Protein 9KZL (pdb70)

B-factor: mean 29.3, std 9.73, range [11.82, 94.84]

Nearest PDB structures (foldseek):
  1js8-assembly2_B  TM=9.655E-01  e=1.387E-43  Enteroctopus dofleini
  8tnv-assembly2_B  TM=9.456E-01  e=2.589E-42  Concholepas concholepas
  6r83-assembly1_9a  TM=9.554E-01  e=8.482E-41  Todarodes pacificus
  4yd9-assembly1_J  TM=8.889E-01  e=1.883E-38  Todarodes pacificus
  4yd9-assembly1_C  TM=9.433E-01  e=4.222E-34  Todarodes pacificus

Foldseek 3Di:
DAAAEALVPDDPVQLVQLQQLLVVQLVDPDLLGQLLLLCQFFPPFCPPPDDVPGGRFQDPQDLCNLLRLLLSLLSVQVSSVVSRRPHGHYAHQLQAQDQDDDCSACPCPPNRSLPWHQNVVVRDIADWDAARCSNVADADVPGGDLNVLLLVLLLDQARLQSVLSLVQSLLFRLLRTHFQDDLDSQASNHPSRRSCSSRSSVNSVLSLVLSLVSNVVVVGDQLAHPPPRVQLADFGPPLLPPVNHPPVVSNVQRRNSSSSDCVVSPYYYPASDRNNDHSVVSVVVSLVQLQAKWKWQWFFDWAQAFKKKKWKKKDFLDPDDIDTQDITIDHHHNRDDTHTSLETDTRTRRVVCVVRVHDQLGIDMDIFIAGSNGHGRPDDGAGGWMWIRGRNDPEIETEAEADFLRADDQHHEGEAFHKYAYAYSDCRQPFWKEFDPDPVCLVQVVADQDHHNTRGHPDIGGHGAAKTWIAGRDSVRSVRNGIHIYGYD/DAAAEAPVPADPVQLVQLQQLLVQLQVDPDLLGQLLLLCQFAPPACPDPDDVPGGRFADPQDLCNLLRLLLSLLSNQVSSVVSGRPHGHYAHLLQAQDQDGDCSQCPCPPNRSLPWHQNVVVRDIADWDAASCSNVADADVVGGDLNVLLLVLLLDQARLQSSLSLRQSLLFRLLRTRFQDPQDSQASNHPSRNSCSSRSSVNSNLSLVLSLVSNVVVVGDQLAHPDPRVQQADFGPPLLPVVNHVPVVSNVQRRNSSSSDVVVSPYYYPASDNNNHHSVNSVVVSLVVLQAKWKWFWFFDWALAFKKKKWKWKDFQVTDPIDTQDITIDYHHNRDDTHTSLETDTHTRRVVCVVRVDDQQGIDIDMFIAGSNRHGRPDDGQGTWMWIRHRPDPEIETEAEAEQLRADDQHHEEEAFHKYAYAYSDCRQPFWKEWDPDPVCLVQVVADQDHHNTRGHPDIDGHGAAKTWIAGRDSNSSVRRGIHIYHYD/DAAAEAPVPDDPVLLVQLLQLLVQLQPDPPLLGQLLLLCQFAPVFCDPPPDVPGGGFQDPQDLCNLLRLLLSLLSVQVSSVVSGHPHGHYAHQLQDQDQDDDCSQCPPPPVRSLVWHQNPVVRRIADWDAARCSNVADADVVGGDLLVLLLVLLLDQARLQSSLSLRQSLLFRLLRTHFQDCQDSLASRHPSRNSCSSRSSVNSNLSLVLSLVVNVVVVGDQLAHDDPRPQLADFGPPLLPPVNHPPVVSNVQRRNSSSSDVVVSPYYYPASDRNNDHSVRSVVVSLVVLQAKWKWQWFFDWAQAFKKKKWKWKDFQVHDDIGTQDMTIDHHHNRDDTHTSLETDTRTRRVVCVVRVDDQLGIDMDMFIAGSNRHGRPDDGAGTWMWIRHRNDPEIETEAEADFLRADDQHHEGEQFHKYAYAYSDCRQPFFKEWDPDPVCLVQVVADQDHHNTRGHPDIDGDGAAKTWIAGNDSVRSVRRGIHIYHHD

Structure (mmCIF, N/CA/C/O backbone):
data_9KZL
#
_entry.id   9KZL
#
_cell.length_a   168.573
_cell.length_b   117.675
_cell.length_c   97.588
_cell.angle_alpha   90.000
_cell.angle_beta   96.635
_cell.angle_gamma   90.000
#
_symmetry.space_group_name_H-M   'C 1 2 1'
#
loop_
_entity.id
_entity.type
_entity.pdbx_description
1 polymer 'Hemocyanin type 1'
2 polymer 'Hemocyanin type 1'
3 non-polymer alpha-D-mannopyranose
4 non-polymer ETHANOL
5 non-polymer 'COPPER (II) ION'
6 non-polymer 'HYDROXIDE ION'
7 non-polymer 'OXYGEN ATOM'
8 water water
#
loop_
_atom_site.group_PDB
_atom_site.id
_atom_site.type_symbol
_atom_site.label_atom_id
_atom_site.label_alt_id
_atom_site.label_comp_id
_atom_site.label_asym_id
_atom_site.label_entity_id
_atom_site.label_seq_id
_atom_site.pdbx_PDB_ins_code
_atom_site.Cartn_x
_atom_site.Cartn_y
_atom_site.Cartn_z
_atom_site.occupancy
_atom_site.B_iso_or_equiv
_atom_site.auth_seq_id
_atom_site.auth_comp_id
_atom_site.auth_asym_id
_atom_site.auth_atom_id
_atom_site.pdbx_PDB_model_num
ATOM 1 N N . VAL A 1 1 ? 18.24051 -37.36836 -12.89769 1.000 43.06316 10 VAL A N 1
ATOM 2 C CA . VAL A 1 1 ? 18.95533 -37.14299 -11.65793 1.000 39.27904 10 VAL A CA 1
ATOM 3 C C . VAL A 1 1 ? 19.60794 -38.44156 -11.16224 1.000 35.80241 10 VAL A C 1
ATOM 4 O O . VAL A 1 1 ? 20.49931 -38.39252 -10.31969 1.000 38.73522 10 VAL A O 1
ATOM 8 N N . LEU A 1 2 ? 19.18599 -39.59781 -11.67720 1.000 31.30474 11 LEU A N 1
ATOM 9 C CA . LEU A 1 2 ? 19.71898 -40.88190 -11.21947 1.000 32.21742 11 LEU A CA 1
ATOM 10 C C . LEU A 1 2 ? 20.89717 -41.30155 -12.10138 1.000 31.85838 11 LEU A C 1
ATOM 11 O O . LEU A 1 2 ? 20.71377 -41.69580 -13.25782 1.000 29.90648 11 LEU A O 1
ATOM 16 N N . ILE A 1 3 ? 22.09920 -41.26050 -11.54428 1.000 26.06744 12 ILE A N 1
ATOM 17 C CA . ILE A 1 3 ? 23.32047 -41.53857 -12.29792 1.000 25.53379 12 ILE A CA 1
ATOM 18 C C . ILE A 1 3 ? 23.67866 -43.01742 -12.20166 1.000 23.97620 12 ILE A C 1
ATOM 19 O O . ILE A 1 3 ? 23.83788 -43.56329 -11.09990 1.000 25.03346 12 ILE A O 1
ATOM 24 N N . ARG A 1 4 ? 23.85689 -43.65215 -13.35841 1.000 23.59445 13 ARG A N 1
ATOM 25 C CA . ARG A 1 4 ? 24.27803 -45.04625 -13.43540 1.000 21.19412 13 ARG A CA 1
ATOM 26 C C . ARG A 1 4 ? 25.79811 -45.10439 -13.53180 1.000 24.22160 13 ARG A C 1
ATOM 27 O O . ARG A 1 4 ? 26.39089 -44.54934 -14.46481 1.000 21.44296 13 ARG A O 1
ATOM 35 N N . LYS A 1 5 ? 26.42818 -45.75822 -12.55893 1.000 23.13858 14 LYS A N 1
ATOM 36 C CA . LYS A 1 5 ? 27.87651 -45.79404 -12.45002 1.000 20.70625 14 LYS A CA 1
ATOM 37 C C . LYS A 1 5 ? 28.40043 -47.19859 -12.71539 1.000 21.17234 14 LYS A C 1
ATOM 38 O O . LYS A 1 5 ? 27.72224 -48.18874 -12.43569 1.000 21.16413 14 LYS A O 1
ATOM 44 N N . GLU A 1 6 ? 29.62835 -47.28777 -13.23675 1.000 19.69410 15 GLU A N 1
ATOM 45 C CA . GLU A 1 6 ? 30.24589 -48.59786 -13.41458 1.000 21.29279 15 GLU A CA 1
ATOM 46 C C . GLU A 1 6 ? 30.50333 -49.23472 -12.05009 1.000 23.99745 15 GLU A C 1
ATOM 47 O O . GLU A 1 6 ? 30.91209 -48.55843 -11.09990 1.000 22.72595 15 GLU A O 1
ATOM 53 N N . VAL A 1 7 ? 30.25878 -50.54658 -11.95218 1.000 19.93137 16 VAL A N 1
ATOM 54 C CA . VAL A 1 7 ? 30.22605 -51.18907 -10.63872 1.000 20.87220 16 VAL A CA 1
ATOM 55 C C . VAL A 1 7 ? 31.55446 -51.00209 -9.90631 1.000 26.74400 16 VAL A C 1
ATOM 56 O O . VAL A 1 7 ? 31.57939 -50.81577 -8.68532 1.000 23.08147 16 VAL A O 1
ATOM 60 N N . ASP A 1 8 ? 32.67189 -51.02789 -10.63330 1.000 22.02424 17 ASP A N 1
ATOM 61 C CA . ASP A 1 8 ? 33.96555 -50.88858 -9.97152 1.000 25.83473 17 ASP A CA 1
ATOM 62 C C . ASP A 1 8 ? 34.30622 -49.44849 -9.59897 1.000 28.79518 17 ASP A C 1
ATOM 63 O O . ASP A 1 8 ? 35.29748 -49.22806 -8.90074 1.000 25.45453 17 ASP A O 1
ATOM 68 N N . LEU A 1 9 ? 33.52245 -48.47388 -10.03908 1.000 26.51201 18 LEU A N 1
ATOM 69 C CA . LEU A 1 9 ? 33.71528 -47.08664 -9.65977 1.000 24.50339 18 LEU A CA 1
ATOM 70 C C . LEU A 1 9 ? 32.85860 -46.67406 -8.47107 1.000 28.87086 18 LEU A C 1
ATOM 71 O O . LEU A 1 9 ? 32.99422 -45.54324 -7.99618 1.000 29.10499 18 LEU A O 1
ATOM 76 N N . LEU A 1 10 ? 31.97944 -47.54641 -7.98079 1.000 27.07893 19 LEU A N 1
ATOM 77 C CA . LEU A 1 10 ? 31.17317 -47.19241 -6.82066 1.000 27.07849 19 LEU A CA 1
ATOM 78 C C . LEU A 1 10 ? 32.05915 -47.07301 -5.58880 1.000 29.29312 19 LEU A C 1
ATOM 79 O O . LEU A 1 10 ? 32.95328 -47.89563 -5.36816 1.000 28.59823 19 LEU A O 1
ATOM 84 N N . SER A 1 11 ? 31.81330 -46.03810 -4.78767 1.000 30.05096 20 SER A N 1
ATOM 85 C CA . SER A 1 11 ? 32.44032 -45.96428 -3.47702 1.000 31.85430 20 SER A CA 1
ATOM 86 C C . SER A 1 11 ? 31.88034 -47.05969 -2.57395 1.000 32.35139 20 SER A C 1
ATOM 87 O O . SER A 1 11 ? 30.85675 -47.67367 -2.86741 1.000 27.82415 20 SER A O 1
ATOM 90 N N . LEU A 1 12 ? 32.57549 -47.32328 -1.46691 1.000 31.62897 21 LEU A N 1
ATOM 91 C CA . LEU A 1 12 ? 32.04175 -48.28858 -0.51027 1.000 31.45017 21 LEU A CA 1
ATOM 92 C C . LEU A 1 12 ? 30.68115 -47.83820 0.00458 1.000 30.78363 21 LEU A C 1
ATOM 93 O O . LEU A 1 12 ? 29.74559 -48.64151 0.10579 1.000 31.90584 21 LEU A O 1
ATOM 98 N N . LYS A 1 13 ? 30.54550 -46.54453 0.30474 1.000 31.70462 22 LYS A N 1
ATOM 99 C CA . LYS A 1 13 ? 29.28435 -46.02819 0.82067 1.000 31.10311 22 LYS A CA 1
ATOM 100 C C . LYS A 1 13 ? 28.15459 -46.19565 -0.19236 1.000 33.31191 22 LYS A C 1
ATOM 101 O O . LYS A 1 13 ? 27.02147 -46.52262 0.18327 1.000 29.98563 22 LYS A O 1
ATOM 103 N N . GLU A 1 14 ? 28.43607 -45.95784 -1.48052 1.000 31.53613 23 GLU A N 1
ATOM 104 C CA . GLU A 1 14 ? 27.39963 -46.09996 -2.50413 1.000 29.35428 23 GLU A CA 1
ATOM 105 C C . GLU A 1 14 ? 26.98653 -47.55440 -2.67003 1.000 26.30454 23 GLU A C 1
ATOM 106 O O . GLU A 1 14 ? 25.79192 -47.87182 -2.71661 1.000 30.73508 23 GLU A O 1
ATOM 112 N N . ALA A 1 15 ? 27.96372 -48.45227 -2.79289 1.000 23.80888 24 ALA A N 1
ATOM 113 C CA . ALA A 1 15 ? 27.64245 -49.86399 -2.96692 1.000 24.59397 24 ALA A CA 1
ATOM 114 C C . ALA A 1 15 ? 26.76809 -50.36955 -1.82293 1.000 29.35533 24 ALA A C 1
ATOM 115 O O . ALA A 1 15 ? 25.75189 -51.04200 -2.05498 1.000 26.15468 24 ALA A O 1
ATOM 117 N N . ASN A 1 16 ? 27.12796 -50.02189 -0.57816 1.000 27.17512 25 ASN A N 1
ATOM 118 C CA . ASN A 1 16 ? 26.34417 -50.45672 0.58010 1.000 28.05654 25 ASN A CA 1
ATOM 119 C C . ASN A 1 16 ? 24.93637 -49.87267 0.55291 1.000 26.96913 25 ASN A C 1
ATOM 120 O O . ASN A 1 16 ? 23.96298 -50.56328 0.88380 1.000 28.60761 25 ASN A O 1
ATOM 125 N N . ALA A 1 17 ? 24.80383 -48.59596 0.17238 1.000 29.27622 26 ALA A N 1
ATOM 126 C CA . ALA A 1 17 ? 23.48462 -47.97107 0.15241 1.000 30.58276 26 ALA A CA 1
ATOM 127 C C . ALA A 1 17 ? 22.57183 -48.64331 -0.86364 1.000 30.56661 26 ALA A C 1
ATOM 128 O O . ALA A 1 17 ? 21.40480 -48.92316 -0.56361 1.000 27.05598 26 ALA A O 1
ATOM 130 N N . ILE A 1 18 ? 23.07910 -48.91194 -2.07266 1.000 28.74769 27 ILE A N 1
ATOM 131 C CA . ILE A 1 18 ? 22.23171 -49.56681 -3.06305 1.000 26.78291 27 ILE A CA 1
ATOM 132 C C . ILE A 1 18 ? 21.96705 -51.01612 -2.67061 1.000 26.83888 27 ILE A C 1
ATOM 133 O O . ILE A 1 18 ? 20.87997 -51.54352 -2.92051 1.000 22.72631 27 ILE A O 1
ATOM 138 N N . LYS A 1 19 ? 22.93724 -51.68439 -2.04774 1.000 24.62831 28 LYS A N 1
ATOM 139 C CA . LYS A 1 19 ? 22.67473 -53.02878 -1.54238 1.000 28.29705 28 LYS A CA 1
ATOM 140 C C . LYS A 1 19 ? 21.54660 -53.01961 -0.51281 1.000 27.57205 28 LYS A C 1
ATOM 141 O O . LYS A 1 19 ? 20.70483 -53.92254 -0.49971 1.000 28.16248 28 LYS A O 1
ATOM 147 N N . ASP A 1 20 ? 21.50139 -51.99907 0.35204 1.000 30.93426 29 ASP A N 1
ATOM 148 C CA . ASP A 1 20 ? 20.42331 -51.92818 1.33714 1.000 32.00821 29 ASP A CA 1
ATOM 149 C C . ASP A 1 20 ? 19.07650 -51.71345 0.65906 1.000 29.62678 29 ASP A C 1
ATOM 150 O O . ASP A 1 20 ? 18.06356 -52.27558 1.08830 1.000 29.64029 29 ASP A O 1
ATOM 155 N N . ALA A 1 21 ? 19.04064 -50.89597 -0.39650 1.000 29.04288 30 ALA A N 1
ATOM 156 C CA . ALA A 1 21 ? 17.79197 -50.70929 -1.12768 1.000 29.34266 30 ALA A CA 1
ATOM 157 C C . ALA A 1 21 ? 17.35602 -51.99859 -1.80281 1.000 25.09304 30 ALA A C 1
ATOM 158 O O . ALA A 1 21 ? 16.16306 -52.31594 -1.83459 1.000 27.45113 30 ALA A O 1
ATOM 160 N N . LEU A 1 22 ? 18.30201 -52.75726 -2.35454 1.000 22.38447 31 LEU A N 1
ATOM 161 C CA . LEU A 1 22 ? 17.91874 -54.00544 -3.00074 1.000 27.21661 31 LEU A CA 1
ATOM 162 C C . LEU A 1 22 ? 17.38406 -55.00024 -1.98571 1.000 25.52003 31 LEU A C 1
ATOM 163 O O . LEU A 1 22 ? 16.39427 -55.68898 -2.24779 1.000 24.12152 31 LEU A O 1
ATOM 168 N N . TYR A 1 23 ? 18.02456 -55.08762 -0.82154 1.000 28.60556 32 TYR A N 1
ATOM 169 C CA . TYR A 1 23 ? 17.51247 -55.94961 0.23733 1.000 28.56902 32 TYR A CA 1
ATOM 170 C C . TYR A 1 23 ? 16.06020 -55.60671 0.55708 1.000 24.48957 32 TYR A C 1
ATOM 171 O O . TYR A 1 23 ? 15.18190 -56.47653 0.53559 1.000 27.32196 32 TYR A O 1
ATOM 180 N N . LYS A 1 24 ? 15.78176 -54.33139 0.82684 1.000 29.59875 33 LYS A N 1
ATOM 181 C CA . LYS A 1 24 ? 14.40214 -53.92031 1.07815 1.000 30.66184 33 LYS A CA 1
ATOM 182 C C . LYS A 1 24 ? 13.49705 -54.27210 -0.09578 1.000 32.11244 33 LYS A C 1
ATOM 183 O O . LYS A 1 24 ? 12.38102 -54.76567 0.09792 1.000 32.27664 33 LYS A O 1
ATOM 189 N N . LEU A 1 25 ? 13.96249 -54.03661 -1.32455 1.000 31.07105 34 LEU A N 1
ATOM 190 C CA . LEU A 1 25 ? 13.14983 -54.36078 -2.49445 1.000 28.96448 34 LEU A CA 1
ATOM 191 C C . LEU A 1 25 ? 12.88553 -55.85870 -2.59224 1.000 28.57273 34 LEU A C 1
ATOM 192 O O . LEU A 1 25 ? 11.76262 -56.28520 -2.89187 1.000 27.72762 34 LEU A O 1
ATOM 197 N N . GLN A 1 26 ? 13.90414 -56.67698 -2.34273 1.000 26.14184 35 GLN A N 1
ATOM 198 C CA . GLN A 1 26 ? 13.72668 -58.12252 -2.44931 1.000 27.65162 35 GLN A CA 1
ATOM 199 C C . GLN A 1 26 ? 12.75825 -58.65826 -1.39384 1.000 31.78202 35 GLN A C 1
ATOM 200 O O . GLN A 1 26 ? 12.12328 -59.70054 -1.60083 1.000 29.85769 35 GLN A O 1
ATOM 206 N N . ASN A 1 27 ? 12.64099 -57.97339 -0.25891 1.000 32.89243 36 ASN A N 1
ATOM 207 C CA . ASN A 1 27 ? 11.74183 -58.38003 0.81346 1.000 36.08667 36 ASN A CA 1
ATOM 208 C C . ASN A 1 27 ? 10.35751 -57.77069 0.68690 1.000 38.16252 36 ASN A C 1
ATOM 209 O O . ASN A 1 27 ? 9.51829 -57.97943 1.56912 1.000 37.32785 36 ASN A O 1
ATOM 214 N N . ASP A 1 28 ? 10.11284 -57.04090 -0.39393 1.000 34.35733 37 ASP A N 1
ATOM 215 C CA . ASP A 1 28 ? 8.83194 -56.40501 -0.67415 1.000 33.24300 37 ASP A CA 1
ATOM 216 C C . ASP A 1 28 ? 8.01855 -57.36016 -1.54033 1.000 36.10670 37 ASP A C 1
ATOM 217 O O . ASP A 1 28 ? 8.38613 -57.63843 -2.68716 1.000 33.17452 37 ASP A O 1
ATOM 222 N N . HIS A 1 29 ? 6.93158 -57.88423 -0.98245 1.000 37.64816 38 HIS A N 1
ATOM 223 C CA . HIS A 1 29 ? 6.08885 -58.85841 -1.65853 1.000 36.59282 38 HIS A CA 1
ATOM 224 C C . HIS A 1 29 ? 5.02063 -58.21672 -2.53713 1.000 34.65169 38 HIS A C 1
ATOM 225 O O . HIS A 1 29 ? 4.27314 -58.94038 -3.19892 1.000 38.42963 38 HIS A O 1
ATOM 232 N N . SER A 1 30 ? 4.91952 -56.89141 -2.55919 1.000 36.77526 39 SER A N 1
ATOM 233 C CA . SER A 1 30 ? 3.85170 -56.23288 -3.29717 1.000 36.34448 39 SER A CA 1
ATOM 234 C C . SER A 1 30 ? 4.15924 -56.19869 -4.79595 1.000 35.27129 39 SER A C 1
ATOM 235 O O . SER A 1 30 ? 5.19780 -56.67791 -5.26370 1.000 35.90282 39 SER A O 1
ATOM 238 N N . LYS A 1 31 ? 3.23996 -55.60819 -5.56541 1.000 35.47069 40 LYS A N 1
ATOM 239 C CA . LYS A 1 31 ? 3.44915 -55.43871 -6.99944 1.000 34.59228 40 LYS A CA 1
ATOM 240 C C . LYS A 1 31 ? 4.59203 -54.48267 -7.31692 1.000 35.23181 40 LYS A C 1
ATOM 241 O O . LYS A 1 31 ? 4.98176 -54.38360 -8.48567 1.000 34.96861 40 LYS A O 1
ATOM 247 N N . GLY A 1 32 ? 5.11204 -53.76651 -6.32178 1.000 34.89224 41 GLY A N 1
ATOM 248 C CA . GLY A 1 32 ? 6.27425 -52.91578 -6.46974 1.000 36.82672 41 GLY A CA 1
ATOM 249 C C . GLY A 1 32 ? 7.57295 -53.51925 -5.97267 1.000 33.48925 41 GLY A C 1
ATOM 250 O O . GLY A 1 32 ? 8.58684 -52.80922 -5.92093 1.000 31.45464 41 GLY A O 1
ATOM 251 N N . GLY A 1 33 ? 7.57690 -54.80971 -5.60708 1.000 31.97694 42 GLY A N 1
ATOM 252 C CA . GLY A 1 33 ? 8.76276 -55.46700 -5.10039 1.000 30.25372 42 GLY A CA 1
ATOM 253 C C . GLY A 1 33 ? 9.55323 -56.19856 -6.17876 1.000 29.80065 42 GLY A C 1
ATOM 254 O O . GLY A 1 33 ? 9.14900 -56.30117 -7.33551 1.000 30.95375 42 GLY A O 1
ATOM 255 N N . PHE A 1 34 ? 10.70503 -56.73483 -5.76433 1.000 26.69816 43 PHE A N 1
ATOM 256 C CA . PHE A 1 34 ? 11.63194 -57.33885 -6.71947 1.000 26.81925 43 PHE A CA 1
ATOM 257 C C . PHE A 1 34 ? 11.00383 -58.52729 -7.43902 1.000 28.23945 43 PHE A C 1
ATOM 258 O O . PHE A 1 34 ? 11.07203 -58.63063 -8.66744 1.000 25.66853 43 PHE A O 1
ATOM 266 N N . GLU A 1 35 ? 10.40836 -59.45151 -6.68589 1.000 26.97583 44 GLU A N 1
ATOM 267 C CA . GLU A 1 35 ? 9.90426 -60.67446 -7.29684 1.000 29.01435 44 GLU A CA 1
ATOM 268 C C . GLU A 1 35 ? 8.82355 -60.37492 -8.33566 1.000 30.38992 44 GLU A C 1
ATOM 269 O O . GLU A 1 35 ? 8.77836 -61.00618 -9.39889 1.000 26.12812 44 GLU A O 1
ATOM 275 N N . GLU A 1 36 ? 7.95096 -59.40867 -8.05437 1.000 26.58385 45 GLU A N 1
ATOM 276 C CA . GLU A 1 36 ? 6.87940 -59.11033 -8.99742 1.000 30.19530 45 GLU A CA 1
ATOM 277 C C . GLU A 1 36 ? 7.40346 -58.38218 -10.22932 1.000 29.90778 45 GLU A C 1
ATOM 278 O O . GLU A 1 36 ? 6.92424 -58.62795 -11.34312 1.000 25.57761 45 GLU A O 1
ATOM 284 N N . ILE A 1 37 ? 8.38732 -57.49574 -10.05456 1.000 27.33477 46 ILE A N 1
ATOM 285 C CA . ILE A 1 37 ? 8.88894 -56.74128 -11.19924 1.000 28.35673 46 ILE A CA 1
ATOM 286 C C . ILE A 1 37 ? 9.78794 -57.61066 -12.05969 1.000 22.26525 46 ILE A C 1
ATOM 287 O O . ILE A 1 37 ? 9.73710 -57.54657 -13.29460 1.000 27.45825 46 ILE A O 1
ATOM 292 N N . ALA A 1 38 ? 10.63413 -58.42562 -11.43364 1.000 28.12770 47 ALA A N 1
ATOM 293 C CA . ALA A 1 38 ? 11.37164 -59.42646 -12.19392 1.000 25.30278 47 ALA A CA 1
ATOM 294 C C . ALA A 1 38 ? 10.41565 -60.34583 -12.93078 1.000 24.90435 47 ALA A C 1
ATOM 295 O O . ALA A 1 38 ? 10.71036 -60.79150 -14.04721 1.000 22.76411 47 ALA A O 1
ATOM 297 N N . GLY A 1 39 ? 9.26156 -60.63145 -12.32810 1.000 23.82990 48 GLY A N 1
ATOM 298 C CA . GLY A 1 39 ? 8.26378 -61.45871 -12.97367 1.000 25.36005 48 GLY A CA 1
ATOM 299 C C . GLY A 1 39 ? 7.64388 -60.85677 -14.22359 1.000 26.48022 48 GLY A C 1
ATOM 300 O O . GLY A 1 39 ? 6.95471 -61.58259 -14.94644 1.000 22.06995 48 GLY A O 1
ATOM 301 N N . TYR A 1 40 ? 7.84698 -59.56011 -14.49157 1.000 24.17392 49 TYR A N 1
ATOM 302 C CA . TYR A 1 40 ? 7.44800 -59.03225 -15.79604 1.000 24.79458 49 TYR A CA 1
ATOM 303 C C . TYR A 1 40 ? 8.04355 -59.84704 -16.93363 1.000 25.12436 49 TYR A C 1
ATOM 304 O O . TYR A 1 40 ? 7.41158 -60.00987 -17.98472 1.000 24.40737 49 TYR A O 1
ATOM 313 N N . HIS A 1 41 ? 9.24700 -60.38744 -16.73630 1.000 22.96405 50 HIS A N 1
ATOM 314 C CA . HIS A 1 41 ? 10.08063 -60.77154 -17.87206 1.000 21.55970 50 HIS A CA 1
ATOM 315 C C . HIS A 1 41 ? 9.74764 -62.17507 -18.37739 1.000 22.00200 50 HIS A C 1
ATOM 316 O O . HIS A 1 41 ? 9.46357 -62.36953 -19.56716 1.000 22.07106 50 HIS A O 1
ATOM 323 N N . GLY A 1 42 ? 9.77230 -63.16466 -17.49515 1.000 24.37755 51 GLY A N 1
ATOM 324 C CA . GLY A 1 42 ? 9.46035 -64.52880 -17.87992 1.000 25.24651 51 GLY A CA 1
ATOM 325 C C . GLY A 1 42 ? 8.49875 -65.15660 -16.89465 1.000 28.35110 51 GLY A C 1
ATOM 326 O O . GLY A 1 42 ? 7.36799 -64.68312 -16.75586 1.000 24.02230 51 GLY A O 1
ATOM 327 N N . TYR A 1 43 ? 8.94001 -66.19955 -16.19139 1.000 27.26884 52 TYR A N 1
ATOM 328 C CA . TYR A 1 43 ? 8.12359 -66.76431 -15.12872 1.000 29.72533 52 TYR A CA 1
ATOM 329 C C . TYR A 1 43 ? 7.71715 -65.65910 -14.15762 1.000 30.32957 52 TYR A C 1
ATOM 330 O O . TYR A 1 43 ? 8.56417 -64.84715 -13.75603 1.000 27.56233 52 TYR A O 1
ATOM 339 N N . PRO A 1 44 ? 6.44127 -65.61229 -13.72686 1.000 30.21061 53 PRO A N 1
ATOM 340 C CA . PRO A 1 44 ? 5.37766 -66.61869 -13.93835 1.000 29.66854 53 PRO A CA 1
ATOM 341 C C . PRO A 1 44 ? 4.52598 -66.46887 -15.21399 1.000 33.01922 53 PRO A C 1
ATOM 342 O O . PRO A 1 44 ? 3.47759 -67.09917 -15.29596 1.000 31.99053 53 PRO A O 1
ATOM 346 N N . ASN A 1 45 ? 4.94496 -65.67923 -16.20941 1.000 28.64895 54 ASN A N 1
ATOM 347 C CA . ASN A 1 45 ? 4.21438 -65.44310 -17.45228 1.000 30.87718 54 ASN A CA 1
ATOM 348 C C . ASN A 1 45 ? 3.03292 -64.52155 -17.19343 1.000 33.84212 54 ASN A C 1
ATOM 349 O O . ASN A 1 45 ? 1.93236 -64.99058 -16.88454 1.000 33.24436 54 ASN A O 1
ATOM 354 N N . LYS A 1 46 ? 3.24452 -63.21075 -17.32642 1.000 30.96483 55 LYS A N 1
ATOM 355 C CA . LYS A 1 46 ? 2.27520 -62.21956 -16.87699 1.000 30.29917 55 LYS A CA 1
ATOM 356 C C . LYS A 1 46 ? 1.47233 -61.59650 -18.01128 1.000 31.63703 55 LYS A C 1
ATOM 357 O O . LYS A 1 46 ? 0.91747 -60.50909 -17.83490 1.000 33.93566 55 LYS A O 1
ATOM 363 N N . CYS A 1 47 ? 1.38465 -62.22721 -19.16252 1.000 31.19668 56 CYS A N 1
ATOM 364 C CA . CYS A 1 47 ? 0.69750 -61.36762 -20.11549 1.000 35.95427 56 CYS A CA 1
ATOM 365 C C . CYS A 1 47 ? -0.76586 -61.74625 -20.35669 1.000 49.16895 56 CYS A C 1
ATOM 366 O O . CYS A 1 47 ? -1.52357 -61.96666 -19.39277 1.000 48.04579 56 CYS A O 1
ATOM 369 N N . PRO A 1 48 ? -1.21892 -61.80670 -21.58068 1.000 41.93653 57 PRO A N 1
ATOM 370 C CA . PRO A 1 48 ? -2.57732 -61.33092 -21.89217 1.000 44.85159 57 PRO A CA 1
ATOM 371 C C . PRO A 1 48 ? -3.20864 -60.36071 -20.88032 1.000 47.76968 57 PRO A C 1
ATOM 372 O O . PRO A 1 48 ? -4.06717 -59.55810 -21.26635 1.000 56.43612 57 PRO A O 1
ATOM 376 N N . GLU A 1 49 ? -2.77686 -60.37962 -19.61581 1.000 35.11543 58 GLU A N 1
ATOM 377 C CA . GLU A 1 49 ? -3.49176 -59.80169 -18.47905 1.000 43.84885 58 GLU A CA 1
ATOM 378 C C . GLU A 1 49 ? -4.85243 -60.47230 -18.32772 1.000 48.36888 58 GLU A C 1
ATOM 379 O O . GLU A 1 49 ? -5.79122 -60.16639 -19.07427 1.000 51.76478 58 GLU A O 1
ATOM 385 N N . LYS A 1 50 ? -4.96321 -61.39955 -17.37429 1.000 48.95467 59 LYS A N 1
ATOM 386 C CA . LYS A 1 50 ? -6.18146 -62.19141 -17.22302 1.000 58.04985 59 LYS A CA 1
ATOM 387 C C . LYS A 1 50 ? -6.41088 -63.10678 -18.42695 1.000 59.27983 59 LYS A C 1
ATOM 388 O O . LYS A 1 50 ? -6.36252 -62.65406 -19.57658 1.000 57.25951 59 LYS A O 1
ATOM 390 N N . GLY A 1 51 ? -6.65993 -64.39516 -18.18113 1.000 59.74566 60 GLY A N 1
ATOM 391 C CA . GLY A 1 51 ? -6.98684 -65.29621 -19.27098 1.000 59.04947 60 GLY A CA 1
ATOM 392 C C . GLY A 1 51 ? -6.63723 -66.76087 -19.07708 1.000 59.68603 60 GLY A C 1
ATOM 393 O O . GLY A 1 51 ? -7.27621 -67.63646 -19.67257 1.000 68.82607 60 GLY A O 1
ATOM 394 N N . ASP A 1 52 ? -5.62105 -67.05022 -18.26860 1.000 56.85002 61 ASP A N 1
ATOM 395 C CA . ASP A 1 52 ? -5.12822 -68.40150 -18.01320 1.000 58.86676 61 ASP A CA 1
ATOM 396 C C . ASP A 1 52 ? -4.38834 -69.00985 -19.20473 1.000 51.53256 61 ASP A C 1
ATOM 397 O O . ASP A 1 52 ? -3.96346 -70.16835 -19.12142 1.000 54.48863 61 ASP A O 1
ATOM 399 N N . ASP A 1 53 ? -4.21573 -68.27951 -20.30594 1.000 49.70176 62 ASP A N 1
ATOM 400 C CA . ASP A 1 53 ? -3.39090 -68.75791 -21.41268 1.000 52.87023 62 ASP A CA 1
ATOM 401 C C . ASP A 1 53 ? -2.08342 -67.96989 -21.47053 1.000 48.81855 62 ASP A C 1
ATOM 402 O O . ASP A 1 53 ? -1.79093 -67.31962 -22.48035 1.000 47.69161 62 ASP A O 1
ATOM 407 N N . LYS A 1 54 ? -1.29030 -68.03832 -20.40337 1.000 44.26083 63 LYS A N 1
ATOM 408 C CA . LYS A 1 54 ? -0.23888 -67.06443 -20.13712 1.000 42.80712 63 LYS A CA 1
ATOM 409 C C . LYS A 1 54 ? 1.07654 -67.43339 -20.81466 1.000 38.00864 63 LYS A C 1
ATOM 410 O O . LYS A 1 54 ? 1.36773 -68.60657 -21.06493 1.000 39.38294 63 LYS A O 1
ATOM 416 N N . TYR A 1 55 ? 1.88624 -66.41378 -21.08387 1.000 35.46202 64 TYR A N 1
ATOM 417 C CA . TYR A 1 55 ? 3.19996 -66.60782 -21.68081 1.000 31.16825 64 TYR A CA 1
ATOM 418 C C . TYR A 1 55 ? 4.11070 -65.48116 -21.21675 1.000 31.80867 64 TYR A C 1
ATOM 419 O O . TYR A 1 55 ? 3.62801 -64.42296 -20.79351 1.000 29.51745 64 TYR A O 1
ATOM 428 N N . PRO A 1 56 ? 5.43129 -65.67070 -21.28927 1.000 27.96055 65 PRO A N 1
ATOM 429 C CA . PRO A 1 56 ? 6.34778 -64.61995 -20.82480 1.000 29.15112 65 PRO A CA 1
ATOM 430 C C . PRO A 1 56 ? 6.20587 -63.36560 -21.67454 1.000 25.41907 65 PRO A C 1
ATOM 431 O O . PRO A 1 56 ? 5.98706 -63.43113 -22.88293 1.000 29.67286 65 PRO A O 1
ATOM 435 N N . CYS A 1 57 ? 6.31278 -62.21488 -21.02303 1.000 21.89748 66 CYS A N 1
ATOM 436 C CA . CYS A 1 57 ? 6.04634 -60.93877 -21.67699 1.000 22.62063 66 CYS A CA 1
ATOM 437 C C . CYS A 1 57 ? 7.23372 -60.37306 -22.44057 1.000 26.03586 66 CYS A C 1
ATOM 438 O O . CYS A 1 57 ? 7.03942 -59.56817 -23.35426 1.000 25.74598 66 CYS A O 1
ATOM 441 N N . CYS A 1 58 ? 8.46269 -60.72342 -22.07579 1.000 25.34700 67 CYS A N 1
ATOM 442 C CA . CYS A 1 58 ? 9.58532 -59.98289 -22.63486 1.000 24.96660 67 CYS A CA 1
ATOM 443 C C . CYS A 1 58 ? 9.64918 -60.17657 -24.14863 1.000 23.73241 67 CYS A C 1
ATOM 444 O O . CYS A 1 58 ? 9.39034 -61.26434 -24.67531 1.000 21.56569 67 CYS A O 1
ATOM 447 N N . VAL A 1 59 ? 9.95332 -59.09099 -24.84862 1.000 24.31132 68 VAL A N 1
ATOM 448 C CA . VAL A 1 59 ? 10.09098 -59.09660 -26.30135 1.000 20.86919 68 VAL A CA 1
ATOM 449 C C . VAL A 1 59 ? 11.53976 -59.42948 -26.66022 1.000 21.67401 68 VAL A C 1
ATOM 450 O O . VAL A 1 59 ? 12.46423 -58.71848 -26.24182 1.000 19.88753 68 VAL A O 1
ATOM 454 N N . HIS A 1 60 ? 11.73664 -60.50697 -27.43323 1.000 19.63118 69 HIS A N 1
ATOM 455 C CA . HIS A 1 60 ? 13.04445 -60.86383 -27.98309 1.000 25.18242 69 HIS A CA 1
ATOM 456 C C . HIS A 1 60 ? 12.95209 -61.22197 -29.44896 1.000 25.18351 69 HIS A C 1
ATOM 457 O O . HIS A 1 60 ? 11.93395 -61.72495 -29.91911 1.000 21.51274 69 HIS A O 1
ATOM 464 N N . GLY A 1 61 ? 14.07113 -61.04865 -30.14095 1.000 21.53520 70 GLY A N 1
ATOM 465 C CA . GLY A 1 61 ? 14.07450 -61.36619 -31.54668 1.000 23.62248 70 GLY A CA 1
ATOM 466 C C . GLY A 1 61 ? 13.22202 -60.44969 -32.37185 1.000 21.29343 70 GLY A C 1
ATOM 467 O O . GLY A 1 61 ? 12.88896 -60.78721 -33.51153 1.000 18.98309 70 GLY A O 1
ATOM 468 N N . MET A 1 62 ? 12.87377 -59.29383 -31.82735 1.000 27.17706 71 MET A N 1
ATOM 469 C CA . MET A 1 62 ? 11.97513 -58.33725 -32.44951 1.000 23.65591 71 MET A CA 1
ATOM 470 C C . MET A 1 62 ? 12.54867 -56.94083 -32.26564 1.000 24.41444 71 MET A C 1
ATOM 471 O O . MET A 1 62 ? 13.36942 -56.70971 -31.37356 1.000 22.33734 71 MET A O 1
ATOM 476 N N . PRO A 1 63 ? 12.12520 -55.99465 -33.09593 1.000 21.29548 72 PRO A N 1
ATOM 477 C CA . PRO A 1 63 ? 12.72261 -54.65083 -33.03169 1.000 23.65895 72 PRO A CA 1
ATOM 478 C C . PRO A 1 63 ? 12.46111 -53.89350 -31.73988 1.000 19.79074 72 PRO A C 1
ATOM 479 O O . PRO A 1 63 ? 13.17119 -52.91595 -31.48475 1.000 20.28750 72 PRO A O 1
ATOM 483 N N . ILE A 1 64 ? 11.49375 -54.28233 -30.90888 1.000 19.65488 73 ILE A N 1
ATOM 484 C CA . ILE A 1 64 ? 11.27210 -53.53885 -29.67244 1.000 21.05717 73 ILE A CA 1
ATOM 485 C C . ILE A 1 64 ? 11.95006 -54.19195 -28.47087 1.000 17.08864 73 ILE A C 1
ATOM 486 O O . ILE A 1 64 ? 11.73810 -53.75088 -27.33862 1.000 17.46134 73 ILE A O 1
ATOM 491 N N . PHE A 1 65 ? 12.74745 -55.24201 -28.68619 1.000 18.06225 74 PHE A N 1
ATOM 492 C CA . PHE A 1 65 ? 13.59773 -55.78258 -27.61568 1.000 18.36868 74 PHE A CA 1
ATOM 493 C C . PHE A 1 65 ? 14.32408 -54.70211 -26.82482 1.000 17.18581 74 PHE A C 1
ATOM 494 O O . PHE A 1 65 ? 14.27185 -54.74165 -25.58773 1.000 19.75731 74 PHE A O 1
ATOM 502 N N . PRO A 1 66 ? 15.00889 -53.73372 -27.44784 1.000 18.49507 75 PRO A N 1
ATOM 503 C CA . PRO A 1 66 ? 15.72633 -52.72295 -26.65333 1.000 16.76966 75 PRO A CA 1
ATOM 504 C C . PRO A 1 66 ? 14.79836 -51.88041 -25.80413 1.000 18.77411 75 PRO A C 1
ATOM 505 O O . PRO A 1 66 ? 15.10729 -51.63249 -24.63228 1.000 18.22839 75 PRO A O 1
ATOM 509 N N . HIS A 1 67 ? 13.67562 -51.41827 -26.37581 1.000 19.32456 76 HIS A N 1
ATOM 510 C CA . HIS A 1 67 ? 12.69789 -50.64446 -25.61301 1.000 19.06550 76 HIS A CA 1
ATOM 511 C C . HIS A 1 67 ? 12.17243 -51.43894 -24.43257 1.000 18.28200 76 HIS A C 1
ATOM 512 O O . HIS A 1 67 ? 12.05451 -50.91034 -23.32220 1.000 20.72280 76 HIS A O 1
ATOM 519 N N . TRP A 1 68 ? 11.79748 -52.70172 -24.66274 1.000 19.22304 77 TRP A N 1
ATOM 520 C CA . TRP A 1 68 ? 11.24200 -53.49371 -23.57171 1.000 18.89814 77 TRP A CA 1
ATOM 521 C C . TRP A 1 68 ? 12.24072 -53.57977 -22.41582 1.000 22.97520 77 TRP A C 1
ATOM 522 O O . TRP A 1 68 ? 11.89408 -53.33575 -21.25263 1.000 20.82630 77 TRP A O 1
ATOM 533 N N . HIS A 1 69 ? 13.50458 -53.88594 -22.71988 1.000 18.62674 78 HIS A N 1
ATOM 534 C CA . HIS A 1 69 ? 14.45284 -54.06781 -21.62935 1.000 20.57605 78 HIS A CA 1
ATOM 535 C C . HIS A 1 69 ? 14.91599 -52.73332 -21.06696 1.000 18.89472 78 HIS A C 1
ATOM 536 O O . HIS A 1 69 ? 15.22377 -52.64652 -19.87655 1.000 23.53737 78 HIS A O 1
ATOM 543 N N . ARG A 1 70 ? 14.91330 -51.67250 -21.87603 1.000 19.79653 79 ARG A N 1
ATOM 544 C CA . ARG A 1 70 ? 15.16316 -50.34967 -21.32369 1.000 19.66767 79 ARG A CA 1
ATOM 545 C C . ARG A 1 70 ? 14.12645 -49.99523 -20.26729 1.000 18.60308 79 ARG A C 1
ATOM 546 O O . ARG A 1 70 ? 14.46571 -49.49346 -19.18673 1.000 18.88011 79 ARG A O 1
ATOM 554 N N . LEU A 1 71 ? 12.84618 -50.21279 -20.57753 1.000 22.89114 80 LEU A N 1
ATOM 555 C CA . LEU A 1 71 ? 11.78768 -49.84715 -19.63932 1.000 21.06480 80 LEU A CA 1
ATOM 556 C C . LEU A 1 71 ? 11.80028 -50.75690 -18.41559 1.000 19.80437 80 LEU A C 1
ATOM 557 O O . LEU A 1 71 ? 11.54188 -50.30114 -17.29241 1.000 22.99407 80 LEU A O 1
ATOM 562 N N . HIS A 1 72 ? 12.11710 -52.04097 -18.60408 1.000 19.15342 81 HIS A N 1
ATOM 563 C CA . HIS A 1 72 ? 12.20782 -52.93450 -17.45366 1.000 20.05487 81 HIS A CA 1
ATOM 564 C C . HIS A 1 72 ? 13.27262 -52.45401 -16.47802 1.000 23.20120 81 HIS A C 1
ATOM 565 O O . HIS A 1 72 ? 13.04622 -52.42651 -15.26091 1.000 19.84915 81 HIS A O 1
ATOM 572 N N . THR A 1 73 ? 14.44154 -52.05905 -16.99953 1.000 19.31778 82 THR A N 1
ATOM 573 C CA . THR A 1 73 ? 15.49974 -51.54200 -16.13766 1.000 20.39088 82 THR A CA 1
ATOM 574 C C . THR A 1 73 ? 15.06288 -50.25180 -15.45498 1.000 20.45205 82 THR A C 1
ATOM 575 O O . THR A 1 73 ? 15.33008 -50.04647 -14.26919 1.000 19.41343 82 THR A O 1
ATOM 579 N N . ILE A 1 74 ? 14.36481 -49.38185 -16.18476 1.000 22.60670 83 ILE A N 1
ATOM 580 C CA . ILE A 1 74 ? 13.77126 -48.18409 -15.58259 1.000 23.87211 83 ILE A CA 1
ATOM 581 C C . ILE A 1 74 ? 12.78477 -48.55634 -14.47262 1.000 22.26418 83 ILE A C 1
ATOM 582 O O . ILE A 1 74 ? 12.75525 -47.92203 -13.40973 1.000 26.34305 83 ILE A O 1
ATOM 587 N N . GLN A 1 75 ? 11.96104 -49.57975 -14.70343 1.000 21.61360 84 GLN A N 1
ATOM 588 C CA . GLN A 1 75 ? 11.02128 -50.03711 -13.67963 1.000 26.06150 84 GLN A CA 1
ATOM 589 C C . GLN A 1 75 ? 11.75579 -50.45009 -12.40808 1.000 26.46586 84 GLN A C 1
ATOM 590 O O . GLN A 1 75 ? 11.38639 -50.04666 -11.29898 1.000 24.54465 84 GLN A O 1
ATOM 596 N N . MET A 1 76 ? 12.80015 -51.26910 -12.55765 1.000 24.07988 85 MET A N 1
ATOM 597 C CA . MET A 1 76 ? 13.57265 -51.71818 -11.40675 1.000 22.01432 85 MET A CA 1
ATOM 598 C C . MET A 1 76 ? 14.29808 -50.55398 -10.74694 1.000 25.25182 85 MET A C 1
ATOM 599 O O . MET A 1 76 ? 14.41460 -50.50015 -9.51629 1.000 23.73760 85 MET A O 1
ATOM 604 N N . GLU A 1 77 ? 14.78991 -49.61227 -11.55392 1.000 23.21227 86 GLU A N 1
ATOM 605 C CA . GLU A 1 77 ? 15.52769 -48.47143 -11.02164 1.000 22.72466 86 GLU A CA 1
ATOM 606 C C . GLU A 1 77 ? 14.64402 -47.58001 -10.16052 1.000 25.00550 86 GLU A C 1
ATOM 607 O O . GLU A 1 77 ? 15.06054 -47.13881 -9.08420 1.000 25.09150 86 GLU A O 1
ATOM 613 N N . ARG A 1 78 ? 13.42851 -47.28266 -10.63122 1.000 27.14117 87 ARG A N 1
ATOM 614 C CA . ARG A 1 78 ? 12.49032 -46.49824 -9.83154 1.000 27.73258 87 ARG A CA 1
ATOM 615 C C . ARG A 1 78 ? 12.03178 -47.25627 -8.59143 1.000 26.37557 87 ARG A C 1
ATOM 616 O O . ARG A 1 78 ? 11.80883 -46.64483 -7.54016 1.000 28.09885 87 ARG A O 1
ATOM 624 N N . ALA A 1 79 ? 11.88845 -48.57807 -8.68591 1.000 25.32281 88 ALA A N 1
ATOM 625 C CA . ALA A 1 79 ? 11.54867 -49.35871 -7.50053 1.000 26.14980 88 ALA A CA 1
ATOM 626 C C . ALA A 1 79 ? 12.66125 -49.29812 -6.45964 1.000 30.79855 88 ALA A C 1
ATOM 627 O O . ALA A 1 79 ? 12.38760 -49.19203 -5.25725 1.000 30.16612 88 ALA A O 1
ATOM 629 N N . LEU A 1 80 ? 13.92387 -49.37668 -6.89705 1.000 26.43668 89 LEU A N 1
ATOM 630 C CA . LEU A 1 80 ? 15.03364 -49.22780 -5.95873 1.000 25.93447 89 LEU A CA 1
ATOM 631 C C . LEU A 1 80 ? 15.06116 -47.83185 -5.34979 1.000 29.39656 89 LEU A C 1
ATOM 632 O O . LEU A 1 80 ? 15.38304 -47.66739 -4.16578 1.000 28.74177 89 LEU A O 1
ATOM 637 N N . LYS A 1 81 ? 14.74041 -46.80921 -6.14541 1.000 27.45226 90 LYS A N 1
ATOM 638 C CA . LYS A 1 81 ? 14.62975 -45.46646 -5.59234 1.000 29.05378 90 LYS A CA 1
ATOM 639 C C . LYS A 1 81 ? 13.49775 -45.39098 -4.56641 1.000 31.81244 90 LYS A C 1
ATOM 640 O O . LYS A 1 81 ? 13.63719 -44.75319 -3.51519 1.000 28.70957 90 LYS A O 1
ATOM 646 N N . ASN A 1 82 ? 12.36853 -46.03596 -4.85529 1.000 30.92752 91 ASN A N 1
ATOM 647 C CA . ASN A 1 82 ? 11.27039 -46.08010 -3.89642 1.000 33.60686 91 ASN A CA 1
ATOM 648 C C . ASN A 1 82 ? 11.63533 -46.83955 -2.62837 1.000 33.70210 91 ASN A C 1
ATOM 649 O O . ASN A 1 82 ? 10.90338 -46.73998 -1.63832 1.000 34.11959 91 ASN A O 1
ATOM 654 N N . HIS A 1 83 ? 12.74576 -47.58509 -2.62702 1.000 30.64239 92 HIS A N 1
ATOM 655 C CA . HIS A 1 83 ? 13.22534 -48.27678 -1.43607 1.000 30.45416 92 HIS A CA 1
ATOM 656 C C . HIS A 1 83 ? 14.52262 -47.67617 -0.90254 1.000 33.34861 92 HIS A C 1
ATOM 657 O O . HIS A 1 83 ? 15.30064 -48.37052 -0.23452 1.000 34.06032 92 HIS A O 1
ATOM 664 N N . GLY A 1 84 ? 14.77842 -46.40329 -1.19818 1.000 29.15914 93 GLY A N 1
ATOM 665 C CA . GLY A 1 84 ? 15.85886 -45.66452 -0.58250 1.000 32.89186 93 GLY A CA 1
ATOM 666 C C . GLY A 1 84 ? 17.07281 -45.41176 -1.45193 1.000 35.68119 93 GLY A C 1
ATOM 667 O O . GLY A 1 84 ? 17.93732 -44.63140 -1.04123 1.000 36.58187 93 GLY A O 1
ATOM 668 N N . SER A 1 85 ? 17.19068 -46.03411 -2.62396 1.000 29.41483 94 SER A N 1
ATOM 669 C CA . SER A 1 85 ? 18.38471 -45.81148 -3.42526 1.000 29.02623 94 SER A CA 1
ATOM 670 C C . SER A 1 85 ? 18.47039 -44.35259 -3.85803 1.000 33.74755 94 SER A C 1
ATOM 671 O O . SER A 1 85 ? 17.46070 -43.72441 -4.19085 1.000 31.57384 94 SER A O 1
ATOM 674 N N . GLN A 1 86 ? 19.68972 -43.82059 -3.84711 1.000 32.58446 95 GLN A N 1
ATOM 675 C CA . GLN A 1 86 ? 19.98758 -42.46421 -4.28490 1.000 37.55318 95 GLN A CA 1
ATOM 676 C C . GLN A 1 86 ? 20.72899 -42.42739 -5.61221 1.000 36.06958 95 GLN A C 1
ATOM 677 O O . GLN A 1 86 ? 21.02041 -41.33777 -6.11598 1.000 33.35168 95 GLN A O 1
ATOM 683 N N . ILE A 1 87 ? 21.07455 -43.58139 -6.17306 1.000 33.99767 96 ILE A N 1
ATOM 684 C CA . ILE A 1 87 ? 21.78914 -43.65303 -7.43777 1.000 31.95502 96 ILE A CA 1
ATOM 685 C C . ILE A 1 87 ? 20.95393 -44.46016 -8.43584 1.000 30.49994 96 ILE A C 1
ATOM 686 O O . ILE A 1 87 ? 19.94324 -45.07862 -8.09106 1.000 26.77906 96 ILE A O 1
ATOM 691 N N . GLY A 1 88 ? 21.39524 -44.44184 -9.69197 1.000 25.57528 97 GLY A N 1
ATOM 692 C CA . GLY A 1 88 ? 20.83883 -45.32069 -10.69456 1.000 25.22923 97 GLY A CA 1
ATOM 693 C C . GLY A 1 88 ? 21.32924 -46.74290 -10.52546 1.000 24.12934 97 GLY A C 1
ATOM 694 O O . GLY A 1 88 ? 22.16003 -47.06752 -9.67344 1.000 25.92527 97 GLY A O 1
ATOM 695 N N . ILE A 1 89 ? 20.79508 -47.61855 -11.36467 1.000 23.56322 98 ILE A N 1
ATOM 696 C CA . ILE A 1 89 ? 21.28094 -48.99345 -11.40008 1.000 20.87406 98 ILE A CA 1
ATOM 697 C C . ILE A 1 89 ? 22.68032 -48.99315 -12.00505 1.000 22.58214 98 ILE A C 1
ATOM 698 O O . ILE A 1 89 ? 22.87293 -48.50225 -13.12873 1.000 22.66099 98 ILE A O 1
ATOM 703 N N . PRO A 1 90 ? 23.68175 -49.51507 -11.30348 1.000 21.04671 99 PRO A N 1
ATOM 704 C CA . PRO A 1 90 ? 25.03704 -49.53683 -11.86283 1.000 20.89913 99 PRO A CA 1
ATOM 705 C C . PRO A 1 90 ? 25.14799 -50.53032 -13.01391 1.000 19.91465 99 PRO A C 1
ATOM 706 O O . PRO A 1 90 ? 24.32944 -51.44010 -13.18306 1.000 19.20984 99 PRO A O 1
ATOM 710 N N . TYR A 1 91 ? 26.16108 -50.31730 -13.84682 1.000 18.70679 100 TYR A N 1
ATOM 711 C CA . TYR A 1 91 ? 26.38483 -51.16087 -15.01154 1.000 19.91022 100 TYR A CA 1
ATOM 712 C C . TYR A 1 91 ? 27.78169 -51.76306 -14.92752 1.000 21.35422 100 TYR A C 1
ATOM 713 O O . TYR A 1 91 ? 28.62902 -51.32883 -14.14308 1.000 20.44241 100 TYR A O 1
ATOM 722 N N . TRP A 1 92 ? 28.00491 -52.77204 -15.76122 1.000 18.56268 101 TRP A N 1
ATOM 723 C CA . TRP A 1 92 ? 29.25369 -53.51592 -15.83207 1.000 19.80852 101 TRP A CA 1
ATOM 724 C C . TRP A 1 92 ? 29.79197 -53.39947 -17.25592 1.000 20.40742 101 TRP A C 1
ATOM 725 O O . TRP A 1 92 ? 29.17246 -53.89444 -18.20585 1.000 18.31756 101 TRP A O 1
ATOM 736 N N . ASN A 1 93 ? 30.93456 -52.73263 -17.42359 1.000 20.09872 102 ASN A N 1
ATOM 737 C CA . ASN A 1 93 ? 31.48980 -52.64148 -18.77070 1.000 20.58747 102 ASN A CA 1
ATOM 738 C C . ASN A 1 93 ? 32.17207 -53.96372 -19.07908 1.000 21.95934 102 ASN A C 1
ATOM 739 O O . ASN A 1 93 ? 33.38622 -54.13291 -18.89118 1.000 19.81664 102 ASN A O 1
ATOM 744 N N . TRP A 1 94 ? 31.38318 -54.90868 -19.59168 1.000 16.60560 103 TRP A N 1
ATOM 745 C CA . TRP A 1 94 ? 31.90424 -56.22563 -19.90800 1.000 17.79778 103 TRP A CA 1
ATOM 746 C C . TRP A 1 94 ? 32.63045 -56.26712 -21.24707 1.000 17.03400 103 TRP A C 1
ATOM 747 O O . TRP A 1 94 ? 32.93131 -57.36589 -21.72469 1.000 18.54455 103 TRP A O 1
ATOM 758 N N . THR A 1 95 ? 32.94242 -55.11493 -21.85879 1.000 17.10168 104 THR A N 1
ATOM 759 C CA . THR A 1 95 ? 33.91023 -55.11482 -22.95972 1.000 19.17814 104 THR A CA 1
ATOM 760 C C . THR A 1 95 ? 35.35398 -55.10296 -22.47171 1.000 20.98505 104 THR A C 1
ATOM 761 O O . THR A 1 95 ? 36.26696 -55.36527 -23.26326 1.000 17.77970 104 THR A O 1
ATOM 765 N N . LYS A 1 96 ? 35.59561 -54.80028 -21.20893 1.000 18.70030 105 LYS A N 1
ATOM 766 C CA . LYS A 1 96 ? 36.97939 -54.66598 -20.77386 1.000 22.07904 105 LYS A CA 1
ATOM 767 C C . LYS A 1 96 ? 37.64282 -56.02891 -20.58808 1.000 25.23786 105 LYS A C 1
ATOM 768 O O . LYS A 1 96 ? 36.97911 -57.06144 -20.40533 1.000 20.92667 105 LYS A O 1
ATOM 774 N N . ARG A 1 97 ? 38.97369 -56.02626 -20.70480 1.000 22.66713 106 ARG A N 1
ATOM 775 C CA . ARG A 1 97 ? 39.76783 -57.18011 -20.32009 1.000 26.15578 106 ARG A CA 1
ATOM 776 C C . ARG A 1 97 ? 39.53017 -57.48135 -18.85066 1.000 24.85637 106 ARG A C 1
ATOM 777 O O . ARG A 1 97 ? 39.43239 -56.57545 -18.02176 1.000 24.69097 106 ARG A O 1
ATOM 785 N N . MET A 1 98 ? 39.48915 -58.76188 -18.52224 1.000 23.35203 107 MET A N 1
ATOM 786 C CA . MET A 1 98 ? 38.90636 -59.18319 -17.26448 1.000 24.65843 107 MET A CA 1
ATOM 787 C C . MET A 1 98 ? 39.48409 -60.53570 -16.87840 1.000 21.74670 107 MET A C 1
ATOM 788 O O . MET A 1 98 ? 39.58721 -61.42487 -17.72062 1.000 24.97326 107 MET A O 1
ATOM 793 N N . SER A 1 99 ? 39.84847 -60.69313 -15.60896 1.000 24.74396 108 SER A N 1
ATOM 794 C CA . SER A 1 99 ? 40.25858 -61.99291 -15.09743 1.000 26.43097 108 SER A CA 1
ATOM 795 C C . SER A 1 99 ? 39.33731 -62.51998 -14.00612 1.000 25.82787 108 SER A C 1
ATOM 796 O O . SER A 1 99 ? 39.48900 -63.67532 -13.59235 1.000 22.89742 108 SER A O 1
ATOM 799 N N . SER A 1 100 ? 38.36286 -61.72917 -13.56674 1.000 27.34250 109 SER A N 1
ATOM 800 C CA . SER A 1 100 ? 37.35909 -62.19097 -12.62114 1.000 22.71286 109 SER A CA 1
ATOM 801 C C . SER A 1 100 ? 36.10902 -61.33806 -12.78544 1.000 26.59483 109 SER A C 1
ATOM 802 O O . SER A 1 100 ? 36.15644 -60.25355 -13.36959 1.000 26.06002 109 SER A O 1
ATOM 805 N N . ILE A 1 101 ? 35.00951 -61.83234 -12.22299 1.000 22.31328 110 ILE A N 1
ATOM 806 C CA . ILE A 1 101 ? 33.72992 -61.11167 -12.14272 1.000 26.87470 110 ILE A CA 1
ATOM 807 C C . ILE A 1 101 ? 33.85159 -59.96755 -11.14159 1.000 25.50959 110 ILE A C 1
ATOM 808 O O . ILE A 1 101 ? 34.44056 -60.16155 -10.06423 1.000 26.44729 110 ILE A O 1
ATOM 813 N N . PRO A 1 102 ? 33.28628 -58.78337 -11.40925 1.000 22.47131 111 PRO A N 1
ATOM 814 C CA . PRO A 1 102 ? 33.32283 -57.71126 -10.40569 1.000 22.95921 111 PRO A CA 1
ATOM 815 C C . PRO A 1 102 ? 32.71843 -58.14637 -9.07323 1.000 25.80610 111 PRO A C 1
ATOM 816 O O . PRO A 1 102 ? 31.67813 -58.80722 -9.01868 1.000 20.11829 111 PRO A O 1
ATOM 820 N N . ALA A 1 103 ? 33.36621 -57.71509 -7.99092 1.000 24.97262 112 ALA A N 1
ATOM 821 C CA . ALA A 1 103 ? 32.95793 -58.09563 -6.63960 1.000 23.93060 112 ALA A CA 1
ATOM 822 C C . ALA A 1 103 ? 31.56949 -57.57932 -6.27683 1.000 22.36429 112 ALA A C 1
ATOM 823 O O . ALA A 1 103 ? 30.87070 -58.20607 -5.47561 1.000 24.19917 112 ALA A O 1
ATOM 825 N N . PHE A 1 104 ? 31.16679 -56.43237 -6.82471 1.000 22.44658 113 PHE A N 1
ATOM 826 C CA . PHE A 1 104 ? 29.88436 -55.84642 -6.44606 1.000 25.55790 113 PHE A CA 1
ATOM 827 C C . PHE A 1 104 ? 28.76397 -56.86920 -6.51302 1.000 23.23727 113 PHE A C 1
ATOM 828 O O . PHE A 1 104 ? 27.86568 -56.87290 -5.66016 1.000 25.17109 113 PHE A O 1
ATOM 836 N N . PHE A 1 105 ? 28.78992 -57.75087 -7.51439 1.000 19.15720 114 PHE A N 1
ATOM 837 C CA . PHE A 1 105 ? 27.76597 -58.77845 -7.59426 1.000 23.34112 114 PHE A CA 1
ATOM 838 C C . PHE A 1 105 ? 28.32364 -60.19017 -7.58648 1.000 21.16993 114 PHE A C 1
ATOM 839 O O . PHE A 1 105 ? 27.54823 -61.13405 -7.40769 1.000 23.10181 114 PHE A O 1
ATOM 847 N N . GLY A 1 106 ? 29.63605 -60.36749 -7.75840 1.000 22.55671 115 GLY A N 1
ATOM 848 C CA . GLY A 1 106 ? 30.21587 -61.69520 -7.74782 1.000 21.32311 115 GLY A CA 1
ATOM 849 C C . GLY A 1 106 ? 30.74067 -62.17277 -6.41076 1.000 26.94772 115 GLY A C 1
ATOM 850 O O . GLY A 1 106 ? 31.12211 -63.34011 -6.29522 1.000 31.22900 115 GLY A O 1
ATOM 851 N N . ASP A 1 107 ? 30.78180 -61.30120 -5.40464 1.000 23.54528 116 ASP A N 1
ATOM 852 C CA . ASP A 1 107 ? 31.32623 -61.62024 -4.08432 1.000 28.43913 116 ASP A CA 1
ATOM 853 C C . ASP A 1 107 ? 30.16044 -61.91173 -3.14956 1.000 27.66080 116 ASP A C 1
ATOM 854 O O . ASP A 1 107 ? 29.33623 -61.03219 -2.88955 1.000 28.35256 116 ASP A O 1
ATOM 859 N N . ASP A 1 108 ? 30.07239 -63.14473 -2.66578 1.000 28.60499 117 ASP A N 1
ATOM 860 C CA . ASP A 1 108 ? 28.91707 -63.50777 -1.85659 1.000 31.79191 117 ASP A CA 1
ATOM 861 C C . ASP A 1 108 ? 28.99432 -62.99986 -0.41837 1.000 32.73735 117 ASP A C 1
ATOM 862 O O . ASP A 1 108 ? 27.99489 -63.07705 0.30461 1.000 30.13692 117 ASP A O 1
ATOM 867 N N . SER A 1 109 ? 30.12437 -62.45100 0.01391 1.000 31.59058 118 SER A N 1
ATOM 868 C CA . SER A 1 109 ? 30.29557 -62.22518 1.44167 1.000 35.69201 118 SER A CA 1
ATOM 869 C C . SER A 1 109 ? 29.29264 -61.19162 1.96067 1.000 35.17027 118 SER A C 1
ATOM 870 O O . SER A 1 109 ? 28.78917 -60.33760 1.22012 1.000 33.05435 118 SER A O 1
ATOM 873 N N . ASN A 1 110 ? 28.95316 -61.32667 3.24388 1.000 31.64271 119 ASN A N 1
ATOM 874 C CA . ASN A 1 110 ? 28.02222 -60.42426 3.92482 1.000 32.13141 119 ASN A CA 1
ATOM 875 C C . ASN A 1 110 ? 26.63016 -60.44693 3.29950 1.000 30.64479 119 ASN A C 1
ATOM 876 O O . ASN A 1 110 ? 25.96241 -59.41597 3.21156 1.000 30.38532 119 ASN A O 1
ATOM 881 N N . ASN A 1 111 ? 26.18599 -61.63056 2.87325 1.000 25.99214 120 ASN A N 1
ATOM 882 C CA . ASN A 1 111 ? 24.81470 -61.82358 2.39497 1.000 27.09662 120 ASN A CA 1
ATOM 883 C C . ASN A 1 111 ? 24.48311 -60.86145 1.25201 1.000 29.15119 120 ASN A C 1
ATOM 884 O O . ASN A 1 111 ? 23.37444 -60.33917 1.15362 1.000 26.63742 120 ASN A O 1
ATOM 889 N N . ASN A 1 112 ? 25.45621 -60.62288 0.39027 1.000 26.87702 121 ASN A N 1
ATOM 890 C CA . ASN A 1 112 ? 25.33382 -59.68451 -0.71660 1.000 26.12343 121 ASN A CA 1
ATOM 891 C C . ASN A 1 112 ? 24.02048 -59.86778 -1.48222 1.000 23.19275 121 ASN A C 1
ATOM 892 O O . ASN A 1 112 ? 23.81068 -60.89249 -2.13965 1.000 22.49600 121 ASN A O 1
ATOM 897 N N . PRO A 1 113 ? 23.11452 -58.89445 -1.41501 1.000 22.86181 122 PRO A N 1
ATOM 898 C CA . PRO A 1 113 ? 21.83620 -59.02192 -2.14072 1.000 24.16955 122 PRO A CA 1
ATOM 899 C C . PRO A 1 113 ? 21.99220 -59.17050 -3.64471 1.000 22.59307 122 PRO A C 1
ATOM 900 O O . PRO A 1 113 ? 21.07836 -59.68590 -4.29854 1.000 25.93416 122 PRO A O 1
ATOM 904 N N . PHE A 1 114 ? 23.10800 -58.73013 -4.22094 1.000 27.37948 123 PHE A N 1
ATOM 905 C CA . PHE A 1 114 ? 23.31237 -58.81325 -5.66409 1.000 24.67054 123 PHE A CA 1
ATOM 906 C C . PHE A 1 114 ? 23.90512 -60.13976 -6.10437 1.000 25.81811 123 PHE A C 1
ATOM 907 O O . PHE A 1 114 ? 23.97118 -60.40329 -7.31108 1.000 21.86930 123 PHE A O 1
ATOM 915 N N . TYR A 1 115 ? 24.28922 -60.99140 -5.15130 1.000 22.03850 124 TYR A N 1
ATOM 916 C CA . TYR A 1 115 ? 24.91214 -62.26359 -5.48429 1.000 24.81391 124 TYR A CA 1
ATOM 917 C C . TYR A 1 115 ? 23.89129 -63.28364 -5.97988 1.000 24.32410 124 TYR A C 1
ATOM 918 O O . TYR A 1 115 ? 24.17849 -64.04733 -6.90628 1.000 23.42547 124 TYR A O 1
ATOM 927 N N . LYS A 1 116 ? 22.69399 -63.30920 -5.39689 1.000 24.39949 125 LYS A N 1
ATOM 928 C CA . LYS A 1 116 ? 21.67740 -64.26937 -5.81168 1.000 21.93448 125 LYS A CA 1
ATOM 929 C C . LYS A 1 116 ? 20.34761 -63.84149 -5.21699 1.000 23.49044 125 LYS A C 1
ATOM 930 O O . LYS A 1 116 ? 20.28831 -62.93783 -4.37827 1.000 27.00719 125 LYS A O 1
ATOM 936 N N . TYR A 1 117 ? 19.27402 -64.49682 -5.66911 1.000 23.97935 126 TYR A N 1
ATOM 937 C CA . TYR A 1 117 ? 17.93953 -64.21269 -5.15464 1.000 24.44676 126 TYR A CA 1
ATOM 938 C C . TYR A 1 117 ? 17.15642 -65.50600 -4.98818 1.000 26.10247 126 TYR A C 1
ATOM 939 O O . TYR A 1 117 ? 17.21590 -66.40160 -5.83834 1.000 25.56615 126 TYR A O 1
ATOM 948 N N . HIS A 1 118 ? 16.41784 -65.58829 -3.88633 1.000 28.28851 127 HIS A N 1
ATOM 949 C CA . HIS A 1 118 ? 15.57759 -66.74128 -3.58919 1.000 27.77280 127 HIS A CA 1
ATOM 950 C C . HIS A 1 118 ? 14.19550 -66.48947 -4.18477 1.000 27.91028 127 HIS A C 1
ATOM 951 O O . HIS A 1 118 ? 13.44706 -65.63255 -3.69725 1.000 29.98175 127 HIS A O 1
ATOM 958 N N . ILE A 1 119 ? 13.86682 -67.20874 -5.25687 1.000 26.07131 128 ILE A N 1
ATOM 959 C CA . ILE A 1 119 ? 12.57635 -67.01740 -5.91309 1.000 28.61660 128 ILE A CA 1
ATOM 960 C C . ILE A 1 119 ? 11.50994 -67.68686 -5.04924 1.000 28.66705 128 ILE A C 1
ATOM 961 O O . ILE A 1 119 ? 11.46088 -68.91587 -4.95433 1.000 29.55701 128 ILE A O 1
ATOM 966 N N . ARG A 1 120 ? 10.65737 -66.88597 -4.41272 1.000 33.41097 129 ARG A N 1
ATOM 967 C CA . ARG A 1 120 ? 9.68430 -67.46074 -3.48760 1.000 38.78998 129 ARG A CA 1
ATOM 968 C C . ARG A 1 120 ? 8.69393 -68.37172 -4.20924 1.000 34.09570 129 ARG A C 1
ATOM 969 O O . ARG A 1 120 ? 8.37940 -69.46322 -3.72038 1.000 36.62861 129 ARG A O 1
ATOM 977 N N . ALA A 1 121 ? 8.23048 -67.96716 -5.39903 1.000 38.27505 130 ALA A N 1
ATOM 978 C CA . ALA A 1 121 ? 7.14696 -68.69754 -6.05842 1.000 35.61271 130 ALA A CA 1
ATOM 979 C C . ALA A 1 121 ? 7.54084 -70.12488 -6.41181 1.000 33.10258 130 ALA A C 1
ATOM 980 O O . ALA A 1 121 ? 6.68844 -71.01702 -6.40825 1.000 38.25758 130 ALA A O 1
ATOM 982 N N . VAL A 1 122 ? 8.80592 -70.37110 -6.74273 1.000 34.84351 131 VAL A N 1
ATOM 983 C CA . VAL A 1 122 ? 9.24892 -71.72448 -7.05046 1.000 29.69548 131 VAL A CA 1
ATOM 984 C C . VAL A 1 122 ? 10.17077 -72.28619 -5.98749 1.000 32.21137 131 VAL A C 1
ATOM 985 O O . VAL A 1 122 ? 10.64372 -73.42137 -6.12776 1.000 34.06823 131 VAL A O 1
ATOM 989 N N . ASN A 1 123 ? 10.44896 -71.53281 -4.92954 1.000 36.03438 132 ASN A N 1
ATOM 990 C CA . ASN A 1 123 ? 11.33330 -71.99310 -3.86605 1.000 34.61274 132 ASN A CA 1
ATOM 991 C C . ASN A 1 123 ? 12.68367 -72.45040 -4.43328 1.000 38.83230 132 ASN A C 1
ATOM 992 O O . ASN A 1 123 ? 13.11702 -73.58767 -4.24518 1.000 37.78348 132 ASN A O 1
ATOM 997 N N . GLN A 1 124 ? 13.34328 -71.54125 -5.15166 1.000 35.60149 133 GLN A N 1
ATOM 998 C CA . GLN A 1 124 ? 14.64360 -71.82542 -5.75115 1.000 36.27490 133 GLN A CA 1
ATOM 999 C C . GLN A 1 124 ? 15.52893 -70.59028 -5.67342 1.000 32.17824 133 GLN A C 1
ATOM 1000 O O . GLN A 1 124 ? 15.05390 -69.46381 -5.84427 1.000 28.88858 133 GLN A O 1
ATOM 1006 N N . TYR A 1 125 ? 16.81374 -70.80381 -5.40539 1.000 34.07280 134 TYR A N 1
ATOM 1007 C CA . TYR A 1 125 ? 17.80031 -69.73523 -5.50082 1.000 28.17138 134 TYR A CA 1
ATOM 1008 C C . TYR A 1 125 ? 18.27575 -69.62773 -6.94521 1.000 29.44154 134 TYR A C 1
ATOM 1009 O O . TYR A 1 125 ? 18.41324 -70.63710 -7.64106 1.000 28.90945 134 TYR A O 1
ATOM 1018 N N . THR A 1 126 ? 18.50410 -68.40080 -7.40764 1.000 28.23373 135 THR A N 1
ATOM 1019 C CA . THR A 1 126 ? 19.15906 -68.24685 -8.70159 1.000 24.92633 135 THR A CA 1
ATOM 1020 C C . THR A 1 126 ? 20.58456 -68.79028 -8.62057 1.000 27.73345 135 THR A C 1
ATOM 1021 O O . THR A 1 126 ? 21.23732 -68.72821 -7.57281 1.000 27.09481 135 THR A O 1
ATOM 1025 N N . THR A 1 127 ? 21.04965 -69.37426 -9.72488 1.000 22.85855 136 THR A N 1
ATOM 1026 C CA . THR A 1 127 ? 22.40360 -69.88357 -9.82586 1.000 24.91891 136 THR A CA 1
ATOM 1027 C C . THR A 1 127 ? 23.15051 -69.18933 -10.95735 1.000 26.85756 136 THR A C 1
ATOM 1028 O O . THR A 1 127 ? 22.55336 -68.62664 -11.87749 1.000 21.90904 136 THR A O 1
ATOM 1032 N N . ARG A 1 128 ? 24.47729 -69.23134 -10.86343 1.000 23.56441 137 ARG A N 1
ATOM 1033 C CA . ARG A 1 128 ? 25.36649 -68.84635 -11.94373 1.000 26.53091 137 ARG A CA 1
ATOM 1034 C C . ARG A 1 128 ? 26.35669 -69.97431 -12.17532 1.000 28.91579 137 ARG A C 1
ATOM 1035 O O . ARG A 1 128 ? 26.64382 -70.77623 -11.28291 1.000 29.76775 137 ARG A O 1
ATOM 1043 N N . ASP A 1 129 ? 26.89034 -70.01202 -13.38580 1.000 25.82465 138 ASP A N 1
ATOM 1044 C CA . ASP A 1 129 ? 27.86075 -71.01477 -13.79748 1.000 29.37295 138 ASP A CA 1
ATOM 1045 C C . ASP A 1 129 ? 28.72788 -70.30637 -14.84633 1.000 27.46140 138 ASP A C 1
ATOM 1046 O O . ASP A 1 129 ? 28.55082 -70.46494 -16.05822 1.000 28.49351 138 ASP A O 1
ATOM 1051 N N . VAL A 1 130 ? 29.66799 -69.49434 -14.35733 1.000 30.77334 139 VAL A N 1
ATOM 1052 C CA . VAL A 1 130 ? 30.35782 -68.53457 -15.21303 1.000 29.18940 139 VAL A CA 1
ATOM 1053 C C . VAL A 1 130 ? 31.33174 -69.25995 -16.12663 1.000 28.90423 139 VAL A C 1
ATOM 1054 O O . VAL A 1 130 ? 32.22754 -69.97905 -15.66644 1.000 27.81669 139 VAL A O 1
ATOM 1058 N N . ASP A 1 131 ? 31.17490 -69.04683 -17.42854 1.000 21.92413 140 ASP A N 1
ATOM 1059 C CA . ASP A 1 131 ? 32.05604 -69.63444 -18.42329 1.000 24.24617 140 ASP A CA 1
ATOM 1060 C C . ASP A 1 131 ? 33.37981 -68.88200 -18.40803 1.000 26.73895 140 ASP A C 1
ATOM 1061 O O . ASP A 1 131 ? 33.41136 -67.66992 -18.64874 1.000 23.73977 140 ASP A O 1
ATOM 1066 N N . VAL A 1 132 ? 34.47513 -69.58575 -18.10640 1.000 22.80029 141 VAL A N 1
ATOM 1067 C CA . VAL A 1 132 ? 35.74325 -68.89779 -17.89208 1.000 22.90123 141 VAL A CA 1
ATOM 1068 C C . VAL A 1 132 ? 36.31848 -68.31211 -19.17018 1.000 24.88723 141 VAL A C 1
ATOM 1069 O O . VAL A 1 132 ? 37.29436 -67.55139 -19.11351 1.000 24.47355 141 VAL A O 1
ATOM 1073 N N . GLU A 1 133 ? 35.73752 -68.64855 -20.32008 1.000 26.21491 142 GLU A N 1
ATOM 1074 C CA . GLU A 1 133 ? 36.07966 -67.98410 -21.57224 1.000 24.36949 142 GLU A CA 1
ATOM 1075 C C . GLU A 1 133 ? 35.88989 -66.47009 -21.49284 1.000 24.04997 142 GLU A C 1
ATOM 1076 O O . GLU A 1 133 ? 36.52771 -65.72296 -22.24681 1.000 22.81049 142 GLU A O 1
ATOM 1082 N N . LEU A 1 134 ? 35.02886 -66.00223 -20.59507 1.000 21.50725 143 LEU A N 1
ATOM 1083 C CA . LEU A 1 134 ? 34.92803 -64.57177 -20.33793 1.000 23.95671 143 LEU A CA 1
ATOM 1084 C C . LEU A 1 134 ? 36.29788 -63.96405 -20.02645 1.000 26.09164 143 LEU A C 1
ATOM 1085 O O . LEU A 1 134 ? 36.57855 -62.81058 -20.37676 1.000 22.48379 143 LEU A O 1
ATOM 1090 N N . PHE A 1 135 ? 37.15774 -64.72413 -19.35544 1.000 22.08501 144 PHE A N 1
ATOM 1091 C CA . PHE A 1 135 ? 38.47452 -64.25737 -18.94155 1.000 26.34534 144 PHE A CA 1
ATOM 1092 C C . PHE A 1 135 ? 39.54840 -64.60805 -19.95044 1.000 25.03706 144 PHE A C 1
ATOM 1093 O O . PHE A 1 135 ? 40.72600 -64.37176 -19.69578 1.000 26.32345 144 PHE A O 1
ATOM 1101 N N . ASN A 1 136 ? 39.15629 -65.12188 -21.10634 1.000 24.36531 145 ASN A N 1
ATOM 1102 C CA . ASN A 1 136 ? 40.09831 -65.71052 -22.03104 1.000 27.72604 145 ASN A CA 1
ATOM 1103 C C . ASN A 1 136 ? 39.43623 -65.80711 -23.39369 1.000 27.39425 145 ASN A C 1
ATOM 1104 O O . ASN A 1 136 ? 39.22966 -66.90695 -23.90983 1.000 27.53599 145 ASN A O 1
ATOM 1109 N N . GLN A 1 137 ? 39.06078 -64.66551 -23.96614 1.000 23.69629 146 GLN A N 1
ATOM 1110 C CA . GLN A 1 137 ? 38.12714 -64.67675 -25.08403 1.000 26.18253 146 GLN A CA 1
ATOM 1111 C C . GLN A 1 137 ? 38.84710 -64.93309 -26.40170 1.000 26.39152 146 GLN A C 1
ATOM 1112 O O . GLN A 1 137 ? 40.01666 -64.58900 -26.57257 1.000 26.46999 146 GLN A O 1
ATOM 1118 N N . THR A 1 138 ? 38.13067 -65.54281 -27.34146 1.000 28.21779 147 THR A N 1
ATOM 1119 C CA . THR A 1 138 ? 38.63993 -65.59532 -28.70189 1.000 31.22857 147 THR A CA 1
ATOM 1120 C C . THR A 1 138 ? 38.70861 -64.18397 -29.28799 1.000 30.34183 147 THR A C 1
ATOM 1121 O O . THR A 1 138 ? 38.13631 -63.22889 -28.75560 1.000 26.10882 147 THR A O 1
ATOM 1125 N N . LYS A 1 139 ? 39.43488 -64.05416 -30.39434 1.000 24.65040 148 LYS A N 1
ATOM 1126 C CA . LYS A 1 139 ? 39.67345 -62.75600 -31.00002 1.000 27.77585 148 LYS A CA 1
ATOM 1127 C C . LYS A 1 139 ? 39.24017 -62.76998 -32.45845 1.000 28.68858 148 LYS A C 1
ATOM 1128 O O . LYS A 1 139 ? 39.32076 -63.79239 -33.14539 1.000 30.18522 148 LYS A O 1
ATOM 1134 N N . PHE A 1 140 ? 38.77382 -61.61918 -32.91991 1.000 24.18955 149 PHE A N 1
ATOM 1135 C CA . PHE A 1 140 ? 38.56992 -61.35925 -34.34276 1.000 26.38408 149 PHE A CA 1
ATOM 1136 C C . PHE A 1 140 ? 39.74609 -60.48707 -34.74628 1.000 26.75233 149 PHE A C 1
ATOM 1137 O O . PHE A 1 140 ? 39.74122 -59.27606 -34.50851 1.000 28.11418 149 PHE A O 1
ATOM 1145 N N . GLY A 1 141 ? 40.76909 -61.10631 -35.31272 1.000 31.69853 150 GLY A N 1
ATOM 1146 C CA . GLY A 1 141 ? 42.02013 -60.38942 -35.50297 1.000 31.37348 150 GLY A CA 1
ATOM 1147 C C . GLY A 1 141 ? 42.55121 -59.92904 -34.15922 1.000 27.39250 150 GLY A C 1
ATOM 1148 O O . GLY A 1 141 ? 42.80684 -60.73464 -33.25720 1.000 32.06508 150 GLY A O 1
ATOM 1149 N N . GLU A 1 142 ? 42.69181 -58.61762 -33.98946 1.000 26.97706 151 GLU A N 1
ATOM 1150 C CA . GLU A 1 142 ? 43.21861 -58.06511 -32.74763 1.000 33.29496 151 GLU A CA 1
ATOM 1151 C C . GLU A 1 142 ? 42.16461 -57.89206 -31.65261 1.000 32.12934 151 GLU A C 1
ATOM 1152 O O . GLU A 1 142 ? 42.54492 -57.69994 -30.49148 1.000 27.27457 151 GLU A O 1
ATOM 1158 N N . TYR A 1 143 ? 40.86735 -57.96745 -31.97317 1.000 24.64086 152 TYR A N 1
ATOM 1159 C CA . TYR A 1 143 ? 39.80571 -57.57239 -31.04753 1.000 23.90683 152 TYR A CA 1
ATOM 1160 C C . TYR A 1 143 ? 39.22715 -58.76654 -30.29344 1.000 24.12031 152 TYR A C 1
ATOM 1161 O O . TYR A 1 143 ? 38.79093 -59.74081 -30.91601 1.000 27.63468 152 TYR A O 1
ATOM 1170 N N . ASP A 1 144 ? 39.16718 -58.65685 -28.95669 1.000 20.75606 153 ASP A N 1
ATOM 1171 C CA . ASP A 1 144 ? 38.48703 -59.65274 -28.12509 1.000 19.24912 153 ASP A CA 1
ATOM 1172 C C . ASP A 1 144 ? 36.99384 -59.72603 -28.46097 1.000 20.77507 153 ASP A C 1
ATOM 1173 O O . ASP A 1 144 ? 36.37085 -58.73193 -28.82894 1.000 16.71746 153 ASP A O 1
ATOM 1178 N N . TYR A 1 145 ? 36.42009 -60.91454 -28.23686 1.000 18.56045 154 TYR A N 1
ATOM 1179 C CA . TYR A 1 145 ? 35.06232 -61.24586 -28.66393 1.000 21.68021 154 TYR A CA 1
ATOM 1180 C C . TYR A 1 145 ? 34.05491 -60.16042 -28.29089 1.000 18.40727 154 TYR A C 1
ATOM 1181 O O . TYR A 1 145 ? 33.43539 -59.54945 -29.16549 1.000 18.09633 154 TYR A O 1
ATOM 1190 N N . LEU A 1 146 ? 33.85638 -59.90909 -26.99440 1.000 17.19776 155 LEU A N 1
ATOM 1191 C CA . LEU A 1 146 ? 32.74540 -59.03214 -26.61889 1.000 16.16888 155 LEU A CA 1
ATOM 1192 C C . LEU A 1 146 ? 32.97314 -57.60960 -27.11939 1.000 18.91453 155 LEU A C 1
ATOM 1193 O O . LEU A 1 146 ? 32.03226 -56.93227 -27.56307 1.000 16.80973 155 LEU A O 1
ATOM 1198 N N . TYR A 1 147 ? 34.21393 -57.13667 -27.03338 1.000 17.51463 156 TYR A N 1
ATOM 1199 C CA . TYR A 1 147 ? 34.53013 -55.80354 -27.53048 1.000 17.80517 156 TYR A CA 1
ATOM 1200 C C . TYR A 1 147 ? 34.25734 -55.70363 -29.02614 1.000 16.98784 156 TYR A C 1
ATOM 1201 O O . TYR A 1 147 ? 33.69430 -54.70710 -29.50342 1.000 16.76909 156 TYR A O 1
ATOM 1210 N N . TYR A 1 148 ? 34.63429 -56.73160 -29.78615 1.000 16.40312 157 TYR A N 1
ATOM 1211 C CA . TYR A 1 148 ? 34.38895 -56.68608 -31.22612 1.000 16.58833 157 TYR A CA 1
ATOM 1212 C C . TYR A 1 148 ? 32.89586 -56.69619 -31.53537 1.000 18.66969 157 TYR A C 1
ATOM 1213 O O . TYR A 1 148 ? 32.41764 -55.92153 -32.37829 1.000 18.01169 157 TYR A O 1
ATOM 1222 N N . LEU A 1 149 ? 32.13375 -57.57239 -30.87777 1.000 16.70435 158 LEU A N 1
ATOM 1223 C CA . LEU A 1 149 ? 30.69466 -57.54902 -31.11870 1.000 17.18514 158 LEU A CA 1
ATOM 1224 C C . LEU A 1 149 ? 30.10161 -56.18306 -30.78433 1.000 17.37278 158 LEU A C 1
ATOM 1225 O O . LEU A 1 149 ? 29.13792 -55.75293 -31.42953 1.000 18.01501 158 LEU A O 1
ATOM 1230 N N . THR A 1 150 ? 30.68377 -55.47252 -29.81041 1.000 17.04019 159 THR A N 1
ATOM 1231 C CA . THR A 1 150 ? 30.18980 -54.13926 -29.48522 1.000 16.61112 159 THR A CA 1
ATOM 1232 C C . THR A 1 150 ? 30.53988 -53.13864 -30.58442 1.000 19.95932 159 THR A C 1
ATOM 1233 O O . THR A 1 150 ? 29.70053 -52.31192 -30.96766 1.000 19.92120 159 THR A O 1
ATOM 1237 N N . LEU A 1 151 ? 31.76874 -53.20609 -31.11410 1.000 16.67656 160 LEU A N 1
ATOM 1238 C CA . LEU A 1 151 ? 32.10601 -52.40206 -32.28555 1.000 16.01433 160 LEU A CA 1
ATOM 1239 C C . LEU A 1 151 ? 31.15466 -52.69667 -33.44673 1.000 20.41001 160 LEU A C 1
ATOM 1240 O O . LEU A 1 151 ? 30.71590 -51.77893 -34.14847 1.000 18.58523 160 LEU A O 1
ATOM 1245 N N . GLN A 1 152 ? 30.82063 -53.97365 -33.66577 1.000 18.52167 161 GLN A N 1
ATOM 1246 C CA . GLN A 1 152 ? 29.87135 -54.30238 -34.72430 1.000 19.36578 161 GLN A CA 1
ATOM 1247 C C . GLN A 1 152 ? 28.53186 -53.61717 -34.51324 1.000 18.94559 161 GLN A C 1
ATOM 1248 O O . GLN A 1 152 ? 27.89421 -53.18873 -35.48416 1.000 17.43622 161 GLN A O 1
ATOM 1254 N N . VAL A 1 153 ? 28.06257 -53.54821 -33.26409 1.000 17.59271 162 VAL A N 1
ATOM 1255 C CA . VAL A 1 153 ? 26.81400 -52.83564 -32.97733 1.000 19.53639 162 VAL A CA 1
ATOM 1256 C C . VAL A 1 153 ? 26.93769 -51.38077 -33.40872 1.000 21.00682 162 VAL A C 1
ATOM 1257 O O . VAL A 1 153 ? 26.05114 -50.82143 -34.08044 1.000 17.63285 162 VAL A O 1
ATOM 1261 N N . LEU A 1 154 ? 28.04761 -50.74761 -33.01982 1.000 17.58219 163 LEU A N 1
ATOM 1262 C CA . LEU A 1 154 ? 28.22633 -49.31635 -33.22734 1.000 17.26827 163 LEU A CA 1
ATOM 1263 C C . LEU A 1 154 ? 28.43833 -48.97590 -34.69953 1.000 18.15971 163 LEU A C 1
ATOM 1264 O O . LEU A 1 154 ? 28.13756 -47.84933 -35.10115 1.000 22.19757 163 LEU A O 1
ATOM 1269 N N . GLU A 1 155 ? 28.91640 -49.93076 -35.50667 1.000 17.13279 164 GLU A N 1
ATOM 1270 C CA . GLU A 1 155 ? 29.05530 -49.72777 -36.95037 1.000 20.13120 164 GLU A CA 1
ATOM 1271 C C . GLU A 1 155 ? 27.71512 -49.59123 -37.66048 1.000 21.05156 164 GLU A C 1
ATOM 1272 O O . GLU A 1 155 ? 27.64037 -48.93468 -38.70537 1.000 21.27225 164 GLU A O 1
ATOM 1278 N N . GLU A 1 156 ? 26.67911 -50.27070 -37.17018 1.000 18.85108 165 GLU A N 1
ATOM 1279 C CA . GLU A 1 156 ? 25.37753 -50.22770 -37.83566 1.000 21.05727 165 GLU A CA 1
ATOM 1280 C C . GLU A 1 156 ? 24.86374 -48.79761 -37.86299 1.000 21.53435 165 GLU A C 1
ATOM 1281 O O . GLU A 1 156 ? 25.04830 -48.03312 -36.91518 1.000 19.22881 165 GLU A O 1
ATOM 1287 N N . ASN A 1 157 ? 24.22812 -48.41675 -38.96510 1.000 22.61057 166 ASN A N 1
ATOM 1288 C CA . ASN A 1 157 ? 23.68681 -47.06546 -39.05078 1.000 21.92371 166 ASN A CA 1
ATOM 1289 C C . ASN A 1 157 ? 22.19032 -47.05753 -39.36014 1.000 18.60671 166 ASN A C 1
ATOM 1290 O O . ASN A 1 157 ? 21.64170 -46.00422 -39.71130 1.000 19.41787 166 ASN A O 1
ATOM 1295 N N . SER A 1 158 ? 21.50663 -48.18793 -39.17264 1.000 17.71087 167 SER A N 1
ATOM 1296 C CA . SER A 1 158 ? 20.04709 -48.22436 -39.25659 1.000 21.99298 167 SER A CA 1
ATOM 1297 C C . SER A 1 158 ? 19.49801 -49.11496 -38.14853 1.000 21.44954 167 SER A C 1
ATOM 1298 O O . SER A 1 158 ? 20.12995 -50.10380 -37.75417 1.000 19.43569 167 SER A O 1
ATOM 1301 N N . PHE A 1 159 ? 18.30152 -48.76817 -37.65874 1.000 19.83680 168 PHE A N 1
ATOM 1302 C CA . PHE A 1 159 ? 17.89882 -49.26645 -36.34603 1.000 20.57461 168 PHE A CA 1
ATOM 1303 C C . PHE A 1 159 ? 17.65900 -50.77335 -36.34872 1.000 20.86315 168 PHE A C 1
ATOM 1304 O O . PHE A 1 159 ? 18.14449 -51.48260 -35.45753 1.000 17.67242 168 PHE A O 1
ATOM 1312 N N . CYS A 1 160 ? 16.88081 -51.28954 -37.31409 1.000 19.56471 169 CYS A N 1
ATOM 1313 C CA . CYS A 1 160 ? 16.53866 -52.70911 -37.22467 1.000 20.42429 169 CYS A CA 1
ATOM 1314 C C . CYS A 1 160 ? 17.76172 -53.60384 -37.44750 1.000 23.04219 169 CYS A C 1
ATOM 1315 O O . CYS A 1 160 ? 17.81931 -54.71375 -36.89805 1.000 20.09609 169 CYS A O 1
ATOM 1318 N N . ASP A 1 161 ? 18.76354 -53.13190 -38.20871 1.000 19.66960 170 ASP A N 1
ATOM 1319 C CA . ASP A 1 161 ? 20.01632 -53.87194 -38.34670 1.000 23.13342 170 ASP A CA 1
ATOM 1320 C C . ASP A 1 161 ? 20.87674 -53.74891 -37.09301 1.000 20.56153 170 ASP A C 1
ATOM 1321 O O . ASP A 1 161 ? 21.48874 -54.72876 -36.66008 1.000 19.57752 170 ASP A O 1
ATOM 1326 N N . PHE A 1 162 ? 20.95873 -52.54283 -36.52941 1.000 18.67470 171 PHE A N 1
ATOM 1327 C CA . PHE A 1 162 ? 21.53980 -52.34847 -35.20422 1.000 17.36561 171 PHE A CA 1
ATOM 1328 C C . PHE A 1 162 ? 20.96805 -53.33615 -34.19441 1.000 16.66697 171 PHE A C 1
ATOM 1329 O O . PHE A 1 162 ? 21.70834 -53.93989 -33.40732 1.000 19.16603 171 PHE A O 1
ATOM 1337 N N . GLU A 1 163 ? 19.64201 -53.52170 -34.20785 1.000 17.18435 172 GLU A N 1
ATOM 1338 C CA . GLU A 1 163 ? 18.99527 -54.27154 -33.13767 1.000 16.42853 172 GLU A CA 1
ATOM 1339 C C . GLU A 1 163 ? 19.45189 -55.72388 -33.12387 1.000 15.80161 172 GLU A C 1
ATOM 1340 O O . GLU A 1 163 ? 19.61501 -56.31569 -32.05142 1.000 17.58368 172 GLU A O 1
ATOM 1346 N N . VAL A 1 164 ? 19.64188 -56.32141 -34.30351 1.000 16.22471 173 VAL A N 1
ATOM 1347 C CA . VAL A 1 164 ? 20.10916 -57.70384 -34.37025 1.000 15.82469 173 VAL A CA 1
ATOM 1348 C C . VAL A 1 164 ? 21.47534 -57.82870 -33.70124 1.000 15.35332 173 VAL A C 1
ATOM 1349 O O . VAL A 1 164 ? 21.68455 -58.68861 -32.83730 1.000 14.56998 173 VAL A O 1
ATOM 1353 N N . GLN A 1 165 ? 22.42710 -56.97415 -34.09294 1.000 14.53777 174 GLN A N 1
ATOM 1354 C CA . GLN A 1 165 ? 23.76635 -57.07721 -33.51058 1.000 16.68155 174 GLN A CA 1
ATOM 1355 C C . GLN A 1 165 ? 23.72506 -56.78242 -32.01194 1.000 15.49074 174 GLN A C 1
ATOM 1356 O O . GLN A 1 165 ? 24.40412 -57.44043 -31.21572 1.000 17.53578 174 GLN A O 1
ATOM 1362 N N . TYR A 1 166 ? 22.90920 -55.80466 -31.62162 1.000 16.92776 175 TYR A N 1
ATOM 1363 C CA . TYR A 1 166 ? 22.75674 -55.40593 -30.22582 1.000 16.28306 175 TYR A CA 1
ATOM 1364 C C . TYR A 1 166 ? 22.26612 -56.56676 -29.36499 1.000 15.58157 175 TYR A C 1
ATOM 1365 O O . TYR A 1 166 ? 22.83852 -56.86418 -28.30736 1.000 15.95492 175 TYR A O 1
ATOM 1374 N N . GLU A 1 167 ? 21.21461 -57.25308 -29.81396 1.000 16.77854 176 GLU A N 1
ATOM 1375 C CA . GLU A 1 167 ? 20.66124 -58.33888 -29.01193 1.000 18.18222 176 GLU A CA 1
ATOM 1376 C C . GLU A 1 167 ? 21.59498 -59.55211 -28.97679 1.000 15.88073 176 GLU A C 1
ATOM 1377 O O . GLU A 1 167 ? 21.77004 -60.17408 -27.92135 1.000 17.12630 176 GLU A O 1
ATOM 1383 N N . ILE A 1 168 ? 22.20036 -59.91882 -30.11020 1.000 16.58244 177 ILE A N 1
ATOM 1384 C CA . ILE A 1 168 ? 23.10089 -61.07803 -30.10394 1.000 16.77305 177 ILE A CA 1
ATOM 1385 C C . ILE A 1 168 ? 24.29756 -60.82414 -29.18190 1.000 17.82746 177 ILE A C 1
ATOM 1386 O O . ILE A 1 168 ? 24.76449 -61.72968 -28.48040 1.000 19.03097 177 ILE A O 1
ATOM 1391 N N . LEU A 1 169 ? 24.80992 -59.59251 -29.15788 1.000 18.29831 178 LEU A N 1
ATOM 1392 C CA . LEU A 1 169 ? 25.86408 -59.25039 -28.19345 1.000 14.97870 178 LEU A CA 1
ATOM 1393 C C . LEU A 1 169 ? 25.39402 -59.50183 -26.76772 1.000 17.31672 178 LEU A C 1
ATOM 1394 O O . LEU A 1 169 ? 26.09201 -60.12949 -25.95390 1.000 20.42504 178 LEU A O 1
ATOM 1399 N N . HIS A 1 170 ? 24.20962 -58.99901 -26.44430 1.000 17.15357 179 HIS A N 1
ATOM 1400 C CA . HIS A 1 170 ? 23.66735 -59.14026 -25.10334 1.000 19.58761 179 HIS A CA 1
ATOM 1401 C C . HIS A 1 170 ? 23.39460 -60.59766 -24.76588 1.000 16.70225 179 HIS A C 1
ATOM 1402 O O . HIS A 1 170 ? 23.49391 -60.98032 -23.59594 1.000 15.26371 179 HIS A O 1
ATOM 1409 N N . ASN A 1 171 ? 23.07798 -61.42917 -25.76544 1.000 16.96043 180 ASN A N 1
ATOM 1410 C CA . ASN A 1 171 ? 22.86235 -62.84860 -25.47885 1.000 18.80255 180 ASN A CA 1
ATOM 1411 C C . ASN A 1 171 ? 24.12618 -63.52889 -24.97789 1.000 18.85230 180 ASN A C 1
ATOM 1412 O O . ASN A 1 171 ? 24.05171 -64.49690 -24.20091 1.000 17.12000 180 ASN A O 1
ATOM 1417 N N . ALA A 1 172 ? 25.28911 -63.08672 -25.45427 1.000 17.91401 181 ALA A N 1
ATOM 1418 C CA . ALA A 1 172 ? 26.52595 -63.75689 -25.07637 1.000 17.29303 181 ALA A CA 1
ATOM 1419 C C . ALA A 1 172 ? 26.75280 -63.67987 -23.57239 1.000 17.92028 181 ALA A C 1
ATOM 1420 O O . ALA A 1 172 ? 27.18882 -64.65489 -22.94674 1.000 18.63948 181 ALA A O 1
ATOM 1422 N N . VAL A 1 173 ? 26.46749 -62.52791 -22.97280 1.000 16.79224 182 VAL A N 1
ATOM 1423 C CA . VAL A 1 173 ? 26.68378 -62.36796 -21.53994 1.000 16.63281 182 VAL A CA 1
ATOM 1424 C C . VAL A 1 173 ? 25.68680 -63.19991 -20.73747 1.000 18.34055 182 VAL A C 1
ATOM 1425 O O . VAL A 1 173 ? 26.04137 -63.78092 -19.70543 1.000 20.27379 182 VAL A O 1
ATOM 1429 N N . HIS A 1 174 ? 24.41940 -63.24629 -21.17310 1.000 18.02986 183 HIS A N 1
ATOM 1430 C CA . HIS A 1 174 ? 23.45927 -64.17084 -20.57021 1.000 18.00608 183 HIS A CA 1
ATOM 1431 C C . HIS A 1 174 ? 24.02582 -65.58718 -20.51706 1.000 16.67181 183 HIS A C 1
ATOM 1432 O O . HIS A 1 174 ? 24.06531 -66.21538 -19.45732 1.000 20.50306 183 HIS A O 1
ATOM 1439 N N . ALA A 1 175 ? 24.47401 -66.11141 -21.65696 1.000 18.07311 184 ALA A N 1
ATOM 1440 C CA . ALA A 1 175 ? 24.93994 -67.49505 -21.68470 1.000 18.89731 184 ALA A CA 1
ATOM 1441 C C . ALA A 1 175 ? 26.18189 -67.68226 -20.81571 1.000 22.77159 184 ALA A C 1
ATOM 1442 O O . ALA A 1 175 ? 26.32132 -68.69937 -20.12065 1.000 21.35555 184 ALA A O 1
ATOM 1444 N N . TRP A 1 176 ? 27.09058 -66.70413 -20.83146 1.000 20.48254 185 TRP A N 1
ATOM 1445 C CA . TRP A 1 176 ? 28.35771 -66.86000 -20.11912 1.000 22.36626 185 TRP A CA 1
ATOM 1446 C C . TRP A 1 176 ? 28.19733 -66.72994 -18.60263 1.000 23.54256 185 TRP A C 1
ATOM 1447 O O . TRP A 1 176 ? 28.99739 -67.29365 -17.84914 1.000 20.17490 185 TRP A O 1
ATOM 1458 N N . LEU A 1 177 ? 27.19097 -65.99039 -18.13184 1.000 21.61059 186 LEU A N 1
ATOM 1459 C CA . LEU A 1 177 ? 26.91912 -65.93016 -16.69797 1.000 20.35971 186 LEU A CA 1
ATOM 1460 C C . LEU A 1 177 ? 26.11127 -67.13203 -16.22685 1.000 25.05847 186 LEU A C 1
ATOM 1461 O O . LEU A 1 177 ? 26.40207 -67.70783 -15.16609 1.000 22.66730 186 LEU A O 1
ATOM 1466 N N . GLY A 1 178 ? 25.08749 -67.51175 -16.99325 1.000 23.43884 187 GLY A N 1
ATOM 1467 C CA . GLY A 1 178 ? 24.11976 -68.49550 -16.54674 1.000 22.56820 187 GLY A CA 1
ATOM 1468 C C . GLY A 1 178 ? 24.60690 -69.92631 -16.60115 1.000 23.21814 187 GLY A C 1
ATOM 1469 O O . GLY A 1 178 ? 24.39775 -70.68693 -15.65375 1.000 25.11903 187 GLY A O 1
ATOM 1470 N N . GLY A 1 179 ? 25.25485 -70.31171 -17.69833 1.000 21.70993 188 GLY A N 1
ATOM 1471 C CA . GLY A 1 179 ? 25.69962 -71.68912 -17.78372 1.000 26.78887 188 GLY A CA 1
ATOM 1472 C C . GLY A 1 179 ? 24.51852 -72.64961 -17.82643 1.000 30.18456 188 GLY A C 1
ATOM 1473 O O . GLY A 1 179 ? 23.44436 -72.34539 -18.36882 1.000 29.16195 188 GLY A O 1
ATOM 1474 N N . ALA A 1 180 ? 24.71523 -73.83039 -17.23794 1.000 24.45013 189 ALA A N 1
ATOM 1475 C CA . ALA A 1 180 ? 23.75617 -74.91664 -17.41438 1.000 28.07756 189 ALA A CA 1
ATOM 1476 C C . ALA A 1 180 ? 22.54152 -74.81620 -16.49755 1.000 29.08394 189 ALA A C 1
ATOM 1477 O O . ALA A 1 180 ? 21.61135 -75.62501 -16.63825 1.000 28.86331 189 ALA A O 1
ATOM 1479 N N . GLY A 1 181 ? 22.50084 -73.84534 -15.58807 1.000 25.61065 190 GLY A N 1
ATOM 1480 C CA . GLY A 1 181 ? 21.44553 -73.81627 -14.59556 1.000 26.47607 190 GLY A CA 1
ATOM 1481 C C . GLY A 1 181 ? 20.14214 -73.27625 -15.16415 1.000 26.55923 190 GLY A C 1
ATOM 1482 O O . GLY A 1 181 ? 20.11782 -72.29287 -15.90392 1.000 28.17952 190 GLY A O 1
ATOM 1483 N N . LYS A 1 182 ? 19.04142 -73.93253 -14.79396 1.000 29.60307 191 LYS A N 1
ATOM 1484 C CA . LYS A 1 182 ? 17.72729 -73.48886 -15.25375 1.000 29.02712 191 LYS A CA 1
ATOM 1485 C C . LYS A 1 182 ? 17.32509 -72.17319 -14.60519 1.000 26.83128 191 LYS A C 1
ATOM 1486 O O . LYS A 1 182 ? 16.71204 -71.31404 -15.25383 1.000 24.39572 191 LYS A O 1
ATOM 1492 N N . TYR A 1 183 ? 17.62429 -72.00791 -13.31828 1.000 25.36190 192 TYR A N 1
ATOM 1493 C CA . TYR A 1 183 ? 17.24253 -70.79154 -12.60041 1.000 25.64081 192 TYR A CA 1
ATOM 1494 C C . TYR A 1 183 ? 18.38912 -69.78093 -12.65861 1.000 23.28565 192 TYR A C 1
ATOM 1495 O O . TYR A 1 183 ? 18.90735 -69.30615 -11.64636 1.000 27.27040 192 TYR A O 1
ATOM 1504 N N . SER A 1 184 ? 18.76818 -69.45129 -13.89468 1.000 27.24546 193 SER A N 1
ATOM 1505 C CA . SER A 1 184 ? 19.97158 -68.67346 -14.16157 1.000 20.64587 193 SER A CA 1
ATOM 1506 C C . SER A 1 184 ? 19.70834 -67.67239 -15.28720 1.000 23.61784 193 SER A C 1
ATOM 1507 O O . SER A 1 184 ? 18.62794 -67.64420 -15.89182 1.000 19.34482 193 SER A O 1
ATOM 1510 N N . MET A 1 185 ? 20.72859 -66.84876 -15.55925 1.000 24.09609 194 MET A N 1
ATOM 1511 C CA . MET A 1 185 ? 20.72606 -65.91332 -16.68000 1.000 22.74368 194 MET A CA 1
ATOM 1512 C C . MET A 1 185 ? 20.62074 -66.61401 -18.02671 1.000 20.05368 194 MET A C 1
ATOM 1513 O O . MET A 1 185 ? 20.39368 -65.94704 -19.04679 1.000 20.85321 194 MET A O 1
ATOM 1518 N N . SER A 1 186 ? 20.84325 -67.92628 -18.07683 1.000 18.12703 195 SER A N 1
ATOM 1519 C CA . SER A 1 186 ? 20.76159 -68.62050 -19.35276 1.000 19.43827 195 SER A CA 1
ATOM 1520 C C . SER A 1 186 ? 19.32826 -68.72025 -19.86714 1.000 22.21945 195 SER A C 1
ATOM 1521 O O . SER A 1 186 ? 19.11158 -68.92555 -21.06440 1.000 22.74599 195 SER A O 1
ATOM 1524 N N . THR A 1 187 ? 18.35187 -68.52890 -19.00723 1.000 19.52570 196 THR A N 1
ATOM 1525 C CA . THR A 1 187 ? 16.98505 -68.93108 -19.29276 1.000 23.47952 196 THR A CA 1
ATOM 1526 C C . THR A 1 187 ? 16.07129 -67.70929 -19.36913 1.000 22.84943 196 THR A C 1
ATOM 1527 O O . THR A 1 187 ? 16.09518 -66.84176 -18.48570 1.000 22.10002 196 THR A O 1
ATOM 1531 N N . LEU A 1 188 ? 15.27070 -67.62595 -20.43591 1.000 23.47863 197 LEU A N 1
ATOM 1532 C CA . LEU A 1 188 ? 14.28736 -66.54903 -20.49063 1.000 24.90739 197 LEU A CA 1
ATOM 1533 C C . LEU A 1 188 ? 13.29958 -66.64576 -19.33353 1.000 24.22060 197 LEU A C 1
ATOM 1534 O O . LEU A 1 188 ? 12.84869 -65.62212 -18.80928 1.000 21.30319 197 LEU A O 1
ATOM 1539 N N . GLU A 1 189 ? 12.98532 -67.85996 -18.88578 1.000 25.63368 198 GLU A N 1
ATOM 1540 C CA . GLU A 1 189 ? 11.97326 -67.98754 -17.84403 1.000 25.40500 198 GLU A CA 1
ATOM 1541 C C . GLU A 1 189 ? 12.44874 -67.40655 -16.52033 1.000 25.64893 198 GLU A C 1
ATOM 1542 O O . GLU A 1 189 ? 11.64998 -66.82452 -15.78225 1.000 24.99167 198 GLU A O 1
ATOM 1548 N N . TYR A 1 190 ? 13.73734 -67.55843 -16.17708 1.000 22.96109 199 TYR A N 1
ATOM 1549 C CA . TYR A 1 190 ? 14.17934 -67.17831 -14.83789 1.000 23.20545 199 TYR A CA 1
ATOM 1550 C C . TYR A 1 190 ? 15.31664 -66.15538 -14.77060 1.000 22.59645 199 TYR A C 1
ATOM 1551 O O . TYR A 1 190 ? 15.65005 -65.71217 -13.66625 1.000 19.07147 199 TYR A O 1
ATOM 1560 N N . SER A 1 191 ? 15.90744 -65.74677 -15.89643 1.000 21.12020 200 SER A N 1
ATOM 1561 C CA . SER A 1 191 ? 17.08230 -64.87281 -15.83415 1.000 18.99400 200 SER A CA 1
ATOM 1562 C C . SER A 1 191 ? 16.81404 -63.58820 -15.04937 1.000 21.03274 200 SER A C 1
ATOM 1563 O O . SER A 1 191 ? 17.69822 -63.10557 -14.32391 1.000 20.65248 200 SER A O 1
ATOM 1566 N N . ALA A 1 192 ? 15.61071 -63.01638 -15.17009 1.000 20.92835 201 ALA A N 1
ATOM 1567 C CA . ALA A 1 192 ? 15.32142 -61.73405 -14.52020 1.000 20.04781 201 ALA A CA 1
ATOM 1568 C C . ALA A 1 192 ? 15.35028 -61.79892 -12.99819 1.000 20.24395 201 ALA A C 1
ATOM 1569 O O . ALA A 1 192 ? 15.40347 -60.74624 -12.34663 1.000 20.10723 201 ALA A O 1
ATOM 1571 N N . TYR A 1 193 ? 15.31216 -62.99191 -12.40909 1.000 22.14514 202 TYR A N 1
ATOM 1572 C CA . TYR A 1 193 ? 15.44115 -63.08901 -10.95687 1.000 18.33475 202 TYR A CA 1
ATOM 1573 C C . TYR A 1 193 ? 16.87971 -62.97785 -10.48218 1.000 25.57207 202 TYR A C 1
ATOM 1574 O O . TYR A 1 193 ? 17.10063 -62.72895 -9.28953 1.000 21.93057 202 TYR A O 1
ATOM 1583 N N . ASP A 1 194 ? 17.86084 -63.16495 -11.35938 1.000 19.74710 203 ASP A N 1
ATOM 1584 C CA . ASP A 1 194 ? 19.23880 -62.93935 -10.91648 1.000 19.10868 203 ASP A CA 1
ATOM 1585 C C . ASP A 1 194 ? 19.45965 -61.43946 -10.81467 1.000 20.41271 203 ASP A C 1
ATOM 1586 O O . ASP A 1 194 ? 19.19573 -60.71654 -11.78917 1.000 20.26331 203 ASP A O 1
ATOM 1591 N N . PRO A 1 195 ? 19.89678 -60.92188 -9.66444 1.000 20.33903 204 PRO A N 1
ATOM 1592 C CA . PRO A 1 195 ? 20.15380 -59.47581 -9.55714 1.000 23.01653 204 PRO A CA 1
ATOM 1593 C C . PRO A 1 195 ? 21.13259 -58.94707 -10.59065 1.000 19.79986 204 PRO A C 1
ATOM 1594 O O . PRO A 1 195 ? 21.14016 -57.73485 -10.83809 1.000 20.09644 204 PRO A O 1
ATOM 1598 N N . VAL A 1 196 ? 21.95385 -59.80160 -11.20677 1.000 20.02295 205 VAL A N 1
ATOM 1599 C CA . VAL A 1 196 ? 22.85917 -59.29011 -12.23918 1.000 20.86795 205 VAL A CA 1
ATOM 1600 C C . VAL A 1 196 ? 22.09173 -58.93057 -13.51036 1.000 21.89657 205 VAL A C 1
ATOM 1601 O O . VAL A 1 196 ? 22.59629 -58.19584 -14.36948 1.000 18.76629 205 VAL A O 1
ATOM 1605 N N . PHE A 1 197 ? 20.85953 -59.41045 -13.63300 1.000 20.33739 206 PHE A N 1
ATOM 1606 C CA . PHE A 1 197 ? 20.06285 -59.10333 -14.81018 1.000 19.28874 206 PHE A CA 1
ATOM 1607 C C . PHE A 1 197 ? 19.98106 -57.59671 -15.02002 1.000 18.55765 206 PHE A C 1
ATOM 1608 O O . PHE A 1 197 ? 20.22789 -57.09366 -16.12020 1.000 17.34012 206 PHE A O 1
ATOM 1616 N N . MET A 1 198 ? 19.64688 -56.85451 -13.96553 1.000 19.26761 207 MET A N 1
ATOM 1617 C CA . MET A 1 198 ? 19.43355 -55.42147 -14.14043 1.000 22.47711 207 MET A CA 1
ATOM 1618 C C . MET A 1 198 ? 20.74342 -54.70835 -14.46183 1.000 21.19724 207 MET A C 1
ATOM 1619 O O . MET A 1 198 ? 20.74797 -53.71841 -15.21247 1.000 20.80258 207 MET A O 1
ATOM 1624 N N . ILE A 1 199 ? 21.85673 -55.21243 -13.91852 1.000 20.39271 208 ILE A N 1
ATOM 1625 C CA . ILE A 1 199 ? 23.17876 -54.64962 -14.18246 1.000 17.21764 208 ILE A CA 1
ATOM 1626 C C . ILE A 1 199 ? 23.55971 -54.84625 -15.63937 1.000 16.76506 208 ILE A C 1
ATOM 1627 O O . ILE A 1 199 ? 24.05057 -53.92042 -16.29985 1.000 18.86053 208 ILE A O 1
ATOM 1632 N N . HIS A 1 200 ? 23.31859 -56.05056 -16.16736 1.000 16.11621 209 HIS A N 1
ATOM 1633 C CA . HIS A 1 200 ? 23.60229 -56.33280 -17.56931 1.000 15.57522 209 HIS A CA 1
ATOM 1634 C C . HIS A 1 200 ? 22.76553 -55.44703 -18.48743 1.000 17.65629 209 HIS A C 1
ATOM 1635 O O . HIS A 1 200 ? 23.27204 -54.90276 -19.47564 1.000 16.73349 209 HIS A O 1
ATOM 1642 N N . HIS A 1 201 ? 21.47665 -55.28704 -18.18141 1.000 18.42795 210 HIS A N 1
ATOM 1643 C CA . HIS A 1 201 ? 20.64445 -54.48110 -19.05682 1.000 19.35356 210 HIS A CA 1
ATOM 1644 C C . HIS A 1 201 ? 20.87214 -52.98966 -18.84962 1.000 17.92990 210 HIS A C 1
ATOM 1645 O O . HIS A 1 201 ? 20.61659 -52.21135 -19.76822 1.000 18.27234 210 HIS A O 1
ATOM 1652 N N . SER A 1 202 ? 21.41716 -52.58613 -17.70121 1.000 16.83908 211 SER A N 1
ATOM 1653 C CA . SER A 1 202 ? 21.95535 -51.23620 -17.55701 1.000 20.63888 211 SER A CA 1
ATOM 1654 C C . SER A 1 202 ? 23.22462 -51.04731 -18.39982 1.000 18.55639 211 SER A C 1
ATOM 1655 O O . SER A 1 202 ? 23.44207 -49.97332 -18.97541 1.000 18.81127 211 SER A O 1
ATOM 1658 N N . SER A 1 203 ? 24.06142 -52.08144 -18.49409 1.000 17.93613 212 SER A N 1
ATOM 1659 C CA . SER A 1 203 ? 25.20805 -52.04397 -19.40148 1.000 18.12760 212 SER A CA 1
ATOM 1660 C C . SER A 1 203 ? 24.74843 -51.92858 -20.84784 1.000 18.84347 212 SER A C 1
ATOM 1661 O O . SER A 1 203 ? 25.28024 -51.12683 -21.62920 1.000 18.21026 212 SER A O 1
ATOM 1664 N N . LEU A 1 204 ? 23.77342 -52.75070 -21.22943 1.000 16.93248 213 LEU A N 1
ATOM 1665 C CA . LEU A 1 204 ? 23.34011 -52.75634 -22.61676 1.000 18.39070 213 LEU A CA 1
ATOM 1666 C C . LEU A 1 204 ? 22.69660 -51.42792 -22.98559 1.000 18.22713 213 LEU A C 1
ATOM 1667 O O . LEU A 1 204 ? 22.94000 -50.89261 -24.07480 1.000 20.03001 213 LEU A O 1
ATOM 1672 N N . ASP A 1 205 ? 21.88482 -50.87051 -22.08723 1.000 18.21336 214 ASP A N 1
ATOM 1673 C CA . ASP A 1 205 ? 21.23360 -49.59969 -22.39600 1.000 20.13757 214 ASP A CA 1
ATOM 1674 C C . ASP A 1 205 ? 22.26484 -48.51195 -22.66614 1.000 19.24828 214 ASP A C 1
ATOM 1675 O O . ASP A 1 205 ? 22.03633 -47.62646 -23.50059 1.000 18.55811 214 ASP A O 1
ATOM 1680 N N . ARG A 1 206 ? 23.41159 -48.57078 -21.98261 1.000 19.74006 215 ARG A N 1
ATOM 1681 C CA . ARG A 1 206 ? 24.45579 -47.57618 -22.21263 1.000 17.67117 215 ARG A CA 1
ATOM 1682 C C . ARG A 1 206 ? 24.96651 -47.64660 -23.64931 1.000 17.25406 215 ARG A C 1
ATOM 1683 O O . ARG A 1 206 ? 25.24759 -46.61729 -24.27465 1.000 16.52336 215 ARG A O 1
ATOM 1691 N N . ILE A 1 207 ? 25.10444 -48.85582 -24.18385 1.000 14.54096 216 ILE A N 1
ATOM 1692 C CA . ILE A 1 207 ? 25.52003 -49.01200 -25.56925 1.000 13.96131 216 ILE A CA 1
ATOM 1693 C C . ILE A 1 207 ? 24.45856 -48.45349 -26.52263 1.000 16.67874 216 ILE A C 1
ATOM 1694 O O . ILE A 1 207 ? 24.78671 -47.79165 -27.51840 1.000 17.78107 216 ILE A O 1
ATOM 1699 N N . TRP A 1 208 ? 23.17294 -48.67490 -26.22192 1.000 16.53681 217 TRP A N 1
ATOM 1700 C CA . TRP A 1 208 ? 22.11809 -48.09807 -27.06097 1.000 16.12814 217 TRP A CA 1
ATOM 1701 C C . TRP A 1 208 ? 22.21403 -46.57545 -27.08460 1.000 19.28652 217 TRP A C 1
ATOM 1702 O O . TRP A 1 208 ? 22.18132 -45.95872 -28.15524 1.000 18.69506 217 TRP A O 1
ATOM 1713 N N . ILE A 1 209 ? 22.35444 -45.95280 -25.90867 1.000 18.71817 218 ILE A N 1
ATOM 1714 C CA . ILE A 1 209 ? 22.51930 -44.50035 -25.84278 1.000 17.29464 218 ILE A CA 1
ATOM 1715 C C . ILE A 1 209 ? 23.75695 -44.05921 -26.61872 1.000 19.24840 218 ILE A C 1
ATOM 1716 O O . ILE A 1 209 ? 23.73285 -43.04754 -27.33303 1.000 21.00633 218 ILE A O 1
ATOM 1721 N N . LEU A 1 210 ? 24.86248 -44.79619 -26.49203 1.000 18.91378 219 LEU A N 1
ATOM 1722 C CA . LEU A 1 210 ? 26.05377 -44.44018 -27.26312 1.000 17.91103 219 LEU A CA 1
ATOM 1723 C C . LEU A 1 210 ? 25.77657 -44.51312 -28.76432 1.000 21.97232 219 LEU A C 1
ATOM 1724 O O . LEU A 1 210 ? 26.19145 -43.63114 -29.53328 1.000 20.89056 219 LEU A O 1
ATOM 1729 N N . TRP A 1 211 ? 25.06738 -45.55694 -29.19803 1.000 17.42114 220 TRP A N 1
ATOM 1730 C CA . TRP A 1 211 ? 24.70475 -45.67595 -30.60413 1.000 20.30887 220 TRP A CA 1
ATOM 1731 C C . TRP A 1 211 ? 23.82036 -44.51506 -31.04556 1.000 18.91744 220 TRP A C 1
ATOM 1732 O O . TRP A 1 211 ? 24.01798 -43.94852 -32.12597 1.000 19.33207 220 TRP A O 1
ATOM 1743 N N . GLN A 1 212 ? 22.83361 -44.15364 -30.22310 1.000 19.04883 221 GLN A N 1
ATOM 1744 C CA . GLN A 1 212 ? 21.98626 -43.00716 -30.53409 1.000 20.81220 221 GLN A CA 1
ATOM 1745 C C . GLN A 1 212 ? 22.81663 -41.74082 -30.70840 1.000 24.86975 221 GLN A C 1
ATOM 1746 O O . GLN A 1 212 ? 22.49929 -40.88454 -31.54635 1.000 21.52296 221 GLN A O 1
ATOM 1752 N N . GLN A 1 213 ? 23.88076 -41.59939 -29.91738 1.000 20.58807 222 GLN A N 1
ATOM 1753 C CA . GLN A 1 213 ? 24.75670 -40.44703 -30.07582 1.000 23.01418 222 GLN A CA 1
ATOM 1754 C C . GLN A 1 213 ? 25.49573 -40.50556 -31.40629 1.000 23.10891 222 GLN A C 1
ATOM 1755 O O . GLN A 1 213 ? 25.61509 -39.48661 -32.09857 1.000 23.94999 222 GLN A O 1
ATOM 1761 N N . LEU A 1 214 ? 26.00102 -41.68660 -31.78218 1.000 17.56322 223 LEU A N 1
ATOM 1762 C CA . LEU A 1 214 ? 26.65603 -41.82495 -33.07985 1.000 20.69749 223 LEU A CA 1
ATOM 1763 C C . LEU A 1 214 ? 25.69622 -41.47801 -34.20783 1.000 20.99382 223 LEU A C 1
ATOM 1764 O O . LEU A 1 214 ? 26.04503 -40.72114 -35.12596 1.000 22.32349 223 LEU A O 1
ATOM 1769 N N . GLN A 1 215 ? 24.46585 -42.00486 -34.13764 1.000 21.40086 224 GLN A N 1
ATOM 1770 C CA . GLN A 1 215 ? 23.46766 -41.72523 -35.16701 1.000 22.14072 224 GLN A CA 1
ATOM 1771 C C . GLN A 1 215 ? 23.19385 -40.22944 -35.28687 1.000 24.56581 224 GLN A C 1
ATOM 1772 O O . GLN A 1 215 ? 23.06913 -39.70270 -36.40261 1.000 23.96767 224 GLN A O 1
ATOM 1778 N N . LYS A 1 216 ? 23.07109 -39.53351 -34.15113 1.000 23.98183 225 LYS A N 1
ATOM 1779 C CA . LYS A 1 216 ? 22.91160 -38.07989 -34.18193 1.000 27.82725 225 LYS A CA 1
ATOM 1780 C C . LYS A 1 216 ? 24.03932 -37.42448 -34.96340 1.000 25.73211 225 LYS A C 1
ATOM 1781 O O . LYS A 1 216 ? 23.79895 -36.57771 -35.82933 1.000 28.11635 225 LYS A O 1
ATOM 1787 N N . ARG A 1 217 ? 25.28517 -37.80683 -34.66667 1.000 27.65315 226 ARG A N 1
ATOM 1788 C CA . ARG A 1 217 ? 26.42409 -37.19996 -35.34510 1.000 27.22729 226 ARG A CA 1
ATOM 1789 C C . ARG A 1 217 ? 26.47019 -37.58845 -36.81619 1.000 32.92414 226 ARG A C 1
ATOM 1790 O O . ARG A 1 217 ? 27.00739 -36.83727 -37.64435 1.000 27.74597 226 ARG A O 1
ATOM 1798 N N . ARG A 1 218 ? 25.90595 -38.74611 -37.16069 1.000 26.86623 227 ARG A N 1
ATOM 1799 C CA . ARG A 1 218 ? 25.78232 -39.16904 -38.54829 1.000 26.95819 227 ARG A CA 1
ATOM 1800 C C . ARG A 1 218 ? 24.59080 -38.54415 -39.25678 1.000 28.88732 227 ARG A C 1
ATOM 1801 O O . ARG A 1 218 ? 24.43287 -38.76051 -40.46246 1.000 28.72544 227 ARG A O 1
ATOM 1809 N N . MET A 1 219 ? 23.74466 -37.80494 -38.54615 1.000 28.93973 228 MET A N 1
ATOM 1810 C CA . MET A 1 219 ? 22.48619 -37.31954 -39.10664 1.000 30.77604 228 MET A CA 1
ATOM 1811 C C . MET A 1 219 ? 21.68204 -38.48229 -39.67898 1.000 35.11585 228 MET A C 1
ATOM 1812 O O . MET A 1 219 ? 21.17804 -38.44092 -40.80407 1.000 34.50855 228 MET A O 1
ATOM 1817 N N . LYS A 1 220 ? 21.59095 -39.54464 -38.89129 1.000 32.02010 229 LYS A N 1
ATOM 1818 C CA . LYS A 1 220 ? 20.76180 -40.70385 -39.16237 1.000 31.02972 229 LYS A CA 1
ATOM 1819 C C . LYS A 1 220 ? 19.76920 -40.86367 -38.01804 1.000 31.74765 229 LYS A C 1
ATOM 1820 O O . LYS A 1 220 ? 19.94918 -40.27444 -36.94424 1.000 29.72444 229 LYS A O 1
ATOM 1826 N N . PRO A 1 221 ? 18.69863 -41.63241 -38.21626 1.000 34.09681 230 PRO A N 1
ATOM 1827 C CA . PRO A 1 221 ? 17.64708 -41.69914 -37.19268 1.000 28.84187 230 PRO A CA 1
ATOM 1828 C C . PRO A 1 221 ? 18.13574 -42.33719 -35.89799 1.000 28.15481 230 PRO A C 1
ATOM 1829 O O . PRO A 1 221 ? 18.86494 -43.33361 -35.90072 1.000 30.50963 230 PRO A O 1
ATOM 1833 N N . TYR A 1 222 ? 17.70732 -41.75168 -34.78207 1.000 28.72672 231 TYR A N 1
ATOM 1834 C CA . TYR A 1 222 ? 17.95916 -42.30440 -33.45717 1.000 29.43931 231 TYR A CA 1
ATOM 1835 C C . TYR A 1 222 ? 16.73955 -42.30808 -32.53970 1.000 29.36980 231 TYR A C 1
ATOM 1836 O O . TYR A 1 222 ? 16.81738 -42.90978 -31.46124 1.000 25.09261 231 TYR A O 1
ATOM 1845 N N . TYR A 1 223 ? 15.62330 -41.66182 -32.91429 1.000 26.56391 232 TYR A N 1
ATOM 1846 C CA . TYR A 1 223 ? 14.39374 -41.71583 -32.12560 1.000 25.49573 232 TYR A CA 1
ATOM 1847 C C . TYR A 1 223 ? 13.25364 -42.40210 -32.86298 1.000 29.21502 232 TYR A C 1
ATOM 1848 O O . TYR A 1 223 ? 12.09867 -42.28891 -32.43815 1.000 30.49865 232 TYR A O 1
ATOM 1857 N N . ALA A 1 224 ? 13.54039 -43.10180 -33.95860 1.000 28.61918 233 ALA A N 1
ATOM 1858 C CA . ALA A 1 224 ? 12.49732 -43.80622 -34.68519 1.000 32.94508 233 ALA A CA 1
ATOM 1859 C C . ALA A 1 224 ? 13.08392 -45.07043 -35.29460 1.000 29.76742 233 ALA A C 1
ATOM 1860 O O . ALA A 1 224 ? 14.28514 -45.16258 -35.54527 1.000 24.55494 233 ALA A O 1
ATOM 1862 N N . ALA A 1 225 ? 12.21649 -46.04043 -35.54386 1.000 29.31188 234 ALA A N 1
ATOM 1863 C CA . ALA A 1 225 ? 12.62869 -47.29739 -36.14679 1.000 32.37777 234 ALA A CA 1
ATOM 1864 C C . ALA A 1 225 ? 12.30087 -47.29579 -37.63542 1.000 35.56164 234 ALA A C 1
ATOM 1865 O O . ALA A 1 225 ? 11.35333 -46.64279 -38.07920 1.000 31.07244 234 ALA A O 1
ATOM 1867 N N . ASP A 1 226 ? 13.10888 -48.02917 -38.40606 1.000 32.63392 235 ASP A N 1
ATOM 1868 C CA . ASP A 1 226 ? 12.92552 -48.15847 -39.84627 1.000 30.91898 235 ASP A CA 1
ATOM 1869 C C . ASP A 1 226 ? 12.12090 -49.39482 -40.22837 1.000 38.21336 235 ASP A C 1
ATOM 1870 O O . ASP A 1 226 ? 12.06566 -49.74639 -41.41070 1.000 39.52480 235 ASP A O 1
ATOM 1875 N N . CYS A 1 227 ? 11.50205 -50.05959 -39.25720 1.000 36.06368 236 CYS A N 1
ATOM 1876 C CA . CYS A 1 227 ? 10.75370 -51.27816 -39.51386 1.000 35.45324 236 CYS A CA 1
ATOM 1877 C C . CYS A 1 227 ? 9.89366 -51.55234 -38.29288 1.000 36.82126 236 CYS A C 1
ATOM 1878 O O . CYS A 1 227 ? 10.08254 -50.94999 -37.22886 1.000 31.74272 236 CYS A O 1
ATOM 1881 N N . ALA A 1 228 ? 8.92651 -52.45095 -38.46554 1.000 36.90187 237 ALA A N 1
ATOM 1882 C CA . ALA A 1 228 ? 7.98589 -52.76880 -37.39572 1.000 38.32282 237 ALA A CA 1
ATOM 1883 C C . ALA A 1 228 ? 7.34410 -51.50071 -36.84596 1.000 36.73177 237 ALA A C 1
ATOM 1884 O O . ALA A 1 228 ? 7.02637 -51.41385 -35.65908 1.000 36.06062 237 ALA A O 1
ATOM 1886 N N . GLY A 1 229 ? 7.15081 -50.50968 -37.71957 1.000 35.76004 238 GLY A N 1
ATOM 1887 C CA . GLY A 1 229 ? 6.71849 -49.19777 -37.26136 1.000 41.01374 238 GLY A CA 1
ATOM 1888 C C . GLY A 1 229 ? 5.38666 -49.22457 -36.53726 1.000 39.36147 238 GLY A C 1
ATOM 1889 O O . GLY A 1 229 ? 5.20311 -48.54170 -35.52757 1.000 37.78271 238 GLY A O 1
ATOM 1890 N N . ASP A 1 230 ? 4.43066 -49.98639 -37.05116 1.000 42.26712 239 ASP A N 1
ATOM 1891 C CA . ASP A 1 230 ? 3.16482 -50.17824 -36.35639 1.000 44.57631 239 ASP A CA 1
ATOM 1892 C C . ASP A 1 230 ? 3.38584 -51.32728 -35.39051 1.000 48.80883 239 ASP A C 1
ATOM 1893 O O . ASP A 1 230 ? 3.49091 -52.48423 -35.80833 1.000 58.97314 239 ASP A O 1
ATOM 1898 N N . LEU A 1 231 ? 3.47126 -50.99735 -34.10549 1.000 39.28730 240 LEU A N 1
ATOM 1899 C CA . LEU A 1 231 ? 4.06057 -51.85583 -33.08817 1.000 39.94396 240 LEU A CA 1
ATOM 1900 C C . LEU A 1 231 ? 4.96216 -50.98960 -32.22421 1.000 37.22826 240 LEU A C 1
ATOM 1901 O O . LEU A 1 231 ? 5.01370 -51.16593 -31.00594 1.000 40.15937 240 LEU A O 1
ATOM 1906 N N . MET A 1 232 ? 5.67351 -50.04354 -32.84556 1.000 32.80383 241 MET A N 1
ATOM 1907 C CA . MET A 1 232 ? 6.31139 -48.98831 -32.06593 1.000 31.68856 241 MET A CA 1
ATOM 1908 C C . MET A 1 232 ? 5.28724 -48.10069 -31.37574 1.000 31.44359 241 MET A C 1
ATOM 1909 O O . MET A 1 232 ? 5.65717 -47.35471 -30.46496 1.000 27.29092 241 MET A O 1
ATOM 1914 N N . LYS A 1 233 ? 4.00894 -48.17160 -31.78170 1.000 30.90457 242 LYS A N 1
ATOM 1915 C CA . LYS A 1 233 ? 2.96631 -47.26435 -31.30919 1.000 32.51018 242 LYS A CA 1
ATOM 1916 C C . LYS A 1 233 ? 2.16289 -47.80691 -30.13399 1.000 28.16569 242 LYS A C 1
ATOM 1917 O O . LYS A 1 233 ? 1.40959 -47.04574 -29.51509 1.000 30.13582 242 LYS A O 1
ATOM 1923 N N . PHE A 1 234 ? 2.28153 -49.08560 -29.82590 1.000 30.26326 243 PHE A N 1
ATOM 1924 C CA . PHE A 1 234 ? 1.42990 -49.69318 -28.81630 1.000 28.66527 243 PHE A CA 1
ATOM 1925 C C . PHE A 1 234 ? 2.15861 -49.81897 -27.48134 1.000 35.16329 243 PHE A C 1
ATOM 1926 O O . PHE A 1 234 ? 3.36152 -50.12501 -27.45424 1.000 31.91068 243 PHE A O 1
ATOM 1934 N N . PRO A 1 235 ? 1.46985 -49.56587 -26.36478 1.000 33.48305 244 PRO A N 1
ATOM 1935 C CA . PRO A 1 235 ? 2.12719 -49.69770 -25.05531 1.000 30.99658 244 PRO A CA 1
ATOM 1936 C C . PRO A 1 235 ? 2.59435 -51.12430 -24.81731 1.000 33.08905 244 PRO A C 1
ATOM 1937 O O . PRO A 1 235 ? 1.95081 -52.09229 -25.23761 1.000 29.05486 244 PRO A O 1
ATOM 1941 N N . MET A 1 236 ? 3.73147 -51.24503 -24.13593 1.000 26.53297 245 MET A N 1
ATOM 1942 C CA . MET A 1 236 ? 4.32049 -52.54960 -23.90693 1.000 27.65424 245 MET A CA 1
ATOM 1943 C C . MET A 1 236 ? 3.72352 -53.20565 -22.65727 1.000 26.11575 245 MET A C 1
ATOM 1944 O O . MET A 1 236 ? 3.20479 -52.54155 -21.75703 1.000 24.11638 245 MET A O 1
ATOM 1949 N N . HIS A 1 237 ? 3.81111 -54.54856 -22.61704 1.000 21.61716 246 HIS A N 1
ATOM 1950 C CA . HIS A 1 237 ? 3.24783 -55.42482 -21.60760 1.000 25.04886 246 HIS A CA 1
ATOM 1951 C C . HIS A 1 237 ? 4.34253 -56.07048 -20.76369 1.000 24.63533 246 HIS A C 1
ATOM 1952 O O . HIS A 1 237 ? 5.40045 -56.42687 -21.29376 1.000 25.51879 246 HIS A O 1
ATOM 1959 N N . PRO A 1 238 ? 4.11538 -56.23168 -19.44955 1.000 26.75336 247 PRO A N 1
ATOM 1960 C CA . PRO A 1 238 ? 2.89546 -55.88352 -18.70719 1.000 26.77627 247 PRO A CA 1
ATOM 1961 C C . PRO A 1 238 ? 2.93261 -54.46375 -18.15858 1.000 26.94233 247 PRO A C 1
ATOM 1962 O O . PRO A 1 238 ? 2.15081 -54.12771 -17.26699 1.000 30.23791 247 PRO A O 1
ATOM 1966 N N . PHE A 1 239 ? 3.82411 -53.60339 -18.66460 1.000 25.09936 248 PHE A N 1
ATOM 1967 C CA . PHE A 1 239 ? 3.93686 -52.25065 -18.11830 1.000 26.03912 248 PHE A CA 1
ATOM 1968 C C . PHE A 1 239 ? 2.61556 -51.50054 -18.18644 1.000 28.98621 248 PHE A C 1
ATOM 1969 O O . PHE A 1 239 ? 2.34762 -50.63280 -17.34737 1.000 27.22141 248 PHE A O 1
ATOM 1977 N N . SER A 1 240 ? 1.80388 -51.78315 -19.19578 1.000 26.59108 249 SER A N 1
ATOM 1978 C CA . SER A 1 240 ? 0.55389 -51.05782 -19.35775 1.000 32.94437 249 SER A CA 1
ATOM 1979 C C . SER A 1 240 ? -0.59874 -51.65413 -18.55061 1.000 29.34900 249 SER A C 1
ATOM 1980 O O . SER A 1 240 ? -1.68225 -51.06263 -18.53896 1.000 34.62452 249 SER A O 1
ATOM 1983 N N . TYR A 1 241 ? -0.39489 -52.78785 -17.87359 1.000 28.34808 250 TYR A N 1
ATOM 1984 C CA . TYR A 1 241 ? -1.45643 -53.45876 -17.12101 1.000 34.53143 250 TYR A CA 1
ATOM 1985 C C . TYR A 1 241 ? -1.63945 -52.82168 -15.74595 1.000 36.03217 250 TYR A C 1
ATOM 1986 O O . TYR A 1 241 ? -0.72170 -52.84680 -14.92235 1.000 34.55683 250 TYR A O 1
ATOM 1995 N N . LYS A 1 242 ? -2.84575 -52.31336 -15.47222 1.000 39.11004 251 LYS A N 1
ATOM 1996 C CA . LYS A 1 242 ? -3.11721 -51.69612 -14.17412 1.000 38.63177 251 LYS A CA 1
ATOM 1997 C C . LYS A 1 242 ? -2.95121 -52.69402 -13.03610 1.000 34.03741 251 LYS A C 1
ATOM 1998 O O . LYS A 1 242 ? -2.47277 -52.33624 -11.95638 1.000 37.91489 251 LYS A O 1
ATOM 2004 N N . SER A 1 243 ? -3.34867 -53.94685 -13.25159 1.000 36.34289 252 SER A N 1
ATOM 2005 C CA . SER A 1 243 ? -3.21589 -54.97317 -12.22560 1.000 36.24272 252 SER A CA 1
ATOM 2006 C C . SER A 1 243 ? -1.76599 -55.34107 -11.95056 1.000 41.84851 252 SER A C 1
ATOM 2007 O O . SER A 1 243 ? -1.48373 -56.00628 -10.94690 1.000 41.75741 252 SER A O 1
ATOM 2010 N N . GLU A 1 244 ? -0.84641 -54.93508 -12.82037 1.000 36.74790 253 GLU A N 1
ATOM 2011 C CA . GLU A 1 244 ? 0.52514 -55.39651 -12.75986 1.000 38.40766 253 GLU A CA 1
ATOM 2012 C C . GLU A 1 244 ? 1.53706 -54.29110 -12.51022 1.000 37.53596 253 GLU A C 1
ATOM 2013 O O . GLU A 1 244 ? 2.66174 -54.59603 -12.08969 1.000 37.99487 253 GLU A O 1
ATOM 2019 N N . ASN A 1 245 ? 1.18450 -53.02585 -12.74343 1.000 36.46860 254 ASN A N 1
ATOM 2020 C CA . ASN A 1 245 ? 2.14821 -51.92553 -12.66410 1.000 36.21027 254 ASN A CA 1
ATOM 2021 C C . ASN A 1 245 ? 1.56028 -50.79450 -11.82645 1.000 38.63237 254 ASN A C 1
ATOM 2022 O O . ASN A 1 245 ? 0.70517 -50.04230 -12.30311 1.000 41.81748 254 ASN A O 1
ATOM 2027 N N . GLU A 1 246 ? 2.03536 -50.66421 -10.58564 1.000 35.27681 255 GLU A N 1
ATOM 2028 C CA . GLU A 1 246 ? 1.60867 -49.57871 -9.71375 1.000 41.34564 255 GLU A CA 1
ATOM 2029 C C . GLU A 1 246 ? 2.40323 -48.29786 -9.93724 1.000 42.08873 255 GLU A C 1
ATOM 2030 O O . GLU A 1 246 ? 2.13485 -47.29644 -9.26251 1.000 42.47516 255 GLU A O 1
ATOM 2036 N N . ASP A 1 247 ? 3.35497 -48.30209 -10.87191 1.000 33.58079 256 ASP A N 1
ATOM 2037 C CA . ASP A 1 247 ? 4.12665 -47.11369 -11.23036 1.000 35.60058 256 ASP A CA 1
ATOM 2038 C C . ASP A 1 247 ? 3.40630 -46.44832 -12.39798 1.000 37.37778 256 ASP A C 1
ATOM 2039 O O . ASP A 1 247 ? 3.50368 -46.89095 -13.54588 1.000 33.41045 256 ASP A O 1
ATOM 2044 N N . GLU A 1 248 ? 2.65525 -45.39106 -12.09974 1.000 39.32238 257 GLU A N 1
ATOM 2045 C CA . GLU A 1 248 ? 1.79947 -44.78680 -13.11507 1.000 41.73373 257 GLU A CA 1
ATOM 2046 C C . GLU A 1 248 ? 2.61347 -44.12609 -14.22038 1.000 35.68089 257 GLU A C 1
ATOM 2047 O O . GLU A 1 248 ? 2.18802 -44.12583 -15.38228 1.000 34.56168 257 GLU A O 1
ATOM 2053 N N . PHE A 1 249 ? 3.79385 -43.59051 -13.89444 1.000 37.36136 258 PHE A N 1
ATOM 2054 C CA . PHE A 1 249 ? 4.60297 -42.93108 -14.91562 1.000 35.50045 258 PHE A CA 1
ATOM 2055 C C . PHE A 1 249 ? 5.04958 -43.91753 -15.98951 1.000 31.78198 258 PHE A C 1
ATOM 2056 O O . PHE A 1 249 ? 4.96725 -43.62538 -17.18536 1.000 34.39306 258 PHE A O 1
ATOM 2064 N N . THR A 1 250 ? 5.53481 -45.09218 -15.58143 1.000 33.42893 259 THR A N 1
ATOM 2065 C CA . THR A 1 250 ? 5.94497 -46.09657 -16.56072 1.000 33.71162 259 THR A CA 1
ATOM 2066 C C . THR A 1 250 ? 4.74952 -46.76439 -17.22726 1.000 33.21838 259 THR A C 1
ATOM 2067 O O . THR A 1 250 ? 4.85314 -47.19558 -18.37917 1.000 31.09061 259 THR A O 1
ATOM 2071 N N . ARG A 1 251 ? 3.62478 -46.89126 -16.51607 1.000 29.17561 260 ARG A N 1
ATOM 2072 C CA . ARG A 1 251 ? 2.42578 -47.45009 -17.13898 1.000 30.64340 260 ARG A CA 1
ATOM 2073 C C . ARG A 1 251 ? 1.96076 -46.57881 -18.29898 1.000 29.44924 260 ARG A C 1
ATOM 2074 O O . ARG A 1 251 ? 1.64015 -47.08917 -19.37823 1.000 28.97730 260 ARG A O 1
ATOM 2082 N N . VAL A 1 252 ? 1.94632 -45.25967 -18.09609 1.000 29.32374 261 VAL A N 1
ATOM 2083 C CA . VAL A 1 252 ? 1.50739 -44.31276 -19.11781 1.000 34.25226 261 VAL A CA 1
ATOM 2084 C C . VAL A 1 252 ? 2.55038 -44.13857 -20.21533 1.000 33.69933 261 VAL A C 1
ATOM 2085 O O . VAL A 1 252 ? 2.20347 -43.85845 -21.36732 1.000 31.04657 261 VAL A O 1
ATOM 2089 N N . ASN A 1 253 ? 3.83201 -44.28636 -19.89998 1.000 31.48600 262 ASN A N 1
ATOM 2090 C CA . ASN A 1 253 ? 4.88575 -43.99551 -20.86471 1.000 31.91846 262 ASN A CA 1
ATOM 2091 C C . ASN A 1 253 ? 5.55352 -45.26252 -21.38270 1.000 33.22078 262 ASN A C 1
ATOM 2092 O O . ASN A 1 253 ? 6.77710 -45.32332 -21.52521 1.000 33.88725 262 ASN A O 1
ATOM 2097 N N . SER A 1 254 ? 4.74817 -46.27408 -21.69735 1.000 29.25153 263 SER A N 1
ATOM 2098 C CA . SER A 1 254 ? 5.24861 -47.58514 -22.07813 1.000 30.97112 263 SER A CA 1
ATOM 2099 C C . SER A 1 254 ? 5.22939 -47.80916 -23.58167 1.000 25.88735 263 SER A C 1
ATOM 2100 O O . SER A 1 254 ? 5.51920 -48.92080 -24.03209 1.000 29.23392 263 SER A O 1
ATOM 2103 N N . VAL A 1 255 ? 4.92976 -46.77755 -24.35709 1.000 25.59734 264 VAL A N 1
ATOM 2104 C CA . VAL A 1 255 ? 4.91751 -46.88081 -25.81827 1.000 29.01602 264 VAL A CA 1
ATOM 2105 C C . VAL A 1 255 ? 6.35535 -46.81509 -26.32399 1.000 23.32560 264 VAL A C 1
ATOM 2106 O O . VAL A 1 255 ? 7.09651 -45.90663 -25.92704 1.000 24.63839 264 VAL A O 1
ATOM 2110 N N . PRO A 1 256 ? 6.78050 -47.73927 -27.18534 1.000 24.71132 265 PRO A N 1
ATOM 2111 C CA . PRO A 1 256 ? 8.18295 -47.71653 -27.63601 1.000 25.96793 265 PRO A CA 1
ATOM 2112 C C . PRO A 1 256 ? 8.61138 -46.38202 -28.22057 1.000 26.39730 265 PRO A C 1
ATOM 2113 O O . PRO A 1 256 ? 9.74424 -45.93825 -27.97550 1.000 24.91188 265 PRO A O 1
ATOM 2117 N N . ASN A 1 257 ? 7.72909 -45.70945 -28.96887 1.000 28.62512 266 ASN A N 1
ATOM 2118 C CA . ASN A 1 257 ? 8.11732 -44.43607 -29.56967 1.000 27.39842 266 ASN A CA 1
ATOM 2119 C C . ASN A 1 257 ? 8.47418 -43.40543 -28.50772 1.000 25.44519 266 ASN A C 1
ATOM 2120 O O . ASN A 1 257 ? 9.30141 -42.52365 -28.76203 1.000 29.90123 266 ASN A O 1
ATOM 2125 N N . ILE A 1 258 ? 7.88394 -43.50683 -27.31319 1.000 25.82057 267 ILE A N 1
ATOM 2126 C CA . ILE A 1 258 ? 8.28066 -42.64373 -26.19929 1.000 24.60207 267 ILE A CA 1
ATOM 2127 C C . ILE A 1 258 ? 9.59395 -43.11777 -25.58671 1.000 26.37699 267 ILE A C 1
ATOM 2128 O O . ILE A 1 258 ? 10.46472 -42.30672 -25.26235 1.000 26.05265 267 ILE A O 1
ATOM 2133 N N . VAL A 1 259 ? 9.73263 -44.43416 -25.39627 1.000 26.89513 268 VAL A N 1
ATOM 2134 C CA . VAL A 1 259 ? 10.88498 -45.01310 -24.71092 1.000 22.84472 268 VAL A CA 1
ATOM 2135 C C . VAL A 1 259 ? 12.18226 -44.79595 -25.48878 1.000 21.89600 268 VAL A C 1
ATOM 2136 O O . VAL A 1 259 ? 13.27147 -44.93503 -24.91419 1.000 25.83473 268 VAL A O 1
ATOM 2140 N N . PHE A 1 260 ? 12.09503 -44.46061 -26.78167 1.000 23.30709 269 PHE A N 1
ATOM 2141 C CA . PHE A 1 260 ? 13.28330 -44.11334 -27.56151 1.000 22.32928 269 PHE A CA 1
ATOM 2142 C C . PHE A 1 260 ? 14.11515 -43.05701 -26.84626 1.000 24.72913 269 PHE A C 1
ATOM 2143 O O . PHE A 1 260 ? 15.35112 -43.06108 -26.92612 1.000 23.11043 269 PHE A O 1
ATOM 2151 N N . ASP A 1 261 ? 13.45467 -42.13318 -26.14727 1.000 26.90932 270 ASP A N 1
ATOM 2152 C CA . ASP A 1 261 ? 14.11179 -40.96621 -25.55405 1.000 26.50521 270 ASP A CA 1
ATOM 2153 C C . ASP A 1 261 ? 14.32059 -41.19287 -24.05931 1.000 28.94118 270 ASP A C 1
ATOM 2154 O O . ASP A 1 261 ? 13.40314 -40.99745 -23.26053 1.000 28.60289 270 ASP A O 1
ATOM 2159 N N . HIS A 1 262 ? 15.54957 -41.55338 -23.66616 1.000 24.33396 271 HIS A N 1
ATOM 2160 C CA . HIS A 1 262 ? 15.77178 -41.92637 -22.27253 1.000 25.20974 271 HIS A CA 1
ATOM 2161 C C . HIS A 1 262 ? 15.71516 -40.73139 -21.33092 1.000 28.45096 271 HIS A C 1
ATOM 2162 O O . HIS A 1 262 ? 15.44700 -40.92104 -20.14000 1.000 26.36155 271 HIS A O 1
ATOM 2169 N N . TYR A 1 263 ? 15.94677 -39.51199 -21.83786 1.000 30.89277 272 TYR A N 1
ATOM 2170 C CA . TYR A 1 263 ? 15.91377 -38.32445 -20.98599 1.000 27.97758 272 TYR A CA 1
ATOM 2171 C C . TYR A 1 263 ? 14.55734 -38.14794 -20.31964 1.000 29.41712 272 TYR A C 1
ATOM 2172 O O . TYR A 1 263 ? 14.46684 -37.56564 -19.23556 1.000 29.63340 272 TYR A O 1
ATOM 2181 N N . LYS A 1 264 ? 13.49387 -38.64225 -20.94406 1.000 29.87930 273 LYS A N 1
ATOM 2182 C CA . LYS A 1 264 ? 12.19028 -38.57451 -20.31113 1.000 32.12918 273 LYS A CA 1
ATOM 2183 C C . LYS A 1 264 ? 12.16147 -39.33463 -18.98791 1.000 32.86017 273 LYS A C 1
ATOM 2184 O O . LYS A 1 264 ? 11.26402 -39.10636 -18.17023 1.000 29.32812 273 LYS A O 1
ATOM 2190 N N . PHE A 1 265 ? 13.13187 -40.21269 -18.73919 1.000 26.79931 274 PHE A N 1
ATOM 2191 C CA . PHE A 1 265 ? 13.07721 -41.08877 -17.57787 1.000 23.94787 274 PHE A CA 1
ATOM 2192 C C . PHE A 1 265 ? 14.11225 -40.73969 -16.51768 1.000 26.19710 274 PHE A C 1
ATOM 2193 O O . PHE A 1 265 ? 14.27338 -41.49328 -15.55746 1.000 27.24064 274 PHE A O 1
ATOM 2201 N N . ASN A 1 266 ? 14.80079 -39.60844 -16.66056 1.000 29.17582 275 ASN A N 1
ATOM 2202 C CA . ASN A 1 266 ? 15.57543 -39.01378 -15.57126 1.000 29.16502 275 ASN A CA 1
ATOM 2203 C C . ASN A 1 266 ? 16.70076 -39.93485 -15.08435 1.000 31.18626 275 ASN A C 1
ATOM 2204 O O . ASN A 1 266 ? 16.88590 -40.13608 -13.88413 1.000 32.60790 275 ASN A O 1
ATOM 2209 N N . TYR A 1 267 ? 17.47021 -40.48813 -16.02402 1.000 27.05415 276 TYR A N 1
ATOM 2210 C CA . TYR A 1 267 ? 18.70889 -41.17744 -15.67772 1.000 25.02812 276 TYR A CA 1
ATOM 2211 C C . TYR A 1 267 ? 19.77423 -40.85274 -16.71407 1.000 24.86729 276 TYR A C 1
ATOM 2212 O O . TYR A 1 267 ? 19.47395 -40.43794 -17.83322 1.000 24.62339 276 TYR A O 1
ATOM 2221 N N . ASP A 1 268 ? 21.03010 -41.04024 -16.31971 1.000 24.21423 277 ASP A N 1
ATOM 2222 C CA . ASP A 1 268 ? 22.18116 -40.85739 -17.20121 1.000 28.69338 277 ASP A CA 1
ATOM 2223 C C . ASP A 1 268 ? 23.32040 -41.72279 -16.67932 1.000 25.32984 277 ASP A C 1
ATOM 2224 O O . ASP A 1 268 ? 23.22293 -42.33597 -15.61258 1.000 26.20754 277 ASP A O 1
ATOM 2229 N N . TYR A 1 269 ? 24.41906 -41.74926 -17.42756 1.000 23.88776 278 TYR A N 1
ATOM 2230 C CA . TYR A 1 269 ? 25.55828 -42.58521 -17.09189 1.000 23.18491 278 TYR A CA 1
ATOM 2231 C C . TYR A 1 269 ? 26.74901 -41.72893 -16.68143 1.000 27.20814 278 TYR A C 1
ATOM 2232 O O . TYR A 1 269 ? 26.89569 -40.58723 -17.12373 1.000 23.56006 278 TYR A O 1
ATOM 2241 N N . ASP A 1 270 ? 27.60294 -42.28930 -15.81977 1.000 25.48996 279 ASP A N 1
ATOM 2242 C CA . ASP A 1 270 ? 28.78743 -41.54572 -15.39623 1.000 28.36750 279 ASP A CA 1
ATOM 2243 C C . ASP A 1 270 ? 29.68417 -41.23252 -16.59070 1.000 31.36806 279 ASP A C 1
ATOM 2244 O O . ASP A 1 270 ? 30.16517 -40.10191 -16.72630 1.000 27.33626 279 ASP A O 1
ATOM 2249 N N . ASN A 1 271 ? 29.88664 -42.20054 -17.49018 1.000 26.87330 280 ASN A N 1
ATOM 2250 C CA . ASN A 1 271 ? 30.61306 -41.94869 -18.73121 1.000 24.63252 280 ASN A CA 1
ATOM 2251 C C . ASN A 1 271 ? 30.20127 -42.98164 -19.77307 1.000 27.32036 280 ASN A C 1
ATOM 2252 O O . ASN A 1 271 ? 29.59089 -44.00826 -19.46059 1.000 23.32634 280 ASN A O 1
ATOM 2257 N N . MET A 1 272 ? 30.57603 -42.70672 -21.02210 1.000 23.23308 281 MET A N 1
ATOM 2258 C CA . MET A 1 272 ? 30.15295 -43.50459 -22.16390 1.000 24.80262 281 MET A CA 1
ATOM 2259 C C . MET A 1 272 ? 31.31261 -44.24585 -22.80661 1.000 24.45314 281 MET A C 1
ATOM 2260 O O . MET A 1 272 ? 31.18286 -44.75165 -23.92595 1.000 22.78525 281 MET A O 1
ATOM 2265 N N . ARG A 1 273 ? 32.44160 -44.32360 -22.12224 1.000 20.45512 282 ARG A N 1
ATOM 2266 C CA . ARG A 1 273 ? 33.63714 -44.88719 -22.72277 1.000 22.70031 282 ARG A CA 1
ATOM 2267 C C . ARG A 1 273 ? 33.56821 -46.40929 -22.79744 1.000 20.80073 282 ARG A C 1
ATOM 2268 O O . ARG A 1 273 ? 33.04955 -47.07695 -21.89939 1.000 21.41781 282 ARG A O 1
ATOM 2276 N N . ILE A 1 274 ? 34.12212 -46.94858 -23.87632 1.000 24.32113 283 ILE A N 1
ATOM 2277 C CA . ILE A 1 274 ? 34.28264 -48.38048 -24.08491 1.000 26.51871 283 ILE A CA 1
ATOM 2278 C C . ILE A 1 274 ? 35.76930 -48.64751 -24.19711 1.000 24.26294 283 ILE A C 1
ATOM 2279 O O . ILE A 1 274 ? 36.41934 -48.11940 -25.10169 1.000 22.47038 283 ILE A O 1
ATOM 2284 N N . ARG A 1 275 ? 36.31084 -49.47755 -23.30595 1.000 30.91868 284 ARG A N 1
ATOM 2285 C CA . ARG A 1 275 ? 37.73696 -49.79133 -23.37584 1.000 35.25269 284 ARG A CA 1
ATOM 2286 C C . ARG A 1 275 ? 38.57375 -48.52302 -23.28389 1.000 27.38576 284 ARG A C 1
ATOM 2287 O O . ARG A 1 275 ? 39.54006 -48.33926 -24.02999 1.000 32.69047 284 ARG A O 1
ATOM 2295 N N . GLY A 1 276 ? 38.15184 -47.59868 -22.42648 1.000 30.40153 285 GLY A N 1
ATOM 2296 C CA . GLY A 1 276 ? 38.84377 -46.32982 -22.36034 1.000 28.16401 285 GLY A CA 1
ATOM 2297 C C . GLY A 1 276 ? 38.67177 -45.40150 -23.54153 1.000 29.59306 285 GLY A C 1
ATOM 2298 O O . GLY A 1 276 ? 39.32079 -44.35403 -23.56625 1.000 26.11271 285 GLY A O 1
ATOM 2299 N N . HIS A 1 277 ? 37.79984 -45.71853 -24.50384 1.000 26.65337 286 HIS A N 1
ATOM 2300 C CA . HIS A 1 277 ? 37.63697 -44.91136 -25.71236 1.000 26.71833 286 HIS A CA 1
ATOM 2301 C C . HIS A 1 277 ? 36.37287 -44.06863 -25.65157 1.000 26.71836 286 HIS A C 1
ATOM 2302 O O . HIS A 1 277 ? 35.27388 -44.60422 -25.46820 1.000 24.48221 286 HIS A O 1
ATOM 2309 N N . ASP A 1 278 ? 36.53269 -42.75905 -25.84181 1.000 24.73711 287 ASP A N 1
ATOM 2310 C CA . ASP A 1 278 ? 35.40641 -41.85542 -26.00086 1.000 24.93514 287 ASP A CA 1
ATOM 2311 C C . ASP A 1 278 ? 34.85253 -41.99794 -27.41446 1.000 22.17675 287 ASP A C 1
ATOM 2312 O O . ASP A 1 278 ? 35.35403 -42.77954 -28.23088 1.000 20.15146 287 ASP A O 1
ATOM 2317 N N . ILE A 1 279 ? 33.80315 -41.22669 -27.70785 1.000 21.50889 288 ILE A N 1
ATOM 2318 C CA . ILE A 1 279 ? 33.08190 -41.41773 -28.95993 1.000 26.20735 288 ILE A CA 1
ATOM 2319 C C . ILE A 1 279 ? 33.94536 -41.03061 -30.15620 1.000 25.00996 288 ILE A C 1
ATOM 2320 O O . ILE A 1 279 ? 33.86958 -41.66744 -31.21155 1.000 20.67733 288 ILE A O 1
ATOM 2325 N N . ASN A 1 280 ? 34.80608 -40.01869 -30.01460 1.000 27.01239 289 ASN A N 1
ATOM 2326 C CA . ASN A 1 280 ? 35.68473 -39.65755 -31.12313 1.000 23.91151 289 ASN A CA 1
ATOM 2327 C C . ASN A 1 280 ? 36.65242 -40.78249 -31.45910 1.000 22.61923 289 ASN A C 1
ATOM 2328 O O . ASN A 1 280 ? 36.91255 -41.05603 -32.63987 1.000 21.93658 289 ASN A O 1
ATOM 2333 N N . GLU A 1 281 ? 37.22605 -41.42466 -30.43691 1.000 22.93332 290 GLU A N 1
ATOM 2334 C CA . GLU A 1 281 ? 38.14562 -42.52812 -30.69234 1.000 21.07647 290 GLU A CA 1
ATOM 2335 C C . GLU A 1 281 ? 37.41133 -43.71265 -31.30725 1.000 20.46047 290 GLU A C 1
ATOM 2336 O O . GLU A 1 281 ? 37.93521 -44.36831 -32.21809 1.000 20.82615 290 GLU A O 1
ATOM 2342 N N . LEU A 1 282 ? 36.19398 -43.99295 -30.82717 1.000 18.80675 291 LEU A N 1
ATOM 2343 C CA . LEU A 1 282 ? 35.40357 -45.08224 -31.39687 1.000 21.19217 291 LEU A CA 1
ATOM 2344 C C . LEU A 1 282 ? 35.07509 -44.81904 -32.86367 1.000 20.15322 291 LEU A C 1
ATOM 2345 O O . LEU A 1 282 ? 35.14455 -45.73232 -33.69629 1.000 22.58037 291 LEU A O 1
ATOM 2350 N N . GLU A 1 283 ? 34.71636 -43.57946 -33.20417 1.000 21.60332 292 GLU A N 1
ATOM 2351 C CA . GLU A 1 283 ? 34.50581 -43.24602 -34.61266 1.000 24.14636 292 GLU A CA 1
ATOM 2352 C C . GLU A 1 283 ? 35.74806 -43.53672 -35.44731 1.000 24.58739 292 GLU A C 1
ATOM 2353 O O . GLU A 1 283 ? 35.64480 -44.01512 -36.58407 1.000 22.88798 292 GLU A O 1
ATOM 2359 N N . ALA A 1 284 ? 36.93768 -43.25615 -34.89931 1.000 23.57543 293 ALA A N 1
ATOM 2360 C CA . ALA A 1 284 ? 38.16288 -43.53680 -35.63967 1.000 22.64727 293 ALA A CA 1
ATOM 2361 C C . ALA 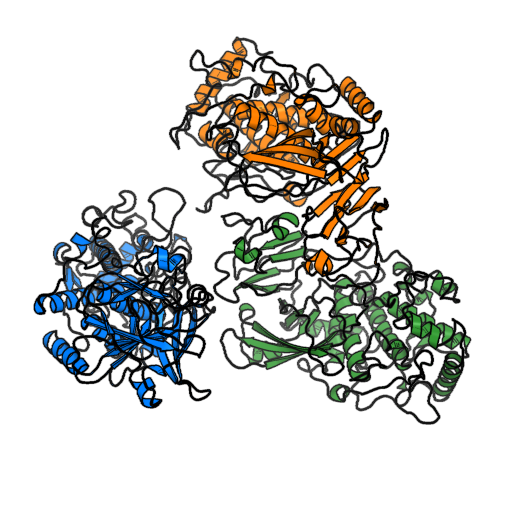A 1 284 ? 38.38682 -45.03471 -35.76534 1.000 24.53021 293 ALA A C 1
ATOM 2362 O O . ALA A 1 284 ? 38.82851 -45.52045 -36.81136 1.000 23.87788 293 ALA A O 1
ATOM 2364 N N . ILE A 1 285 ? 38.08215 -45.78096 -34.70604 1.000 22.65242 294 ILE A N 1
ATOM 2365 C CA . ILE A 1 285 ? 38.21871 -47.23119 -34.75130 1.000 22.55082 294 ILE A CA 1
ATOM 2366 C C . ILE A 1 285 ? 37.24943 -47.82294 -35.77464 1.000 23.26461 294 ILE A C 1
ATOM 2367 O O . ILE A 1 285 ? 37.60748 -48.70916 -36.56061 1.000 24.74243 294 ILE A O 1
ATOM 2372 N N . ILE A 1 286 ? 36.01232 -47.33445 -35.78686 1.000 23.53658 295 ILE A N 1
ATOM 2373 C CA . ILE A 1 286 ? 35.02026 -47.82591 -36.74520 1.000 27.48181 295 ILE A CA 1
ATOM 2374 C C . ILE A 1 286 ? 35.48269 -47.53496 -38.16545 1.000 31.60978 295 ILE A C 1
ATOM 2375 O O . ILE A 1 286 ? 35.38978 -48.38509 -39.05677 1.000 27.74193 295 ILE A O 1
ATOM 2380 N N . ASN A 1 287 ? 36.04912 -46.34836 -38.37878 1.000 30.61076 296 ASN A N 1
ATOM 2381 C CA . ASN A 1 287 ? 36.61091 -46.01497 -39.67916 1.000 32.03139 296 ASN A CA 1
ATOM 2382 C C . ASN A 1 287 ? 37.78942 -46.92435 -40.03695 1.000 29.70665 296 ASN A C 1
ATOM 2383 O O . ASN A 1 287 ? 37.90466 -47.36133 -41.18900 1.000 32.13675 296 ASN A O 1
ATOM 2388 N N . GLU A 1 288 ? 38.66566 -47.23723 -39.07014 1.000 27.70926 297 GLU A N 1
ATOM 2389 C CA . GLU A 1 288 ? 39.76215 -48.17027 -39.34270 1.000 31.39544 297 GLU A CA 1
ATOM 2390 C C . GLU A 1 288 ? 39.22993 -49.51081 -39.83522 1.000 33.62067 297 GLU A C 1
ATOM 2391 O O . GLU A 1 288 ? 39.84128 -50.15498 -40.69627 1.000 31.18532 297 GLU A O 1
ATOM 2397 N N . LEU A 1 289 ? 38.09430 -49.95340 -39.28393 1.000 29.28537 298 LEU A N 1
ATOM 2398 C CA . LEU A 1 289 ? 37.54712 -51.25434 -39.65065 1.000 32.99411 298 LEU A CA 1
ATOM 2399 C C . LEU A 1 289 ? 37.15794 -51.30302 -41.11863 1.000 31.06266 298 LEU A C 1
ATOM 2400 O O . LEU A 1 289 ? 37.13249 -52.38379 -41.71754 1.000 28.66959 298 LEU A O 1
ATOM 2405 N N . ARG A 1 290 ? 36.85998 -50.14754 -41.71110 1.000 31.68335 299 ARG A N 1
ATOM 2406 C CA . ARG A 1 290 ? 36.53747 -50.06825 -43.12835 1.000 35.94492 299 ARG A CA 1
ATOM 2407 C C . ARG A 1 290 ? 37.75928 -50.18686 -44.03484 1.000 39.15637 299 ARG A C 1
ATOM 2408 O O . ARG A 1 290 ? 37.59021 -50.21716 -45.25733 1.000 40.04186 299 ARG A O 1
ATOM 2416 N N . ASN A 1 291 ? 38.97255 -50.26542 -43.48317 1.000 35.69577 300 ASN A N 1
ATOM 2417 C CA . ASN A 1 291 ? 40.18730 -50.24060 -44.29341 1.000 39.67425 300 ASN A CA 1
ATOM 2418 C C . ASN A 1 291 ? 40.58344 -51.60368 -44.84705 1.000 40.60787 300 ASN A C 1
ATOM 2419 O O . ASN A 1 291 ? 41.45987 -51.66117 -45.71601 1.000 39.94231 300 ASN A O 1
ATOM 2424 N N . LYS A 1 292 ? 39.99478 -52.69725 -44.36694 1.000 34.31947 301 LYS A N 1
ATOM 2425 C CA . LYS A 1 292 ? 40.34626 -54.02382 -44.85717 1.000 34.96789 301 LYS A CA 1
ATOM 2426 C C . LYS A 1 292 ? 39.08177 -54.76210 -45.27035 1.000 35.51584 301 LYS A C 1
ATOM 2427 O O . LYS A 1 292 ? 37.98907 -54.44705 -44.80436 1.000 28.93918 301 LYS A O 1
ATOM 2433 N N . ASP A 1 293 ? 39.23836 -55.72708 -46.17353 1.000 33.86487 302 ASP A N 1
ATOM 2434 C CA . ASP A 1 293 ? 38.11571 -56.57553 -46.53668 1.000 33.42421 302 ASP A CA 1
ATOM 2435 C C . ASP A 1 293 ? 37.68017 -57.39089 -45.32811 1.000 31.02957 302 ASP A C 1
ATOM 2436 O O . ASP A 1 293 ? 38.51112 -57.85394 -44.53924 1.000 24.63697 302 ASP A O 1
ATOM 2441 N N . ARG A 1 294 ? 36.36334 -57.54821 -45.17589 1.000 24.82322 303 ARG A N 1
ATOM 2442 C CA . ARG A 1 294 ? 35.80422 -58.44565 -44.17883 1.000 25.89359 303 ARG A CA 1
ATOM 2443 C C . ARG A 1 294 ? 34.84133 -59.41231 -44.84353 1.000 23.80551 303 ARG A C 1
ATOM 2444 O O . ARG A 1 294 ? 34.15666 -59.06105 -45.81140 1.000 25.19614 303 ARG A O 1
ATOM 2452 N N . ILE A 1 295 ? 34.81784 -60.63386 -44.32483 1.000 24.52845 304 ILE A N 1
ATOM 2453 C CA . ILE A 1 295 ? 33.88118 -61.66556 -44.73447 1.000 22.49119 304 ILE A CA 1
ATOM 2454 C C . ILE A 1 295 ? 33.14929 -62.12758 -43.48478 1.000 22.55724 304 ILE A C 1
ATOM 2455 O O . ILE A 1 295 ? 33.77851 -62.38408 -42.44588 1.000 22.58255 304 ILE A O 1
ATOM 2460 N N . PHE A 1 296 ? 31.82170 -62.18761 -43.57604 1.000 22.62681 305 PHE A N 1
ATOM 2461 C CA . PHE A 1 296 ? 30.96649 -62.60003 -42.47777 1.000 20.61052 305 PHE A CA 1
ATOM 2462 C C . PHE A 1 296 ? 30.12922 -63.79720 -42.89266 1.000 18.98115 305 PHE A C 1
ATOM 2463 O O . PHE A 1 296 ? 29.70544 -63.91671 -44.04906 1.000 19.03640 305 PHE A O 1
ATOM 2471 N N . ALA A 1 297 ? 29.86574 -64.66425 -41.92274 1.000 20.76273 306 ALA A N 1
ATOM 2472 C CA . ALA A 1 297 ? 28.74231 -65.58886 -42.01497 1.000 19.09267 306 ALA A CA 1
ATOM 2473 C C . ALA A 1 297 ? 27.48709 -64.82118 -41.60870 1.000 19.66354 306 ALA A C 1
ATOM 2474 O O . ALA A 1 297 ? 27.36725 -64.38461 -40.45873 1.000 20.58599 306 ALA A O 1
ATOM 2476 N N . GLY A 1 298 ? 26.56364 -64.62912 -42.55137 1.000 20.16266 307 GLY A N 1
ATOM 2477 C CA . GLY A 1 298 ? 25.32995 -63.91077 -42.27328 1.000 17.18414 307 GLY A CA 1
ATOM 2478 C C . GLY A 1 298 ? 24.16712 -64.82208 -41.92867 1.000 19.64716 307 GLY A C 1
ATOM 2479 O O . GLY A 1 298 ? 23.54146 -65.38935 -42.82633 1.000 20.41693 307 GLY A O 1
ATOM 2480 N N . PHE A 1 299 ? 23.87184 -64.96194 -40.63581 1.000 20.20268 308 PHE A N 1
ATOM 2481 C CA . PHE A 1 299 ? 22.76642 -65.77863 -40.15962 1.000 18.71988 308 PHE A CA 1
ATOM 2482 C C . PHE A 1 299 ? 21.47060 -64.97270 -40.17214 1.000 19.01543 308 PHE A C 1
ATOM 2483 O O . PHE A 1 299 ? 21.43180 -63.82862 -39.70012 1.000 16.55130 308 PHE A O 1
ATOM 2491 N N . VAL A 1 300 ? 20.41992 -65.56200 -40.73347 1.000 19.32203 309 VAL A N 1
ATOM 2492 C CA . VAL A 1 300 ? 19.08185 -64.98054 -40.73466 1.000 19.28128 309 VAL A CA 1
ATOM 2493 C C . VAL A 1 300 ? 18.25313 -65.86404 -39.80793 1.000 19.49840 309 VAL A C 1
ATOM 2494 O O . VAL A 1 300 ? 17.75965 -66.91930 -40.21638 1.000 22.57681 309 VAL A O 1
ATOM 2498 N N . LEU A 1 301 ? 18.13210 -65.46092 -38.54639 1.000 16.80361 310 LEU A N 1
ATOM 2499 C CA . LEU A 1 301 ? 17.70824 -66.34820 -37.47168 1.000 19.49073 310 LEU A CA 1
ATOM 2500 C C . LEU A 1 301 ? 16.21069 -66.25760 -37.19074 1.000 18.83474 310 LEU A C 1
ATOM 2501 O O . LEU A 1 301 ? 15.59219 -65.20220 -37.35531 1.000 18.27813 310 LEU A O 1
ATOM 2506 N N . SER A 1 302 ? 15.64536 -67.36584 -36.70260 1.000 21.40937 311 SER A N 1
ATOM 2507 C CA . SER A 1 302 ? 14.29624 -67.36282 -36.13400 1.000 21.84085 311 SER A CA 1
ATOM 2508 C C . SER A 1 302 ? 14.30127 -68.23402 -34.87712 1.000 22.71102 311 SER A C 1
ATOM 2509 O O . SER A 1 302 ? 15.29249 -68.88746 -34.56347 1.000 19.87432 311 SER A O 1
ATOM 2512 N N . GLY A 1 303 ? 13.18511 -68.23224 -34.14706 1.000 21.77278 312 GLY A N 1
ATOM 2513 C CA . GLY A 1 303 ? 13.18648 -68.77436 -32.79397 1.000 21.73691 312 GLY A CA 1
ATOM 2514 C C . GLY A 1 303 ? 13.40583 -70.27679 -32.73790 1.000 24.87549 312 GLY A C 1
ATOM 2515 O O . GLY A 1 303 ? 13.03315 -71.02609 -33.64226 1.000 23.28849 312 GLY A O 1
ATOM 2516 N N . ILE A 1 304 ? 14.01305 -70.72756 -31.63230 1.000 21.44335 313 ILE A N 1
ATOM 2517 C CA . ILE A 1 304 ? 14.35962 -72.13446 -31.47064 1.000 21.74830 313 ILE A CA 1
ATOM 2518 C C . ILE A 1 304 ? 13.87712 -72.66472 -30.12202 1.000 22.07337 313 ILE A C 1
ATOM 2519 O O . ILE A 1 304 ? 14.19344 -73.80128 -29.74739 1.000 23.93076 313 ILE A O 1
ATOM 2524 N N . ARG A 1 305 ? 13.15442 -71.83235 -29.36851 1.000 21.88213 314 ARG A N 1
ATOM 2525 C CA . ARG A 1 305 ? 12.40230 -72.22568 -28.17369 1.000 24.11929 314 ARG A CA 1
ATOM 2526 C C . ARG A 1 305 ? 13.28747 -72.69255 -27.01354 1.000 24.58687 314 ARG A C 1
ATOM 2527 O O . ARG A 1 305 ? 12.78268 -73.27434 -26.04581 1.000 22.12901 314 ARG A O 1
ATOM 2535 N N . ILE A 1 306 ? 14.59211 -72.41387 -27.05277 1.000 22.81945 315 ILE A N 1
ATOM 2536 C CA . ILE A 1 306 ? 15.48418 -72.72808 -25.93815 1.000 23.02325 315 ILE A CA 1
ATOM 2537 C C . ILE A 1 306 ? 16.76913 -71.93369 -26.13331 1.000 20.09403 315 ILE A C 1
ATOM 2538 O O . ILE A 1 306 ? 17.15884 -71.63388 -27.26009 1.000 21.79169 315 ILE A O 1
ATOM 2543 N N . THR A 1 307 ? 17.41462 -71.56937 -25.03227 1.000 19.60359 316 THR A N 1
ATOM 2544 C CA . THR A 1 307 ? 18.68672 -70.86521 -25.14362 1.000 19.45064 316 THR A CA 1
ATOM 2545 C C . THR A 1 307 ? 19.75673 -71.84249 -25.60975 1.000 23.60032 316 THR A C 1
ATOM 2546 O O . THR A 1 307 ? 19.82675 -72.97517 -25.12681 1.000 22.44204 316 THR A O 1
ATOM 2550 N N . ALA A 1 308 ? 20.58766 -71.41131 -26.56093 1.000 20.85447 317 ALA A N 1
ATOM 2551 C CA . ALA A 1 308 ? 21.60143 -72.29379 -27.11529 1.000 19.26093 317 ALA A CA 1
ATOM 2552 C C . ALA A 1 308 ? 22.80530 -71.48667 -27.59222 1.000 24.46299 317 ALA A C 1
ATOM 2553 O O . ALA A 1 308 ? 22.72080 -70.28206 -27.85940 1.000 21.22826 317 ALA A O 1
ATOM 2555 N N . THR A 1 309 ? 23.92420 -72.18526 -27.71368 1.000 17.88557 318 THR A N 1
ATOM 2556 C CA . THR A 1 309 ? 25.12660 -71.66026 -28.34252 1.000 20.41261 318 THR A CA 1
ATOM 2557 C C . THR A 1 309 ? 25.26389 -72.26572 -29.73028 1.000 20.93906 318 THR A C 1
ATOM 2558 O O . THR A 1 309 ? 25.10666 -73.47813 -29.89800 1.000 21.90269 318 THR A O 1
ATOM 2562 N N . VAL A 1 310 ? 25.53388 -71.42027 -30.72092 1.000 20.06600 319 VAL A N 1
ATOM 2563 C CA . VAL A 1 310 ? 25.77604 -71.84755 -32.09779 1.000 18.96546 319 VAL A CA 1
ATOM 2564 C C . VAL A 1 310 ? 27.28346 -71.79205 -32.34077 1.000 21.51627 319 VAL A C 1
ATOM 2565 O O . VAL A 1 310 ? 27.88451 -70.71008 -32.31420 1.000 20.61871 319 VAL A O 1
ATOM 2569 N N . LYS A 1 311 ? 27.90426 -72.94587 -32.59036 1.000 19.91716 320 LYS A N 1
ATOM 2570 C CA . LYS A 1 311 ? 29.29924 -73.00438 -33.01370 1.000 22.37417 320 LYS A CA 1
ATOM 2571 C C . LYS A 1 311 ? 29.36294 -73.20840 -34.52321 1.000 22.84639 320 LYS A C 1
ATOM 2572 O O . LYS A 1 311 ? 28.68130 -74.08610 -35.06429 1.000 22.48222 320 LYS A O 1
ATOM 2578 N N . VAL A 1 312 ? 30.18809 -72.40643 -35.19703 1.000 19.97756 321 VAL A N 1
ATOM 2579 C CA . VAL A 1 312 ? 30.23601 -72.35312 -36.65581 1.000 21.77593 321 VAL A CA 1
ATOM 2580 C C . VAL A 1 312 ? 31.59897 -72.83422 -37.12707 1.000 23.38709 321 VAL A C 1
ATOM 2581 O O . VAL A 1 312 ? 32.62838 -72.30450 -36.69390 1.000 22.96203 321 VAL A O 1
ATOM 2585 N N . PHE A 1 313 ? 31.60422 -73.80438 -38.03969 1.000 22.32735 322 PHE A N 1
ATOM 2586 C CA . PHE A 1 313 ? 32.82632 -74.31025 -38.65634 1.000 27.26534 322 PHE A CA 1
ATOM 2587 C C . PHE A 1 313 ? 32.73331 -74.10738 -40.16384 1.000 27.60815 322 PHE A C 1
ATOM 2588 O O . PHE A 1 313 ? 31.65024 -74.22267 -40.73806 1.000 25.11686 322 PHE A O 1
ATOM 2596 N N . ILE A 1 314 ? 33.85687 -73.80512 -40.81358 1.000 22.72376 323 ILE A N 1
ATOM 2597 C CA . ILE A 1 314 ? 33.84413 -73.65677 -42.26533 1.000 23.10710 323 ILE A CA 1
ATOM 2598 C C . ILE A 1 314 ? 34.83362 -74.62358 -42.89910 1.000 24.67077 323 ILE A C 1
ATOM 2599 O O . ILE A 1 314 ? 35.83035 -75.04010 -42.29250 1.000 25.96607 323 ILE A O 1
ATOM 2604 N N . HIS A 1 315 ? 34.54807 -74.96358 -44.14704 1.000 25.27847 324 HIS A N 1
ATOM 2605 C CA . HIS A 1 315 ? 35.44889 -75.73470 -44.98144 1.000 26.13735 324 HIS A CA 1
ATOM 2606 C C . HIS A 1 315 ? 35.15628 -75.37801 -46.42879 1.000 30.52636 324 HIS A C 1
ATOM 2607 O O . HIS A 1 315 ? 34.09232 -74.83290 -46.75866 1.000 24.82180 324 HIS A O 1
ATOM 2614 N N . GLY A 1 316 ? 36.12113 -75.67554 -47.28209 1.000 28.48016 325 GLY A N 1
ATOM 2615 C CA . GLY A 1 316 ? 35.97827 -75.46444 -48.70407 1.000 31.13553 325 GLY A CA 1
ATOM 2616 C C . GLY A 1 316 ? 35.14879 -76.55377 -49.35216 1.000 39.89586 325 GLY A C 1
ATOM 2617 O O . GLY A 1 316 ? 34.47608 -77.34784 -48.69047 1.000 40.96301 325 GLY A O 1
ATOM 2618 N N . THR A 1 317 ? 35.23585 -76.60997 -50.67812 1.000 39.29935 326 THR A N 1
ATOM 2619 C CA . THR A 1 317 ? 34.29956 -77.41830 -51.44392 1.000 44.39090 326 THR A CA 1
ATOM 2620 C C . THR A 1 317 ? 34.65551 -78.90664 -51.48461 1.000 48.61274 326 THR A C 1
ATOM 2621 O O . THR A 1 317 ? 33.75807 -79.74614 -51.63651 1.000 46.24956 326 THR A O 1
ATOM 2625 N N . GLY A 1 318 ? 35.93444 -79.26857 -51.36540 1.000 48.30399 327 GLY A N 1
ATOM 2626 C CA . GLY A 1 318 ? 36.32378 -80.66513 -51.35735 1.000 56.47283 327 GLY A CA 1
ATOM 2627 C C . GLY A 1 318 ? 36.16870 -81.32222 -49.98689 1.000 61.72502 327 GLY A C 1
ATOM 2628 O O . GLY A 1 318 ? 35.68188 -80.73288 -49.02315 1.000 62.70738 327 GLY A O 1
ATOM 2629 N N . ALA A 1 319 ? 36.59003 -82.58650 -49.91409 1.000 66.85852 328 ALA A N 1
ATOM 2630 C CA . ALA A 1 319 ? 36.63769 -83.31651 -48.64293 1.000 67.41516 328 ALA A CA 1
ATOM 2631 C C . ALA A 1 319 ? 38.02927 -83.13207 -48.04102 1.000 66.61595 328 ALA A C 1
ATOM 2632 O O . ALA A 1 319 ? 38.96188 -83.88519 -48.33573 1.000 66.94412 328 ALA A O 1
ATOM 2634 N N . GLU A 1 320 ? 38.17521 -82.10152 -47.19294 1.000 67.49012 329 GLU A N 1
ATOM 2635 C CA . GLU A 1 320 ? 39.46387 -81.77113 -46.58416 1.000 60.24977 329 GLU A CA 1
ATOM 2636 C C . GLU A 1 320 ? 39.34400 -81.07423 -45.22223 1.000 60.55057 329 GLU A C 1
ATOM 2637 O O . GLU A 1 320 ? 38.83947 -81.66739 -44.26055 1.000 61.14279 329 GLU A O 1
ATOM 2643 N N . HIS A 1 321 ? 39.80478 -79.81938 -45.13075 1.000 51.26491 330 HIS A N 1
ATOM 2644 C CA . HIS A 1 321 ? 40.24232 -79.21987 -43.86943 1.000 41.85915 330 HIS A CA 1
ATOM 2645 C C . HIS A 1 321 ? 39.20823 -78.24026 -43.31739 1.000 41.05942 330 HIS A C 1
ATOM 2646 O O . HIS A 1 321 ? 38.90736 -77.21771 -43.94602 1.000 35.55091 330 HIS A O 1
ATOM 2653 N N . GLU A 1 322 ? 38.71059 -78.53067 -42.12109 1.000 35.90268 331 GLU A N 1
ATOM 2654 C CA . GLU A 1 322 ? 37.68498 -77.73212 -41.46832 1.000 34.60979 331 GLU A CA 1
ATOM 2655 C C . GLU A 1 322 ? 38.29078 -76.89128 -40.35446 1.000 37.10230 331 GLU A C 1
ATOM 2656 O O . GLU A 1 322 ? 39.17100 -77.35435 -39.62192 1.000 33.48159 331 GLU A O 1
ATOM 2662 N N . GLU A 1 323 ? 37.80026 -75.66073 -40.21171 1.000 32.46867 332 GLU A N 1
ATOM 2663 C CA . GLU A 1 323 ? 38.29047 -74.74582 -39.18875 1.000 32.88737 332 GLU A CA 1
ATOM 2664 C C . GLU A 1 323 ? 37.12715 -74.13720 -38.41174 1.000 35.15119 332 GLU A C 1
ATOM 2665 O O . GLU A 1 323 ? 36.09271 -73.79135 -38.99262 1.000 25.48613 332 GLU A O 1
ATOM 2671 N N . PHE A 1 324 ? 37.29967 -74.02429 -37.09419 1.000 27.58051 333 PHE A N 1
ATOM 2672 C CA . PHE A 1 324 ? 36.33490 -73.32412 -36.26161 1.000 27.74273 333 PHE A CA 1
ATOM 2673 C C . PHE A 1 324 ? 36.35333 -71.84538 -36.62086 1.000 30.27876 333 PHE A C 1
ATOM 2674 O O . PHE A 1 324 ? 37.42067 -71.23704 -36.75258 1.000 28.65388 333 PHE A O 1
ATOM 2682 N N . ALA A 1 325 ? 35.16569 -71.27035 -36.81387 1.000 23.60497 334 ALA A N 1
ATOM 2683 C CA . ALA A 1 325 ? 35.06052 -69.91476 -37.33358 1.000 27.85467 334 ALA A CA 1
ATOM 2684 C C . ALA A 1 325 ? 34.43930 -68.91205 -36.37216 1.000 28.96350 334 ALA A C 1
ATOM 2685 O O . ALA A 1 325 ? 34.56147 -67.71042 -36.61432 1.000 33.15027 334 ALA A O 1
ATOM 2687 N N . GLY A 1 326 ? 33.80061 -69.35197 -35.30057 1.000 24.89790 335 GLY A N 1
ATOM 2688 C CA . GLY A 1 326 ? 33.24039 -68.44651 -34.31433 1.000 26.83144 335 GLY A CA 1
ATOM 2689 C C . GLY A 1 326 ? 31.97362 -69.03397 -33.72193 1.000 23.14667 335 GLY A C 1
ATOM 2690 O O . GLY A 1 326 ? 31.56033 -70.13802 -34.05136 1.000 21.03459 335 GLY A O 1
ATOM 2691 N N . LYS A 1 327 ? 31.37267 -68.26988 -32.81772 1.000 21.84215 336 LYS A N 1
ATOM 2692 C CA . LYS A 1 327 ? 30.16945 -68.74753 -32.14635 1.000 21.36195 336 LYS A CA 1
ATOM 2693 C C . LYS A 1 327 ? 29.37807 -67.56560 -31.62221 1.000 21.23582 336 LYS A C 1
ATOM 2694 O O . LYS A 1 327 ? 29.89863 -66.45507 -31.48229 1.000 20.07489 336 LYS A O 1
ATOM 2700 N N . PHE A 1 328 ? 28.09853 -67.81820 -31.34606 1.000 18.22279 337 PHE A N 1
ATOM 2701 C CA . PHE A 1 328 ? 27.23156 -66.81673 -30.74899 1.000 19.32590 337 PHE A CA 1
ATOM 2702 C C . PHE A 1 328 ? 26.12643 -67.54364 -30.00762 1.000 19.72296 337 PHE A C 1
ATOM 2703 O O . PHE A 1 328 ? 25.98279 -68.76429 -30.11045 1.000 21.17405 337 PHE A O 1
ATOM 2711 N N . ALA A 1 329 ? 25.33893 -66.77876 -29.26360 1.000 20.16915 338 ALA A N 1
ATOM 2712 C CA . ALA A 1 329 ? 24.27373 -67.33399 -28.44689 1.000 20.29025 338 ALA A CA 1
ATOM 2713 C C . ALA A 1 329 ? 22.91995 -66.80347 -28.90260 1.000 20.89315 338 ALA A C 1
ATOM 2714 O O . ALA A 1 329 ? 22.79922 -65.67129 -29.38150 1.000 18.13367 338 ALA A O 1
ATOM 2716 N N . ILE A 1 330 ? 21.90250 -67.63932 -28.72201 1.000 18.00626 339 ILE A N 1
ATOM 2717 C CA . ILE A 1 330 ? 20.50134 -67.32553 -28.96615 1.000 20.03635 339 ILE A CA 1
ATOM 2718 C C . ILE A 1 330 ? 19.74544 -67.68264 -27.68968 1.000 20.26257 339 ILE A C 1
ATOM 2719 O O . ILE A 1 330 ? 19.85878 -68.81424 -27.20572 1.000 20.49066 339 ILE A O 1
ATOM 2724 N N . LEU A 1 331 ? 19.00821 -66.72673 -27.12959 1.000 19.11922 340 LEU A N 1
ATOM 2725 C CA . LEU A 1 331 ? 18.15460 -67.04020 -25.99439 1.000 20.07613 340 LEU A CA 1
ATOM 2726 C C . LEU A 1 331 ? 16.81548 -67.56666 -26.49216 1.000 22.24177 340 LEU A C 1
ATOM 2727 O O . LEU A 1 331 ? 16.41383 -67.32217 -27.63419 1.000 20.72391 340 LEU A O 1
ATOM 2732 N N . GLY A 1 332 ? 16.10886 -68.27402 -25.61575 1.000 19.81341 341 GLY A N 1
ATOM 2733 C CA . GLY A 1 332 ? 14.82871 -68.82412 -26.03684 1.000 22.25729 341 GLY A CA 1
ATOM 2734 C C . GLY A 1 332 ? 14.08988 -69.47215 -24.88994 1.000 24.25903 341 GLY A C 1
ATOM 2735 O O . GLY A 1 332 ? 14.64220 -69.70395 -23.81240 1.000 24.55748 341 GLY A O 1
ATOM 2736 N N . GLY A 1 333 ? 12.81285 -69.75301 -25.14118 1.000 27.21897 342 GLY A N 1
ATOM 2737 C CA . GLY A 1 333 ? 11.98746 -70.44435 -24.16904 1.000 27.30529 342 GLY A CA 1
ATOM 2738 C C . GLY A 1 333 ? 10.85864 -71.15208 -24.88612 1.000 26.47529 342 GLY A C 1
ATOM 2739 O O . GLY A 1 333 ? 10.47519 -70.77966 -25.99998 1.000 23.98941 342 GLY A O 1
ATOM 2740 N N . GLU A 1 334 ? 10.31855 -72.18005 -24.22949 1.000 27.06028 343 GLU A N 1
ATOM 2741 C CA . GLU A 1 334 ? 9.29867 -72.99763 -24.88132 1.000 31.56460 343 GLU A CA 1
ATOM 2742 C C . GLU A 1 334 ? 8.04577 -72.19155 -25.20241 1.000 27.80942 343 GLU A C 1
ATOM 2743 O O . GLU A 1 334 ? 7.37688 -72.46336 -26.20662 1.000 29.13736 343 GLU A O 1
ATOM 2749 N N . LYS A 1 335 ? 7.72517 -71.18514 -24.38676 1.000 25.40394 344 LYS A N 1
ATOM 2750 C CA . LYS A 1 335 ? 6.55962 -70.33683 -24.60328 1.000 26.78954 344 LYS A CA 1
ATOM 2751 C C . LYS A 1 335 ? 6.90963 -68.97288 -25.19696 1.000 25.46032 344 LYS A C 1
ATOM 2752 O O . LYS A 1 335 ? 6.16069 -68.01308 -25.00671 1.000 26.51041 344 LYS A O 1
ATOM 2758 N N . GLU A 1 336 ? 8.02697 -68.86314 -25.90071 1.000 25.74298 345 GLU A N 1
ATOM 2759 C CA . GLU A 1 336 ? 8.42182 -67.58421 -26.46820 1.000 23.31029 345 GLU A CA 1
ATOM 2760 C C . GLU A 1 336 ? 7.46484 -67.18073 -27.58152 1.000 23.48659 345 GLU A C 1
ATOM 2761 O O . GLU A 1 336 ? 6.97381 -68.02738 -28.33175 1.000 22.98234 345 GLU A O 1
ATOM 2767 N N . MET A 1 337 ? 7.21201 -65.88124 -27.69215 1.000 24.99426 346 MET A N 1
ATOM 2768 C CA . MET A 1 337 ? 6.52245 -65.36747 -28.86591 1.000 24.71640 346 MET A CA 1
ATOM 2769 C C . MET A 1 337 ? 7.31476 -65.73436 -30.11748 1.000 26.65570 346 MET A C 1
ATOM 2770 O O . MET A 1 337 ? 8.55398 -65.77531 -30.08289 1.000 31.27454 346 MET A O 1
ATOM 2775 N N . PRO A 1 338 ? 6.64973 -66.03551 -31.22517 1.000 26.40756 347 PRO A N 1
ATOM 2776 C CA . PRO A 1 338 ? 7.39072 -66.36417 -32.44134 1.000 21.46820 347 PRO A CA 1
ATOM 2777 C C . PRO A 1 338 ? 8.11552 -65.12643 -32.95409 1.000 29.36211 347 PRO A C 1
ATOM 2778 O O . PRO A 1 338 ? 7.56949 -64.01749 -32.96149 1.000 29.93280 347 PRO A O 1
ATOM 2782 N N . TRP A 1 339 ? 9.37428 -65.31122 -33.33927 1.000 20.89424 348 TRP A N 1
ATOM 2783 C CA . TRP A 1 339 ? 10.17228 -64.19149 -33.81366 1.000 21.00211 348 TRP A CA 1
ATOM 2784 C C . TRP A 1 339 ? 11.04434 -64.65227 -34.96598 1.000 19.47239 348 TRP A C 1
ATOM 2785 O O . TRP A 1 339 ? 11.37530 -65.83849 -35.08681 1.000 18.40671 348 TRP A O 1
ATOM 2796 N N . ALA A 1 340 ? 11.40256 -63.69204 -35.81635 1.000 20.51415 349 ALA A N 1
ATOM 2797 C CA . ALA A 1 340 ? 12.25042 -63.94159 -36.97906 1.000 20.20918 349 ALA A CA 1
ATOM 2798 C C . ALA A 1 340 ? 12.89111 -62.61663 -37.36054 1.000 23.02565 349 ALA A C 1
ATOM 2799 O O . ALA A 1 340 ? 12.18464 -61.66319 -37.69466 1.000 18.23194 349 ALA A O 1
ATOM 2801 N N . TYR A 1 341 ? 14.21847 -62.54045 -37.29881 1.000 17.76178 350 TYR A N 1
ATOM 2802 C CA . TYR A 1 341 ? 14.87183 -61.26305 -37.57013 1.000 20.16489 350 TYR A CA 1
ATOM 2803 C C . TYR A 1 341 ? 14.67959 -60.83115 -39.01634 1.000 20.80578 350 TYR A C 1
ATOM 2804 O O . TYR A 1 341 ? 14.48690 -59.64084 -39.29141 1.000 19.93297 350 TYR A O 1
ATOM 2813 N N . GLU A 1 342 ? 14.78031 -61.77426 -39.95166 1.000 17.16185 351 GLU A N 1
ATOM 2814 C CA . GLU A 1 342 ? 14.74529 -61.49826 -41.38387 1.000 16.02992 351 GLU A CA 1
ATOM 2815 C C . GLU A 1 342 ? 15.83121 -60.50922 -41.78969 1.000 22.38707 351 GLU A C 1
ATOM 2816 O O . GLU A 1 342 ? 15.73546 -59.86875 -42.84380 1.000 22.48815 351 GLU A O 1
ATOM 2822 N N . ARG A 1 343 ? 16.87407 -60.40607 -40.96124 1.000 22.39288 352 ARG A N 1
ATOM 2823 C CA . ARG A 1 343 ? 18.02733 -59.55261 -41.20251 1.000 22.38465 352 ARG A CA 1
ATOM 2824 C C . ARG A 1 343 ? 19.27116 -60.30282 -40.75948 1.000 23.30926 352 ARG A C 1
ATOM 2825 O O . ARG A 1 343 ? 19.19602 -61.26313 -39.99039 1.000 19.87016 352 ARG A O 1
ATOM 2833 N N . LEU A 1 344 ? 20.42181 -59.84190 -41.23865 1.000 19.92665 353 LEU A N 1
ATOM 2834 C CA . LEU A 1 344 ? 21.65608 -60.60272 -41.13694 1.000 23.32356 353 LEU A CA 1
ATOM 2835 C C . LEU A 1 344 ? 22.34905 -60.33239 -39.80839 1.000 22.73667 353 LEU A C 1
ATOM 2836 O O . LEU A 1 344 ? 22.66667 -59.17959 -39.48646 1.000 23.87045 353 LEU A O 1
ATOM 2841 N N . LEU A 1 345 ? 22.57573 -61.39668 -39.03823 1.000 20.56899 354 LEU A N 1
ATOM 2842 C CA . LEU A 1 345 ? 23.55827 -61.38137 -37.96398 1.000 19.50168 354 LEU A CA 1
ATOM 2843 C C . LEU A 1 345 ? 24.91076 -61.70961 -38.58822 1.000 23.18630 354 LEU A C 1
ATOM 2844 O O . LEU A 1 345 ? 25.07271 -62.77619 -39.19284 1.000 22.08002 354 LEU A O 1
ATOM 2849 N N . LYS A 1 346 ? 25.86979 -60.78813 -38.47323 1.000 20.27139 355 LYS A N 1
ATOM 2850 C CA . LYS A 1 346 ? 27.13486 -60.89617 -39.18371 1.000 19.88797 355 LYS A CA 1
ATOM 2851 C C . LYS A 1 346 ? 28.20329 -61.41927 -38.23201 1.000 21.75000 355 LYS A C 1
ATOM 2852 O O . LYS A 1 346 ? 28.65188 -60.69946 -37.33491 1.000 23.22003 355 LYS A O 1
ATOM 2858 N N . LEU A 1 347 ? 28.60778 -62.67029 -38.43115 1.000 18.19289 356 LEU A N 1
ATOM 2859 C CA . LEU A 1 347 ? 29.70953 -63.27814 -37.68988 1.000 20.86408 356 LEU A CA 1
ATOM 2860 C C . LEU A 1 347 ? 30.97872 -63.16037 -38.53135 1.000 18.99683 356 LEU A C 1
ATOM 2861 O O . LEU A 1 347 ? 31.08544 -63.77243 -39.60098 1.000 19.32531 356 LEU A O 1
ATOM 2866 N N . ASP A 1 348 ? 31.94773 -62.39404 -38.04348 1.000 19.64451 357 ASP A N 1
ATOM 2867 C CA . ASP A 1 348 ? 33.14328 -62.11666 -38.83355 1.000 20.68530 357 ASP A CA 1
ATOM 2868 C C . ASP A 1 348 ? 34.00458 -63.37668 -38.93728 1.000 21.27796 357 ASP A C 1
ATOM 2869 O O . ASP A 1 348 ? 34.51626 -63.87017 -37.92985 1.000 20.63381 357 ASP A O 1
ATOM 2874 N N . ILE A 1 349 ? 34.16421 -63.90055 -40.15382 1.000 21.09452 358 ILE A N 1
ATOM 2875 C CA . ILE A 1 349 ? 34.93313 -65.12048 -40.36962 1.000 23.02844 358 ILE A CA 1
ATOM 2876 C C . ILE A 1 349 ? 36.17887 -64.85623 -41.21990 1.000 24.70797 358 ILE A C 1
ATOM 2877 O O . ILE A 1 349 ? 36.75883 -65.78507 -41.78393 1.000 23.85677 358 ILE A O 1
ATOM 2882 N N . THR A 1 350 ? 36.60777 -63.59350 -41.29546 1.000 25.13247 359 THR A N 1
ATOM 2883 C CA . THR A 1 350 ? 37.64243 -63.20806 -42.24804 1.000 25.17536 359 THR A CA 1
ATOM 2884 C C . THR A 1 350 ? 38.89976 -64.05264 -42.07489 1.000 29.59468 359 THR A C 1
ATOM 2885 O O . THR A 1 350 ? 39.47578 -64.53627 -43.05537 1.000 25.49606 359 THR A O 1
ATOM 2889 N N . ASP A 1 351 ? 39.33340 -64.25560 -40.82886 1.000 29.17647 360 ASP A N 1
ATOM 2890 C CA . ASP A 1 351 ? 40.63349 -64.88890 -40.61427 1.000 31.94657 360 ASP A CA 1
ATOM 2891 C C . ASP A 1 351 ? 40.59769 -66.37211 -40.95954 1.000 28.60817 360 ASP A C 1
ATOM 2892 O O . ASP A 1 351 ? 41.56895 -66.91041 -41.50507 1.000 27.63562 360 ASP A O 1
ATOM 2897 N N . ALA A 1 352 ? 39.49613 -67.05527 -40.64469 1.000 29.25494 361 ALA A N 1
ATOM 2898 C CA . ALA A 1 352 ? 39.39577 -68.46473 -41.01399 1.000 28.35491 361 ALA A CA 1
ATOM 2899 C C . ALA A 1 352 ? 39.28968 -68.62385 -42.52688 1.000 29.21942 361 ALA A C 1
ATOM 2900 O O . ALA A 1 352 ? 39.90214 -69.52958 -43.10759 1.000 26.69015 361 ALA A O 1
ATOM 2902 N N . VAL A 1 353 ? 38.53271 -67.74519 -43.18813 1.000 26.80750 362 VAL A N 1
ATOM 2903 C CA . VAL A 1 353 ? 38.42654 -67.81282 -44.64281 1.000 26.84658 362 VAL A CA 1
ATOM 2904 C C . VAL A 1 353 ? 39.80101 -67.63216 -45.28051 1.000 31.61770 362 VAL A C 1
ATOM 2905 O O . VAL A 1 353 ? 40.17473 -68.36248 -46.20609 1.000 29.14580 362 VAL A O 1
ATOM 2909 N N . HIS A 1 354 ? 40.57336 -66.65471 -44.79605 1.000 28.51772 363 HIS A N 1
ATOM 2910 C CA . HIS A 1 354 ? 41.90329 -66.41703 -45.36260 1.000 31.67310 363 HIS A CA 1
ATOM 2911 C C . HIS A 1 354 ? 42.84808 -67.56674 -45.05195 1.000 28.74846 363 HIS A C 1
ATOM 2912 O O . HIS A 1 354 ? 43.64185 -67.97066 -45.90610 1.000 34.20144 363 HIS A O 1
ATOM 2919 N N . HIS A 1 355 ? 42.78351 -68.10142 -43.83438 1.000 27.93284 364 HIS A N 1
ATOM 2920 C CA . HIS A 1 355 ? 43.63731 -69.22956 -43.48536 1.000 35.09482 364 HIS A CA 1
ATOM 2921 C C . HIS A 1 355 ? 43.41000 -70.40939 -44.42696 1.000 36.66625 364 HIS A C 1
ATOM 2922 O O . HIS A 1 355 ? 44.36167 -71.09447 -44.81274 1.000 31.36979 364 HIS A O 1
ATOM 2929 N N . LEU A 1 356 ? 42.15790 -70.65755 -44.81568 1.000 29.65546 365 LEU A N 1
ATOM 2930 C CA . LEU A 1 356 ? 41.81438 -71.75920 -45.70739 1.000 32.61157 365 LEU A CA 1
ATOM 2931 C C . LEU A 1 356 ? 41.87833 -71.37782 -47.18173 1.000 29.78615 365 LEU A C 1
ATOM 2932 O O . LEU A 1 356 ? 41.59440 -72.22765 -48.03614 1.000 29.65043 365 LEU A O 1
ATOM 2937 N N . HIS A 1 357 ? 42.22908 -70.12765 -47.49249 1.000 27.56898 366 HIS A N 1
ATOM 2938 C CA . HIS A 1 357 ? 42.36821 -69.64656 -48.87079 1.000 27.87663 366 HIS A CA 1
ATOM 2939 C C . HIS A 1 357 ? 41.12708 -69.94088 -49.69888 1.000 31.54618 366 HIS A C 1
ATOM 2940 O O . HIS A 1 357 ? 41.21505 -70.40174 -50.83579 1.000 27.20617 366 HIS A O 1
ATOM 2947 N N . LEU A 1 358 ? 39.95833 -69.65777 -49.12673 1.000 28.51594 367 LEU A N 1
ATOM 2948 C CA . LEU A 1 358 ? 38.69085 -69.92636 -49.79010 1.000 28.99733 367 LEU A CA 1
ATOM 2949 C C . LEU A 1 358 ? 38.19837 -68.68731 -50.52941 1.000 29.72348 367 LEU A C 1
ATOM 2950 O O . LEU A 1 358 ? 38.23066 -67.57735 -49.98493 1.000 28.08896 367 LEU A O 1
ATOM 2955 N N . LYS A 1 359 ? 37.73337 -68.87761 -51.76263 1.000 27.03265 368 LYS A N 1
ATOM 2956 C CA . LYS A 1 359 ? 36.96723 -67.83627 -52.43069 1.000 28.79055 368 LYS A CA 1
ATOM 2957 C C . LYS A 1 359 ? 35.54326 -67.81263 -51.87651 1.000 26.12538 368 LYS A C 1
ATOM 2958 O O . LYS A 1 359 ? 35.05507 -68.81567 -51.35249 1.000 26.03500 368 LYS A O 1
ATOM 2964 N N . ASP A 1 360 ? 34.88953 -66.64583 -51.97377 1.000 27.20119 369 ASP A N 1
ATOM 2965 C CA . ASP A 1 360 ? 33.53141 -66.47876 -51.44111 1.000 27.65246 369 ASP A CA 1
ATOM 2966 C C . ASP A 1 360 ? 32.61829 -67.65031 -51.77487 1.000 27.85536 369 ASP A C 1
ATOM 2967 O O . ASP A 1 360 ? 31.91669 -68.17690 -50.90457 1.000 27.76672 369 ASP A O 1
ATOM 2972 N N . GLU A 1 361 ? 32.58410 -68.04157 -53.04766 1.000 21.66802 370 GLU A N 1
ATOM 2973 C CA . GLU A 1 361 ? 31.63746 -69.05162 -53.49959 1.000 28.90426 370 GLU A CA 1
ATOM 2974 C C . GLU A 1 361 ? 31.95766 -70.43831 -52.96300 1.000 27.51717 370 GLU A C 1
ATOM 2975 O O . GLU A 1 361 ? 31.10986 -71.32785 -53.07789 1.000 25.22462 370 GLU A O 1
ATOM 2981 N N . GLU A 1 362 ? 33.14617 -70.63817 -52.37798 1.000 23.96802 371 GLU A N 1
ATOM 2982 C CA . GLU A 1 362 ? 33.59027 -71.94907 -51.91274 1.000 25.97104 371 GLU A CA 1
ATOM 2983 C C . GLU A 1 362 ? 33.30463 -72.20675 -50.44242 1.000 27.91420 371 GLU A C 1
ATOM 2984 O O . GLU A 1 362 ? 33.48425 -73.34374 -49.98401 1.000 26.38986 371 GLU A O 1
ATOM 2990 N N . ILE A 1 363 ? 32.87564 -71.19612 -49.69073 1.000 23.85729 372 ILE A N 1
ATOM 2991 C CA . ILE A 1 363 ? 32.76190 -71.34316 -48.24399 1.000 23.84024 372 ILE A CA 1
ATOM 2992 C C . ILE A 1 363 ? 31.55576 -72.21441 -47.90994 1.000 23.29862 372 ILE A C 1
ATOM 2993 O O . ILE A 1 363 ? 30.42149 -71.91239 -48.30011 1.000 21.45714 372 ILE A O 1
ATOM 2998 N N . ARG A 1 364 ? 31.79000 -73.28419 -47.15722 1.000 21.34402 373 ARG A N 1
ATOM 2999 C CA . ARG A 1 364 ? 30.72938 -74.16922 -46.69300 1.000 20.50360 373 ARG A CA 1
ATOM 3000 C C . ARG A 1 364 ? 30.73474 -74.22377 -45.16757 1.000 23.66461 373 ARG A C 1
ATOM 3001 O O . ARG A 1 364 ? 31.77394 -74.02558 -44.52021 1.000 20.67400 373 ARG A O 1
ATOM 3009 N N . PHE A 1 365 ? 29.56075 -74.48973 -44.59739 1.000 22.77214 374 PHE A N 1
ATOM 3010 C CA . PHE A 1 365 ? 29.32131 -74.32431 -43.17351 1.000 25.68341 374 PHE A CA 1
ATOM 3011 C C . PHE A 1 365 ? 28.87287 -75.62315 -42.52199 1.000 27.58755 374 PHE A C 1
ATOM 3012 O O . PHE A 1 365 ? 28.21873 -76.46406 -43.14673 1.000 28.72606 374 PHE A O 1
ATOM 3020 N N . ARG A 1 366 ? 29.23416 -75.76785 -41.24847 1.000 27.21358 375 ARG A N 1
ATOM 3021 C CA . ARG A 1 366 ? 28.68002 -76.79478 -40.37738 1.000 27.70435 375 ARG A CA 1
ATOM 3022 C C . ARG A 1 366 ? 28.49213 -76.18445 -39.00025 1.000 27.63872 375 ARG A C 1
ATOM 3023 O O . ARG A 1 366 ? 29.41410 -75.55752 -38.47589 1.000 28.54046 375 ARG A O 1
ATOM 3031 N N . MET A 1 367 ? 27.31199 -76.36913 -38.41647 1.000 23.53640 376 MET A N 1
ATOM 3032 C CA . MET A 1 367 ? 26.99460 -75.82128 -37.10661 1.000 23.53265 376 MET A CA 1
ATOM 3033 C C . MET A 1 367 ? 26.80756 -76.93333 -36.08746 1.000 26.24626 376 MET A C 1
ATOM 3034 O O . MET A 1 367 ? 26.32694 -78.02418 -36.41414 1.000 26.67325 376 MET A O 1
ATOM 3039 N N . GLU A 1 368 ? 27.19081 -76.63930 -34.84544 1.000 24.23629 377 GLU A N 1
ATOM 3040 C CA . GLU A 1 368 ? 26.82214 -77.42780 -33.66914 1.000 26.47939 377 GLU A CA 1
ATOM 3041 C C . GLU A 1 368 ? 25.98061 -76.51922 -32.78221 1.000 26.59254 377 GLU A C 1
ATOM 3042 O O . GLU A 1 368 ? 26.49092 -75.52263 -32.26155 1.000 26.18197 377 GLU A O 1
ATOM 3048 N N . VAL A 1 369 ? 24.69574 -76.84029 -32.62003 1.000 23.47821 378 VAL A N 1
ATOM 3049 C CA . VAL A 1 369 ? 23.76833 -76.01923 -31.84260 1.000 23.48258 378 VAL A CA 1
ATOM 3050 C C . VAL A 1 369 ? 23.40445 -76.77860 -30.57033 1.000 25.02494 378 VAL A C 1
ATOM 3051 O O . VAL A 1 369 ? 22.76979 -77.83904 -30.63102 1.000 22.03356 378 VAL A O 1
ATOM 3055 N N . THR A 1 370 ? 23.77976 -76.22597 -29.41513 1.000 22.69667 379 THR A N 1
ATOM 3056 C CA . THR A 1 370 ? 23.68156 -76.92617 -28.13847 1.000 21.92424 379 THR A CA 1
ATOM 3057 C C . THR A 1 370 ? 22.98383 -76.03998 -27.11861 1.000 23.79397 379 THR A C 1
ATOM 3058 O O . THR A 1 370 ? 23.44079 -74.92409 -26.84921 1.000 21.70824 379 THR A O 1
ATOM 3062 N N . TYR A 1 371 ? 21.89028 -76.54052 -26.54047 1.000 21.74446 380 TYR A N 1
ATOM 3063 C CA . TYR A 1 371 ? 21.14855 -75.78641 -25.53505 1.000 21.43559 380 TYR A CA 1
ATOM 3064 C C . TYR A 1 371 ? 22.02536 -75.49043 -24.31930 1.000 24.39391 380 TYR A C 1
ATOM 3065 O O . TYR A 1 371 ? 23.04305 -76.14270 -24.07480 1.000 24.33413 380 TYR A O 1
ATOM 3067 N N . TYR A 1 372 ? 21.60279 -74.49267 -23.53920 1.000 23.73725 381 TYR A N 1
ATOM 3068 C CA . TYR A 1 372 ? 22.36667 -74.09004 -22.36433 1.000 24.57167 381 TYR A CA 1
ATOM 3069 C C . TYR A 1 372 ? 22.62162 -75.25697 -21.41733 1.000 29.55639 381 TYR A C 1
ATOM 3070 O O . TYR A 1 372 ? 23.60125 -75.23569 -20.65998 1.000 22.82666 381 TYR A O 1
ATOM 3079 N N . ASN A 1 373 ? 21.74176 -76.26369 -21.41902 1.000 22.28261 382 ASN A N 1
ATOM 3080 C CA . ASN A 1 373 ? 21.84913 -77.40993 -20.51984 1.000 27.84937 382 ASN A CA 1
ATOM 3081 C C . ASN A 1 373 ? 22.53105 -78.61528 -21.15811 1.000 27.89681 382 ASN A C 1
ATOM 3082 O O . ASN A 1 373 ? 22.49026 -79.70964 -20.58633 1.000 31.60165 382 ASN A O 1
ATOM 3087 N N . GLY A 1 374 ? 23.15101 -78.44848 -22.32204 1.000 26.46221 383 GLY A N 1
ATOM 3088 C CA . GLY A 1 374 ? 23.86309 -79.52713 -22.97411 1.000 23.28421 383 GLY A CA 1
ATOM 3089 C C . GLY A 1 374 ? 23.03426 -80.36805 -23.91817 1.000 23.82183 383 GLY A C 1
ATOM 3090 O O . GLY A 1 374 ? 23.59696 -81.20424 -24.62911 1.000 26.87988 383 GLY A O 1
ATOM 3091 N N . VAL A 1 375 ? 21.72572 -80.15910 -23.97686 1.000 27.08485 384 VAL A N 1
ATOM 3092 C CA . VAL A 1 375 ? 20.89410 -80.93966 -24.90152 1.000 22.10733 384 VAL A CA 1
ATOM 3093 C C . VAL A 1 375 ? 21.10421 -80.42907 -26.32423 1.000 26.39413 384 VAL A C 1
ATOM 3094 O O . VAL A 1 375 ? 21.03712 -79.20902 -26.55480 1.000 26.12601 384 VAL A O 1
ATOM 3098 N N . PRO A 1 376 ? 21.35963 -81.30562 -27.29961 1.000 22.89349 385 PRO A N 1
ATOM 3099 C CA . PRO A 1 376 ? 21.41166 -80.86667 -28.70337 1.000 22.54308 385 PRO A CA 1
ATOM 3100 C C . PRO A 1 376 ? 20.08422 -80.28442 -29.15506 1.000 24.69660 385 PRO A C 1
ATOM 3101 O O . PRO A 1 376 ? 19.01412 -80.79034 -28.80801 1.000 22.28947 385 PRO A O 1
ATOM 3105 N N . VAL A 1 377 ? 20.15878 -79.22413 -29.95539 1.000 24.52914 386 VAL A N 1
ATOM 3106 C CA . VAL A 1 377 ? 18.96770 -78.53845 -30.43805 1.000 24.28505 386 VAL A CA 1
ATOM 3107 C C . VAL A 1 377 ? 18.46965 -79.23159 -31.69964 1.000 25.38811 386 VAL A C 1
ATOM 3108 O O . VAL A 1 377 ? 19.22671 -79.41829 -32.65812 1.000 25.22220 386 VAL A O 1
ATOM 3112 N N . SER A 1 378 ? 17.18819 -79.60818 -31.71700 1.000 28.31393 387 SER A N 1
ATOM 3113 C CA . SER A 1 378 ? 16.69141 -80.28543 -32.90836 1.000 26.93207 387 SER A CA 1
ATOM 3114 C C . SER A 1 378 ? 16.21809 -79.31246 -33.98462 1.000 31.07761 387 SER A C 1
ATOM 3115 O O . SER A 1 378 ? 16.31062 -79.63196 -35.17278 1.000 36.02768 387 SER A O 1
ATOM 3118 N N . THR A 1 379 ? 15.74348 -78.12540 -33.61241 1.000 29.54792 388 THR A N 1
ATOM 3119 C CA . THR A 1 379 ? 15.34635 -77.14472 -34.62062 1.000 34.34360 388 THR A CA 1
ATOM 3120 C C . THR A 1 379 ? 16.52155 -76.81094 -35.53398 1.000 35.49942 388 THR A C 1
ATOM 3121 O O . THR A 1 379 ? 17.57955 -76.36691 -35.07248 1.000 34.97959 388 THR A O 1
ATOM 3125 N N . LYS A 1 380 ? 16.32518 -77.00630 -36.83428 1.000 36.40092 389 LYS A N 1
ATOM 3126 C CA . LYS A 1 380 ? 17.38163 -76.78240 -37.81204 1.000 38.59358 389 LYS A CA 1
ATOM 3127 C C . LYS A 1 380 ? 17.55916 -75.29682 -38.09676 1.000 38.15272 389 LYS A C 1
ATOM 3128 O O . LYS A 1 380 ? 16.58185 -74.58335 -38.34585 1.000 36.94075 389 LYS A O 1
ATOM 3134 N N . LEU A 1 381 ? 18.81053 -74.83570 -38.04039 1.000 31.90250 390 LEU A N 1
ATOM 3135 C CA . LEU A 1 381 ? 19.19911 -73.52886 -38.55328 1.000 33.61135 390 LEU A CA 1
ATOM 3136 C C . LEU A 1 381 ? 19.53851 -73.64645 -40.03096 1.000 30.01004 390 LEU A C 1
ATOM 3137 O O . LEU A 1 381 ? 20.27729 -74.55151 -40.42882 1.000 30.54049 390 LEU A O 1
ATOM 3142 N N . ALA A 1 382 ? 19.02849 -72.72152 -40.83331 1.000 28.58428 391 ALA A N 1
ATOM 3143 C CA . ALA A 1 382 ? 19.54534 -72.59078 -42.18530 1.000 31.22195 391 ALA A CA 1
ATOM 3144 C C . ALA A 1 382 ? 21.02234 -72.21097 -42.14125 1.000 30.36629 391 ALA A C 1
ATOM 3145 O O . ALA A 1 382 ? 21.48668 -71.54120 -41.20953 1.000 27.24602 391 ALA A O 1
ATOM 3147 N N . ASP A 1 383 ? 21.76683 -72.65655 -43.15237 1.000 24.42559 392 ASP A N 1
ATOM 3148 C CA . ASP A 1 383 ? 23.14272 -72.20692 -43.28583 1.000 24.04850 392 ASP A CA 1
ATOM 3149 C C . ASP A 1 383 ? 23.16382 -70.68651 -43.42300 1.000 24.72159 392 ASP A C 1
ATOM 3150 O O . ASP A 1 383 ? 22.24262 -70.09114 -44.00225 1.000 20.02405 392 ASP A O 1
ATOM 3155 N N . PRO A 1 384 ? 24.19266 -70.03398 -42.88686 1.000 20.81677 393 PRO A N 1
ATOM 3156 C CA . PRO A 1 384 ? 24.31865 -68.58979 -43.07434 1.000 20.08611 393 PRO A CA 1
ATOM 3157 C C . PRO A 1 384 ? 24.65877 -68.28337 -44.51873 1.000 21.44591 393 PRO A C 1
ATOM 3158 O O . PRO A 1 384 ? 25.23276 -69.10780 -45.23571 1.000 23.53125 393 PRO A O 1
ATOM 3162 N N . LEU A 1 385 ? 24.26468 -67.09200 -44.95198 1.000 18.12024 394 LEU A N 1
ATOM 3163 C CA . LEU A 1 385 ? 24.73159 -66.57613 -46.22388 1.000 19.79201 394 LEU A CA 1
ATOM 3164 C C . LEU A 1 385 ? 26.14937 -66.04304 -46.05805 1.000 21.40966 394 LEU A C 1
ATOM 3165 O O . LEU A 1 385 ? 26.66192 -65.91397 -44.94567 1.000 21.01117 394 LEU A O 1
ATOM 3170 N N . ILE A 1 386 ? 26.79880 -65.73336 -47.17087 1.000 21.98042 395 ILE A N 1
ATOM 3171 C CA . ILE A 1 386 ? 28.16079 -65.21008 -47.14122 1.000 22.22075 395 ILE A CA 1
ATOM 3172 C C . ILE A 1 386 ? 28.08218 -63.72537 -47.46466 1.000 24.64367 395 ILE A C 1
ATOM 3173 O O . ILE A 1 386 ? 27.54741 -63.34125 -48.50936 1.000 24.05837 395 ILE A O 1
ATOM 3178 N N . VAL A 1 387 ? 28.58023 -62.89081 -46.55695 1.000 20.28364 396 VAL A N 1
ATOM 3179 C CA . VAL A 1 387 ? 28.56187 -61.44645 -46.72611 1.000 19.58003 396 VAL A CA 1
ATOM 3180 C C . VAL A 1 387 ? 29.99690 -61.00101 -46.95341 1.000 24.08410 396 VAL A C 1
ATOM 3181 O O . VAL A 1 387 ? 30.84875 -61.17788 -46.07591 1.000 21.06893 396 VAL A O 1
ATOM 3185 N N . HIS A 1 388 ? 30.26824 -60.42355 -48.12021 1.000 21.42311 397 HIS A N 1
ATOM 3186 C CA . HIS A 1 388 ? 31.59640 -59.90367 -48.42907 1.000 25.35898 397 HIS A CA 1
ATOM 3187 C C . HIS A 1 388 ? 31.55139 -58.38423 -48.36843 1.000 25.81159 397 HIS A C 1
ATOM 3188 O O . HIS A 1 388 ? 30.84739 -57.74814 -49.15862 1.000 23.41996 397 HIS A O 1
ATOM 3195 N N . ARG A 1 389 ? 32.30504 -57.80199 -47.44290 1.000 27.00951 398 ARG A N 1
ATOM 3196 C CA . ARG A 1 389 ? 32.37721 -56.34858 -47.35164 1.000 27.25559 398 ARG A CA 1
ATOM 3197 C C . ARG A 1 389 ? 33.75158 -55.90065 -47.83067 1.000 32.95133 398 ARG A C 1
ATOM 3198 O O . ARG A 1 389 ? 34.73208 -55.98347 -47.07125 1.000 29.74800 398 ARG A O 1
ATOM 3206 N N . PRO A 1 390 ? 33.88676 -55.44781 -49.07686 1.000 34.17147 399 PRO A N 1
ATOM 3207 C CA . PRO A 1 390 ? 35.19897 -55.00793 -49.55907 1.000 32.34787 399 PRO A CA 1
ATOM 3208 C C . PRO A 1 390 ? 35.67051 -53.79503 -48.77645 1.000 31.49697 399 PRO A C 1
ATOM 3209 O O . PRO A 1 390 ? 34.87581 -53.05591 -48.18909 1.000 30.75670 399 PRO A O 1
ATOM 3213 N N . ALA A 1 391 ? 36.98821 -53.58916 -48.80469 1.000 34.43360 400 ALA A N 1
ATOM 3214 C CA . ALA A 1 391 ? 37.66059 -52.56931 -48.00864 1.000 38.46259 400 ALA A CA 1
ATOM 3215 C C . ALA A 1 391 ? 36.77582 -51.35898 -47.75274 1.000 41.23081 400 ALA A C 1
ATOM 3216 O O . ALA A 1 391 ? 36.08490 -51.30149 -46.73144 1.000 53.72544 400 ALA A O 1
ATOM 3218 N N . HIS A 1 392 ? 36.74934 -50.39807 -48.66531 1.000 39.15043 401 HIS A N 1
ATOM 3219 C CA . HIS A 1 392 ? 36.06501 -49.14060 -48.39533 1.000 40.70304 401 HIS A CA 1
ATOM 3220 C C . HIS A 1 392 ? 34.67321 -49.10173 -49.00568 1.000 45.26155 401 HIS A C 1
ATOM 3221 O O . HIS A 1 392 ? 34.18364 -48.03121 -49.37868 1.000 47.89886 401 HIS A O 1
ATOM 3228 N N . ALA A 1 393 ? 34.01061 -50.25192 -49.07217 1.000 41.66861 402 ALA A N 1
ATOM 3229 C CA . ALA A 1 393 ? 32.77568 -50.36875 -49.82784 1.000 42.62448 402 ALA A CA 1
ATOM 3230 C C . ALA A 1 393 ? 31.63054 -49.63485 -49.14603 1.000 37.73100 402 ALA A C 1
ATOM 3231 O O . ALA A 1 393 ? 31.55890 -49.53999 -47.92095 1.000 42.13585 402 ALA A O 1
ATOM 3233 N N . SER A 1 394 ? 30.72271 -49.11335 -49.96396 1.000 42.14087 403 SER A N 1
ATOM 3234 C CA . SER A 1 394 ? 29.45584 -48.59579 -49.47072 1.000 47.17976 403 SER A CA 1
ATOM 3235 C C . SER A 1 394 ? 28.37525 -49.66813 -49.37316 1.000 44.69915 403 SER A C 1
ATOM 3236 O O . SER A 1 394 ? 27.43365 -49.50902 -48.58633 1.000 42.84835 403 SER A O 1
ATOM 3239 N N . HIS A 1 395 ? 28.48738 -50.75153 -50.14126 1.000 38.60079 404 HIS A N 1
ATOM 3240 C CA . HIS A 1 395 ? 27.48139 -51.80394 -50.14016 1.000 37.39323 404 HIS A CA 1
ATOM 3241 C C . HIS A 1 395 ? 28.14331 -53.16597 -49.97246 1.000 36.00725 404 HIS A C 1
ATOM 3242 O O . HIS A 1 395 ? 29.26933 -53.38977 -50.42656 1.000 30.16872 404 HIS A O 1
ATOM 3249 N N . ASP A 1 396 ? 27.43088 -54.07411 -49.30981 1.000 26.42936 405 ASP A N 1
ATOM 3250 C CA . ASP A 1 396 ? 27.91534 -55.43160 -49.11861 1.000 30.08499 405 ASP A CA 1
ATOM 3251 C C . ASP A 1 396 ? 27.53540 -56.29287 -50.31333 1.000 26.20244 405 ASP A C 1
ATOM 3252 O O . ASP A 1 396 ? 26.62629 -55.96628 -51.07843 1.000 26.63709 405 ASP A O 1
ATOM 3257 N N . ILE A 1 397 ? 28.26583 -57.39271 -50.48192 1.000 26.38476 406 ILE A N 1
ATOM 3258 C CA . ILE A 1 397 ? 27.92614 -58.41530 -51.46657 1.000 24.15204 406 ILE A CA 1
ATOM 3259 C C . ILE A 1 397 ? 27.43363 -59.63770 -50.71300 1.000 23.90861 406 ILE A C 1
ATOM 3260 O O . ILE A 1 397 ? 28.15573 -60.19889 -49.88386 1.000 25.00487 406 ILE A O 1
ATOM 3265 N N . LEU A 1 398 ? 26.20806 -60.04943 -51.00370 1.000 23.50772 407 LEU A N 1
ATOM 3266 C CA . LEU A 1 398 ? 25.58703 -61.19655 -50.36484 1.000 21.93971 407 LEU A CA 1
ATOM 3267 C C . LEU A 1 398 ? 25.69155 -62.39198 -51.30593 1.000 24.70652 407 LEU A C 1
ATOM 3268 O O . LEU A 1 398 ? 25.11812 -62.37591 -52.40515 1.000 23.22963 407 LEU A O 1
ATOM 3273 N N . VAL A 1 399 ? 26.44329 -63.40773 -50.89011 1.000 22.82995 408 VAL A N 1
ATOM 3274 C CA . VAL A 1 399 ? 26.67976 -64.60538 -51.68938 1.000 23.29030 408 VAL A CA 1
ATOM 3275 C C . VAL A 1 399 ? 25.82961 -65.72725 -51.11425 1.000 23.95451 408 VAL A C 1
ATOM 3276 O O . VAL A 1 399 ? 25.92634 -66.03408 -49.91806 1.000 22.95165 408 VAL A O 1
ATOM 3280 N N . ILE A 1 400 ? 25.01136 -66.33896 -51.96680 1.000 19.86904 409 ILE A N 1
ATOM 3281 C CA . ILE A 1 400 ? 23.91902 -67.21326 -51.53331 1.000 20.86020 409 ILE A CA 1
ATOM 3282 C C . ILE A 1 400 ? 24.07391 -68.59059 -52.16953 1.000 22.15181 409 ILE A C 1
ATOM 3283 O O . ILE A 1 400 ? 23.65990 -68.78993 -53.31813 1.000 21.86752 409 ILE A O 1
ATOM 3288 N N . PRO A 1 401 ? 24.67157 -69.56144 -51.48455 1.000 23.48745 410 PRO A N 1
ATOM 3289 C CA . PRO A 1 401 ? 24.72607 -70.91836 -52.04476 1.000 21.18311 410 PRO A CA 1
ATOM 3290 C C . PRO A 1 401 ? 23.33790 -71.54925 -52.11868 1.000 19.43263 410 PRO A C 1
ATOM 3291 O O . PRO A 1 401 ? 22.54432 -71.46265 -51.18107 1.000 20.70295 410 PRO A O 1
ATOM 3295 N N . VAL A 1 402 ? 23.05583 -72.20627 -53.23653 1.000 19.44179 411 VAL A N 1
ATOM 3296 C CA . VAL A 1 402 ? 21.73709 -72.79584 -53.45149 1.000 22.87957 411 VAL A CA 1
ATOM 3297 C C . VAL A 1 402 ? 21.88953 -74.22239 -53.94256 1.000 20.13441 411 VAL A C 1
ATOM 3298 O O . VAL A 1 402 ? 22.85007 -74.56102 -54.64116 1.000 21.44230 411 VAL A O 1
ATOM 3302 N N . GLY A 1 403 ? 20.91335 -75.05178 -53.60899 1.000 23.34485 412 GLY A N 1
ATOM 3303 C CA . GLY A 1 403 ? 20.90167 -76.40760 -54.12106 1.000 21.96015 412 GLY A CA 1
ATOM 3304 C C . GLY A 1 403 ? 19.68791 -77.15793 -53.62506 1.000 23.12011 412 GLY A C 1
ATOM 3305 O O . GLY A 1 403 ? 19.08200 -76.80351 -52.60913 1.000 21.95950 412 GLY A O 1
ATOM 3306 N N . LYS A 1 404 ? 19.34091 -78.20586 -54.37276 1.000 22.52267 413 LYS A N 1
ATOM 3307 C CA . LYS A 1 404 ? 18.21623 -79.05752 -54.00528 1.000 24.02671 413 LYS A CA 1
ATOM 3308 C C . LYS A 1 404 ? 18.30723 -79.47532 -52.54365 1.000 24.64732 413 LYS A C 1
ATOM 3309 O O . LYS A 1 404 ? 19.34389 -79.96439 -52.08470 1.000 27.18508 413 LYS A O 1
ATOM 3315 N N . GLY A 1 405 ? 17.21066 -79.28289 -51.81343 1.000 29.61709 414 GLY A N 1
ATOM 3316 C CA . GLY A 1 405 ? 17.16367 -79.66103 -50.41599 1.000 28.43791 414 GLY A CA 1
ATOM 3317 C C . GLY A 1 405 ? 18.01413 -78.82318 -49.48695 1.000 26.82399 414 GLY A C 1
ATOM 3318 O O . GLY A 1 405 ? 18.13941 -79.17186 -48.30930 1.000 27.60841 414 GLY A O 1
ATOM 3319 N N . HIS A 1 406 ? 18.59845 -77.72509 -49.96415 1.000 24.93208 415 HIS A N 1
ATOM 3320 C CA . HIS A 1 406 ? 19.45044 -76.87052 -49.13636 1.000 27.67052 415 HIS A CA 1
ATOM 3321 C C . HIS A 1 406 ? 18.63904 -75.66289 -48.66221 1.000 27.28306 415 HIS A C 1
ATOM 3322 O O . HIS A 1 406 ? 18.24327 -74.81313 -49.46943 1.000 22.97428 415 HIS A O 1
ATOM 3329 N N . GLU A 1 407 ? 18.41052 -75.57518 -47.35527 1.000 26.04964 416 GLU A N 1
ATOM 3330 C CA . GLU A 1 407 ? 17.45891 -74.59900 -46.84198 1.000 29.35432 416 GLU A CA 1
ATOM 3331 C C . GLU A 1 407 ? 18.01806 -73.18481 -46.92123 1.000 24.98969 416 GLU A C 1
ATOM 3332 O O . GLU A 1 407 ? 19.16452 -72.93552 -46.53897 1.000 26.20591 416 GLU A O 1
ATOM 3338 N N . LEU A 1 408 ? 17.19257 -72.25701 -47.39241 1.000 20.57434 417 LEU A N 1
ATOM 3339 C CA . LEU A 1 408 ? 17.49670 -70.83496 -47.40716 1.000 21.92989 417 LEU A CA 1
ATOM 3340 C C . LEU A 1 408 ? 16.65055 -70.11683 -46.36323 1.000 22.81373 417 LEU A C 1
ATOM 3341 O O . LEU A 1 408 ? 15.60271 -70.62695 -45.95273 1.000 23.40764 417 LEU A O 1
ATOM 3346 N N . PRO A 1 409 ? 17.06476 -68.93822 -45.90097 1.000 20.34959 418 PRO A N 1
ATOM 3347 C CA . PRO A 1 409 ? 16.12300 -68.07692 -45.16146 1.000 18.02795 418 PRO A CA 1
ATOM 3348 C C . PRO A 1 409 ? 14.91100 -67.81626 -46.03225 1.000 18.78969 418 PRO A C 1
ATOM 3349 O O . PRO A 1 409 ? 15.07312 -67.54197 -47.22782 1.000 20.95201 418 PRO A O 1
ATOM 3353 N N . PRO A 1 410 ? 13.69068 -67.91282 -45.49822 1.000 18.88598 419 PRO A N 1
ATOM 3354 C CA . PRO A 1 410 ? 12.51549 -67.61361 -46.34443 1.000 20.93035 419 PRO A CA 1
ATOM 3355 C C . PRO A 1 410 ? 12.49654 -66.17982 -46.84959 1.000 19.07996 419 PRO A C 1
ATOM 3356 O O . PRO A 1 410 ? 12.00624 -65.92428 -47.94935 1.000 19.46842 419 PRO A O 1
ATOM 3360 N N . LYS A 1 411 ? 13.02347 -65.24125 -46.07421 1.000 16.61248 420 LYS A N 1
ATOM 3361 C CA . LYS A 1 411 ? 13.01622 -63.82604 -46.40267 1.000 17.58960 420 LYS A CA 1
ATOM 3362 C C . LYS A 1 411 ? 14.24219 -63.17298 -45.77042 1.000 19.39874 420 LYS A C 1
ATOM 3363 O O . LYS A 1 411 ? 14.58410 -63.46660 -44.62238 1.000 18.50923 420 LYS A O 1
ATOM 3369 N N . VAL A 1 412 ? 14.89030 -62.28635 -46.51603 1.000 17.22296 421 VAL A N 1
ATOM 3370 C CA . VAL A 1 412 ? 15.98512 -61.49696 -45.96966 1.000 20.84119 421 VAL A CA 1
ATOM 3371 C C . VAL A 1 412 ? 15.80583 -60.05500 -46.43229 1.000 22.71137 421 VAL A C 1
ATOM 3372 O O . VAL A 1 412 ? 15.54443 -59.79854 -47.61592 1.000 21.21153 421 VAL A O 1
ATOM 3376 N N . VAL A 1 413 ? 15.93556 -59.11884 -45.49371 1.000 21.37191 422 VAL A N 1
ATOM 3377 C CA . VAL A 1 413 ? 15.81900 -57.68604 -45.74987 1.000 22.34255 422 VAL A CA 1
ATOM 3378 C C . VAL A 1 413 ? 17.22680 -57.10990 -45.86094 1.000 23.32450 422 VAL A C 1
ATOM 3379 O O . VAL A 1 413 ? 18.07386 -57.36295 -44.99591 1.000 25.22732 422 VAL A O 1
ATOM 3383 N N . VAL A 1 414 ? 17.48737 -56.34388 -46.92518 1.000 24.99854 423 VAL A N 1
ATOM 3384 C CA . VAL A 1 414 ?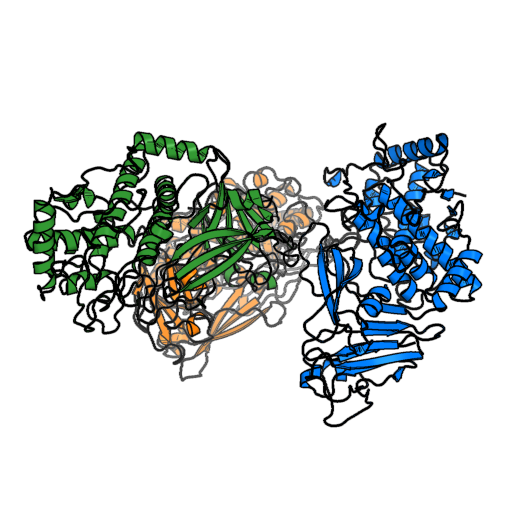 18.81767 -55.79517 -47.18758 1.000 24.23156 423 VAL A CA 1
ATOM 3385 C C . VAL A 1 414 ? 18.69684 -54.33239 -47.60372 1.000 27.68141 423 VAL A C 1
ATOM 3386 O O . VAL A 1 414 ? 17.65813 -53.88227 -48.08432 1.000 24.56730 423 VAL A O 1
ATOM 3390 N N . LYS A 1 415 ? 19.78776 -53.59201 -47.42693 1.000 32.44850 424 LYS A N 1
ATOM 3391 C CA . LYS A 1 415 ? 19.81721 -52.19281 -47.83865 1.000 32.52089 424 LYS A CA 1
ATOM 3392 C C . LYS A 1 415 ? 19.81261 -52.07190 -49.35335 1.000 27.82725 424 LYS A C 1
ATOM 3393 O O . LYS A 1 415 ? 20.37980 -52.90262 -50.07248 1.000 29.95767 424 LYS A O 1
ATOM 3399 N N . SER A 1 416 ? 19.17954 -51.00815 -49.83491 1.000 27.09516 425 SER A N 1
ATOM 3400 C CA . SER A 1 416 ? 19.23212 -50.69561 -51.25324 1.000 32.17703 425 SER A CA 1
ATOM 3401 C C . SER A 1 416 ? 20.68626 -50.58721 -51.71011 1.000 31.38124 425 SER A C 1
ATOM 3402 O O . SER A 1 416 ? 21.53490 -50.03249 -51.00988 1.000 27.96874 425 SER A O 1
ATOM 3405 N N . GLY A 1 417 ? 20.98008 -51.13150 -52.88707 1.000 32.07250 426 GLY A N 1
ATOM 3406 C CA . GLY A 1 417 ? 22.33889 -51.13619 -53.38941 1.000 30.49252 426 GLY A CA 1
ATOM 3407 C C . GLY A 1 417 ? 23.18320 -52.30183 -52.91715 1.000 30.44246 426 GLY A C 1
ATOM 3408 O O . GLY A 1 417 ? 24.32442 -52.45541 -53.38204 1.000 29.66605 426 GLY A O 1
ATOM 3409 N N . THR A 1 418 ? 22.67395 -53.10831 -51.98825 1.000 29.92186 427 THR A N 1
ATOM 3410 C CA . THR A 1 418 ? 23.26775 -54.40779 -51.71862 1.000 26.77821 427 THR A CA 1
ATOM 3411 C C . THR A 1 418 ? 23.37882 -55.19867 -53.01577 1.000 24.35578 427 THR A C 1
ATOM 3412 O O . THR A 1 418 ? 22.47262 -55.18055 -53.85536 1.000 27.70508 427 THR A O 1
ATOM 3416 N N . LYS A 1 419 ? 24.51370 -55.85914 -53.19528 1.000 25.42859 428 LYS A N 1
ATOM 3417 C CA . LYS A 1 419 ? 24.73448 -56.74135 -54.32711 1.000 25.08768 428 LYS A CA 1
ATOM 3418 C C . LYS A 1 419 ? 24.47324 -58.17666 -53.88978 1.000 26.83591 428 LYS A C 1
ATOM 3419 O O . LYS A 1 419 ? 24.72447 -58.54335 -52.74088 1.000 26.35240 428 LYS A O 1
ATOM 3425 N N . ILE A 1 420 ? 23.93775 -58.98494 -54.80177 1.000 20.50499 429 ILE A N 1
ATOM 3426 C CA . ILE A 1 420 ? 23.68204 -60.38487 -54.49787 1.000 22.22484 429 ILE A CA 1
ATOM 3427 C C . ILE A 1 420 ? 24.20217 -61.26070 -55.62796 1.000 21.04256 429 ILE A C 1
ATOM 3428 O O . ILE A 1 420 ? 24.29587 -60.84731 -56.78903 1.000 23.61309 429 ILE A O 1
ATOM 3433 N N . GLU A 1 421 ? 24.51133 -62.50077 -55.26297 1.000 21.60759 430 GLU A N 1
ATOM 3434 C CA . GLU A 1 421 ? 25.11110 -63.47839 -56.16260 1.000 25.51091 430 GLU A CA 1
ATOM 3435 C C . GLU A 1 421 ? 24.69401 -64.85770 -55.69246 1.000 24.07970 430 GLU A C 1
ATOM 3436 O O . GLU A 1 421 ? 24.94672 -65.22327 -54.53670 1.000 22.33689 430 GLU A O 1
ATOM 3442 N N . PHE A 1 422 ? 24.09847 -65.62501 -56.58662 1.000 18.99929 431 PHE A N 1
ATOM 3443 C CA . PHE A 1 422 ? 23.75357 -67.00768 -56.30649 1.000 19.62777 431 PHE A CA 1
ATOM 3444 C C . PHE A 1 422 ? 24.83233 -67.92613 -56.85571 1.000 19.87445 431 PHE A C 1
ATOM 3445 O O . PHE A 1 422 ? 25.36436 -67.69186 -57.94341 1.000 23.75636 431 PHE A O 1
ATOM 3453 N N . THR A 1 423 ? 25.15790 -68.97172 -56.09798 1.000 21.46277 432 THR A N 1
ATOM 3454 C CA . THR A 1 423 ? 26.18476 -69.91658 -56.53031 1.000 20.77807 432 THR A CA 1
ATOM 3455 C C . THR A 1 423 ? 25.73423 -71.31897 -56.14334 1.000 19.32221 432 THR A C 1
ATOM 3456 O O . THR A 1 423 ? 25.13989 -71.50646 -55.07164 1.000 20.85430 432 THR A O 1
ATOM 3460 N N . PRO A 1 424 ? 25.97715 -72.31781 -56.99161 1.000 23.02944 433 PRO A N 1
ATOM 3461 C CA . PRO A 1 424 ? 25.46879 -73.66680 -56.70077 1.000 23.16640 433 PRO A CA 1
ATOM 3462 C C . PRO A 1 424 ? 26.32129 -74.37606 -55.65997 1.000 23.55328 433 PRO A C 1
ATOM 3463 O O . PRO A 1 424 ? 27.55243 -74.40431 -55.76025 1.000 21.04678 433 PRO A O 1
ATOM 3467 N N . ILE A 1 425 ? 25.66380 -74.94854 -54.64884 1.000 22.90763 434 ILE A N 1
ATOM 3468 C CA . ILE A 1 425 ? 26.40157 -75.78627 -53.70623 1.000 26.90669 434 ILE A CA 1
ATOM 3469 C C . ILE A 1 425 ? 26.61300 -77.19134 -54.25468 1.000 26.84496 434 ILE A C 1
ATOM 3470 O O . ILE A 1 425 ? 27.49711 -77.89937 -53.76516 1.000 24.43732 434 ILE A O 1
ATOM 3475 N N . ASP A 1 426 ? 25.79509 -77.62388 -55.22052 1.000 22.46411 435 ASP A N 1
ATOM 3476 C CA . ASP A 1 426 ? 26.03328 -78.84392 -55.98341 1.000 22.50040 435 ASP A CA 1
ATOM 3477 C C . ASP A 1 426 ? 25.43532 -78.65402 -57.37248 1.000 26.19205 435 ASP A C 1
ATOM 3478 O O . ASP A 1 426 ? 24.95347 -77.57069 -57.71594 1.000 27.46195 435 ASP A O 1
ATOM 3483 N N . SER A 1 427 ? 25.48007 -79.71114 -58.18693 1.000 21.42602 436 SER A N 1
ATOM 3484 C CA . SER A 1 427 ? 25.13474 -79.55744 -59.59490 1.000 20.38707 436 SER A CA 1
ATOM 3485 C C . SER A 1 427 ? 23.63056 -79.55900 -59.84839 1.000 21.50596 436 SER A C 1
ATOM 3486 O O . SER A 1 427 ? 23.22615 -79.44260 -61.00596 1.000 23.84657 436 SER A O 1
ATOM 3489 N N . SER A 1 428 ? 22.79668 -79.68242 -58.80960 1.000 18.63819 437 SER A N 1
ATOM 3490 C CA . SER A 1 428 ? 21.34544 -79.62215 -59.01138 1.000 26.65100 437 SER A CA 1
ATOM 3491 C C . SER A 1 428 ? 20.90727 -78.26628 -59.56019 1.000 29.09375 437 SER A C 1
ATOM 3492 O O . SER A 1 428 ? 19.92637 -78.18130 -60.30817 1.000 27.30277 437 SER A O 1
ATOM 3495 N N . VAL A 1 429 ? 21.61137 -77.20056 -59.19918 1.000 23.42408 438 VAL A N 1
ATOM 3496 C CA . VAL A 1 429 ? 21.31058 -75.85567 -59.67235 1.000 23.88434 438 VAL A CA 1
ATOM 3497 C C . VAL A 1 429 ? 22.27574 -75.58316 -60.81756 1.000 29.44521 438 VAL A C 1
ATOM 3498 O O . VAL A 1 429 ? 23.46480 -75.32862 -60.60388 1.000 27.88168 438 VAL A O 1
ATOM 3502 N N . ASP A 1 430 ? 21.77704 -75.68341 -62.04971 1.000 27.42368 439 ASP A N 1
ATOM 3503 C CA . ASP A 1 430 ? 22.65040 -75.56117 -63.21045 1.000 32.28141 439 ASP A CA 1
ATOM 3504 C C . ASP A 1 430 ? 22.06020 -74.62830 -64.25815 1.000 32.33627 439 ASP A C 1
ATOM 3505 O O . ASP A 1 430 ? 22.45849 -74.68088 -65.42734 1.000 32.71930 439 ASP A O 1
ATOM 3510 N N . ARG A 1 431 ? 21.10331 -73.79183 -63.86202 1.000 28.83254 440 ARG A N 1
ATOM 3511 C CA . ARG A 1 431 ? 20.62256 -72.70778 -64.70087 1.000 30.94370 440 ARG A CA 1
ATOM 3512 C C . ARG A 1 431 ? 20.28194 -71.53506 -63.79451 1.000 30.60509 440 ARG A C 1
ATOM 3513 O O . ARG A 1 431 ? 20.13658 -71.68877 -62.58019 1.000 28.39933 440 ARG A O 1
ATOM 3521 N N . ALA A 1 432 ? 20.15385 -70.35986 -64.40124 1.000 27.23108 441 ALA A N 1
ATOM 3522 C CA . ALA A 1 432 ? 19.99133 -69.13458 -63.63302 1.000 26.14693 441 ALA A CA 1
ATOM 3523 C C . ALA A 1 432 ? 18.78899 -69.21631 -62.70014 1.000 24.69063 441 ALA A C 1
ATOM 3524 O O . ALA A 1 432 ? 17.78309 -69.87269 -62.99191 1.000 25.58456 441 ALA A O 1
ATOM 3526 N N . MET A 1 433 ? 18.90998 -68.55032 -61.55670 1.000 25.83279 442 MET A N 1
ATOM 3527 C CA . MET A 1 433 ? 17.74004 -68.23641 -60.74849 1.000 22.30541 442 MET A CA 1
ATOM 3528 C C . MET A 1 433 ? 16.81942 -67.29891 -61.52249 1.000 24.48555 442 MET A C 1
ATOM 3529 O O . MET A 1 433 ? 17.24424 -66.58807 -62.43257 1.000 26.61251 442 MET A O 1
ATOM 3534 N N . VAL A 1 434 ? 15.54486 -67.28665 -61.15052 1.000 22.93904 443 VAL A N 1
ATOM 3535 C CA . VAL A 1 434 ? 14.57089 -66.44612 -61.83995 1.000 25.06049 443 VAL A CA 1
ATOM 3536 C C . VAL A 1 434 ? 13.76798 -65.66903 -60.80613 1.000 23.83945 443 VAL A C 1
ATOM 3537 O O . VAL A 1 434 ? 13.58049 -66.12165 -59.67148 1.000 24.30122 443 VAL A O 1
ATOM 3541 N N . GLU A 1 435 ? 13.30576 -64.48473 -61.19563 1.000 23.18354 444 GLU A N 1
ATOM 3542 C CA . GLU A 1 435 ? 12.47240 -63.65252 -60.33712 1.000 21.28466 444 GLU A CA 1
ATOM 3543 C C . GLU A 1 435 ? 11.04095 -63.69367 -60.86888 1.000 25.27143 444 GLU A C 1
ATOM 3544 O O . GLU A 1 435 ? 10.78454 -63.31271 -62.01565 1.000 23.27261 444 GLU A O 1
ATOM 3550 N N . LEU A 1 436 ? 10.11944 -64.16147 -60.03116 1.000 20.47183 445 LEU A N 1
ATOM 3551 C CA . LEU A 1 436 ? 8.77358 -64.51761 -60.45046 1.000 21.72167 445 LEU A CA 1
ATOM 3552 C C . LEU A 1 436 ? 7.76524 -63.38192 -60.30868 1.000 24.95462 445 LEU A C 1
ATOM 3553 O O . LEU A 1 436 ? 6.67485 -63.46691 -60.88571 1.000 25.34685 445 LEU A 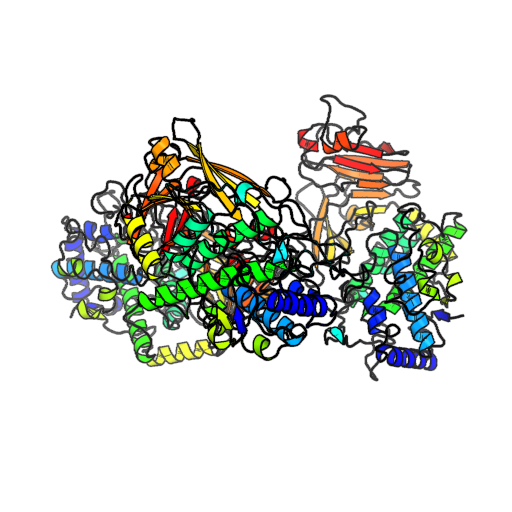O 1
ATOM 3558 N N . GLY A 1 437 ? 8.08429 -62.34325 -59.54432 1.000 24.52210 446 GLY A N 1
ATOM 3559 C CA . GLY A 1 437 ? 7.26453 -61.15549 -59.48201 1.000 21.91032 446 GLY A CA 1
ATOM 3560 C C . GLY A 1 437 ? 6.14642 -61.16285 -58.45521 1.000 23.73338 446 GLY A C 1
ATOM 3561 O O . GLY A 1 437 ? 5.45898 -60.13901 -58.30918 1.000 22.33397 446 GLY A O 1
ATOM 3562 N N . SER A 1 438 ? 5.92579 -62.26300 -57.73776 1.000 22.53012 447 SER A N 1
ATOM 3563 C CA . SER A 1 438 ? 4.89404 -62.20566 -56.71099 1.000 20.29499 447 SER A CA 1
ATOM 3564 C C . SER A 1 438 ? 5.14664 -63.24765 -55.63805 1.000 20.21653 447 SER A C 1
ATOM 3565 O O . SER A 1 438 ? 5.77059 -64.28532 -55.88210 1.000 19.97453 447 SER A O 1
ATOM 3568 N N . PHE A 1 439 ? 4.63930 -62.93905 -54.44269 1.000 22.40977 448 PHE A N 1
ATOM 3569 C CA . PHE A 1 439 ? 4.54703 -63.90180 -53.34946 1.000 19.67498 448 PHE A CA 1
ATOM 3570 C C . PHE A 1 439 ? 3.90330 -65.19336 -53.82463 1.000 21.23351 448 PHE A C 1
ATOM 3571 O O . PHE A 1 439 ? 4.42286 -66.29253 -53.59244 1.000 20.58608 448 PHE A O 1
ATOM 3579 N N . THR A 1 440 ? 2.76241 -65.07253 -54.50703 1.000 18.94673 449 THR A N 1
ATOM 3580 C CA . THR A 1 440 ? 1.98381 -66.24402 -54.90043 1.000 16.95247 449 THR A CA 1
ATOM 3581 C C . THR A 1 440 ? 2.72751 -67.09956 -55.91921 1.000 18.23150 449 THR A C 1
ATOM 3582 O O . THR A 1 440 ? 2.72238 -68.33859 -55.82570 1.000 19.06300 449 THR A O 1
ATOM 3586 N N . ALA A 1 441 ? 3.36294 -66.47119 -56.90406 1.000 16.31241 450 ALA A N 1
ATOM 3587 C CA . ALA A 1 441 ? 4.10773 -67.26855 -57.87415 1.000 19.91682 450 ALA A CA 1
ATOM 3588 C C . ALA A 1 441 ? 5.22341 -68.04672 -57.18610 1.000 20.56251 450 ALA A C 1
ATOM 3589 O O . ALA A 1 441 ? 5.49328 -69.20476 -57.53238 1.000 21.31934 450 ALA A O 1
ATOM 3591 N N . MET A 1 442 ? 5.85675 -67.44148 -56.18082 1.000 20.30650 451 MET A N 1
ATOM 3592 C CA . MET A 1 442 ? 6.89051 -68.15664 -55.43851 1.000 22.56478 451 MET A CA 1
ATOM 3593 C C . MET A 1 442 ? 6.29361 -69.26247 -54.57560 1.000 22.37386 451 MET A C 1
ATOM 3594 O O . MET A 1 442 ? 6.83969 -70.36873 -54.51031 1.000 25.13951 451 MET A O 1
ATOM 3599 N N . ALA A 1 443 ? 5.19275 -68.97841 -53.87885 1.000 19.82823 452 ALA A N 1
ATOM 3600 C CA . ALA A 1 443 ? 4.60684 -69.98267 -52.99736 1.000 19.74051 452 ALA A CA 1
ATOM 3601 C C . ALA A 1 443 ? 4.15918 -71.20556 -53.78309 1.000 24.81923 452 ALA A C 1
ATOM 3602 O O . ALA A 1 443 ? 4.29876 -72.34261 -53.31524 1.000 25.83141 452 ALA A O 1
ATOM 3604 N N . LYS A 1 444 ? 3.60992 -70.99007 -54.97405 1.000 19.49810 453 LYS A N 1
ATOM 3605 C CA . LYS A 1 444 ? 3.11221 -72.06316 -55.81806 1.000 24.28083 453 LYS A CA 1
ATOM 3606 C C . LYS A 1 444 ? 4.15007 -72.56591 -56.80016 1.000 26.43408 453 LYS A C 1
ATOM 3607 O O . LYS A 1 444 ? 3.83209 -73.43964 -57.60959 1.000 24.23435 453 LYS A O 1
ATOM 3613 N N . CYS A 1 445 ? 5.36147 -72.02063 -56.76574 1.000 22.86904 454 CYS A N 1
ATOM 3614 C CA . CYS A 1 445 ? 6.42357 -72.37998 -57.70368 1.000 24.07332 454 CYS A CA 1
ATOM 3615 C C . CYS A 1 445 ? 5.92773 -72.37846 -59.14764 1.000 26.86860 454 CYS A C 1
ATOM 3616 O O . CYS A 1 445 ? 6.02875 -73.36505 -59.88537 1.000 27.67464 454 CYS A O 1
ATOM 3619 N N . ILE A 1 446 ? 5.40450 -71.22112 -59.54747 1.000 26.59889 455 ILE A N 1
ATOM 3620 C CA . ILE A 1 446 ? 4.97647 -70.99759 -60.92423 1.000 24.93380 455 ILE A CA 1
ATOM 3621 C C . ILE A 1 446 ? 6.21514 -70.50839 -61.66185 1.000 25.05624 455 ILE A C 1
ATOM 3622 O O . ILE A 1 446 ? 6.44124 -69.31346 -61.81096 1.000 24.14897 455 ILE A O 1
ATOM 3627 N N . VAL A 1 447 ? 7.04538 -71.43423 -62.11598 1.000 24.60503 456 VAL A N 1
ATOM 3628 C CA . VAL A 1 447 ? 8.29413 -71.07825 -62.77993 1.000 24.84210 456 VAL A CA 1
ATOM 3629 C C . VAL A 1 447 ? 8.16482 -71.43043 -64.25410 1.000 24.28138 456 VAL A C 1
ATOM 3630 O O . VAL A 1 447 ? 7.76697 -72.55448 -64.58109 1.000 24.28273 456 VAL A O 1
ATOM 3634 N N . PRO A 1 448 ? 8.41133 -70.49089 -65.15620 1.000 26.70626 457 PRO A N 1
ATOM 3635 C CA . PRO A 1 448 ? 8.17826 -70.73190 -66.57527 1.000 29.00843 457 PRO A CA 1
ATOM 3636 C C . PRO A 1 448 ? 9.27445 -71.58825 -67.18546 1.000 35.18839 457 PRO A C 1
ATOM 3637 O O . PRO A 1 448 ? 10.38055 -71.70293 -66.62783 1.000 32.44390 457 PRO A O 1
ATOM 3641 N N . PRO A 1 449 ? 9.01128 -72.17752 -68.36006 1.000 35.76723 458 PRO A N 1
ATOM 3642 C CA . PRO A 1 449 ? 9.99894 -73.05863 -69.00242 1.000 36.88391 458 PRO A CA 1
ATOM 3643 C C . PRO A 1 449 ? 11.07598 -72.30370 -69.76450 1.000 42.46814 458 PRO A C 1
ATOM 3644 O O . PRO A 1 449 ? 11.73123 -72.86774 -70.64693 1.000 52.80082 458 PRO A O 1
ATOM 3648 N N . PHE A 1 450 ? 11.25665 -71.02760 -69.44807 1.000 38.83292 459 PHE A N 1
ATOM 3649 C CA . PHE A 1 450 ? 12.26555 -70.19591 -70.08345 1.000 39.33795 459 PHE A CA 1
ATOM 3650 C C . PHE A 1 450 ? 12.93851 -69.34664 -69.02031 1.000 41.29529 459 PHE A C 1
ATOM 3651 O O . PHE A 1 450 ? 12.45908 -69.23530 -67.89036 1.000 38.84378 459 PHE A O 1
ATOM 3659 N N . THR A 1 451 ? 14.05638 -68.73812 -69.40295 1.000 41.23675 460 THR A N 1
ATOM 3660 C CA . THR A 1 451 ? 14.76004 -67.82870 -68.51627 1.000 41.80187 460 THR A CA 1
ATOM 3661 C C . THR A 1 451 ? 14.02133 -66.50147 -68.42964 1.000 39.03120 460 THR A C 1
ATOM 3662 O O . THR A 1 451 ? 13.58789 -65.94646 -69.44207 1.000 37.76474 460 THR A O 1
ATOM 3666 N N . TYR A 1 452 ? 13.90028 -65.98150 -67.21091 1.000 33.71869 461 TYR A N 1
ATOM 3667 C CA . TYR A 1 452 ? 12.95597 -64.90426 -66.92969 1.000 37.59064 461 TYR A CA 1
ATOM 3668 C C . TYR A 1 452 ? 13.46653 -64.10113 -65.74286 1.000 31.75241 461 TYR A C 1
ATOM 3669 O O . TYR A 1 452 ? 13.62736 -64.66126 -64.65439 1.000 34.04983 461 TYR A O 1
ATOM 3678 N N . ASN A 1 453 ? 13.70230 -62.80376 -65.93978 1.000 28.66653 462 ASN A N 1
ATOM 3679 C CA . ASN A 1 453 ? 14.26014 -61.93767 -64.89996 1.000 32.23203 462 ASN A CA 1
ATOM 3680 C C . ASN A 1 453 ? 15.38731 -62.66356 -64.16750 1.000 29.27822 462 ASN A C 1
ATOM 3681 O O . ASN A 1 453 ? 15.35649 -62.85587 -62.95143 1.000 31.58256 462 ASN A O 1
ATOM 3686 N N . ALA A 1 454 ? 16.38235 -63.08675 -64.94235 1.000 29.24197 463 ALA A N 1
ATOM 3687 C CA . ALA A 1 454 ? 17.34454 -64.07850 -64.47328 1.000 30.88221 463 ALA A CA 1
ATOM 3688 C C . ALA A 1 454 ? 18.42582 -63.48340 -63.58326 1.000 25.28030 463 ALA A C 1
ATOM 3689 O O . ALA A 1 454 ? 18.92676 -62.38424 -63.83278 1.000 29.22537 463 ALA A O 1
ATOM 3691 N N . PHE A 1 455 ? 18.80646 -64.24248 -62.55349 1.000 23.79829 464 PHE A N 1
ATOM 3692 C CA . PHE A 1 455 ? 20.05205 -64.03809 -61.81269 1.000 25.57332 464 PHE A CA 1
ATOM 3693 C C . PHE A 1 455 ? 20.98471 -65.16381 -62.23953 1.000 22.13432 464 PHE A C 1
ATOM 3694 O O . PHE A 1 455 ? 20.84239 -66.29798 -61.77354 1.000 22.07911 464 PHE A O 1
ATOM 3702 N N . GLU A 1 456 ? 21.91147 -64.86203 -63.14863 1.000 23.24729 465 GLU A N 1
ATOM 3703 C CA . GLU A 1 456 ? 22.83834 -65.88329 -63.62644 1.000 26.92503 465 GLU A CA 1
ATOM 3704 C C . GLU A 1 456 ? 23.73221 -66.36025 -62.48742 1.000 23.15356 465 GLU A C 1
ATOM 3705 O O . GLU A 1 456 ? 24.13555 -65.57861 -61.62149 1.000 22.53271 465 GLU A O 1
ATOM 3711 N N . LEU A 1 457 ? 24.03776 -67.65345 -62.48668 1.000 21.94891 466 LEU A N 1
ATOM 3712 C CA . LEU A 1 457 ? 24.87888 -68.20091 -61.43248 1.000 23.39822 466 LEU A CA 1
ATOM 3713 C C . LEU A 1 457 ? 26.25317 -67.54496 -61.46386 1.000 24.50828 466 LEU A C 1
ATOM 3714 O O . LEU A 1 457 ? 26.80145 -67.27275 -62.53418 1.000 25.00302 466 LEU A O 1
ATOM 3719 N N . ASN A 1 458 ? 26.79869 -67.27025 -60.27572 1.000 24.64386 467 ASN A N 1
ATOM 3720 C CA . ASN A 1 458 ? 28.13396 -66.69733 -60.09738 1.000 28.54660 467 ASN A CA 1
ATOM 3721 C C . ASN A 1 458 ? 28.28885 -65.32788 -60.75005 1.000 30.33962 467 ASN A C 1
ATOM 3722 O O . ASN A 1 458 ? 29.40483 -64.91867 -61.07535 1.000 27.62673 467 ASN A O 1
ATOM 3727 N N . LYS A 1 459 ? 27.19281 -64.59967 -60.93615 1.000 23.57672 468 LYS A N 1
ATOM 3728 C CA . LYS A 1 459 ? 27.24415 -63.20654 -61.35415 1.000 24.32278 468 LYS A CA 1
ATOM 3729 C C . LYS A 1 459 ? 26.64912 -62.33254 -60.25909 1.000 23.50097 468 LYS A C 1
ATOM 3730 O O . LYS A 1 459 ? 25.68167 -62.72735 -59.59949 1.000 24.18589 468 LYS A O 1
ATOM 3736 N N . VAL A 1 460 ? 27.21609 -61.13821 -60.08633 1.000 22.56210 469 VAL A N 1
ATOM 3737 C CA . VAL A 1 460 ? 26.82629 -60.21269 -59.02691 1.000 24.10789 469 VAL A CA 1
ATOM 3738 C C . VAL A 1 460 ? 25.81378 -59.21878 -59.57674 1.000 25.46939 469 VAL A C 1
ATOM 3739 O O . VAL A 1 460 ? 26.04270 -58.61367 -60.62676 1.000 26.93446 469 VAL A O 1
ATOM 3743 N N . TYR A 1 461 ? 24.70634 -59.03007 -58.85746 1.000 25.10674 470 TYR A N 1
ATOM 3744 C CA . TYR A 1 461 ? 23.65937 -58.08792 -59.24026 1.000 27.01831 470 TYR A CA 1
ATOM 3745 C C . TYR A 1 461 ? 23.37183 -57.14486 -58.08299 1.000 28.02926 470 TYR A C 1
ATOM 3746 O O . TYR A 1 461 ? 23.29109 -57.56957 -56.93049 1.000 28.47277 470 TYR A O 1
ATOM 3755 N N . SER A 1 462 ? 23.20596 -55.87102 -58.39896 1.000 29.12476 471 SER A N 1
ATOM 3756 C CA . SER A 1 462 ? 22.75825 -54.88331 -57.43348 1.000 31.41734 471 SER A CA 1
ATOM 3757 C C . SER A 1 462 ? 21.23186 -54.86454 -57.40858 1.000 31.14645 471 SER A C 1
ATOM 3758 O O . SER A 1 462 ? 20.58836 -54.96056 -58.45266 1.000 32.90257 471 SER A O 1
ATOM 3761 N N . VAL A 1 463 ? 20.65189 -54.77558 -56.21412 1.000 28.04248 472 VAL A N 1
ATOM 3762 C CA . VAL A 1 463 ? 19.20457 -54.64780 -56.04895 1.000 33.42028 472 VAL A CA 1
ATOM 3763 C C . VAL A 1 463 ? 18.91358 -53.28157 -55.44768 1.000 34.18865 472 VAL A C 1
ATOM 3764 O O . VAL A 1 463 ? 19.66777 -52.79747 -54.59976 1.000 36.70177 472 VAL A O 1
ATOM 3768 N N . ASP A 1 464 ? 17.81048 -52.66894 -55.87289 1.000 37.71780 473 ASP A N 1
ATOM 3769 C CA . ASP A 1 464 ? 17.58079 -51.24002 -55.67647 1.000 42.33177 473 ASP A CA 1
ATOM 3770 C C . ASP A 1 464 ? 16.46150 -50.93306 -54.68842 1.000 46.86938 473 ASP A C 1
ATOM 3771 O O . ASP A 1 464 ? 16.65751 -50.13718 -53.76122 1.000 47.77585 473 ASP A O 1
ATOM 3776 N N . HIS A 1 465 ? 15.29568 -51.55714 -54.84556 1.000 34.48462 474 HIS A N 1
ATOM 3777 C CA . HIS A 1 465 ? 14.15645 -51.33508 -53.96235 1.000 41.33441 474 HIS A CA 1
ATOM 3778 C C . HIS A 1 465 ? 13.10878 -52.39453 -54.26723 1.000 38.64307 474 HIS A C 1
ATOM 3779 O O . HIS A 1 465 ? 13.15598 -53.05139 -55.31085 1.000 43.96070 474 HIS A O 1
ATOM 3786 N N . GLY A 1 466 ? 12.17115 -52.55852 -53.35366 1.000 33.84759 475 GLY A N 1
ATOM 3787 C CA . GLY A 1 466 ? 11.05438 -53.44377 -53.61313 1.000 30.99516 475 GLY A CA 1
ATOM 3788 C C . GLY A 1 466 ? 11.31482 -54.85966 -53.15063 1.000 29.61702 475 GLY A C 1
ATOM 3789 O O . GLY A 1 466 ? 12.22713 -55.14730 -52.37316 1.000 26.48597 475 GLY A O 1
ATOM 3790 N N . ASP A 1 467 ? 10.47335 -55.76180 -53.64403 1.000 25.06098 476 ASP A N 1
ATOM 3791 C CA . ASP A 1 467 ? 10.52357 -57.17229 -53.29108 1.000 25.48805 476 ASP A CA 1
ATOM 3792 C C . ASP A 1 467 ? 10.98558 -57.99459 -54.48159 1.000 28.84193 476 ASP A C 1
ATOM 3793 O O . ASP A 1 467 ? 10.53941 -57.77625 -55.61238 1.000 26.66688 476 ASP A O 1
ATOM 3798 N N . TYR A 1 468 ? 11.86968 -58.94686 -54.21472 1.000 21.34420 477 TYR A N 1
ATOM 3799 C CA . TYR A 1 468 ? 12.29736 -59.93409 -55.19562 1.000 24.12539 477 TYR A CA 1
ATOM 3800 C C . TYR A 1 468 ? 11.84016 -61.29600 -54.70957 1.000 20.77879 477 TYR A C 1
ATOM 3801 O O . TYR A 1 468 ? 12.07933 -61.65518 -53.55147 1.000 20.48644 477 TYR A O 1
ATOM 3810 N N . TYR A 1 469 ? 11.16216 -62.03323 -55.57716 1.000 18.70246 478 TYR A N 1
ATOM 3811 C CA . TYR A 1 469 ? 10.66972 -63.37404 -55.26906 1.000 20.79143 478 TYR A CA 1
ATOM 3812 C C . TYR A 1 469 ? 11.46250 -64.32719 -56.15965 1.000 21.27235 478 TYR A C 1
ATOM 3813 O O . TYR A 1 469 ? 11.08533 -64.59307 -57.30120 1.000 22.22383 478 TYR A O 1
ATOM 3822 N N . ILE A 1 470 ? 12.58101 -64.82062 -55.63192 1.000 20.00912 479 ILE A N 1
ATOM 3823 C CA . ILE A 1 470 ? 13.59869 -65.49735 -56.42866 1.000 19.37143 479 ILE A CA 1
ATOM 3824 C C . ILE A 1 470 ? 13.49993 -66.99415 -56.19374 1.000 20.62669 479 ILE A C 1
ATOM 3825 O O . ILE A 1 470 ? 13.39605 -67.44493 -55.04576 1.000 24.51338 479 ILE A O 1
ATOM 3830 N N . THR A 1 471 ? 13.54366 -67.76804 -57.27620 1.000 20.48296 480 THR A N 1
ATOM 3831 C CA . THR A 1 471 ? 13.49709 -69.21811 -57.18544 1.000 20.50947 480 THR A CA 1
ATOM 3832 C C . THR A 1 471 ? 14.48582 -69.82300 -58.17816 1.000 21.36399 480 THR A C 1
ATOM 3833 O O . THR A 1 471 ? 14.99116 -69.15135 -59.08401 1.000 20.33247 480 THR A O 1
ATOM 3837 N N . ALA A 1 472 ? 14.71959 -71.12190 -58.02107 1.000 20.57284 481 ALA A N 1
ATOM 3838 C CA . ALA A 1 472 ? 15.44899 -71.88726 -59.02140 1.000 21.95288 481 ALA A CA 1
ATOM 3839 C C . ALA A 1 472 ? 14.68291 -71.90080 -60.34485 1.000 27.70050 481 ALA A C 1
ATOM 3840 O O . ALA A 1 472 ? 13.47070 -71.64480 -60.40851 1.000 24.55096 481 ALA A O 1
ATOM 3842 N N . GLY A 1 473 ? 15.40389 -72.22652 -61.40902 1.000 23.51843 482 GLY A N 1
ATOM 3843 C CA . GLY A 1 473 ? 14.85618 -72.24171 -62.74817 1.000 28.60356 482 GLY A CA 1
ATOM 3844 C C . GLY A 1 473 ? 13.94855 -73.39884 -63.09355 1.000 26.75056 482 GLY A C 1
ATOM 3845 O O . GLY A 1 473 ? 13.55712 -73.52300 -64.25642 1.000 30.97329 482 GLY A O 1
ATOM 3846 N N . THR A 1 474 ? 13.60237 -74.26288 -62.14216 1.000 23.64234 483 THR A N 1
ATOM 3847 C CA . THR A 1 474 ? 12.61116 -75.29879 -62.41018 1.000 29.15066 483 THR A CA 1
ATOM 3848 C C . THR A 1 474 ? 11.63650 -75.39535 -61.25204 1.000 28.45635 483 THR A C 1
ATOM 3849 O O . THR A 1 474 ? 11.98526 -75.14940 -60.09444 1.000 27.24940 483 THR A O 1
ATOM 3853 N N . HIS A 1 475 ? 10.40646 -75.77025 -61.59180 1.000 26.90287 484 HIS A N 1
ATOM 3854 C CA . HIS A 1 475 ? 9.36251 -75.93256 -60.59397 1.000 27.50203 484 HIS A CA 1
ATOM 3855 C C . HIS A 1 475 ? 9.77619 -76.91105 -59.50230 1.000 27.04900 484 HIS A C 1
ATOM 3856 O O . HIS A 1 475 ? 9.54236 -76.66378 -58.31678 1.000 26.13159 484 HIS A O 1
ATOM 3863 N N . GLU A 1 476 ? 10.36236 -78.04653 -59.88468 1.000 24.99797 485 GLU A N 1
ATOM 3864 C CA . GLU A 1 476 ? 10.68066 -79.06903 -58.89375 1.000 27.83711 485 GLU A CA 1
ATOM 3865 C C . GLU A 1 476 ? 11.73954 -78.57866 -57.90909 1.000 26.42100 485 GLU A C 1
ATOM 3866 O O . GLU A 1 476 ? 11.66073 -78.87499 -56.70994 1.000 24.76914 485 GLU A O 1
ATOM 3872 N N . LEU A 1 477 ? 12.73383 -77.82187 -58.38729 1.000 26.02387 486 LEU A N 1
ATOM 3873 C CA . LEU A 1 477 ? 13.73311 -77.27291 -57.46686 1.000 27.55630 486 LEU A CA 1
ATOM 3874 C C . LEU A 1 477 ? 13.12693 -76.20009 -56.57716 1.000 26.56897 486 LEU A C 1
ATOM 3875 O O . LEU A 1 477 ? 13.42375 -76.13786 -55.38020 1.000 22.91730 486 LEU A O 1
ATOM 3880 N N . CYS A 1 478 ? 12.26813 -75.34571 -57.14281 1.000 28.52719 487 CYS A N 1
ATOM 3881 C CA . CYS A 1 478 ? 11.57119 -74.36732 -56.31393 1.000 27.06010 487 CYS A CA 1
ATOM 3882 C C . CYS A 1 478 ? 10.80487 -75.05442 -55.18445 1.000 27.55932 487 CYS A C 1
ATOM 3883 O O . CYS A 1 478 ? 10.75159 -74.54450 -54.05889 1.000 26.47770 487 CYS A O 1
ATOM 3886 N N . GLU A 1 479 ? 10.22070 -76.22516 -55.45989 1.000 26.57352 488 GLU A N 1
ATOM 3887 C CA . GLU A 1 479 ? 9.55377 -77.01292 -54.42477 1.000 24.82978 488 GLU A CA 1
ATOM 3888 C C . GLU A 1 479 ? 10.53159 -77.71309 -53.48609 1.000 27.93502 488 GLU A C 1
ATOM 3889 O O . GLU A 1 479 ? 10.11147 -78.24666 -52.45464 1.000 25.79833 488 GLU A O 1
ATOM 3895 N N . GLN A 1 480 ? 11.81436 -77.72858 -53.81043 1.000 25.09185 489 GLN A N 1
ATOM 3896 C CA . GLN A 1 480 ? 12.79637 -78.36926 -52.94738 1.000 28.86993 489 GLN A CA 1
ATOM 3897 C C . GLN A 1 480 ? 13.74646 -77.34407 -52.33222 1.000 26.21238 489 GLN A C 1
ATOM 3898 O O . GLN A 1 480 ? 14.97013 -77.49134 -52.41809 1.000 27.11450 489 GLN A O 1
ATOM 3904 N N . ASN A 1 481 ? 13.19377 -76.28422 -51.74418 1.000 26.64391 490 ASN A N 1
ATOM 3905 C CA . ASN A 1 481 ? 13.88106 -75.29644 -50.91905 1.000 27.01335 490 ASN A CA 1
ATOM 3906 C C . ASN A 1 481 ? 14.54153 -74.16542 -51.70338 1.000 28.45526 490 ASN A C 1
ATOM 3907 O O . ASN A 1 481 ? 15.05477 -73.23932 -51.07750 1.000 25.69511 490 ASN A O 1
ATOM 3912 N N . VAL A 1 482 ? 14.59946 -74.20448 -53.02899 1.000 23.97426 491 VAL A N 1
ATOM 3913 C CA . VAL A 1 482 ? 15.44387 -73.24176 -53.75905 1.000 24.93659 491 VAL A CA 1
ATOM 3914 C C . VAL A 1 482 ? 14.55263 -72.06238 -54.13115 1.000 23.39512 491 VAL A C 1
ATOM 3915 O O . VAL A 1 482 ? 14.16730 -71.86165 -55.28738 1.000 22.91441 491 VAL A O 1
ATOM 3919 N N . ARG A 1 483 ? 14.24753 -71.23639 -53.12717 1.000 19.51453 492 ARG A N 1
ATOM 3920 C CA . ARG A 1 483 ? 13.46596 -70.01889 -53.33290 1.000 22.23437 492 ARG A CA 1
ATOM 3921 C C . ARG A 1 483 ? 13.61326 -69.12824 -52.11306 1.000 20.85082 492 ARG A C 1
ATOM 3922 O O . ARG A 1 483 ? 13.79518 -69.62256 -50.99618 1.000 21.61309 492 ARG A O 1
ATOM 3930 N N . LEU A 1 484 ? 13.51191 -67.81606 -52.32935 1.000 20.76721 493 LEU A N 1
ATOM 3931 C CA . LEU A 1 484 ? 13.45209 -66.91958 -51.18391 1.000 19.54003 493 LEU A CA 1
ATOM 3932 C C . LEU A 1 484 ? 13.02636 -65.53154 -51.63044 1.000 19.76144 493 LEU A C 1
ATOM 3933 O O . LEU A 1 484 ? 13.10757 -65.17430 -52.81338 1.000 23.12346 493 LEU A O 1
ATOM 3938 N N . ASN A 1 485 ? 12.57616 -64.75527 -50.65121 1.000 19.07664 494 ASN A N 1
ATOM 3939 C CA . ASN A 1 485 ? 12.16921 -63.36686 -50.83707 1.000 19.36414 494 ASN A CA 1
ATOM 3940 C C . ASN A 1 485 ? 13.30456 -62.45727 -50.37882 1.000 20.76173 494 ASN A C 1
ATOM 3941 O O . ASN A 1 485 ? 13.70227 -62.49937 -49.20693 1.000 18.57579 494 ASN A O 1
ATOM 3946 N N . VAL A 1 486 ? 13.83885 -61.65712 -51.30087 1.000 18.81433 495 VAL A N 1
ATOM 3947 C CA . VAL A 1 486 ? 14.80195 -60.61554 -50.95965 1.000 21.17771 495 VAL A CA 1
ATOM 3948 C C . VAL A 1 486 ? 14.04160 -59.29775 -50.93967 1.000 22.99200 495 VAL A C 1
ATOM 3949 O O . VAL A 1 486 ? 13.53234 -58.85194 -51.97479 1.000 20.09002 495 VAL A O 1
ATOM 3953 N N . HIS A 1 487 ? 13.96511 -58.67631 -49.76762 1.000 20.24193 496 HIS A N 1
ATOM 3954 C CA . HIS A 1 487 ? 13.22587 -57.43621 -49.56298 1.000 24.40594 496 HIS A CA 1
ATOM 3955 C C . HIS A 1 487 ? 14.21757 -56.29603 -49.35553 1.000 26.81860 496 HIS A C 1
ATOM 3956 O O . HIS A 1 487 ? 15.05679 -56.35563 -48.44478 1.000 25.79075 496 HIS A O 1
ATOM 3963 N N . VAL A 1 488 ? 14.10681 -55.25368 -50.18434 1.000 26.03375 497 VAL A N 1
ATOM 3964 C CA . VAL A 1 488 ? 15.13111 -54.21132 -50.26863 1.000 33.71234 497 VAL A CA 1
ATOM 3965 C C . VAL A 1 488 ? 14.64616 -52.91914 -49.61715 1.000 42.06220 497 VAL A C 1
ATOM 3966 O O . VAL A 1 488 ? 13.61841 -52.90791 -48.92937 1.000 46.69372 497 VAL A O 1
ATOM 3970 N N . GLU A 1 489 ? 15.40021 -51.83029 -49.79443 1.000 47.21676 498 GLU A N 1
ATOM 3971 C CA . GLU A 1 489 ? 14.99685 -50.49794 -49.31752 1.000 49.84886 498 GLU A CA 1
ATOM 3972 C C . GLU A 1 489 ? 14.62955 -49.54646 -50.46400 1.000 54.75632 498 GLU A C 1
ATOM 3973 O O . GLU A 1 489 ? 14.81070 -48.32707 -50.36372 1.000 58.67646 498 GLU A O 1
ATOM 3979 N N . VAL B 2 1 ? -33.53788 -88.79446 1.80027 1.000 45.31789 10 VAL B N 1
ATOM 3980 C CA . VAL B 2 1 ? -34.78542 -88.19699 2.22497 1.000 35.02021 10 VAL B CA 1
ATOM 3981 C C . VAL B 2 1 ? -35.26908 -87.21918 1.15580 1.000 34.51107 10 VAL B C 1
ATOM 3982 O O . VAL B 2 1 ? -36.44576 -86.87000 1.13662 1.000 39.08026 10 VAL B O 1
ATOM 3986 N N . LEU B 2 2 ? -34.38756 -86.79360 0.24823 1.000 29.69365 11 LEU B N 1
ATOM 3987 C CA . LEU B 2 2 ? -34.81502 -85.94008 -0.85969 1.000 30.02884 11 LEU B CA 1
ATOM 3988 C C . LEU B 2 2 ? -35.37801 -86.80923 -1.98059 1.000 29.31852 11 LEU B C 1
ATOM 3989 O O . LEU B 2 2 ? -34.67673 -87.66952 -2.52531 1.000 27.24921 11 LEU B O 1
ATOM 3994 N N . ILE B 2 3 ? -36.63617 -86.58121 -2.33791 1.000 25.65072 12 ILE B N 1
ATOM 3995 C CA . ILE B 2 3 ? -37.32108 -87.41244 -3.31775 1.000 24.36460 12 ILE B CA 1
ATOM 3996 C C . ILE B 2 3 ? -37.24465 -86.73430 -4.68168 1.000 23.00968 12 ILE B C 1
ATOM 3997 O O . ILE B 2 3 ? -37.66167 -85.57909 -4.84180 1.000 23.94473 12 ILE B O 1
ATOM 4002 N N . ARG B 2 4 ? -36.73402 -87.45929 -5.67238 1.000 23.11751 13 ARG B N 1
ATOM 4003 C CA . ARG B 2 4 ? -36.72196 -86.97177 -7.04328 1.000 21.47051 13 ARG B CA 1
ATOM 4004 C C . ARG B 2 4 ? -38.00577 -87.40902 -7.74316 1.000 22.69018 13 ARG B C 1
ATOM 4005 O O . ARG B 2 4 ? -38.26863 -88.60814 -7.87496 1.000 23.11874 13 ARG B O 1
ATOM 4013 N N . LYS B 2 5 ? -38.80438 -86.43677 -8.17445 1.000 20.73571 14 LYS B N 1
ATOM 4014 C CA . LYS B 2 5 ? -40.12694 -86.68943 -8.73725 1.000 22.47082 14 LYS B CA 1
ATOM 4015 C C . LYS B 2 5 ? -40.13933 -86.40968 -10.23284 1.000 22.89407 14 LYS B C 1
ATOM 4016 O O . LYS B 2 5 ? -39.40690 -85.54766 -10.72517 1.000 20.91820 14 LYS B O 1
ATOM 4022 N N . GLU B 2 6 ? -41.01834 -87.11165 -10.94982 1.000 24.78071 15 GLU B N 1
ATOM 4023 C CA . GLU B 2 6 ? -41.14546 -86.86143 -12.37492 1.000 23.65704 15 GLU B CA 1
ATOM 4024 C C . GLU B 2 6 ? -41.72907 -85.47403 -12.59871 1.000 26.24073 15 GLU B C 1
ATOM 4025 O O . GLU B 2 6 ? -42.67953 -85.05065 -11.93347 1.000 29.78671 15 GLU B O 1
ATOM 4031 N N . VAL B 2 7 ? -41.13295 -84.75388 -13.54033 1.000 21.56539 16 VAL B N 1
ATOM 4032 C CA . VAL B 2 7 ? -41.31618 -83.31706 -13.60792 1.000 28.89057 16 VAL B CA 1
ATOM 4033 C C . VAL B 2 7 ? -42.77969 -82.92237 -13.86830 1.000 35.64511 16 VAL B C 1
ATOM 4034 O O . VAL B 2 7 ? -43.17542 -81.79234 -13.55190 1.000 32.68357 16 VAL B O 1
ATOM 4038 N N . ASP B 2 8 ? -43.61067 -83.84707 -14.38236 1.000 30.73505 17 ASP B N 1
ATOM 4039 C CA . ASP B 2 8 ? -45.06280 -83.63864 -14.49130 1.000 37.51949 17 ASP B CA 1
ATOM 4040 C C . ASP B 2 8 ? -45.83700 -83.97308 -13.22253 1.000 34.07714 17 ASP B C 1
ATOM 4041 O O . ASP B 2 8 ? -46.89821 -83.38715 -12.98961 1.000 44.79275 17 ASP B O 1
ATOM 4046 N N . LEU B 2 9 ? -45.38696 -84.94028 -12.44331 1.000 33.88221 18 LEU B N 1
ATOM 4047 C CA . LEU B 2 9 ? -46.04812 -85.21487 -11.16517 1.000 41.05868 18 LEU B CA 1
ATOM 4048 C C . LEU B 2 9 ? -45.85676 -84.10921 -10.14208 1.000 41.56042 18 LEU B C 1
ATOM 4049 O O . LEU B 2 9 ? -46.21614 -84.33690 -8.96624 1.000 41.38133 18 LEU B O 1
ATOM 4054 N N . LEU B 2 10 ? -45.30890 -82.94316 -10.48815 1.000 35.14785 19 LEU B N 1
ATOM 4055 C CA . LEU B 2 10 ? -45.01686 -81.92424 -9.48769 1.000 35.13525 19 LEU B CA 1
ATOM 4056 C C . LEU B 2 10 ? -46.26234 -81.08968 -9.23191 1.000 34.65463 19 LEU B C 1
ATOM 4057 O O . LEU B 2 10 ? -46.89580 -80.58991 -10.17548 1.000 27.87434 19 LEU B O 1
ATOM 4062 N N . SER B 2 11 ? -46.60940 -80.94106 -7.95756 1.000 35.18322 20 SER B N 1
ATOM 4063 C CA . SER B 2 11 ? -47.67540 -80.01997 -7.61831 1.000 36.48705 20 SER B CA 1
ATOM 4064 C C . SER B 2 11 ? -47.23906 -78.60513 -7.97753 1.000 36.06724 20 SER B C 1
ATOM 4065 O O . SER B 2 11 ? -46.04485 -78.30277 -8.08572 1.000 30.08454 20 SER B O 1
ATOM 4068 N N . LEU B 2 12 ? -48.22224 -77.73659 -8.20431 1.000 32.75542 21 LEU B N 1
ATOM 4069 C CA . LEU B 2 12 ? -47.89370 -76.34139 -8.46654 1.000 34.45625 21 LEU B CA 1
ATOM 4070 C C . LEU B 2 12 ? -47.04988 -75.76301 -7.33518 1.000 33.89486 21 LEU B C 1
ATOM 4071 O O . LEU B 2 12 ? -46.08038 -75.03496 -7.58124 1.000 31.10130 21 LEU B O 1
ATOM 4076 N N . LYS B 2 13 ? -47.38829 -76.09565 -6.08561 1.000 32.94975 22 LYS B N 1
ATOM 4077 C CA . LYS B 2 13 ? -46.62458 -75.56922 -4.95850 1.000 34.31347 22 LYS B CA 1
ATOM 4078 C C . LYS B 2 13 ? -45.18045 -76.05640 -4.99278 1.000 30.98303 22 LYS B C 1
ATOM 4079 O O . LYS B 2 13 ? -44.25332 -75.27760 -4.73448 1.000 31.76415 22 LYS B O 1
ATOM 4081 N N . GLU B 2 14 ? -44.97142 -77.34777 -5.28248 1.000 31.60750 23 GLU B N 1
ATOM 4082 C CA . GLU B 2 14 ? -43.61528 -77.90150 -5.33395 1.000 32.20312 23 GLU B CA 1
ATOM 4083 C C . GLU B 2 14 ? -42.80959 -77.29655 -6.47971 1.000 25.14569 23 GLU B C 1
ATOM 4084 O O . GLU B 2 14 ? -41.63150 -76.96601 -6.31679 1.000 28.98079 23 GLU B O 1
ATOM 4090 N N . ALA B 2 15 ? -43.42746 -77.15740 -7.65128 1.000 29.97521 24 ALA B N 1
ATOM 4091 C CA . ALA B 2 15 ? -42.73102 -76.56474 -8.78674 1.000 26.78453 24 ALA B CA 1
ATOM 4092 C C . ALA B 2 15 ? -42.33031 -75.12278 -8.49693 1.000 30.37787 24 ALA B C 1
ATOM 4093 O O . ALA B 2 15 ? -41.20852 -74.71192 -8.80608 1.000 25.53959 24 ALA B O 1
ATOM 4095 N N . ASN B 2 16 ? -43.23413 -74.33425 -7.91193 1.000 29.12894 25 ASN B N 1
ATOM 4096 C CA . ASN B 2 16 ? -42.87973 -72.96020 -7.56680 1.000 32.34906 25 ASN B CA 1
ATOM 4097 C C . ASN B 2 16 ? -41.76326 -72.92535 -6.52799 1.000 27.52654 25 ASN B C 1
ATOM 4098 O O . ASN B 2 16 ? -40.86949 -72.07291 -6.59245 1.000 29.80218 25 ASN B O 1
ATOM 4103 N N . ALA B 2 17 ? -41.78772 -73.85666 -5.57073 1.000 28.78712 26 ALA B N 1
ATOM 4104 C CA . ALA B 2 17 ? -40.77065 -73.87524 -4.52343 1.000 26.03648 26 ALA B CA 1
ATOM 4105 C C . ALA B 2 17 ? -39.38601 -74.17362 -5.08740 1.000 30.08097 26 ALA B C 1
ATOM 4106 O O . ALA B 2 17 ? -38.40238 -73.53193 -4.69624 1.000 24.16280 26 ALA B O 1
ATOM 4108 N N . ILE B 2 18 ? -39.27365 -75.14245 -6.00113 1.000 25.56003 27 ILE B N 1
ATOM 4109 C CA . ILE B 2 18 ? -37.93640 -75.43048 -6.52012 1.000 27.94134 27 ILE B CA 1
ATOM 4110 C C . ILE B 2 18 ? -37.47113 -74.32630 -7.46472 1.000 24.11305 27 ILE B C 1
ATOM 4111 O O . ILE B 2 18 ? -36.27346 -74.03787 -7.54645 1.000 23.59959 27 ILE B O 1
ATOM 4116 N N . LYS B 2 19 ? -38.38881 -73.67794 -8.18427 1.000 24.27532 28 LYS B N 1
ATOM 4117 C CA . LYS B 2 19 ? -37.96909 -72.55144 -9.01140 1.000 26.54232 28 LYS B CA 1
ATOM 4118 C C . LYS B 2 19 ? -37.45674 -71.39572 -8.15578 1.000 25.31531 28 LYS B C 1
ATOM 4119 O O . LYS B 2 19 ? -36.48706 -70.72411 -8.53118 1.000 24.87594 28 LYS B O 1
ATOM 4125 N N . ASP B 2 20 ? -38.09956 -71.13383 -7.01187 1.000 25.19026 29 ASP B N 1
ATOM 4126 C CA . ASP B 2 20 ? -37.57985 -70.11148 -6.10388 1.000 27.27427 29 ASP B CA 1
ATOM 4127 C C . ASP B 2 20 ? -36.15860 -70.45553 -5.66572 1.000 26.13292 29 ASP B C 1
ATOM 4128 O O . ASP B 2 20 ? -35.27014 -69.59514 -5.66337 1.000 26.90729 29 ASP B O 1
ATOM 4133 N N . ALA B 2 21 ? -35.92428 -71.71735 -5.28854 1.000 24.27728 30 ALA B N 1
ATOM 4134 C CA . ALA B 2 21 ? -34.58055 -72.11923 -4.87572 1.000 27.41053 30 ALA B CA 1
ATOM 4135 C C . ALA B 2 21 ? -33.57677 -71.97632 -6.01505 1.000 25.29819 30 ALA B C 1
ATOM 4136 O O . ALA B 2 21 ? -32.43321 -71.56095 -5.79257 1.000 23.34826 30 ALA B O 1
ATOM 4138 N N . LEU B 2 22 ? -33.96988 -72.34013 -7.24562 1.000 21.99701 31 LEU B N 1
ATOM 4139 C CA . LEU B 2 22 ? -33.02746 -72.22016 -8.35639 1.000 20.95287 31 LEU B CA 1
ATOM 4140 C C . LEU B 2 22 ? -32.69394 -70.75916 -8.64093 1.000 21.50400 31 LEU B C 1
ATOM 4141 O O . LEU B 2 22 ? -31.54068 -70.42738 -8.92716 1.000 22.04140 31 LEU B O 1
ATOM 4146 N N . TYR B 2 23 ? -33.69098 -69.87500 -8.59064 1.000 22.22990 32 TYR B N 1
ATOM 4147 C CA . TYR B 2 23 ? -33.41738 -68.45141 -8.74782 1.000 21.57374 32 TYR B CA 1
ATOM 4148 C C . TYR B 2 23 ? -32.35477 -67.99315 -7.75099 1.000 22.45716 32 TYR B C 1
ATOM 4149 O O . TYR B 2 23 ? -31.40215 -67.29229 -8.11257 1.000 22.05795 32 TYR B O 1
ATOM 4158 N N . LYS B 2 24 ? -32.50216 -68.39172 -6.48678 1.000 23.03726 33 LYS B N 1
ATOM 4159 C CA . LYS B 2 24 ? -31.53295 -67.99719 -5.46614 1.000 22.39071 33 LYS B CA 1
ATOM 4160 C C . LYS B 2 24 ? -30.15649 -68.59490 -5.75100 1.000 24.45388 33 LYS B C 1
ATOM 4161 O O . LYS B 2 24 ? -29.12273 -67.92109 -5.60688 1.000 22.38369 33 LYS B O 1
ATOM 4167 N N . LEU B 2 25 ? -30.12487 -69.86958 -6.14506 1.000 23.93876 34 LEU B N 1
ATOM 4168 C CA . LEU B 2 25 ? -28.86297 -70.51511 -6.49147 1.000 22.30554 34 LEU B CA 1
ATOM 4169 C C . LEU B 2 25 ? -28.18897 -69.81957 -7.66971 1.000 22.25965 34 LEU B C 1
ATOM 4170 O O . LEU B 2 25 ? -26.96479 -69.61210 -7.66862 1.000 21.80632 34 LEU B O 1
ATOM 4175 N N . GLN B 2 26 ? -28.97153 -69.45887 -8.68732 1.000 20.25885 35 GLN B N 1
ATOM 4176 C CA . GLN B 2 26 ? -28.41051 -68.81274 -9.86902 1.000 23.14012 35 GLN B CA 1
ATOM 4177 C C . GLN B 2 26 ? -27.87214 -67.42298 -9.54937 1.000 23.66008 35 GLN B C 1
ATOM 4178 O O . GLN B 2 26 ? -26.86592 -66.99602 -10.13027 1.000 23.80234 35 GLN B O 1
ATOM 4184 N N . ASN B 2 27 ? -28.54505 -66.68721 -8.65880 1.000 20.67826 36 ASN B N 1
ATOM 4185 C CA . ASN B 2 27 ? -28.09456 -65.34673 -8.29474 1.000 22.33361 36 ASN B CA 1
ATOM 4186 C C . ASN B 2 27 ? -26.91272 -65.36727 -7.33024 1.000 24.41036 36 ASN B C 1
ATOM 4187 O O . ASN B 2 27 ? -26.33517 -64.31304 -7.05305 1.000 29.04280 36 ASN B O 1
ATOM 4192 N N . ASP B 2 28 ? -26.54858 -66.54036 -6.82912 1.000 23.51711 37 ASP B N 1
ATOM 4193 C CA . ASP B 2 28 ? -25.47187 -66.70650 -5.85927 1.000 23.21252 37 ASP B CA 1
ATOM 4194 C C . ASP B 2 28 ? -24.12946 -66.77632 -6.59401 1.000 25.52782 37 ASP B C 1
ATOM 4195 O O . ASP B 2 28 ? -23.91795 -67.67304 -7.41604 1.000 25.08086 37 ASP B O 1
ATOM 4200 N N . HIS B 2 29 ? -23.22460 -65.83232 -6.31359 1.000 26.82774 38 HIS B N 1
ATOM 4201 C CA . HIS B 2 29 ? -21.93990 -65.73744 -7.01450 1.000 26.03850 38 HIS B CA 1
ATOM 4202 C C . HIS B 2 29 ? -20.81261 -66.54324 -6.36183 1.000 27.78106 38 HIS B C 1
ATOM 4203 O O . HIS B 2 29 ? -19.68462 -66.52654 -6.87398 1.000 28.21326 38 HIS B O 1
ATOM 4210 N N . SER B 2 30 ? -21.06958 -67.23148 -5.25457 1.000 27.86572 39 SER B N 1
ATOM 4211 C CA . SER B 2 30 ? -20.01758 -67.91324 -4.50892 1.000 27.51274 39 SER B CA 1
ATOM 4212 C C . SER B 2 30 ? -19.67592 -69.26055 -5.14102 1.000 29.15734 39 SER B C 1
ATOM 4213 O O . SER B 2 30 ? -20.21805 -69.65135 -6.17875 1.000 26.50942 39 SER B O 1
ATOM 4216 N N . LYS B 2 31 ? -18.75231 -69.98463 -4.50033 1.000 29.32826 40 LYS B N 1
ATOM 4217 C CA . LYS B 2 31 ? -18.37833 -71.32109 -4.95808 1.000 29.70485 40 LYS B CA 1
ATOM 4218 C C . LYS B 2 31 ? -19.48818 -72.33692 -4.74740 1.000 27.64376 40 LYS B C 1
ATOM 4219 O O . LYS B 2 31 ? -19.38614 -73.45133 -5.26748 1.000 25.91982 40 LYS B O 1
ATOM 4225 N N . GLY B 2 32 ? -20.52259 -71.99153 -3.98430 1.000 28.54038 41 GLY B N 1
ATOM 4226 C CA . GLY B 2 32 ? -21.70202 -72.81646 -3.83364 1.000 26.83243 41 GLY B CA 1
ATOM 4227 C C . GLY B 2 32 ? -22.87483 -72.38675 -4.68748 1.000 24.75741 41 GLY B C 1
ATOM 4228 O O . GLY B 2 32 ? -23.98672 -72.88776 -4.47888 1.000 25.21044 41 GLY B O 1
ATOM 4229 N N . GLY B 2 33 ? -22.66945 -71.45036 -5.63087 1.000 23.01313 42 GLY B N 1
ATOM 4230 C CA . GLY B 2 33 ? -23.73642 -70.98490 -6.49367 1.000 22.18757 42 GLY B CA 1
ATOM 4231 C C . GLY B 2 33 ? -23.78158 -71.71946 -7.83488 1.000 21.70835 42 GLY B C 1
ATOM 4232 O O . GLY B 2 33 ? -22.90191 -72.50571 -8.17267 1.000 22.16755 42 GLY B O 1
ATOM 4233 N N . PHE B 2 34 ? -24.82273 -71.41357 -8.61752 1.000 24.46156 43 PHE B N 1
ATOM 4234 C CA . PHE B 2 34 ? -25.09792 -72.18112 -9.83688 1.000 20.60804 43 PHE B CA 1
ATOM 4235 C C . PHE B 2 34 ? -23.92747 -72.12843 -10.81843 1.000 20.51659 43 PHE B C 1
ATOM 4236 O O . PHE B 2 34 ? -23.48873 -73.16003 -11.33476 1.000 17.78511 43 PHE B O 1
ATOM 4244 N N . GLU B 2 35 ? -23.42689 -70.92390 -11.11044 1.000 19.78111 44 GLU B N 1
ATOM 4245 C CA . GLU B 2 35 ? -22.40945 -70.77997 -12.14503 1.000 22.07953 44 GLU B CA 1
ATOM 4246 C C . GLU B 2 35 ? -21.13865 -71.53644 -11.78187 1.000 22.17679 44 GLU B C 1
ATOM 4247 O O . GLU B 2 35 ? -20.49954 -72.15613 -12.64518 1.000 19.18723 44 GLU B O 1
ATOM 4253 N N . GLU B 2 36 ? -20.76422 -71.51371 -10.50369 1.000 19.64948 45 GLU B N 1
ATOM 4254 C CA . GLU B 2 36 ? -19.52368 -72.16346 -10.10566 1.000 24.02208 45 GLU B CA 1
ATOM 4255 C C . GLU B 2 36 ? -19.67655 -73.68093 -10.08647 1.000 20.46154 45 GLU B C 1
ATOM 4256 O O . GLU B 2 36 ? -18.74604 -74.40472 -10.46087 1.000 20.22733 45 GLU B O 1
ATOM 4262 N N . ILE B 2 37 ? -20.84243 -74.18030 -9.66921 1.000 19.55517 46 ILE B N 1
ATOM 4263 C CA . ILE B 2 37 ? -21.07495 -75.62489 -9.67430 1.000 21.78516 46 ILE B CA 1
ATOM 4264 C C . ILE B 2 37 ? -21.27382 -76.13676 -11.09803 1.000 20.38022 46 ILE B C 1
ATOM 4265 O O . ILE B 2 37 ? -20.74960 -77.19578 -11.46872 1.000 20.03299 46 ILE B O 1
ATOM 4270 N N . ALA B 2 38 ? -22.02804 -75.40700 -11.92412 1.000 20.91970 47 ALA B N 1
ATOM 4271 C CA . ALA B 2 38 ? -22.08182 -75.77501 -13.33745 1.000 19.17796 47 ALA B CA 1
ATOM 4272 C C . ALA B 2 38 ? -20.68404 -75.77460 -13.94469 1.000 21.71408 47 ALA B C 1
ATOM 4273 O O . ALA B 2 38 ? -20.34125 -76.65919 -14.74356 1.000 22.42491 47 ALA B O 1
ATOM 4275 N N . GLY B 2 39 ? -19.85108 -74.80718 -13.55258 1.000 21.87837 48 GLY B N 1
ATOM 4276 C CA . GLY B 2 39 ? -18.47864 -74.71874 -14.03134 1.000 20.02962 48 GLY B CA 1
ATOM 4277 C C . GLY B 2 39 ? -17.59079 -75.90203 -13.67695 1.000 19.52345 48 GLY B C 1
ATOM 4278 O O . GLY B 2 39 ? -16.48025 -75.99361 -14.21383 1.000 19.05629 48 GLY B O 1
ATOM 4279 N N . TYR B 2 40 ? -18.03359 -76.79156 -12.78641 1.000 19.32997 49 TYR B N 1
ATOM 4280 C CA . TYR B 2 40 ? -17.30563 -78.03901 -12.56762 1.000 18.66561 49 TYR B CA 1
ATOM 4281 C C . TYR B 2 40 ? -17.10585 -78.80827 -13.86365 1.000 21.99515 49 TYR B C 1
ATOM 4282 O O . TYR B 2 40 ? -16.10786 -79.52357 -14.03295 1.000 19.46917 49 TYR B O 1
ATOM 4291 N N . HIS B 2 41 ? -18.05581 -78.68672 -14.78085 1.000 20.43373 50 HIS B N 1
ATOM 4292 C CA . HIS B 2 41 ? -18.24346 -79.66034 -15.84435 1.000 16.78127 50 HIS B CA 1
ATOM 4293 C C . HIS B 2 41 ? -17.37562 -79.34474 -17.05926 1.000 19.83644 50 HIS B C 1
ATOM 4294 O O . HIS B 2 41 ? -16.55915 -80.17263 -17.47914 1.000 20.12908 50 HIS B O 1
ATOM 4301 N N . GLY B 2 42 ? -17.53715 -78.15052 -17.62175 1.000 17.81370 51 GLY B N 1
ATOM 4302 C CA . GLY B 2 42 ? -16.77423 -77.73047 -18.77745 1.000 18.81538 51 GLY B CA 1
ATOM 4303 C C . GLY B 2 42 ? -16.15326 -76.36687 -18.54899 1.000 21.90242 51 GLY B C 1
ATOM 4304 O O . GLY B 2 42 ? -15.31706 -76.21162 -17.64718 1.000 23.89825 51 GLY B O 1
ATOM 4305 N N . TYR B 2 43 ? -16.53384 -75.37880 -19.36078 1.000 20.48541 52 TYR B N 1
ATOM 4306 C CA . TYR B 2 43 ? -16.06353 -74.01848 -19.12871 1.000 21.86819 52 TYR B CA 1
ATOM 4307 C C . TYR B 2 43 ? -16.39254 -73.62449 -17.68767 1.000 24.32048 52 TYR B C 1
ATOM 4308 O O . TYR B 2 43 ? -17.51366 -73.87894 -17.22235 1.000 20.50108 52 TYR B O 1
ATOM 4317 N N . PRO B 2 44 ? -15.46302 -72.97335 -16.94964 1.000 21.96670 53 PRO B N 1
ATOM 4318 C CA . PRO B 2 44 ? -14.19503 -72.36071 -17.37179 1.000 23.22449 53 PRO B CA 1
ATOM 4319 C C . PRO B 2 44 ? -12.96676 -73.27325 -17.27907 1.000 25.81673 53 PRO B C 1
ATOM 4320 O O . PRO B 2 44 ? -11.84179 -72.77882 -17.37851 1.000 24.16213 53 PRO B O 1
ATOM 4324 N N . ASN B 2 45 ? -13.15696 -74.58313 -17.09485 1.000 22.96092 54 ASN B N 1
ATOM 4325 C CA . ASN B 2 45 ? -12.08060 -75.56534 -17.03934 1.000 21.45244 54 ASN B CA 1
ATOM 4326 C C . ASN B 2 45 ? -11.41058 -75.50838 -15.67381 1.000 25.75873 54 ASN B C 1
ATOM 4327 O O . ASN B 2 45 ? -10.47835 -74.72355 -15.46120 1.000 26.52581 54 ASN B O 1
ATOM 4332 N N . LYS B 2 46 ? -11.87514 -76.34216 -14.74247 1.000 23.59057 55 LYS B N 1
ATOM 4333 C CA . LYS B 2 46 ? -11.48063 -76.24184 -13.34377 1.000 24.50574 55 LYS B CA 1
ATOM 4334 C C . LYS B 2 46 ? -10.48104 -77.30715 -12.92978 1.000 25.68984 55 LYS B C 1
ATOM 4335 O O . LYS B 2 46 ? -10.20525 -77.44761 -11.73420 1.000 27.47922 55 LYS B O 1
ATOM 4341 N N . CYS B 2 47 ? -9.92446 -78.04890 -13.88474 1.000 22.94595 56 CYS B N 1
ATOM 4342 C CA . CYS B 2 47 ? -8.95188 -79.06642 -13.56236 1.000 23.86232 56 CYS B CA 1
ATOM 4343 C C . CYS B 2 47 ? -7.61971 -78.73443 -14.22546 1.000 23.81047 56 CYS B C 1
ATOM 4344 O O . CYS B 2 47 ? -7.60582 -78.17141 -15.32354 1.000 23.93738 56 CYS B O 1
ATOM 4347 N N . PRO B 2 48 ? -6.48734 -79.01857 -13.57220 1.000 27.04021 57 PRO B N 1
ATOM 4348 C CA . PRO B 2 48 ? -6.29774 -79.71900 -12.28762 1.000 27.39270 57 PRO B CA 1
ATOM 4349 C C . PRO B 2 48 ? -6.27218 -78.92116 -10.97201 1.000 32.96780 57 PRO B C 1
ATOM 4350 O O . PRO B 2 48 ? -5.79788 -79.48972 -9.99961 1.000 38.62185 57 PRO B O 1
ATOM 4354 N N . GLU B 2 49 ? -6.72780 -77.68073 -10.82362 1.000 31.73734 58 GLU B N 1
ATOM 4355 C CA . GLU B 2 49 ? -6.56782 -76.98766 -9.53410 1.000 40.42714 58 GLU B CA 1
ATOM 4356 C C . GLU B 2 49 ? -5.16474 -76.41037 -9.44556 1.000 40.75960 58 GLU B C 1
ATOM 4357 O O . GLU B 2 49 ? -4.21380 -77.13001 -9.12045 1.000 44.90558 58 GLU B O 1
ATOM 4363 N N . LYS B 2 50 ? -5.01825 -75.12313 -9.75911 1.000 51.23129 59 LYS B N 1
ATOM 4364 C CA . LYS B 2 50 ? -3.69119 -74.51663 -9.86335 1.000 55.49014 59 LYS B CA 1
ATOM 4365 C C . LYS B 2 50 ? -2.91906 -75.08470 -11.05352 1.000 54.84232 59 LYS B C 1
ATOM 4366 O O . LYS B 2 50 ? -2.68201 -76.29522 -11.11851 1.000 53.74186 59 LYS B O 1
ATOM 4368 N N . GLY B 2 51 ? -2.52145 -74.23576 -12.00434 1.000 61.01754 60 GLY B N 1
ATOM 4369 C CA . GLY B 2 51 ? -1.76359 -74.74808 -13.13277 1.000 63.26878 60 GLY B CA 1
ATOM 4370 C C . GLY B 2 51 ? -1.63433 -73.87842 -14.37031 1.000 57.99293 60 GLY B C 1
ATOM 4371 O O . GLY B 2 51 ? -0.61770 -73.95408 -15.07076 1.000 64.01890 60 GLY B O 1
ATOM 4372 N N . ASP B 2 52 ? -2.64668 -73.06306 -14.66354 1.000 49.87293 61 ASP B N 1
ATOM 4373 C CA . ASP B 2 52 ? -2.68745 -72.30162 -15.91000 1.000 49.19199 61 ASP B CA 1
ATOM 4374 C C . ASP B 2 52 ? -3.06606 -73.19680 -17.08862 1.000 47.92796 61 ASP B C 1
ATOM 4375 O O . ASP B 2 52 ? -3.74924 -72.74730 -18.01843 1.000 52.36224 61 ASP B O 1
ATOM 4377 N N . ASP B 2 53 ? -2.65149 -74.46594 -17.05571 1.000 40.26515 62 ASP B N 1
ATOM 4378 C CA . ASP B 2 53 ? -2.91296 -75.39859 -18.15945 1.000 39.87524 62 ASP B CA 1
ATOM 4379 C C . ASP B 2 53 ? -4.21493 -76.16767 -17.90602 1.000 35.57017 62 ASP B C 1
ATOM 4380 O O . ASP B 2 53 ? -4.23148 -77.38171 -17.69012 1.000 32.16541 62 ASP B O 1
ATOM 4385 N N . LYS B 2 54 ? -5.32274 -75.43431 -17.96244 1.000 29.97529 63 LYS B N 1
ATOM 4386 C CA . LYS B 2 54 ? -6.60639 -75.91927 -17.46791 1.000 28.66229 63 LYS B CA 1
ATOM 4387 C C . LYS B 2 54 ? -7.37090 -76.70673 -18.53133 1.000 25.76194 63 LYS B C 1
ATOM 4388 O O . LYS B 2 54 ? -7.27854 -76.42832 -19.72922 1.000 28.81443 63 LYS B O 1
ATOM 4394 N N . TYR B 2 55 ? -8.17026 -77.66542 -18.08167 1.000 26.62422 64 TYR B N 1
ATOM 4395 C CA . TYR B 2 55 ? -9.02076 -78.42098 -18.98487 1.000 23.77182 64 TYR B CA 1
ATOM 4396 C C . TYR B 2 55 ? -10.33129 -78.76771 -18.29420 1.000 23.95228 64 TYR B C 1
ATOM 4397 O O . TYR B 2 55 ? -10.41545 -78.77860 -17.05764 1.000 20.37714 64 TYR B O 1
ATOM 4406 N N . PRO B 2 56 ? -11.37669 -79.04962 -19.06493 1.000 20.29889 65 PRO B N 1
ATOM 4407 C CA . PRO B 2 56 ? -12.68247 -79.33263 -18.44716 1.000 20.37097 65 PRO B CA 1
ATOM 4408 C C . PRO B 2 56 ? -12.63863 -80.63164 -17.65991 1.000 20.86537 65 PRO B C 1
ATOM 4409 O O . PRO B 2 56 ? -12.06396 -81.62613 -18.10342 1.000 21.66961 65 PRO B O 1
ATOM 4413 N N . CYS B 2 57 ? -13.26161 -80.61671 -16.47729 1.000 18.84805 66 CYS B N 1
ATOM 4414 C CA . CYS B 2 57 ? -13.15066 -81.74321 -15.55159 1.000 18.16740 66 CYS B CA 1
ATOM 4415 C C . CYS B 2 57 ? -14.02151 -82.94498 -15.90428 1.000 21.13510 66 CYS B C 1
ATOM 4416 O O . CYS B 2 57 ? -13.71652 -84.05794 -15.45824 1.000 17.55138 66 CYS B O 1
ATOM 4419 N N . CYS B 2 58 ? -15.14811 -82.76053 -16.59716 1.000 18.58186 67 CYS B N 1
ATOM 4420 C CA . CYS B 2 58 ? -16.10380 -83.86046 -16.64180 1.000 18.80097 67 CYS B CA 1
ATOM 4421 C C . CYS B 2 58 ? -15.51060 -85.07703 -17.34596 1.000 15.59837 67 CYS B C 1
ATOM 4422 O O . CYS B 2 58 ? -14.78706 -84.96406 -18.34138 1.000 16.03473 67 CYS B O 1
ATOM 4425 N N . VAL B 2 59 ? -15.83175 -86.24510 -16.81029 1.000 18.49584 68 VAL B N 1
ATOM 4426 C CA . VAL B 2 59 ? -15.37626 -87.52318 -17.34793 1.000 19.45186 68 VAL B CA 1
ATOM 4427 C C . VAL B 2 59 ? -16.39015 -88.01752 -18.37789 1.000 20.01970 68 VAL B C 1
ATOM 4428 O O . VAL B 2 59 ? -17.57182 -88.19315 -18.05426 1.000 20.34103 68 VAL B O 1
ATOM 4432 N N . HIS B 2 60 ? -15.92334 -88.24625 -19.61114 1.000 18.50876 69 HIS B N 1
ATOM 4433 C CA . HIS B 2 60 ? -16.73134 -88.83258 -20.67213 1.000 22.88871 69 HIS B CA 1
ATOM 4434 C C . HIS B 2 60 ? -15.95780 -89.86246 -21.45268 1.000 20.91414 69 HIS B C 1
ATOM 4435 O O . HIS B 2 60 ? -14.72622 -89.79365 -21.54838 1.000 19.78243 69 HIS B O 1
ATOM 4442 N N . GLY B 2 61 ? -16.71556 -90.76506 -22.07735 1.000 18.60653 70 GLY B N 1
ATOM 4443 C CA . GLY B 2 61 ? -16.11492 -91.85068 -22.81258 1.000 19.00794 70 GLY B CA 1
ATOM 4444 C C . GLY B 2 61 ? -15.27732 -92.75613 -21.94472 1.000 18.61599 70 GLY B C 1
ATOM 4445 O O . GLY B 2 61 ? -14.38796 -93.44258 -22.44821 1.000 19.56968 70 GLY B O 1
ATOM 4446 N N . MET B 2 62 ? -15.52535 -92.76322 -20.64351 1.000 22.24526 71 MET B N 1
ATOM 4447 C CA . MET B 2 62 ? -14.77198 -93.57518 -19.70081 1.000 23.79657 71 MET B CA 1
ATOM 4448 C C . MET B 2 62 ? -15.72404 -94.23703 -18.71554 1.000 21.22772 71 MET B C 1
ATOM 4449 O O . MET B 2 62 ? -16.84378 -93.75958 -18.50226 1.000 18.59827 71 MET B O 1
ATOM 4454 N N . PRO B 2 63 ? -15.28260 -95.32032 -18.07148 1.000 21.48473 72 PRO B N 1
ATOM 4455 C CA . PRO B 2 63 ? -16.16729 -96.06331 -17.15393 1.000 21.53903 72 PRO B CA 1
ATOM 4456 C C . PRO B 2 63 ? -16.66150 -95.25232 -15.97185 1.000 21.25213 72 PRO B C 1
ATOM 4457 O O . PRO B 2 63 ? -17.65849 -95.64038 -15.35166 1.000 21.67723 72 PRO B O 1
ATOM 4461 N N . ILE B 2 64 ? -16.00145 -94.13702 -15.64723 1.000 18.38978 73 ILE B N 1
ATOM 4462 C CA . ILE B 2 64 ? -16.39218 -93.29299 -14.52555 1.000 19.65147 73 ILE B CA 1
ATOM 4463 C C . ILE B 2 64 ? -17.38426 -92.20328 -14.91119 1.000 17.63750 73 ILE B C 1
ATOM 4464 O O . ILE B 2 64 ? -17.81886 -91.44161 -14.03611 1.000 16.82036 73 ILE B O 1
ATOM 4469 N N . PHE B 2 65 ? -17.73272 -92.07564 -16.19336 1.000 17.02054 74 PHE B N 1
ATOM 4470 C CA . PHE B 2 65 ? -18.76874 -91.11247 -16.57372 1.000 17.74897 74 PHE B CA 1
ATOM 4471 C C . PHE B 2 65 ? -20.00931 -91.17526 -15.68683 1.000 16.64724 74 PHE B C 1
ATOM 4472 O O . PHE B 2 65 ? -20.50160 -90.11155 -15.27331 1.000 17.36521 74 PHE B O 1
ATOM 4480 N N . PRO B 2 66 ? -20.57917 -92.34826 -15.38551 1.000 17.76414 75 PRO B N 1
ATOM 4481 C CA . PRO B 2 66 ? -21.79790 -92.37132 -14.54356 1.000 15.75791 75 PRO B CA 1
ATOM 4482 C C . PRO B 2 66 ? -21.58197 -91.78086 -13.15196 1.000 18.46856 75 PRO B C 1
ATOM 4483 O O . PRO B 2 66 ? -22.41712 -90.99087 -12.67973 1.000 15.11845 75 PRO B O 1
ATOM 4487 N N . HIS B 2 67 ? -20.47615 -92.15098 -12.48363 1.000 16.05194 76 HIS B N 1
ATOM 4488 C CA . HIS B 2 67 ? -20.19046 -91.64306 -11.14264 1.000 19.58660 76 HIS B CA 1
ATOM 4489 C C . HIS B 2 67 ? -20.01232 -90.13614 -11.15697 1.000 16.00728 76 HIS B C 1
ATOM 4490 O O . HIS B 2 67 ? -20.53003 -89.43104 -10.28403 1.000 17.34358 76 HIS B O 1
ATOM 4497 N N . TRP B 2 68 ? -19.24946 -89.62787 -12.12986 1.000 17.47935 77 TRP B N 1
ATOM 4498 C CA . TRP B 2 68 ? -18.99079 -88.19640 -12.17853 1.000 18.34663 77 TRP B CA 1
ATOM 4499 C C . TRP B 2 68 ? -20.30561 -87.42472 -12.27015 1.000 19.69584 77 TRP B C 1
ATOM 4500 O O . TRP B 2 68 ? -20.54063 -86.46855 -11.51696 1.000 16.34204 77 TRP B O 1
ATOM 4511 N N . HIS B 2 69 ? -21.19785 -87.85202 -13.16993 1.000 17.26147 78 HIS B N 1
ATOM 4512 C CA . HIS B 2 69 ? -22.43897 -87.12094 -13.37149 1.000 16.73063 78 HIS B CA 1
ATOM 4513 C C . HIS B 2 69 ? -23.44631 -87.40075 -12.25786 1.000 18.88700 78 HIS B C 1
ATOM 4514 O O . HIS B 2 69 ? -24.24604 -86.52206 -11.91764 1.000 19.14101 78 HIS B O 1
ATOM 4521 N N . ARG B 2 70 ? -23.40582 -88.58814 -11.64777 1.000 20.90331 79 ARG B N 1
ATOM 4522 C CA . ARG B 2 70 ? -24.20826 -88.80365 -10.44658 1.000 17.98109 79 ARG B CA 1
ATOM 4523 C C . ARG B 2 70 ? -23.81226 -87.82663 -9.34305 1.000 19.67201 79 ARG B C 1
ATOM 4524 O O . ARG B 2 70 ? -24.67588 -87.25000 -8.66523 1.000 19.37007 79 ARG B O 1
ATOM 4532 N N . LEU B 2 71 ? -22.50873 -87.64180 -9.13881 1.000 17.85868 80 LEU B N 1
ATOM 4533 C CA . LEU B 2 71 ? -22.04978 -86.77386 -8.05555 1.000 18.78635 80 LEU B CA 1
ATOM 4534 C C . LEU B 2 71 ? -22.29489 -85.31187 -8.39115 1.000 16.46964 80 LEU B C 1
ATOM 4535 O O . LEU B 2 71 ? -22.64771 -84.52207 -7.50988 1.000 18.37035 80 LEU B O 1
ATOM 4540 N N . HIS B 2 72 ? -22.12974 -84.92577 -9.66270 1.000 16.91239 81 HIS B N 1
ATOM 4541 C CA . HIS B 2 72 ? -22.46659 -83.55515 -10.03829 1.000 16.02608 81 HIS B CA 1
ATOM 4542 C C . HIS B 2 72 ? -23.93107 -83.24679 -9.74365 1.000 21.30918 81 HIS B C 1
ATOM 4543 O O . HIS B 2 72 ? -24.25535 -82.15735 -9.24352 1.000 17.24935 81 HIS B O 1
ATOM 4550 N N . THR B 2 73 ? -24.83726 -84.18863 -10.05640 1.000 17.79981 82 THR B N 1
ATOM 4551 C CA . THR B 2 73 ? -26.25683 -83.95034 -9.79230 1.000 17.99274 82 THR B CA 1
ATOM 4552 C C . THR B 2 73 ? -26.53289 -83.89599 -8.28960 1.000 19.71644 82 THR B C 1
ATOM 4553 O O . THR B 2 73 ? -27.32283 -83.06380 -7.82703 1.000 17.83777 82 THR B O 1
ATOM 4557 N N . ILE B 2 74 ? -25.85449 -84.74166 -7.50981 1.000 18.84846 83 ILE B N 1
ATOM 4558 C CA . ILE B 2 74 ? -25.91841 -84.64016 -6.04887 1.000 19.66178 83 ILE B CA 1
ATOM 4559 C C . ILE B 2 74 ? -25.46231 -83.25765 -5.57753 1.000 21.07728 83 ILE B C 1
ATOM 4560 O O . ILE B 2 74 ? -26.07375 -82.64423 -4.68919 1.000 19.88121 83 ILE B O 1
ATOM 4565 N N . GLN B 2 75 ? -24.35921 -82.76173 -6.14163 1.000 22.10911 84 GLN B N 1
ATOM 4566 C CA . GLN B 2 75 ? -23.83179 -81.45824 -5.74523 1.000 19.62405 84 GLN B CA 1
ATOM 4567 C C . GLN B 2 75 ? -24.83924 -80.34977 -6.02579 1.000 23.22714 84 GLN B C 1
ATOM 4568 O O . GLN B 2 75 ? -25.05140 -79.45905 -5.19197 1.000 19.79623 84 GLN B O 1
ATOM 4574 N N . MET B 2 76 ? -25.44725 -80.37255 -7.21791 1.000 19.87779 85 MET B N 1
ATOM 4575 C CA . MET B 2 76 ? -26.47310 -79.39062 -7.55403 1.000 22.76488 85 MET B CA 1
ATOM 4576 C C . MET B 2 76 ? -27.67584 -79.52718 -6.63507 1.000 21.69766 85 MET B C 1
ATOM 4577 O O . MET B 2 76 ? -28.24975 -78.52473 -6.19368 1.000 20.49295 85 MET B O 1
ATOM 4582 N N . GLU B 2 77 ? -28.07326 -80.76732 -6.34714 1.000 21.86729 86 GLU B N 1
ATOM 4583 C CA . GLU B 2 77 ? -29.22511 -81.02402 -5.48981 1.000 21.88154 86 GLU B CA 1
ATOM 4584 C C . GLU B 2 77 ? -29.00327 -80.49491 -4.07806 1.000 22.36599 86 GLU B C 1
ATOM 4585 O O . GLU B 2 77 ? -29.91744 -79.92859 -3.46384 1.000 21.93920 86 GLU B O 1
ATOM 4591 N N . ARG B 2 78 ? -27.81021 -80.70759 -3.53381 1.000 23.20913 87 ARG B N 1
ATOM 4592 C CA . ARG B 2 78 ? -27.51704 -80.20035 -2.19916 1.000 24.49685 87 ARG B CA 1
ATOM 4593 C C . ARG B 2 78 ? -27.43109 -78.67952 -2.20760 1.000 24.23681 87 ARG B C 1
ATOM 4594 O O . ARG B 2 78 ? -27.85390 -78.02106 -1.24888 1.000 26.08521 87 ARG B O 1
ATOM 4602 N N . ALA B 2 79 ? -26.93651 -78.09752 -3.30398 1.000 23.72727 88 ALA B N 1
ATOM 4603 C CA . ALA B 2 79 ? -26.89276 -76.64277 -3.39445 1.000 24.04429 88 ALA B CA 1
ATOM 4604 C C . ALA B 2 79 ? -28.29993 -76.06082 -3.46797 1.000 24.13499 88 ALA B C 1
ATOM 4605 O O . ALA B 2 79 ? -28.56472 -74.99241 -2.89927 1.000 21.46689 88 ALA B O 1
ATOM 4607 N N . LEU B 2 80 ? -29.22510 -76.75801 -4.14254 1.000 22.12071 89 LEU B N 1
ATOM 4608 C CA . LEU B 2 80 ? -30.61261 -76.29964 -4.15327 1.000 23.24893 89 LEU B CA 1
ATOM 4609 C C . LEU B 2 80 ? -31.23030 -76.40014 -2.76847 1.000 24.14389 89 LEU B C 1
ATOM 4610 O O . LEU B 2 80 ? -31.94913 -75.49046 -2.33567 1.000 25.82664 89 LEU B O 1
ATOM 4615 N N . LYS B 2 81 ? -30.98394 -77.51168 -2.06923 1.000 20.56036 90 LYS B N 1
ATOM 4616 C CA . LYS B 2 81 ? -31.46603 -77.62639 -0.69797 1.000 24.00416 90 LYS B CA 1
ATOM 4617 C C . LYS B 2 81 ? -30.92965 -76.48980 0.16183 1.000 26.61634 90 LYS B C 1
ATOM 4618 O O . LYS B 2 81 ? -31.66371 -75.90281 0.96532 1.000 27.85813 90 LYS B O 1
ATOM 4624 N N . ASN B 2 82 ? -29.65242 -76.15688 -0.00783 1.000 28.44696 91 ASN B N 1
ATOM 4625 C CA . ASN B 2 82 ? -29.05620 -75.06727 0.75148 1.000 27.58354 91 ASN B CA 1
ATOM 4626 C C . ASN B 2 82 ? -29.65031 -73.72057 0.39048 1.000 28.14207 91 ASN B C 1
ATOM 4627 O O . ASN B 2 82 ? -29.44488 -72.74644 1.12557 1.000 28.87355 91 ASN B O 1
ATOM 4632 N N . HIS B 2 83 ? -30.35752 -73.62788 -0.73193 1.000 25.04245 92 HIS B N 1
ATOM 4633 C CA . HIS B 2 83 ? -31.02235 -72.39125 -1.11200 1.000 25.24046 92 HIS B CA 1
ATOM 4634 C C . HIS B 2 83 ? -32.52924 -72.48782 -0.94714 1.000 27.11576 92 HIS B C 1
ATOM 4635 O O . HIS B 2 83 ? -33.26590 -71.65887 -1.48702 1.000 28.32084 92 HIS B O 1
ATOM 4642 N N . GLY B 2 84 ? -32.99852 -73.48433 -0.20835 1.000 27.08011 93 GLY B N 1
ATOM 4643 C CA . GLY B 2 84 ? -34.37996 -73.53950 0.21516 1.000 27.27668 93 GLY B CA 1
ATOM 4644 C C . GLY B 2 84 ? -35.19399 -74.68526 -0.34295 1.000 30.92901 93 GLY B C 1
ATOM 4645 O O . GLY B 2 84 ? -36.33231 -74.87450 0.10320 1.000 28.19858 93 GLY B O 1
ATOM 4646 N N . SER B 2 85 ? -34.67365 -75.46232 -1.28883 1.000 28.22932 94 SER B N 1
ATOM 4647 C CA . SER B 2 85 ? -35.48552 -76.53494 -1.85245 1.000 28.94757 94 SER B CA 1
ATOM 4648 C C . SER B 2 85 ? -35.77865 -77.60064 -0.80774 1.000 28.52725 94 SER B C 1
ATOM 4649 O O . SER B 2 85 ? -34.93364 -77.92693 0.03107 1.000 28.67740 94 SER B O 1
ATOM 4652 N N . GLN B 2 86 ? -36.97662 -78.16812 -0.89450 1.000 31.32049 95 GLN B N 1
ATOM 4653 C CA . GLN B 2 86 ? -37.43196 -79.23213 -0.01363 1.000 38.57426 95 GLN B CA 1
ATOM 4654 C C . GLN B 2 86 ? -37.45824 -80.59261 -0.69437 1.000 35.19623 95 GLN B C 1
ATOM 4655 O O . GLN B 2 86 ? -37.66135 -81.60337 -0.01498 1.000 34.68111 95 GLN B O 1
ATOM 4661 N N . ILE B 2 87 ? -37.27586 -80.63674 -2.01187 1.000 29.29762 96 ILE B N 1
ATOM 4662 C CA . ILE B 2 87 ? -37.38155 -81.86190 -2.78733 1.000 30.01139 96 ILE B CA 1
ATOM 4663 C C . ILE B 2 87 ? -36.04075 -82.12223 -3.47478 1.000 32.16864 96 ILE B C 1
ATOM 4664 O O . ILE B 2 87 ? -35.12716 -81.29741 -3.43990 1.000 31.42181 96 ILE B O 1
ATOM 4669 N N . GLY B 2 88 ? -35.92458 -83.29998 -4.08534 1.000 28.56048 97 GLY B N 1
ATOM 4670 C CA . GLY B 2 88 ? -34.77064 -83.60173 -4.90719 1.000 26.18991 97 GLY B CA 1
ATOM 4671 C C . GLY B 2 88 ? -34.89186 -82.95450 -6.26905 1.000 24.73301 97 GLY B C 1
ATOM 4672 O O . GLY B 2 88 ? -35.89238 -82.31726 -6.60590 1.000 27.43461 97 GLY B O 1
ATOM 4673 N N . ILE B 2 89 ? -33.86046 -83.14258 -7.08498 1.000 21.85300 98 ILE B N 1
ATOM 4674 C CA . ILE B 2 89 ? -33.91120 -82.64395 -8.45711 1.000 20.64073 98 ILE B CA 1
ATOM 4675 C C . ILE B 2 89 ? -34.89446 -83.49482 -9.26219 1.000 20.89280 98 ILE B C 1
ATOM 4676 O O . ILE B 2 89 ? -34.69447 -84.70525 -9.40961 1.000 22.75278 98 ILE B O 1
ATOM 4681 N N . PRO B 2 90 ? -35.96349 -82.91414 -9.79778 1.000 20.48045 99 PRO B N 1
ATOM 4682 C CA . PRO B 2 90 ? -36.92092 -83.70820 -10.57872 1.000 22.59559 99 PRO B CA 1
ATOM 4683 C C . PRO B 2 90 ? -36.28617 -84.25340 -11.84971 1.000 20.05233 99 PRO B C 1
ATOM 4684 O O . PRO B 2 90 ? -35.31212 -83.71021 -12.37417 1.000 20.85286 99 PRO B O 1
ATOM 4688 N N . TYR B 2 91 ? -36.86390 -85.33929 -12.35614 1.000 20.59493 100 TYR B N 1
ATOM 4689 C CA . TYR B 2 91 ? -36.37700 -85.95978 -13.57744 1.000 19.74830 100 TYR B CA 1
ATOM 4690 C C . TYR B 2 91 ? -37.44023 -85.88936 -14.66843 1.000 22.28696 100 TYR B C 1
ATOM 4691 O O . TYR B 2 91 ? -38.62186 -85.62835 -14.42309 1.000 22.76639 100 TYR B O 1
ATOM 4700 N N . TRP B 2 92 ? -37.00851 -86.15085 -15.89128 1.000 16.87980 101 TRP B N 1
ATOM 4701 C CA . TRP B 2 92 ? -37.88374 -86.14517 -17.05743 1.000 21.81773 101 TRP B CA 1
ATOM 4702 C C . TRP B 2 92 ? -37.75229 -87.50184 -17.73171 1.000 20.19685 101 TRP B C 1
ATOM 4703 O O . TRP B 2 92 ? -36.68528 -87.83394 -18.25357 1.000 19.00334 101 TRP B O 1
ATOM 4714 N N . ASN B 2 93 ? -38.81590 -88.30139 -17.71672 1.000 18.42882 102 ASN B N 1
ATOM 4715 C CA . ASN B 2 93 ? -38.72111 -89.61143 -18.36341 1.000 20.33160 102 ASN B CA 1
ATOM 4716 C C . ASN B 2 93 ? -38.88910 -89.43985 -19.86939 1.000 18.09568 102 ASN B C 1
ATOM 4717 O O . ASN B 2 93 ? -39.98959 -89.56227 -20.41950 1.000 17.15624 102 ASN B O 1
ATOM 4722 N N . TRP B 2 94 ? -37.76943 -89.20935 -20.55148 1.000 17.66276 103 TRP B N 1
ATOM 4723 C CA . TRP B 2 94 ? -37.78583 -88.94944 -21.98400 1.000 17.59362 103 TRP B CA 1
ATOM 4724 C C . TRP B 2 94 ? -37.84254 -90.22479 -22.82359 1.000 15.88648 103 TRP B C 1
ATOM 4725 O O . TRP B 2 94 ? -37.63892 -90.14535 -24.03517 1.000 16.13393 103 TRP B O 1
ATOM 4736 N N . THR B 2 95 ? -38.09069 -91.39682 -22.22065 1.000 16.19101 104 THR B N 1
ATOM 4737 C CA . THR B 2 95 ? -38.43208 -92.57075 -23.01482 1.000 18.50464 104 THR B CA 1
ATOM 4738 C C . THR B 2 95 ? -39.89854 -92.57288 -23.42252 1.000 18.33957 104 THR B C 1
ATOM 4739 O O . THR B 2 95 ? -40.27751 -93.34714 -24.30650 1.000 17.97671 104 THR B O 1
ATOM 4743 N N . LYS B 2 96 ? -40.71865 -91.72841 -22.80264 1.000 18.76447 105 LYS B N 1
ATOM 4744 C CA . LYS B 2 96 ? -42.13395 -91.66598 -23.14449 1.000 18.69848 105 LYS B CA 1
ATOM 4745 C C . LYS B 2 96 ? -42.34461 -91.12010 -24.54551 1.000 22.82283 105 LYS B C 1
ATOM 4746 O O . LYS B 2 96 ? -41.55546 -90.32509 -25.06182 1.000 17.77840 105 LYS B O 1
ATOM 4752 N N . ARG B 2 97 ? -43.44547 -91.55278 -25.15337 1.000 22.68953 106 ARG B N 1
ATOM 4753 C CA . ARG B 2 97 ? -43.89872 -90.96011 -26.39918 1.000 26.86574 106 ARG B CA 1
ATOM 4754 C C . ARG B 2 97 ? -44.35410 -89.53147 -26.10950 1.000 26.51138 106 ARG B C 1
ATOM 4755 O O . ARG B 2 97 ? -45.14440 -89.29734 -25.19628 1.000 29.62568 106 ARG B O 1
ATOM 4763 N N . MET B 2 98 ? -43.81686 -88.56888 -26.85051 1.000 20.16936 107 MET B N 1
ATOM 4764 C CA . MET B 2 98 ? -43.98576 -87.15683 -26.54225 1.000 24.95636 107 MET B CA 1
ATOM 4765 C C . MET B 2 98 ? -44.36121 -86.37835 -27.78757 1.000 23.49394 107 MET B C 1
ATOM 4766 O O . MET B 2 98 ? -43.82908 -86.63735 -28.86687 1.000 21.57236 107 MET B O 1
ATOM 4771 N N . SER B 2 99 ? -45.23071 -85.38402 -27.62341 1.000 22.76998 108 SER B N 1
ATOM 4772 C CA . SER B 2 99 ? -45.43517 -84.37047 -28.64642 1.000 24.52819 108 SER B CA 1
ATOM 4773 C C . SER B 2 99 ? -44.96509 -83.00619 -28.17950 1.000 27.28901 108 SER B C 1
ATOM 4774 O O . SER B 2 99 ? -45.06350 -82.03038 -28.93296 1.000 28.11493 108 SER B O 1
ATOM 4777 N N . SER B 2 100 ? -44.43060 -82.92494 -26.96462 1.000 24.47784 109 SER B N 1
ATOM 4778 C CA . SER B 2 100 ? -43.98347 -81.67548 -26.37504 1.000 27.71721 109 SER B CA 1
ATOM 4779 C C . SER B 2 100 ? -42.98852 -82.00985 -25.27908 1.000 24.00766 109 SER B C 1
ATOM 4780 O O . SER B 2 100 ? -42.95707 -83.13243 -24.77147 1.000 27.31856 109 SER B O 1
ATOM 4783 N N . ILE B 2 101 ? -42.19324 -81.02010 -24.90339 1.000 22.99203 110 ILE B N 1
ATOM 4784 C CA . ILE B 2 101 ? -41.31735 -81.20615 -23.75085 1.000 27.93027 110 ILE B CA 1
ATOM 4785 C C . ILE B 2 101 ? -42.03204 -80.64398 -22.52787 1.000 28.36001 110 ILE B C 1
ATOM 4786 O O . ILE B 2 101 ? -43.00329 -79.88375 -22.67382 1.000 23.98890 110 ILE B O 1
ATOM 4791 N N . PRO B 2 102 ? -41.62599 -81.02033 -21.31705 1.000 24.52981 111 PRO B N 1
ATOM 4792 C CA . PRO B 2 102 ? -42.30393 -80.50483 -20.12177 1.000 24.61081 111 PRO B CA 1
ATOM 4793 C C . PRO B 2 102 ? -42.20863 -78.98638 -20.02912 1.000 25.50211 111 PRO B C 1
ATOM 4794 O O . PRO B 2 102 ? -41.12360 -78.40724 -20.12170 1.000 20.58334 111 PRO B O 1
ATOM 4798 N N . ALA B 2 103 ? -43.36552 -78.33775 -19.83446 1.000 22.68583 112 ALA B N 1
ATOM 4799 C CA . ALA B 2 103 ? -43.38225 -76.88500 -19.66732 1.000 24.79474 112 ALA B CA 1
ATOM 4800 C C . ALA B 2 103 ? -42.59940 -76.43422 -18.43059 1.000 20.69101 112 ALA B C 1
ATOM 4801 O O . ALA B 2 103 ? -42.14600 -75.28501 -18.36790 1.000 22.47706 112 ALA B O 1
ATOM 4803 N N . PHE B 2 104 ? -42.44594 -77.30455 -17.43444 1.000 21.55177 113 PHE B N 1
ATOM 4804 C CA . PHE B 2 104 ? -41.66159 -76.95823 -16.24961 1.000 25.52873 113 PHE B CA 1
ATOM 4805 C C . PHE B 2 104 ? -40.33917 -76.28236 -16.60705 1.000 28.17315 113 PHE B C 1
ATOM 4806 O O . PHE B 2 104 ? -39.96350 -75.26451 -16.00690 1.000 26.06208 113 PHE B O 1
ATOM 4814 N N . PHE B 2 105 ? -39.60590 -76.83498 -17.57747 1.000 20.81168 114 PHE B N 1
ATOM 4815 C CA . PHE B 2 105 ? -38.41375 -76.16158 -18.06495 1.000 22.42054 114 PHE B CA 1
ATOM 4816 C C . PHE B 2 105 ? -38.55668 -75.65586 -19.48806 1.000 21.97913 114 PHE B C 1
ATOM 4817 O O . PHE B 2 105 ? -37.70905 -74.87669 -19.93206 1.000 24.53686 114 PHE B O 1
ATOM 4825 N N . GLY B 2 106 ? -39.60949 -76.04457 -20.20166 1.000 19.70344 115 GLY B N 1
ATOM 4826 C CA . GLY B 2 106 ? -39.73239 -75.66419 -21.59533 1.000 22.67171 115 GLY B CA 1
ATOM 4827 C C . GLY B 2 106 ? -40.37019 -74.30955 -21.84175 1.000 25.48574 115 GLY B C 1
ATOM 4828 O O . GLY B 2 106 ? -40.11938 -73.68662 -22.87279 1.000 26.72683 115 GLY B O 1
ATOM 4829 N N . ASP B 2 107 ? -41.17140 -73.82224 -20.90092 1.000 25.28232 116 ASP B N 1
ATOM 4830 C CA . ASP B 2 107 ? -41.91602 -72.58339 -21.09272 1.000 31.27009 116 ASP B CA 1
ATOM 4831 C C . ASP B 2 107 ? -41.16042 -71.41199 -20.47885 1.000 24.45522 116 ASP B C 1
ATOM 4832 O O . ASP B 2 107 ? -40.72587 -71.48232 -19.32451 1.000 26.19873 116 ASP B O 1
ATOM 4837 N N . ASP B 2 108 ? -41.01364 -70.33818 -21.24964 1.000 23.76838 117 ASP B N 1
ATOM 4838 C CA . ASP B 2 108 ? -40.22568 -69.19078 -20.82771 1.000 24.83475 117 ASP B CA 1
ATOM 4839 C C . ASP B 2 108 ? -41.01722 -68.13927 -20.04835 1.000 27.21813 117 ASP B C 1
ATOM 4840 O O . ASP B 2 108 ? -40.48633 -67.04997 -19.79479 1.000 31.54707 117 ASP B O 1
ATOM 4845 N N . SER B 2 109 ? -42.23540 -68.43492 -19.61941 1.000 24.30407 118 SER B N 1
ATOM 4846 C CA . SER B 2 109 ? -43.01172 -67.37294 -19.00208 1.000 26.65074 118 SER B CA 1
ATOM 4847 C C . SER B 2 109 ? -42.56181 -67.12777 -17.55613 1.000 30.79771 118 SER B C 1
ATOM 4848 O O . SER B 2 109 ? -41.90242 -67.96194 -16.91902 1.000 26.36955 118 SER B O 1
ATOM 4851 N N . ASN B 2 110 ? -42.90080 -65.93550 -17.05922 1.000 24.68936 119 ASN B N 1
ATOM 4852 C CA . ASN B 2 110 ? -42.64720 -65.53517 -15.67008 1.000 26.48531 119 ASN B CA 1
ATOM 4853 C C . ASN B 2 110 ? -41.17277 -65.69756 -15.29724 1.000 27.05700 119 ASN B C 1
ATOM 4854 O O . ASN B 2 110 ? -40.83902 -66.09414 -14.18055 1.000 26.48165 119 ASN B O 1
ATOM 4859 N N . ASN B 2 111 ? -40.28693 -65.38154 -16.23958 1.000 25.97420 120 ASN B N 1
ATOM 4860 C CA . ASN B 2 111 ? -38.83695 -65.44751 -16.01131 1.000 28.29727 120 ASN B CA 1
ATOM 4861 C C . ASN B 2 111 ? -38.41608 -66.81073 -15.46264 1.000 26.45338 120 ASN B C 1
ATOM 4862 O O . ASN B 2 111 ? -37.55235 -66.91434 -14.58535 1.000 26.22461 120 ASN B O 1
ATOM 4867 N N . ASN B 2 112 ? -39.02927 -67.87083 -15.98778 1.000 22.28496 121 ASN B N 1
ATOM 4868 C CA . ASN B 2 112 ? -38.76688 -69.23049 -15.53063 1.000 23.09918 121 ASN B CA 1
ATOM 4869 C C . ASN B 2 112 ? -37.26729 -69.48077 -15.37970 1.000 21.32116 121 ASN B C 1
ATOM 4870 O O . ASN B 2 112 ? -36.53790 -69.47077 -16.37637 1.000 22.27699 121 ASN B O 1
ATOM 4875 N N . PRO B 2 113 ? -36.77496 -69.69897 -14.15517 1.000 22.47877 122 PRO B N 1
ATOM 4876 C CA . PRO B 2 113 ? -35.33586 -69.95350 -13.97780 1.000 22.60853 122 PRO B CA 1
ATOM 4877 C C . PRO B 2 113 ? -34.84658 -71.23248 -14.64914 1.000 21.21462 122 PRO B C 1
ATOM 4878 O O . PRO B 2 113 ? -33.65196 -71.34428 -14.96038 1.000 19.70921 122 PRO B O 1
ATOM 4882 N N . PHE B 2 114 ? -35.72152 -72.21267 -14.85387 1.000 19.79452 123 PHE B N 1
ATOM 4883 C CA . PHE B 2 114 ? -35.32525 -73.45593 -15.50883 1.000 20.38555 123 PHE B CA 1
ATOM 4884 C C . PHE B 2 114 ? -35.31261 -73.35846 -17.02980 1.000 22.54340 123 PHE B C 1
ATOM 4885 O O . PHE B 2 114 ? -34.91497 -74.32727 -17.69647 1.000 21.04694 123 PHE B O 1
ATOM 4893 N N . TYR B 2 115 ? -35.72353 -72.22247 -17.59646 1.000 20.74847 124 TYR B N 1
ATOM 4894 C CA . TYR B 2 115 ? -35.76714 -72.10218 -19.04720 1.000 22.94171 124 TYR B CA 1
ATOM 4895 C C . TYR B 2 115 ? -34.40744 -71.74502 -19.63966 1.000 21.26095 124 TYR B C 1
ATOM 4896 O O . TYR B 2 115 ? -34.07154 -72.19133 -20.74285 1.000 20.49321 124 TYR B O 1
ATOM 4905 N N . LYS B 2 116 ? -33.63192 -70.91417 -18.95081 1.000 20.74253 125 LYS B N 1
ATOM 4906 C CA . LYS B 2 116 ? -32.30336 -70.53906 -19.42955 1.000 23.54743 125 LYS B CA 1
ATOM 4907 C C . LYS B 2 116 ? -31.51472 -69.96181 -18.26505 1.000 20.18475 125 LYS B C 1
ATOM 4908 O O . LYS B 2 116 ? -32.05327 -69.72639 -17.18265 1.000 21.02293 125 LYS B O 1
ATOM 4914 N N . TYR B 2 117 ? -30.22933 -69.71476 -18.51312 1.000 21.05494 126 TYR B N 1
ATOM 4915 C CA . TYR B 2 117 ? -29.34569 -69.07818 -17.54792 1.000 19.83474 126 TYR B CA 1
ATOM 4916 C C . TYR B 2 117 ? -28.42074 -68.10425 -18.27003 1.000 22.73644 126 TYR B C 1
ATOM 4917 O O . TYR B 2 117 ? -27.92262 -68.39227 -19.36690 1.000 19.76738 126 TYR B O 1
ATOM 4926 N N . HIS B 2 118 ? -28.20252 -66.94225 -17.65527 1.000 21.89173 127 HIS B N 1
ATOM 4927 C CA . HIS B 2 118 ? -27.23953 -65.96155 -18.15945 1.000 22.31649 127 HIS B CA 1
ATOM 4928 C C . HIS B 2 118 ? -25.86891 -66.26716 -17.55915 1.000 22.78440 127 HIS B C 1
ATOM 4929 O O . HIS B 2 118 ? -25.64781 -66.05633 -16.36053 1.000 23.61243 127 HIS B O 1
ATOM 4936 N N . ILE B 2 119 ? -24.94759 -66.75634 -18.38821 1.000 22.06294 128 ILE B N 1
ATOM 4937 C CA . ILE B 2 119 ? -23.59694 -67.09595 -17.93826 1.000 20.82968 128 ILE B CA 1
ATOM 4938 C C . ILE B 2 119 ? -22.81297 -65.79839 -17.76306 1.000 22.33682 128 ILE B C 1
ATOM 4939 O O . ILE B 2 119 ? -22.43053 -65.15777 -18.74615 1.000 24.26619 128 ILE B O 1
ATOM 4944 N N . ARG B 2 120 ? -22.56156 -65.41485 -16.51025 1.000 21.17990 129 ARG B N 1
ATOM 4945 C CA . ARG B 2 120 ? -21.92645 -64.12157 -16.25529 1.000 24.21722 129 ARG B CA 1
ATOM 4946 C C . ARG B 2 120 ? -20.52755 -64.04337 -16.85170 1.000 25.32031 129 ARG B C 1
ATOM 4947 O O . ARG B 2 120 ? -20.13296 -62.99720 -17.37586 1.000 22.05765 129 ARG B O 1
ATOM 4955 N N . ALA B 2 121 ? -19.76382 -65.13850 -16.80025 1.000 24.12890 130 ALA B N 1
ATOM 4956 C CA . ALA B 2 121 ? -18.35548 -65.04995 -17.18272 1.000 27.14715 130 ALA B CA 1
ATOM 4957 C C . ALA B 2 121 ? -18.18115 -64.72986 -18.66396 1.000 30.30336 130 ALA B C 1
ATOM 4958 O O . ALA B 2 121 ? -17.20199 -64.07887 -19.04212 1.000 28.09979 130 ALA B O 1
ATOM 4960 N N . VAL B 2 122 ? -19.09840 -65.17617 -19.52129 1.000 23.51358 131 VAL B N 1
ATOM 4961 C CA . VAL B 2 122 ? -19.00524 -64.89796 -20.95182 1.000 27.42613 131 VAL B CA 1
ATOM 4962 C C . VAL B 2 122 ? -20.11020 -63.97260 -21.43979 1.000 24.38566 131 VAL B C 1
ATOM 4963 O O . VAL B 2 122 ? -20.12766 -63.61602 -22.62865 1.000 29.07466 131 VAL B O 1
ATOM 4967 N N . ASN B 2 123 ? -21.01980 -63.55330 -20.56232 1.000 25.95953 132 ASN B N 1
ATOM 4968 C CA . ASN B 2 123 ? -22.12540 -62.66974 -20.93436 1.000 26.86916 132 ASN B CA 1
ATOM 4969 C C . ASN B 2 123 ? -22.96527 -63.27451 -22.06121 1.000 28.42176 132 ASN B C 1
ATOM 4970 O O . ASN B 2 123 ? -23.21431 -62.64394 -23.08607 1.000 26.30487 132 ASN B O 1
ATOM 4975 N N . GLN B 2 124 ? -23.41036 -64.51281 -21.86040 1.000 25.28516 133 GLN B N 1
ATOM 4976 C CA . GLN B 2 124 ? -24.23560 -65.19823 -22.84372 1.000 26.27726 133 GLN B CA 1
ATOM 4977 C C . GLN B 2 124 ? -25.36490 -65.91867 -22.13737 1.000 23.09834 133 GLN B C 1
ATOM 4978 O O . GLN B 2 124 ? -25.14772 -66.55881 -21.10604 1.000 20.93980 133 GLN B O 1
ATOM 4984 N N . TYR B 2 125 ? -26.56701 -65.81175 -22.69279 1.000 20.54685 134 TYR B N 1
ATOM 4985 C CA . TYR B 2 125 ? -27.65749 -66.67689 -22.27250 1.000 23.54334 134 TYR B CA 1
ATOM 4986 C C . TYR B 2 125 ? -27.47218 -68.05317 -22.89293 1.000 20.15989 134 TYR B C 1
ATOM 4987 O O . TYR B 2 125 ? -27.00240 -68.17384 -24.02547 1.000 20.65049 134 TYR B O 1
ATOM 4996 N N . THR B 2 126 ? -27.84899 -69.09269 -22.15490 1.000 20.51419 135 THR B N 1
ATOM 4997 C CA . THR B 2 126 ? -27.93348 -70.40498 -22.77463 1.000 21.11356 135 THR B CA 1
ATOM 4998 C C . THR B 2 126 ? -29.08559 -70.42717 -23.77065 1.000 24.75878 135 THR B C 1
ATOM 4999 O O . THR B 2 126 ? -30.06720 -69.68685 -23.64463 1.000 19.98927 135 THR B O 1
ATOM 5003 N N . THR B 2 127 ? -28.95415 -71.28755 -24.77280 1.000 21.12612 136 THR B N 1
ATOM 5004 C CA . THR B 2 127 ? -29.94565 -71.42968 -25.82042 1.000 21.98944 136 THR B CA 1
ATOM 5005 C C . THR B 2 127 ? -30.33031 -72.89590 -25.94241 1.000 25.25693 136 THR B C 1
ATOM 5006 O O . THR B 2 127 ? -29.58383 -73.79699 -25.52890 1.000 20.67867 136 THR B O 1
ATOM 5010 N N . ARG B 2 128 ? -31.51719 -73.11438 -26.50351 1.000 19.05010 137 ARG B N 1
ATOM 5011 C CA . ARG B 2 128 ? -31.97888 -74.42658 -26.91886 1.000 22.77743 137 ARG B CA 1
ATOM 5012 C C . ARG B 2 128 ? -32.45267 -74.35999 -28.35916 1.000 27.66682 137 ARG B C 1
ATOM 5013 O O . ARG B 2 128 ? -32.81510 -73.29872 -28.87975 1.000 28.62683 137 ARG B O 1
ATOM 5021 N N . ASP B 2 129 ? -32.46366 -75.52136 -28.99320 1.000 20.90188 138 ASP B N 1
ATOM 5022 C CA . ASP B 2 129 ? -32.84020 -75.62365 -30.39798 1.000 25.99631 138 ASP B CA 1
ATOM 5023 C C . ASP B 2 129 ? -33.34716 -77.06285 -30.50971 1.000 24.00353 138 ASP B C 1
ATOM 5024 O O . ASP B 2 129 ? -32.62944 -77.97090 -30.93214 1.000 24.01737 138 ASP B O 1
ATOM 5029 N N . VAL B 2 130 ? -34.58738 -77.27356 -30.06347 1.000 22.25685 139 VAL B N 1
ATOM 5030 C CA . VAL B 2 130 ? -35.07509 -78.62985 -29.81610 1.000 24.80626 139 VAL B CA 1
ATOM 5031 C C . VAL B 2 130 ? -35.37803 -79.30934 -31.14379 1.000 26.66426 139 VAL B C 1
ATOM 5032 O O . VAL B 2 130 ? -36.18043 -78.81544 -31.94810 1.000 26.25023 139 VAL B O 1
ATOM 5036 N N . ASP B 2 131 ? -34.73545 -80.44976 -31.37211 1.000 19.17554 140 ASP B N 1
ATOM 5037 C CA . ASP B 2 131 ? -34.92824 -81.23352 -32.58310 1.000 24.51575 140 ASP B CA 1
ATOM 5038 C C . ASP B 2 131 ? -36.29296 -81.91908 -32.53200 1.000 24.63226 140 ASP B C 1
ATOM 5039 O O . ASP B 2 131 ? -36.55861 -82.71457 -31.62369 1.000 20.89312 140 ASP B O 1
ATOM 5044 N N . VAL B 2 132 ? -37.17096 -81.61306 -33.49611 1.000 21.17122 141 VAL B N 1
ATOM 5045 C CA . VAL B 2 132 ? -38.52249 -82.16639 -33.43982 1.000 21.76311 141 VAL B CA 1
ATOM 5046 C C . VAL B 2 132 ? -38.55382 -83.66629 -33.67720 1.000 21.56475 141 VAL B C 1
ATOM 5047 O O . VAL B 2 132 ? -39.60274 -84.29448 -33.48012 1.000 20.38205 141 VAL B O 1
ATOM 5051 N N . GLU B 2 133 ? -37.43891 -84.26650 -34.09651 1.000 19.70268 142 GLU B N 1
ATOM 5052 C CA . GLU B 2 133 ? -37.39224 -85.72434 -34.14517 1.000 23.26539 142 GLU B CA 1
ATOM 5053 C C . GLU B 2 133 ? -37.64819 -86.34707 -32.77482 1.000 23.32632 142 GLU B C 1
ATOM 5054 O O . GLU B 2 133 ? -38.02073 -87.52413 -32.69428 1.000 21.12786 142 GLU B O 1
ATOM 5060 N N . LEU B 2 134 ? -37.43929 -85.58121 -31.69930 1.000 21.66587 143 LEU B N 1
ATOM 5061 C CA . LEU B 2 134 ? -37.73717 -86.05590 -30.35185 1.000 21.26215 143 LEU B CA 1
ATOM 5062 C C . LEU B 2 134 ? -39.19617 -86.44669 -30.22411 1.000 24.73355 143 LEU B C 1
ATOM 5063 O O . LEU B 2 134 ? -39.54283 -87.34093 -29.43632 1.000 23.02189 143 LEU B O 1
ATOM 5068 N N . PHE B 2 135 ? -40.05999 -85.79371 -31.00008 1.000 22.42994 144 PHE B N 1
ATOM 5069 C CA . PHE B 2 135 ? -41.49048 -86.03768 -30.99477 1.000 23.28883 144 PHE B CA 1
ATOM 5070 C C . PHE B 2 135 ? -41.92852 -87.05046 -32.03818 1.000 24.52065 144 PHE B C 1
ATOM 5071 O O . PHE B 2 135 ? -43.11093 -87.40899 -32.06766 1.000 26.53554 144 PHE B O 1
ATOM 5079 N N . ASN B 2 136 ? -41.02209 -87.49622 -32.91067 1.000 20.29123 145 ASN B N 1
ATOM 5080 C CA . ASN B 2 136 ? -41.37836 -88.38761 -34.01935 1.000 24.60157 145 ASN B CA 1
ATOM 5081 C C . ASN B 2 136 ? -40.14379 -89.23723 -34.32844 1.000 21.13343 145 ASN B C 1
ATOM 5082 O O . ASN B 2 136 ? -39.45138 -89.04817 -35.32509 1.000 20.83949 145 ASN B O 1
ATOM 5087 N N . GLN B 2 137 ? -39.85701 -90.17993 -33.43477 1.000 18.05777 146 GLN B N 1
ATOM 5088 C CA . GLN B 2 137 ? -38.58429 -90.89023 -33.45624 1.000 20.75833 146 GLN B CA 1
ATOM 5089 C C . GLN B 2 137 ? -38.63728 -92.05878 -34.44033 1.000 20.64943 146 GLN B C 1
ATOM 5090 O O . GLN B 2 137 ? -39.70513 -92.60406 -34.73751 1.000 20.12547 146 GLN B O 1
ATOM 5096 N N . THR B 2 138 ? -37.47194 -92.43318 -34.95952 1.000 21.32020 147 THR B N 1
ATOM 5097 C CA . THR B 2 138 ? -37.39373 -93.67451 -35.71310 1.000 23.02647 147 THR B CA 1
ATOM 5098 C C . THR B 2 138 ? -37.59369 -94.86043 -34.76834 1.000 21.12617 147 THR B C 1
ATOM 5099 O O . THR B 2 138 ? -37.58298 -94.72655 -33.54204 1.000 18.17636 147 THR B O 1
ATOM 5103 N N . LYS B 2 139 ? -37.78532 -96.03422 -35.34604 1.000 20.28170 148 LYS B N 1
ATOM 5104 C CA . LYS B 2 139 ? -38.05312 -97.22777 -34.56223 1.000 22.45079 148 LYS B CA 1
ATOM 5105 C C . LYS B 2 139 ? -37.04196 -98.30769 -34.90024 1.000 23.33686 148 LYS B C 1
ATOM 5106 O O . LYS B 2 139 ? -36.53339 -98.37703 -36.02185 1.000 25.21891 148 LYS B O 1
ATOM 5112 N N . PHE B 2 140 ? -36.77548 -99.15498 -33.91823 1.000 17.06830 149 PHE B N 1
ATOM 5113 C CA . PHE B 2 140 ? -36.07139 -100.41500 -34.11751 1.000 19.70426 149 PHE B CA 1
ATOM 5114 C C . PHE B 2 140 ? -37.13226 -101.50890 -34.03988 1.000 21.33078 149 PHE B C 1
ATOM 5115 O O . PHE B 2 140 ? -37.53189 -101.92157 -32.94732 1.000 20.61352 149 PHE B O 1
ATOM 5123 N N . GLY B 2 141 ? -37.57559 -101.98880 -35.18685 1.000 24.10720 150 GLY B N 1
ATOM 5124 C CA . GLY B 2 141 ? -38.75433 -102.83837 -35.17923 1.000 23.09669 150 GLY B CA 1
ATOM 5125 C C . GLY B 2 141 ? -39.90733 -102.02813 -34.63045 1.000 21.85438 150 GLY B C 1
ATOM 5126 O O . GLY B 2 141 ? -40.19258 -100.92332 -35.10100 1.000 22.89021 150 GLY B O 1
ATOM 5127 N N . GLU B 2 142 ? -40.54332 -102.53016 -33.57720 1.000 20.71976 151 GLU B N 1
ATOM 5128 C CA . GLU B 2 142 ? -41.69448 -101.85985 -32.98807 1.000 22.62281 151 GLU B CA 1
ATOM 5129 C C . GLU B 2 142 ? -41.32213 -100.81107 -31.93879 1.000 23.46366 151 GLU B C 1
ATOM 5130 O O . GLU B 2 142 ? -42.21464 -100.13047 -31.43026 1.000 21.30979 151 GLU B O 1
ATOM 5136 N N . TYR B 2 143 ? -40.04046 -100.63943 -31.61995 1.000 18.91165 152 TYR B N 1
ATOM 5137 C CA . TYR B 2 143 ? -39.63418 -99.85115 -30.45918 1.000 17.57161 152 TYR B CA 1
ATOM 5138 C C . TYR B 2 143 ? -39.12074 -98.48467 -30.89186 1.000 18.66224 152 TYR B C 1
ATOM 5139 O O . TYR B 2 143 ? -38.20782 -98.40162 -31.71849 1.000 19.01187 152 TYR B O 1
ATOM 5148 N N . ASP B 2 144 ? -39.67905 -97.42359 -30.30001 1.000 17.63982 153 ASP B N 1
ATOM 5149 C CA . ASP B 2 144 ? -39.16962 -96.06923 -30.51109 1.000 17.02883 153 ASP B CA 1
ATOM 5150 C C . ASP B 2 144 ? -37.71424 -95.93119 -30.04454 1.000 16.03573 153 ASP B C 1
ATOM 5151 O O . ASP B 2 144 ? -37.27073 -96.58156 -29.09457 1.000 17.42416 153 ASP B O 1
ATOM 5156 N N . TYR B 2 145 ? -36.99119 -95.02280 -30.70184 1.000 15.50125 154 TYR B N 1
ATOM 5157 C CA . TYR B 2 145 ? -35.54814 -94.83494 -30.53555 1.000 17.05349 154 TYR B CA 1
ATOM 5158 C C . TYR B 2 145 ? -35.08226 -94.75972 -29.08171 1.000 16.69924 154 TYR B C 1
ATOM 5159 O O . TYR B 2 145 ? -34.32482 -95.62106 -28.62881 1.000 16.77801 154 TYR B O 1
ATOM 5168 N N . LEU B 2 146 ? -35.48747 -93.72066 -28.34748 1.000 13.78459 155 LEU B N 1
ATOM 5169 C CA . LEU B 2 146 ? -34.93109 -93.52968 -27.00839 1.000 17.28148 155 LEU B CA 1
ATOM 5170 C C . LEU B 2 146 ? -35.30437 -94.68528 -26.09254 1.000 15.13948 155 LEU B C 1
ATOM 5171 O O . LEU B 2 146 ? -34.47629 -95.17422 -25.31953 1.000 13.14607 155 LEU B O 1
ATOM 5176 N N . TYR B 2 147 ? -36.55848 -95.14093 -26.17344 1.000 15.75159 156 TYR B N 1
ATOM 5177 C CA . TYR B 2 147 ? -36.98551 -96.29729 -25.40080 1.000 13.92542 156 TYR B CA 1
ATOM 5178 C C . TYR B 2 147 ? -36.11240 -97.51920 -25.70281 1.000 14.72715 156 TYR B C 1
ATOM 5179 O O . TYR B 2 147 ? -35.66184 -98.21520 -24.78596 1.000 15.83374 156 TYR B O 1
ATOM 5188 N N . TYR B 2 148 ? -35.86658 -97.80376 -26.98866 1.000 16.56780 157 TYR B N 1
ATOM 5189 C CA . TYR B 2 148 ? -35.07092 -98.98499 -27.34066 1.000 15.03120 157 TYR B CA 1
ATOM 5190 C C . TYR B 2 148 ? -33.62472 -98.86434 -26.84121 1.000 15.47853 157 TYR B C 1
ATOM 5191 O O . TYR B 2 148 ? -33.05346 -99.83395 -26.32799 1.000 14.44830 157 TYR B O 1
ATOM 5200 N N . LEU B 2 149 ? -33.01208 -97.68981 -26.98842 1.000 14.79668 158 LEU B N 1
ATOM 5201 C CA . LEU B 2 149 ? -31.66030 -97.52761 -26.46252 1.000 16.88013 158 LEU B CA 1
ATOM 5202 C C . LEU B 2 149 ? -31.63438 -97.74464 -24.95424 1.000 16.29755 158 LEU B C 1
ATOM 5203 O O . LEU B 2 149 ? -30.61853 -98.19504 -24.40811 1.000 16.55352 158 LEU B O 1
ATOM 5208 N N . THR B 2 150 ? -32.74965 -97.44950 -24.26989 1.000 15.11631 159 THR B N 1
ATOM 5209 C CA . THR B 2 150 ? -32.83034 -97.71600 -22.83619 1.000 14.66114 159 THR B CA 1
ATOM 5210 C C . THR B 2 150 ? -32.95201 -99.21140 -22.57086 1.000 15.60258 159 THR B C 1
ATOM 5211 O O . THR B 2 150 ? -32.28218 -99.74394 -21.68060 1.000 15.85444 159 THR B O 1
ATOM 5215 N N . LEU B 2 151 ? -33.77757 -99.91439 -23.34929 1.000 14.91555 160 LEU B N 1
ATOM 5216 C CA . LEU B 2 151 ? -33.80381 -101.37294 -23.24010 1.000 15.32584 160 LEU B CA 1
ATOM 5217 C C . LEU B 2 151 ? -32.41161 -101.97039 -23.43750 1.000 15.47482 160 LEU B C 1
ATOM 5218 O O . LEU B 2 151 ? -32.00991 -102.88965 -22.71087 1.000 16.52189 160 LEU B O 1
ATOM 5223 N N . GLN B 2 152 ? -31.66732 -101.46613 -24.42006 1.000 16.86153 161 GLN B N 1
ATOM 5224 C CA . GLN B 2 152 ? -30.30268 -101.93936 -24.64371 1.000 18.13982 161 GLN B CA 1
ATOM 5225 C C . GLN B 2 152 ? -29.41103 -101.71273 -23.42383 1.000 18.93712 161 GLN B C 1
ATOM 5226 O O . GLN B 2 152 ? -28.56986 -102.56317 -23.09164 1.000 18.69535 161 GLN B O 1
ATOM 5232 N N . VAL B 2 153 ? -29.53713 -100.55392 -22.77389 1.000 16.55192 162 VAL B N 1
ATOM 5233 C CA . VAL B 2 153 ? -28.81668 -100.34123 -21.51789 1.000 14.69693 162 VAL B CA 1
ATOM 5234 C C . VAL B 2 153 ? -29.17223 -101.43499 -20.51869 1.000 19.16890 162 VAL B C 1
ATOM 5235 O O . VAL B 2 153 ? -28.29300 -102.05517 -19.90435 1.000 15.83445 162 VAL B O 1
ATOM 5239 N N . LEU B 2 154 ? -30.47423 -101.69979 -20.35171 1.000 16.12913 163 LEU B N 1
ATOM 5240 C CA . LEU B 2 154 ? -30.92011 -102.59469 -19.28554 1.000 19.67935 163 LEU B CA 1
ATOM 5241 C C . LEU B 2 154 ? -30.55533 -104.04603 -19.57356 1.000 21.28030 163 LEU B C 1
ATOM 5242 O O . LEU B 2 154 ? -30.42082 -104.83891 -18.62945 1.000 19.59221 163 LEU B O 1
ATOM 5247 N N . GLU B 2 155 ? -30.34927 -104.38115 -20.85632 1.000 18.09492 164 GLU B N 1
ATOM 5248 C CA . GLU B 2 155 ? -29.93445 -105.71578 -21.28429 1.000 21.98008 164 GLU B CA 1
ATOM 5249 C C . GLU B 2 155 ? -28.51950 -106.06233 -20.84980 1.000 23.51661 164 GLU B C 1
ATOM 5250 O O . GLU B 2 155 ? -28.21741 -107.24172 -20.65081 1.000 19.75809 164 GLU B O 1
ATOM 5256 N N . GLU B 2 156 ? -27.62618 -105.07538 -20.79133 1.000 22.14639 165 GLU B N 1
ATOM 5257 C CA . GLU B 2 156 ? -26.23995 -105.33703 -20.42916 1.000 19.85862 165 GLU B CA 1
ATOM 5258 C C . GLU B 2 156 ? -26.17719 -105.87042 -19.01033 1.000 20.34446 165 GLU B C 1
ATOM 5259 O O . GLU B 2 156 ? -26.91597 -105.42277 -18.13421 1.000 19.70222 165 GLU B O 1
ATOM 5265 N N . ASN B 2 157 ? -25.28389 -106.82592 -18.77577 1.000 22.84292 166 ASN B N 1
ATOM 5266 C CA . ASN B 2 157 ? -25.13780 -107.39104 -17.44054 1.000 23.00621 166 ASN B CA 1
ATOM 5267 C C . ASN B 2 157 ? -23.70432 -107.28625 -16.90900 1.000 20.93932 166 ASN B C 1
ATOM 5268 O O . ASN B 2 157 ? -23.35677 -107.98589 -15.95513 1.000 21.59328 166 ASN B O 1
ATOM 5273 N N . SER B 2 158 ? -22.86011 -106.43890 -17.50568 1.000 20.74322 167 SER B N 1
ATOM 5274 C CA . SER B 2 158 ? -21.54945 -106.12508 -16.94531 1.000 22.07517 167 SER B CA 1
ATOM 5275 C C . SER B 2 158 ? -21.33199 -104.62097 -17.04447 1.000 22.00830 167 SER B C 1
ATOM 5276 O O . SER B 2 158 ? -21.81167 -103.97597 -17.98198 1.000 21.77211 167 SER B O 1
ATOM 5279 N N . PHE B 2 159 ? -20.61446 -104.06067 -16.06533 1.000 20.41599 168 PHE B N 1
ATOM 5280 C CA . PHE B 2 159 ? -20.68477 -102.61589 -15.87032 1.000 18.86296 168 PHE B CA 1
ATOM 5281 C C . PHE B 2 159 ? -20.06680 -101.84848 -17.03298 1.000 19.51048 168 PHE B C 1
ATOM 5282 O O . PHE B 2 159 ? -20.65900 -100.88435 -17.52786 1.000 18.30126 168 PHE B O 1
ATOM 5290 N N . CYS B 2 160 ? -18.84196 -102.19842 -17.43562 1.000 19.05435 169 CYS B N 1
ATOM 5291 C CA . CYS B 2 160 ? -18.18742 -101.35933 -18.43310 1.000 20.74953 169 CYS B CA 1
ATOM 5292 C C . CYS B 2 160 ? -18.90988 -101.42597 -19.78134 1.000 18.82036 169 CYS B C 1
ATOM 5293 O O . CYS B 2 160 ? -18.93036 -100.43106 -20.51092 1.000 22.11528 169 CYS B O 1
ATOM 5296 N N . ASP B 2 161 ? -19.56480 -102.54923 -20.10996 1.000 20.00255 170 ASP B N 1
ATOM 5297 C CA . ASP B 2 161 ? -20.37789 -102.58538 -21.33016 1.000 20.26663 170 ASP B CA 1
ATOM 5298 C C . ASP B 2 161 ? -21.67590 -101.80480 -21.15324 1.000 20.22581 170 ASP B C 1
ATOM 5299 O O . ASP B 2 161 ? -22.09957 -101.07153 -22.05601 1.000 19.07614 170 ASP B O 1
ATOM 5304 N N . PHE B 2 162 ? -22.32871 -101.97157 -20.00558 1.000 16.52044 171 PHE B N 1
ATOM 5305 C CA . PHE B 2 162 ? -23.46075 -101.11978 -19.63775 1.000 18.74125 171 PHE B CA 1
ATOM 5306 C C . PHE B 2 162 ? -23.13495 -99.64434 -19.84707 1.000 18.21558 171 PHE B C 1
ATOM 5307 O O . PHE B 2 162 ? -23.94322 -98.88441 -20.39765 1.000 18.25927 171 PHE B O 1
ATOM 5315 N N . GLU B 2 163 ? -21.94147 -99.22165 -19.40627 1.000 17.57675 172 GLU B N 1
ATOM 5316 C CA . GLU B 2 163 ? -21.59168 -97.80031 -19.41291 1.000 16.91730 172 GLU B CA 1
ATOM 5317 C C . GLU B 2 163 ? -21.58977 -97.22392 -20.82093 1.000 13.78314 172 GLU B C 1
ATOM 5318 O O . GLU B 2 163 ? -21.99074 -96.07581 -21.02098 1.000 17.37941 172 GLU B O 1
ATOM 5324 N N . VAL B 2 164 ? -21.12645 -97.99382 -21.81119 1.000 15.79086 173 VAL B N 1
ATOM 5325 C CA . VAL B 2 164 ? -21.11656 -97.49516 -23.19056 1.000 15.66088 173 VAL B CA 1
ATOM 5326 C C . VAL B 2 164 ? -22.54153 -97.20238 -23.66621 1.000 18.36440 173 VAL B C 1
ATOM 5327 O O . VAL B 2 164 ? -22.83437 -96.11681 -24.18390 1.000 14.29363 173 VAL B O 1
ATOM 5331 N N . GLN B 2 165 ? -23.44161 -98.18170 -23.53434 1.000 15.56421 174 GLN B N 1
ATOM 5332 C CA . GLN B 2 165 ? -24.81916 -97.97008 -23.98287 1.000 14.33714 174 GLN B CA 1
ATOM 5333 C C . GLN B 2 165 ? -25.48732 -96.84876 -23.18990 1.000 15.36921 174 GLN B C 1
ATOM 5334 O O . GLN B 2 165 ? -26.25390 -96.04512 -23.74573 1.000 15.79478 174 GLN B O 1
ATOM 5340 N N . TYR B 2 166 ? -25.21885 -96.80056 -21.88649 1.000 15.85931 175 TYR B N 1
ATOM 5341 C CA . TYR B 2 166 ? -25.76769 -95.78085 -20.99319 1.000 15.64647 175 TYR B CA 1
ATOM 5342 C C . TYR B 2 166 ? -25.38369 -94.37311 -21.43329 1.000 15.19849 175 TYR B C 1
ATOM 5343 O O . TYR B 2 166 ? -26.22925 -93.47011 -21.50830 1.000 16.26871 175 TYR B O 1
ATOM 5352 N N . GLU B 2 167 ? -24.10940 -94.16831 -21.74332 1.000 13.29054 176 GLU B N 1
ATOM 5353 C CA . GLU B 2 167 ? -23.64633 -92.83408 -22.10071 1.000 13.43208 176 GLU B CA 1
ATOM 5354 C C . GLU B 2 167 ? -24.14083 -92.42195 -23.48687 1.000 14.33180 176 GLU B C 1
ATOM 5355 O O . GLU B 2 167 ? -24.54659 -91.27217 -23.69234 1.000 14.04807 176 GLU B O 1
ATOM 5361 N N . ILE B 2 168 ? -24.13678 -93.34861 -24.44925 1.000 14.43271 177 ILE B N 1
ATOM 5362 C CA . ILE B 2 168 ? -24.58186 -93.00530 -25.79798 1.000 15.16366 177 ILE B CA 1
ATOM 5363 C C . ILE B 2 168 ? -26.07221 -92.67160 -25.80149 1.000 16.68684 177 ILE B C 1
ATOM 5364 O O . ILE B 2 168 ? -26.52659 -91.78274 -26.53897 1.000 17.57395 177 ILE B O 1
ATOM 5369 N N . LEU B 2 169 ? -26.86018 -93.38782 -24.99394 1.000 14.95841 178 LEU B N 1
ATOM 5370 C CA . LEU B 2 169 ? -28.26351 -93.02156 -24.80631 1.000 15.61192 178 LEU B CA 1
ATOM 5371 C C . LEU B 2 169 ? -28.38276 -91.57879 -24.32950 1.000 15.81604 178 LEU B C 1
ATOM 5372 O O . LEU B 2 169 ? -29.12025 -90.77177 -24.91194 1.000 15.86783 178 LEU B O 1
ATOM 5377 N N . HIS B 2 170 ? -27.60771 -91.22867 -23.29761 1.000 15.80257 179 HIS B N 1
ATOM 5378 C CA . HIS B 2 170 ? -27.64746 -89.89753 -22.70613 1.000 17.98036 179 HIS B CA 1
ATOM 5379 C C . HIS B 2 170 ? -27.18890 -88.81270 -23.68229 1.000 19.15412 179 HIS B C 1
ATOM 5380 O O . HIS B 2 170 ? -27.68901 -87.68253 -23.61649 1.000 19.91252 179 HIS B O 1
ATOM 5387 N N . ASN B 2 171 ? -26.26856 -89.13384 -24.60237 1.000 15.01123 180 ASN B N 1
ATOM 5388 C CA . ASN B 2 171 ? -25.84233 -88.15213 -25.59888 1.000 18.05928 180 ASN B CA 1
ATOM 5389 C C . ASN B 2 171 ? -26.98608 -87.70907 -26.50356 1.000 17.43276 180 ASN B C 1
ATOM 5390 O O . ASN B 2 171 ? -26.99232 -86.56398 -26.97440 1.000 16.54763 180 ASN B O 1
ATOM 5395 N N . ALA B 2 172 ? -27.91887 -88.61038 -26.82407 1.000 17.40890 181 ALA B N 1
ATOM 5396 C CA . ALA B 2 172 ? -28.96914 -88.25081 -27.77570 1.000 18.65184 181 ALA B CA 1
ATOM 5397 C C . ALA B 2 172 ? -29.77923 -87.05584 -27.27685 1.000 17.24538 181 ALA B C 1
ATOM 5398 O O . ALA B 2 172 ? -30.13493 -86.15940 -28.05514 1.000 18.83864 181 ALA B O 1
ATOM 5400 N N . VAL B 2 173 ? -30.10260 -87.04249 -25.98700 1.000 16.14135 182 VAL B N 1
ATOM 5401 C CA . VAL B 2 173 ? -30.90994 -85.96234 -25.42290 1.000 17.27427 182 VAL B CA 1
ATOM 5402 C C . VAL B 2 173 ? -30.12752 -84.65518 -25.40087 1.000 19.30347 182 VAL B C 1
ATOM 5403 O O . VAL B 2 173 ? -30.68257 -83.58079 -25.65960 1.000 20.84325 182 VAL B O 1
ATOM 5407 N N . HIS B 2 174 ? -28.82960 -84.72076 -25.08480 1.000 17.68307 183 HIS B N 1
ATOM 5408 C CA . HIS B 2 174 ? -27.97582 -83.54683 -25.21880 1.000 15.37904 183 HIS B CA 1
ATOM 5409 C C . HIS B 2 174 ? -28.10977 -82.94600 -26.61568 1.000 17.59556 183 HIS B C 1
ATOM 5410 O O . HIS B 2 174 ? -28.41404 -81.75851 -26.77598 1.000 16.79240 183 HIS B O 1
ATOM 5417 N N . ALA B 2 175 ? -27.89445 -83.76632 -27.64564 1.000 17.56038 184 ALA B N 1
ATOM 5418 C CA . ALA B 2 175 ? -27.90921 -83.25384 -29.01460 1.000 16.86558 184 ALA B CA 1
ATOM 5419 C C . ALA B 2 175 ? -29.29444 -82.76795 -29.41833 1.000 20.01185 184 ALA B C 1
ATOM 5420 O O . ALA B 2 175 ? -29.42143 -81.74999 -30.10941 1.000 18.39176 184 ALA B O 1
ATOM 5422 N N . TRP B 2 176 ? -30.34648 -83.46989 -28.99383 1.000 18.88636 185 TRP B N 1
ATOM 5423 C CA . TRP B 2 176 ? -31.68727 -83.08640 -29.42272 1.000 18.95651 185 TRP B CA 1
ATOM 5424 C C . TRP B 2 176 ? -32.21989 -81.85986 -28.69792 1.000 21.30111 185 TRP B C 1
ATOM 5425 O O . TRP B 2 176 ? -33.16254 -81.22957 -29.19475 1.000 20.48128 185 TRP B O 1
ATOM 5436 N N . LEU B 2 177 ? -31.65673 -81.51220 -27.53910 1.000 19.18668 186 LEU B N 1
ATOM 5437 C CA . LEU B 2 177 ? -32.08225 -80.30557 -26.83678 1.000 21.07169 186 LEU B CA 1
ATOM 5438 C C . LEU B 2 177 ? -31.29492 -79.08181 -27.27078 1.000 23.95356 186 LEU B C 1
ATOM 5439 O O . LEU B 2 177 ? -31.86975 -77.99279 -27.42411 1.000 20.35108 186 LEU B O 1
ATOM 5444 N N . GLY B 2 178 ? -29.98037 -79.24120 -27.45546 1.000 21.54062 187 GLY B N 1
ATOM 5445 C CA . GLY B 2 178 ? -29.10717 -78.10778 -27.66737 1.000 17.82813 187 GLY B CA 1
ATOM 5446 C C . GLY B 2 178 ? -29.08811 -77.60693 -29.09694 1.000 23.79307 187 GLY B C 1
ATOM 5447 O O . GLY B 2 178 ? -29.01974 -76.39518 -29.33081 1.000 24.51172 187 GLY B O 1
ATOM 5448 N N . GLY B 2 179 ? -29.12813 -78.52624 -30.05874 1.000 19.14216 188 GLY B N 1
ATOM 5449 C CA . GLY B 2 179 ? -29.06873 -78.12397 -31.45540 1.000 20.28645 188 GLY B CA 1
ATOM 5450 C C . GLY B 2 179 ? -27.76299 -77.43679 -31.80275 1.000 27.76326 188 GLY B C 1
ATOM 5451 O O . GLY B 2 179 ? -26.67484 -77.79566 -31.31140 1.000 22.62628 188 GLY B O 1
ATOM 5452 N N . ALA B 2 180 ? -27.87056 -76.40723 -32.64985 1.000 21.64708 189 ALA B N 1
ATOM 5453 C CA . ALA B 2 180 ? -26.69692 -75.76433 -33.23223 1.000 25.23031 189 ALA B CA 1
ATOM 5454 C C . ALA B 2 180 ? -26.02887 -74.74118 -32.31576 1.000 23.30946 189 ALA B C 1
ATOM 5455 O O . ALA B 2 180 ? -24.95746 -74.24200 -32.66068 1.000 26.76154 189 ALA B O 1
ATOM 5457 N N . GLY B 2 181 ? -26.60559 -74.42661 -31.16022 1.000 26.59722 190 GLY B N 1
ATOM 5458 C CA . GLY B 2 181 ? -26.05180 -73.37263 -30.31670 1.000 24.33274 190 GLY B CA 1
ATOM 5459 C C . GLY B 2 181 ? -24.80558 -73.81801 -29.56028 1.000 22.15568 190 GLY B C 1
ATOM 5460 O O . GLY B 2 181 ? -24.73725 -74.92238 -29.02231 1.000 21.84868 190 GLY B O 1
ATOM 5461 N N . LYS B 2 182 ? -23.81373 -72.92330 -29.50581 1.000 20.13755 191 LYS B N 1
ATOM 5462 C CA . LYS B 2 182 ? -22.60917 -73.21869 -28.73648 1.000 23.40976 191 LYS B CA 1
ATOM 5463 C C . LYS B 2 182 ? -22.88012 -73.20313 -27.23741 1.000 22.51685 191 LYS B C 1
ATOM 5464 O O . LYS B 2 182 ? -22.31566 -74.00933 -26.49270 1.000 21.02897 191 LYS B O 1
ATOM 5470 N N . TYR B 2 183 ? -23.70416 -72.26768 -26.77136 1.000 21.98093 192 TYR B N 1
ATOM 5471 C CA . TYR B 2 183 ? -24.03324 -72.15292 -25.35038 1.000 20.57249 192 TYR B CA 1
ATOM 5472 C C . TYR B 2 183 ? -25.29112 -72.95803 -25.04514 1.000 19.56405 192 TYR B C 1
ATOM 5473 O O . TYR B 2 183 ? -26.32132 -72.43748 -24.62692 1.000 20.12868 192 TYR B O 1
ATOM 5482 N N . SER B 2 184 ? -25.19445 -74.26106 -25.29621 1.000 21.41028 193 SER B N 1
ATOM 5483 C CA . SER B 2 184 ? -26.35962 -75.12543 -25.21941 1.000 16.60186 193 SER B CA 1
ATOM 5484 C C . SER B 2 184 ? -25.95191 -76.49573 -24.71413 1.000 18.59734 193 SER B C 1
ATOM 5485 O O . SER B 2 184 ? -24.76473 -76.81444 -24.56980 1.000 16.43771 193 SER B O 1
ATOM 5488 N N . MET B 2 185 ? -26.97131 -77.32654 -24.50560 1.000 17.68296 194 MET B N 1
ATOM 5489 C CA . MET B 2 185 ? -26.78781 -78.72956 -24.15253 1.000 19.08576 194 MET B CA 1
ATOM 5490 C C . MET B 2 185 ? -25.94849 -79.50140 -25.16844 1.000 16.50756 194 MET B C 1
ATOM 5491 O O . MET B 2 185 ? -25.52199 -80.61602 -24.86619 1.000 17.52834 194 MET B O 1
ATOM 5496 N N . SER B 2 186 ? -25.70932 -78.95952 -26.36462 1.000 15.24379 195 SER B N 1
ATOM 5497 C CA . SER B 2 186 ? -24.92323 -79.70443 -27.34353 1.000 18.17762 195 SER B CA 1
ATOM 5498 C C . SER B 2 186 ? -23.43110 -79.73124 -27.02576 1.000 22.49920 195 SER B C 1
ATOM 5499 O O . SER B 2 186 ? -22.74684 -80.66855 -27.44227 1.000 22.58008 195 SER B O 1
ATOM 5502 N N . THR B 2 187 ? -22.90509 -78.75602 -26.30050 1.000 18.82549 196 THR B N 1
ATOM 5503 C CA . THR B 2 187 ? -21.46484 -78.62532 -26.14675 1.000 23.22941 196 THR B CA 1
ATOM 5504 C C . THR B 2 187 ? -21.02489 -79.10186 -24.76121 1.000 22.68571 196 THR B C 1
ATOM 5505 O O . THR B 2 187 ? -21.67332 -78.79900 -23.75458 1.000 19.76182 196 THR B O 1
ATOM 5509 N N . LEU B 2 188 ? -19.92977 -79.86519 -24.70273 1.000 18.07929 197 LEU B N 1
ATOM 5510 C CA . LEU B 2 188 ? -19.38714 -80.17320 -23.38461 1.000 21.44860 197 LEU B CA 1
ATOM 5511 C C . LEU B 2 188 ? -18.96706 -78.89897 -22.66169 1.000 20.64978 197 LEU B C 1
ATOM 5512 O O . LEU B 2 188 ? -19.05789 -78.82843 -21.43124 1.000 18.42140 197 LEU B O 1
ATOM 5517 N N . GLU B 2 189 ? -18.55210 -77.86474 -23.39876 1.000 19.44319 198 GLU B N 1
ATOM 5518 C CA . GLU B 2 189 ? -18.02848 -76.67304 -22.72788 1.000 20.41445 198 GLU B CA 1
ATOM 5519 C C . GLU B 2 189 ? -19.11256 -75.93774 -21.93461 1.000 21.53991 198 GLU B C 1
ATOM 5520 O O . GLU B 2 189 ? -18.84914 -75.42728 -20.83961 1.000 19.13346 198 GLU B O 1
ATOM 5526 N N . TYR B 2 190 ? -20.34286 -75.87295 -22.45370 1.000 18.04415 199 TYR B N 1
ATOM 5527 C CA . TYR B 2 190 ? -21.36090 -75.01926 -21.84646 1.000 16.69885 199 TYR B CA 1
ATOM 5528 C C . TYR B 2 190 ? -22.66028 -75.71700 -21.45595 1.000 18.48607 199 TYR B C 1
ATOM 5529 O O . TYR B 2 190 ? -23.50303 -75.07114 -20.82253 1.000 19.26474 199 TYR B O 1
ATOM 5538 N N . SER B 2 191 ? -22.85107 -77.00031 -21.79414 1.000 17.44811 200 SER B N 1
ATOM 5539 C CA . SER B 2 191 ? -24.12395 -77.66222 -21.51631 1.000 15.57394 200 SER B CA 1
ATOM 5540 C C . SER B 2 191 ? -24.52112 -77.53964 -20.04781 1.000 17.57625 200 SER B C 1
ATOM 5541 O O . SER B 2 191 ? -25.70151 -77.40339 -19.73790 1.000 18.38316 200 SER B O 1
ATOM 5544 N N . ALA B 2 192 ? -23.55265 -77.60521 -19.12429 1.000 19.47756 201 ALA B N 1
ATOM 5545 C CA . ALA B 2 192 ? -23.90903 -77.60479 -17.70319 1.000 18.55818 201 ALA B CA 1
ATOM 5546 C C . ALA B 2 192 ? -24.59114 -76.31165 -17.26209 1.000 17.75973 201 ALA B C 1
ATOM 5547 O O . ALA B 2 192 ? -25.19176 -76.27728 -16.17964 1.000 18.71597 201 ALA B O 1
ATOM 5549 N N . TYR B 2 193 ? -24.48015 -75.23661 -18.03961 1.000 16.53400 202 TYR B N 1
ATOM 5550 C CA . TYR B 2 193 ? -25.15057 -73.99605 -17.65928 1.000 17.47730 202 TYR B CA 1
ATOM 5551 C C . TYR B 2 193 ? -26.64647 -74.00484 -17.95362 1.000 19.08687 202 TYR B C 1
ATOM 5552 O O . TYR B 2 193 ? -27.37712 -73.18362 -17.38769 1.000 17.83687 202 TYR B O 1
ATOM 5561 N N . ASP B 2 194 ? -27.12112 -74.88953 -18.82118 1.000 17.38597 203 ASP B N 1
ATOM 5562 C CA . ASP B 2 194 ? -28.56397 -74.96625 -19.05137 1.000 16.39071 203 ASP B CA 1
ATOM 5563 C C . ASP B 2 194 ? -29.20578 -75.63566 -17.84734 1.000 14.62683 203 ASP B C 1
ATOM 5564 O O . ASP B 2 194 ? -28.80231 -76.75160 -17.48335 1.000 17.97231 203 ASP B O 1
ATOM 5569 N N . PRO B 2 195 ? -30.18013 -75.00433 -17.18657 1.000 16.19899 204 PRO B N 1
ATOM 5570 C CA . PRO B 2 195 ? -30.81276 -75.65181 -16.02267 1.000 17.38373 204 PRO B CA 1
ATOM 5571 C C . PRO B 2 195 ? -31.41508 -77.02134 -16.32033 1.000 16.55583 204 PRO B C 1
ATOM 5572 O O . PRO B 2 195 ? -31.64498 -77.79160 -15.37526 1.000 17.19954 204 PRO B O 1
ATOM 5576 N N . VAL B 2 196 ? -31.66501 -77.36180 -17.58796 1.000 15.71759 205 VAL B N 1
ATOM 5577 C CA . VAL B 2 196 ? -32.18532 -78.69846 -17.89657 1.000 15.59965 205 VAL B CA 1
ATOM 5578 C C . VAL B 2 196 ? -31.10851 -79.77357 -17.73702 1.000 16.07302 205 VAL B C 1
ATOM 5579 O O . VAL B 2 196 ? -31.43022 -80.96572 -17.61648 1.000 16.01534 205 VAL B O 1
ATOM 5583 N N . PHE B 2 197 ? -29.83017 -79.37762 -17.72937 1.000 15.01081 206 PHE B N 1
ATOM 5584 C CA . PHE B 2 197 ? -28.74515 -80.34034 -17.55492 1.000 14.56988 206 PHE B CA 1
ATOM 5585 C C . PHE B 2 197 ? -28.95999 -81.19258 -16.30602 1.000 15.56257 206 PHE B C 1
ATOM 5586 O O . PHE B 2 197 ? -28.86992 -82.42603 -16.35280 1.000 15.43806 206 PHE B O 1
ATOM 5594 N N . MET B 2 198 ? -29.25420 -80.55522 -15.16657 1.000 16.70482 207 MET B N 1
ATOM 5595 C CA . MET B 2 198 ? -29.42851 -81.33066 -13.94159 1.000 16.75452 207 MET B CA 1
ATOM 5596 C C . MET B 2 198 ? -30.63586 -82.26859 -14.04383 1.0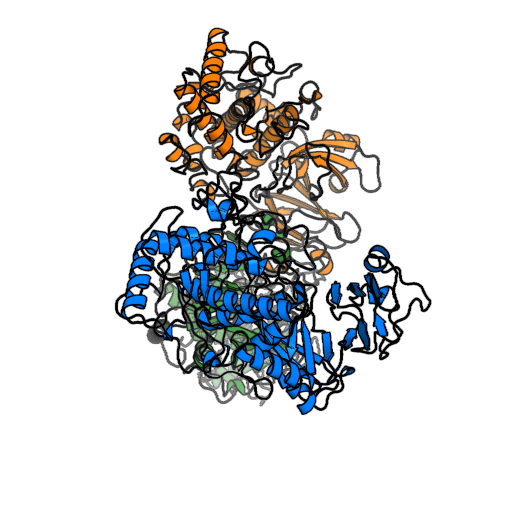00 18.24220 207 MET B C 1
ATOM 5597 O O . MET B 2 198 ? -30.60445 -83.39209 -13.52668 1.000 17.92599 207 MET B O 1
ATOM 5602 N N . ILE B 2 199 ? -31.71209 -81.82291 -14.69477 1.000 17.70196 208 ILE B N 1
ATOM 5603 C CA . ILE B 2 199 ? -32.89777 -82.67009 -14.84213 1.000 17.17875 208 ILE B CA 1
ATOM 5604 C C . ILE B 2 199 ? -32.57294 -83.89295 -15.69329 1.000 15.95938 208 ILE B C 1
ATOM 5605 O O . ILE B 2 199 ? -32.93979 -85.02367 -15.35538 1.000 16.97922 208 ILE B O 1
ATOM 5610 N N . HIS B 2 200 ? -31.90466 -83.67516 -16.82893 1.000 14.16712 209 HIS B N 1
ATOM 5611 C CA . HIS B 2 200 ? -31.47975 -84.78760 -17.67750 1.000 16.76371 209 HIS B CA 1
ATOM 5612 C C . HIS B 2 200 ? -30.62189 -85.78972 -16.89754 1.000 17.15092 209 HIS B C 1
ATOM 5613 O O . HIS B 2 200 ? -30.82357 -87.00364 -17.00391 1.000 17.09278 209 HIS B O 1
ATOM 5620 N N . HIS B 2 201 ? -29.66574 -85.30852 -16.09164 1.000 17.32235 210 HIS B N 1
ATOM 5621 C CA . HIS B 2 201 ? -28.82727 -86.25821 -15.36647 1.000 17.76164 210 HIS B CA 1
ATOM 5622 C C . HIS B 2 201 ? -29.52507 -86.87103 -14.16568 1.000 18.13299 210 HIS B C 1
ATOM 5623 O O . HIS B 2 201 ? -29.17834 -87.98826 -13.77125 1.000 16.36699 210 HIS B O 1
ATOM 5630 N N . SER B 2 202 ? -30.52060 -86.19067 -13.60635 1.000 18.05482 211 SER B N 1
ATOM 5631 C CA . SER B 2 202 ? -31.43670 -86.85782 -12.68970 1.000 18.03105 211 SER B CA 1
ATOM 5632 C C . SER B 2 202 ? -32.18646 -87.99645 -13.38627 1.000 19.10668 211 SER B C 1
ATOM 5633 O O . SER B 2 202 ? -32.33827 -89.08927 -12.81963 1.000 16.75485 211 SER B O 1
ATOM 5636 N N . SER B 2 203 ? -32.66899 -87.75754 -14.61199 1.000 16.08836 212 SER B N 1
ATOM 5637 C CA . SER B 2 203 ? -33.31501 -88.82439 -15.38949 1.000 15.46948 212 SER B CA 1
ATOM 5638 C C . SER B 2 203 ? -32.36837 -89.99060 -15.62821 1.000 17.49863 212 SER B C 1
ATOM 5639 O O . SER B 2 203 ? -32.73971 -91.15832 -15.46479 1.000 17.46066 212 SER B O 1
ATOM 5642 N N . LEU B 2 204 ? -31.14487 -89.68868 -16.06913 1.000 16.72900 213 LEU B N 1
ATOM 5643 C CA . LEU B 2 204 ? -30.18885 -90.74023 -16.39801 1.000 18.71582 213 LEU B CA 1
ATOM 5644 C C . LEU B 2 204 ? -29.78855 -91.54587 -15.16338 1.000 18.90108 213 LEU B C 1
ATOM 5645 O O . LEU B 2 204 ? -29.66115 -92.77815 -15.22257 1.000 15.40115 213 LEU B O 1
ATOM 5650 N N . ASP B 2 205 ? -29.57933 -90.86724 -14.03622 1.000 16.37066 214 ASP B N 1
ATOM 5651 C CA . ASP B 2 205 ? -29.21278 -91.58088 -12.81440 1.000 16.83420 214 ASP B CA 1
ATOM 5652 C C . ASP B 2 205 ? -30.28691 -92.58391 -12.40407 1.000 17.53047 214 ASP B C 1
ATOM 5653 O O . ASP B 2 205 ? -29.96964 -93.65655 -11.87046 1.000 17.77834 214 ASP B O 1
ATOM 5658 N N . ARG B 2 206 ? -31.55654 -92.26297 -12.65259 1.000 16.89164 215 ARG B N 1
ATOM 5659 C CA . ARG B 2 206 ? -32.63641 -93.19501 -12.33077 1.000 17.11263 215 ARG B CA 1
ATOM 5660 C C . ARG B 2 206 ? -32.48724 -94.49266 -13.10968 1.000 17.74986 215 ARG B C 1
ATOM 5661 O O . ARG B 2 206 ? -32.74040 -95.58178 -12.58105 1.000 17.15399 215 ARG B O 1
ATOM 5669 N N . ILE B 2 207 ? -32.06413 -94.39403 -14.36863 1.000 17.74419 216 ILE B N 1
ATOM 5670 C CA . ILE B 2 207 ? -31.82750 -95.58286 -15.17474 1.000 14.19586 216 ILE B CA 1
ATOM 5671 C C . ILE B 2 207 ? -30.65650 -96.39896 -14.61442 1.000 14.71448 216 ILE B C 1
ATOM 5672 O O . ILE B 2 207 ? -30.68900 -97.63478 -14.59750 1.000 16.72195 216 ILE B O 1
ATOM 5677 N N . TRP B 2 208 ? -29.60244 -95.73381 -14.14206 1.000 18.85563 217 TRP B N 1
ATOM 5678 C CA . TRP B 2 208 ? -28.52368 -96.48132 -13.50257 1.000 14.17748 217 TRP B CA 1
ATOM 5679 C C . TRP B 2 208 ? -29.03780 -97.24150 -12.28593 1.000 16.35854 217 TRP B C 1
ATOM 5680 O O . TRP B 2 208 ? -28.76058 -98.43671 -12.11686 1.000 18.22502 217 TRP B O 1
ATOM 5691 N N . ILE B 2 209 ? -29.78290 -96.56160 -11.41567 1.000 16.84068 218 ILE B N 1
ATOM 5692 C CA . ILE B 2 209 ? -30.30497 -97.23273 -10.22489 1.000 18.73138 218 ILE B CA 1
ATOM 5693 C C . ILE B 2 209 ? -31.16704 -98.42882 -10.61634 1.000 19.60735 218 ILE B C 1
ATOM 5694 O O . ILE B 2 209 ? -31.07139 -99.50613 -10.01621 1.000 18.73001 218 ILE B O 1
ATOM 5699 N N . LEU B 2 210 ? -32.02243 -98.26230 -11.62944 1.000 17.48828 219 LEU B N 1
ATOM 5700 C CA . LEU B 2 210 ? -32.84103 -99.38087 -12.09671 1.000 17.35571 219 LEU B CA 1
ATOM 5701 C C . LEU B 2 210 ? -31.96870 -100.53817 -12.57655 1.000 19.87472 219 LEU B C 1
ATOM 5702 O O . LEU B 2 210 ? -32.22223 -101.70765 -12.25519 1.000 18.69759 219 LEU B O 1
ATOM 5707 N N . TRP B 2 211 ? -30.94055 -100.22936 -13.37098 1.000 16.95872 220 TRP B N 1
ATOM 5708 C CA . TRP B 2 211 ? -29.98299 -101.25347 -13.78338 1.000 18.36790 220 TRP B CA 1
ATOM 5709 C C . TRP B 2 211 ? -29.32314 -101.91843 -12.57278 1.000 18.48726 220 TRP B C 1
ATOM 5710 O O . TRP B 2 211 ? -29.15139 -103.14183 -12.54060 1.000 16.72849 220 TRP B O 1
ATOM 5721 N N . GLN B 2 212 ? -28.94020 -101.12865 -11.56933 1.000 18.23347 221 GLN B N 1
ATOM 5722 C CA . GLN B 2 212 ? -28.38269 -101.72475 -10.35718 1.000 20.54649 221 GLN B CA 1
ATOM 5723 C C . GLN B 2 212 ? -29.37196 -102.70256 -9.72222 1.000 21.36936 221 GLN B C 1
ATOM 5724 O O . GLN B 2 212 ? -28.98094 -103.79239 -9.28041 1.000 21.82218 221 GLN B O 1
ATOM 5730 N N . GLN B 2 213 ? -30.66672 -102.34871 -9.71064 1.000 19.89589 222 GLN B N 1
ATOM 5731 C CA . GLN B 2 213 ? -31.68578 -103.25343 -9.18156 1.000 21.80273 222 GLN B CA 1
ATOM 5732 C C . GLN B 2 213 ? -31.75391 -104.53439 -10.00434 1.000 25.38604 222 GLN B C 1
ATOM 5733 O O . GLN B 2 213 ? -31.82361 -105.63729 -9.44333 1.000 21.52052 222 GLN B O 1
ATOM 5739 N N . LEU B 2 214 ? -31.72350 -104.40964 -11.34001 1.000 20.49835 223 LEU B N 1
ATOM 5740 C CA . LEU B 2 214 ? -31.71150 -105.59360 -12.19436 1.000 20.97680 223 LEU B CA 1
ATOM 5741 C C . LEU B 2 214 ? -30.49893 -106.46159 -11.91170 1.000 22.48114 223 LEU B C 1
ATOM 5742 O O . LEU B 2 214 ? -30.60987 -107.69009 -11.80730 1.000 23.74423 223 LEU B O 1
ATOM 5747 N N . GLN B 2 215 ? -29.31799 -105.84110 -11.82880 1.000 20.54174 224 GLN B N 1
ATOM 5748 C CA . GLN B 2 215 ? -28.10495 -106.60718 -11.56650 1.000 20.94421 224 GLN B CA 1
ATOM 5749 C C . GLN B 2 215 ? -28.21136 -107.37038 -10.25167 1.000 21.48287 224 GLN B C 1
ATOM 5750 O O . GLN B 2 215 ? -27.78848 -108.53329 -10.15411 1.000 21.60613 224 GLN B O 1
ATOM 5756 N N . LYS B 2 216 ? -28.75737 -106.72196 -9.22301 1.000 23.36605 225 LYS B N 1
ATOM 5757 C CA . LYS B 2 216 ? -28.92281 -107.38849 -7.93738 1.000 25.21597 225 LYS B CA 1
ATOM 5758 C C . LYS B 2 216 ? -29.81771 -108.61498 -8.07748 1.000 26.54334 225 LYS B C 1
ATOM 5759 O O . LYS B 2 216 ? -29.49434 -109.69878 -7.57797 1.000 27.72421 225 LYS B O 1
ATOM 5765 N N . ARG B 2 217 ? -30.94916 -108.46304 -8.76512 1.000 24.24869 226 ARG B N 1
ATOM 5766 C CA . ARG B 2 217 ? -31.82046 -109.60879 -9.00633 1.000 25.69489 226 ARG B CA 1
ATOM 5767 C C . ARG B 2 217 ? -31.11313 -110.68820 -9.81512 1.000 27.32080 226 ARG B C 1
ATOM 5768 O O . ARG B 2 217 ? -31.40940 -111.87681 -9.65480 1.000 29.98012 226 ARG B O 1
ATOM 5776 N N . ARG B 2 218 ? -30.16746 -110.30220 -10.67171 1.000 23.66452 227 ARG B N 1
ATOM 5777 C CA . ARG B 2 218 ? -29.40931 -111.24594 -11.48451 1.000 25.28375 227 ARG B CA 1
ATOM 5778 C C . ARG B 2 218 ? -28.26343 -111.89274 -10.72692 1.000 27.06959 227 ARG B C 1
ATOM 5779 O O . ARG B 2 218 ? -27.57950 -112.75101 -11.29421 1.000 26.62237 227 ARG B O 1
ATOM 5787 N N . MET B 2 219 ? -28.02330 -111.48354 -9.48496 1.000 26.47613 228 MET B N 1
ATOM 5788 C CA . MET B 2 219 ? -26.85202 -111.92797 -8.72798 1.000 29.62172 228 MET B CA 1
ATOM 5789 C C . MET B 2 219 ? -25.56036 -111.59081 -9.46955 1.000 30.49979 228 MET B C 1
ATOM 5790 O O . MET B 2 219 ? -24.62702 -112.39527 -9.55275 1.000 26.32395 228 MET B O 1
ATOM 5795 N N . LYS B 2 220 ? -25.52097 -110.38909 -10.03062 1.000 29.33260 229 LYS B N 1
ATOM 5796 C CA . LYS B 2 220 ? -24.38721 -109.82775 -10.73964 1.000 24.59249 229 LYS B CA 1
ATOM 5797 C C . LYS B 2 220 ? -23.92149 -108.59572 -9.98075 1.000 25.63313 229 LYS B C 1
ATOM 5798 O O . LYS B 2 220 ? -24.65338 -108.07143 -9.13345 1.000 26.69854 229 LYS B O 1
ATOM 5804 N N . PRO B 2 221 ? -22.72071 -108.09764 -10.26061 1.000 25.80946 230 PRO B N 1
ATOM 5805 C CA . PRO B 2 221 ? -22.21637 -106.95082 -9.49680 1.000 29.71972 230 PRO B CA 1
ATOM 5806 C C . PRO B 2 221 ? -23.02367 -105.69812 -9.78664 1.000 24.36449 230 PRO B C 1
ATOM 5807 O O . PRO B 2 221 ? -23.34461 -105.40200 -10.93782 1.000 26.04521 230 PRO B O 1
ATOM 5811 N N . TYR B 2 222 ? -23.32230 -104.93529 -8.73386 1.000 23.01534 231 TYR B N 1
ATOM 5812 C CA . TYR B 2 222 ? -23.92176 -103.62175 -8.92469 1.000 24.29769 231 TYR B CA 1
ATOM 5813 C C . TYR B 2 222 ? -23.25209 -102.50117 -8.14268 1.000 25.51035 231 TYR B C 1
ATOM 5814 O O . TYR B 2 222 ? -23.59096 -101.33813 -8.38146 1.000 22.17135 231 TYR B O 1
ATOM 5823 N N . TYR B 2 223 ? -22.32806 -102.80013 -7.21490 1.000 24.58352 232 TYR B N 1
ATOM 5824 C CA . TYR B 2 223 ? -21.56255 -101.76744 -6.51861 1.000 25.80956 232 TYR B CA 1
ATOM 5825 C C . TYR B 2 223 ? -20.07595 -101.82141 -6.85775 1.000 26.78823 232 TYR B C 1
ATOM 5826 O O . TYR B 2 223 ? -19.24382 -101.34844 -6.07347 1.000 24.43594 232 TYR B O 1
ATOM 5835 N N . ALA B 2 224 ? -19.71762 -102.38312 -8.00422 1.000 25.84477 233 ALA B N 1
ATOM 5836 C CA . ALA B 2 224 ? -18.31445 -102.48143 -8.37200 1.000 25.79829 233 ALA B CA 1
ATOM 5837 C C . ALA B 2 224 ? -18.22771 -102.56994 -9.88218 1.000 27.05718 233 ALA B C 1
ATOM 5838 O O . ALA B 2 224 ? -19.17329 -102.99691 -10.55337 1.000 25.22211 233 ALA B O 1
ATOM 5840 N N . ALA B 2 225 ? -17.08020 -102.16789 -10.40897 1.000 24.54109 234 ALA B N 1
ATOM 5841 C CA . ALA B 2 225 ? -16.83773 -102.19467 -11.84171 1.000 26.42020 234 ALA B CA 1
ATOM 5842 C C . ALA B 2 225 ? -15.91414 -103.35428 -12.21206 1.000 31.25483 234 ALA B C 1
ATOM 5843 O O . ALA B 2 225 ? -15.16710 -103.88072 -11.38466 1.000 26.13258 234 ALA B O 1
ATOM 5845 N N . ASP B 2 226 ? -15.99579 -103.76153 -13.48011 1.000 29.87951 235 ASP B N 1
ATOM 5846 C CA . ASP B 2 226 ? -15.21596 -104.86506 -14.01912 1.000 28.93103 235 ASP B CA 1
ATOM 5847 C C . ASP B 2 226 ? -14.05862 -104.39040 -14.88778 1.000 33.18088 235 ASP B C 1
ATOM 5848 O O . ASP B 2 226 ? -13.48717 -105.18591 -15.63795 1.000 33.47658 235 ASP B O 1
ATOM 5853 N N . CYS B 2 227 ? -13.70759 -103.11457 -14.80870 1.000 30.30249 236 CYS B N 1
ATOM 5854 C CA . CYS B 2 227 ? -12.58999 -102.56569 -15.55935 1.000 30.86753 236 CYS B CA 1
ATOM 5855 C C . CYS B 2 227 ? -12.31426 -101.19531 -14.96741 1.000 34.36345 236 CYS B C 1
ATOM 5856 O O . CYS B 2 227 ? -13.10411 -100.67576 -14.17496 1.000 29.83309 236 CYS B O 1
ATOM 5859 N N . ALA B 2 228 ? -11.18333 -100.61675 -15.35741 1.000 29.37328 237 ALA B N 1
ATOM 5860 C CA . ALA B 2 228 ? -10.77238 -99.31463 -14.83467 1.000 35.16795 237 ALA B CA 1
ATOM 5861 C C . ALA B 2 228 ? -10.67052 -99.35885 -13.31369 1.000 33.82631 237 ALA B C 1
ATOM 5862 O O . ALA B 2 228 ? -10.98272 -98.38532 -12.62159 1.000 32.55093 237 ALA B O 1
ATOM 5864 N N . GLY B 2 229 ? -10.20633 -100.50203 -12.79635 1.000 35.58095 238 GLY B N 1
ATOM 5865 C CA . GLY B 2 229 ? -10.21920 -100.72944 -11.35776 1.000 36.21552 238 GLY B CA 1
ATOM 5866 C C . GLY B 2 229 ? -9.48903 -99.66617 -10.56100 1.000 35.41227 238 GLY B C 1
ATOM 5867 O O . GLY B 2 229 ? -9.97495 -99.21572 -9.52154 1.000 38.69905 238 GLY B O 1
ATOM 5868 N N . ASP B 2 230 ? -8.30150 -99.26459 -11.01571 1.000 38.34117 239 ASP B N 1
ATOM 5869 C CA . ASP B 2 230 ? -7.53084 -98.29694 -10.24038 1.000 40.00143 239 ASP B CA 1
ATOM 5870 C C . ASP B 2 230 ? -8.21644 -96.93434 -10.23068 1.000 38.60697 239 ASP B C 1
ATOM 5871 O O . ASP B 2 230 ? -8.24479 -96.25200 -9.19969 1.000 35.65019 239 ASP B O 1
ATOM 5876 N N . LEU B 2 231 ? -8.79253 -96.53555 -11.36856 1.000 33.14753 240 LEU B N 1
ATOM 5877 C CA . LEU B 2 231 ? -9.49157 -95.26094 -11.48629 1.000 34.63302 240 LEU B CA 1
ATOM 5878 C C . LEU B 2 231 ? -10.71811 -95.18308 -10.57752 1.000 35.80966 240 LEU B C 1
ATOM 5879 O O . LEU B 2 231 ? -11.13362 -94.07968 -10.20545 1.000 34.59329 240 LEU B O 1
ATOM 5884 N N . MET B 2 232 ? -11.29456 -96.32856 -10.20646 1.000 27.42774 241 MET B N 1
ATOM 5885 C CA . MET B 2 232 ? -12.44391 -96.35558 -9.30549 1.000 27.84985 241 MET B CA 1
ATOM 5886 C C . MET B 2 232 ? -12.07922 -95.95947 -7.88060 1.000 29.43448 241 MET B C 1
ATOM 5887 O O . MET B 2 232 ? -12.98142 -95.66447 -7.08661 1.000 24.39382 241 MET B O 1
ATOM 5892 N N . LYS B 2 233 ? -10.78464 -95.96556 -7.53159 1.000 25.21637 242 LYS B N 1
ATOM 5893 C CA . LYS B 2 233 ? -10.35060 -95.68107 -6.16815 1.000 26.65664 242 LYS B CA 1
ATOM 5894 C C . LYS B 2 233 ? -10.00659 -94.21403 -5.94593 1.000 27.50142 242 LYS B C 1
ATOM 5895 O O . LYS B 2 233 ? -9.76534 -93.81546 -4.80501 1.000 28.09699 242 LYS B O 1
ATOM 5901 N N . PHE B 2 234 ? -9.95478 -93.41408 -6.99300 1.000 27.52439 243 PHE B N 1
ATOM 5902 C CA . PHE B 2 234 ? -9.42780 -92.08230 -6.74281 1.000 27.21451 243 PHE B CA 1
ATOM 5903 C C . PHE B 2 234 ? -10.54036 -91.04851 -6.67769 1.000 30.13105 243 PHE B C 1
ATOM 5904 O O . PHE B 2 234 ? -11.53172 -91.16017 -7.40680 1.000 27.78511 243 PHE B O 1
ATOM 5912 N N . PRO B 2 235 ? -10.37026 -90.05448 -5.80521 1.000 29.16177 244 PRO B N 1
ATOM 5913 C CA . PRO B 2 235 ? -11.35321 -88.97095 -5.71747 1.000 24.74520 244 PRO B CA 1
ATOM 5914 C C . PRO B 2 235 ? -11.50593 -88.25161 -7.05276 1.000 25.90272 244 PRO B C 1
ATOM 5915 O O . PRO B 2 235 ? -10.53085 -87.95967 -7.74903 1.000 19.47841 244 PRO B O 1
ATOM 5919 N N . MET B 2 236 ? -12.75069 -87.96575 -7.40845 1.000 22.33677 245 MET B N 1
ATOM 5920 C CA . MET B 2 236 ? -13.02763 -87.31034 -8.67570 1.000 23.79120 245 MET B CA 1
ATOM 5921 C C . MET B 2 236 ? -12.85146 -85.79858 -8.55901 1.000 22.90639 245 MET B C 1
ATOM 5922 O O . MET B 2 236 ? -12.95275 -85.20719 -7.47829 1.000 23.11694 245 MET B O 1
ATOM 5927 N N . HIS B 2 237 ? -12.62319 -85.16829 -9.71157 1.000 21.50164 246 HIS B N 1
ATOM 5928 C CA . HIS B 2 237 ? -12.26849 -83.76645 -9.82719 1.000 21.79694 246 HIS B CA 1
ATOM 5929 C C . HIS B 2 237 ? -13.38453 -82.98325 -10.50889 1.000 22.16680 246 HIS B C 1
ATOM 5930 O O . HIS B 2 237 ? -13.99551 -83.49393 -11.45491 1.000 21.76332 246 HIS B O 1
ATOM 5937 N N . PRO B 2 238 ? -13.66849 -81.73469 -10.07805 1.000 21.71091 247 PRO B N 1
ATOM 5938 C CA . PRO B 2 238 ? -12.99178 -80.94691 -9.03737 1.000 22.10224 247 PRO B CA 1
ATOM 5939 C C . PRO B 2 238 ? -13.60693 -81.15770 -7.66169 1.000 21.97267 247 PRO B C 1
ATOM 5940 O O . PRO B 2 238 ? -13.34956 -80.38219 -6.74029 1.000 21.42504 247 PRO B O 1
ATOM 5944 N N . PHE B 2 239 ? -14.40963 -82.21191 -7.49419 1.000 20.86383 248 PHE B N 1
ATOM 5945 C CA . PHE B 2 239 ? -15.11598 -82.42662 -6.23018 1.000 21.29191 248 PHE B CA 1
ATOM 5946 C C . PHE B 2 239 ? -14.15403 -82.53634 -5.05157 1.000 25.00702 248 PHE B C 1
ATOM 5947 O O . PHE B 2 239 ? -14.48220 -82.11692 -3.93425 1.000 22.20968 248 PHE B O 1
ATOM 5955 N N . SER B 2 240 ? -12.98245 -83.13950 -5.26682 1.000 24.43452 249 SER B N 1
ATOM 5956 C CA . SER B 2 240 ? -12.02407 -83.34887 -4.18374 1.000 24.70011 249 SER B CA 1
ATOM 5957 C C . SER B 2 240 ? -11.17880 -82.12076 -3.87859 1.000 25.71820 249 SER B C 1
ATOM 5958 O O . SER B 2 240 ? -10.39872 -82.15482 -2.91450 1.000 27.70091 249 SER B O 1
ATOM 5961 N N . TYR B 2 241 ? -11.30470 -81.04989 -4.66407 1.000 21.95978 250 TYR B N 1
ATOM 5962 C CA . TYR B 2 241 ? -10.47895 -79.85957 -4.48303 1.000 29.89309 250 TYR B CA 1
ATOM 5963 C C . TYR B 2 241 ? -11.03341 -78.98613 -3.36224 1.000 29.47175 250 TYR B C 1
ATOM 5964 O O . TYR B 2 241 ? -12.22048 -78.64887 -3.35459 1.000 26.11617 250 TYR B O 1
ATOM 5973 N N . LYS B 2 242 ? -10.17388 -78.59217 -2.42525 1.000 31.93172 251 LYS B N 1
ATOM 5974 C CA . LYS B 2 242 ? -10.65912 -77.73474 -1.34889 1.000 32.48219 251 LYS B CA 1
ATOM 5975 C C . LYS B 2 242 ? -10.97285 -76.32739 -1.84096 1.000 34.86413 251 LYS B C 1
ATOM 5976 O O . LYS B 2 242 ? -11.86091 -75.66985 -1.29126 1.000 37.04231 251 LYS B O 1
ATOM 5982 N N . SER B 2 243 ? -10.28199 -75.85296 -2.87712 1.000 34.24282 252 SER B N 1
ATOM 5983 C CA . SER B 2 243 ? -10.51838 -74.50302 -3.37798 1.000 32.42349 252 SER B CA 1
ATOM 5984 C C . SER B 2 243 ? -11.75680 -74.40384 -4.25557 1.000 35.80031 252 SER B C 1
ATOM 5985 O O . SER B 2 243 ? -12.12414 -73.29802 -4.66508 1.000 34.09377 252 SER B O 1
ATOM 5988 N N . GLU B 2 244 ? -12.39979 -75.52131 -4.54976 1.000 33.84201 253 GLU B N 1
ATOM 5989 C CA . GLU B 2 244 ? -13.47712 -75.57119 -5.51984 1.000 32.21678 253 GLU B CA 1
ATOM 5990 C C . GLU B 2 244 ? -14.78238 -76.10167 -4.94954 1.000 32.98190 253 GLU B C 1
ATOM 5991 O O . GLU B 2 244 ? -15.85679 -75.78918 -5.48004 1.000 35.28312 253 GLU B O 1
ATOM 5997 N N . ASN B 2 245 ? -14.72552 -76.90679 -3.89943 1.000 29.53593 254 ASN B N 1
ATOM 5998 C CA . ASN B 2 245 ? -15.90800 -77.56469 -3.36237 1.000 31.70585 254 ASN B CA 1
ATOM 5999 C C . ASN B 2 245 ? -16.03336 -77.20459 -1.88846 1.000 32.43138 254 ASN B C 1
ATOM 6000 O O . ASN B 2 245 ? -15.30157 -77.74245 -1.05408 1.000 27.68552 254 ASN B O 1
ATOM 6005 N N . GLU B 2 246 ? -16.96589 -76.31417 -1.56301 1.000 33.92945 255 GLU B N 1
ATOM 6006 C CA . GLU B 2 246 ? -17.18197 -75.98782 -0.15798 1.000 39.04386 255 GLU B CA 1
ATOM 6007 C C . GLU B 2 246 ? -18.05898 -77.00966 0.55748 1.000 35.04025 255 GLU B C 1
ATOM 6008 O O . GLU B 2 246 ? -18.28214 -76.87266 1.76305 1.000 33.95379 255 GLU B O 1
ATOM 6014 N N . ASP B 2 247 ? -18.53177 -78.03716 -0.14763 1.000 32.24973 256 ASP B N 1
ATOM 6015 C CA . ASP B 2 247 ? -19.39159 -79.07832 0.41552 1.000 31.61063 256 ASP B CA 1
ATOM 6016 C C . ASP B 2 247 ? -18.49043 -80.20700 0.91016 1.000 30.93997 256 ASP B C 1
ATOM 6017 O O . ASP B 2 247 ? -17.98311 -81.00772 0.11768 1.000 25.86817 256 ASP B O 1
ATOM 6022 N N . GLU B 2 248 ? -18.27658 -80.28141 2.22732 1.000 30.89195 257 GLU B N 1
ATOM 6023 C CA . GLU B 2 248 ? -17.32705 -81.26926 2.73818 1.000 28.77948 257 GLU B CA 1
ATOM 6024 C C . GLU B 2 248 ? -17.81465 -82.69658 2.51868 1.000 26.57649 257 GLU B C 1
ATOM 6025 O O . GLU B 2 248 ? -17.00847 -83.59979 2.27232 1.000 29.11733 257 GLU B O 1
ATOM 6031 N N . PHE B 2 249 ? -19.11854 -82.93206 2.62854 1.000 26.51569 258 PHE B N 1
ATOM 6032 C CA . PHE B 2 249 ? -19.61180 -84.29317 2.46007 1.000 28.53626 258 PHE B CA 1
ATOM 6033 C C . PHE B 2 249 ? -19.31141 -84.82659 1.06484 1.000 27.49257 258 PHE B C 1
ATOM 6034 O O . PHE B 2 249 ? -18.90399 -85.98377 0.91450 1.000 27.16679 258 PHE B O 1
ATOM 6042 N N . THR B 2 250 ? -19.51336 -84.00894 0.02756 1.000 25.68536 259 THR B N 1
ATOM 6043 C CA . THR B 2 250 ? -19.24124 -84.51726 -1.31418 1.000 28.55024 259 THR B CA 1
ATOM 6044 C C . THR B 2 250 ? -17.75424 -84.50770 -1.63302 1.000 27.65897 259 THR B C 1
ATOM 6045 O O . THR B 2 250 ? -17.30474 -85.32707 -2.44130 1.000 25.01321 259 THR B O 1
ATOM 6049 N N . ARG B 2 251 ? -16.98488 -83.58474 -1.03891 1.000 23.45904 260 ARG B N 1
ATOM 6050 C CA . ARG B 2 251 ? -15.54237 -83.58226 -1.26493 1.000 25.46908 260 ARG B CA 1
ATOM 6051 C C . ARG B 2 251 ? -14.91164 -84.85851 -0.73503 1.000 25.45679 260 ARG B C 1
ATOM 6052 O O . ARG B 2 251 ? -13.99844 -85.41381 -1.35273 1.000 26.11464 260 ARG B O 1
ATOM 6060 N N . VAL B 2 252 ? -15.39214 -85.33490 0.41243 1.000 29.67408 261 VAL B N 1
ATOM 6061 C CA . VAL B 2 252 ? -14.82853 -86.51677 1.05156 1.000 30.99536 261 VAL B CA 1
ATOM 6062 C C . VAL B 2 252 ? -15.39767 -87.79803 0.45355 1.000 29.81254 261 VAL B C 1
ATOM 6063 O O . VAL B 2 252 ? -14.73360 -88.83695 0.45802 1.000 30.84157 261 VAL B O 1
ATOM 6067 N N . ASN B 2 253 ? -16.62080 -87.76223 -0.06548 1.000 29.60850 262 ASN B N 1
ATOM 6068 C CA . ASN B 2 253 ? -17.19465 -88.96629 -0.65463 1.000 26.57292 262 ASN B CA 1
ATOM 6069 C C . ASN B 2 253 ? -17.22571 -88.86186 -2.16874 1.000 29.48555 262 ASN B C 1
ATOM 6070 O O . ASN B 2 253 ? -18.27360 -89.07863 -2.79036 1.000 26.10525 262 ASN B O 1
ATOM 6075 N N . SER B 2 254 ? -16.08853 -88.51863 -2.76857 1.000 22.38476 263 SER B N 1
ATOM 6076 C CA . SER B 2 254 ? -16.01007 -88.33289 -4.20778 1.000 24.95728 263 SER B CA 1
ATOM 6077 C C . SER B 2 254 ? -15.30836 -89.48812 -4.89857 1.000 23.05542 263 SER B C 1
ATOM 6078 O O . SER B 2 254 ? -15.04755 -89.40658 -6.09994 1.000 25.16762 263 SER B O 1
ATOM 6081 N N . VAL B 2 255 ? -14.99954 -90.55583 -4.17165 1.000 25.52788 264 VAL B N 1
ATOM 6082 C CA . VAL B 2 255 ? -14.38894 -91.73857 -4.78279 1.000 23.14919 264 VAL B CA 1
ATOM 6083 C C . VAL B 2 255 ? -15.47410 -92.52890 -5.51094 1.000 21.08207 264 VAL B C 1
ATOM 6084 O O . VAL B 2 255 ? -16.51843 -92.81150 -4.91540 1.000 21.71455 264 VAL B O 1
ATOM 6088 N N . PRO B 2 256 ? -15.26983 -92.89995 -6.77976 1.000 21.24618 265 PRO B N 1
ATOM 6089 C CA . PRO B 2 256 ? -16.31152 -93.66772 -7.49242 1.000 22.41744 265 PRO B CA 1
ATOM 6090 C C . PRO B 2 256 ? -16.79546 -94.88868 -6.73301 1.000 21.37282 265 PRO B C 1
ATOM 6091 O O . PRO B 2 256 ? -17.99785 -95.17596 -6.73298 1.000 21.56535 265 PRO B O 1
ATOM 6095 N N . ASN B 2 257 ? -15.89522 -95.61855 -6.06553 1.000 23.31963 266 ASN B N 1
ATOM 6096 C CA . ASN B 2 257 ? -16.33387 -96.82280 -5.36763 1.000 25.20729 266 ASN B CA 1
ATOM 6097 C C . ASN B 2 257 ? -17.35103 -96.50181 -4.28483 1.000 25.00943 266 ASN B C 1
ATOM 6098 O O . ASN B 2 257 ? -18.20291 -97.33701 -3.96653 1.000 23.52619 266 ASN B O 1
ATOM 6103 N N . ILE B 2 258 ? -17.29686 -95.29582 -3.72828 1.000 22.46950 267 ILE B N 1
ATOM 6104 C CA . ILE B 2 258 ? -18.32357 -94.87425 -2.78902 1.000 21.83065 267 ILE B CA 1
ATOM 6105 C C . ILE B 2 258 ? -19.57888 -94.44404 -3.53429 1.000 23.58771 267 ILE B C 1
ATOM 6106 O O . ILE B 2 258 ? -20.69496 -94.73419 -3.10529 1.000 21.73896 267 ILE B O 1
ATOM 6111 N N . VAL B 2 259 ? -19.40753 -93.74660 -4.65986 1.000 23.10799 268 VAL B N 1
ATOM 6112 C CA . VAL B 2 259 ? -20.53353 -93.17446 -5.38595 1.000 21.26290 268 VAL B CA 1
ATOM 6113 C C . VAL B 2 259 ? -21.43395 -94.24304 -6.02718 1.000 19.75316 268 VAL B C 1
ATOM 6114 O O . VAL B 2 259 ? -22.59515 -93.95717 -6.32238 1.000 21.68817 268 VAL B O 1
ATOM 6118 N N . PHE B 2 260 ? -20.94139 -95.47423 -6.22226 1.000 20.62164 269 PHE B N 1
ATOM 6119 C CA . PHE B 2 260 ? -21.79314 -96.57660 -6.67402 1.000 21.60402 269 PHE B CA 1
ATOM 6120 C C . PHE B 2 260 ? -23.09270 -96.67345 -5.88222 1.000 24.41745 269 PHE B C 1
ATOM 6121 O O . PHE B 2 260 ? -24.12562 -97.08612 -6.42463 1.000 23.59705 269 PHE B O 1
ATOM 6129 N N . ASP B 2 261 ? -23.06504 -96.34916 -4.59170 1.000 27.54532 270 ASP B N 1
ATOM 6130 C CA . ASP B 2 261 ? -24.21233 -96.59908 -3.71387 1.000 23.87192 270 ASP B CA 1
ATOM 6131 C C . ASP B 2 261 ? -24.92981 -95.27283 -3.48383 1.000 26.19628 270 ASP B C 1
ATOM 6132 O O . ASP B 2 261 ? -24.51324 -94.46942 -2.64411 1.000 27.38136 270 ASP B O 1
ATOM 6137 N N . HIS B 2 262 ? -26.02697 -95.04916 -4.21693 1.000 25.41685 271 HIS B N 1
ATOM 6138 C CA . HIS B 2 262 ? -26.68722 -93.74973 -4.13557 1.000 25.14137 271 HIS B CA 1
ATOM 6139 C C . HIS B 2 262 ? -27.31176 -93.51213 -2.76281 1.000 26.09463 271 HIS B C 1
ATOM 6140 O O . HIS B 2 262 ? -27.47929 -92.35878 -2.35578 1.000 22.39595 271 HIS B O 1
ATOM 6147 N N . TYR B 2 263 ? -27.65730 -94.57892 -2.04025 1.000 26.80323 272 TYR B N 1
ATOM 6148 C CA . TYR B 2 263 ? -28.27687 -94.41984 -0.72650 1.000 30.70127 272 TYR B CA 1
ATOM 6149 C C . TYR B 2 263 ? -27.40776 -93.59543 0.21485 1.000 30.47890 272 TYR B C 1
ATOM 6150 O O . TYR B 2 263 ? -27.92213 -92.93513 1.12297 1.000 34.12653 272 TYR B O 1
ATOM 6159 N N . LYS B 2 264 ? -26.09962 -93.60097 0.00718 1.000 26.23743 273 LYS B N 1
ATOM 6160 C CA . LYS B 2 264 ? -25.21992 -92.82619 0.86818 1.000 29.51661 273 LYS B CA 1
ATOM 6161 C C . LYS B 2 264 ? -25.47171 -91.33336 0.75593 1.000 31.28931 273 LYS B C 1
ATOM 6162 O O . LYS B 2 264 ? -25.07831 -90.58595 1.65078 1.000 27.56826 273 LYS B O 1
ATOM 6168 N N . PHE B 2 265 ? -26.12055 -90.87475 -0.31311 1.000 26.00549 274 PHE B N 1
ATOM 6169 C CA . PHE B 2 265 ? -26.27988 -89.44769 -0.53494 1.000 23.27313 274 PHE B CA 1
ATOM 6170 C C . PHE B 2 265 ? -27.70819 -88.97518 -0.29989 1.000 26.01842 274 PHE B C 1
ATOM 6171 O O . PHE B 2 265 ? -28.05425 -87.85168 -0.68363 1.000 31.15207 274 PHE B O 1
ATOM 6179 N N . ASN B 2 266 ? -28.54473 -89.80185 0.33015 1.000 23.91128 275 ASN B N 1
ATOM 6180 C CA . ASN B 2 266 ? -29.81110 -89.34092 0.89886 1.000 30.23131 275 ASN B CA 1
ATOM 6181 C C . ASN B 2 266 ? -30.78820 -88.84078 -0.17306 1.000 30.58580 275 ASN B C 1
ATOM 6182 O O . ASN B 2 266 ? -31.42691 -87.79134 -0.03313 1.000 26.64604 275 ASN B O 1
ATOM 6187 N N . TYR B 2 267 ? -30.92230 -89.60765 -1.25163 1.000 27.97125 276 TYR B N 1
ATOM 6188 C CA . TYR B 2 267 ? -31.94680 -89.30476 -2.23741 1.000 26.03434 276 TYR B CA 1
ATOM 6189 C C . TYR B 2 267 ? -32.53454 -90.59050 -2.78976 1.000 25.17578 276 TYR B C 1
ATOM 6190 O O . TYR B 2 267 ? -31.90539 -91.64834 -2.76080 1.000 23.40033 276 TYR B O 1
ATOM 6199 N N . ASP B 2 268 ? -33.76698 -90.47210 -3.29130 1.000 25.21745 277 ASP B N 1
ATOM 6200 C CA . ASP B 2 268 ? -34.47561 -91.57486 -3.92853 1.000 28.13421 277 ASP B CA 1
ATOM 6201 C C . ASP B 2 268 ? -35.45152 -91.00311 -4.95116 1.000 25.45962 277 ASP B C 1
ATOM 6202 O O . ASP B 2 268 ? -35.68525 -89.79441 -5.01057 1.000 24.77273 277 ASP B O 1
ATOM 6207 N N . TYR B 2 269 ? -36.05843 -91.89554 -5.72799 1.000 20.17201 278 TYR B N 1
ATOM 6208 C CA . TYR B 2 269 ? -36.99690 -91.50928 -6.77208 1.000 23.18549 278 TYR B CA 1
ATOM 6209 C C . TYR B 2 269 ? -38.41053 -91.91705 -6.37606 1.000 23.23098 278 TYR B C 1
ATOM 6210 O O . TYR B 2 269 ? -38.60525 -92.91139 -5.67382 1.000 25.58314 278 TYR B O 1
ATOM 6219 N N . ASP B 2 270 ? -39.39752 -91.13560 -6.82384 1.000 23.83645 279 ASP B N 1
ATOM 6220 C CA . ASP B 2 270 ? -40.78623 -91.46507 -6.50310 1.000 27.36000 279 ASP B CA 1
ATOM 6221 C C . ASP B 2 270 ? -41.17976 -92.82477 -7.07378 1.000 29.24132 279 ASP B C 1
ATOM 6222 O O . ASP B 2 270 ? -41.85742 -93.60971 -6.40363 1.000 26.67823 279 ASP B O 1
ATOM 6227 N N . ASN B 2 271 ? -40.74815 -93.13386 -8.29460 1.000 23.17465 280 ASN B N 1
ATOM 6228 C CA . ASN B 2 271 ? -40.98849 -94.45658 -8.86306 1.000 25.63484 280 ASN B CA 1
ATOM 6229 C C . ASN B 2 271 ? -39.92709 -94.74454 -9.91880 1.000 22.07205 280 ASN B C 1
ATOM 6230 O O . ASN B 2 271 ? -39.22864 -93.84236 -10.38348 1.000 20.83559 280 ASN B O 1
ATOM 6235 N N . MET B 2 272 ? -39.80342 -96.02089 -10.28231 1.000 22.41871 281 MET B N 1
ATOM 6236 C CA . MET B 2 272 ? -38.77410 -96.45555 -11.21877 1.000 21.84036 281 MET B CA 1
ATOM 6237 C C . MET B 2 272 ? -39.31590 -96.84780 -12.59637 1.000 22.85882 281 MET B C 1
ATOM 6238 O O . MET B 2 272 ? -38.57803 -97.44716 -13.38819 1.000 22.32151 281 MET B O 1
ATOM 6243 N N . ARG B 2 273 ? -40.56200 -96.50218 -12.92298 1.000 19.43688 282 ARG B N 1
ATOM 6244 C CA . ARG B 2 273 ? -41.16092 -96.97826 -14.16752 1.000 22.85304 282 ARG B CA 1
ATOM 6245 C C . ARG B 2 273 ? -40.56220 -96.27887 -15.38838 1.000 21.59824 282 ARG B C 1
ATOM 6246 O O . ARG B 2 273 ? -40.38329 -95.05791 -15.40471 1.000 20.56009 282 ARG B O 1
ATOM 6254 N N . ILE B 2 274 ? -40.26373 -97.06616 -16.42079 1.000 21.67713 283 ILE B N 1
ATOM 6255 C CA . ILE B 2 274 ? -39.79631 -96.56360 -17.70825 1.000 20.86132 283 ILE B CA 1
ATOM 6256 C C . ILE B 2 274 ? -40.98289 -96.57727 -18.66260 1.000 22.26249 283 ILE B C 1
ATOM 6257 O O . ILE B 2 274 ? -41.49178 -97.65127 -18.99930 1.000 20.70066 283 ILE B O 1
ATOM 6262 N N . ARG B 2 275 ? -41.38887 -95.39582 -19.13370 1.000 20.36247 284 ARG B N 1
ATOM 6263 C CA . ARG B 2 275 ? -42.62830 -95.20246 -19.88695 1.000 22.55095 284 ARG B CA 1
ATOM 6264 C C . ARG B 2 275 ? -43.69660 -96.22220 -19.50129 1.000 24.61087 284 ARG B C 1
ATOM 6265 O O . ARG B 2 275 ? -44.20654 -96.94463 -20.35925 1.000 21.83330 284 ARG B O 1
ATOM 6273 N N . GLY B 2 276 ? -44.04465 -96.28840 -18.21508 1.000 23.42470 285 GLY B N 1
ATOM 6274 C CA . GLY B 2 276 ? -45.12483 -97.13816 -17.75621 1.000 23.63420 285 GLY B CA 1
ATOM 6275 C C . GLY B 2 276 ? -44.72404 -98.53641 -17.32841 1.000 24.25849 285 GLY B C 1
ATOM 6276 O O . GLY B 2 276 ? -45.52801 -99.21581 -16.68856 1.000 22.60683 285 GLY B O 1
ATOM 6277 N N . HIS B 2 277 ? -43.50679 -98.98424 -17.63639 1.000 21.18608 286 HIS B N 1
ATOM 6278 C CA . HIS B 2 277 ? -43.09649 -100.36779 -17.40587 1.000 22.75479 286 HIS B CA 1
ATOM 6279 C C . HIS B 2 277 ? -42.34713 -100.48681 -16.08112 1.000 23.63721 286 HIS B C 1
ATOM 6280 O O . HIS B 2 277 ? -41.30578 -99.84490 -15.90330 1.000 22.21112 286 HIS B O 1
ATOM 6287 N N . ASP B 2 278 ? -42.84994 -101.33582 -15.17517 1.000 23.76165 287 ASP B N 1
ATOM 6288 C CA . ASP B 2 278 ? -42.11996 -101.65695 -13.95387 1.000 25.44072 287 ASP B CA 1
ATOM 6289 C C . ASP B 2 278 ? -41.05089 -102.70522 -14.25396 1.000 22.37545 287 ASP B C 1
ATOM 6290 O O . ASP B 2 278 ? -40.90915 -103.18926 -15.38073 1.000 20.80930 287 ASP B O 1
ATOM 6295 N N . ILE B 2 279 ? -40.26792 -103.04977 -13.23245 1.000 23.27298 288 ILE B N 1
ATOM 6296 C CA . ILE B 2 279 ? -39.09749 -103.87557 -13.47483 1.000 22.54822 288 ILE B CA 1
ATOM 6297 C C . ILE B 2 279 ? -39.50091 -105.27514 -13.93231 1.000 24.83630 288 ILE B C 1
ATOM 6298 O O . ILE B 2 279 ? -38.79181 -105.90009 -14.72968 1.000 22.35710 288 ILE B O 1
ATOM 6303 N N . ASN B 2 280 ? -40.64906 -105.78423 -13.47048 1.000 22.26022 289 ASN B N 1
ATOM 6304 C CA . ASN B 2 280 ? -41.09003 -107.10089 -13.92573 1.000 24.69843 289 ASN B CA 1
ATOM 6305 C C . ASN B 2 280 ? -41.44455 -107.08169 -15.40920 1.000 23.07492 289 ASN B C 1
ATOM 6306 O O . ASN B 2 280 ? -41.11988 -108.01817 -16.14864 1.000 22.79260 289 ASN B O 1
ATOM 6311 N N . GLU B 2 281 ? -42.12872 -106.03724 -15.86400 1.000 23.16545 290 GLU B N 1
ATOM 6312 C CA . GLU B 2 281 ? -42.45294 -105.96680 -17.28268 1.000 23.30897 290 GLU B CA 1
ATOM 6313 C C . GLU B 2 281 ? -41.19156 -105.77910 -18.11808 1.000 21.35443 290 GLU B C 1
ATOM 6314 O O . GLU B 2 281 ? -41.05886 -106.36866 -19.19931 1.000 23.49631 290 GLU B O 1
ATOM 6320 N N . LEU B 2 282 ? -40.24109 -104.97512 -17.62236 1.000 23.36595 291 LEU B N 1
ATOM 6321 C CA . LEU B 2 282 ? -38.98199 -104.78447 -18.33899 1.000 20.56494 291 LEU B CA 1
ATOM 6322 C C . LEU B 2 282 ? -38.20670 -106.08694 -18.46957 1.000 19.90949 291 LEU B C 1
ATOM 6323 O O . LEU B 2 282 ? -37.61341 -106.35963 -19.52024 1.000 21.44569 291 LEU B O 1
ATOM 6328 N N . GLU B 2 283 ? -38.16375 -106.89203 -17.40602 1.000 19.07541 292 GLU B N 1
ATOM 6329 C CA . GLU B 2 283 ? -37.53759 -108.20353 -17.53153 1.000 22.66182 292 GLU B CA 1
ATOM 6330 C C . GLU B 2 283 ? -38.22121 -109.03513 -18.60928 1.000 21.95728 292 GLU B C 1
ATOM 6331 O O . GLU B 2 283 ? -37.55058 -109.70594 -19.40311 1.000 24.10079 292 GLU B O 1
ATOM 6337 N N . ALA B 2 284 ? -39.55781 -108.98928 -18.66823 1.000 21.20112 293 ALA B N 1
ATOM 6338 C CA . ALA B 2 284 ? -40.26315 -109.72492 -19.70863 1.000 23.99244 293 ALA B CA 1
ATOM 6339 C C . ALA B 2 284 ? -39.92090 -109.17876 -21.09156 1.000 25.98337 293 ALA B C 1
ATOM 6340 O O . ALA B 2 284 ? -39.69776 -109.94548 -22.03632 1.000 21.31290 293 ALA B O 1
ATOM 6342 N N . ILE B 2 285 ? -39.87119 -107.85499 -21.23344 1.000 21.98343 294 ILE B N 1
ATOM 6343 C CA . ILE B 2 285 ? -39.56278 -107.28955 -22.54278 1.000 24.63801 294 ILE B CA 1
ATOM 6344 C C . ILE B 2 285 ? -38.15456 -107.68016 -22.97723 1.000 23.94179 294 ILE B C 1
ATOM 6345 O O . ILE B 2 285 ? -37.93590 -108.06400 -24.13210 1.000 25.62590 294 ILE B O 1
ATOM 6350 N N . ILE B 2 286 ? -37.18366 -107.62390 -22.05551 1.000 21.86062 295 ILE B N 1
ATOM 6351 C CA . ILE B 2 286 ? -35.81702 -108.00861 -22.40203 1.000 24.66074 295 ILE B CA 1
ATOM 6352 C C . ILE B 2 286 ? -35.77116 -109.46342 -22.84833 1.000 30.43970 295 ILE B C 1
ATOM 6353 O O . ILE B 2 286 ? -35.03263 -109.81873 -23.77610 1.000 26.87037 295 ILE B O 1
ATOM 6358 N N . ASN B 2 287 ? -36.54613 -110.33466 -22.18705 1.000 27.28447 296 ASN B N 1
ATOM 6359 C CA . ASN B 2 287 ? -36.59157 -111.73649 -22.60759 1.000 31.97341 296 ASN B CA 1
ATOM 6360 C C . ASN B 2 287 ? -37.13691 -111.86391 -24.02292 1.000 27.72122 296 ASN B C 1
ATOM 6361 O O . ASN B 2 287 ? -36.65122 -112.67602 -24.81995 1.000 32.89604 296 ASN B O 1
ATOM 6366 N N . GLU B 2 288 ? -38.14586 -111.06376 -24.34928 1.000 31.02744 297 GLU B N 1
ATOM 6367 C CA . GLU B 2 288 ? -38.72065 -111.09051 -25.68497 1.000 33.58499 297 GLU B CA 1
ATOM 6368 C C . GLU B 2 288 ? -37.72309 -110.66482 -26.75639 1.000 33.66547 297 GLU B C 1
ATOM 6369 O O . GLU B 2 288 ? -37.80897 -111.12982 -27.89970 1.000 31.32357 297 GLU B O 1
ATOM 6375 N N . LEU B 2 289 ? -36.80025 -109.75783 -26.42355 1.000 29.71103 298 LEU B N 1
ATOM 6376 C CA . LEU B 2 289 ? -35.77785 -109.36380 -27.38855 1.000 29.77264 298 LEU B CA 1
ATOM 6377 C C . LEU B 2 289 ? -34.88639 -110.53350 -27.77952 1.000 27.28000 298 LEU B C 1
ATOM 6378 O O . LEU B 2 289 ? -34.31014 -110.52116 -28.86991 1.000 28.25983 298 LEU B O 1
ATOM 6383 N N . ARG B 2 290 ? -34.79629 -111.56492 -26.93939 1.000 28.28914 299 ARG B N 1
ATOM 6384 C CA . ARG B 2 290 ? -34.01146 -112.74534 -27.27292 1.000 29.26335 299 ARG B CA 1
ATOM 6385 C C . ARG B 2 290 ? -34.69561 -113.67173 -28.26803 1.000 35.29979 299 ARG B C 1
ATOM 6386 O O . ARG B 2 290 ? -34.03626 -114.58029 -28.77583 1.000 33.19833 299 ARG B O 1
ATOM 6394 N N . ASN B 2 291 ? -35.99186 -113.48427 -28.54945 1.000 31.96212 300 ASN B N 1
ATOM 6395 C CA . ASN B 2 291 ? -36.70906 -114.37051 -29.46940 1.000 31.86134 300 ASN B CA 1
ATOM 6396 C C . ASN B 2 291 ? -36.38274 -114.10789 -30.92771 1.000 35.54957 300 ASN B C 1
ATOM 6397 O O . ASN B 2 291 ? -36.85947 -114.84709 -31.79705 1.000 36.92513 300 ASN B O 1
ATOM 6402 N N . LYS B 2 292 ? -35.63119 -113.05679 -31.21424 1.000 31.07801 301 LYS B N 1
ATOM 6403 C CA . LYS B 2 292 ? -35.37028 -112.61047 -32.56951 1.000 35.82294 301 LYS B CA 1
ATOM 6404 C C . LYS B 2 292 ? -33.86737 -112.54415 -32.77942 1.000 31.84577 301 LYS B C 1
ATOM 6405 O O . LYS B 2 292 ? -33.12833 -112.16322 -31.86790 1.000 26.85466 301 LYS B O 1
ATOM 6411 N N . ASP B 2 293 ? -33.41968 -112.94940 -33.96477 1.000 28.61546 302 ASP B N 1
ATOM 6412 C CA . ASP B 2 293 ? -32.06385 -112.63228 -34.38431 1.000 31.61542 302 ASP B CA 1
ATOM 6413 C C . ASP B 2 293 ? -31.92270 -111.11614 -34.48974 1.000 29.74388 302 ASP B C 1
ATOM 6414 O O . ASP B 2 293 ? -32.82406 -110.42296 -34.96914 1.000 25.57542 302 ASP B O 1
ATOM 6419 N N . ARG B 2 294 ? -30.79841 -110.59247 -34.02460 1.000 24.57190 303 ARG B N 1
ATOM 6420 C CA . ARG B 2 294 ? -30.52800 -109.16852 -34.16351 1.000 26.03917 303 ARG B CA 1
ATOM 6421 C C . ARG B 2 294 ? -29.13898 -108.97652 -34.73930 1.000 24.41451 303 ARG B C 1
ATOM 6422 O O . ARG B 2 294 ? -28.21334 -109.73034 -34.41903 1.000 23.59552 303 ARG B O 1
ATOM 6430 N N . ILE B 2 295 ? -29.00043 -107.95521 -35.57886 1.000 22.20293 304 ILE B N 1
ATOM 6431 C CA . ILE B 2 295 ? -27.71535 -107.56078 -36.13893 1.000 20.65365 304 ILE B CA 1
ATOM 6432 C C . ILE B 2 295 ? -27.44688 -106.11937 -35.73608 1.000 19.86903 304 ILE B C 1
ATOM 6433 O O . ILE B 2 295 ? -28.32235 -105.25615 -35.88342 1.000 18.64453 304 ILE B O 1
ATOM 6438 N N . PHE B 2 296 ? -26.23360 -105.85184 -35.25288 1.000 17.79141 305 PHE B N 1
ATOM 6439 C CA . PHE B 2 296 ? -25.85933 -104.50297 -34.85849 1.000 17.57526 305 PHE B CA 1
ATOM 6440 C C . PHE B 2 296 ? -24.62931 -104.04749 -35.62619 1.000 18.22857 305 PHE B C 1
ATOM 6441 O O . PHE B 2 296 ? -23.74896 -104.84817 -35.95251 1.000 18.59700 305 PHE B O 1
ATOM 6449 N N . ALA B 2 297 ? -24.55572 -102.74621 -35.87390 1.000 16.96261 306 ALA B N 1
ATOM 6450 C CA . ALA B 2 297 ? -23.28320 -102.12293 -36.20875 1.000 20.04452 306 ALA B CA 1
ATOM 6451 C C . ALA B 2 297 ? -22.55771 -101.83169 -34.89776 1.000 19.79527 306 ALA B C 1
ATOM 6452 O O . ALA B 2 297 ? -23.02074 -101.01490 -34.09423 1.000 19.08148 306 ALA B O 1
ATOM 6454 N N . GLY B 2 298 ? -21.43009 -102.51160 -34.67071 1.000 18.75089 307 GLY B N 1
ATOM 6455 C CA . GLY B 2 298 ? -20.65098 -102.33046 -33.45982 1.000 19.84271 307 GLY B CA 1
ATOM 6456 C C . GLY B 2 298 ? -19.55003 -101.29795 -33.58726 1.000 20.19912 307 GLY B C 1
ATOM 6457 O O . GLY B 2 298 ? -18.49995 -101.57267 -34.17255 1.000 17.76127 307 GLY B O 1
ATOM 6458 N N . PHE B 2 299 ? -19.78264 -100.10482 -33.04554 1.000 17.36452 308 PHE B N 1
ATOM 6459 C CA . PHE B 2 299 ? -18.80581 -99.03247 -33.09644 1.000 17.87834 308 PHE B CA 1
ATOM 6460 C C . PHE B 2 299 ? -17.88523 -99.11658 -31.88959 1.000 19.60891 308 PHE B C 1
ATOM 6461 O O . PHE B 2 299 ? -18.34646 -99.26888 -30.75167 1.000 18.96566 308 PHE B O 1
ATOM 6469 N N . VAL B 2 300 ? -16.58560 -99.02801 -32.14908 1.000 19.70412 309 VAL B N 1
ATOM 6470 C CA . VAL B 2 300 ? -15.59977 -98.95225 -31.08412 1.000 19.18827 309 VAL B CA 1
ATOM 6471 C C . VAL B 2 300 ? -15.00386 -97.55355 -31.12498 1.000 19.34561 309 VAL B C 1
ATOM 6472 O O . VAL B 2 300 ? -14.06507 -97.28069 -31.88155 1.000 17.12004 309 VAL B O 1
ATOM 6476 N N . LEU B 2 301 ? -15.55895 -96.65884 -30.31785 1.000 19.93446 310 LEU B N 1
ATOM 6477 C CA . LEU B 2 301 ? -15.41201 -95.21933 -30.48536 1.000 19.37463 310 LEU B CA 1
ATOM 6478 C C . LEU B 2 301 ? -14.24478 -94.65990 -29.66810 1.000 17.09620 310 LEU B C 1
ATOM 6479 O O . LEU B 2 301 ? -13.86661 -95.20085 -28.63333 1.000 16.21693 310 LEU B O 1
ATOM 6484 N N . SER B 2 302 ? -13.71192 -93.52741 -30.13187 1.000 16.71222 311 SER B N 1
ATOM 6485 C CA . SER B 2 302 ? -12.76281 -92.72596 -29.36444 1.000 18.06782 311 SER B CA 1
ATOM 6486 C C . SER B 2 302 ? -13.01400 -91.24791 -29.68582 1.000 20.32604 311 SER B C 1
ATOM 6487 O O . SER B 2 302 ? -13.79545 -90.90990 -30.58092 1.000 18.13365 311 SER B O 1
ATOM 6490 N N . GLY B 2 303 ? -12.33585 -90.36732 -28.95349 1.000 19.54041 312 GLY B N 1
ATOM 6491 C CA . GLY B 2 303 ? -12.73554 -88.96347 -28.92854 1.000 21.77489 312 GLY B CA 1
ATOM 6492 C C . GLY B 2 303 ? -12.58978 -88.26897 -30.27646 1.000 21.30489 312 GLY B C 1
ATOM 6493 O O . GLY B 2 303 ? -11.66980 -88.54564 -31.04866 1.000 21.30668 312 GLY B O 1
ATOM 6494 N N . ILE B 2 304 ? -13.50726 -87.33691 -30.54932 1.000 22.99717 313 ILE B N 1
ATOM 6495 C CA . ILE B 2 304 ? -13.52225 -86.56085 -31.78773 1.000 17.88632 313 ILE B CA 1
ATOM 6496 C C . ILE B 2 304 ? -13.47573 -85.05430 -31.53958 1.000 21.64687 313 ILE B C 1
ATOM 6497 O O . ILE B 2 304 ? -13.55700 -84.28073 -32.50101 1.000 18.35033 313 ILE B O 1
ATOM 6502 N N . ARG B 2 305 ? -13.37183 -84.61871 -30.27762 1.000 17.55594 314 ARG B N 1
ATOM 6503 C CA . ARG B 2 305 ? -13.13950 -83.22910 -29.85830 1.000 22.70214 314 ARG B CA 1
ATOM 6504 C C . ARG B 2 305 ? -14.26803 -82.26850 -30.24751 1.000 19.85820 314 ARG B C 1
ATOM 6505 O O . ARG B 2 305 ? -14.09295 -81.03748 -30.20207 1.000 18.36934 314 ARG B O 1
ATOM 6513 N N . ILE B 2 306 ? -15.45109 -82.78830 -30.56656 1.000 18.14730 315 ILE B N 1
ATOM 6514 C CA . ILE B 2 306 ? -16.61050 -81.93704 -30.80910 1.000 17.19206 315 ILE B CA 1
ATOM 6515 C C . ILE B 2 306 ? -17.83526 -82.82691 -30.72492 1.000 16.35582 315 ILE B C 1
ATOM 6516 O O . ILE B 2 306 ? -17.75485 -84.03404 -30.96056 1.000 18.98376 315 ILE B O 1
ATOM 6521 N N . THR B 2 307 ? -18.96279 -82.24044 -30.34749 1.000 16.89220 316 THR B N 1
ATOM 6522 C CA . THR B 2 307 ? -20.20187 -83.00372 -30.35341 1.000 16.33973 316 THR B CA 1
ATOM 6523 C C . THR B 2 307 ? -20.65217 -83.20555 -31.79099 1.000 17.59999 316 THR B C 1
ATOM 6524 O O . THR B 2 307 ? -20.59527 -82.27892 -32.59898 1.000 15.97567 316 THR B O 1
ATOM 6528 N N . ALA B 2 308 ? -21.09961 -84.42129 -32.11351 1.000 17.51331 317 ALA B N 1
ATOM 6529 C CA . ALA B 2 308 ? -21.49212 -84.73997 -33.47782 1.000 17.64059 317 ALA B CA 1
ATOM 6530 C C . ALA B 2 308 ? -22.59232 -85.80041 -33.48781 1.000 19.62850 317 ALA B C 1
ATOM 6531 O O . ALA B 2 308 ? -22.71966 -86.59766 -32.55578 1.000 16.43064 317 ALA B O 1
ATOM 6533 N N . THR B 2 309 ? -23.38509 -85.80820 -34.55880 1.000 16.91481 318 THR B N 1
ATOM 6534 C CA . THR B 2 309 ? -24.29783 -86.91287 -34.82986 1.000 18.47966 318 THR B CA 1
ATOM 6535 C C . THR B 2 309 ? -23.69535 -87.79275 -35.92546 1.000 19.89776 318 THR B C 1
ATOM 6536 O O . THR B 2 309 ? -23.17557 -87.28594 -36.92501 1.000 20.12298 318 THR B O 1
ATOM 6540 N N . VAL B 2 310 ? -23.70777 -89.10096 -35.70271 1.000 17.85179 319 VAL B N 1
ATOM 6541 C CA . VAL B 2 310 ? -23.22736 -90.08499 -36.66917 1.000 18.29637 319 VAL B CA 1
ATOM 6542 C C . VAL B 2 310 ? -24.44044 -90.73050 -37.33791 1.000 21.10750 319 VAL B C 1
ATOM 6543 O O . VAL B 2 310 ? -25.24519 -91.39006 -36.66789 1.000 15.92417 319 VAL B O 1
ATOM 6547 N N . LYS B 2 311 ? -24.57323 -90.55526 -38.65104 1.000 18.38082 320 LYS B N 1
ATOM 6548 C CA . LYS B 2 311 ? -25.57209 -91.28256 -39.42235 1.000 20.99925 320 LYS B CA 1
ATOM 6549 C C . LYS B 2 311 ? -24.90955 -92.44907 -40.14415 1.000 21.26269 320 LYS B C 1
ATOM 6550 O O . LYS B 2 311 ? -23.83106 -92.30297 -40.72692 1.000 21.07774 320 LYS B O 1
ATOM 6556 N N . VAL B 2 312 ? -25.56633 -93.60367 -40.10810 1.000 21.13605 321 VAL B N 1
ATOM 6557 C CA . VAL B 2 312 ? -25.00266 -94.85544 -40.59796 1.000 21.46673 321 VAL B CA 1
ATOM 6558 C C . VAL B 2 312 ? -25.85696 -95.34349 -41.75608 1.000 20.92226 321 VAL B C 1
ATOM 6559 O O . VAL B 2 312 ? -27.07895 -95.47070 -41.61984 1.000 19.24603 321 VAL B O 1
ATOM 6563 N N . PHE B 2 313 ? -25.21559 -95.62109 -42.88491 1.000 19.69954 322 PHE B N 1
ATOM 6564 C CA . PHE B 2 313 ? -25.87440 -96.16094 -44.06782 1.000 21.28746 322 PHE B CA 1
ATOM 6565 C C . PHE B 2 313 ? -25.21201 -97.48380 -44.42325 1.000 22.53481 322 PHE B C 1
ATOM 6566 O O . PHE B 2 313 ? -23.99645 -97.62171 -44.28555 1.000 19.22641 322 PHE B O 1
ATOM 6574 N N . ILE B 2 314 ? -25.99857 -98.45696 -44.88317 1.000 18.37520 323 ILE B N 1
ATOM 6575 C CA . ILE B 2 314 ? -25.43523 -99.74354 -45.28164 1.000 17.88116 323 ILE B CA 1
ATOM 6576 C C . ILE B 2 314 ? -25.79922 -100.04281 -46.73156 1.000 22.64815 323 ILE B C 1
ATOM 6577 O O . ILE B 2 314 ? -26.77624 -99.52454 -47.28539 1.000 22.76348 323 ILE B O 1
ATOM 6582 N N . HIS B 2 315 ? -24.99941 -100.92190 -47.32891 1.000 22.48602 324 HIS B N 1
ATOM 6583 C CA . HIS B 2 315 ? -25.23789 -101.44698 -48.66345 1.000 24.25549 324 HIS B CA 1
ATOM 6584 C C . HIS B 2 315 ? -24.48600 -102.76598 -48.77814 1.000 26.54058 324 HIS B C 1
ATOM 6585 O O . HIS B 2 315 ? -23.55905 -103.05116 -48.00547 1.000 23.50447 324 HIS B O 1
ATOM 6592 N N . GLY B 2 316 ? -24.90866 -103.57069 -49.74230 1.000 25.65382 325 GLY B N 1
ATOM 6593 C CA . GLY B 2 316 ? -24.23852 -104.81250 -50.04762 1.000 28.49455 325 GLY B CA 1
ATOM 6594 C C . GLY B 2 316 ? -22.93777 -104.58542 -50.79449 1.000 35.58646 325 GLY B C 1
ATOM 6595 O O . GLY B 2 316 ? -22.52105 -103.46407 -51.09025 1.000 36.81201 325 GLY B O 1
ATOM 6596 N N . THR B 2 317 ? -22.28245 -105.69820 -51.11033 1.000 37.31025 326 THR B N 1
ATOM 6597 C CA . THR B 2 317 ? -20.89454 -105.64979 -51.55015 1.000 42.93043 326 THR B CA 1
ATOM 6598 C C . THR B 2 317 ? -20.76184 -105.34952 -53.04160 1.000 47.81413 326 THR B C 1
ATOM 6599 O O . THR B 2 317 ? -19.98262 -104.47901 -53.43808 1.000 52.30069 326 THR B O 1
ATOM 6603 N N . GLY B 2 318 ? -21.49801 -106.05491 -53.88409 1.000 52.53227 327 GLY B N 1
ATOM 6604 C CA . GLY B 2 318 ? -21.48530 -105.71148 -55.28793 1.000 54.59223 327 GLY B CA 1
ATOM 6605 C C . GLY B 2 318 ? -22.52566 -104.64352 -55.50706 1.000 58.78707 327 GLY B C 1
ATOM 6606 O O . GLY B 2 318 ? -22.41807 -103.80101 -56.40464 1.000 61.39695 327 GLY B O 1
ATOM 6607 N N . ALA B 2 319 ? -23.53815 -104.67720 -54.64202 1.000 61.42114 328 ALA B N 1
ATOM 6608 C CA . ALA B 2 319 ? -24.67795 -103.77703 -54.70180 1.000 55.27874 328 ALA B CA 1
ATOM 6609 C C . ALA B 2 319 ? -24.26538 -102.32893 -54.47248 1.000 56.85851 328 ALA B C 1
ATOM 6610 O O . ALA B 2 319 ? -23.07759 -102.01832 -54.32109 1.000 60.54137 328 ALA B O 1
ATOM 6612 N N . ASP B 2 320 ? -25.25216 -101.43810 -54.47652 1.000 59.82021 329 ASP B N 1
ATOM 6613 C CA . ASP B 2 320 ? -25.08014 -100.04537 -54.08316 1.000 60.72699 329 ASP B CA 1
ATOM 6614 C C . ASP B 2 320 ? -26.46198 -99.43590 -53.89093 1.000 58.11205 329 ASP B C 1
ATOM 6615 O O . ASP B 2 320 ? -26.62633 -98.21033 -53.89326 1.000 67.57824 329 ASP B O 1
ATOM 6620 N N . HIS B 2 321 ? -27.46886 -100.29344 -53.75194 1.000 49.87381 330 HIS B N 1
ATOM 6621 C CA . HIS B 2 321 ? -28.72439 -99.88233 -53.14031 1.000 41.66416 330 HIS B CA 1
ATOM 6622 C C . HIS B 2 321 ? -28.44704 -99.65872 -51.65521 1.000 38.89699 330 HIS B C 1
ATOM 6623 O O . HIS B 2 321 ? -28.25545 -100.60676 -50.88682 1.000 30.04484 330 HIS B O 1
ATOM 6630 N N . GLU B 2 322 ? -28.38895 -98.39617 -51.26009 1.000 33.88905 331 GLU B N 1
ATOM 6631 C CA . GLU B 2 322 ? -28.01378 -97.99502 -49.91520 1.000 31.37957 331 GLU B CA 1
ATOM 6632 C C . GLU B 2 322 ? -29.26178 -97.66794 -49.10724 1.000 34.56715 331 GLU B C 1
ATOM 6633 O O . GLU B 2 322 ? -30.24892 -97.14779 -49.63520 1.000 30.71269 331 GLU B O 1
ATOM 6639 N N . GLU B 2 323 ? -29.21545 -97.98716 -47.82175 1.000 25.96980 332 GLU B N 1
ATOM 6640 C CA . GLU B 2 323 ? -30.29689 -97.67194 -46.90588 1.000 26.47166 332 GLU B CA 1
ATOM 6641 C C . GLU B 2 323 ? -29.73905 -96.99367 -45.66571 1.000 27.73146 332 GLU B C 1
ATOM 6642 O O . GLU B 2 323 ? -28.71773 -97.42690 -45.12001 1.000 22.57118 332 GLU B O 1
ATOM 6648 N N . PHE B 2 324 ? -30.40460 -95.92702 -45.22674 1.000 26.01249 333 PHE B N 1
ATOM 6649 C CA . PHE B 2 324 ? -30.11057 -95.38531 -43.90901 1.000 24.16572 333 PHE B CA 1
ATOM 6650 C C . PHE B 2 324 ? -30.37727 -96.45726 -42.86423 1.000 26.95122 333 PHE B C 1
ATOM 6651 O O . PHE B 2 324 ? -31.44546 -97.07096 -42.85280 1.000 22.04869 333 PHE B O 1
ATOM 6659 N N . ALA B 2 325 ? -29.40064 -96.68880 -41.98587 1.000 19.77766 334 ALA B N 1
ATOM 6660 C CA . ALA B 2 325 ? -29.47920 -97.77923 -41.02118 1.000 21.39071 334 ALA B CA 1
ATOM 6661 C C . ALA B 2 325 ? -29.65248 -97.33372 -39.57485 1.000 24.42134 334 ALA B C 1
ATOM 6662 O O . ALA B 2 325 ? -30.08714 -98.14568 -38.75471 1.000 27.56455 334 ALA B O 1
ATOM 6664 N N . GLY B 2 326 ? -29.32060 -96.09989 -39.23530 1.000 22.95604 335 GLY B N 1
ATOM 6665 C CA . GLY B 2 326 ? -29.48137 -95.63460 -37.86743 1.000 20.11435 335 GLY B CA 1
ATOM 6666 C C . GLY B 2 326 ? -28.51620 -94.51006 -37.55780 1.000 19.63729 335 GLY B C 1
ATOM 6667 O O . GLY B 2 326 ? -27.66101 -94.14079 -38.36148 1.000 18.12323 335 GLY B O 1
ATOM 6668 N N . LYS B 2 327 ? -28.66326 -93.95681 -36.35861 1.000 17.80338 336 LYS B N 1
ATOM 6669 C CA . LYS B 2 327 ? -27.79737 -92.84594 -35.98468 1.000 19.48293 336 LYS B CA 1
ATOM 6670 C C . LYS B 2 327 ? -27.68342 -92.76472 -34.47145 1.000 18.46548 336 LYS B C 1
ATOM 6671 O O . LYS B 2 327 ? -28.49032 -93.34048 -33.73511 1.000 17.79012 336 LYS B O 1
ATOM 6677 N N . PHE B 2 328 ? -26.65137 -92.05077 -34.02382 1.000 16.27825 337 PHE B N 1
ATOM 6678 C CA . PHE B 2 328 ? -26.40548 -91.81563 -32.60595 1.000 16.62968 337 PHE B CA 1
ATOM 6679 C C . PHE B 2 328 ? -25.53578 -90.57085 -32.47787 1.000 17.81456 337 PHE B C 1
ATOM 6680 O O . PHE B 2 328 ? -25.00763 -90.05112 -33.46778 1.000 19.30962 337 PHE B O 1
ATOM 6688 N N . ALA B 2 329 ? -25.36682 -90.11893 -31.23955 1.000 19.94430 338 ALA B N 1
ATOM 6689 C CA . ALA B 2 329 ? -24.65962 -88.88782 -30.92311 1.000 17.89579 338 ALA B CA 1
ATOM 6690 C C . ALA B 2 329 ? -23.42085 -89.16818 -30.07830 1.000 17.60349 338 ALA B C 1
ATOM 6691 O O . ALA B 2 329 ? -23.41670 -90.06970 -29.23318 1.000 16.83864 338 ALA B O 1
ATOM 6693 N N . ILE B 2 330 ? -22.37446 -88.38872 -30.32506 1.000 17.13715 339 ILE B N 1
ATOM 6694 C CA . ILE B 2 330 ? -21.13771 -88.39761 -29.54004 1.000 16.99788 339 ILE B CA 1
ATOM 6695 C C . ILE B 2 330 ? -20.89740 -86.96995 -29.06731 1.000 18.04644 339 ILE B C 1
ATOM 6696 O O . ILE B 2 330 ? -20.89069 -86.04620 -29.88723 1.000 18.56513 339 ILE B O 1
ATOM 6701 N N . LEU B 2 331 ? -20.72202 -86.77773 -27.75905 1.000 16.26192 340 LEU B N 1
ATOM 6702 C CA . LEU B 2 331 ? -20.40642 -85.44265 -27.26513 1.000 21.23656 340 LEU B CA 1
ATOM 6703 C C . LEU B 2 331 ? -18.89537 -85.24735 -27.29316 1.000 20.53827 340 LEU B C 1
ATOM 6704 O O . LEU B 2 331 ? -18.12401 -86.20605 -27.30455 1.000 16.95071 340 LEU B O 1
ATOM 6709 N N . GLY B 2 332 ? -18.47688 -83.98735 -27.32893 1.000 21.48490 341 GLY B N 1
ATOM 6710 C CA . GLY B 2 332 ? -17.05110 -83.71434 -27.39618 1.000 18.80869 341 GLY B CA 1
ATOM 6711 C C . GLY B 2 332 ? -16.75487 -82.26049 -27.11567 1.000 19.75414 341 GLY B C 1
ATOM 6712 O O . GLY B 2 332 ? -17.65017 -81.41100 -27.06519 1.000 20.17777 341 GLY B O 1
ATOM 6713 N N . GLY B 2 333 ? -15.46701 -81.99597 -26.92219 1.000 21.49687 342 GLY B N 1
ATOM 6714 C CA . GLY B 2 333 ? -14.99280 -80.64395 -26.72027 1.000 22.27154 342 GLY B CA 1
ATOM 6715 C C . GLY B 2 333 ? -13.54456 -80.53269 -27.12365 1.000 22.14011 342 GLY B C 1
ATOM 6716 O O . GLY B 2 333 ? -12.79391 -81.51420 -27.08084 1.000 20.53399 342 GLY B O 1
ATOM 6717 N N . GLU B 2 334 ? -13.15328 -79.32080 -27.52933 1.000 20.86895 343 GLU B N 1
ATOM 6718 C CA . GLU B 2 334 ? -11.77807 -79.06210 -27.95980 1.000 26.97061 343 GLU B CA 1
ATOM 6719 C C . GLU B 2 334 ? -10.75407 -79.56113 -26.93965 1.000 22.69747 343 GLU B C 1
ATOM 6720 O O . GLU B 2 334 ? -9.73328 -80.15715 -27.30533 1.000 23.12233 343 GLU B O 1
ATOM 6726 N N . LYS B 2 335 ? -10.99809 -79.32178 -25.65313 1.000 19.34466 344 LYS B N 1
ATOM 6727 C CA . LYS B 2 335 ? -10.02483 -79.66542 -24.62247 1.000 24.88022 344 LYS B CA 1
ATOM 6728 C C . LYS B 2 335 ? -10.41490 -80.90098 -23.82823 1.000 20.47084 344 LYS B C 1
ATOM 6729 O O . LYS B 2 335 ? -9.98308 -81.05383 -22.68312 1.000 21.50376 344 LYS B O 1
ATOM 6735 N N . GLU B 2 336 ? -11.20788 -81.78989 -24.42630 1.000 21.34958 345 GLU B N 1
ATOM 6736 C CA . GLU B 2 336 ? -11.63566 -83.00774 -23.75535 1.000 21.06810 345 GLU B CA 1
ATOM 6737 C C . GLU B 2 336 ? -10.44326 -83.88761 -23.40436 1.000 19.66001 345 GLU B C 1
ATOM 6738 O O . GLU B 2 336 ? -9.46997 -83.97683 -24.15529 1.000 21.11245 345 GLU B O 1
ATOM 6744 N N . MET B 2 337 ? -10.54697 -84.57076 -22.27642 1.000 19.77086 346 MET B N 1
ATOM 6745 C CA . MET B 2 337 ? -9.58640 -85.61118 -21.95574 1.000 21.47936 346 MET B CA 1
ATOM 6746 C C . MET B 2 337 ? -9.61361 -86.70149 -23.02634 1.000 22.21226 346 MET B C 1
ATOM 6747 O O . MET B 2 337 ? -10.67831 -87.01266 -23.57542 1.000 21.46634 346 MET B O 1
ATOM 6752 N N . PRO B 2 338 ? -8.46785 -87.28505 -23.36717 1.000 20.39484 347 PRO B N 1
ATOM 6753 C CA . PRO B 2 338 ? -8.47524 -88.39334 -24.32582 1.000 18.05727 347 PRO B CA 1
ATOM 6754 C C . PRO B 2 338 ? -9.29436 -89.54644 -23.76268 1.000 23.86292 347 PRO B C 1
ATOM 6755 O O . PRO B 2 338 ? -9.20091 -89.87205 -22.57323 1.000 25.91720 347 PRO B O 1
ATOM 6759 N N . TRP B 2 339 ? -10.15879 -90.11496 -24.60177 1.000 20.45725 348 TRP B N 1
ATOM 6760 C CA . TRP B 2 339 ? -10.97204 -91.25428 -24.19889 1.000 17.16149 348 TRP B CA 1
ATOM 6761 C C . TRP B 2 339 ? -11.10258 -92.22088 -25.36535 1.000 18.97977 348 TRP B C 1
ATOM 6762 O O . TRP B 2 339 ? -11.02815 -91.83160 -26.53592 1.000 18.28868 348 TRP B O 1
ATOM 6773 N N . ALA B 2 340 ? -11.30172 -93.49363 -25.02469 1.000 17.88931 349 ALA B N 1
ATOM 6774 C CA . ALA B 2 340 ? -11.53692 -94.53844 -26.01563 1.000 17.69753 349 ALA B CA 1
ATOM 6775 C C . ALA B 2 340 ? -12.27294 -95.67538 -25.32545 1.000 17.73623 349 ALA B C 1
ATOM 6776 O O . ALA B 2 340 ? -11.75896 -96.24116 -24.35793 1.000 19.18939 349 ALA B O 1
ATOM 6778 N N . TYR B 2 341 ? -13.48628 -95.98478 -25.78917 1.000 19.80244 350 TYR B N 1
ATOM 6779 C CA . TYR B 2 341 ? -14.28966 -97.00327 -25.12220 1.000 19.00866 350 TYR B CA 1
ATOM 6780 C C . TYR B 2 341 ? -13.62335 -98.36928 -25.16761 1.000 17.34731 350 TYR B C 1
ATOM 6781 O O . TYR B 2 341 ? -13.69848 -99.13323 -24.20173 1.000 18.08833 350 TYR B O 1
ATOM 6790 N N . GLU B 2 342 ? -13.04033 -98.72371 -26.30551 1.000 17.62208 351 GLU B N 1
ATOM 6791 C CA . GLU B 2 342 ? -12.49110 -100.06146 -26.53177 1.000 18.32806 351 GLU B CA 1
ATOM 6792 C C . GLU B 2 342 ? -13.54179 -101.14901 -26.28099 1.000 21.93777 351 GLU B C 1
ATOM 67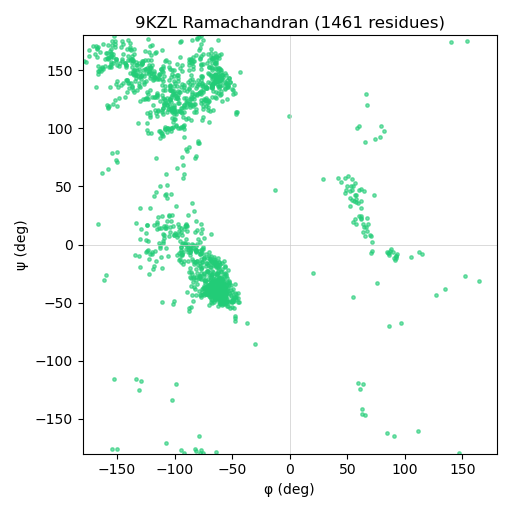93 O O . GLU B 2 342 ? -13.21649 -102.32921 -26.07970 1.000 21.21794 351 GLU B O 1
ATOM 6799 N N . ARG B 2 343 ? -14.81495 -100.76438 -26.30839 1.000 19.29713 352 ARG B N 1
ATOM 6800 C CA . ARG B 2 343 ? -15.92852 -101.69633 -26.18957 1.000 21.04950 352 ARG B CA 1
ATOM 6801 C C . ARG B 2 343 ? -16.98870 -101.29409 -27.20010 1.000 22.51114 352 ARG B C 1
ATOM 6802 O O . ARG B 2 343 ? -17.01709 -100.15661 -27.67609 1.000 19.54548 352 ARG B O 1
ATOM 6810 N N . LEU B 2 344 ? -17.86295 -102.24265 -27.52219 1.000 22.30353 353 LEU B N 1
ATOM 6811 C CA . LEU B 2 344 ? -18.78962 -102.06549 -28.62953 1.000 20.94230 353 LEU B CA 1
ATOM 6812 C C . LEU B 2 344 ? -20.01899 -101.27971 -28.21478 1.000 21.10846 353 LEU B C 1
ATOM 6813 O O . LEU B 2 344 ? -20.72121 -101.64665 -27.26448 1.000 21.27586 353 LEU B O 1
ATOM 6818 N N . LEU B 2 345 ? -20.28030 -100.20403 -28.94293 1.000 17.54604 354 LEU B N 1
ATOM 6819 C CA . LEU B 2 345 ? -21.58791 -99.56996 -28.94256 1.000 20.22397 354 LEU B CA 1
ATOM 6820 C C . LEU B 2 345 ? -22.40559 -100.27368 -30.01974 1.000 19.99098 354 LEU B C 1
ATOM 6821 O O . LEU B 2 345 ? -21.98124 -100.33709 -31.17880 1.000 18.09787 354 LEU B O 1
ATOM 6826 N N . LYS B 2 346 ? -23.53015 -100.86453 -29.62814 1.000 19.10727 355 LYS B N 1
ATOM 6827 C CA . LYS B 2 346 ? -24.30121 -101.72724 -30.52326 1.000 17.41757 355 LYS B CA 1
ATOM 6828 C C . LYS B 2 346 ? -25.49034 -100.93516 -31.05317 1.000 19.71967 355 LYS B C 1
ATOM 6829 O O . LYS B 2 346 ? -26.45281 -100.68691 -30.32476 1.000 22.33383 355 LYS B O 1
ATOM 6835 N N . LEU B 2 347 ? -25.40955 -100.52884 -32.32337 1.000 17.88307 356 LEU B N 1
ATOM 6836 C CA . LEU B 2 347 ? -26.52144 -99.89299 -33.02740 1.000 16.38888 356 LEU B CA 1
ATOM 6837 C C . LEU B 2 347 ? -27.27632 -100.97240 -33.80555 1.000 17.34753 356 LEU B C 1
ATOM 6838 O O . LEU B 2 347 ? -26.73873 -101.56109 -34.74393 1.000 16.03755 356 LEU B O 1
ATOM 6843 N N . ASP B 2 348 ? -28.52277 -101.22112 -33.42353 1.000 15.50596 357 ASP B N 1
ATOM 6844 C CA . ASP B 2 348 ? -29.33139 -102.27333 -34.03891 1.000 17.65852 357 ASP B CA 1
ATOM 6845 C C . ASP B 2 348 ? -29.67473 -101.86392 -35.46778 1.000 20.21546 357 ASP B C 1
ATOM 6846 O O . ASP B 2 348 ? -30.38760 -100.88107 -35.68169 1.000 19.97566 357 ASP B O 1
ATOM 6851 N N . ILE B 2 349 ? -29.16751 -102.60587 -36.44840 1.000 17.78088 358 ILE B N 1
ATOM 6852 C CA . ILE B 2 349 ? -29.44279 -102.35130 -37.86224 1.000 20.25833 358 ILE B CA 1
ATOM 6853 C C . ILE B 2 349 ? -30.22720 -103.51185 -38.49427 1.000 19.53284 358 ILE B C 1
ATOM 6854 O O . ILE B 2 349 ? -30.26921 -103.64955 -39.72058 1.000 17.87813 358 ILE B O 1
ATOM 6859 N N . THR B 2 350 ? -30.84896 -104.34649 -37.65839 1.000 18.28918 359 THR B N 1
ATOM 6860 C CA . THR B 2 350 ? -31.58580 -105.52088 -38.12863 1.000 21.66503 359 THR B CA 1
ATOM 6861 C C . THR B 2 350 ? -32.55890 -105.17252 -39.25105 1.000 22.89258 359 THR B C 1
ATOM 6862 O O . THR B 2 350 ? -32.61767 -105.86203 -40.27795 1.000 21.90147 359 THR B O 1
ATOM 6866 N N . ASP B 2 351 ? -33.33905 -104.10601 -39.06625 1.000 21.09988 360 ASP B N 1
ATOM 6867 C CA . ASP B 2 351 ? -34.40061 -103.79452 -40.02732 1.000 26.58308 360 ASP B CA 1
ATOM 6868 C C . ASP B 2 351 ? -33.83258 -103.56228 -41.42191 1.000 26.32131 360 ASP B C 1
ATOM 6869 O O . ASP B 2 351 ? -34.33235 -104.11122 -42.41298 1.000 26.07845 360 ASP B O 1
ATOM 6874 N N . ALA B 2 352 ? -32.79190 -102.73062 -41.51149 1.000 26.06870 361 ALA B N 1
ATOM 6875 C CA . ALA B 2 352 ? -32.17944 -102.39347 -42.79149 1.000 26.17815 361 ALA B CA 1
ATOM 6876 C C . ALA B 2 352 ? -31.46954 -103.59424 -43.40930 1.000 25.27317 361 ALA B C 1
ATOM 6877 O O . ALA B 2 352 ? -31.51364 -103.78974 -44.63005 1.000 24.47846 361 ALA B O 1
ATOM 6879 N N . VAL B 2 353 ? -30.80625 -104.40557 -42.58454 1.000 21.59553 362 VAL B N 1
ATOM 6880 C CA . VAL B 2 353 ? -30.09060 -105.57531 -43.09308 1.000 22.93941 362 VAL B CA 1
ATOM 6881 C C . VAL B 2 353 ? -31.06788 -106.55994 -43.72678 1.000 26.30547 362 VAL B C 1
ATOM 6882 O O . VAL B 2 353 ? -30.80248 -107.11100 -44.80388 1.000 23.52420 362 VAL B O 1
ATOM 6886 N N . HIS B 2 354 ? -32.22024 -106.78550 -43.07643 1.000 24.90982 363 HIS B N 1
ATOM 6887 C CA . HIS B 2 354 ? -33.23557 -107.67864 -43.63420 1.000 26.58617 363 HIS B CA 1
ATOM 6888 C C . HIS B 2 354 ? -33.84463 -107.08891 -44.90248 1.000 28.55787 363 HIS B C 1
ATOM 6889 O O . HIS B 2 354 ? -34.05828 -107.80476 -45.88545 1.000 28.13654 363 HIS B O 1
ATOM 6896 N N . HIS B 2 355 ? -34.11465 -105.78070 -44.90107 1.000 28.98577 364 HIS B N 1
ATOM 6897 C CA . HIS B 2 355 ? -34.67629 -105.13651 -46.08291 1.000 29.83770 364 HIS B CA 1
ATOM 6898 C C . HIS B 2 355 ? -33.77106 -105.29073 -47.29904 1.000 31.67132 364 HIS B C 1
ATOM 6899 O O . HIS B 2 355 ? -34.26182 -105.39691 -48.42544 1.000 26.77023 364 HIS B O 1
ATOM 6906 N N . LEU B 2 356 ? -32.45646 -105.30471 -47.10322 1.000 25.22627 365 LEU B N 1
ATOM 6907 C CA . LEU B 2 356 ? -31.53439 -105.45840 -48.21934 1.000 25.88205 36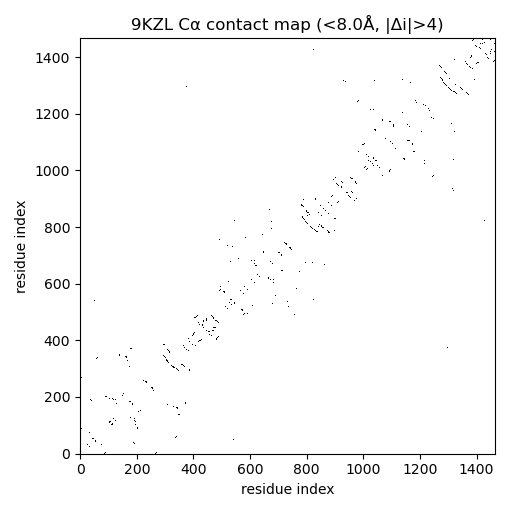5 LEU B CA 1
ATOM 6908 C C . LEU B 2 356 ? -31.12378 -106.90796 -48.44544 1.000 26.07817 365 LEU B C 1
ATOM 6909 O O . LEU B 2 356 ? -30.36601 -107.17990 -49.38218 1.000 27.61092 365 LEU B O 1
ATOM 6914 N N . HIS B 2 357 ? -31.58967 -107.83457 -47.60053 1.000 23.99729 366 HIS B N 1
ATOM 6915 C CA . HIS B 2 357 ? -31.29969 -109.26522 -47.74537 1.000 27.72188 366 HIS B CA 1
ATOM 6916 C C . HIS B 2 357 ? -29.79455 -109.54016 -47.75558 1.000 31.74724 366 HIS B C 1
ATOM 6917 O O . HIS B 2 357 ? -29.29017 -110.35485 -48.53411 1.000 28.00264 366 HIS B O 1
ATOM 6924 N N . LEU B 2 358 ? -29.06701 -108.87488 -46.86366 1.000 28.07508 367 LEU B N 1
ATOM 6925 C CA . LEU B 2 358 ? -27.62125 -109.01455 -46.81069 1.000 23.85846 367 LEU B CA 1
ATOM 6926 C C . LEU B 2 358 ? -27.22278 -110.11541 -45.83816 1.000 26.25694 367 LEU B C 1
ATOM 6927 O O . LEU B 2 358 ? -27.77877 -110.22237 -44.74179 1.000 24.30968 367 LEU B O 1
ATOM 6932 N N . LYS B 2 359 ? -26.24814 -110.93057 -46.23952 1.000 24.44809 368 LYS B N 1
ATOM 6933 C CA . LYS B 2 359 ? -25.60753 -111.80283 -45.26555 1.000 26.46856 368 LYS B CA 1
ATOM 6934 C C . LYS B 2 359 ? -24.61945 -110.98957 -44.43293 1.000 24.41540 368 LYS B C 1
ATOM 6935 O O . LYS B 2 359 ? -24.21589 -109.88648 -44.81851 1.000 23.18364 368 LYS B O 1
ATOM 6941 N N . ASP B 2 360 ? -24.26004 -111.53756 -43.26393 1.000 23.22215 369 ASP B N 1
ATOM 6942 C CA . ASP B 2 360 ? -23.37148 -110.84309 -42.32610 1.000 29.11800 369 ASP B CA 1
ATOM 6943 C C . ASP B 2 360 ? -22.11558 -110.31687 -43.01469 1.000 27.52969 369 ASP B C 1
ATOM 6944 O O . ASP B 2 360 ? -21.70424 -109.17055 -42.79914 1.000 27.72380 369 ASP B O 1
ATOM 6949 N N . GLU B 2 361 ? -21.46928 -111.16346 -43.81774 1.000 21.14215 370 GLU B N 1
ATOM 6950 C CA . GLU B 2 361 ? -20.16210 -110.84802 -44.37083 1.000 24.48964 370 GLU B CA 1
ATOM 6951 C C . GLU B 2 361 ? -20.23141 -109.81749 -45.48471 1.000 25.69169 370 GLU B C 1
ATOM 6952 O O . GLU B 2 361 ? -19.18498 -109.31298 -45.89334 1.000 23.16781 370 GLU B O 1
ATOM 6958 N N . GLU B 2 362 ? -21.42648 -109.49995 -45.98536 1.000 22.03904 371 GLU B N 1
ATOM 6959 C CA . GLU B 2 362 ? -21.59182 -108.57498 -47.10084 1.000 24.68500 371 GLU B CA 1
ATOM 6960 C C . GLU B 2 362 ? -21.90547 -107.14786 -46.67150 1.000 23.76572 371 GLU B C 1
ATOM 6961 O O . GLU B 2 362 ? -21.96396 -106.26290 -47.52916 1.000 23.19991 371 GLU B O 1
ATOM 6967 N N . ILE B 2 363 ? -22.13736 -106.89974 -45.38567 1.000 20.15740 372 ILE B N 1
ATOM 6968 C CA . ILE B 2 363 ? -22.59577 -105.57747 -44.97379 1.000 21.40984 372 ILE B CA 1
ATOM 6969 C C . ILE B 2 363 ? -21.43323 -104.59893 -45.07420 1.000 19.32845 372 ILE B C 1
ATOM 6970 O O . ILE B 2 363 ? -20.37086 -104.81678 -44.47864 1.000 18.90411 372 ILE B O 1
ATOM 6975 N N . ARG B 2 364 ? -21.63892 -103.50621 -45.80358 1.000 16.33749 373 ARG B N 1
ATOM 6976 C CA . ARG B 2 364 ? -20.67201 -102.42325 -45.92430 1.000 21.20989 373 ARG B CA 1
ATOM 6977 C C . ARG B 2 364 ? -21.30230 -101.12220 -45.43659 1.000 23.17772 373 ARG B C 1
ATOM 6978 O O . ARG B 2 364 ? -22.51935 -100.93916 -45.51649 1.000 21.84048 373 ARG B O 1
ATOM 6986 N N . PHE B 2 365 ? -20.46486 -100.20792 -44.93765 1.000 21.45239 374 PHE B N 1
ATOM 6987 C CA . PHE B 2 365 ? -20.94342 -99.03097 -44.22843 1.000 22.36675 374 PHE B CA 1
ATOM 6988 C C . PHE B 2 365 ? -20.50039 -97.73801 -44.90349 1.000 26.01423 374 PHE B C 1
ATOM 6989 O O . PHE B 2 365 ? -19.41289 -97.65667 -45.48472 1.000 25.10987 374 PHE B O 1
ATOM 6997 N N . ARG B 2 366 ? -21.35311 -96.71897 -44.80025 1.000 22.65532 375 ARG B N 1
ATOM 6998 C CA . ARG B 2 366 ? -20.96739 -95.33590 -45.04784 1.000 23.73414 375 ARG B CA 1
ATOM 6999 C C . ARG B 2 366 ? -21.46920 -94.49729 -43.88103 1.000 22.66681 375 ARG B C 1
ATOM 7000 O O . ARG B 2 366 ? -22.59719 -94.69123 -43.42038 1.000 23.73664 375 ARG B O 1
ATOM 7008 N N . MET B 2 367 ? -20.63781 -93.58642 -43.38813 1.000 20.96540 376 MET B N 1
ATOM 7009 C CA . MET B 2 367 ? -21.02450 -92.70402 -42.29070 1.000 22.61172 376 MET B CA 1
ATOM 7010 C C . MET B 2 367 ? -21.00699 -91.24504 -42.72673 1.000 24.49458 376 MET B C 1
ATOM 7011 O O . MET B 2 367 ? -20.14282 -90.82560 -43.50310 1.000 26.24138 376 MET B O 1
ATOM 7016 N N . GLU B 2 368 ? -21.97603 -90.48579 -42.21973 1.000 21.52127 377 GLU B N 1
ATOM 7017 C CA . GLU B 2 368 ? -21.98023 -89.02739 -42.25042 1.000 23.46711 377 GLU B CA 1
ATOM 7018 C C . GLU B 2 368 ? -21.87696 -88.54623 -40.80564 1.000 26.90769 377 GLU B C 1
ATOM 7019 O O . GLU B 2 368 ? -22.77361 -88.81706 -39.99571 1.000 23.46603 377 GLU B O 1
ATOM 7025 N N . VAL B 2 369 ? -20.77757 -87.86169 -40.48113 1.000 18.93380 378 VAL B N 1
ATOM 7026 C CA . VAL B 2 369 ? -20.49061 -87.39497 -39.12766 1.000 20.92063 378 VAL B CA 1
ATOM 7027 C C . VAL B 2 369 ? -20.50356 -85.87524 -39.16255 1.000 22.11182 378 VAL B C 1
ATOM 7028 O O . VAL B 2 369 ? -19.60212 -85.24940 -39.73061 1.000 22.32124 378 VAL B O 1
ATOM 7032 N N . THR B 2 370 ? -21.50887 -85.27940 -38.54220 1.000 20.50771 379 THR B N 1
ATOM 7033 C CA . THR B 2 370 ? -21.74254 -83.84775 -38.62143 1.000 22.00379 379 THR B CA 1
ATOM 7034 C C . THR B 2 370 ? -21.74655 -83.26293 -37.21831 1.000 20.58348 379 THR B C 1
ATOM 7035 O O . THR B 2 370 ? -22.50228 -83.71864 -36.35415 1.000 20.16402 379 THR B O 1
ATOM 7039 N N . TYR B 2 371 ? -20.90998 -82.25154 -36.99961 1.000 20.71848 380 TYR B N 1
ATOM 7040 C CA . TYR B 2 371 ? -20.82673 -81.60833 -35.69802 1.000 18.14538 380 TYR B CA 1
ATOM 7041 C C . TYR B 2 371 ? -22.12659 -80.87386 -35.38330 1.000 21.56236 380 TYR B C 1
ATOM 7042 O O . TYR B 2 371 ? -22.92818 -80.56074 -36.27023 1.000 21.25883 380 TYR B O 1
ATOM 7044 N N . TYR B 2 372 ? -22.32797 -80.58755 -34.09115 1.000 21.38214 381 TYR B N 1
ATOM 7045 C CA . TYR B 2 372 ? -23.58421 -79.96682 -33.66659 1.000 22.48230 381 TYR B CA 1
ATOM 7046 C C . TYR B 2 372 ? -23.86249 -78.66993 -34.42362 1.000 23.57837 381 TYR B C 1
ATOM 7047 O O . TYR B 2 372 ? -25.02728 -78.26954 -34.56778 1.000 19.47466 381 TYR B O 1
ATOM 7056 N N . ASN B 2 373 ? -22.82243 -78.00406 -34.91934 1.000 23.11742 382 ASN B N 1
ATOM 7057 C CA . ASN B 2 373 ? -22.99524 -76.73015 -35.60310 1.000 26.68594 382 ASN B CA 1
ATOM 7058 C C . ASN B 2 373 ? -23.05510 -76.87501 -37.12102 1.000 27.64515 382 ASN B C 1
ATOM 7059 O O . ASN B 2 373 ? -22.92659 -75.87531 -37.83159 1.000 26.82091 382 ASN B O 1
ATOM 7064 N N . GLY B 2 374 ? -23.24876 -78.08685 -37.63423 1.000 21.24329 383 GLY B N 1
ATOM 7065 C CA . GLY B 2 374 ? -23.39062 -78.29403 -39.05765 1.000 21.87970 383 GLY B CA 1
ATOM 7066 C C . GLY B 2 374 ? -22.10409 -78.61464 -39.77638 1.000 25.22691 383 GLY B C 1
ATOM 7067 O O . GLY B 2 374 ? -22.14609 -79.03095 -40.93575 1.000 26.79391 383 GLY B O 1
ATOM 7068 N N . VAL B 2 375 ? -20.97510 -78.47734 -39.10597 1.000 23.10988 384 VAL B N 1
ATOM 7069 C CA . VAL B 2 375 ? -19.65852 -78.63394 -39.72160 1.000 27.43837 384 VAL B CA 1
ATOM 7070 C C . VAL B 2 375 ? -19.32106 -80.12518 -39.80665 1.000 24.67908 384 VAL B C 1
ATOM 7071 O O . VAL B 2 375 ? -19.51605 -80.84545 -38.82414 1.000 22.67013 384 VAL B O 1
ATOM 7075 N N . PRO B 2 376 ? -18.81173 -80.61713 -40.93395 1.000 23.15241 385 PRO B N 1
ATOM 7076 C CA . PRO B 2 376 ? -18.35789 -82.01572 -40.98057 1.000 22.22479 385 PRO B CA 1
ATOM 7077 C C . PRO B 2 376 ? -17.23106 -82.26077 -39.98138 1.000 24.14373 385 PRO B C 1
ATOM 7078 O O . PRO B 2 376 ? -16.39289 -81.38675 -39.73032 1.000 21.75163 385 PRO B O 1
ATOM 7082 N N . VAL B 2 377 ? -17.22582 -83.45273 -39.38297 1.000 21.18675 386 VAL B N 1
ATOM 7083 C CA . VAL B 2 377 ? -16.15609 -83.80883 -38.45285 1.000 21.54315 386 VAL B CA 1
ATOM 7084 C C . VAL B 2 377 ? -14.96335 -84.32311 -39.24625 1.000 25.50263 386 VAL B C 1
ATOM 7085 O O . VAL B 2 377 ? -15.10070 -85.22302 -40.08343 1.000 24.92772 386 VAL B O 1
ATOM 7089 N N . SER B 2 378 ? -13.78382 -83.74722 -38.99116 1.000 26.54795 387 SER B N 1
ATOM 7090 C CA . SER B 2 378 ? -12.60894 -84.15553 -39.75600 1.000 31.01016 387 SER B CA 1
ATOM 7091 C C . SER B 2 378 ? -11.98031 -85.43337 -39.21044 1.000 30.99293 387 SER B C 1
ATOM 7092 O O . SER B 2 378 ? -11.41305 -86.21107 -39.98139 1.000 37.48906 387 SER B O 1
ATOM 7095 N N . THR B 2 379 ? -12.07435 -85.67510 -37.90723 1.000 27.33524 388 THR B N 1
ATOM 7096 C CA . THR B 2 379 ? -11.56558 -86.92010 -37.33414 1.000 33.89357 388 THR B CA 1
ATOM 7097 C C . THR B 2 379 ? -12.34692 -88.11338 -37.86650 1.000 30.77788 388 THR B C 1
ATOM 7098 O O . THR B 2 379 ? -13.57309 -88.15464 -37.76342 1.000 28.98478 388 THR B O 1
ATOM 7102 N N . LYS B 2 380 ? -11.63759 -89.10512 -38.39825 1.000 29.48151 389 LYS B N 1
ATOM 7103 C CA . LYS B 2 380 ? -12.29270 -90.25772 -38.99963 1.000 35.39478 389 LYS B CA 1
ATOM 7104 C C . LYS B 2 380 ? -12.64155 -91.30997 -37.95219 1.000 32.34264 389 LYS B C 1
ATOM 7105 O O . LYS B 2 380 ? -11.85395 -91.60071 -37.04916 1.000 30.42115 389 LYS B O 1
ATOM 7111 N N . LEU B 2 381 ? -13.84728 -91.85810 -38.06754 1.000 27.41804 390 LEU B N 1
ATOM 7112 C CA . LEU B 2 381 ? -14.24246 -93.04133 -37.31894 1.000 31.66523 390 LEU B CA 1
ATOM 7113 C C . LEU B 2 381 ? -13.85622 -94.28563 -38.10701 1.000 30.07822 390 LEU B C 1
ATOM 7114 O O . LEU B 2 381 ? -14.02326 -94.33185 -39.32925 1.000 36.39128 390 LEU B O 1
ATOM 7119 N N . ALA B 2 382 ? -13.37008 -95.30086 -37.40752 1.000 29.74446 391 ALA B N 1
ATOM 7120 C CA . ALA B 2 382 ? -13.28940 -96.61658 -38.02451 1.000 32.37474 391 ALA B CA 1
ATOM 7121 C C . ALA B 2 382 ? -14.69009 -97.11435 -38.38573 1.000 28.04901 391 ALA B C 1
ATOM 7122 O O . ALA B 2 382 ? -15.67444 -96.80521 -37.71200 1.000 26.27350 391 ALA B O 1
ATOM 7124 N N . ASP B 2 383 ? -14.78564 -97.86565 -39.47897 1.000 27.42811 392 ASP B N 1
ATOM 7125 C CA . ASP B 2 383 ? -16.04628 -98.53544 -39.77682 1.000 27.71234 392 ASP B CA 1
ATOM 7126 C C . ASP B 2 383 ? -16.44575 -99.40111 -38.58351 1.000 19.79877 392 ASP B C 1
ATOM 7127 O O . ASP B 2 383 ? -15.57916 -99.94805 -37.88892 1.000 21.83055 392 ASP B O 1
ATOM 7132 N N . PRO B 2 384 ? -17.73458 -99.53643 -38.30230 1.000 25.70938 393 PRO B N 1
ATOM 7133 C CA . PRO B 2 384 ? -18.15643 -100.44121 -37.23349 1.000 20.67187 393 PRO B CA 1
ATOM 7134 C C . PRO B 2 384 ? -17.88224 -101.88179 -37.61767 1.000 21.43505 393 PRO B C 1
ATOM 7135 O O . PRO B 2 384 ? -17.70583 -102.22168 -38.78623 1.000 25.94661 393 PRO B O 1
ATOM 7139 N N . LEU B 2 385 ? -17.81857 -102.73180 -36.60410 1.000 19.66689 394 LEU B N 1
ATOM 7140 C CA . LEU B 2 385 ? -17.82535 -104.16328 -36.82275 1.000 19.18921 394 LEU B CA 1
ATOM 7141 C C . LEU B 2 385 ? -19.28295 -104.61843 -36.93594 1.000 18.18447 394 LEU B C 1
ATOM 7142 O O . LEU B 2 385 ? -20.21347 -103.83543 -36.75737 1.000 20.09959 394 LEU B O 1
ATOM 7147 N N . ILE B 2 386 ? -19.50028 -105.89345 -37.22141 1.000 18.49975 395 ILE B N 1
ATOM 7148 C CA . ILE B 2 386 ? -20.85063 -106.44068 -37.33457 1.000 17.86289 395 ILE B CA 1
ATOM 7149 C C . ILE B 2 386 ? -21.07054 -107.40788 -36.17987 1.000 22.98792 395 ILE B C 1
ATOM 7150 O O . ILE B 2 386 ? -20.30539 -108.36467 -36.01294 1.000 24.68076 395 ILE B O 1
ATOM 7155 N N . VAL B 2 387 ? -22.10832 -107.17099 -35.38249 1.000 19.95524 396 VAL B N 1
ATOM 7156 C CA . VAL B 2 387 ? -22.42330 -108.03548 -34.24834 1.000 21.35683 396 VAL B CA 1
ATOM 7157 C C . VAL B 2 387 ? -23.70078 -108.79055 -34.59020 1.000 23.96109 396 VAL B C 1
ATOM 7158 O O . VAL B 2 387 ? -24.77892 -108.19148 -34.68034 1.000 24.10696 396 VAL B O 1
ATOM 7162 N N . HIS B 2 388 ? -23.58912 -110.10211 -34.78017 1.000 23.87221 397 HIS B N 1
ATOM 7163 C CA . HIS B 2 388 ? -24.75224 -110.94971 -35.00852 1.000 25.37271 397 HIS B CA 1
ATOM 7164 C C . HIS B 2 388 ? -25.09830 -111.66317 -33.71047 1.000 26.29116 397 HIS B C 1
ATOM 7165 O O . HIS B 2 388 ? -24.27897 -112.41203 -33.16336 1.000 25.64797 397 HIS B O 1
ATOM 7172 N N . ARG B 2 389 ? -26.31111 -111.42778 -33.22187 1.000 25.95447 398 ARG B N 1
ATOM 7173 C CA . ARG B 2 389 ? -26.79634 -112.07441 -32.00872 1.000 26.21015 398 ARG B CA 1
ATOM 7174 C C . ARG B 2 389 ? -27.94372 -112.99511 -32.40456 1.000 30.82565 398 ARG B C 1
ATOM 7175 O O . ARG B 2 389 ? -29.07224 -112.52236 -32.61493 1.000 26.31194 398 ARG B O 1
ATOM 7183 N N . PRO B 2 390 ? -27.70422 -114.29677 -32.57950 1.000 31.34098 399 PRO B N 1
ATOM 7184 C CA . PRO B 2 390 ? -28.81226 -115.20000 -32.90880 1.000 31.97264 399 PRO B CA 1
ATOM 7185 C C . PRO B 2 390 ? -29.81478 -115.24111 -31.76862 1.000 30.01436 399 PRO B C 1
ATOM 7186 O O . PRO B 2 390 ? -29.47082 -115.03066 -30.60100 1.000 28.39461 399 PRO B O 1
ATOM 7190 N N . ALA B 2 391 ? -31.07102 -115.49819 -32.12509 1.000 32.65269 400 ALA B N 1
ATOM 7191 C CA . ALA B 2 391 ? -32.11982 -115.66261 -31.12694 1.000 34.12057 400 ALA B CA 1
ATOM 7192 C C . ALA B 2 391 ? -31.68553 -116.65725 -30.06235 1.000 31.55635 400 ALA B C 1
ATOM 7193 O O . ALA B 2 391 ? -31.15714 -117.72510 -30.37360 1.000 36.26569 400 ALA B O 1
ATOM 7195 N N . HIS B 2 392 ? -31.89646 -116.29604 -28.80124 1.000 33.51885 401 HIS B N 1
ATOM 7196 C CA . HIS B 2 392 ? -31.60420 -117.15368 -27.65806 1.000 41.30944 401 HIS B CA 1
ATOM 7197 C C . HIS B 2 392 ? -30.12337 -117.46934 -27.51882 1.000 44.58411 401 HIS B C 1
ATOM 7198 O O . HIS B 2 392 ? -29.75624 -118.33431 -26.72003 1.000 47.21626 401 HIS B O 1
ATOM 7205 N N . ALA B 2 393 ? -29.25809 -116.79866 -28.27174 1.000 43.44533 402 ALA B N 1
ATOM 7206 C CA . ALA B 2 393 ? -27.83480 -117.08417 -28.18081 1.000 40.65030 402 ALA B CA 1
ATOM 7207 C C . ALA B 2 393 ? -27.28089 -116.63812 -26.83739 1.000 39.51596 402 ALA B C 1
ATOM 7208 O O . ALA B 2 393 ? -27.71451 -115.63349 -26.26713 1.000 42.42633 402 ALA B O 1
ATOM 7210 N N . SER B 2 394 ? -26.30798 -117.39901 -26.33198 1.000 44.64827 403 SER B N 1
ATOM 7211 C CA . SER B 2 394 ? -25.56238 -116.97491 -25.15921 1.000 39.05980 403 SER B CA 1
ATOM 7212 C C . SER B 2 394 ? -24.37235 -116.09593 -25.51811 1.000 41.54292 403 SER B C 1
ATOM 7213 O O . SER B 2 394 ? -23.88087 -115.35904 -24.65696 1.000 42.48307 403 SER B O 1
ATOM 7216 N N . HIS B 2 395 ? -23.90751 -116.14651 -26.76453 1.000 37.96758 404 HIS B N 1
ATOM 7217 C CA . HIS B 2 395 ? -22.74050 -115.38667 -27.18405 1.000 33.70080 404 HIS B CA 1
ATOM 7218 C C . HIS B 2 395 ? -22.99999 -114.72752 -28.52832 1.000 29.88930 404 HIS B C 1
ATOM 7219 O O . HIS B 2 395 ? -23.70840 -115.26897 -29.38651 1.000 30.14107 404 HIS B O 1
ATOM 7226 N N . ASP B 2 396 ? -22.41905 -113.54509 -28.69670 1.000 28.17052 405 ASP B N 1
ATOM 7227 C CA . ASP B 2 396 ? -22.51571 -112.84670 -29.96278 1.000 27.81196 405 ASP B CA 1
ATOM 7228 C C . ASP B 2 396 ? -21.43571 -113.34760 -30.91887 1.000 25.30188 405 ASP B C 1
ATOM 7229 O O . ASP B 2 396 ? -20.41547 -113.90502 -30.51317 1.000 26.69279 405 ASP B O 1
ATOM 7234 N N . ILE B 2 397 ? -21.67999 -113.14660 -32.20495 1.000 22.53236 406 ILE B N 1
ATOM 7235 C CA . ILE B 2 397 ? -20.68163 -113.35408 -33.23941 1.000 25.72581 406 ILE B CA 1
ATOM 7236 C C . ILE B 2 397 ? -20.24084 -111.98463 -33.72694 1.000 25.43453 406 ILE B C 1
ATOM 7237 O O . ILE B 2 397 ? -21.07707 -111.15097 -34.10425 1.000 23.36464 406 ILE B O 1
ATOM 7242 N N . LEU B 2 398 ? -18.93531 -111.75187 -33.70262 1.000 23.39867 407 LEU B N 1
ATOM 7243 C CA . LEU B 2 398 ? -18.33821 -110.50221 -34.15520 1.000 24.85926 407 LEU B CA 1
ATOM 7244 C C . LEU B 2 398 ? -17.74602 -110.75174 -35.53909 1.000 23.51777 407 LEU B C 1
ATOM 7245 O O . LEU B 2 398 ? -16.81695 -111.54960 -35.69249 1.000 25.75557 407 LEU B O 1
ATOM 7250 N N . VAL B 2 399 ? -18.30463 -110.10518 -36.55084 1.000 20.24661 408 VAL B N 1
ATOM 7251 C CA . VAL B 2 399 ? -17.83530 -110.25069 -37.92384 1.000 21.20312 408 VAL B CA 1
ATOM 7252 C C . VAL B 2 399 ? -17.03814 -109.00485 -38.27554 1.000 24.10530 408 VAL B C 1
ATOM 7253 O O . VAL B 2 399 ? -17.54622 -107.88154 -38.15945 1.000 21.91900 408 VAL B O 1
ATOM 7257 N N . ILE B 2 400 ? -15.79431 -109.20577 -38.69390 1.000 20.55674 409 ILE B N 1
ATOM 7258 C CA . ILE B 2 400 ? -14.80357 -108.14628 -38.81141 1.000 19.09503 409 ILE B CA 1
ATOM 7259 C C . ILE B 2 400 ? -14.34150 -108.06372 -40.26241 1.000 21.33743 409 ILE B C 1
ATOM 7260 O O . ILE B 2 400 ? -13.43745 -108.79180 -40.68270 1.000 19.40169 409 ILE B O 1
ATOM 7265 N N . PRO B 2 401 ? -14.92762 -107.17009 -41.05680 1.000 20.21626 410 PRO B N 1
ATOM 7266 C CA . PRO B 2 401 ? -14.42937 -106.95574 -42.42341 1.000 19.17098 410 PRO B CA 1
ATOM 7267 C C . PRO B 2 401 ? -13.05517 -106.30863 -42.40789 1.000 23.19044 410 PRO B C 1
ATOM 7268 O O . PRO B 2 401 ? -12.79749 -105.36201 -41.65561 1.000 21.84723 410 PRO B O 1
ATOM 7272 N N . VAL B 2 402 ? -12.16720 -106.82375 -43.24967 1.000 21.61701 411 VAL B N 1
ATOM 7273 C CA . VAL B 2 402 ? -10.77593 -106.39084 -43.26169 1.000 22.92030 411 VAL B CA 1
ATOM 7274 C C . VAL B 2 402 ? -10.36047 -106.10211 -44.69493 1.000 25.51869 411 VAL B C 1
ATOM 7275 O O . VAL B 2 402 ? -10.77454 -106.79410 -45.63154 1.000 22.30514 411 VAL B O 1
ATOM 7279 N N . GLY B 2 403 ? -9.50981 -105.08983 -44.85888 1.000 25.25385 412 GLY B N 1
ATOM 7280 C CA . GLY B 2 403 ? -8.99787 -104.74171 -46.17540 1.000 27.24269 412 GLY B CA 1
ATOM 7281 C C . GLY B 2 403 ? -7.80581 -103.79567 -46.14318 1.000 32.88249 412 GLY B C 1
ATOM 7282 O O . GLY B 2 403 ? -7.68108 -102.97012 -45.23094 1.000 27.56888 412 GLY B O 1
ATOM 7283 N N . LYS B 2 404 ? -6.91471 -103.91252 -47.12807 1.000 29.90447 413 LYS B N 1
ATOM 7284 C CA . LYS B 2 404 ? -5.81352 -102.96582 -47.26340 1.000 32.14752 413 LYS B CA 1
ATOM 7285 C C . LYS B 2 404 ? -6.32830 -101.53751 -47.14197 1.000 32.91021 413 LYS B C 1
ATOM 7286 O O . LYS B 2 404 ? -7.31775 -101.16389 -47.77822 1.000 31.77510 413 LYS B O 1
ATOM 7292 N N . GLY B 2 405 ? -5.67275 -100.75219 -46.28768 1.000 35.17407 414 GLY B N 1
ATOM 7293 C CA . GLY B 2 405 ? -6.08117 -99.37609 -46.07411 1.000 35.00984 414 GLY B CA 1
ATOM 7294 C C . GLY B 2 405 ? -7.41894 -99.18010 -45.39384 1.000 34.48757 414 GLY B C 1
ATOM 7295 O O . GLY B 2 405 ? -7.92844 -98.05585 -45.36956 1.000 39.86736 414 GLY B O 1
ATOM 7296 N N . HIS B 2 406 ? -8.00989 -100.22840 -44.83593 1.000 34.36892 415 HIS B N 1
ATOM 7297 C CA . HIS B 2 406 ? -9.30823 -100.14541 -44.17442 1.000 30.33159 415 HIS B CA 1
ATOM 7298 C C . HIS B 2 406 ? -9.08161 -100.19298 -42.66274 1.000 29.86119 415 HIS B C 1
ATOM 7299 O O . HIS B 2 406 ? -8.62765 -101.20976 -42.13633 1.000 28.37258 415 HIS B O 1
ATOM 7306 N N . GLU B 2 407 ? -9.43154 -99.11195 -41.96808 1.000 27.08448 416 GLU B N 1
ATOM 7307 C CA . GLU B 2 407 ? -9.05216 -98.95335 -40.56912 1.000 30.68714 416 GLU B CA 1
ATOM 7308 C C . GLU B 2 407 ? -9.90995 -99.83122 -39.66063 1.000 29.60684 416 GLU B C 1
ATOM 7309 O O . GLU B 2 407 ? -11.13921 -99.87162 -39.79744 1.000 30.33589 416 GLU B O 1
ATOM 7315 N N . LEU B 2 408 ? -9.24742 -100.55630 -38.72909 1.000 23.19398 417 LEU B N 1
ATOM 7316 C CA . LEU B 2 408 ? -9.88516 -101.31632 -37.65808 1.000 25.18859 417 LEU B CA 1
ATOM 7317 C C . LEU B 2 408 ? -9.72152 -100.59143 -36.32263 1.000 25.70458 417 LEU B C 1
ATOM 7318 O O . LEU B 2 408 ? -8.75985 -99.84379 -36.13406 1.000 22.16620 417 LEU B O 1
ATOM 7323 N N . PRO B 2 409 ? -10.62801 -100.78903 -35.37162 1.000 23.52284 418 PRO B N 1
ATOM 7324 C CA . PRO B 2 409 ? -10.35144 -100.34322 -34.00788 1.000 21.50700 418 PRO B CA 1
ATOM 7325 C C . PRO B 2 409 ? -9.03394 -100.93705 -33.55745 1.000 21.01227 418 PRO B C 1
ATOM 7326 O O . PRO B 2 409 ? -8.78195 -102.12920 -33.79148 1.000 20.17056 418 PRO B O 1
ATOM 7330 N N . PRO B 2 410 ? -8.16526 -100.15183 -32.92517 1.000 20.21165 419 PRO B N 1
ATOM 7331 C CA . PRO B 2 410 ? -6.89073 -100.73047 -32.47069 1.000 20.46809 419 PRO B CA 1
ATOM 7332 C C . PRO B 2 410 ? -7.08983 -101.82801 -31.44853 1.000 22.49692 419 PRO B C 1
ATOM 7333 O O . PRO B 2 410 ? -6.30650 -102.78614 -31.42781 1.000 21.14129 419 PRO B O 1
ATOM 7337 N N . LYS B 2 411 ? -8.13302 -101.73341 -30.61867 1.000 20.26990 420 LYS B N 1
ATOM 7338 C CA . LYS B 2 411 ? -8.37267 -102.69133 -29.54625 1.000 21.42745 420 LYS B CA 1
ATOM 7339 C C . LYS B 2 411 ? -9.86834 -102.79966 -29.29470 1.000 22.67814 420 LYS B C 1
ATOM 7340 O O . LYS B 2 411 ? -10.58274 -101.79217 -29.32819 1.000 20.18332 420 LYS B O 1
ATOM 7346 N N . VAL B 2 412 ? -10.34030 -104.01705 -29.04434 1.000 20.91151 421 VAL B N 1
ATOM 7347 C CA . VAL B 2 412 ? -11.73273 -104.22873 -28.65249 1.000 23.74994 421 VAL B CA 1
ATOM 7348 C C . VAL B 2 412 ? -11.75907 -105.29081 -27.56519 1.000 25.53359 421 VAL B C 1
ATOM 7349 O O . VAL B 2 412 ? -11.05490 -106.30376 -27.65848 1.000 25.68310 421 VAL B O 1
ATOM 7353 N N . VAL B 2 413 ? -12.53179 -105.03029 -26.51448 1.000 21.03646 422 VAL B N 1
ATOM 7354 C CA . VAL B 2 413 ? -12.71365 -105.93748 -25.38903 1.000 22.11490 422 VAL B CA 1
ATOM 7355 C C . VAL B 2 413 ? -14.04061 -106.66420 -25.56997 1.000 28.47038 422 VAL B C 1
ATOM 7356 O O . VAL B 2 413 ? -15.06890 -106.02468 -25.81567 1.000 26.92671 422 VAL B O 1
ATOM 7360 N N . VAL B 2 414 ? -14.02288 -107.99941 -25.46356 1.000 28.15355 423 VAL B N 1
ATOM 7361 C CA . VAL B 2 414 ? -15.21269 -108.81979 -25.66105 1.000 26.46726 423 VAL B CA 1
ATOM 7362 C C . VAL B 2 414 ? -15.31757 -109.83746 -24.53326 1.000 30.16043 423 VAL B C 1
ATOM 7363 O O . VAL B 2 414 ? -14.33055 -110.18698 -23.88213 1.000 25.76848 423 VAL B O 1
ATOM 7367 N N . LYS B 2 415 ? -16.54253 -110.31034 -24.31252 1.000 29.66466 424 LYS B N 1
ATOM 7368 C CA . LYS B 2 415 ? -16.80004 -111.36565 -23.33845 1.000 34.15839 424 LYS B CA 1
ATOM 7369 C C . LYS B 2 415 ? -16.18236 -112.68496 -23.77593 1.000 29.35101 424 LYS B C 1
ATOM 7370 O O . LYS B 2 415 ? -16.21103 -113.04145 -24.95575 1.000 28.72617 424 LYS B O 1
ATOM 7376 N N . SER B 2 416 ? -15.66691 -113.43547 -22.80581 1.000 31.89144 425 SER B N 1
ATOM 7377 C CA . SER B 2 416 ? -15.23896 -114.80036 -23.06546 1.000 30.15542 425 SER B CA 1
ATOM 7378 C C . SER B 2 416 ? -16.35717 -115.57786 -23.75114 1.000 29.63799 425 SER B C 1
ATOM 7379 O O . SER B 2 416 ? -17.52900 -115.43555 -23.40395 1.000 30.74085 425 SER B O 1
ATOM 7382 N N . GLY B 2 417 ? -15.99332 -116.40139 -24.73356 1.000 27.58860 426 GLY B N 1
ATOM 7383 C CA . GLY B 2 417 ? -16.97045 -117.15490 -25.48672 1.000 27.43243 426 GLY B CA 1
ATOM 7384 C C . GLY B 2 417 ? -17.56139 -116.40852 -26.66034 1.000 27.60758 426 GLY B C 1
ATOM 7385 O O . GLY B 2 417 ? -18.28726 -117.01319 -27.45946 1.000 23.82400 426 GLY B O 1
ATOM 7386 N N . THR B 2 418 ? -17.27889 -115.11318 -26.77874 1.000 25.88932 427 THR B N 1
ATOM 7387 C CA . THR B 2 418 ? -17.59241 -114.38119 -27.99529 1.000 24.97973 427 THR B CA 1
ATOM 7388 C C . THR B 2 418 ? -16.93804 -115.07408 -29.17972 1.000 27.81971 427 THR B C 1
ATOM 7389 O O . THR B 2 418 ? -15.79106 -115.53274 -29.09660 1.000 24.49130 427 THR B O 1
ATOM 7393 N N . LYS B 2 419 ? -17.68525 -115.17265 -30.27621 1.000 25.73542 428 LYS B N 1
ATOM 7394 C CA . LYS B 2 419 ? -17.18131 -115.74460 -31.51337 1.000 28.51726 428 LYS B CA 1
ATOM 7395 C C . LYS B 2 419 ? -16.71190 -114.62843 -32.44074 1.000 29.66255 428 LYS B C 1
ATOM 7396 O O . LYS B 2 419 ? -17.26899 -113.52516 -32.43499 1.000 28.07827 428 LYS B O 1
ATOM 7402 N N . ILE B 2 420 ? -15.66573 -114.90026 -33.22121 1.000 21.69197 429 ILE B N 1
ATOM 7403 C CA . ILE B 2 420 ? -15.18186 -113.89265 -34.15292 1.000 24.84939 429 ILE B CA 1
ATOM 7404 C C . ILE B 2 420 ? -14.90768 -114.52626 -35.50781 1.000 22.42763 429 ILE B C 1
ATOM 7405 O O . ILE B 2 420 ? -14.54324 -115.70081 -35.61741 1.000 24.82762 429 ILE B O 1
ATOM 7410 N N . GLU B 2 421 ? -15.07316 -113.71610 -36.54252 1.000 20.06974 430 GLU B N 1
ATOM 7411 C CA . GLU B 2 421 ? -14.94611 -114.14024 -37.92464 1.000 20.59859 430 GLU B CA 1
ATOM 7412 C C . GLU B 2 421 ? -14.41511 -112.95471 -38.71171 1.000 24.22282 430 GLU B C 1
ATOM 7413 O O . GLU B 2 421 ? -14.99632 -111.86488 -38.65185 1.000 24.68155 430 GLU B O 1
ATOM 7419 N N . PHE B 2 422 ? -13.31525 -113.15481 -39.42885 1.000 17.64551 431 PHE B N 1
ATOM 7420 C CA . PHE B 2 422 ? -12.78325 -112.13555 -40.32145 1.000 19.45076 431 PHE B CA 1
ATOM 7421 C C . PHE B 2 422 ? -13.25085 -112.40381 -41.74124 1.000 22.33299 431 PHE B C 1
ATOM 7422 O O . PHE B 2 422 ? -13.36679 -113.56158 -42.15629 1.000 24.88681 431 PHE B O 1
ATOM 7430 N N . THR B 2 423 ? -13.52626 -111.33409 -42.48534 1.000 19.85671 432 THR B N 1
ATOM 7431 C CA . THR B 2 423 ? -14.00006 -111.50283 -43.85461 1.000 18.98559 432 THR B CA 1
ATOM 7432 C C . THR B 2 423 ? -13.44584 -110.38661 -44.72883 1.000 19.53761 432 THR B C 1
ATOM 7433 O O . THR B 2 423 ? -13.39707 -109.22723 -44.29374 1.000 19.38684 432 THR B O 1
ATOM 7437 N N . PRO B 2 424 ? -13.01609 -110.70436 -45.95449 1.000 22.30945 433 PRO B N 1
ATOM 7438 C CA . PRO B 2 424 ? -12.32514 -109.71246 -46.79304 1.000 21.87339 433 PRO B CA 1
ATOM 7439 C C . PRO B 2 424 ? -13.27857 -108.70823 -47.42658 1.000 22.74237 433 PRO B C 1
ATOM 7440 O O . PRO B 2 424 ? -14.28981 -109.07708 -48.03163 1.000 21.21963 433 PRO B O 1
ATOM 7444 N N . ILE B 2 425 ? -12.91383 -107.43197 -47.31874 1.000 19.89070 434 ILE B N 1
ATOM 7445 C CA . ILE B 2 425 ? -13.63101 -106.36277 -48.00641 1.000 23.79079 434 ILE B CA 1
ATOM 7446 C C . ILE B 2 425 ? -13.24478 -106.30278 -49.48064 1.000 22.40111 434 ILE B C 1
ATOM 7447 O O . ILE B 2 425 ? -14.03149 -105.84611 -50.31680 1.000 26.14708 434 ILE B O 1
ATOM 7452 N N . ASP B 2 426 ? -12.02587 -106.71014 -49.81159 1.000 21.82959 435 ASP B N 1
ATOM 7453 C CA . ASP B 2 426 ? -11.55013 -106.78688 -51.18437 1.000 25.42133 435 ASP B CA 1
ATOM 7454 C C . ASP B 2 426 ? -10.47426 -107.86326 -51.22501 1.000 24.71273 435 ASP B C 1
ATOM 7455 O O . ASP B 2 426 ? -10.17218 -108.49337 -50.20657 1.000 27.98297 435 ASP B O 1
ATOM 7460 N N . SER B 2 427 ? -9.91052 -108.09916 -52.41329 1.000 22.49995 436 SER B N 1
ATOM 7461 C CA . SER B 2 427 ? -9.00019 -109.22914 -52.58194 1.000 24.03782 436 SER B CA 1
ATOM 7462 C C . SER B 2 427 ? -7.62711 -108.99211 -51.96594 1.000 27.67939 436 SER B C 1
ATOM 7463 O O . SER B 2 427 ? -6.79690 -109.90229 -52.02164 1.000 22.85347 436 SER B O 1
ATOM 7466 N N . SER B 2 428 ? -7.36087 -107.81392 -51.39339 1.000 24.71338 437 SER B N 1
ATOM 7467 C CA . SER B 2 428 ? -6.06733 -107.59698 -50.74506 1.000 30.19204 437 SER B CA 1
ATOM 7468 C C . SER B 2 428 ? -5.85121 -108.57485 -49.60064 1.000 30.22800 437 SER B C 1
ATOM 7469 O O . SER B 2 428 ? -4.71757 -108.98614 -49.33600 1.000 30.98737 437 SER B O 1
ATOM 7472 N N . VAL B 2 429 ? -6.91229 -108.95133 -48.90493 1.000 26.27523 438 VAL B N 1
ATOM 7473 C CA . VAL B 2 429 ? -6.83582 -109.97362 -47.87292 1.000 28.44365 438 VAL B CA 1
ATOM 7474 C C . VAL B 2 429 ? -7.27749 -111.27309 -48.53195 1.000 31.96217 438 VAL B C 1
ATOM 7475 O O . VAL B 2 429 ? -8.47290 -111.51318 -48.73559 1.000 29.42191 438 VAL B O 1
ATOM 7479 N N . ASP B 2 430 ? -6.30718 -112.10055 -48.90818 1.000 29.99246 439 ASP B N 1
ATOM 7480 C CA . ASP B 2 430 ? -6.61356 -113.38342 -49.52550 1.000 38.61772 439 ASP B CA 1
ATOM 7481 C C . ASP B 2 430 ? -5.84847 -114.50328 -48.83390 1.000 37.56400 439 ASP B C 1
ATOM 7482 O O . ASP B 2 430 ? -5.48777 -115.50317 -49.46139 1.000 40.76601 439 ASP B O 1
ATOM 7487 N N . ARG B 2 431 ? -5.60462 -114.34728 -47.53646 1.000 31.39588 440 ARG B N 1
ATOM 7488 C CA . ARG B 2 431 ? -5.04758 -115.43087 -46.73952 1.000 32.88033 440 ARG B CA 1
ATOM 7489 C C . ARG B 2 431 ? -5.45318 -115.21449 -45.29012 1.000 28.08078 440 ARG B C 1
ATOM 7490 O O . ARG B 2 431 ? -5.85950 -114.11605 -44.90011 1.000 26.67834 440 ARG B O 1
ATOM 7498 N N . ALA B 2 432 ? -5.36315 -116.29101 -44.50436 1.000 28.00367 441 ALA B N 1
ATOM 7499 C CA . ALA B 2 432 ? -5.82115 -116.25101 -43.12189 1.000 26.94709 441 ALA B CA 1
ATOM 7500 C C . ALA B 2 432 ? -5.18205 -115.08680 -42.37519 1.000 24.33036 441 ALA B C 1
ATOM 7501 O O . ALA B 2 432 ? -4.03545 -114.71850 -42.63918 1.000 24.12902 441 ALA B O 1
ATOM 7503 N N . MET B 2 433 ? -5.95996 -114.46870 -41.48506 1.000 24.67540 442 MET B N 1
ATOM 7504 C CA . MET B 2 433 ? -5.39524 -113.59129 -40.47856 1.000 21.47920 442 MET B CA 1
ATOM 7505 C C . MET B 2 433 ? -4.50093 -114.42970 -39.56993 1.000 23.27330 442 MET B C 1
ATOM 7506 O O . MET B 2 433 ? -4.68045 -115.64069 -39.43306 1.000 23.66168 442 MET B O 1
ATOM 7511 N N . VAL B 2 434 ? -3.53315 -113.78704 -38.93850 1.000 24.06002 443 VAL B N 1
ATOM 7512 C CA . VAL B 2 434 ? -2.60656 -114.51719 -38.08111 1.000 22.18879 443 VAL B CA 1
ATOM 7513 C C . VAL B 2 434 ? -2.55944 -113.85905 -36.70837 1.000 26.39909 443 VAL B C 1
ATOM 7514 O O . VAL B 2 434 ? -2.75442 -112.64577 -36.57662 1.000 25.57697 443 VAL B O 1
ATOM 7518 N N . GLU B 2 435 ? -2.30331 -114.66726 -35.67518 1.000 24.07691 444 GLU B N 1
ATOM 7519 C CA . GLU B 2 435 ? -2.17941 -114.16738 -34.30984 1.000 22.52998 444 GLU B CA 1
ATOM 7520 C C . GLU B 2 435 ? -0.71503 -114.25121 -33.87826 1.000 25.25869 444 GLU B C 1
ATOM 7521 O O . GLU B 2 435 ? -0.13674 -115.34066 -33.85624 1.000 25.37559 444 GLU B O 1
ATOM 7527 N N . LEU B 2 436 ? -0.12343 -113.10474 -33.53332 1.000 22.40931 445 LEU B N 1
ATOM 7528 C CA . LEU B 2 436 ? 1.33200 -112.98777 -33.40309 1.000 25.25415 445 LEU B CA 1
ATOM 7529 C C . LEU B 2 436 ? 1.86423 -113.18146 -31.98298 1.000 25.15568 445 LEU B C 1
ATOM 7530 O O . LEU B 2 436 ? 3.08204 -113.34198 -31.81334 1.000 23.71466 445 LEU B O 1
ATOM 7535 N N . GLY B 2 437 ? 1.01633 -113.13406 -30.95879 1.000 25.77548 446 GLY B N 1
ATOM 7536 C CA . GLY B 2 437 ? 1.44240 -113.47281 -29.60925 1.000 21.27520 446 GLY B CA 1
ATOM 7537 C C . GLY B 2 437 ? 1.89834 -112.31832 -28.74205 1.000 23.77552 446 GLY B C 1
ATOM 7538 O O . GLY B 2 437 ? 2.13809 -112.52507 -27.54944 1.000 22.24716 446 GLY B O 1
ATOM 7539 N N . SER B 2 438 ? 2.03775 -111.11273 -29.28146 1.000 21.78889 447 SER B N 1
ATOM 7540 C CA . SER B 2 438 ? 2.44796 -110.01902 -28.41517 1.000 21.63091 447 SER B CA 1
ATOM 7541 C C . SER B 2 438 ? 2.09824 -108.67695 -29.03437 1.000 22.27542 447 SER B C 1
ATOM 7542 O O . SER B 2 438 ? 2.01149 -108.52816 -30.25529 1.000 21.16695 447 SER B O 1
ATOM 7545 N N . PHE B 2 439 ? 1.91968 -107.69954 -28.15107 1.000 22.20996 448 PHE B N 1
ATOM 7546 C CA . PHE B 2 439 ? 1.78760 -106.30362 -28.54035 1.000 22.05922 448 PHE B CA 1
ATOM 7547 C C . PHE B 2 439 ? 2.91620 -105.88437 -29.48401 1.000 22.36300 448 PHE B C 1
ATOM 7548 O O . PHE B 2 439 ? 2.67759 -105.28268 -30.53753 1.000 22.04994 448 PHE B O 1
ATOM 7556 N N . THR B 2 440 ? 4.15975 -106.21967 -29.12863 1.000 21.69183 449 THR B N 1
ATOM 7557 C CA . THR B 2 440 ? 5.31103 -105.74775 -29.89646 1.000 20.38725 449 THR B CA 1
ATOM 7558 C C . THR B 2 440 ? 5.32684 -106.33646 -31.29723 1.000 19.21915 449 THR B C 1
ATOM 7559 O O . THR B 2 440 ? 5.64208 -105.63744 -32.26941 1.000 20.71135 449 THR B O 1
ATOM 7563 N N . ALA B 2 441 ? 5.02292 -107.62623 -31.42047 1.000 19.20046 450 ALA B N 1
ATOM 7564 C CA . ALA B 2 441 ? 4.96415 -108.22349 -32.75070 1.000 20.54269 450 ALA B CA 1
ATOM 7565 C C . ALA B 2 441 ? 3.89560 -107.53878 -33.59999 1.000 24.53244 450 ALA B C 1
ATOM 7566 O O . ALA B 2 441 ? 4.08892 -107.31491 -34.80241 1.000 21.95516 450 ALA B O 1
ATOM 7568 N N . MET B 2 442 ? 2.77447 -107.15726 -32.98213 1.000 21.28647 451 MET B N 1
ATOM 7569 C CA . MET B 2 442 ? 1.74244 -106.44867 -33.74033 1.000 25.29575 451 MET B CA 1
ATOM 7570 C C . MET B 2 442 ? 2.16322 -105.02131 -34.08007 1.000 22.93776 451 MET B C 1
ATOM 7571 O O . MET B 2 442 ? 1.91324 -104.54338 -35.19562 1.000 24.19841 451 MET B O 1
ATOM 7576 N N . ALA B 2 443 ? 2.78185 -104.31586 -33.12714 1.000 21.96139 452 ALA B N 1
ATOM 7577 C CA . ALA B 2 443 ? 3.21698 -102.94448 -33.38500 1.000 22.94729 452 ALA B CA 1
ATOM 7578 C C . ALA B 2 443 ? 4.30491 -102.88875 -34.45156 1.000 22.53913 452 ALA B C 1
ATOM 7579 O O . ALA B 2 443 ? 4.35869 -101.94117 -35.24305 1.000 25.10627 452 ALA B O 1
ATOM 7581 N N . LYS B 2 444 ? 5.19243 -103.87563 -34.48586 1.000 22.89596 453 LYS B N 1
ATOM 7582 C CA . LYS B 2 444 ? 6.23142 -103.87647 -35.50668 1.000 25.15875 453 LYS B CA 1
ATOM 7583 C C . LYS B 2 444 ? 5.83782 -104.68082 -36.73557 1.000 27.93651 453 LYS B C 1
ATOM 7584 O O . LYS B 2 444 ? 6.62492 -104.76987 -37.68207 1.000 24.99655 453 LYS B O 1
ATOM 7590 N N . CYS B 2 445 ? 4.64626 -105.26117 -36.74389 1.000 24.07740 454 CYS B N 1
ATOM 7591 C CA . CYS B 2 445 ? 4.18572 -106.06899 -37.86661 1.000 25.11282 454 CYS B CA 1
ATOM 7592 C C . CYS B 2 445 ? 5.17756 -107.18738 -38.18283 1.000 27.64687 454 CYS B C 1
ATOM 7593 O O . CYS B 2 445 ? 5.58933 -107.39218 -39.32660 1.000 26.06856 454 CYS B O 1
ATOM 7596 N N . ILE B 2 446 ? 5.55203 -107.92936 -37.14357 1.000 25.46518 455 ILE B N 1
ATOM 7597 C CA . ILE B 2 446 ? 6.41851 -109.09048 -37.30613 1.000 24.40626 455 ILE B CA 1
ATOM 7598 C C . ILE B 2 446 ? 5.54845 -110.26110 -37.74698 1.000 26.99282 455 ILE B C 1
ATOM 7599 O O . ILE B 2 446 ? 5.21602 -111.14111 -36.94344 1.000 23.74348 455 ILE B O 1
ATOM 7604 N N . VAL B 2 447 ? 5.14481 -110.28917 -39.00756 1.000 27.63582 456 VAL B N 1
ATOM 7605 C CA . VAL B 2 447 ? 4.23608 -111.32449 -39.49621 1.000 28.41699 456 VAL B CA 1
ATOM 7606 C C . VAL B 2 447 ? 5.05594 -112.35180 -40.26958 1.000 29.48414 456 VAL B C 1
ATOM 7607 O O . VAL B 2 447 ? 5.86483 -111.96531 -41.12422 1.000 28.94214 456 VAL B O 1
ATOM 7611 N N . PRO B 2 448 ? 4.92621 -113.63360 -39.96173 1.000 31.10597 457 PRO B N 1
ATOM 7612 C CA . PRO B 2 448 ? 5.79030 -114.64131 -40.56811 1.000 36.09401 457 PRO B CA 1
ATOM 7613 C C . PRO B 2 448 ? 5.28848 -115.03155 -41.94868 1.000 37.98014 457 PRO B C 1
ATOM 7614 O O . PRO B 2 448 ? 4.12700 -114.77239 -42.29097 1.000 32.19485 457 PRO B O 1
ATOM 7618 N N . PRO B 2 449 ? 6.13795 -115.66387 -42.77226 1.000 39.05705 458 PRO B N 1
ATOM 7619 C CA . PRO B 2 449 ? 5.71850 -116.03610 -44.13065 1.000 35.57150 458 PRO B CA 1
ATOM 7620 C C . PRO B 2 449 ? 4.95115 -117.34986 -44.18998 1.000 37.96106 458 PRO B C 1
ATOM 7621 O O . PRO B 2 449 ? 4.97285 -118.03826 -45.21262 1.000 49.42786 458 PRO B O 1
ATOM 7625 N N . PHE B 2 450 ? 4.25476 -117.70324 -43.11528 1.000 36.33692 459 PHE B N 1
ATOM 7626 C CA . PHE B 2 450 ? 3.47386 -118.93053 -43.07891 1.000 37.38017 459 PHE B CA 1
ATOM 7627 C C . PHE B 2 450 ? 2.22663 -118.70782 -42.23579 1.000 39.27858 459 PHE B C 1
ATOM 7628 O O . PHE B 2 450 ? 2.16090 -117.78841 -41.41815 1.000 36.27631 459 PHE B O 1
ATOM 7636 N N . THR B 2 451 ? 1.23767 -119.57048 -42.45332 1.000 38.18142 460 THR B N 1
ATOM 7637 C CA . THR B 2 451 ? 0.02242 -119.57230 -41.64969 1.000 39.40176 460 THR B CA 1
ATOM 7638 C C . THR B 2 451 ? 0.35305 -119.88762 -40.19806 1.000 35.62267 460 THR B C 1
ATOM 7639 O O . THR B 2 451 ? 1.02575 -120.87757 -39.90415 1.000 33.29990 460 THR B O 1
ATOM 7643 N N . TYR B 2 452 ? -0.15727 -119.07028 -39.28242 1.000 35.19919 461 TYR B N 1
ATOM 7644 C CA . TYR B 2 452 ? 0.30670 -119.11813 -37.89912 1.000 30.75924 461 TYR B CA 1
ATOM 7645 C C . TYR B 2 452 ? -0.82255 -118.70063 -36.97232 1.000 29.32451 461 TYR B C 1
ATOM 7646 O O . TYR B 2 452 ? -1.30517 -117.56826 -37.06587 1.000 28.55137 461 TYR B O 1
ATOM 7655 N N . ASN B 2 453 ? -1.23268 -119.59584 -36.08037 1.000 24.62102 462 ASN B N 1
ATOM 7656 C CA . ASN B 2 453 ? -2.30105 -119.29900 -35.13647 1.000 28.90167 462 ASN B CA 1
ATOM 7657 C C . ASN B 2 453 ? -3.44062 -118.60664 -35.87553 1.000 31.92958 462 ASN B C 1
ATOM 7658 O O . ASN B 2 453 ? -3.87381 -117.50789 -35.52991 1.000 26.87468 462 ASN B O 1
ATOM 7663 N N . ALA B 2 454 ? -3.89483 -119.25750 -36.93797 1.000 27.05745 463 ALA B N 1
ATOM 7664 C CA . ALA B 2 454 ? -4.61640 -118.57746 -37.99654 1.000 28.20366 463 ALA B CA 1
ATOM 7665 C C . ALA B 2 454 ? -6.10390 -118.46726 -37.69250 1.000 25.25653 463 ALA B C 1
ATOM 7666 O O . ALA B 2 454 ? -6.70419 -119.33638 -37.05580 1.000 27.63474 463 ALA B O 1
ATOM 7668 N N . PHE B 2 455 ? -6.68637 -117.36574 -38.13820 1.000 26.51714 464 PHE B N 1
ATOM 7669 C CA . PHE B 2 455 ? -8.13362 -117.21933 -38.26417 1.000 23.66848 464 PHE B CA 1
ATOM 7670 C C . PHE B 2 455 ? -8.41066 -117.24612 -39.75741 1.000 21.30845 464 PHE B C 1
ATOM 7671 O O . PHE B 2 455 ? -8.21704 -116.23675 -40.43840 1.000 22.31565 464 PHE B O 1
ATOM 7679 N N . GLU B 2 456 ? -8.83210 -118.40406 -40.27105 1.000 23.08961 465 GLU B N 1
ATOM 7680 C CA . GLU B 2 456 ? -9.17809 -118.50684 -41.68405 1.000 24.08499 465 GLU B CA 1
ATOM 7681 C C . GLU B 2 456 ? -10.31354 -117.54352 -42.01016 1.000 23.76223 465 GLU B C 1
ATOM 7682 O O . GLU B 2 456 ? -11.21131 -117.33851 -41.19978 1.000 22.09450 465 GLU B O 1
ATOM 7688 N N . LEU B 2 457 ? -10.26849 -116.95055 -43.20332 1.000 21.99143 466 LEU B N 1
ATOM 7689 C CA . LEU B 2 457 ? -11.33294 -116.04556 -43.61829 1.000 26.70279 466 LEU B CA 1
ATOM 7690 C C . LEU B 2 457 ? -12.66691 -116.77779 -43.67854 1.000 25.62674 466 LEU B C 1
ATOM 7691 O O . LEU B 2 457 ? -12.74320 -117.93579 -44.10450 1.000 24.07888 466 LEU B O 1
ATOM 7696 N N . ASN B 2 458 ? -13.71946 -116.08700 -43.24134 1.000 22.21699 467 ASN B N 1
ATOM 7697 C CA . ASN B 2 458 ? -15.09953 -116.58200 -43.27598 1.000 22.80715 467 ASN B CA 1
ATOM 7698 C C . ASN B 2 458 ? -15.29982 -117.83503 -42.43124 1.000 29.52265 467 ASN B C 1
ATOM 7699 O O . ASN B 2 458 ? -16.22636 -118.60876 -42.66983 1.000 26.07781 467 ASN B O 1
ATOM 7704 N N . LYS B 2 459 ? -14.45683 -118.04552 -41.42753 1.000 22.93025 468 LYS B N 1
ATOM 7705 C CA . LYS B 2 459 ? -14.66911 -119.10079 -40.45007 1.000 26.65100 468 LYS B CA 1
ATOM 7706 C C . LYS B 2 459 ? -14.80908 -118.47830 -39.07016 1.000 22.87061 468 LYS B C 1
ATOM 7707 O O . LYS B 2 459 ? -14.18609 -117.45581 -38.77172 1.000 24.16958 468 LYS B O 1
ATOM 7713 N N . VAL B 2 460 ? -15.63798 -119.10134 -38.23648 1.000 24.29524 469 VAL B N 1
ATOM 7714 C CA . VAL B 2 460 ? -16.02652 -118.55615 -36.94236 1.000 22.88908 469 VAL B CA 1
ATOM 7715 C C . VAL B 2 460 ? -15.23907 -119.27440 -35.86287 1.000 27.72995 469 VAL B C 1
ATOM 7716 O O . VAL B 2 460 ? -15.16998 -120.50739 -35.86135 1.000 26.19991 469 VAL B O 1
ATOM 7720 N N . TYR B 2 461 ? -14.65507 -118.50724 -34.94107 1.000 25.86537 470 TYR B N 1
ATOM 7721 C CA . TYR B 2 461 ? -13.81113 -119.02893 -33.87777 1.000 26.09178 470 TYR B CA 1
ATOM 7722 C C . TYR B 2 461 ? -14.26839 -118.48753 -32.53531 1.000 30.44337 470 TYR B C 1
ATOM 7723 O O . TYR B 2 461 ? -14.66072 -117.32363 -32.43206 1.000 30.24338 470 TYR B O 1
ATOM 7732 N N . SER B 2 462 ? -14.20149 -119.32841 -31.50709 1.000 27.45985 471 SER B N 1
ATOM 7733 C CA . SER B 2 462 ? -14.46488 -118.89879 -30.14335 1.000 31.03678 471 SER B CA 1
ATOM 7734 C C . SER B 2 462 ? -13.17046 -118.38467 -29.53400 1.000 29.87516 471 SER B C 1
ATOM 7735 O O . SER B 2 462 ? -12.12309 -119.01209 -29.69076 1.000 32.70061 471 SER B O 1
ATOM 7738 N N . VAL B 2 463 ? -13.23494 -117.23678 -28.86465 1.000 26.71525 472 VAL B N 1
ATOM 7739 C CA . VAL B 2 463 ? -12.09726 -116.69875 -28.12535 1.000 31.59567 472 VAL B CA 1
ATOM 7740 C C . VAL B 2 463 ? -12.43046 -116.81016 -26.64892 1.000 35.11410 472 VAL B C 1
ATOM 7741 O O . VAL B 2 463 ? -13.53155 -116.43911 -26.22521 1.000 35.46869 472 VAL B O 1
ATOM 7745 N N . ASP B 2 464 ? -11.48105 -117.32231 -25.87300 1.000 37.47507 473 ASP B N 1
ATOM 7746 C CA . ASP B 2 464 ? -11.72489 -117.79620 -24.51820 1.000 45.41424 473 ASP B CA 1
ATOM 7747 C C . ASP B 2 464 ? -11.27420 -116.80078 -23.45585 1.000 46.72132 473 ASP B C 1
ATOM 7748 O O . ASP B 2 464 ? -12.04829 -116.46661 -22.54927 1.000 44.95655 473 ASP B O 1
ATOM 7753 N N . HIS B 2 465 ? -10.03634 -116.32033 -23.54468 1.000 39.04292 474 HIS B N 1
ATOM 7754 C CA . HIS B 2 465 ? -9.50868 -115.43900 -22.51120 1.000 45.70757 474 HIS B CA 1
ATOM 7755 C C . HIS B 2 465 ? -8.13598 -114.95044 -22.94657 1.000 43.49789 474 HIS B C 1
ATOM 7756 O O . HIS B 2 465 ? -7.50346 -115.53532 -23.82992 1.000 48.33014 474 HIS B O 1
ATOM 7763 N N . GLY B 2 466 ? -7.68288 -113.87749 -22.31264 1.000 37.56160 475 GLY B N 1
ATOM 7764 C CA . GLY B 2 466 ? -6.38822 -113.32096 -22.63828 1.000 33.44700 475 GLY B CA 1
ATOM 7765 C C . GLY B 2 466 ? -6.44952 -112.37301 -23.82472 1.000 33.48676 475 GLY B C 1
ATOM 7766 O O . GLY B 2 466 ? -7.51026 -111.87214 -24.22880 1.000 29.91188 475 GLY B O 1
ATOM 7767 N N . ASP B 2 467 ? -5.27626 -112.13299 -24.39449 1.000 27.87156 476 ASP B N 1
ATOM 7768 C CA . ASP B 2 467 ? -5.10069 -111.17750 -25.47700 1.000 28.80659 476 ASP B CA 1
ATOM 7769 C C . ASP B 2 467 ? -4.79276 -111.90380 -26.77105 1.000 29.33041 476 ASP B C 1
ATOM 7770 O O . ASP B 2 467 ? -4.05112 -112.88957 -26.77843 1.000 28.79828 476 ASP B O 1
ATOM 7775 N N . TYR B 2 468 ? -5.37298 -111.40429 -27.85795 1.000 24.06325 477 TYR B N 1
ATOM 7776 C CA . TYR B 2 468 ? -5.05083 -111.83475 -29.20747 1.000 24.57132 477 TYR B CA 1
ATOM 7777 C C . TYR B 2 468 ? -4.54981 -110.61895 -29.95894 1.000 25.69104 477 TYR B C 1
ATOM 7778 O O . TYR B 2 468 ? -5.23697 -109.58865 -30.01045 1.000 26.05650 477 TYR B O 1
ATOM 7787 N N . TYR B 2 469 ? -3.37430 -110.74372 -30.55707 1.000 20.11066 478 TYR B N 1
ATOM 7788 C CA . TYR B 2 469 ? -2.79330 -109.67610 -31.36003 1.000 24.74226 478 TYR B CA 1
ATOM 7789 C C . TYR B 2 469 ? -2.84861 -110.16042 -32.80586 1.000 24.99039 478 TYR B C 1
ATOM 7790 O O . TYR B 2 469 ? -1.95128 -110.86240 -33.27541 1.000 22.35875 478 TYR B O 1
ATOM 7799 N N . ILE B 2 470 ? -3.92309 -109.78450 -33.50566 1.000 21.57929 479 ILE B N 1
ATOM 7800 C CA . ILE B 2 470 ? -4.29261 -110.38602 -34.78741 1.000 22.80885 479 ILE B CA 1
ATOM 7801 C C . ILE B 2 470 ? -3.93983 -109.42995 -35.91634 1.000 24.11147 479 ILE B C 1
ATOM 7802 O O . ILE B 2 470 ? -4.26312 -108.23650 -35.85078 1.000 25.65961 479 ILE B O 1
ATOM 7807 N N . THR B 2 471 ? -3.28602 -109.94298 -36.95997 1.000 20.62207 480 THR B N 1
ATOM 7808 C CA . THR B 2 471 ? -2.92856 -109.10951 -38.10071 1.000 22.40943 480 THR B CA 1
ATOM 7809 C C . THR B 2 471 ? -3.23709 -109.83508 -39.40455 1.000 23.56291 480 THR B C 1
ATOM 7810 O O . THR B 2 471 ? -3.50320 -111.03767 -39.43635 1.000 22.08826 480 THR B O 1
ATOM 7814 N N . ALA B 2 472 ? -3.17828 -109.08023 -40.49436 1.000 25.99536 481 ALA B N 1
ATOM 7815 C CA . ALA B 2 472 ? -3.16227 -109.68115 -41.81704 1.000 24.49880 481 ALA B CA 1
ATOM 7816 C C . ALA B 2 472 ? -1.95697 -110.60203 -41.98466 1.000 32.74179 481 ALA B C 1
ATOM 7817 O O . ALA B 2 472 ? -0.98176 -110.56702 -41.21560 1.000 26.22976 481 ALA B O 1
ATOM 7819 N N . GLY B 2 473 ? -2.02966 -111.43603 -43.01622 1.000 28.95243 482 GLY B N 1
ATOM 7820 C CA . GLY B 2 473 ? -1.00898 -112.43042 -43.25506 1.000 29.69346 482 GLY B CA 1
ATOM 7821 C C . GLY B 2 473 ? 0.25658 -111.94492 -43.92492 1.000 28.91628 482 GLY B C 1
ATOM 7822 O O . GLY B 2 473 ? 1.12151 -112.76588 -44.23702 1.000 34.10757 482 GLY B O 1
ATOM 7823 N N . THR B 2 474 ? 0.39683 -110.64645 -44.16756 1.000 31.06623 483 THR B N 1
ATOM 7824 C CA . THR B 2 474 ? 1.62670 -110.09125 -44.70717 1.000 31.53693 483 THR B CA 1
ATOM 7825 C C . THR B 2 474 ? 2.01376 -108.84740 -43.92099 1.000 35.41181 483 THR B C 1
ATOM 7826 O O . THR B 2 474 ? 1.15301 -108.08923 -43.45848 1.000 31.70345 483 THR B O 1
ATOM 7830 N N . HIS B 2 475 ? 3.32866 -108.65373 -43.77873 1.000 32.62054 484 HIS B N 1
ATOM 7831 C CA . HIS B 2 475 ? 3.85531 -107.44195 -43.15848 1.000 33.98947 484 HIS B CA 1
ATOM 7832 C C . HIS B 2 475 ? 3.23280 -106.19145 -43.76194 1.000 33.25860 484 HIS B C 1
ATOM 7833 O O . HIS B 2 475 ? 2.79141 -105.28757 -43.04390 1.000 31.80165 484 HIS B O 1
ATOM 7840 N N . GLU B 2 476 ? 3.21344 -106.11414 -45.09354 1.000 34.83705 485 GLU B N 1
ATOM 7841 C CA . GLU B 2 476 ? 2.75599 -104.90031 -45.75892 1.000 36.40226 485 GLU B CA 1
ATOM 7842 C C . GLU B 2 476 ? 1.30369 -104.59127 -45.39827 1.000 34.26070 485 GLU B C 1
ATOM 7843 O O . GLU B 2 476 ? 0.95126 -103.44038 -45.11331 1.000 32.39317 485 GLU B O 1
ATOM 7849 N N . LEU B 2 477 ? 0.45254 -105.61339 -45.36890 1.000 34.22303 486 LEU B N 1
ATOM 7850 C CA . LEU B 2 477 ? -0.94098 -105.39776 -44.98079 1.000 33.06972 486 LEU B CA 1
ATOM 7851 C C . LEU B 2 477 ? -1.05606 -104.98368 -43.52099 1.000 30.82921 486 LEU B C 1
ATOM 7852 O O . LEU B 2 477 ? -1.83161 -104.08023 -43.18510 1.000 29.60365 486 LEU B O 1
ATOM 7857 N N . CYS B 2 478 ? -0.28639 -105.63601 -42.63986 1.000 31.47200 487 CYS B N 1
ATOM 7858 C CA . CYS B 2 478 ? -0.27519 -105.25358 -41.23038 1.000 28.19199 487 CYS B CA 1
ATOM 7859 C C . CYS B 2 478 ? 0.12358 -103.79076 -41.05627 1.000 27.28649 487 CYS B C 1
ATOM 7860 O O . CYS B 2 478 ? -0.40156 -103.09457 -40.18263 1.000 29.37037 487 CYS B O 1
ATOM 7863 N N . GLU B 2 479 ? 1.06348 -103.30889 -41.86910 1.000 31.11047 488 GLU B N 1
ATOM 7864 C CA . GLU B 2 479 ? 1.42798 -101.89652 -41.83354 1.000 30.45852 488 GLU B CA 1
ATOM 7865 C C . GLU B 2 479 ? 0.39438 -101.01604 -42.53112 1.000 35.28469 488 GLU B C 1
ATOM 7866 O O . GLU B 2 479 ? 0.41604 -99.79442 -42.35165 1.000 38.43650 488 GLU B O 1
ATOM 7872 N N . GLN B 2 480 ? -0.50135 -101.60435 -43.32155 1.000 31.01703 489 GLN B N 1
ATOM 7873 C CA . GLN B 2 480 ? -1.57698 -100.87227 -43.99528 1.000 35.20098 489 GLN B CA 1
ATOM 7874 C C . GLN B 2 480 ? -2.92113 -101.07101 -43.30127 1.000 36.39655 489 GLN B C 1
ATOM 7875 O O . GLN B 2 480 ? -3.92896 -101.31622 -43.97236 1.000 30.41693 489 GLN B O 1
ATOM 7881 N N . ASN B 2 481 ? -2.95089 -101.01446 -41.96135 1.000 34.27174 490 ASN B N 1
ATOM 7882 C CA . ASN B 2 481 ? -4.12800 -100.92412 -41.09187 1.000 33.94262 490 ASN B CA 1
ATOM 7883 C C . ASN B 2 481 ? -4.70802 -102.27049 -40.64582 1.000 30.85922 490 ASN B C 1
ATOM 7884 O O . ASN B 2 481 ? -5.56835 -102.28453 -39.76763 1.000 31.28760 490 ASN B O 1
ATOM 7889 N N . VAL B 2 482 ? -4.29818 -103.39366 -41.22509 1.000 32.31737 491 VAL B N 1
ATOM 7890 C CA . VAL B 2 482 ? -5.01789 -104.66681 -41.00571 1.000 26.92205 491 VAL B CA 1
ATOM 7891 C C . VAL B 2 482 ? -4.39072 -105.32586 -39.77903 1.000 26.29087 491 VAL B C 1
ATOM 7892 O O . VAL B 2 482 ? -3.59346 -106.26083 -39.86670 1.000 24.34693 491 VAL B O 1
ATOM 7896 N N . ARG B 2 483 ? -4.79888 -104.85654 -38.59966 1.000 19.66131 492 ARG B N 1
ATOM 7897 C CA . ARG B 2 483 ? -4.36733 -105.44876 -37.33478 1.000 22.68482 492 ARG B CA 1
ATOM 7898 C C . ARG B 2 483 ? -5.25972 -104.93319 -36.21641 1.000 19.95659 492 ARG B C 1
ATOM 7899 O O . ARG B 2 483 ? -5.72753 -103.79345 -36.26681 1.000 22.21284 492 ARG B O 1
ATOM 7907 N N . LEU B 2 484 ? -5.45984 -105.76399 -35.18860 1.000 22.17271 493 LEU B N 1
ATOM 7908 C CA . LEU B 2 484 ? -6.13811 -105.28948 -33.98894 1.000 21.87043 493 LEU B CA 1
ATOM 7909 C C . LEU B 2 484 ? -5.89693 -106.24724 -32.82794 1.000 24.76744 493 LEU B C 1
ATOM 7910 O O . LEU B 2 484 ? -5.67820 -107.44821 -33.02329 1.000 23.53954 493 LEU B O 1
ATOM 7915 N N . ASN B 2 485 ? -5.95610 -105.68762 -31.61782 1.000 19.62124 494 ASN B N 1
ATOM 7916 C CA . ASN B 2 485 ? -5.90462 -106.44051 -30.36911 1.000 21.89756 494 ASN B CA 1
ATOM 7917 C C . ASN B 2 485 ? -7.32557 -106.77531 -29.92003 1.000 26.02791 494 ASN B C 1
ATOM 7918 O O . ASN B 2 485 ? -8.13771 -105.86975 -29.68702 1.000 23.49260 494 ASN B O 1
ATOM 7923 N N . VAL B 2 486 ? -7.63468 -108.06574 -29.83072 1.000 22.22066 495 VAL B N 1
ATOM 7924 C CA . VAL B 2 486 ? -8.88520 -108.53928 -29.24822 1.000 23.68159 495 VAL B CA 1
ATOM 7925 C C . VAL B 2 486 ? -8.58085 -108.94832 -27.81882 1.000 24.50661 495 VAL B C 1
ATOM 7926 O O . VAL B 2 486 ? -7.85805 -109.92416 -27.58244 1.000 28.73459 495 VAL B O 1
ATOM 7930 N N . HIS B 2 487 ? -9.11811 -108.20269 -26.86274 1.000 21.87802 496 HIS B N 1
ATOM 7931 C CA . HIS B 2 487 ? -8.90032 -108.46292 -25.44400 1.000 24.82350 496 HIS B CA 1
ATOM 7932 C C . HIS B 2 487 ? -10.14407 -109.13672 -24.88105 1.000 28.77958 496 HIS B C 1
ATOM 7933 O O . HIS B 2 487 ? -11.24858 -108.59176 -24.97745 1.000 28.54915 496 HIS B O 1
ATOM 7940 N N . VAL B 2 488 ? -9.97344 -110.31950 -24.30821 1.000 31.53103 497 VAL B N 1
ATOM 7941 C CA . VAL B 2 488 ? -11.09956 -111.16296 -23.92494 1.000 31.20536 497 VAL B CA 1
ATOM 7942 C C . VAL B 2 488 ? -11.40034 -110.94465 -22.44882 1.000 40.74894 497 VAL B C 1
ATOM 7943 O O . VAL B 2 488 ? -10.53759 -111.15213 -21.58643 1.000 44.83186 497 VAL B O 1
ATOM 7947 N N . GLU B 2 489 ? -12.62897 -110.52009 -22.17135 1.000 43.50660 498 GLU B N 1
ATOM 7948 C CA . GLU B 2 489 ? -13.08347 -110.12060 -20.84343 1.000 46.79922 498 GLU B CA 1
ATOM 7949 C C . GLU B 2 489 ? -13.25591 -111.32602 -19.92524 1.000 48.47989 498 GLU B C 1
ATOM 7950 O O . GLU B 2 489 ? -12.66656 -111.38233 -18.84800 1.000 60.64054 498 GLU B O 1
ATOM 7956 N N . VAL C 2 1 ? 17.46666 -141.64382 -12.98404 1.000 46.50082 10 VAL C N 1
ATOM 7957 C CA . VAL C 2 1 ? 18.52400 -142.62607 -12.87534 1.000 41.72889 10 VAL C CA 1
ATOM 7958 C C . VAL C 2 1 ? 19.61195 -142.35626 -13.90938 1.000 41.29525 10 VAL C C 1
ATOM 7959 O O . VAL C 2 1 ? 20.70886 -142.89214 -13.80085 1.000 43.82396 10 VAL C O 1
ATOM 7963 N N . LEU C 2 2 ? 19.32402 -141.54065 -14.91834 1.000 34.06942 11 LEU C N 1
ATOM 7964 C CA . LEU C 2 2 ? 20.32957 -141.19575 -15.92074 1.000 36.59774 11 LEU C CA 1
ATOM 7965 C C . LEU C 2 2 ? 21.13846 -139.99421 -15.43714 1.000 36.00696 11 LEU C C 1
ATOM 7966 O O . LEU C 2 2 ? 20.58609 -138.90832 -15.23663 1.000 33.11196 11 LEU C O 1
ATOM 7971 N N . ILE C 2 3 ? 22.44508 -140.18281 -15.24966 1.000 34.52660 12 ILE C N 1
ATOM 7972 C CA . ILE C 2 3 ? 23.30526 -139.13983 -14.69719 1.000 29.75507 12 ILE C CA 1
ATOM 7973 C C . ILE C 2 3 ? 24.02243 -138.42041 -15.83029 1.000 29.74056 12 ILE C C 1
ATOM 7974 O O . ILE C 2 3 ? 24.68165 -139.05060 -16.66846 1.000 24.68846 12 ILE C O 1
ATOM 7979 N N . ARG C 2 4 ? 23.88673 -137.09886 -15.85366 1.000 27.63749 13 ARG C N 1
ATOM 7980 C CA . ARG C 2 4 ? 24.58102 -136.25176 -16.80935 1.000 25.32837 13 ARG C CA 1
ATOM 7981 C C . ARG C 2 4 ? 25.90130 -135.79112 -16.19709 1.000 26.60080 13 ARG C C 1
ATOM 7982 O O . ARG C 2 4 ? 25.91138 -135.14919 -15.14077 1.000 25.17449 13 ARG C O 1
ATOM 7990 N N . LYS C 2 5 ? 27.00857 -136.13421 -16.84959 1.000 26.06991 14 LYS C N 1
ATOM 7991 C CA . LYS C 2 5 ? 28.34530 -135.87247 -16.33755 1.000 25.92127 14 LYS C CA 1
ATOM 7992 C C . LYS C 2 5 ? 29.06705 -134.85105 -17.21248 1.000 25.32923 14 LYS C C 1
ATOM 7993 O O . LYS C 2 5 ? 28.88291 -134.81305 -18.43102 1.000 24.70848 14 LYS C O 1
ATOM 7999 N N . GLU C 2 6 ? 29.90415 -134.02384 -16.58984 1.000 22.60534 15 GLU C N 1
ATOM 8000 C CA . GLU C 2 6 ? 30.71950 -133.09480 -17.36853 1.000 24.29989 15 GLU C CA 1
ATOM 8001 C C . GLU C 2 6 ? 31.65785 -133.88497 -18.27552 1.000 25.74647 15 GLU C C 1
ATOM 8002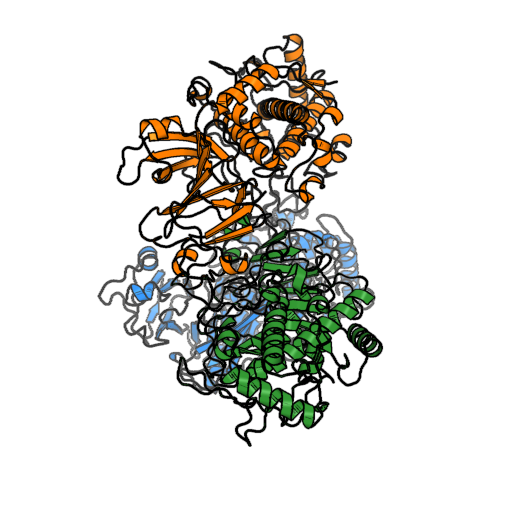 O O . GLU C 2 6 ? 32.16827 -134.93832 -17.88732 1.000 26.48528 15 GLU C O 1
ATOM 8008 N N . VAL C 2 7 ? 31.87528 -133.38569 -19.49812 1.000 23.14905 16 VAL C N 1
ATOM 8009 C CA . VAL C 2 7 ? 32.59309 -134.18919 -20.48772 1.000 26.37722 16 VAL C CA 1
ATOM 8010 C C . VAL C 2 7 ? 33.95329 -134.63537 -19.95891 1.000 30.38756 16 VAL C C 1
ATOM 8011 O O . VAL C 2 7 ? 34.41500 -135.73984 -20.27631 1.000 29.11451 16 VAL C O 1
ATOM 8015 N N . ASP C 2 8 ? 34.60772 -133.80563 -19.13644 1.000 27.09255 17 ASP C N 1
ATOM 8016 C CA . ASP C 2 8 ? 35.92168 -134.13747 -18.58807 1.000 29.06458 17 ASP C CA 1
ATOM 8017 C C . ASP C 2 8 ? 35.87981 -135.15378 -17.45324 1.000 32.92552 17 ASP C C 1
ATOM 8018 O O . ASP C 2 8 ? 36.93409 -135.68617 -17.08081 1.000 28.61226 17 ASP C O 1
ATOM 8023 N N . LEU C 2 9 ? 34.71579 -135.41406 -16.87444 1.000 23.90778 18 LEU C N 1
ATOM 8024 C CA . LEU C 2 9 ? 34.58305 -136.39084 -15.80622 1.000 27.89502 18 LEU C CA 1
ATOM 8025 C C . LEU C 2 9 ? 34.16976 -137.76474 -16.31720 1.000 29.14983 18 LEU C C 1
ATOM 8026 O O . LEU C 2 9 ? 34.06392 -138.70732 -15.52554 1.000 30.19428 18 LEU C O 1
ATOM 8031 N N . LEU C 2 10 ? 33.94527 -137.90345 -17.61857 1.000 26.67038 19 LEU C N 1
ATOM 8032 C CA . LEU C 2 10 ? 33.63154 -139.20481 -18.19584 1.000 29.22263 19 LEU C CA 1
ATOM 8033 C C . LEU C 2 10 ? 34.82579 -140.15543 -18.11707 1.000 28.90692 19 LEU C C 1
ATOM 8034 O O . LEU C 2 10 ? 35.95789 -139.78496 -18.44941 1.000 27.91548 19 LEU C O 1
ATOM 8039 N N . SER C 2 11 ? 34.55950 -141.39251 -17.70291 1.000 24.78704 20 SER C N 1
ATOM 8040 C CA . SER C 2 11 ? 35.52951 -142.46131 -17.87720 1.000 31.62468 20 SER C CA 1
ATOM 8041 C C . SER C 2 11 ? 35.69298 -142.79290 -19.36358 1.000 33.55630 20 SER C C 1
ATOM 8042 O O . SER C 2 11 ? 34.85402 -142.44159 -20.20463 1.000 27.53278 20 SER C O 1
ATOM 8045 N N . LEU C 2 12 ? 36.80604 -143.45678 -19.69749 1.000 29.21941 21 LEU C N 1
ATOM 8046 C CA . LEU C 2 12 ? 36.99851 -143.86475 -21.08703 1.000 30.44012 21 LEU C CA 1
ATOM 8047 C C . LEU C 2 12 ? 35.87957 -144.80865 -21.52272 1.000 32.67960 21 LEU C C 1
ATOM 8048 O O . LEU C 2 12 ? 35.39932 -144.73744 -22.66239 1.000 31.58421 21 LEU C O 1
ATOM 8053 N N . LYS C 2 13 ? 35.41662 -145.66725 -20.60958 1.000 30.06545 22 LYS C N 1
ATOM 8054 C CA . LYS C 2 13 ? 34.34029 -146.59450 -20.93810 1.000 32.22132 22 LYS C CA 1
ATOM 8055 C C . LYS C 2 13 ? 33.02321 -145.86124 -21.18370 1.000 29.50135 22 LYS C C 1
ATOM 8056 O O . LYS C 2 13 ? 32.25830 -146.23861 -22.07571 1.000 30.64784 22 LYS C O 1
ATOM 8058 N N . GLU C 2 14 ? 32.71588 -144.84756 -20.37371 1.000 29.22343 23 GLU C N 1
ATOM 8059 C CA . GLU C 2 14 ? 31.49941 -144.07490 -20.60747 1.000 29.34409 23 GLU C CA 1
ATOM 8060 C C . GLU C 2 14 ? 31.57985 -143.34319 -21.93888 1.000 29.24310 23 GLU C C 1
ATOM 8061 O O . GLU C 2 14 ? 30.61216 -143.32884 -22.71413 1.000 31.90360 23 GLU C O 1
ATOM 8067 N N . ALA C 2 15 ? 32.74190 -142.76662 -22.23819 1.000 27.62736 24 ALA C N 1
ATOM 8068 C CA . ALA C 2 15 ? 32.91038 -142.03505 -23.48539 1.000 30.93519 24 ALA C CA 1
ATOM 8069 C C . ALA C 2 15 ? 32.78123 -142.96097 -24.68961 1.000 32.03586 24 ALA C C 1
ATOM 8070 O O . ALA C 2 15 ? 32.07660 -142.64083 -25.65224 1.000 26.71394 24 ALA C O 1
ATOM 8072 N N . ASN C 2 16 ? 33.47092 -144.10849 -24.66125 1.000 24.50941 25 ASN C N 1
ATOM 8073 C CA . ASN C 2 16 ? 33.30833 -145.10419 -25.72076 1.000 29.81593 25 ASN C CA 1
ATOM 8074 C C . ASN C 2 16 ? 31.84721 -145.49265 -25.88890 1.000 26.52423 25 ASN C C 1
ATOM 8075 O O . ASN C 2 16 ? 31.32810 -145.54321 -27.00866 1.000 29.45251 25 ASN C O 1
ATOM 8080 N N . ALA C 2 17 ? 31.17663 -145.80243 -24.78237 1.000 27.37103 26 ALA C N 1
ATOM 8081 C CA . ALA C 2 17 ? 29.83402 -146.35615 -24.87782 1.000 27.98801 26 ALA C CA 1
ATOM 8082 C C . ALA C 2 17 ? 28.85433 -145.33896 -25.45635 1.000 33.04735 26 ALA C C 1
ATOM 8083 O O . ALA C 2 17 ? 28.00925 -145.68983 -26.29098 1.000 31.14461 26 ALA C O 1
ATOM 8085 N N . ILE C 2 18 ? 28.96221 -144.06955 -25.04998 1.000 27.43664 27 ILE C N 1
ATOM 8086 C CA . ILE C 2 18 ? 28.02348 -143.08404 -25.57230 1.000 30.95714 27 ILE C CA 1
ATOM 8087 C C . ILE C 2 18 ? 28.35015 -142.75404 -27.02252 1.000 31.68459 27 ILE C C 1
ATOM 8088 O O . ILE C 2 18 ? 27.44536 -142.48300 -27.81704 1.000 30.02326 27 ILE C O 1
ATOM 8093 N N . LYS C 2 19 ? 29.63059 -142.76586 -27.40366 1.000 26.43662 28 LYS C N 1
ATOM 8094 C CA . LYS C 2 19 ? 29.94864 -142.57749 -28.81318 1.000 27.66720 28 LYS C CA 1
ATOM 8095 C C . LYS C 2 19 ? 29.37497 -143.71300 -29.65536 1.000 33.20680 28 LYS C C 1
ATOM 8096 O O . LYS C 2 19 ? 28.87921 -143.48339 -30.76824 1.000 33.40273 28 LYS C O 1
ATOM 8102 N N . ASP C 2 20 ? 29.41222 -144.94378 -29.13477 1.000 32.90231 29 ASP C N 1
ATOM 8103 C CA . ASP C 2 20 ? 28.78986 -146.05497 -29.84683 1.000 31.82740 29 ASP C CA 1
ATOM 8104 C C . ASP C 2 20 ? 27.28810 -145.84991 -29.95680 1.000 34.27491 29 ASP C C 1
ATOM 8105 O O . ASP C 2 20 ? 26.69701 -146.10071 -31.01330 1.000 36.18013 29 ASP C O 1
ATOM 8110 N N . ALA C 2 21 ? 26.64656 -145.41701 -28.86563 1.000 33.52939 30 ALA C N 1
ATOM 8111 C CA . ALA C 2 21 ? 25.20503 -145.18530 -28.90352 1.000 31.22991 30 ALA C CA 1
ATOM 8112 C C . ALA C 2 21 ? 24.84516 -144.07779 -29.88704 1.000 32.02633 30 ALA C C 1
ATOM 8113 O O . ALA C 2 21 ? 23.83138 -144.17239 -30.58979 1.000 34.61057 30 ALA C O 1
ATOM 8115 N N . LEU C 2 22 ? 25.66207 -143.02310 -29.96422 1.000 28.99373 31 LEU C N 1
ATOM 8116 C CA . LEU C 2 22 ? 25.36863 -141.95236 -30.91447 1.000 29.08186 31 LEU C CA 1
ATOM 8117 C C . LEU C 2 22 ? 25.59236 -142.41475 -32.35155 1.000 35.88403 31 LEU C C 1
ATOM 8118 O O . LEU C 2 22 ? 24.84244 -142.02804 -33.25544 1.000 30.85662 31 LEU C O 1
ATOM 8123 N N . TYR C 2 23 ? 26.61916 -143.23867 -32.58413 1.000 31.38255 32 TYR C N 1
ATOM 8124 C CA . TYR C 2 23 ? 26.82547 -143.80643 -33.91291 1.000 32.18047 32 TYR C CA 1
ATOM 8125 C C . TYR C 2 23 ? 25.60051 -144.59736 -34.36077 1.000 30.44913 32 TYR C C 1
ATOM 8126 O O . TYR C 2 23 ? 25.10269 -144.42088 -35.47959 1.000 37.69440 32 TYR C O 1
ATOM 8135 N N . LYS C 2 24 ? 25.10551 -145.47954 -33.49533 1.000 33.42493 33 LYS C N 1
ATOM 8136 C CA . LYS C 2 24 ? 23.89442 -146.23171 -33.80319 1.000 35.73846 33 LYS C CA 1
ATOM 8137 C C . LYS C 2 24 ? 22.72320 -145.29495 -34.06727 1.000 38.27637 33 LYS C C 1
ATOM 8138 O O . LYS C 2 24 ? 21.98818 -145.45349 -35.05416 1.000 35.85371 33 LYS C O 1
ATOM 8144 N N . LEU C 2 25 ? 22.52591 -144.31618 -33.17949 1.000 34.13960 34 LEU C N 1
ATOM 8145 C CA . LEU C 2 25 ? 21.42558 -143.37307 -33.34611 1.000 35.77761 34 LEU C CA 1
ATOM 8146 C C . LEU C 2 25 ? 21.54443 -142.62739 -34.66878 1.000 33.03604 34 LEU C C 1
ATOM 8147 O O . LEU C 2 25 ? 20.53963 -142.42449 -35.36444 1.000 36.48871 34 LEU C O 1
ATOM 8152 N N . GLN C 2 26 ? 22.77115 -142.24553 -35.05125 1.000 31.81569 35 GLN C N 1
ATOM 8153 C CA . GLN C 2 26 ? 22.97026 -141.49341 -36.28711 1.000 32.83298 35 GLN C CA 1
ATOM 8154 C C . GLN C 2 26 ? 22.72292 -142.34294 -37.53362 1.000 43.11670 35 GLN C C 1
ATOM 8155 O O . GLN C 2 26 ? 22.39665 -141.79379 -38.59317 1.000 36.72796 35 GLN C O 1
ATOM 8161 N N . ASN C 2 27 ? 22.90217 -143.66458 -37.44605 1.000 39.92972 36 ASN C N 1
ATOM 8162 C CA . ASN C 2 27 ? 22.58127 -144.57025 -38.54645 1.000 44.25970 36 ASN C CA 1
ATOM 8163 C C . ASN C 2 27 ? 21.11794 -144.98667 -38.55852 1.000 41.16692 36 ASN C C 1
ATOM 8164 O O . ASN C 2 27 ? 20.69685 -145.70965 -39.46486 1.000 45.76932 36 ASN C O 1
ATOM 8169 N N . ASP C 2 28 ? 20.34293 -144.56002 -37.57320 1.000 39.35909 37 ASP C N 1
ATOM 8170 C CA . ASP C 2 28 ? 18.94361 -144.93720 -37.45513 1.000 41.81538 37 ASP C CA 1
ATOM 8171 C C . ASP C 2 28 ? 18.10011 -143.96446 -38.27659 1.000 43.95377 37 ASP C C 1
ATOM 8172 O O . ASP C 2 28 ? 18.11207 -142.75404 -38.02190 1.000 40.80279 37 ASP C O 1
ATOM 8177 N N . HIS C 2 29 ? 17.37685 -144.49332 -39.26478 1.000 43.97730 38 HIS C N 1
ATOM 8178 C CA . HIS C 2 29 ? 16.56585 -143.67363 -40.15532 1.000 44.63219 38 HIS C CA 1
ATOM 8179 C C . HIS C 2 29 ? 15.12833 -143.49611 -39.67778 1.000 42.73868 38 HIS C C 1
ATOM 8180 O O . HIS C 2 29 ? 14.42763 -142.62024 -40.19356 1.000 44.50180 38 HIS C O 1
ATOM 8187 N N . SER C 2 30 ? 14.67092 -144.29542 -38.71615 1.000 41.79848 39 SER C N 1
ATOM 8188 C CA . SER C 2 30 ? 13.30976 -144.17599 -38.21246 1.000 40.36535 39 SER C CA 1
ATOM 8189 C C . SER C 2 30 ? 13.09227 -142.81046 -37.57553 1.000 45.83943 39 SER C C 1
ATOM 8190 O O . SER C 2 30 ? 14.02868 -142.01050 -37.46903 1.000 43.21522 39 SER C O 1
ATOM 8193 N N . LYS C 2 31 ? 11.86511 -142.53354 -37.14183 1.000 43.09896 40 LYS C N 1
ATOM 8194 C CA . LYS C 2 31 ? 11.60512 -141.28938 -36.43383 1.000 44.81235 40 LYS C CA 1
ATOM 8195 C C . LYS C 2 31 ? 12.07410 -141.33817 -34.98532 1.000 43.20085 40 LYS C C 1
ATOM 8196 O O . LYS C 2 31 ? 11.88549 -140.36052 -34.25489 1.000 45.19762 40 LYS C O 1
ATOM 8202 N N . GLY C 2 32 ? 12.68009 -142.44353 -34.55491 1.000 41.20829 41 GLY C N 1
ATOM 8203 C CA . GLY C 2 32 ? 13.40200 -142.48932 -33.30301 1.000 42.97962 41 GLY C CA 1
ATOM 8204 C C . GLY C 2 32 ? 14.88784 -142.24979 -33.43696 1.000 38.30109 41 GLY C C 1
ATOM 8205 O O . GLY C 2 32 ? 15.60688 -142.32145 -32.43532 1.000 38.36375 41 GLY C O 1
ATOM 8206 N N . GLY C 2 33 ? 15.37402 -141.97097 -34.65020 1.000 37.39227 42 GLY C N 1
ATOM 8207 C CA . GLY C 2 33 ? 16.78973 -141.79209 -34.88751 1.000 39.41636 42 GLY C CA 1
ATOM 8208 C C . GLY C 2 33 ? 17.22440 -140.33661 -34.82849 1.000 36.07956 42 GLY C C 1
ATOM 8209 O O . GLY C 2 33 ? 16.44064 -139.42469 -34.55830 1.000 33.17296 42 GLY C O 1
ATOM 8210 N N . PHE C 2 34 ? 18.51291 -140.12622 -35.11483 1.000 36.21184 43 PHE C N 1
ATOM 8211 C CA . PHE C 2 34 ? 19.11763 -138.81944 -34.87315 1.000 33.66882 43 PHE C CA 1
ATOM 8212 C C . PHE C 2 34 ? 18.59152 -137.76899 -35.84411 1.000 35.27033 43 PHE C C 1
ATOM 8213 O O . PHE C 2 34 ? 18.17096 -136.68143 -35.43088 1.000 30.40478 43 PHE C O 1
ATOM 8221 N N . GLU C 2 35 ? 18.63808 -138.06322 -37.14281 1.000 34.49017 44 GLU C N 1
ATOM 8222 C CA . GLU C 2 35 ? 18.19418 -137.09066 -38.13373 1.000 33.75160 44 GLU C CA 1
ATOM 8223 C C . GLU C 2 35 ? 16.77483 -136.61339 -37.85402 1.000 32.79684 44 GLU C C 1
ATOM 8224 O O . GLU C 2 35 ? 16.48018 -135.41542 -37.96738 1.000 30.75990 44 GLU C O 1
ATOM 8230 N N . GLU C 2 36 ? 15.88551 -137.53148 -37.46574 1.000 29.39716 45 GLU C N 1
ATOM 8231 C CA . GLU C 2 36 ? 14.49423 -137.15203 -37.25123 1.000 37.00692 45 GLU C CA 1
ATOM 8232 C C . GLU C 2 36 ? 14.31516 -136.39138 -35.94423 1.000 36.33623 45 GLU C C 1
ATOM 8233 O O . GLU C 2 36 ? 13.50197 -135.46115 -35.87279 1.000 34.45380 45 GLU C O 1
ATOM 8239 N N . ILE C 2 37 ? 15.04224 -136.77854 -34.89085 1.000 35.01652 46 ILE C N 1
ATOM 8240 C CA . ILE C 2 37 ? 14.90082 -136.07096 -33.62278 1.000 34.11992 46 ILE C CA 1
ATOM 8241 C C . ILE C 2 37 ? 15.55815 -134.70052 -33.70533 1.000 30.74955 46 ILE C C 1
ATOM 8242 O O . ILE C 2 37 ? 15.00452 -133.70259 -33.22314 1.000 32.81420 46 ILE C O 1
ATOM 8247 N N . ALA C 2 38 ? 16.74750 -134.62254 -34.30924 1.000 30.26685 47 ALA C N 1
ATOM 8248 C CA . ALA C 2 38 ? 17.34270 -133.31324 -34.53452 1.000 32.20715 47 ALA C CA 1
ATOM 8249 C C . ALA C 2 38 ? 16.39886 -132.43602 -35.34118 1.000 31.49817 47 ALA C C 1
ATOM 8250 O O . ALA C 2 38 ? 16.33167 -131.22155 -35.11593 1.000 29.98571 47 ALA C O 1
ATOM 8252 N N . GLY C 2 39 ? 15.64400 -133.04172 -36.26074 1.000 29.86952 48 GLY C N 1
ATOM 8253 C CA . GLY C 2 39 ? 14.71619 -132.31636 -37.11257 1.000 31.70223 48 GLY C CA 1
ATOM 8254 C C . GLY C 2 39 ? 13.51881 -131.72799 -36.39419 1.000 29.91791 48 GLY C C 1
ATOM 8255 O O . GLY C 2 39 ? 12.80313 -130.91679 -36.99490 1.000 33.14967 48 GLY C O 1
ATOM 8256 N N . TYR C 2 40 ? 13.26647 -132.12571 -35.14365 1.000 30.24476 49 TYR C N 1
ATOM 8257 C CA . TYR C 2 40 ? 12.24440 -131.43940 -34.35716 1.000 29.75150 49 TYR C CA 1
ATOM 8258 C C . TYR C 2 40 ? 12.47180 -129.93625 -34.32851 1.000 33.06506 49 TYR C C 1
ATOM 8259 O O . TYR C 2 40 ? 11.51296 -129.15653 -34.23292 1.000 29.01067 49 TYR C O 1
ATOM 8268 N N . HIS C 2 41 ? 13.73660 -129.51842 -34.38352 1.000 31.97515 50 HIS C N 1
ATOM 8269 C CA . HIS C 2 41 ? 14.15749 -128.19181 -33.94374 1.000 27.29927 50 HIS C CA 1
ATOM 8270 C C . HIS C 2 41 ? 14.04234 -127.14386 -35.04934 1.000 26.89424 50 HIS C C 1
ATOM 8271 O O . HIS C 2 41 ? 13.40301 -126.10215 -34.86182 1.000 28.97728 50 HIS C O 1
ATOM 8278 N N . GLY C 2 42 ? 14.67091 -127.39853 -36.19547 1.000 25.85213 51 GLY C N 1
ATOM 8279 C CA . GLY C 2 42 ? 14.60735 -126.49684 -37.32853 1.000 24.68233 51 GLY C CA 1
ATOM 8280 C C . GLY C 2 42 ? 14.26050 -127.24416 -38.60198 1.000 27.35497 51 GLY C C 1
ATOM 8281 O O . GLY C 2 42 ? 13.23560 -127.93089 -38.66071 1.000 31.68310 51 GLY C O 1
ATOM 8282 N N . TYR C 2 43 ? 15.08985 -127.11084 -39.62416 1.000 30.95643 52 TYR C N 1
ATOM 8283 C CA . TYR C 2 43 ? 14.93237 -127.94155 -40.80729 1.000 31.93946 52 TYR C CA 1
ATOM 8284 C C . TYR C 2 43 ? 14.77460 -129.40337 -40.39080 1.000 33.60734 52 TYR C C 1
ATOM 8285 O O . TYR C 2 43 ? 15.52091 -129.88863 -39.52151 1.000 30.53051 52 TYR C O 1
ATOM 8294 N N . PRO C 2 44 ? 13.84745 -130.14833 -41.00888 1.000 32.24066 53 PRO C N 1
ATOM 8295 C CA . PRO C 2 44 ? 13.04471 -129.78887 -42.19176 1.000 34.21880 53 PRO C CA 1
ATOM 8296 C C . PRO C 2 44 ? 11.73292 -129.06420 -41.87772 1.000 36.65133 53 PRO C C 1
ATOM 8297 O O . PRO C 2 44 ? 10.80293 -129.13315 -42.67735 1.000 39.18022 53 PRO C O 1
ATOM 8301 N N . ASN C 2 45 ? 11.61176 -128.37320 -40.74217 1.000 33.83775 54 ASN C N 1
ATOM 8302 C CA . ASN C 2 45 ? 10.39073 -127.65064 -40.39502 1.000 32.60434 54 ASN C CA 1
ATOM 8303 C C . ASN C 2 45 ? 9.24086 -128.61998 -40.18864 1.000 35.81549 54 ASN C C 1
ATOM 8304 O O . ASN C 2 45 ? 8.49404 -128.91226 -41.12762 1.000 35.47051 54 ASN C O 1
ATOM 8309 N N . LYS C 2 46 ? 9.07428 -129.11982 -38.96868 1.000 31.10931 55 LYS C N 1
ATOM 8310 C CA . LYS C 2 46 ? 8.17537 -130.24027 -38.73703 1.000 36.71344 55 LYS C CA 1
ATOM 8311 C C . LYS C 2 46 ? 6.83052 -129.82492 -38.15930 1.000 38.14565 55 LYS C C 1
ATOM 8312 O O . LYS C 2 46 ? 6.09408 -130.67615 -37.64918 1.000 39.04982 55 LYS C O 1
ATOM 8318 N N . CYS C 2 47 ? 6.47888 -128.56222 -38.21319 1.000 36.43984 56 CYS C N 1
ATOM 8319 C CA . CYS C 2 47 ? 5.32559 -128.36320 -37.35957 1.000 40.39087 56 CYS C CA 1
ATOM 8320 C C . CYS C 2 47 ? 4.01261 -128.36439 -38.14043 1.000 56.27547 56 CYS C C 1
ATOM 8321 O O . CYS C 2 47 ? 3.70230 -129.35103 -38.83358 1.000 52.03844 56 CYS C O 1
ATOM 8324 N N . PRO C 2 48 ? 3.25044 -127.29259 -38.10541 1.000 47.68991 57 PRO C N 1
ATOM 8325 C CA . PRO C 2 48 ? 1.78150 -127.42178 -38.08284 1.000 49.15123 57 PRO C CA 1
ATOM 8326 C C . PRO C 2 48 ? 1.24099 -128.81088 -38.41415 1.000 56.28446 57 PRO C C 1
ATOM 8327 O O . PRO C 2 48 ? 0.28406 -128.90726 -39.19149 1.000 64.29207 57 PRO C O 1
ATOM 8331 N N . GLU C 2 49 ? 1.80330 -129.86921 -37.80398 1.000 43.58917 58 GLU C N 1
ATOM 8332 C CA . GLU C 2 49 ? 1.61012 -131.27379 -38.18161 1.000 48.78204 58 GLU C CA 1
ATOM 8333 C C . GLU C 2 49 ? 0.66934 -131.46348 -39.36988 1.000 59.19354 58 GLU C C 1
ATOM 8334 O O . GLU C 2 49 ? -0.53816 -131.23102 -39.24834 1.000 57.79672 58 GLU C O 1
ATOM 8340 N N . LYS C 2 50 ? 1.20543 -131.88546 -40.51886 1.000 57.80258 59 LYS C N 1
ATOM 8341 C CA . LYS C 2 50 ? 0.40131 -132.00457 -41.73462 1.000 65.75799 59 LYS C CA 1
ATOM 8342 C C . LYS C 2 50 ? -0.21818 -130.66248 -42.10881 1.000 63.33540 59 LYS C C 1
ATOM 8343 O O . LYS C 2 50 ? -1.22915 -130.25952 -41.52675 1.000 61.17130 59 LYS C O 1
ATOM 8345 N N . GLY C 2 51 ? 0.37403 -129.96061 -43.07404 1.000 66.27448 60 GLY C N 1
ATOM 8346 C CA . GLY C 2 51 ? -0.12237 -128.64429 -43.43177 1.000 62.81731 60 GLY C CA 1
ATOM 8347 C C . GLY C 2 51 ? 0.30367 -128.11916 -44.78935 1.000 59.03635 60 GLY C C 1
ATOM 8348 O O . GLY C 2 51 ? -0.43558 -127.36368 -45.42868 1.000 66.11671 60 GLY C O 1
ATOM 8349 N N . ASP C 2 52 ? 1.49068 -128.51432 -45.24442 1.000 54.27031 61 ASP C N 1
ATOM 8350 C CA . ASP C 2 52 ? 2.19927 -127.98708 -46.40425 1.000 54.88261 61 ASP C CA 1
ATOM 8351 C C . ASP C 2 52 ? 2.71335 -126.57554 -46.13911 1.000 51.27359 61 ASP C C 1
ATOM 8352 O O . ASP C 2 52 ? 3.47655 -126.06277 -46.95158 1.000 53.82625 61 ASP C O 1
ATOM 8354 N N . ASP C 2 53 ? 2.36192 -125.94039 -45.02321 1.000 49.73919 62 ASP C N 1
ATOM 8355 C CA . ASP C 2 53 ? 2.87571 -124.61337 -44.69193 1.000 44.98893 62 ASP C CA 1
ATOM 8356 C C . ASP C 2 53 ? 3.71932 -124.70643 -43.42185 1.000 46.48320 62 ASP C C 1
ATOM 8357 O O . ASP C 2 53 ? 3.31637 -124.27680 -42.33491 1.000 40.97203 62 ASP C O 1
ATOM 8362 N N . LYS C 2 54 ? 4.91281 -125.26453 -43.57423 1.000 42.97509 63 LYS C N 1
ATOM 8363 C CA . LYS C 2 54 ? 5.68305 -125.74765 -42.43949 1.000 36.72228 63 LYS C CA 1
ATOM 8364 C C . LYS C 2 54 ? 6.65152 -124.69334 -41.91922 1.000 30.75103 63 LYS C C 1
ATOM 8365 O O . LYS C 2 54 ? 7.16646 -123.86119 -42.67040 1.000 32.04135 63 LYS C O 1
ATOM 8371 N N . TYR C 2 55 ? 6.91488 -124.74374 -40.62046 1.000 32.75848 64 TYR C N 1
ATOM 8372 C CA . TYR C 2 55 ? 7.87774 -123.82609 -40.03429 1.000 34.38368 64 TYR C CA 1
ATOM 8373 C C . TYR C 2 55 ? 8.67846 -124.53243 -38.94536 1.000 28.19826 64 TYR C C 1
ATOM 8374 O O . TYR C 2 55 ? 8.20574 -125.50483 -38.35195 1.000 26.62617 64 TYR C O 1
ATOM 8383 N N . PRO C 2 56 ? 9.88525 -124.04243 -38.65061 1.000 31.49441 65 PRO C N 1
ATOM 8384 C CA . PRO C 2 56 ? 10.69252 -124.67174 -37.59266 1.000 28.78916 65 PRO C CA 1
ATOM 8385 C C . PRO C 2 56 ? 9.97211 -124.62763 -36.25051 1.000 31.85309 65 PRO C C 1
ATOM 8386 O O . PRO C 2 56 ? 9.39818 -123.60686 -35.86124 1.000 32.48352 65 PRO C O 1
ATOM 8390 N N . CYS C 2 57 ? 10.01184 -125.75586 -35.53727 1.000 25.29466 66 CYS C N 1
ATOM 8391 C CA . CYS C 2 57 ? 9.20588 -125.91787 -34.33239 1.000 27.71815 66 CYS C CA 1
ATOM 8392 C C . CYS C 2 57 ? 9.80190 -125.25626 -33.09624 1.000 26.41422 66 CYS C C 1
ATOM 8393 O O . CYS C 2 57 ? 9.06532 -124.98922 -32.14141 1.000 24.40901 66 CYS C O 1
ATOM 8396 N N . CYS C 2 58 ? 11.11756 -125.05704 -33.04090 1.000 29.60195 67 CYS C N 1
ATOM 8397 C CA . CYS C 2 58 ? 11.72411 -124.71969 -31.75789 1.000 28.04533 67 CYS C CA 1
ATOM 8398 C C . CYS C 2 58 ? 11.23386 -123.35763 -31.28289 1.000 24.44268 67 CYS C C 1
ATOM 8399 O O . CYS C 2 58 ? 11.06199 -122.42405 -32.07522 1.000 23.25077 67 CYS C O 1
ATOM 8402 N N . VAL C 2 59 ? 10.97979 -123.26231 -29.98232 1.000 24.34593 68 VAL C N 1
ATOM 8403 C CA . VAL C 2 59 ? 10.50321 -122.02822 -29.36539 1.000 25.99722 68 VAL C CA 1
ATOM 8404 C C . VAL C 2 59 ? 11.70550 -121.19444 -28.93744 1.000 27.12177 68 VAL C C 1
ATOM 8405 O O . VAL C 2 59 ? 12.55524 -121.66541 -28.16666 1.000 23.47410 68 VAL C O 1
ATOM 8409 N N . HIS C 2 60 ? 11.76939 -119.95331 -29.43163 1.000 25.35416 69 HIS C N 1
ATOM 8410 C CA . HIS C 2 60 ? 12.82367 -119.00651 -29.08634 1.000 25.95214 69 HIS C CA 1
ATOM 8411 C C . HIS C 2 60 ? 12.25434 -117.63273 -28.83009 1.000 25.87256 69 HIS C C 1
ATOM 8412 O O . HIS C 2 60 ? 11.24519 -117.24521 -29.42567 1.000 25.44891 69 HIS C O 1
ATOM 8419 N N . GLY C 2 61 ? 12.97402 -116.88020 -27.99492 1.000 22.21852 70 GLY C N 1
ATOM 8420 C CA . GLY C 2 61 ? 12.54446 -115.55041 -27.63716 1.000 22.68587 70 GLY C CA 1
ATOM 8421 C C . GLY C 2 61 ? 11.21393 -115.53584 -26.92892 1.000 22.93080 70 GLY C C 1
ATOM 8422 O O . GLY C 2 61 ? 10.51856 -114.52523 -26.95386 1.000 21.01451 70 GLY C O 1
ATOM 8423 N N . MET C 2 62 ? 10.83322 -116.64511 -26.31678 1.000 25.93950 71 MET C N 1
ATOM 8424 C CA . MET C 2 62 ? 9.56182 -116.76891 -25.62719 1.000 29.55374 71 MET C CA 1
ATOM 8425 C C . MET C 2 62 ? 9.77926 -117.48637 -24.30375 1.000 24.95942 71 MET C C 1
ATOM 8426 O O . MET C 2 62 ? 10.78646 -118.17875 -24.11830 1.000 23.83113 71 MET C O 1
ATOM 8431 N N . PRO C 2 63 ? 8.82224 -117.37162 -23.38073 1.000 24.91229 72 PRO C N 1
ATOM 8432 C CA . PRO C 2 63 ? 9.01490 -117.94484 -22.04069 1.000 21.57989 72 PRO C CA 1
ATOM 8433 C C . PRO C 2 63 ? 9.08873 -119.46850 -21.99256 1.000 26.86777 72 PRO C C 1
ATOM 8434 O O . PRO C 2 63 ? 9.55559 -119.99047 -20.97592 1.000 27.67659 72 PRO C O 1
ATOM 8438 N N . ILE C 2 64 ? 8.64330 -120.20871 -23.01299 1.000 25.21745 73 ILE C N 1
ATOM 8439 C CA . ILE C 2 64 ? 8.78932 -121.66518 -22.97623 1.000 25.98401 73 ILE C CA 1
ATOM 8440 C C . ILE C 2 64 ? 10.02585 -122.14309 -23.74537 1.000 22.18658 73 ILE C C 1
ATOM 8441 O O . ILE C 2 64 ? 10.19733 -123.34778 -23.95242 1.000 23.87478 73 ILE C O 1
ATOM 8446 N N . PHE C 2 65 ? 10.88456 -121.23105 -24.18590 1.000 21.10891 74 PHE C N 1
ATOM 8447 C CA . PHE C 2 65 ? 12.18797 -121.66347 -24.67890 1.000 24.83012 74 PHE C CA 1
ATOM 8448 C C . PHE C 2 65 ? 12.87141 -122.65672 -23.74388 1.000 20.67169 74 PHE C C 1
ATOM 8449 O O . PHE C 2 65 ? 13.41246 -123.65805 -24.24180 1.000 22.17782 74 PHE C O 1
ATOM 8457 N N . PRO C 2 66 ? 12.89895 -122.45781 -22.42420 1.000 22.26939 75 PRO C N 1
ATOM 8458 C CA . PRO C 2 66 ? 13.63036 -123.42428 -21.58419 1.000 25.26638 75 PRO C CA 1
ATOM 8459 C C . PRO C 2 66 ? 12.97280 -124.79016 -21.55888 1.000 26.32160 75 PRO C C 1
ATOM 8460 O O . PRO C 2 66 ? 13.67839 -125.81272 -21.61475 1.000 23.34615 75 PRO C O 1
ATOM 8464 N N . HIS C 2 67 ? 11.63471 -124.82678 -21.48403 1.000 23.28068 76 HIS C N 1
ATOM 8465 C CA . HIS C 2 67 ? 10.88977 -126.08533 -21.54081 1.000 25.63888 76 HIS C CA 1
ATOM 8466 C C . HIS C 2 67 ? 11.14229 -126.83062 -22.84338 1.000 23.60974 76 HIS C C 1
ATOM 8467 O O . HIS C 2 67 ? 11.44034 -128.03269 -22.83655 1.000 25.94704 76 HIS C O 1
ATOM 8474 N N . TRP C 2 68 ? 11.00058 -126.13837 -23.97897 1.000 25.24182 77 TRP C N 1
ATOM 8475 C CA . TRP C 2 68 ? 11.13712 -126.81144 -25.26670 1.000 26.85135 77 TRP C CA 1
ATOM 8476 C C . TRP C 2 68 ? 12.51138 -127.46170 -25.39574 1.000 25.16222 77 TRP C C 1
ATOM 8477 O O . TRP C 2 68 ? 12.62783 -128.61866 -25.82548 1.000 23.38550 77 TRP C O 1
ATOM 8488 N N . HIS C 2 69 ? 13.56116 -126.75120 -25.00213 1.000 23.26128 78 HIS C N 1
ATOM 8489 C CA . HIS C 2 69 ? 14.88313 -127.32733 -25.18036 1.000 23.60070 78 HIS C CA 1
ATOM 8490 C C . HIS C 2 69 ? 15.19511 -128.35817 -24.09945 1.000 24.25788 78 HIS C C 1
ATOM 8491 O O . HIS C 2 69 ? 15.93230 -129.31574 -24.36623 1.000 23.19058 78 HIS C O 1
ATOM 8498 N N . ARG C 2 70 ? 14.59541 -128.23145 -22.90933 1.000 22.71667 79 ARG C N 1
ATOM 8499 C CA . ARG C 2 70 ? 14.72927 -129.28881 -21.90847 1.000 27.42840 79 ARG C CA 1
ATOM 8500 C C . ARG C 2 70 ? 14.11988 -130.59469 -22.40580 1.000 26.85687 79 ARG C C 1
ATOM 8501 O O . ARG C 2 70 ? 14.72065 -131.66587 -22.27079 1.000 22.86182 79 ARG C O 1
ATOM 8509 N N . LEU C 2 71 ? 12.91792 -130.53066 -22.98449 1.000 28.31481 80 LEU C N 1
ATOM 8510 C CA . LEU C 2 71 ? 12.28240 -131.75727 -23.45890 1.000 23.46924 80 LEU C CA 1
ATOM 8511 C C . LEU C 2 71 ? 12.99281 -132.31340 -24.68851 1.000 24.21076 80 LEU C C 1
ATOM 8512 O O . LEU C 2 71 ? 13.07562 -133.53455 -24.84514 1.000 25.69277 80 LEU C O 1
ATOM 8517 N N . HIS C 2 72 ? 13.51938 -131.44833 -25.56198 1.000 20.41042 81 HIS C N 1
ATOM 8518 C CA . HIS C 2 72 ? 14.29942 -131.93803 -26.69801 1.000 26.05552 81 HIS C CA 1
ATOM 8519 C C . HIS C 2 72 ? 15.52669 -132.72081 -26.23740 1.000 30.23343 81 HIS C C 1
ATOM 8520 O O . HIS C 2 72 ? 15.84588 -133.78001 -26.79078 1.000 28.47331 81 HIS C O 1
ATOM 8527 N N . THR C 2 73 ? 16.25177 -132.20447 -25.24667 1.000 24.35505 82 THR C N 1
ATOM 8528 C CA . THR C 2 73 ? 17.41994 -132.94681 -24.78328 1.000 25.78691 82 THR C CA 1
ATOM 8529 C C . THR C 2 73 ? 17.00460 -134.23843 -24.08393 1.000 23.91274 82 THR C C 1
ATOM 8530 O O . THR C 2 73 ? 17.64758 -135.27659 -24.25777 1.000 26.80976 82 THR C O 1
ATOM 8534 N N . ILE C 2 74 ? 15.91724 -134.20072 -23.31101 1.000 27.84708 83 ILE C N 1
ATOM 8535 C CA . ILE C 2 74 ? 15.33184 -135.43203 -22.77556 1.000 29.75099 83 ILE C CA 1
ATOM 8536 C C . ILE C 2 74 ? 15.03027 -136.41621 -23.89750 1.000 30.05429 83 ILE C C 1
ATOM 8537 O O . ILE C 2 74 ? 15.26507 -137.62448 -23.76801 1.000 31.60609 83 ILE C O 1
ATOM 8542 N N . GLN C 2 75 ? 14.48606 -135.91560 -25.00826 1.000 29.81413 84 GLN C N 1
ATOM 8543 C CA . GLN C 2 75 ? 14.12819 -136.77643 -26.13180 1.000 30.97307 84 GLN C CA 1
ATOM 8544 C C . GLN C 2 75 ? 15.36846 -137.41421 -26.74966 1.000 32.99431 84 GLN C C 1
ATOM 8545 O O . GLN C 2 75 ? 15.37856 -138.61436 -27.04735 1.000 30.34743 84 GLN C O 1
ATOM 8551 N N . MET C 2 76 ? 16.42447 -136.61708 -26.96379 1.000 29.16518 85 MET C N 1
ATOM 8552 C CA . MET C 2 76 ? 17.68432 -137.16963 -27.45214 1.000 31.68057 85 MET C CA 1
ATOM 8553 C C . MET C 2 76 ? 18.26265 -138.16441 -26.45194 1.000 31.12660 85 MET C C 1
ATOM 8554 O O . MET C 2 76 ? 18.73059 -139.24255 -26.83580 1.000 30.89306 85 MET C O 1
ATOM 8559 N N . GLU C 2 77 ? 18.21181 -137.82597 -25.16126 1.000 30.60799 86 GLU C N 1
ATOM 8560 C CA . GLU C 2 77 ? 18.75385 -138.69247 -24.11513 1.000 30.60256 86 GLU C CA 1
ATOM 8561 C C . GLU C 2 77 ? 18.09965 -140.07044 -24.13919 1.000 35.43228 86 GLU C C 1
ATOM 8562 O O . GLU C 2 77 ? 18.78304 -141.10263 -24.13746 1.000 29.45890 86 GLU C O 1
ATOM 8568 N N . ARG C 2 78 ? 16.76584 -140.10159 -24.13721 1.000 33.75463 87 ARG C N 1
ATOM 8569 C CA . ARG C 2 78 ? 16.04632 -141.37196 -24.17952 1.000 36.52064 87 ARG C CA 1
ATOM 8570 C C . ARG C 2 78 ? 16.34185 -142.13525 -25.46611 1.000 33.75797 87 ARG C C 1
ATOM 8571 O O . ARG C 2 78 ? 16.46076 -143.36593 -25.45453 1.000 37.22002 87 ARG C O 1
ATOM 8579 N N . ALA C 2 79 ? 16.47133 -141.42524 -26.58539 1.000 32.20983 88 ALA C N 1
ATOM 8580 C CA . ALA C 2 79 ? 16.85689 -142.08648 -27.82819 1.000 35.85114 88 ALA C CA 1
ATOM 8581 C C . ALA C 2 79 ? 18.25237 -142.69112 -27.72030 1.000 38.06779 88 ALA C C 1
ATOM 8582 O O . ALA C 2 79 ? 18.50399 -143.78796 -28.23425 1.000 33.16814 88 ALA C O 1
ATOM 8584 N N . LEU C 2 80 ? 19.17839 -141.98165 -27.06641 1.000 33.47987 89 LEU C N 1
ATOM 8585 C CA . LEU C 2 80 ? 20.51632 -142.52957 -26.85333 1.000 33.52940 89 LEU C CA 1
ATOM 8586 C C . LEU C 2 80 ? 20.46821 -143.74977 -25.94700 1.000 34.89262 89 LEU C C 1
ATOM 8587 O O . LEU C 2 80 ? 21.15346 -144.75118 -26.19813 1.000 35.59420 89 LEU C O 1
ATOM 8592 N N . LYS C 2 81 ? 19.67084 -143.68135 -24.88289 1.000 32.85102 90 LYS C N 1
ATOM 8593 C CA . LYS C 2 81 ? 19.47494 -144.84693 -24.03383 1.000 34.18044 90 LYS C CA 1
ATOM 8594 C C . LYS C 2 81 ? 18.97060 -146.03201 -24.85252 1.000 40.05582 90 LYS C C 1
ATOM 8595 O O . LYS C 2 81 ? 19.53280 -147.13186 -24.78852 1.000 44.06296 90 LYS C O 1
ATOM 8601 N N . ASN C 2 82 ? 17.92560 -145.81436 -25.65567 1.000 39.70649 91 ASN C N 1
ATOM 8602 C CA . ASN C 2 82 ? 17.37341 -146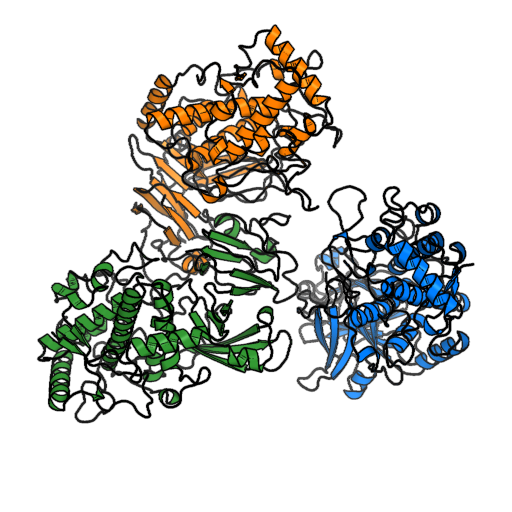.88432 -26.47914 1.000 40.69136 91 ASN C CA 1
ATOM 8603 C C . ASN C 2 82 ? 18.38447 -147.42125 -27.48140 1.000 42.28584 91 ASN C C 1
ATOM 8604 O O . ASN C 2 82 ? 18.15789 -148.49018 -28.05538 1.000 43.57980 91 ASN C O 1
ATOM 8609 N N . HIS C 2 83 ? 19.48472 -146.70385 -27.71855 1.000 38.46995 92 HIS C N 1
ATOM 8610 C CA . HIS C 2 83 ? 20.52712 -147.16409 -28.62586 1.000 35.57765 92 HIS C CA 1
ATOM 8611 C C . HIS C 2 83 ? 21.77191 -147.63283 -27.87870 1.000 35.44106 92 HIS C C 1
ATOM 8612 O O . HIS C 2 83 ? 22.85558 -147.69040 -28.46481 1.000 35.23314 92 HIS C O 1
ATOM 8619 N N . GLY C 2 84 ? 21.63583 -147.95783 -26.59432 1.000 34.66841 93 GLY C N 1
ATOM 8620 C CA . GLY C 2 84 ? 22.68428 -148.62130 -25.84403 1.000 37.77386 93 GLY C CA 1
ATOM 8621 C C . GLY C 2 84 ? 23.33506 -147.80217 -24.75329 1.000 40.11765 93 GLY C C 1
ATOM 8622 O O . GLY C 2 84 ? 24.14734 -148.35266 -24.00213 1.000 44.18309 93 GLY C O 1
ATOM 8623 N N . SER C 2 85 ? 23.02284 -146.51455 -24.63089 1.000 39.21427 94 SER C N 1
ATOM 8624 C CA . SER C 2 85 ? 23.66354 -145.68748 -23.61590 1.000 35.74619 94 SER C CA 1
ATOM 8625 C C . SER C 2 85 ? 23.07166 -145.97889 -22.24525 1.000 38.93785 94 SER C C 1
ATOM 8626 O O . SER C 2 85 ? 21.85801 -146.15583 -22.09853 1.000 39.00972 94 SER C O 1
ATOM 8629 N N . GLN C 2 86 ? 23.93895 -146.03370 -21.23959 1.000 33.59621 95 GLN C N 1
ATOM 8630 C CA . GLN C 2 86 ? 23.52779 -146.27162 -19.86308 1.000 37.25732 95 GLN C CA 1
ATOM 8631 C C . GLN C 2 86 ? 23.69282 -145.04564 -18.97546 1.000 38.02717 95 GLN C C 1
ATOM 8632 O O . GLN C 2 86 ? 23.42404 -145.12955 -17.77163 1.000 39.06654 95 GLN C O 1
ATOM 8638 N N . ILE C 2 87 ? 24.11496 -143.91085 -19.53579 1.000 37.88793 96 ILE C N 1
ATOM 8639 C CA . ILE C 2 87 ? 24.22025 -142.65482 -18.79694 1.000 37.34713 96 ILE C CA 1
ATOM 8640 C C . ILE C 2 87 ? 23.39344 -141.57311 -19.48591 1.000 32.64857 96 ILE C C 1
ATOM 8641 O O . ILE C 2 87 ? 22.82372 -141.80159 -20.55933 1.000 31.81989 96 ILE C O 1
ATOM 8646 N N . GLY C 2 88 ? 23.33552 -140.38244 -18.88086 1.000 30.56036 97 GLY C N 1
ATOM 8647 C CA . GLY C 2 88 ? 22.66968 -139.24990 -19.49339 1.000 29.56319 97 GLY C CA 1
ATOM 8648 C C . GLY C 2 88 ? 23.54104 -138.55512 -20.52192 1.000 30.10969 97 GLY C C 1
ATOM 8649 O O . GLY C 2 88 ? 24.70294 -138.90323 -20.74996 1.000 32.72499 97 GLY C O 1
ATOM 8650 N N . ILE C 2 89 ? 22.96572 -137.53482 -21.14997 1.000 26.07728 98 ILE C N 1
ATOM 8651 C CA . ILE C 2 89 ? 23.72936 -136.72985 -22.09907 1.000 25.48752 98 ILE C CA 1
ATOM 8652 C C . ILE C 2 89 ? 24.73259 -135.90397 -21.30131 1.000 24.62524 98 ILE C C 1
ATOM 8653 O O . ILE C 2 89 ? 24.33117 -135.16752 -20.38646 1.000 25.08363 98 ILE C O 1
ATOM 8658 N N . PRO C 2 90 ? 26.03385 -136.00982 -21.57809 1.000 24.26518 99 PRO C N 1
ATOM 8659 C CA . PRO C 2 90 ? 27.00919 -135.23935 -20.80216 1.000 24.46486 99 PRO C CA 1
ATOM 8660 C C . PRO C 2 90 ? 26.91030 -133.76561 -21.16395 1.000 25.58608 99 PRO C C 1
ATOM 8661 O O . PRO C 2 90 ? 26.31652 -133.38540 -22.17421 1.000 23.32758 99 PRO C O 1
ATOM 8665 N N . TYR C 2 91 ? 27.49037 -132.92525 -20.31548 1.000 21.91681 100 TYR C N 1
ATOM 8666 C CA . TYR C 2 91 ? 27.45913 -131.48994 -20.55040 1.000 22.94718 100 TYR C CA 1
ATOM 8667 C C . TYR C 2 91 ? 28.88028 -130.94032 -20.54097 1.000 25.57900 100 TYR C C 1
ATOM 8668 O O . TYR C 2 91 ? 29.84296 -131.60395 -20.13002 1.000 24.79951 100 TYR C O 1
ATOM 8677 N N . TRP C 2 92 ? 29.00834 -129.71170 -21.02388 1.000 24.64229 101 TRP C N 1
ATOM 8678 C CA . TRP C 2 92 ? 30.29341 -129.03228 -21.13696 1.000 25.88949 101 TRP C CA 1
ATOM 8679 C C . TRP C 2 92 ? 30.17873 -127.75864 -20.31303 1.000 25.59295 101 TRP C C 1
ATOM 8680 O O . TRP C 2 92 ? 29.40674 -126.86731 -20.66757 1.000 24.31034 101 TRP C O 1
ATOM 8691 N N . ASN C 2 93 ? 30.90278 -127.67524 -19.19033 1.000 23.05076 102 ASN C N 1
ATOM 8692 C CA . ASN C 2 93 ? 30.73392 -126.49026 -18.34614 1.000 25.29097 102 ASN C CA 1
ATOM 8693 C C . ASN C 2 93 ? 31.55026 -125.36378 -18.95631 1.000 22.72420 102 ASN C C 1
ATOM 8694 O O . ASN C 2 93 ? 32.70886 -125.13250 -18.59398 1.000 25.48921 102 ASN C O 1
ATOM 8699 N N . TRP C 2 94 ? 30.92234 -124.63785 -19.88526 1.000 21.64946 103 TRP C N 1
ATOM 8700 C CA . TRP C 2 94 ? 31.61403 -123.55102 -20.55711 1.000 18.91222 103 TRP C CA 1
ATOM 8701 C C . TRP C 2 94 ? 31.73936 -122.30454 -19.69743 1.000 20.71054 103 TRP C C 1
ATOM 8702 O O . TRP C 2 94 ? 32.10735 -121.26714 -20.25307 1.000 21.57729 103 TRP C O 1
ATOM 8713 N N . THR C 2 95 ? 31.49008 -122.32455 -18.38965 1.000 21.59475 104 THR C N 1
ATOM 8714 C CA . THR C 2 95 ? 31.93379 -121.22462 -17.54487 1.000 23.34823 104 THR C CA 1
ATOM 8715 C C . THR C 2 95 ? 33.36408 -121.40640 -17.04675 1.000 26.47618 104 THR C C 1
ATOM 8716 O O . THR C 2 95 ? 33.89749 -120.48986 -16.41809 1.000 21.37621 104 THR C O 1
ATOM 8720 N N . LYS C 2 96 ? 33.98525 -122.55840 -17.30745 1.000 26.59464 105 LYS C N 1
ATOM 8721 C CA . LYS C 2 96 ? 35.36540 -122.80388 -16.89816 1.000 25.44589 105 LYS C CA 1
ATOM 8722 C C . LYS C 2 96 ? 36.33269 -121.89262 -17.64397 1.000 26.73611 105 LYS C C 1
ATOM 8723 O O . LYS C 2 96 ? 36.04480 -121.38641 -18.73211 1.000 24.53759 105 LYS C O 1
ATOM 8729 N N . ARG C 2 97 ? 37.52187 -121.72724 -17.06503 1.000 24.97163 106 ARG C N 1
ATOM 8730 C CA . ARG C 2 97 ? 38.63584 -121.13968 -17.79764 1.000 26.98692 106 ARG C CA 1
ATOM 8731 C C . ARG C 2 97 ? 39.12553 -122.14198 -18.83468 1.000 30.61677 106 ARG C C 1
ATOM 8732 O O . ARG C 2 97 ? 39.52235 -123.26448 -18.49162 1.000 26.81343 106 ARG C O 1
ATOM 8740 N N . MET C 2 98 ? 39.09951 -121.74318 -20.10119 1.000 29.60780 107 MET C N 1
ATOM 8741 C CA . MET C 2 98 ? 39.26712 -122.68142 -21.19711 1.000 32.65646 107 MET C CA 1
ATOM 8742 C C . MET C 2 98 ? 40.35322 -122.20592 -22.14593 1.000 30.11114 107 MET C C 1
ATOM 8743 O O . MET C 2 98 ? 40.49796 -121.00754 -22.40364 1.000 29.27551 107 MET C O 1
ATOM 8748 N N . SER C 2 99 ? 41.08199 -123.16808 -22.70498 1.000 26.88441 108 SER C N 1
ATOM 8749 C CA . SER C 2 99 ? 42.00026 -122.88946 -23.79129 1.000 28.98273 108 SER C CA 1
ATOM 8750 C C . SER C 2 99 ? 41.70872 -123.68076 -25.05289 1.000 28.57733 108 SER C C 1
ATOM 8751 O O . SER C 2 99 ? 42.31443 -123.38878 -26.09295 1.000 28.13635 108 SER C O 1
ATOM 8754 N N . SER C 2 100 ? 40.78939 -124.64396 -25.00929 1.000 26.27698 109 SER C N 1
ATOM 8755 C CA . SER C 2 100 ? 40.48743 -125.44341 -26.19017 1.000 28.38726 109 SER C CA 1
ATOM 8756 C C . SER C 2 100 ? 39.10874 -126.07295 -26.04966 1.000 29.83780 109 SER C C 1
ATOM 8757 O O . SER C 2 100 ? 38.53361 -126.13312 -24.96151 1.000 28.17619 109 SER C O 1
ATOM 8760 N N . ILE C 2 101 ? 38.59727 -126.55603 -27.17423 1.000 23.90293 110 ILE C N 1
ATOM 8761 C CA . ILE C 2 101 ? 37.37878 -127.36930 -27.16720 1.000 26.28848 110 ILE C CA 1
ATOM 8762 C C . ILE C 2 101 ? 37.69569 -128.73612 -26.57218 1.000 24.45715 110 ILE C C 1
ATOM 8763 O O . ILE C 2 101 ? 38.70055 -129.34384 -26.95430 1.000 24.51099 110 ILE C O 1
ATOM 8768 N N . PRO C 2 102 ? 36.87583 -129.26933 -25.66671 1.000 26.89889 111 PRO C N 1
ATOM 8769 C CA . PRO C 2 102 ? 37.11041 -130.63162 -25.17026 1.000 27.19841 111 PRO C CA 1
ATOM 8770 C C . PRO C 2 102 ? 37.25638 -131.63712 -26.30631 1.000 30.66236 111 PRO C C 1
ATOM 8771 O O . PRO C 2 102 ? 36.50165 -131.61460 -27.28569 1.000 24.98436 111 PRO C O 1
ATOM 8775 N N . ALA C 2 103 ? 38.20642 -132.56372 -26.13910 1.000 25.07759 112 ALA C N 1
ATOM 8776 C CA . ALA C 2 103 ? 38.42007 -133.60501 -27.14414 1.000 27.51726 112 ALA C CA 1
ATOM 8777 C C . ALA C 2 103 ? 37.17301 -134.45286 -27.36886 1.000 25.46348 112 ALA C C 1
ATOM 8778 O O . ALA C 2 103 ? 36.93596 -134.92087 -28.49153 1.000 22.84742 112 ALA C O 1
ATOM 8780 N N . PHE C 2 104 ? 36.36769 -134.66347 -26.32536 1.000 23.46981 113 PHE C N 1
ATOM 8781 C CA . PHE C 2 104 ? 35.19599 -135.52512 -26.45731 1.000 28.09629 113 PHE C CA 1
ATOM 8782 C C . PHE C 2 104 ? 34.38172 -135.21686 -27.71786 1.000 30.01034 113 PHE C C 1
ATOM 8783 O O . PHE C 2 104 ? 33.92643 -136.13735 -28.41051 1.000 26.10992 113 PHE C O 1
ATOM 8791 N N . PHE C 2 105 ? 34.17170 -133.93289 -28.03198 1.000 24.39798 114 PHE C N 1
ATOM 8792 C CA . PHE C 2 105 ? 33.47701 -133.58372 -29.26868 1.000 25.69094 114 PHE C CA 1
ATOM 8793 C C . PHE C 2 105 ? 34.32682 -132.74172 -30.20952 1.000 25.62260 114 PHE C C 1
ATOM 8794 O O . PHE C 2 105 ? 33.94270 -132.55993 -31.37138 1.000 26.89144 114 PHE C O 1
ATOM 8802 N N . GLY C 2 106 ? 35.49350 -132.27780 -29.77323 1.000 24.61846 115 GLY C N 1
ATOM 8803 C CA . GLY C 2 106 ? 36.36783 -131.54372 -30.66097 1.000 26.56288 115 GLY C CA 1
ATOM 8804 C C . GLY C 2 106 ? 37.34373 -132.37551 -31.46971 1.000 26.62541 115 GLY C C 1
ATOM 8805 O O . GLY C 2 106 ? 37.93241 -131.85789 -32.42372 1.000 33.55627 115 GLY C O 1
ATOM 8806 N N . ASP C 2 107 ? 37.54567 -133.64266 -31.11838 1.000 31.73255 116 ASP C N 1
ATOM 8807 C CA . ASP C 2 107 ? 38.49962 -134.50114 -31.82162 1.000 29.81290 116 ASP C CA 1
ATOM 8808 C C . ASP C 2 107 ? 37.79398 -135.21626 -32.97178 1.000 27.70360 116 ASP C C 1
ATOM 8809 O O . ASP C 2 107 ? 36.77423 -135.88199 -32.76314 1.000 29.00806 116 ASP C O 1
ATOM 8814 N N . ASP C 2 108 ? 38.34174 -135.08809 -34.17889 1.000 30.08172 117 ASP C N 1
ATOM 8815 C CA . ASP C 2 108 ? 37.73985 -135.69815 -35.36253 1.000 36.73838 117 ASP C CA 1
ATOM 8816 C C . ASP C 2 108 ? 38.24612 -137.10947 -35.65184 1.000 38.99376 117 ASP C C 1
ATOM 8817 O O . ASP C 2 108 ? 37.79212 -137.72349 -36.62457 1.000 36.67613 117 ASP C O 1
ATOM 8822 N N . SER C 2 109 ? 39.15183 -137.64463 -34.83790 1.000 35.47562 118 SER C N 1
ATOM 8823 C CA . SER C 2 109 ? 39.72184 -138.95428 -35.11737 1.000 33.77373 118 SER C CA 1
ATOM 8824 C C . SER C 2 109 ? 38.69993 -140.06159 -34.86428 1.000 33.03574 118 SER C C 1
ATOM 8825 O O . SER C 2 109 ? 37.73613 -139.90395 -34.10462 1.000 35.32235 118 SER C O 1
ATOM 8828 N N . ASN C 2 110 ? 38.91888 -141.20032 -35.52278 1.000 32.40414 119 ASN C N 1
ATOM 8829 C CA . ASN C 2 110 ? 38.04711 -142.37158 -35.38816 1.000 31.20047 119 ASN C CA 1
ATOM 8830 C C . ASN C 2 110 ? 36.62524 -142.10035 -35.85240 1.000 31.96283 119 ASN C C 1
ATOM 8831 O O . ASN C 2 110 ? 35.67537 -142.69260 -35.32596 1.000 32.37182 119 ASN C O 1
ATOM 8836 N N . ASN C 2 111 ? 36.45984 -141.21914 -36.83753 1.000 32.82488 120 ASN C N 1
ATOM 8837 C CA . ASN C 2 111 ? 35.12242 -140.82440 -37.28662 1.000 34.30300 120 ASN C CA 1
ATOM 8838 C C . ASN C 2 111 ? 34.22972 -140.47782 -36.09714 1.000 32.05893 120 ASN C C 1
ATOM 8839 O O . ASN C 2 111 ? 33.07231 -140.89438 -36.02139 1.000 30.42780 120 ASN C O 1
ATOM 8844 N N . ASN C 2 112 ? 34.78747 -139.71671 -35.14219 1.000 30.17671 121 ASN C N 1
ATOM 8845 C CA . ASN C 2 112 ? 34.11896 -139.38801 -33.88665 1.000 29.63790 121 ASN C CA 1
ATOM 8846 C C . ASN C 2 112 ? 32.68447 -138.93270 -34.14870 1.000 25.56658 121 ASN C C 1
ATOM 8847 O O . ASN C 2 112 ? 32.46510 -137.87896 -34.75690 1.000 27.06257 121 ASN C O 1
ATOM 8852 N N . PRO C 2 113 ? 31.68752 -139.69744 -33.70668 1.000 25.88534 122 PRO C N 1
ATOM 8853 C CA . PRO C 2 113 ? 30.29563 -139.33671 -34.01581 1.000 28.68097 122 PRO C CA 1
ATOM 8854 C C . PRO C 2 113 ? 29.86794 -138.00001 -33.43144 1.000 31.91720 122 PRO C C 1
ATOM 8855 O O . PRO C 2 113 ? 28.87674 -137.42998 -33.90713 1.000 26.51623 122 PRO C O 1
ATOM 8859 N N . PHE C 2 114 ? 30.56567 -137.48946 -32.40896 1.000 26.26795 123 PHE C N 1
ATOM 8860 C CA . PHE C 2 114 ? 30.23420 -136.19923 -31.81035 1.000 25.33540 123 PHE C CA 1
ATOM 8861 C C . PHE C 2 114 ? 30.92115 -135.03213 -32.49853 1.000 25.40704 123 PHE C C 1
ATOM 8862 O O . PHE C 2 114 ? 30.64960 -133.87990 -32.14475 1.000 24.34557 123 PHE C O 1
ATOM 8870 N N . TYR C 2 115 ? 31.81899 -135.29498 -33.44984 1.000 20.37243 124 TYR C N 1
ATOM 8871 C CA . TYR C 2 115 ? 32.52786 -134.20340 -34.09547 1.000 22.65970 124 TYR C CA 1
ATOM 8872 C C . TYR C 2 115 ? 31.69030 -133.53095 -35.18227 1.000 25.29008 124 TYR C C 1
ATOM 8873 O O . TYR C 2 115 ? 31.80980 -132.31376 -35.38180 1.000 24.16564 124 TYR C O 1
ATOM 8882 N N . LYS C 2 116 ? 30.85393 -134.29288 -35.88499 1.000 26.53356 125 LYS C N 1
ATOM 8883 C CA . LYS C 2 116 ? 30.02524 -133.75095 -36.96284 1.000 26.72998 125 LYS C CA 1
ATOM 8884 C C . LYS C 2 116 ? 28.98569 -134.79121 -37.34859 1.000 31.41706 125 LYS C C 1
ATOM 8885 O O . LYS C 2 116 ? 29.03664 -135.94441 -36.90874 1.000 31.24250 125 LYS C O 1
ATOM 8891 N N . TYR C 2 117 ? 28.03247 -134.36541 -38.18692 1.000 29.47329 126 TYR C N 1
ATOM 8892 C CA . TYR C 2 117 ? 27.00571 -135.26051 -38.69351 1.000 29.28709 126 TYR C CA 1
ATOM 8893 C C . TYR C 2 117 ? 26.71373 -134.93257 -40.15116 1.000 31.02322 126 TYR C C 1
ATOM 8894 O O . TYR C 2 117 ? 26.72081 -133.76507 -40.55239 1.000 26.47772 126 TYR C O 1
ATOM 8903 N N . HIS C 2 118 ? 26.49133 -135.97630 -40.94342 1.000 33.26686 127 HIS C N 1
ATOM 8904 C CA . HIS C 2 118 ? 26.15436 -135.82971 -42.35303 1.000 33.21164 127 HIS C CA 1
ATOM 8905 C C . HIS C 2 118 ? 24.63541 -135.78340 -42.45331 1.000 31.34048 127 HIS C C 1
ATOM 8906 O O . HIS C 2 118 ? 23.95279 -136.77189 -42.15590 1.000 34.68166 127 HIS C O 1
ATOM 8913 N N . ILE C 2 119 ? 24.09596 -134.63877 -42.85935 1.000 29.92475 128 ILE C N 1
ATOM 8914 C CA . ILE C 2 119 ? 22.66492 -134.43558 -42.63974 1.000 33.11051 128 ILE C CA 1
ATOM 8915 C C . ILE C 2 119 ? 21.83015 -135.32773 -43.55848 1.000 36.20511 128 ILE C C 1
ATOM 8916 O O . ILE C 2 119 ? 20.84793 -135.92422 -43.11541 1.000 40.14653 128 ILE C O 1
ATOM 8921 N N . ARG C 2 120 ? 22.20235 -135.45368 -44.83045 1.000 29.07940 129 ARG C N 1
ATOM 8922 C CA . ARG C 2 120 ? 21.57469 -136.46084 -45.69484 1.000 40.60014 129 ARG C CA 1
ATOM 8923 C C . ARG C 2 120 ? 20.44639 -135.84810 -46.51801 1.000 39.48253 129 ARG C C 1
ATOM 8924 O O . ARG C 2 120 ? 20.56494 -135.74482 -47.74443 1.000 41.28376 129 ARG C O 1
ATOM 8932 N N . ALA C 2 121 ? 19.35476 -135.44200 -45.84689 1.000 36.49157 130 ALA C N 1
ATOM 8933 C CA . ALA C 2 121 ? 18.27396 -134.73065 -46.52572 1.000 38.20349 130 ALA C CA 1
ATOM 8934 C C . ALA C 2 121 ? 18.81961 -133.64533 -47.44565 1.000 40.43465 130 ALA C C 1
ATOM 8935 O O . ALA C 2 121 ? 18.36284 -133.49764 -48.58313 1.000 42.13067 130 ALA C O 1
ATOM 8937 N N . VAL C 2 122 ? 19.82498 -132.90065 -46.99280 1.000 37.83020 131 VAL C N 1
ATOM 8938 C CA . VAL C 2 122 ? 20.44100 -131.86977 -47.81951 1.000 36.69804 131 VAL C CA 1
ATOM 8939 C C . VAL C 2 122 ? 21.84844 -132.25074 -48.25273 1.000 35.97766 131 VAL C C 1
ATOM 8940 O O . VAL C 2 122 ? 22.55801 -131.41846 -48.82637 1.000 37.84927 131 VAL C O 1
ATOM 8944 N N . ASN C 2 123 ? 22.27518 -133.48577 -47.98780 1.000 40.34754 132 ASN C N 1
ATOM 8945 C CA . ASN C 2 123 ? 23.60751 -133.97245 -48.35590 1.000 39.65237 132 ASN C CA 1
ATOM 8946 C C . ASN C 2 123 ? 24.70366 -133.00666 -47.89641 1.000 40.61311 132 ASN C C 1
ATOM 8947 O O . ASN C 2 123 ? 25.50304 -132.49587 -48.68515 1.000 38.33113 132 ASN C O 1
ATOM 8952 N N . GLN C 2 124 ? 24.75012 -132.77438 -46.58663 1.000 36.27868 133 GLN C N 1
ATOM 8953 C CA . GLN C 2 124 ? 25.70422 -131.81093 -46.06297 1.000 37.88016 133 GLN C CA 1
ATOM 8954 C C . GLN C 2 124 ? 26.18053 -132.24081 -44.67635 1.000 35.42670 133 GLN C C 1
ATOM 8955 O O . GLN C 2 124 ? 25.38377 -132.71876 -43.85806 1.000 31.17464 133 GLN C O 1
ATOM 8961 N N . TYR C 2 125 ? 27.49295 -132.11373 -44.44859 1.000 31.09342 134 TYR C N 1
ATOM 8962 C CA . TYR C 2 125 ? 28.07728 -132.29158 -43.12107 1.000 33.73469 134 TYR C CA 1
ATOM 8963 C C . TYR C 2 125 ? 27.94301 -131.00778 -42.31544 1.000 26.79033 134 TYR C C 1
ATOM 8964 O O . TYR C 2 125 ? 28.14432 -129.90974 -42.84053 1.000 27.07461 134 TYR C O 1
ATOM 8973 N N . THR C 2 126 ? 27.62988 -131.14325 -41.03033 1.000 28.88534 135 THR C N 1
ATOM 8974 C CA . THR C 2 126 ? 27.69782 -129.97492 -40.15656 1.000 32.34195 135 THR C CA 1
ATOM 8975 C C . THR C 2 126 ? 29.12137 -129.42731 -40.11123 1.000 32.16946 135 THR C C 1
ATOM 8976 O O . THR C 2 126 ? 30.09957 -130.16117 -40.29931 1.000 32.23295 135 THR C O 1
ATOM 8980 N N . THR C 2 127 ? 29.23594 -128.11741 -39.87048 1.000 27.11705 136 THR C N 1
ATOM 8981 C CA . THR C 2 127 ? 30.52824 -127.45411 -39.74214 1.000 31.30060 136 THR C CA 1
ATOM 8982 C C . THR C 2 127 ? 30.60705 -126.68510 -38.42733 1.000 30.94230 136 THR C C 1
ATOM 8983 O O . THR C 2 127 ? 29.58929 -126.33133 -37.81864 1.000 28.65093 136 THR C O 1
ATOM 8987 N N . ARG C 2 128 ? 31.84412 -126.42982 -38.00458 1.000 28.90765 137 ARG C N 1
ATOM 8988 C CA . ARG C 2 128 ? 32.15088 -125.53130 -36.90109 1.000 29.07963 137 ARG C CA 1
ATOM 8989 C C . ARG C 2 128 ? 33.20553 -124.53537 -37.35290 1.000 32.64609 137 ARG C C 1
ATOM 8990 O O . ARG C 2 128 ? 33.99646 -124.80872 -38.26040 1.000 36.39953 137 ARG C O 1
ATOM 8998 N N . ASP C 2 129 ? 33.21010 -123.37082 -36.70999 1.000 25.56693 138 ASP C N 1
ATOM 8999 C CA . ASP C 2 129 ? 34.12233 -122.29224 -37.03479 1.000 31.86652 138 ASP C CA 1
ATOM 9000 C C . ASP C 2 129 ? 34.34210 -121.54940 -35.71521 1.000 33.69638 138 ASP C C 1
ATOM 9001 O O . ASP C 2 129 ? 33.85344 -120.43740 -35.50221 1.000 29.05159 138 ASP C O 1
ATOM 9006 N N . VAL C 2 130 ? 35.07910 -122.20651 -34.81140 1.000 29.07377 139 VAL C N 1
ATOM 9007 C CA . VAL C 2 130 ? 35.12731 -121.77894 -33.41686 1.000 26.90254 139 VAL C CA 1
ATOM 9008 C C . VAL C 2 130 ? 35.76071 -120.40277 -33.31395 1.000 29.98643 139 VAL C C 1
ATOM 9009 O O . VAL C 2 130 ? 36.87373 -120.17014 -33.80071 1.000 32.78479 139 VAL C O 1
ATOM 9013 N N . ASP C 2 131 ? 35.04936 -119.48241 -32.66662 1.000 27.25902 140 ASP C N 1
ATOM 9014 C CA . ASP C 2 131 ? 35.57882 -118.16353 -32.33773 1.000 26.17539 140 ASP C CA 1
ATOM 9015 C C . ASP C 2 131 ? 36.54770 -118.27228 -31.15517 1.000 28.14925 140 ASP C C 1
ATOM 9016 O O . ASP C 2 131 ? 36.13845 -118.63000 -30.04458 1.000 28.12742 140 ASP C O 1
ATOM 9021 N N . VAL C 2 132 ? 37.82745 -117.95139 -31.37853 1.000 27.05249 141 VAL C N 1
ATOM 9022 C CA . VAL C 2 132 ? 38.81353 -118.12273 -30.31393 1.000 29.57054 141 VAL C CA 1
ATOM 9023 C C . VAL C 2 132 ? 38.63424 -117.13181 -29.18129 1.000 27.65817 141 VAL C C 1
ATOM 9024 O O . VAL C 2 132 ? 39.31486 -117.24289 -28.15613 1.000 27.03592 141 VAL C O 1
ATOM 9028 N N . GLU C 2 133 ? 37.73399 -116.16350 -29.33311 1.000 27.86549 142 GLU C N 1
ATOM 9029 C CA . GLU C 2 133 ? 37.37373 -115.33586 -28.19055 1.000 25.86507 142 GLU C CA 1
ATOM 9030 C C . GLU C 2 133 ? 36.85471 -116.19228 -27.04350 1.000 25.35826 142 GLU C C 1
ATOM 9031 O O . GLU C 2 133 ? 36.94314 -115.80017 -25.87640 1.000 24.00872 142 GLU C O 1
ATOM 9037 N N . LEU C 2 134 ? 36.31394 -117.36762 -27.35371 1.000 23.95528 143 LEU C N 1
ATOM 9038 C CA . LEU C 2 134 ? 35.90695 -118.29782 -26.30539 1.000 25.03870 143 LEU C CA 1
ATOM 9039 C C . LEU C 2 134 ? 37.04124 -118.55955 -25.31529 1.000 27.69538 143 LEU C C 1
ATOM 9040 O O . LEU C 2 134 ? 36.79432 -118.78028 -24.12202 1.000 26.02067 143 LEU C O 1
ATOM 9045 N N . PHE C 2 135 ? 38.28902 -118.53963 -25.78188 1.000 23.92994 144 PHE C N 1
ATOM 9046 C CA . PHE C 2 135 ? 39.43055 -118.82045 -24.92206 1.000 28.55249 144 PHE C CA 1
ATOM 9047 C C . PHE C 2 135 ? 40.10692 -117.55556 -24.42784 1.000 28.02217 144 PHE C C 1
ATOM 9048 O O . PHE C 2 135 ? 41.18068 -117.62961 -23.82430 1.000 27.91567 144 PHE C O 1
ATOM 9056 N N . ASN C 2 136 ? 39.49885 -116.39709 -24.66800 1.000 25.47546 145 ASN C N 1
ATOM 9057 C CA . ASN C 2 136 ? 40.07591 -115.12609 -24.26552 1.000 28.52045 145 ASN C CA 1
ATOM 9058 C C . ASN C 2 136 ? 38.94669 -114.11197 -24.17565 1.000 29.45240 145 ASN C C 1
ATOM 9059 O O . ASN C 2 136 ? 38.88478 -113.15874 -24.95986 1.000 27.86393 145 ASN C O 1
ATOM 9064 N N . GLN C 2 137 ? 38.02868 -114.34243 -23.24198 1.000 29.50296 146 GLN C N 1
ATOM 9065 C CA . GLN C 2 137 ? 36.76549 -113.62482 -23.21821 1.000 27.40486 146 GLN C CA 1
ATOM 9066 C C . GLN C 2 137 ? 36.94295 -112.21417 -22.66378 1.000 27.10920 146 GLN C C 1
ATOM 9067 O O . GLN C 2 137 ? 37.82672 -111.94938 -21.84622 1.000 31.27319 146 GLN C O 1
ATOM 9073 N N . THR C 2 138 ? 36.08786 -111.30171 -23.11828 1.000 33.14474 147 THR C N 1
ATOM 9074 C CA . THR C 2 138 ? 36.01052 -110.00464 -22.46319 1.000 33.52305 147 THR C CA 1
ATOM 9075 C C . THR C 2 138 ? 35.58303 -110.18628 -21.00825 1.000 30.66471 147 THR C C 1
ATOM 9076 O O . THR C 2 138 ? 35.08522 -111.24003 -20.60539 1.000 28.07930 147 THR C O 1
ATOM 9080 N N . LYS C 2 139 ? 35.80578 -109.15463 -20.20299 1.000 29.33454 148 LYS C N 1
ATOM 9081 C CA . LYS C 2 139 ? 35.46907 -109.21937 -18.79091 1.000 28.71679 148 LYS C CA 1
ATOM 9082 C C . LYS C 2 139 ? 34.46346 -108.13207 -18.43215 1.000 33.86735 148 LYS C C 1
ATOM 9083 O O . LYS C 2 139 ? 34.37416 -107.09378 -19.09573 1.000 35.13662 148 LYS C O 1
ATOM 9089 N N . PHE C 2 140 ? 33.66597 -108.41257 -17.41143 1.000 29.53505 149 PHE C N 1
ATOM 9090 C CA . PHE C 2 140 ? 32.86244 -107.40815 -16.72416 1.000 31.24780 149 PHE C CA 1
ATOM 9091 C C . PHE C 2 140 ? 33.56662 -107.20432 -15.38653 1.000 30.30565 149 PHE C C 1
ATOM 9092 O O . PHE C 2 140 ? 33.36556 -107.97551 -14.44476 1.000 30.81711 149 PHE C O 1
ATOM 9100 N N . GLY C 2 141 ? 34.40415 -106.18476 -15.30653 1.000 31.54813 150 GLY C N 1
ATOM 9101 C CA . GLY C 2 141 ? 35.25104 -106.07127 -14.12920 1.000 33.63437 150 GLY C CA 1
ATOM 9102 C C . GLY C 2 141 ? 36.19281 -107.26077 -14.06011 1.000 31.09849 150 GLY C C 1
ATOM 9103 O O . GLY C 2 141 ? 36.99053 -107.50513 -14.97345 1.000 35.38099 150 GLY C O 1
ATOM 9104 N N . GLU C 2 142 ? 36.10292 -108.02915 -12.97950 1.000 32.78941 151 GLU C N 1
ATOM 9105 C CA . GLU C 2 142 ? 36.94241 -109.21078 -12.80708 1.000 34.10052 151 GLU C CA 1
ATOM 9106 C C . GLU C 2 142 ? 36.36204 -110.47108 -13.44848 1.000 35.33901 151 GLU C C 1
ATOM 9107 O O . GLU C 2 142 ? 37.06498 -111.48635 -13.52190 1.000 34.09863 151 GLU C O 1
ATOM 9113 N N . TYR C 2 143 ? 35.11738 -110.43650 -13.91867 1.000 30.07149 152 TYR C N 1
ATOM 9114 C CA . TYR C 2 143 ? 34.39198 -111.64323 -14.31141 1.000 27.22282 152 TYR C CA 1
ATOM 9115 C C . TYR C 2 143 ? 34.46265 -111.87920 -15.81686 1.000 26.99483 152 TYR C C 1
ATOM 9116 O O . TYR C 2 143 ? 34.08351 -111.00583 -16.60544 1.000 24.01473 152 TYR C O 1
ATOM 9125 N N . ASP C 2 144 ? 34.91211 -113.07518 -16.20576 1.000 24.76258 153 ASP C N 1
ATOM 9126 C CA . ASP C 2 144 ? 34.87843 -113.48227 -17.60309 1.000 21.67734 153 ASP C CA 1
ATOM 9127 C C . ASP C 2 144 ? 33.43316 -113.51094 -18.12577 1.000 20.00204 153 ASP C C 1
ATOM 9128 O O . ASP C 2 144 ? 32.48754 -113.81247 -17.39414 1.000 20.07578 153 ASP C O 1
ATOM 9133 N N . TYR C 2 145 ? 33.28748 -113.24685 -19.42602 1.000 20.46301 154 TYR C N 1
ATOM 9134 C CA . TYR C 2 145 ? 31.97212 -113.05808 -20.05097 1.000 19.80425 154 TYR C CA 1
ATOM 9135 C C . TYR C 2 145 ? 30.96421 -114.14191 -19.66461 1.000 18.83857 154 TYR C C 1
ATOM 9136 O O . TYR C 2 145 ? 29.91065 -113.84480 -19.08849 1.000 19.74313 154 TYR C O 1
ATOM 9145 N N . LEU C 2 146 ? 31.24595 -115.40892 -19.99341 1.000 17.42450 155 LEU C N 1
ATOM 9146 C CA . LEU C 2 146 ? 30.20777 -116.43379 -19.83222 1.000 18.53842 155 LEU C CA 1
ATOM 9147 C C . LEU C 2 146 ? 29.89693 -116.68825 -18.36354 1.000 18.51969 155 LEU C C 1
ATOM 9148 O O . LEU C 2 146 ? 28.73549 -116.91004 -17.99110 1.000 17.68857 155 LEU C O 1
ATOM 9153 N N . TYR C 2 147 ? 30.92296 -116.66913 -17.51427 1.000 18.88958 156 TYR C N 1
ATOM 9154 C CA . TYR C 2 147 ? 30.70439 -116.79156 -16.07537 1.000 18.41943 156 TYR C CA 1
ATOM 9155 C C . TYR C 2 147 ? 29.81153 -115.66791 -15.56411 1.000 18.20411 156 TYR C C 1
ATOM 9156 O O . TYR C 2 147 ? 28.88304 -115.90051 -14.77800 1.000 19.44290 156 TYR C O 1
ATOM 9165 N N . TYR C 2 148 ? 30.08049 -114.43037 -15.99201 1.000 19.63060 157 TYR C N 1
ATOM 9166 C CA . TYR C 2 148 ? 29.27299 -113.31481 -15.50042 1.000 18.77423 157 TYR C CA 1
ATOM 9167 C C . TYR C 2 148 ? 27.83384 -113.41387 -15.99108 1.000 21.58759 157 TYR C C 1
ATOM 9168 O O . TYR C 2 148 ? 26.89145 -113.20907 -15.21498 1.000 20.20002 157 TYR C O 1
ATOM 9177 N N . LEU C 2 149 ? 27.62930 -113.73867 -17.27215 1.000 19.93040 158 LEU C N 1
ATOM 9178 C CA . LEU C 2 149 ? 26.25069 -113.84905 -17.74463 1.000 19.15164 158 LEU C CA 1
ATOM 9179 C C . LEU C 2 149 ? 25.50502 -114.95765 -17.01637 1.000 20.26524 158 LEU C C 1
ATOM 9180 O O . LEU C 2 149 ? 24.27533 -114.88447 -16.85081 1.000 20.01117 158 LEU C O 1
ATOM 9185 N N . THR C 2 150 ? 26.22672 -115.98979 -16.57059 1.000 20.06477 159 THR C N 1
ATOM 9186 C CA . THR C 2 150 ? 25.59041 -117.04438 -15.78736 1.000 18.97768 159 THR C CA 1
ATOM 9187 C C . THR C 2 150 ? 25.17872 -116.52456 -14.41247 1.000 18.15043 159 THR C C 1
ATOM 9188 O O . THR C 2 150 ? 24.07766 -116.81997 -13.93200 1.000 19.45373 159 THR C O 1
ATOM 9192 N N . LEU C 2 151 ? 26.04833 -115.74490 -13.76858 1.000 18.04086 160 LEU C N 1
ATOM 9193 C CA . LEU C 2 151 ? 25.68199 -115.11828 -12.49873 1.000 20.73959 160 LEU C CA 1
ATOM 9194 C C . LEU C 2 151 ? 24.46792 -114.21083 -12.67280 1.000 23.98897 160 LEU C C 1
ATOM 9195 O O . LEU C 2 151 ? 23.57388 -114.17605 -11.81670 1.000 25.07420 160 LEU C O 1
ATOM 9200 N N . GLN C 2 152 ? 24.41301 -113.47253 -13.78683 1.000 22.93956 161 GLN C N 1
ATOM 9201 C CA . GLN C 2 152 ? 23.24043 -112.64682 -14.07222 1.000 22.55397 161 GLN C CA 1
ATOM 9202 C C . GLN C 2 152 ? 21.97528 -113.49222 -14.16475 1.000 23.83852 161 GLN C C 1
ATOM 9203 O O . GLN C 2 152 ? 20.90717 -113.07823 -13.70106 1.000 24.02840 161 GLN C O 1
ATOM 9209 N N . VAL C 2 153 ? 22.06847 -114.66603 -14.79199 1.000 21.56414 162 VAL C N 1
ATOM 9210 C CA . VAL C 2 153 ? 20.94915 -115.60329 -14.80318 1.000 20.50789 162 VAL C CA 1
ATOM 9211 C C . VAL C 2 153 ? 20.53096 -115.95242 -13.37630 1.000 25.07952 162 VAL C C 1
ATOM 9212 O O . VAL C 2 153 ? 19.34540 -115.89974 -13.02628 1.000 21.50940 162 VAL C O 1
ATOM 9216 N N . LEU C 2 154 ? 21.49844 -116.33481 -12.53364 1.000 23.03354 163 LEU C N 1
ATOM 9217 C CA . LEU C 2 154 ? 21.15550 -116.85207 -11.21172 1.000 21.97955 163 LEU C CA 1
ATOM 9218 C C . LEU C 2 154 ? 20.65259 -115.75846 -10.28125 1.000 22.97860 163 LEU C C 1
ATOM 9219 O O . LEU C 2 154 ? 19.92639 -116.05656 -9.32679 1.000 24.58384 163 LEU C O 1
ATOM 9224 N N . GLU C 2 155 ? 21.00960 -114.50490 -10.56536 1.000 22.68766 164 GLU C N 1
ATOM 9225 C CA . GLU C 2 155 ? 20.55601 -113.35018 -9.79778 1.000 28.45488 164 GLU C CA 1
ATOM 9226 C C . GLU C 2 155 ? 19.05813 -113.08939 -9.97059 1.000 28.68651 164 GLU C C 1
ATOM 9227 O O . GLU C 2 155 ? 18.41502 -112.56157 -9.05768 1.000 30.71659 164 GLU C O 1
ATOM 9233 N N . GLU C 2 156 ? 18.48884 -113.43831 -11.12539 1.000 24.85370 165 GLU C N 1
ATOM 9234 C CA . GLU C 2 156 ? 17.07106 -113.20288 -11.37597 1.000 25.76772 165 GLU C CA 1
ATOM 9235 C C . GLU C 2 156 ? 16.22023 -114.02946 -10.41917 1.000 28.35515 165 GLU C C 1
ATOM 9236 O O . GLU C 2 156 ? 16.58057 -115.14692 -10.04175 1.000 27.28154 165 GLU C O 1
ATOM 9242 N N . ASN C 2 157 ? 15.07140 -113.47775 -10.02021 1.000 24.52776 166 ASN C N 1
ATOM 9243 C CA . ASN C 2 157 ? 14.19735 -114.19591 -9.09787 1.000 27.51311 166 ASN C CA 1
ATOM 9244 C C . ASN C 2 157 ? 12.74970 -114.26901 -9.56717 1.000 26.77238 166 ASN C C 1
ATOM 9245 O O . ASN C 2 157 ? 11.87754 -114.64034 -8.77464 1.000 28.23350 166 ASN C O 1
ATOM 9250 N N . SER C 2 158 ? 12.47132 -113.94925 -10.82850 1.000 27.92471 167 SER C N 1
ATOM 9251 C CA . SER C 2 158 ? 11.17987 -114.23460 -11.43419 1.000 32.36605 167 SER C CA 1
ATOM 9252 C C . SER C 2 158 ? 11.41181 -114.85986 -12.79977 1.000 28.62912 167 SER C C 1
ATOM 9253 O O . SER C 2 158 ? 12.38820 -114.54379 -13.49326 1.000 26.91670 167 SER C O 1
ATOM 9256 N N . PHE C 2 159 ? 10.50816 -115.76349 -13.17794 1.000 27.87948 168 PHE C N 1
ATOM 9257 C CA . PHE C 2 159 ? 10.83130 -116.69798 -14.25049 1.000 24.83593 168 PHE C CA 1
ATOM 9258 C C . PHE C 2 159 ? 11.01988 -115.99334 -15.58536 1.000 25.97339 168 PHE C C 1
ATOM 9259 O O . PHE C 2 159 ? 11.99222 -116.25813 -16.29865 1.000 23.04362 168 PHE C O 1
ATOM 9267 N N . CYS C 2 160 ? 10.08030 -115.12561 -15.97383 1.000 27.42296 169 CYS C N 1
ATOM 9268 C CA . CYS C 2 160 ? 10.16195 -114.58984 -17.33181 1.000 29.47639 169 CYS C CA 1
ATOM 9269 C C . CYS C 2 160 ? 11.36010 -113.65217 -17.49139 1.000 26.55281 169 CYS C C 1
ATOM 9270 O O . CYS C 2 160 ? 11.94722 -113.57807 -18.57632 1.000 24.42650 169 CYS C O 1
ATOM 9273 N N . ASP C 2 161 ? 11.76062 -112.96196 -16.42157 1.000 24.16627 170 ASP C N 1
ATOM 9274 C CA . ASP C 2 161 ? 12.99307 -112.17313 -16.45904 1.000 26.21991 170 ASP C CA 1
ATOM 9275 C C . ASP C 2 161 ? 14.23032 -113.07041 -16.45844 1.000 24.62139 170 ASP C C 1
ATOM 9276 O O . ASP C 2 161 ? 15.22945 -112.76221 -17.12193 1.000 22.22650 170 ASP C O 1
ATOM 9281 N N . PHE C 2 162 ? 14.19622 -114.15749 -15.67968 1.000 23.46519 171 PHE C N 1
ATOM 9282 C CA . PHE C 2 162 ? 15.24646 -115.17446 -15.75456 1.000 20.60791 171 PHE C CA 1
ATOM 9283 C C . PHE C 2 162 ? 15.38018 -115.70711 -17.17415 1.000 23.36167 171 PHE C C 1
ATOM 9284 O O . PHE C 2 162 ? 16.49845 -115.86824 -17.68515 1.000 22.34361 171 PHE C O 1
ATOM 9292 N N . GLU C 2 163 ? 14.24561 -115.94536 -17.84450 1.000 20.31188 172 GLU C N 1
ATOM 9293 C CA . GLU C 2 163 ? 14.29073 -116.62262 -19.13553 1.000 20.04784 172 GLU C CA 1
ATOM 9294 C C . GLU C 2 163 ? 15.07825 -115.81140 -20.14643 1.000 19.47458 172 GLU C C 1
ATOM 9295 O O . GLU C 2 163 ? 15.83886 -116.37400 -20.94244 1.000 20.92149 172 GLU C O 1
ATOM 9301 N N . VAL C 2 164 ? 14.92162 -114.48321 -20.12390 1.000 19.98281 173 VAL C N 1
ATOM 9302 C CA . VAL C 2 164 ? 15.64659 -113.63250 -21.06286 1.000 20.29677 173 VAL C CA 1
ATOM 9303 C C . VAL C 2 164 ? 17.15660 -113.79710 -20.88245 1.000 21.19548 173 VAL C C 1
ATOM 9304 O O . VAL C 2 164 ? 17.89873 -114.01627 -21.84966 1.000 18.69404 173 VAL C O 1
ATOM 9308 N N . GLN C 2 165 ? 17.63630 -113.68603 -19.64288 1.000 18.51966 174 GLN C N 1
ATOM 9309 C CA . GLN C 2 165 ? 19.07935 -113.76569 -19.40756 1.000 19.58157 174 GLN C CA 1
ATOM 9310 C C . GLN C 2 165 ? 19.61368 -115.15533 -19.73898 1.000 17.31486 174 GLN C C 1
ATOM 9311 O O . GLN C 2 165 ? 20.71547 -115.29930 -20.28123 1.000 19.95495 174 GLN C O 1
ATOM 9317 N N . TYR C 2 166 ? 18.84901 -116.17841 -19.37604 1.000 18.58127 175 TYR C N 1
ATOM 9318 C CA . TYR C 2 166 ? 19.18810 -117.57673 -19.62243 1.000 18.23068 175 TYR C CA 1
ATOM 9319 C C . TYR C 2 166 ? 19.34587 -117.85748 -21.10992 1.000 19.64608 175 TYR C C 1
ATOM 9320 O O . TYR C 2 166 ? 20.32350 -118.48277 -21.53542 1.000 17.52938 175 TYR C O 1
ATOM 9329 N N . GLU C 2 167 ? 18.38928 -117.38915 -21.92324 1.000 18.80743 176 GLU C N 1
ATOM 9330 C CA . GLU C 2 167 ? 18.44899 -117.64072 -23.35946 1.000 18.35118 176 GLU C CA 1
ATOM 9331 C C . GLU C 2 167 ? 19.59093 -116.86622 -24.01814 1.000 18.73407 176 GLU C C 1
ATOM 9332 O O . GLU C 2 167 ? 20.32514 -117.41744 -24.85225 1.000 17.30337 176 GLU C O 1
ATOM 9338 N N . ILE C 2 168 ? 19.78227 -115.59840 -23.63834 1.000 16.97056 177 ILE C N 1
ATOM 9339 C CA . ILE C 2 168 ? 20.85273 -114.80099 -24.23744 1.000 16.70654 177 ILE C CA 1
ATOM 9340 C C . ILE C 2 168 ? 22.21803 -115.38326 -23.88544 1.000 18.76474 177 ILE C C 1
ATOM 9341 O O . ILE C 2 168 ? 23.13713 -115.40115 -24.72052 1.000 19.27628 177 ILE C O 1
ATOM 9346 N N . LEU C 2 169 ? 22.37784 -115.87820 -22.65294 1.000 18.39598 178 LEU C N 1
ATOM 9347 C CA . LEU C 2 169 ? 23.61879 -116.58037 -22.30682 1.000 19.75064 178 LEU C CA 1
ATOM 9348 C C . LEU C 2 169 ? 23.86904 -117.74564 -23.26559 1.000 17.77427 178 LEU C C 1
ATOM 9349 O O . LEU C 2 169 ? 24.95323 -117.87334 -23.84836 1.000 18.31247 178 LEU C O 1
ATOM 9354 N N . HIS C 2 170 ? 22.86621 -118.60212 -23.45523 1.000 19.85306 179 HIS C N 1
ATOM 9355 C CA . HIS C 2 170 ? 23.06179 -119.77149 -24.30375 1.000 21.65853 179 HIS C CA 1
ATOM 9356 C C . HIS C 2 170 ? 23.28591 -119.39808 -25.76575 1.000 20.59036 179 HIS C C 1
ATOM 9357 O O . HIS C 2 170 ? 23.91453 -120.17624 -26.49382 1.000 19.28468 179 HIS C O 1
ATOM 9364 N N . ASN C 2 171 ? 22.81617 -118.21897 -26.20308 1.000 18.13154 180 ASN C N 1
ATOM 9365 C CA . ASN C 2 171 ? 23.04664 -117.79565 -27.58426 1.000 21.11362 180 ASN C CA 1
ATOM 9366 C C . ASN C 2 171 ? 24.53107 -117.61917 -27.85390 1.000 22.52483 180 ASN C C 1
ATOM 9367 O O . ASN C 2 171 ? 24.99948 -117.86391 -28.97700 1.000 19.66213 180 ASN C O 1
ATOM 9372 N N . ALA C 2 172 ? 25.26803 -117.12356 -26.85268 1.000 19.58184 181 ALA C N 1
ATOM 9373 C CA . ALA C 2 172 ? 26.68151 -116.83405 -27.04993 1.000 23.09394 181 ALA C CA 1
ATOM 9374 C C . ALA C 2 172 ? 27.43456 -118.06244 -27.53325 1.000 21.75987 181 ALA C C 1
ATOM 9375 O O . ALA C 2 172 ? 28.27914 -117.96849 -28.43158 1.000 21.92790 181 ALA C O 1
ATOM 9377 N N . VAL C 2 173 ? 27.13970 -119.22502 -26.95035 1.000 23.22804 182 VAL C N 1
ATOM 9378 C CA . VAL C 2 173 ? 27.89474 -120.42597 -27.28911 1.000 19.90053 182 VAL C CA 1
ATOM 9379 C C . VAL C 2 173 ? 27.50510 -120.93828 -28.66930 1.000 24.19785 182 VAL C C 1
ATOM 9380 O O . VAL C 2 173 ? 28.35767 -121.42302 -29.42067 1.000 21.74658 182 VAL C O 1
ATOM 9384 N N . HIS C 2 174 ? 26.21496 -120.86257 -29.02171 1.000 18.97473 183 HIS C N 1
ATOM 9385 C CA . HIS C 2 174 ? 25.80931 -121.13503 -30.39797 1.000 21.47235 183 HIS C CA 1
ATOM 9386 C C . HIS C 2 174 ? 26.68989 -120.37085 -31.38349 1.000 20.84898 183 HIS C C 1
ATOM 9387 O O . HIS C 2 174 ? 27.29664 -120.95810 -32.28370 1.000 23.33077 183 HIS C O 1
ATOM 9394 N N . ALA C 2 175 ? 26.77507 -119.04818 -31.21937 1.000 20.42772 184 ALA C N 1
ATOM 9395 C CA . ALA C 2 175 ? 27.48949 -118.23155 -32.19266 1.000 22.89801 184 ALA C CA 1
ATOM 9396 C C . ALA C 2 175 ? 28.99243 -118.49758 -32.15052 1.000 25.88009 184 ALA C C 1
ATOM 9397 O O . ALA C 2 175 ? 29.65990 -118.47389 -33.19335 1.000 22.39703 184 ALA C O 1
ATOM 9399 N N . TRP C 2 176 ? 29.55169 -118.73607 -30.95636 1.000 24.17445 185 TRP C N 1
ATOM 9400 C CA . TRP C 2 176 ? 30.99344 -118.94049 -30.86359 1.000 22.29943 185 TRP C CA 1
ATOM 9401 C C . TRP C 2 176 ? 31.41788 -120.31008 -31.37405 1.000 22.42431 185 TRP C C 1
ATOM 9402 O O . TRP C 2 176 ? 32.57559 -120.47503 -31.76564 1.000 25.39451 185 TRP C O 1
ATOM 9413 N N . LEU C 2 177 ? 30.52064 -121.29851 -31.36884 1.000 21.56829 186 LEU C N 1
ATOM 9414 C CA . LEU C 2 177 ? 30.86325 -122.59380 -31.94988 1.000 25.39138 186 LEU C CA 1
ATOM 9415 C C . LEU C 2 177 ? 30.61973 -122.61944 -33.45476 1.000 27.43615 186 LEU C C 1
ATOM 9416 O O . LEU C 2 177 ? 31.45978 -123.11949 -34.21333 1.000 25.61349 186 LEU C O 1
ATOM 9421 N N . GLY C 2 178 ? 29.49478 -122.06887 -33.90586 1.000 24.97668 187 GLY C N 1
ATOM 9422 C CA . GLY C 2 178 ? 29.10374 -122.18757 -35.30032 1.000 21.90880 187 GLY C CA 1
ATOM 9423 C C . GLY C 2 178 ? 29.91263 -121.33465 -36.24912 1.000 24.11440 187 GLY C C 1
ATOM 9424 O O . GLY C 2 178 ? 30.27338 -121.77832 -37.34424 1.000 29.23299 187 GLY C O 1
ATOM 9425 N N . GLY C 2 179 ? 30.20155 -120.10550 -35.84990 1.000 21.24756 188 GLY C N 1
ATOM 9426 C CA . GLY C 2 179 ? 30.86959 -119.21658 -36.77535 1.000 28.34437 188 GLY C CA 1
ATOM 9427 C C . GLY C 2 179 ? 30.02477 -118.93650 -38.01141 1.000 32.36074 188 GLY C C 1
ATOM 9428 O O . GLY C 2 179 ? 28.78659 -118.86090 -37.96609 1.000 31.28148 188 GLY C O 1
ATOM 9429 N N . ALA C 2 180 ? 30.71134 -118.78331 -39.14547 1.000 29.02488 189 ALA C N 1
ATOM 9430 C CA . ALA C 2 180 ? 30.08118 -118.29504 -40.36893 1.000 33.45027 189 ALA C CA 1
ATOM 9431 C C . ALA C 2 180 ? 29.38588 -119.38170 -41.18149 1.000 29.46632 189 ALA C C 1
ATOM 9432 O O . ALA C 2 180 ? 28.79693 -119.06520 -42.21898 1.000 31.15328 189 ALA C O 1
ATOM 9434 N N . GLY C 2 181 ? 29.40738 -120.63740 -40.73846 1.000 30.59184 190 GLY C N 1
ATOM 9435 C CA . GLY C 2 181 ? 28.82087 -121.71507 -41.52658 1.000 29.32682 190 GLY C CA 1
ATOM 9436 C C . GLY C 2 181 ? 27.30336 -121.78247 -41.39602 1.000 31.85700 190 GLY C C 1
ATOM 9437 O O . GLY C 2 181 ? 26.74087 -121.65257 -40.30994 1.000 29.19903 190 GLY C O 1
ATOM 9438 N N . LYS C 2 182 ? 26.63712 -122.01146 -42.53203 1.000 25.85044 191 LYS C N 1
ATOM 9439 C CA . LYS C 2 182 ? 25.19103 -122.17260 -42.50555 1.000 31.58543 191 LYS C CA 1
ATOM 9440 C C . LYS C 2 182 ? 24.77300 -123.48535 -41.85989 1.000 30.96199 191 LYS C C 1
ATOM 9441 O O . LYS C 2 182 ? 23.71070 -123.55504 -41.23109 1.000 31.58158 191 LYS C O 1
ATOM 9447 N N . TYR C 2 183 ? 25.54877 -124.54867 -42.03751 1.000 27.79784 192 TYR C N 1
ATOM 9448 C CA . TYR C 2 183 ? 25.17301 -125.85060 -41.48701 1.000 26.11349 192 TYR C CA 1
ATOM 9449 C C . TYR C 2 183 ? 25.90825 -126.05541 -40.15885 1.000 31.72058 192 TYR C C 1
ATOM 9450 O O . TYR C 2 183 ? 26.77740 -126.92480 -39.99969 1.000 29.28402 192 TYR C O 1
ATOM 9459 N N . SER C 2 184 ? 25.54470 -125.21158 -39.19093 1.000 28.12421 193 SER C N 1
ATOM 9460 C CA . SER C 2 184 ? 26.30099 -125.11556 -37.94955 1.000 27.57493 193 SER C CA 1
ATOM 9461 C C . SER C 2 184 ? 25.39730 -124.67129 -36.80481 1.000 27.94005 193 SER C C 1
ATOM 9462 O O . SER C 2 184 ? 24.21878 -124.34169 -36.98886 1.000 24.76861 193 SER C O 1
ATOM 9465 N N . MET C 2 185 ? 25.98792 -124.65101 -35.60625 1.000 24.53416 194 MET C N 1
ATOM 9466 C CA . MET C 2 185 ? 25.33023 -124.14056 -34.41233 1.000 25.66955 194 MET C CA 1
ATOM 9467 C C . MET C 2 185 ? 24.89924 -122.68760 -34.54355 1.000 23.05548 194 MET C C 1
ATOM 9468 O O . MET C 2 185 ? 24.10627 -122.22487 -33.71558 1.000 23.30981 194 MET C O 1
ATOM 9473 N N . SER C 2 186 ? 25.41466 -121.95035 -35.52928 1.000 22.87671 195 SER C N 1
ATOM 9474 C CA . SER C 2 186 ? 25.06869 -120.53664 -35.63740 1.000 24.06800 195 SER C CA 1
ATOM 9475 C C . SER C 2 186 ? 23.63919 -120.33610 -36.09409 1.000 30.55339 195 SER C C 1
ATOM 9476 O O . SER C 2 186 ? 23.09138 -119.24086 -35.93559 1.000 28.67346 195 SER C O 1
ATOM 9479 N N . THR C 2 187 ? 23.02408 -121.37579 -36.63609 1.000 25.00179 196 THR C N 1
ATOM 9480 C CA . THR C 2 187 ? 21.81907 -121.25823 -37.43718 1.000 27.65415 196 THR C CA 1
ATOM 9481 C C . THR C 2 187 ? 20.67172 -122.00158 -36.76442 1.000 23.98164 196 THR C C 1
ATOM 9482 O O . THR C 2 187 ? 20.80302 -123.18169 -36.43097 1.000 26.19332 196 THR C O 1
ATOM 9486 N N . LEU C 2 188 ? 19.53778 -121.31947 -36.55676 1.000 27.41329 197 LEU C N 1
ATOM 9487 C CA . LEU C 2 188 ? 18.37479 -122.03981 -36.03838 1.000 25.22741 197 LEU C CA 1
ATOM 9488 C C . LEU C 2 188 ? 17.98464 -123.19100 -36.96197 1.000 23.78939 197 LEU C C 1
ATOM 9489 O O . LEU C 2 188 ? 17.51944 -124.24148 -36.50048 1.000 20.77296 197 LEU C O 1
ATOM 9494 N N . GLU C 2 189 ? 18.20752 -123.03087 -38.26043 1.000 28.02391 198 GLU C N 1
ATOM 9495 C CA . GLU C 2 189 ? 17.73916 -124.03246 -39.20921 1.000 26.94380 198 GLU C CA 1
ATOM 9496 C C . GLU C 2 189 ? 18.50188 -125.35199 -39.07615 1.000 26.67713 198 GLU C C 1
ATOM 9497 O O . GLU C 2 189 ? 17.89922 -126.42401 -39.18644 1.000 26.46452 198 GLU C O 1
ATOM 9503 N N . TYR C 2 190 ? 19.82125 -125.30844 -38.82518 1.000 24.89196 199 TYR C N 1
ATOM 9504 C CA . TYR C 2 190 ? 20.63488 -126.52079 -38.86911 1.000 26.98568 199 TYR C CA 1
ATOM 9505 C C . TYR C 2 190 ? 21.42369 -126.81393 -37.58743 1.000 29.12904 199 TYR C C 1
ATOM 9506 O O . TYR C 2 190 ? 22.01906 -127.89325 -37.48645 1.000 26.41340 199 TYR C O 1
ATOM 9515 N N . SER C 2 191 ? 21.40580 -125.92399 -36.58899 1.000 26.52289 200 SER C N 1
ATOM 9516 C CA . SER C 2 191 ? 22.25508 -126.10835 -35.40896 1.000 24.97796 200 SER C CA 1
ATOM 9517 C C . SER C 2 191 ? 22.01928 -127.45711 -34.73468 1.000 25.88628 200 SER C C 1
ATOM 9518 O O . SER C 2 191 ? 22.95632 -128.06031 -34.19943 1.000 28.34681 200 SER C O 1
ATOM 9521 N N . ALA C 2 192 ? 20.78272 -127.95485 -34.74494 1.000 23.60830 201 ALA C N 1
ATOM 9522 C CA . ALA C 2 192 ? 20.49742 -129.16991 -33.98897 1.000 23.73211 201 ALA C CA 1
ATOM 9523 C C . ALA C 2 192 ? 21.08309 -130.42680 -34.62551 1.000 22.57132 201 ALA C C 1
ATOM 9524 O O . ALA C 2 192 ? 21.01749 -131.49615 -34.00873 1.000 24.01624 201 ALA C O 1
ATOM 9526 N N . TYR C 2 193 ? 21.63092 -130.33704 -35.83508 1.000 23.61691 202 TYR C N 1
ATOM 9527 C CA . TYR C 2 193 ? 22.30889 -131.48660 -36.42403 1.000 26.39830 202 TYR C CA 1
ATOM 9528 C C . TYR C 2 193 ? 23.74449 -131.63514 -35.93241 1.000 28.26920 202 TYR C C 1
ATOM 9529 O O . TYR C 2 193 ? 24.34812 -132.69435 -36.13857 1.000 25.25644 202 TYR C O 1
ATOM 9538 N N . ASP C 2 194 ? 24.30583 -130.60169 -35.32092 1.000 23.42881 203 ASP C N 1
ATOM 9539 C CA . ASP C 2 194 ? 25.63770 -130.73434 -34.73768 1.000 25.87254 203 ASP C CA 1
ATOM 9540 C C . ASP C 2 194 ? 25.50119 -131.48505 -33.42261 1.000 24.92047 203 ASP C C 1
ATOM 9541 O O . ASP C 2 194 ? 24.71971 -131.06326 -32.55883 1.000 23.15709 203 ASP C O 1
ATOM 9546 N N . PRO C 2 195 ? 26.17251 -132.63131 -33.25677 1.000 27.13797 204 PRO C N 1
ATOM 9547 C CA . PRO C 2 195 ? 26.05786 -133.38561 -32.00376 1.000 24.39752 204 PRO C CA 1
ATOM 9548 C C . PRO C 2 195 ? 26.35553 -132.55061 -30.77047 1.000 21.47578 204 PRO C C 1
ATOM 9549 O O . PRO C 2 195 ? 25.89233 -132.89822 -29.67921 1.000 23.56095 204 PRO C O 1
ATOM 9553 N N . VAL C 2 196 ? 27.09111 -131.44725 -30.92288 1.000 22.12532 205 VAL C N 1
ATOM 9554 C CA . VAL C 2 196 ? 27.38343 -130.61481 -29.75056 1.000 21.00089 205 VAL C CA 1
ATOM 9555 C C . VAL C 2 196 ? 26.13298 -129.90514 -29.24922 1.000 25.74444 205 VAL C C 1
ATOM 9556 O O . VAL C 2 196 ? 26.09365 -129.45425 -28.09758 1.000 23.09234 205 VAL C O 1
ATOM 9560 N N . PHE C 2 197 ? 25.10245 -129.79737 -30.09469 1.000 23.20143 206 PHE C N 1
ATOM 9561 C CA . PHE C 2 197 ? 23.85475 -129.15080 -29.69680 1.000 23.66489 206 PHE C CA 1
ATOM 9562 C C . PHE C 2 197 ? 23.29330 -129.75793 -28.41615 1.000 23.11258 206 PHE C C 1
ATOM 9563 O O . PHE C 2 197 ? 23.00965 -129.04502 -27.44251 1.000 22.14046 206 PHE C O 1
ATOM 9571 N N . MET C 2 198 ? 23.13275 -131.08245 -28.38892 1.000 20.69840 207 MET C N 1
ATOM 9572 C CA . MET C 2 198 ? 22.61042 -131.72491 -27.18377 1.000 20.28631 207 MET C CA 1
ATOM 9573 C C . MET C 2 198 ? 23.50698 -131.50208 -25.96453 1.000 21.24977 207 MET C C 1
ATOM 9574 O O . MET C 2 198 ? 23.00966 -131.43265 -24.83371 1.000 20.69901 207 MET C O 1
ATOM 9579 N N . ILE C 2 199 ? 24.82707 -131.42896 -26.16487 1.000 23.37486 208 ILE C N 1
ATOM 9580 C CA . ILE C 2 199 ? 25.74367 -131.22274 -25.04305 1.000 20.53813 208 ILE C CA 1
ATOM 9581 C C . ILE C 2 199 ? 25.56475 -129.82254 -24.46519 1.000 21.44428 208 ILE C C 1
ATOM 9582 O O . ILE C 2 199 ? 25.51252 -129.63852 -23.24369 1.000 24.22625 208 ILE C O 1
ATOM 9587 N N . HIS C 2 200 ? 25.45949 -128.81662 -25.33990 1.000 20.86355 209 HIS C N 1
ATOM 9588 C CA . HIS C 2 200 ? 25.24785 -127.44213 -24.89382 1.000 20.76610 209 HIS C CA 1
ATOM 9589 C C . HIS C 2 200 ? 23.91722 -127.28876 -24.16202 1.000 22.32912 209 HIS C C 1
ATOM 9590 O O . HIS C 2 200 ? 23.83844 -126.60381 -23.13408 1.000 21.08209 209 HIS C O 1
ATOM 9597 N N . HIS C 2 201 ? 22.85045 -127.91711 -24.66864 1.000 19.84272 210 HIS C N 1
ATOM 9598 C CA . HIS C 2 201 ? 21.57823 -127.77466 -23.97605 1.000 22.23100 210 HIS C CA 1
ATOM 9599 C C . HIS C 2 201 ? 21.51158 -128.64297 -22.72697 1.000 24.38402 210 HIS C C 1
ATOM 9600 O O . HIS C 2 201 ? 20.76836 -128.31076 -21.79049 1.000 22.26958 210 HIS C O 1
ATOM 9607 N N . SER C 2 202 ? 22.34886 -129.68117 -22.65038 1.000 21.52182 211 SER C N 1
ATOM 9608 C CA . SER C 2 202 ? 22.59703 -130.34045 -21.37567 1.000 21.83610 211 SER C CA 1
ATOM 9609 C C . SER C 2 202 ? 23.26872 -129.39011 -20.38028 1.000 22.74467 211 SER C C 1
ATOM 9610 O O . SER C 2 202 ? 22.90813 -129.35727 -19.19919 1.000 20.06391 211 SER C O 1
ATOM 9613 N N . SER C 2 203 ? 24.24936 -128.60973 -20.83687 1.000 20.90698 212 SER C N 1
ATOM 9614 C CA . SER C 2 203 ? 24.85948 -127.60887 -19.96382 1.000 21.25284 212 SER C CA 1
ATOM 9615 C C . SER C 2 203 ? 23.82896 -126.58867 -19.49216 1.000 23.58859 212 SER C C 1
ATOM 9616 O O . SER C 2 203 ? 23.76831 -126.24394 -18.30739 1.000 22.63748 212 SER C O 1
ATOM 9619 N N . LEU C 2 204 ? 23.02753 -126.07449 -20.42646 1.000 23.44335 213 LEU C N 1
ATOM 9620 C CA . LEU C 2 204 ? 22.04770 -125.03690 -20.11253 1.000 22.73229 213 LEU C CA 1
ATOM 9621 C C . LEU C 2 204 ? 21.01289 -125.53677 -19.11266 1.000 20.08130 213 LEU C C 1
ATOM 9622 O O . LEU C 2 204 ? 20.68147 -124.84127 -18.14432 1.000 20.38732 213 LEU C O 1
ATOM 9627 N N . ASP C 2 205 ? 20.49809 -126.74687 -19.32522 1.000 19.23262 214 ASP C N 1
ATOM 9628 C CA . ASP C 2 205 ? 19.47124 -127.27147 -18.42946 1.000 22.45104 214 ASP C CA 1
ATOM 9629 C C . ASP C 2 205 ? 19.98733 -127.38763 -17.00183 1.000 25.70851 214 ASP C C 1
ATOM 9630 O O . ASP C 2 205 ? 19.22392 -127.19624 -16.04693 1.000 22.97254 214 ASP C O 1
ATOM 9635 N N . ARG C 2 206 ? 21.28615 -127.67035 -16.83311 1.000 23.37940 215 ARG C N 1
ATOM 9636 C CA . ARG C 2 206 ? 21.86703 -127.71483 -15.49346 1.000 22.06506 215 ARG C CA 1
ATOM 9637 C C . ARG C 2 206 ? 21.75191 -126.36132 -14.81551 1.000 22.07045 215 ARG C C 1
ATOM 9638 O O . ARG C 2 206 ? 21.49280 -126.27880 -13.61169 1.000 21.88808 215 ARG C O 1
ATOM 9646 N N . ILE C 2 207 ? 21.94309 -125.28536 -15.57775 1.000 20.86721 216 ILE C N 1
ATOM 9647 C CA . ILE C 2 207 ? 21.82077 -123.95111 -15.00888 1.000 18.86703 216 ILE C CA 1
ATOM 9648 C C . ILE C 2 207 ? 20.37690 -123.66728 -14.60391 1.000 21.02849 216 ILE C C 1
ATOM 9649 O O . ILE C 2 207 ? 20.12137 -123.10072 -13.53332 1.000 22.07685 216 ILE C O 1
ATOM 9654 N N . TRP C 2 208 ? 19.40594 -124.08469 -15.42509 1.000 21.08252 217 TRP C N 1
ATOM 9655 C CA . TRP C 2 208 ? 18.00527 -123.94121 -15.02145 1.000 19.61301 217 TRP C CA 1
ATOM 9656 C C . TRP C 2 208 ? 17.72679 -124.68895 -13.71654 1.000 25.36800 217 TRP C C 1
ATOM 9657 O O . TRP C 2 208 ? 17.11107 -124.14236 -12.79223 1.000 25.67820 217 TRP C O 1
ATOM 9668 N N . ILE C 2 209 ? 18.19200 -125.93779 -13.61100 1.000 25.19187 218 ILE C N 1
ATOM 9669 C CA . ILE C 2 209 ? 17.97045 -126.70416 -12.38610 1.000 24.42306 218 ILE C CA 1
ATOM 9670 C C . ILE C 2 209 ? 18.62297 -126.01855 -11.19031 1.000 28.37408 218 ILE C C 1
ATOM 9671 O O . ILE C 2 209 ? 18.03348 -125.93684 -10.10329 1.000 29.76952 218 ILE C O 1
ATOM 9676 N N . LEU C 2 210 ? 19.84334 -125.50591 -11.36477 1.000 25.82521 219 LEU C N 1
ATOM 9677 C CA . LEU C 2 210 ? 20.47072 -124.74539 -10.29173 1.000 27.63366 219 LEU C CA 1
ATOM 9678 C C . LEU C 2 210 ? 19.62673 -123.53284 -9.90146 1.000 28.34015 219 LEU C C 1
ATOM 9679 O O . LEU C 2 210 ? 19.46475 -123.23263 -8.71314 1.000 28.60724 219 LEU C O 1
ATOM 9684 N N . TRP C 2 211 ? 19.10126 -122.80684 -10.88932 1.000 25.45313 220 TRP C N 1
ATOM 9685 C CA . TRP C 2 211 ? 18.25197 -121.65707 -10.58387 1.000 24.00470 220 TRP C CA 1
ATOM 9686 C C . TRP C 2 211 ? 16.99947 -122.08574 -9.82170 1.000 29.05080 220 TRP C C 1
ATOM 9687 O O . TRP C 2 211 ? 16.55437 -121.39003 -8.90134 1.000 28.85678 220 TRP C O 1
ATOM 9698 N N . GLN C 2 212 ? 16.41009 -123.22492 -10.19752 1.000 26.52262 221 GLN C N 1
ATOM 9699 C CA . GLN C 2 212 ? 15.22975 -123.71837 -9.48597 1.000 28.37752 221 GLN C CA 1
ATOM 9700 C C . GLN C 2 212 ? 15.54677 -124.00799 -8.02397 1.000 32.03773 221 GLN C C 1
ATOM 9701 O O . GLN C 2 212 ? 14.71508 -123.75861 -7.14282 1.000 29.60918 221 GLN C O 1
ATOM 9707 N N . GLN C 2 213 ? 16.74547 -124.54107 -7.74844 1.000 27.32483 222 GLN C N 1
ATOM 9708 C CA . GLN C 2 213 ? 17.17558 -124.75734 -6.36672 1.000 30.28702 222 GLN C CA 1
ATOM 9709 C C . GLN C 2 213 ? 17.34526 -123.43231 -5.63495 1.000 31.70539 222 GLN C C 1
ATOM 9710 O O . GLN C 2 213 ? 16.91174 -123.28877 -4.48644 1.000 31.62969 222 GLN C O 1
ATOM 9716 N N . LEU C 2 214 ? 17.96732 -122.44325 -6.28370 1.000 30.26416 223 LEU C N 1
ATOM 9717 C CA . LEU C 2 214 ? 18.04495 -121.11456 -5.68212 1.000 31.18683 223 LEU C CA 1
ATOM 9718 C C . LEU C 2 214 ? 16.65017 -120.57051 -5.39143 1.000 34.00890 223 LEU C C 1
ATOM 9719 O O . LEU C 2 214 ? 16.39083 -120.03949 -4.30475 1.000 37.29415 223 LEU C O 1
ATOM 9724 N N . GLN C 2 215 ? 15.73948 -120.68357 -6.36148 1.000 28.14635 224 GLN C N 1
ATOM 9725 C CA . GLN C 2 215 ? 14.38692 -120.16956 -6.17158 1.000 33.48176 224 GLN C CA 1
ATOM 9726 C C . GLN C 2 215 ? 13.70439 -120.83264 -4.98055 1.000 36.87306 224 GLN C C 1
ATOM 9727 O O . GLN C 2 215 ? 13.03057 -120.16297 -4.18951 1.000 36.60776 224 GLN C O 1
ATOM 9733 N N . LYS C 2 216 ? 13.86475 -122.14862 -4.83526 1.000 36.04215 225 LYS C N 1
ATOM 9734 C CA . LYS C 2 216 ? 13.27617 -122.83868 -3.69264 1.000 39.78581 225 LYS C CA 1
ATOM 9735 C C . LYS C 2 216 ? 13.80741 -122.27632 -2.37552 1.000 38.41303 225 LYS C C 1
ATOM 9736 O O . LYS C 2 216 ? 13.03233 -121.96200 -1.46602 1.000 43.27423 225 LYS C O 1
ATOM 9742 N N . ARG C 2 217 ? 15.12965 -122.12795 -2.25813 1.000 37.17444 226 ARG C N 1
ATOM 9743 C CA . ARG C 2 217 ? 15.69450 -121.53681 -1.04753 1.000 37.42476 226 ARG C CA 1
ATOM 9744 C C . ARG C 2 217 ? 15.19214 -120.11787 -0.82888 1.000 39.33354 226 ARG C C 1
ATOM 9745 O O . ARG C 2 217 ? 15.02750 -119.68621 0.31929 1.000 38.25359 226 ARG C O 1
ATOM 9753 N N . ARG C 2 218 ? 14.95027 -119.37616 -1.90841 1.000 39.38918 227 ARG C N 1
ATOM 9754 C CA . ARG C 2 218 ? 14.39865 -118.03130 -1.80386 1.000 41.88445 227 ARG C CA 1
ATOM 9755 C C . ARG C 2 218 ? 12.90074 -118.02311 -1.52909 1.000 41.09877 227 ARG C C 1
ATOM 9756 O O . ARG C 2 218 ? 12.32515 -116.94548 -1.32931 1.000 39.65269 227 ARG C O 1
ATOM 9764 N N . MET C 2 219 ? 12.25641 -119.18675 -1.51890 1.000 40.13778 228 MET C N 1
ATOM 9765 C CA . MET C 2 219 ? 10.81050 -119.26421 -1.35902 1.000 40.39260 228 MET C CA 1
ATOM 9766 C C . MET C 2 219 ? 10.08489 -118.49802 -2.46034 1.000 44.86872 228 MET C C 1
ATOM 9767 O O . MET C 2 219 ? 9.04417 -117.88661 -2.21933 1.000 41.60186 228 MET C O 1
ATOM 9772 N N . LYS C 2 220 ? 10.63556 -118.52195 -3.66711 1.000 43.30303 229 LYS C N 1
ATOM 9773 C CA . LYS C 2 220 ? 10.02979 -117.96995 -4.86517 1.000 39.34157 229 LYS C CA 1
ATOM 9774 C C . LYS C 2 220 ? 9.63253 -119.09696 -5.80748 1.000 42.84324 229 LYS C C 1
ATOM 9775 O O . LYS C 2 220 ? 10.03214 -120.25134 -5.62233 1.000 40.56715 229 LYS C O 1
ATOM 9781 N N . PRO C 2 221 ? 8.84254 -118.79664 -6.83846 1.000 42.04226 230 PRO C N 1
ATOM 9782 C CA . PRO C 2 221 ? 8.31512 -119.86600 -7.69742 1.000 39.36051 230 PRO C CA 1
ATOM 9783 C C . PRO C 2 221 ? 9.40669 -120.55165 -8.50866 1.000 37.43172 230 PRO C C 1
ATOM 9784 O O . PRO C 2 221 ? 10.29151 -119.90639 -9.07775 1.000 38.22517 230 PRO C O 1
ATOM 9788 N N . TYR C 2 222 ? 9.32675 -121.88055 -8.56053 1.000 34.79738 231 TYR C N 1
ATOM 9789 C CA . TYR C 2 222 ? 10.26337 -122.68959 -9.32796 1.000 36.02802 231 TYR C CA 1
ATOM 9790 C C . TYR C 2 222 ? 9.58770 -123.69296 -10.24316 1.000 34.58864 231 TYR C C 1
ATOM 9791 O O . TYR C 2 222 ? 10.23370 -124.16294 -11.18547 1.000 31.72545 231 TYR C O 1
ATOM 9793 N N . TYR C 2 223 ? 8.31782 -124.02968 -10.01379 1.000 38.24195 232 TYR C N 1
ATOM 9794 C CA . TYR C 2 223 ? 7.56926 -124.93547 -10.87584 1.000 36.81591 232 TYR C CA 1
ATOM 9795 C C . TYR C 2 223 ? 6.45433 -124.22668 -11.62850 1.000 39.37446 232 TYR C C 1
ATOM 9796 O O . TYR C 2 223 ? 5.56887 -124.88917 -12.17926 1.000 38.71066 232 TYR C O 1
ATOM 9805 N N . ALA C 2 224 ? 6.47001 -122.89853 -11.66542 1.000 38.42703 233 ALA C N 1
ATOM 9806 C CA . ALA C 2 224 ? 5.41538 -122.15886 -12.33944 1.000 39.85065 233 ALA C CA 1
ATOM 9807 C C . ALA C 2 224 ? 5.99632 -120.87665 -12.91125 1.000 37.57350 233 ALA C C 1
ATOM 9808 O O . ALA C 2 224 ? 6.98622 -120.34539 -12.40212 1.000 37.08241 233 ALA C O 1
ATOM 9810 N N . ALA C 2 225 ? 5.36356 -120.38256 -13.96845 1.000 31.87783 234 ALA C N 1
ATOM 9811 C CA . ALA C 2 225 ? 5.77472 -119.16193 -14.64329 1.000 36.99785 234 ALA C CA 1
ATOM 9812 C C . ALA C 2 225 ? 4.79461 -118.03684 -14.33431 1.000 45.30424 234 ALA C C 1
ATOM 9813 O O . ALA C 2 225 ? 3.64026 -118.27469 -13.96709 1.000 45.97614 234 ALA C O 1
ATOM 9815 N N . ASP C 2 226 ? 5.25981 -116.80208 -14.50818 1.000 47.33761 235 ASP C N 1
ATOM 9816 C CA . ASP C 2 226 ? 4.49290 -115.62744 -14.11682 1.000 47.71511 235 ASP C CA 1
ATOM 9817 C C . ASP C 2 226 ? 4.21680 -114.68635 -15.28695 1.000 46.05571 235 ASP C C 1
ATOM 9818 O O . ASP C 2 226 ? 4.12112 -113.47621 -15.09435 1.000 50.85561 235 ASP C O 1
ATOM 9820 N N . CYS C 2 227 ? 4.08305 -115.20134 -16.50891 1.000 44.82804 236 CYS C N 1
ATOM 9821 C CA . CYS C 2 227 ? 3.74751 -114.26551 -17.57539 1.000 45.33615 236 CYS C CA 1
ATOM 9822 C C . CYS C 2 227 ? 3.13234 -114.91121 -18.80800 1.000 52.54060 236 CYS C C 1
ATOM 9823 O O . CYS C 2 227 ? 2.38583 -114.24680 -19.53712 1.000 63.15479 236 CYS C O 1
ATOM 9826 N N . ALA C 2 228 ? 3.41651 -116.17834 -19.07518 1.000 44.54826 237 ALA C N 1
ATOM 9827 C CA . ALA C 2 228 ? 2.82418 -116.81706 -20.24834 1.000 50.19357 237 ALA C CA 1
ATOM 9828 C C . ALA C 2 228 ? 1.89910 -117.95503 -19.84513 1.000 48.38429 237 ALA C C 1
ATOM 9829 O O . ALA C 2 228 ? 1.90966 -119.02537 -20.45343 1.000 48.29635 237 ALA C O 1
ATOM 9831 N N . GLY C 2 229 ? 1.05451 -117.70041 -18.83817 1.000 46.71757 238 GLY C N 1
ATOM 9832 C CA . GLY C 2 229 ? 0.34058 -118.77738 -18.16560 1.000 47.51677 238 GLY C CA 1
ATOM 9833 C C . GLY C 2 229 ? -0.37852 -119.72404 -19.10644 1.000 49.33289 238 GLY C C 1
ATOM 9834 O O . GLY C 2 229 ? -0.27164 -120.94666 -18.98093 1.000 54.56485 238 GLY C O 1
ATOM 9835 N N . ASP C 2 230 ? -1.15186 -119.18056 -20.03944 1.000 52.05802 239 ASP C N 1
ATOM 9836 C CA . ASP C 2 230 ? -1.89402 -119.99818 -20.99491 1.000 52.28551 239 ASP C CA 1
ATOM 9837 C C . ASP C 2 230 ? -1.04886 -120.11278 -22.25434 1.000 53.26740 239 ASP C C 1
ATOM 9838 O O . ASP C 2 230 ? -0.84289 -119.12210 -22.96307 1.000 64.73836 239 ASP C O 1
ATOM 9843 N N . LEU C 2 231 ? -0.59515 -121.32870 -22.54428 1.000 47.93757 240 LEU C N 1
ATOM 9844 C CA . LEU C 2 231 ? 0.57156 -121.57823 -23.38474 1.000 48.16515 240 LEU C CA 1
ATOM 9845 C C . LEU C 2 231 ? 1.49906 -122.48664 -22.59098 1.000 43.72489 240 LEU C C 1
ATOM 9846 O O . LEU C 2 231 ? 2.04394 -123.45655 -23.12430 1.000 42.48735 240 LEU C O 1
ATOM 9851 N N . MET C 2 232 ? 1.66976 -122.17772 -21.30411 1.000 37.98034 241 MET C N 1
ATOM 9852 C CA . MET C 2 232 ? 2.27462 -123.13216 -20.38714 1.000 38.97259 241 MET C CA 1
ATOM 9853 C C . MET C 2 232 ? 1.42666 -124.38544 -20.23046 1.000 41.60317 241 MET C C 1
ATOM 9854 O O . MET C 2 232 ? 1.92875 -125.39647 -19.72743 1.000 36.13365 241 MET C O 1
ATOM 9859 N N . LYS C 2 233 ? 0.16185 -124.34930 -20.65669 1.000 42.15813 242 LYS C N 1
ATOM 9860 C CA . LYS C 2 233 ? -0.73798 -125.48775 -20.52348 1.000 39.69010 242 LYS C CA 1
ATOM 9861 C C . LYS C 2 233 ? -0.85944 -126.32088 -21.79297 1.000 41.41431 242 LYS C C 1
ATOM 9862 O O . LYS C 2 233 ? -1.46067 -127.39780 -21.74761 1.000 42.90790 242 LYS C O 1
ATOM 9868 N N . PHE C 2 234 ? -0.32177 -125.86012 -22.91845 1.000 40.50329 243 PHE C N 1
ATOM 9869 C CA . PHE C 2 234 ? -0.57886 -126.65192 -24.10580 1.000 41.23532 243 PHE C CA 1
ATOM 9870 C C . PHE C 2 234 ? 0.63889 -127.47076 -24.50984 1.000 43.69314 243 PHE C C 1
ATOM 9871 O O . PHE C 2 234 ? 1.76895 -126.97422 -24.47026 1.000 38.01890 243 PHE C O 1
ATOM 9879 N N . PRO C 2 235 ? 0.43137 -128.73050 -24.88318 1.000 46.97295 244 PRO C N 1
ATOM 9880 C CA . PRO C 2 235 ? 1.55593 -129.58304 -25.28557 1.000 40.68345 244 PRO C CA 1
ATOM 9881 C C . PRO C 2 235 ? 2.39852 -128.92327 -26.36741 1.000 42.12307 244 PRO C C 1
ATOM 9882 O O . PRO C 2 235 ? 1.88298 -128.23015 -27.24976 1.000 32.08303 244 PRO C O 1
ATOM 9886 N N . MET C 2 236 ? 3.71398 -129.13330 -26.27899 1.000 33.46219 245 MET C N 1
ATOM 9887 C CA . MET C 2 236 ? 4.64890 -128.54373 -27.21777 1.000 29.95016 245 MET C CA 1
ATOM 9888 C C . MET C 2 236 ? 4.77527 -129.40704 -28.46843 1.000 30.10811 245 MET C C 1
ATOM 9889 O O . MET C 2 236 ? 4.52988 -130.61478 -28.44584 1.000 35.52755 245 MET C O 1
ATOM 9894 N N . HIS C 2 237 ? 5.19190 -128.77270 -29.56572 1.000 30.03328 246 HIS C N 1
ATOM 9895 C CA . HIS C 2 237 ? 5.33060 -129.36573 -30.88418 1.000 36.61198 246 HIS C CA 1
ATOM 9896 C C . HIS C 2 237 ? 6.80314 -129.51995 -31.26449 1.000 32.93730 246 HIS C C 1
ATOM 9897 O O . HIS C 2 237 ? 7.61440 -128.64191 -30.95234 1.000 29.47654 246 HIS C O 1
ATOM 9904 N N . PRO C 2 238 ? 7.16944 -130.58990 -31.99225 1.000 35.46808 247 PRO C N 1
ATOM 9905 C CA . PRO C 2 238 ? 6.29771 -131.65891 -32.51818 1.000 32.97881 247 PRO C CA 1
ATOM 9906 C C . PRO C 2 238 ? 6.17681 -132.80837 -31.52710 1.000 36.81612 247 PRO C C 1
ATOM 9907 O O . PRO C 2 238 ? 5.73877 -133.89840 -31.87888 1.000 36.80812 247 PRO C O 1
ATOM 9911 N N . PHE C 2 239 ? 6.56381 -132.57517 -30.26815 1.000 31.85513 248 PHE C N 1
ATOM 9912 C CA . PHE C 2 239 ? 6.54947 -133.63811 -29.26775 1.000 32.59730 248 PHE C CA 1
ATOM 9913 C C . PHE C 2 239 ? 5.18114 -134.29269 -29.16209 1.000 40.34031 248 PHE C C 1
ATOM 9914 O O . PHE C 2 239 ? 5.07617 -135.49474 -28.88583 1.000 35.51495 248 PHE C O 1
ATOM 9922 N N . SER C 2 240 ? 4.12052 -133.50888 -29.34177 1.000 37.39490 249 SER C N 1
ATOM 9923 C CA . SER C 2 240 ? 2.76331 -134.01529 -29.19419 1.000 39.75870 249 SER C CA 1
ATOM 9924 C C . SER C 2 240 ? 2.27087 -134.76491 -30.42156 1.000 38.45919 249 SER C C 1
ATOM 9925 O O . SER C 2 240 ? 1.25749 -135.46223 -30.32652 1.000 49.43054 249 SER C O 1
ATOM 9928 N N . TYR C 2 241 ? 2.95935 -134.64938 -31.55525 1.000 38.02388 250 TYR C N 1
ATOM 9929 C CA . TYR C 2 241 ? 2.49369 -135.22805 -32.80859 1.000 38.39864 250 TYR C CA 1
ATOM 9930 C C . TYR C 2 241 ? 2.74469 -136.73068 -32.81665 1.000 46.58109 250 TYR C C 1
ATOM 9931 O O . TYR C 2 241 ? 3.88481 -137.18171 -32.64607 1.000 44.66115 250 TYR C O 1
ATOM 9940 N N . LYS C 2 242 ? 1.68418 -137.50892 -33.03192 1.000 44.79873 251 LYS C N 1
ATOM 9941 C CA . LYS C 2 242 ? 1.85067 -138.95203 -33.13492 1.000 45.16793 251 LYS C CA 1
ATOM 9942 C C . LYS C 2 242 ? 2.62847 -139.34392 -34.38043 1.000 40.46574 251 LYS C C 1
ATOM 9943 O O . LYS C 2 242 ? 3.24851 -140.41143 -34.39812 1.000 44.98078 251 LYS C O 1
ATOM 9949 N N . SER C 2 243 ? 2.65441 -138.48467 -35.39711 1.000 43.96714 252 SER C N 1
ATOM 9950 C CA . SER C 2 243 ? 3.41215 -138.76658 -36.60798 1.000 42.15523 252 SER C CA 1
ATOM 9951 C C . SER C 2 243 ? 4.91109 -138.52348 -36.44838 1.000 47.22234 252 SER C C 1
ATOM 9952 O O . SER C 2 243 ? 5.69619 -138.98808 -37.28653 1.000 44.19262 252 SER C O 1
ATOM 9955 N N . GLU C 2 244 ? 5.33286 -137.79790 -35.41072 1.000 42.97095 253 GLU C N 1
ATOM 9956 C CA . GLU C 2 244 ? 6.73602 -137.43432 -35.27276 1.000 45.76310 253 GLU C CA 1
ATOM 9957 C C . GLU C 2 244 ? 7.40281 -137.96670 -34.01409 1.000 40.40313 253 GLU C C 1
ATOM 9958 O O . GLU C 2 244 ? 8.63601 -138.06124 -33.99179 1.000 43.31403 253 GLU C O 1
ATOM 9964 N N . ASN C 2 245 ? 6.64185 -138.31919 -32.97698 1.000 40.13859 254 ASN C N 1
ATOM 9965 C CA . ASN C 2 245 ? 7.20157 -138.75156 -31.69926 1.000 43.24867 254 ASN C CA 1
ATOM 9966 C C . ASN C 2 245 ? 6.70803 -140.15398 -31.36098 1.000 45.77415 254 ASN C C 1
ATOM 9967 O O . ASN C 2 245 ? 5.53713 -140.33901 -31.00713 1.000 44.29217 254 ASN C O 1
ATOM 9972 N N . GLU C 2 246 ? 7.61617 -141.12717 -31.43325 1.000 43.16350 255 GLU C N 1
ATOM 9973 C CA . GLU C 2 246 ? 7.33816 -142.51098 -31.08398 1.000 42.49101 255 GLU C CA 1
ATOM 9974 C C . GLU C 2 246 ? 7.56557 -142.79607 -29.61097 1.000 47.13662 255 GLU C C 1
ATOM 9975 O O . GLU C 2 246 ? 7.33758 -143.92741 -29.17346 1.000 46.69934 255 GLU C O 1
ATOM 9981 N N . ASP C 2 247 ? 8.01924 -141.80424 -28.84472 1.000 45.67875 256 ASP C N 1
ATOM 9982 C CA . ASP C 2 247 ? 8.22386 -141.94026 -27.40443 1.000 45.14092 256 ASP C CA 1
ATOM 9983 C C . ASP C 2 247 ? 6.93506 -141.49221 -26.73317 1.000 44.05098 256 ASP C C 1
ATOM 9984 O O . ASP C 2 247 ? 6.68801 -140.29360 -26.58005 1.000 43.52174 256 ASP C O 1
ATOM 9989 N N . GLU C 2 248 ? 6.09936 -142.45593 -26.33912 1.000 46.02572 257 GLU C N 1
ATOM 9990 C CA . GLU C 2 248 ? 4.79601 -142.10163 -25.78915 1.000 45.86909 257 GLU C CA 1
ATOM 9991 C C . GLU C 2 248 ? 4.92655 -141.28097 -24.51462 1.000 45.26573 257 GLU C C 1
ATOM 9992 O O . GLU C 2 248 ? 4.07990 -140.41994 -24.23945 1.000 40.77220 257 GLU C O 1
ATOM 9998 N N . PHE C 2 249 ? 5.97119 -141.53223 -23.72249 1.000 43.93371 258 PHE C N 1
ATOM 9999 C CA . PHE C 2 249 ? 6.13042 -140.80033 -22.47127 1.000 40.17069 258 PHE C CA 1
ATOM 10000 C C . PHE C 2 249 ? 6.36496 -139.31411 -22.72480 1.000 37.19401 258 PHE C C 1
ATOM 10001 O O . PHE C 2 249 ? 5.76890 -138.46193 -22.05442 1.000 40.44205 258 PHE C O 1
ATOM 10009 N N . THR C 2 250 ? 7.23240 -138.98129 -23.68602 1.000 38.71269 259 THR C N 1
ATOM 10010 C CA . THR C 2 250 ? 7.47898 -137.57327 -23.98569 1.000 41.66258 259 THR C CA 1
ATOM 10011 C C . THR C 2 250 ? 6.31358 -136.95508 -24.74570 1.000 41.31862 259 THR C C 1
ATOM 10012 O O . THR C 2 250 ? 6.00709 -135.76932 -24.56042 1.000 40.05922 259 THR C O 1
ATOM 10016 N N . ARG C 2 251 ? 5.67082 -137.73243 -25.62379 1.000 39.97665 260 ARG C N 1
ATOM 10017 C CA . ARG C 2 251 ? 4.48260 -137.23684 -26.31687 1.000 43.07649 260 ARG C CA 1
ATOM 10018 C C . ARG C 2 251 ? 3.42486 -136.78488 -25.32010 1.000 37.23422 260 ARG C C 1
ATOM 10019 O O . ARG C 2 251 ? 2.80828 -135.72720 -25.49084 1.000 40.01490 260 ARG C O 1
ATOM 10027 N N . VAL C 2 252 ? 3.23693 -137.55294 -24.24868 1.000 36.72726 261 VAL C N 1
ATOM 10028 C CA . VAL C 2 252 ? 2.15332 -137.29018 -23.31095 1.000 39.90304 261 VAL C CA 1
ATOM 10029 C C . VAL C 2 252 ? 2.53296 -136.24318 -22.27358 1.000 41.02051 261 VAL C C 1
ATOM 10030 O O . VAL C 2 252 ? 1.65948 -135.54475 -21.74935 1.000 38.84102 261 VAL C O 1
ATOM 10034 N N . ASN C 2 253 ? 3.81214 -136.12745 -21.92986 1.000 39.54522 262 ASN C N 1
ATOM 10035 C CA . ASN C 2 253 ? 4.25592 -135.19635 -20.90040 1.000 36.94570 262 ASN C CA 1
ATOM 10036 C C . ASN C 2 253 ? 4.97159 -133.99699 -21.51146 1.000 40.40022 262 ASN C C 1
ATOM 10037 O O . ASN C 2 253 ? 5.99385 -133.53110 -20.99645 1.000 39.25057 262 ASN C O 1
ATOM 10042 N N . SER C 2 254 ? 4.44900 -133.49873 -22.62592 1.000 34.83487 263 SER C N 1
ATOM 10043 C CA . SER C 2 254 ? 5.05732 -132.39739 -23.35298 1.000 32.41636 263 SER C CA 1
ATOM 10044 C C . SER C 2 254 ? 4.47206 -131.04150 -22.96866 1.000 35.24109 263 SER C C 1
ATOM 10045 O O . SER C 2 254 ? 4.70052 -130.05726 -23.67504 1.000 39.16370 263 SER C O 1
ATOM 10048 N N . VAL C 2 255 ? 3.73951 -130.96944 -21.86474 1.000 36.75261 264 VAL C N 1
ATOM 10049 C CA . VAL C 2 255 ? 3.11190 -129.72685 -21.41746 1.000 36.25015 264 VAL C CA 1
ATOM 10050 C C . VAL C 2 255 ? 4.12487 -128.96391 -20.58051 1.000 33.90103 264 VAL C C 1
ATOM 10051 O O . VAL C 2 255 ? 4.66268 -129.52258 -19.61057 1.000 33.57457 264 VAL C O 1
ATOM 10055 N N . PRO C 2 256 ? 4.41870 -127.70233 -20.90462 1.000 35.50799 265 PRO C N 1
ATOM 10056 C CA . PRO C 2 256 ? 5.41224 -126.95509 -20.12002 1.000 34.64662 265 PRO C CA 1
ATOM 10057 C C . PRO C 2 256 ? 5.20240 -127.05815 -18.62188 1.000 35.29561 265 PRO C C 1
ATOM 10058 O O . PRO C 2 256 ? 6.17751 -127.22816 -17.87688 1.000 29.97905 265 PRO C O 1
ATOM 10062 N N . ASN C 2 257 ? 3.95402 -126.97439 -18.15042 1.000 30.87037 266 ASN C N 1
ATOM 10063 C CA . ASN C 2 257 ? 3.72915 -127.03811 -16.70934 1.000 34.13613 266 ASN C CA 1
ATOM 10064 C C . ASN C 2 257 ? 4.16850 -128.38154 -16.13598 1.000 34.62208 266 ASN C C 1
ATOM 10065 O O . ASN C 2 257 ? 4.51198 -128.46815 -14.95110 1.000 35.90406 266 ASN C O 1
ATOM 10070 N N . ILE C 2 258 ? 4.17822 -129.43675 -16.95177 1.000 30.08418 267 ILE C N 1
ATOM 10071 C CA . ILE C 2 258 ? 4.75599 -130.68997 -16.48475 1.000 32.14908 267 ILE C CA 1
ATOM 10072 C C . ILE C 2 258 ? 6.27891 -130.62530 -16.54649 1.000 35.65158 267 ILE C C 1
ATOM 10073 O O . ILE C 2 258 ? 6.97303 -131.02639 -15.60218 1.000 33.15669 267 ILE C O 1
ATOM 10078 N N . VAL C 2 259 ? 6.81093 -130.09360 -17.64875 1.000 35.02852 268 VAL C N 1
ATOM 10079 C CA . VAL C 2 259 ? 8.24416 -130.11361 -17.91044 1.000 34.31564 268 VAL C CA 1
ATOM 10080 C C . VAL C 2 259 ? 9.02993 -129.31133 -16.87984 1.000 31.33942 268 VAL C C 1
ATOM 10081 O O . VAL C 2 259 ? 10.24394 -129.50807 -16.74294 1.000 33.46448 268 VAL C O 1
ATOM 10085 N N . PHE C 2 260 ? 8.36458 -128.42116 -16.13290 1.000 32.87616 269 PHE C N 1
ATOM 10086 C CA . PHE C 2 260 ? 9.02970 -127.69580 -15.04844 1.000 33.08048 269 PHE C CA 1
ATOM 10087 C C . PHE C 2 260 ? 9.78951 -128.63456 -14.11759 1.000 33.52459 269 PHE C C 1
ATOM 10088 O O . PHE C 2 260 ? 10.88964 -128.30923 -13.65558 1.000 34.78439 269 PHE C O 1
ATOM 10096 N N . ASP C 2 261 ? 9.20336 -129.78803 -13.79715 1.000 35.37202 270 ASP C N 1
ATOM 10097 C CA . ASP C 2 261 ? 9.76990 -130.69138 -12.79648 1.000 34.07850 270 ASP C CA 1
ATOM 10098 C C . ASP C 2 261 ? 10.62680 -131.73060 -13.50432 1.000 38.23536 270 ASP C C 1
ATOM 10099 O O . ASP C 2 261 ? 10.10878 -132.71099 -14.03834 1.000 36.28187 270 ASP C O 1
ATOM 10104 N N . HIS C 2 262 ? 11.95303 -131.54456 -13.47413 1.000 33.57644 271 HIS C N 1
ATOM 10105 C CA . HIS C 2 262 ? 12.82120 -132.43299 -14.24193 1.000 30.53419 271 HIS C CA 1
ATOM 10106 C C . HIS C 2 262 ? 12.82253 -133.84507 -13.67509 1.000 34.68148 271 HIS C C 1
ATOM 10107 O O . HIS C 2 262 ? 13.05954 -134.80348 -14.42000 1.000 34.33044 271 HIS C O 1
ATOM 10114 N N . TYR C 2 263 ? 12.54376 -133.99352 -12.37362 1.000 34.70643 272 TYR C N 1
ATOM 10115 C CA . TYR C 2 263 ? 12.58153 -135.30496 -11.72728 1.000 38.92597 272 TYR C CA 1
ATOM 10116 C C . TYR C 2 263 ? 11.61499 -136.30629 -12.35598 1.000 41.40962 272 TYR C C 1
ATOM 10117 O O . TYR C 2 263 ? 11.81931 -137.51778 -12.22268 1.000 36.82763 272 TYR C O 1
ATOM 10126 N N . LYS C 2 264 ? 10.56406 -135.84129 -13.02706 1.000 37.09252 273 LYS C N 1
ATOM 10127 C CA . LYS C 2 264 ? 9.65608 -136.78458 -13.65730 1.000 37.94299 273 LYS C CA 1
ATOM 10128 C C . LYS C 2 264 ? 10.27753 -137.46633 -14.86972 1.000 40.00679 273 LYS C C 1
ATOM 10129 O O . LYS C 2 264 ? 9.71831 -138.45026 -15.36091 1.000 39.31723 273 LYS C O 1
ATOM 10135 N N . PHE C 2 265 ? 11.41949 -136.98423 -15.35939 1.000 37.51975 274 PHE C N 1
ATOM 10136 C CA . PHE C 2 265 ? 12.02077 -137.52941 -16.56939 1.000 34.10142 274 PHE C CA 1
ATOM 10137 C C . PHE C 2 265 ? 13.29226 -138.30932 -16.27920 1.000 34.86880 274 PHE C C 1
ATOM 10138 O O . PHE C 2 265 ? 13.98152 -138.73045 -17.21453 1.000 34.25693 274 PHE C O 1
ATOM 10146 N N . ASN C 2 266 ? 13.62640 -138.49325 -15.00322 1.000 32.99638 275 ASN C N 1
ATOM 10147 C CA . ASN C 2 266 ? 14.54145 -139.54890 -14.59296 1.000 40.17038 275 ASN C CA 1
ATOM 10148 C C . ASN C 2 266 ? 15.99087 -139.24187 -14.98105 1.000 34.73292 275 ASN C C 1
ATOM 10149 O O . ASN C 2 266 ? 16.72207 -140.11802 -15.44212 1.000 36.92424 275 ASN C O 1
ATOM 10154 N N . TYR C 2 267 ? 16.42001 -137.99613 -14.79051 1.000 32.46002 276 TYR C N 1
ATOM 10155 C CA . TYR C 2 267 ? 17.82852 -137.65928 -14.96311 1.000 31.24964 276 TYR C CA 1
ATOM 10156 C C . TYR C 2 267 ? 18.26275 -136.70911 -13.85591 1.000 31.33320 276 TYR C C 1
ATOM 10157 O O . TYR C 2 267 ? 17.43986 -136.05538 -13.20880 1.000 33.85102 276 TYR C O 1
ATOM 10166 N N . ASP C 2 268 ? 19.57536 -136.66669 -13.62670 1.000 32.54976 277 ASP C N 1
ATOM 10167 C CA . ASP C 2 268 ? 20.18887 -135.72490 -12.69802 1.000 30.26560 277 ASP C CA 1
ATOM 10168 C C . ASP C 2 268 ? 21.61299 -135.44897 -13.16052 1.000 27.85980 277 ASP C C 1
ATOM 10169 O O . ASP C 2 268 ? 22.13493 -136.11578 -14.05440 1.000 30.22970 277 ASP C O 1
ATOM 10174 N N . TYR C 2 269 ? 22.23928 -134.44991 -12.54703 1.000 29.17287 278 TYR C N 1
ATOM 10175 C CA . TYR C 2 269 ? 23.60122 -134.07122 -12.89156 1.000 29.78318 278 TYR C CA 1
ATOM 10176 C C . TYR C 2 269 ? 24.58423 -134.56911 -11.83926 1.000 27.55445 278 TYR C C 1
ATOM 10177 O O . TYR C 2 269 ? 24.23603 -134.71106 -10.66685 1.000 26.70242 278 TYR C O 1
ATOM 10186 N N . ASP C 2 270 ? 25.82663 -134.83384 -12.26724 1.000 30.36556 279 ASP C N 1
ATOM 10187 C CA . ASP C 2 270 ? 26.82109 -135.30503 -11.30666 1.000 28.21685 279 ASP C CA 1
ATOM 10188 C C . ASP C 2 270 ? 27.03882 -134.27810 -10.20965 1.000 30.86295 279 ASP C C 1
ATOM 10189 O O . ASP C 2 270 ? 27.16313 -134.64134 -9.03798 1.000 31.05121 279 ASP C O 1
ATOM 10194 N N . ASN C 2 271 ? 27.06086 -132.99135 -10.55983 1.000 29.79463 280 ASN C N 1
ATOM 10195 C CA . ASN C 2 271 ? 27.15651 -131.93645 -9.55565 1.000 29.51451 280 ASN C CA 1
ATOM 10196 C C . ASN C 2 271 ? 26.65971 -130.63435 -10.16356 1.000 30.32952 280 ASN C C 1
ATOM 10197 O O . ASN C 2 271 ? 26.51372 -130.51304 -11.38462 1.000 30.08293 280 ASN C O 1
ATOM 10202 N N . MET C 2 272 ? 26.39412 -129.66061 -9.29043 1.000 29.62991 281 MET C N 1
ATOM 10203 C CA . MET C 2 272 ? 25.80088 -128.38992 -9.69229 1.000 31.46402 281 MET C CA 1
ATOM 10204 C C . MET C 2 272 ? 26.78934 -127.23204 -9.61231 1.000 31.85248 281 MET C C 1
ATOM 10205 O O . MET C 2 272 ? 26.37465 -126.07072 -9.63924 1.000 30.12253 281 MET C O 1
ATOM 10210 N N . ARG C 2 273 ? 28.08446 -127.51720 -9.51953 1.000 29.46211 282 ARG C N 1
ATOM 10211 C CA . ARG C 2 273 ? 29.05935 -126.47519 -9.22664 1.000 30.84587 282 ARG C CA 1
ATOM 10212 C C . ARG C 2 273 ? 29.35954 -125.60911 -10.44848 1.000 26.38464 282 ARG C C 1
ATOM 10213 O O . ARG C 2 273 ? 29.44359 -126.09901 -11.57946 1.000 26.59019 282 ARG C O 1
ATOM 10221 N N . ILE C 2 274 ? 29.52169 -124.31249 -10.20299 1.000 26.88551 283 ILE C N 1
ATOM 10222 C CA . ILE C 2 274 ? 29.97142 -123.34202 -11.19638 1.000 27.09484 283 ILE C CA 1
ATOM 10223 C C . ILE C 2 274 ? 31.30265 -122.78068 -10.70774 1.000 30.09577 283 ILE C C 1
ATOM 10224 O O . ILE C 2 274 ? 31.35121 -122.12349 -9.66222 1.000 27.95430 283 ILE C O 1
ATOM 10229 N N . ARG C 2 275 ? 32.37431 -123.03472 -11.45879 1.000 29.60706 284 ARG C N 1
ATOM 10230 C CA . ARG C 2 275 ? 33.73741 -122.67814 -11.05100 1.000 29.24086 284 ARG C CA 1
ATOM 10231 C C . ARG C 2 275 ? 34.02078 -123.12887 -9.62086 1.000 35.26631 284 ARG C C 1
ATOM 10232 O O . ARG C 2 275 ? 34.55693 -122.38240 -8.79545 1.000 29.75122 284 ARG C O 1
ATOM 10240 N N . GLY C 2 276 ? 33.65120 -124.37622 -9.33380 1.000 33.41810 285 GLY C N 1
ATOM 10241 C CA . GLY C 2 276 ? 33.86526 -124.95859 -8.02838 1.000 32.47161 285 GLY C CA 1
ATOM 10242 C C . GLY C 2 276 ? 32.98487 -124.42667 -6.92554 1.000 36.31034 285 GLY C C 1
ATOM 10243 O O . GLY C 2 276 ? 33.03683 -124.95309 -5.81267 1.000 34.42029 285 GLY C O 1
ATOM 10244 N N . HIS C 2 277 ? 32.17023 -123.41423 -7.18537 1.000 33.60605 286 HIS C N 1
ATOM 10245 C CA . HIS C 2 277 ? 31.33259 -122.83350 -6.14880 1.000 31.86729 286 HIS C CA 1
ATOM 10246 C C . HIS C 2 277 ? 30.04313 -123.63310 -6.01104 1.000 38.84418 286 HIS C C 1
ATOM 10247 O O . HIS C 2 277 ? 29.32434 -123.84229 -6.99761 1.000 35.95488 286 HIS C O 1
ATOM 10254 N N . ASP C 2 278 ? 29.75550 -124.08205 -4.78609 1.000 35.55391 287 ASP C N 1
ATOM 10255 C CA . ASP C 2 278 ? 28.45926 -124.67483 -4.50690 1.000 37.48941 287 ASP C CA 1
ATOM 10256 C C . ASP C 2 278 ? 27.40797 -123.58094 -4.36994 1.000 39.04741 287 ASP C C 1
ATOM 10257 O O . ASP C 2 278 ? 27.67646 -122.38618 -4.52932 1.000 36.47129 287 ASP C O 1
ATOM 10262 N N . ILE C 2 279 ? 26.19000 -123.99995 -4.04125 1.000 36.18666 288 ILE C N 1
ATOM 10263 C CA . ILE C 2 279 ? 25.08478 -123.06075 -4.01993 1.000 37.88218 288 ILE C CA 1
ATOM 10264 C C . ILE C 2 279 ? 25.27962 -122.00978 -2.93065 1.000 38.82668 288 ILE C C 1
ATOM 10265 O O . ILE C 2 279 ? 24.91362 -120.84482 -3.11148 1.000 37.72465 288 ILE C O 1
ATOM 10270 N N . ASN C 2 280 ? 25.89482 -122.37602 -1.80615 1.000 40.17121 289 ASN C N 1
ATOM 10271 C CA . ASN C 2 280 ? 26.14077 -121.38730 -0.75994 1.000 40.10561 289 ASN C CA 1
ATOM 10272 C C . ASN C 2 280 ? 27.15373 -120.34063 -1.20658 1.000 40.98408 289 ASN C C 1
ATOM 10273 O O . ASN C 2 280 ? 26.97993 -119.14257 -0.94504 1.000 35.65855 289 ASN C O 1
ATOM 10278 N N . GLU C 2 281 ? 28.21904 -120.76950 -1.87905 1.000 35.34327 290 GLU C N 1
ATOM 10279 C CA . GLU C 2 281 ? 29.21210 -119.81569 -2.35378 1.000 36.92641 290 GLU C CA 1
ATOM 10280 C C . GLU C 2 281 ? 28.64228 -118.92320 -3.45693 1.000 34.38822 290 GLU C C 1
ATOM 10281 O O . GLU C 2 281 ? 28.92534 -117.72061 -3.49086 1.000 32.95158 290 GLU C O 1
ATOM 10287 N N . LEU C 2 282 ? 27.82921 -119.48870 -4.35956 1.000 33.94904 291 LEU C N 1
ATOM 10288 C CA . LEU C 2 282 ? 27.17981 -118.67634 -5.39036 1.000 32.92031 291 LEU C CA 1
ATOM 10289 C C . LEU C 2 282 ? 26.27547 -117.62210 -4.77338 1.000 32.96474 291 LEU C C 1
ATOM 10290 O O . LEU C 2 282 ? 26.24867 -116.47273 -5.23164 1.000 33.17777 291 LEU C O 1
ATOM 10295 N N . GLU C 2 283 ? 25.52557 -117.99227 -3.72983 1.000 36.41543 292 GLU C N 1
ATOM 10296 C CA . GLU C 2 283 ? 24.63004 -117.02821 -3.09647 1.000 36.72580 292 GLU C CA 1
ATOM 10297 C C . GLU C 2 283 ? 25.41149 -115.84530 -2.54526 1.000 34.53162 292 GLU C C 1
ATOM 10298 O O . GLU C 2 283 ? 24.96953 -114.69324 -2.64823 1.000 35.95904 292 GLU C O 1
ATOM 10304 N N . ALA C 2 284 ? 26.59407 -116.10745 -1.98369 1.000 34.48260 293 ALA C N 1
ATOM 10305 C CA . ALA C 2 284 ? 27.43769 -115.03095 -1.47762 1.000 31.53602 293 ALA C CA 1
ATOM 10306 C C . ALA C 2 284 ? 28.00785 -114.19084 -2.61592 1.000 37.83499 293 ALA C C 1
ATOM 10307 O O . ALA C 2 284 ? 28.10654 -112.95992 -2.50447 1.000 30.11562 293 ALA C O 1
ATOM 10309 N N . ILE C 2 285 ? 28.42183 -114.84086 -3.70765 1.000 36.17737 294 ILE C N 1
ATOM 10310 C CA . ILE C 2 285 ? 28.91534 -114.10099 -4.86695 1.000 32.18200 294 ILE C CA 1
ATOM 10311 C C . ILE C 2 285 ? 27.80903 -113.21147 -5.43206 1.000 32.96459 294 ILE C C 1
ATOM 10312 O O . ILE C 2 285 ? 28.03855 -112.04516 -5.76788 1.000 35.91530 294 ILE C O 1
ATOM 10317 N N . ILE C 2 286 ? 26.59279 -113.74345 -5.53334 1.000 32.15596 295 ILE C N 1
ATOM 10318 C CA . ILE C 2 286 ? 25.46225 -112.92779 -5.97371 1.000 37.66303 295 ILE C CA 1
ATOM 10319 C C . ILE C 2 286 ? 25.28190 -111.73899 -5.03726 1.000 44.60535 295 ILE C C 1
ATOM 10320 O O . ILE C 2 286 ? 25.25360 -110.57757 -5.46737 1.000 41.31021 295 ILE C O 1
ATOM 10325 N N . ASN C 2 287 ? 25.20308 -112.01462 -3.73177 1.000 41.62834 296 ASN C N 1
ATOM 10326 C CA . ASN C 2 287 ? 25.09055 -110.94499 -2.74636 1.000 42.67103 296 ASN C CA 1
ATOM 10327 C C . ASN C 2 287 ? 26.19126 -109.90598 -2.90885 1.000 39.24146 296 ASN C C 1
ATOM 10328 O O . ASN C 2 287 ? 25.93936 -108.70162 -2.79406 1.000 43.84624 296 ASN C O 1
ATOM 10333 N N . GLU C 2 288 ? 27.42516 -110.34584 -3.15385 1.000 36.05302 297 GLU C N 1
ATOM 10334 C CA . GLU C 2 288 ? 28.50094 -109.38977 -3.38544 1.000 36.55765 297 GLU C CA 1
ATOM 10335 C C . GLU C 2 288 ? 28.19372 -108.48576 -4.58091 1.000 45.34454 297 GLU C C 1
ATOM 10336 O O . GLU C 2 288 ? 28.46609 -107.27861 -4.54796 1.000 43.02090 297 GLU C O 1
ATOM 10342 N N . LEU C 2 289 ? 27.61823 -109.05016 -5.64687 1.000 39.58189 298 LEU C N 1
ATOM 10343 C CA . LEU C 2 289 ? 27.29714 -108.23825 -6.81616 1.000 40.87792 298 LEU C CA 1
ATOM 10344 C C . LEU C 2 289 ? 26.28063 -107.15283 -6.48214 1.000 43.69254 298 LEU C C 1
ATOM 10345 O O . LEU C 2 289 ? 26.33441 -106.05454 -7.04980 1.000 44.04690 298 LEU C O 1
ATOM 10350 N N . ARG C 2 290 ? 25.35853 -107.43356 -5.56499 1.000 46.04521 299 ARG C N 1
ATOM 10351 C CA . ARG C 2 290 ? 24.38475 -106.44991 -5.10615 1.000 44.49825 299 ARG C CA 1
ATOM 10352 C C . ARG C 2 290 ? 24.95694 -105.44253 -4.12797 1.000 47.45325 299 ARG C C 1
ATOM 10353 O O . ARG C 2 290 ? 24.17815 -104.82533 -3.40855 1.000 54.48966 299 ARG C O 1
ATOM 10361 N N . ASN C 2 291 ? 26.27358 -105.28306 -4.04147 1.000 45.27201 300 ASN C N 1
ATOM 10362 C CA . ASN C 2 291 ? 26.86929 -104.30570 -3.14374 1.000 46.38166 300 ASN C CA 1
ATOM 10363 C C . ASN C 2 291 ? 27.56169 -103.17499 -3.88897 1.000 49.46293 300 ASN C C 1
ATOM 10364 O O . ASN C 2 291 ? 28.09111 -102.25805 -3.24324 1.000 49.76438 300 ASN C O 1
ATOM 10369 N N . LYS C 2 292 ? 27.60924 -103.23526 -5.22214 1.000 46.75514 301 LYS C N 1
ATOM 10370 C CA . LYS C 2 292 ? 28.04016 -102.12455 -6.06030 1.000 46.38779 301 LYS C CA 1
ATOM 10371 C C . LYS C 2 292 ? 26.83618 -101.59678 -6.82820 1.000 40.13891 301 LYS C C 1
ATOM 10372 O O . LYS C 2 292 ? 25.89396 -102.33970 -7.11488 1.000 39.85528 301 LYS C O 1
ATOM 10378 N N . ASP C 2 293 ? 26.85380 -100.29586 -7.11280 1.000 38.51502 302 ASP C N 1
ATOM 10379 C CA . ASP C 2 293 ? 25.96835 -99.76480 -8.13160 1.000 37.37013 302 ASP C CA 1
ATOM 10380 C C . ASP C 2 293 ? 26.31852 -100.41219 -9.45476 1.000 34.18380 302 ASP C C 1
ATOM 10381 O O . ASP C 2 293 ? 27.49293 -100.63636 -9.76257 1.000 28.81054 302 ASP C O 1
ATOM 10386 N N . ARG C 2 294 ? 25.29312 -100.72805 -10.22682 1.000 28.47242 303 ARG C N 1
ATOM 10387 C CA . ARG C 2 294 ? 25.47537 -101.25501 -11.56373 1.000 27.60662 303 ARG C CA 1
ATOM 10388 C C . ARG C 2 294 ? 24.62960 -100.45035 -12.52972 1.000 25.77396 303 ARG C C 1
ATOM 10389 O O . ARG C 2 294 ? 23.52436 -100.00393 -12.19478 1.000 25.05445 303 ARG C O 1
ATOM 10397 N N . ILE C 2 295 ? 25.15986 -100.27063 -13.72816 1.000 23.26805 304 ILE C N 1
ATOM 10398 C CA . ILE C 2 295 ? 24.43449 -99.64838 -14.82145 1.000 22.91105 304 ILE C CA 1
ATOM 10399 C C . ILE C 2 295 ? 24.43118 -100.62836 -15.98066 1.000 24.69289 304 ILE C C 1
ATOM 10400 O O . ILE C 2 295 ? 25.48966 -101.14845 -16.36256 1.000 22.95908 304 ILE C O 1
ATOM 10405 N N . PHE C 2 296 ? 23.24547 -100.88372 -16.53139 1.000 22.49624 305 PHE C N 1
ATOM 10406 C CA . PHE C 2 296 ? 23.08863 -101.81029 -17.63701 1.000 19.83582 305 PHE C CA 1
ATOM 10407 C C . PHE C 2 296 ? 22.54049 -101.08756 -18.85854 1.000 22.28759 305 PHE C C 1
ATOM 10408 O O . PHE C 2 296 ? 21.75197 -100.13740 -18.75175 1.000 25.59040 305 PHE C O 1
ATOM 10416 N N . ALA C 2 297 ? 22.94485 -101.55919 -20.02276 1.000 22.00603 306 ALA C N 1
ATOM 10417 C CA . ALA C 2 297 ? 22.19620 -101.26634 -21.23211 1.000 22.05389 306 ALA C CA 1
ATOM 10418 C C . ALA C 2 297 ? 21.03856 -102.25518 -21.27699 1.000 22.85573 306 ALA C C 1
ATOM 10419 O O . ALA C 2 297 ? 21.26022 -103.47242 -21.29426 1.000 21.36725 306 ALA C O 1
ATOM 10421 N N . GLY C 2 298 ? 19.81244 -101.74343 -21.21387 1.000 21.59677 307 GLY C N 1
ATOM 10422 C CA . GLY C 2 298 ? 18.64663 -102.60603 -21.17614 1.000 21.22138 307 GLY C CA 1
ATOM 10423 C C . GLY C 2 298 ? 18.00119 -102.75584 -22.53773 1.000 22.15964 307 GLY C C 1
ATOM 10424 O O . GLY C 2 298 ? 17.29691 -101.84745 -22.99309 1.000 20.44526 307 GLY C O 1
ATOM 10425 N N . PHE C 2 299 ? 18.23293 -103.89029 -23.19636 1.000 18.42400 308 PHE C N 1
ATOM 10426 C CA . PHE C 2 299 ? 17.68499 -104.13758 -24.52611 1.000 22.53835 308 PHE C CA 1
ATOM 10427 C C . PHE C 2 299 ? 16.34504 -104.84288 -24.40949 1.000 19.85204 308 PHE C C 1
ATOM 10428 O O . PHE C 2 299 ? 16.20676 -105.81256 -23.65632 1.000 20.59106 308 PHE C O 1
ATOM 10436 N N . VAL C 2 300 ? 15.36345 -104.35725 -25.15316 1.000 19.99663 309 VAL C N 1
ATOM 10437 C CA . VAL C 2 300 ? 14.05975 -104.99416 -25.25388 1.000 20.76894 309 VAL C CA 1
ATOM 10438 C C . VAL C 2 300 ? 13.95028 -105.49834 -26.69104 1.000 22.73484 309 VAL C C 1
ATOM 10439 O O . VAL C 2 300 ? 13.62901 -104.73794 -27.61245 1.000 21.35091 309 VAL C O 1
ATOM 10443 N N . LEU C 2 301 ? 14.24426 -106.77843 -26.88398 1.000 21.13449 310 LEU C N 1
ATOM 10444 C CA . LEU C 2 301 ? 14.55306 -107.35188 -28.18381 1.000 22.96457 310 LEU C CA 1
ATOM 10445 C C . LEU C 2 301 ? 13.33362 -108.02920 -28.80543 1.000 23.01978 310 LEU C C 1
ATOM 10446 O O . LEU C 2 301 ? 12.41800 -108.49188 -28.10841 1.000 20.98890 310 LEU C O 1
ATOM 10451 N N . SER C 2 302 ? 13.35471 -108.11153 -30.13973 1.000 21.02672 311 SER C N 1
ATOM 10452 C CA . SER C 2 302 ? 12.37225 -108.89146 -30.88989 1.000 21.82605 311 SER C CA 1
ATOM 10453 C C . SER C 2 302 ? 13.05271 -109.47420 -32.13089 1.000 21.82603 311 SER C C 1
ATOM 10454 O O . SER C 2 302 ? 14.17846 -109.11140 -32.46942 1.000 22.86359 311 SER C O 1
ATOM 10457 N N . GLY C 2 303 ? 12.35201 -110.37966 -32.81445 1.000 23.90397 312 GLY C N 1
ATOM 10458 C CA . GLY C 2 303 ? 13.00446 -111.21002 -33.81796 1.000 26.10416 312 GLY C CA 1
ATOM 10459 C C . GLY C 2 303 ? 13.65983 -110.40725 -34.92948 1.000 28.09654 312 GLY C C 1
ATOM 10460 O O . GLY C 2 303 ? 13.18710 -109.34430 -35.33298 1.000 25.51164 312 GLY C O 1
ATOM 10461 N N . ILE C 2 304 ? 14.77947 -110.93129 -35.43258 1.000 22.36011 313 ILE C N 1
ATOM 10462 C CA . ILE C 2 304 ? 15.49011 -110.33626 -36.55972 1.000 21.91535 313 ILE C CA 1
ATOM 10463 C C . ILE C 2 304 ? 15.69757 -111.30824 -37.71398 1.000 22.36814 313 ILE C C 1
ATOM 10464 O O . ILE C 2 304 ? 16.36932 -110.95074 -38.68693 1.000 28.37726 313 ILE C O 1
ATOM 10469 N N . ARG C 2 305 ? 15.16967 -112.52989 -37.62809 1.000 22.69061 314 ARG C N 1
ATOM 10470 C CA . ARG C 2 305 ? 15.14938 -113.50979 -38.72066 1.000 27.00292 314 ARG C CA 1
ATOM 10471 C C . ARG C 2 305 ? 16.53225 -113.98797 -39.14826 1.000 25.81135 314 ARG C C 1
ATOM 10472 O O . ARG C 2 305 ? 16.66142 -114.59071 -40.21266 1.000 24.00881 314 ARG C O 1
ATOM 10480 N N . ILE C 2 306 ? 17.57484 -113.74725 -38.35096 1.000 24.96995 315 ILE C N 1
ATOM 10481 C CA . ILE C 2 306 ? 18.89231 -114.30805 -38.62988 1.000 23.48382 315 ILE C CA 1
ATOM 10482 C C . ILE C 2 306 ? 19.71316 -114.22765 -37.35290 1.000 22.73332 315 ILE C C 1
ATOM 10483 O O . ILE C 2 306 ? 19.49652 -113.35083 -36.51138 1.000 22.54995 315 ILE C O 1
ATOM 10488 N N . THR C 2 307 ? 20.65169 -115.15403 -37.20310 1.000 24.40248 316 THR C N 1
ATOM 10489 C CA . THR C 2 307 ? 21.55524 -115.10669 -36.05790 1.000 20.22606 316 THR C CA 1
ATOM 10490 C C . THR C 2 307 ? 22.54269 -113.96753 -36.23103 1.000 23.09168 316 THR C C 1
ATOM 10491 O O . THR C 2 307 ? 23.12411 -113.78874 -37.30792 1.000 24.07822 316 THR C O 1
ATOM 10495 N N . ALA C 2 308 ? 22.74466 -113.19060 -35.16929 1.000 20.69766 317 ALA C N 1
ATOM 10496 C CA . ALA C 2 308 ? 23.66818 -112.07423 -35.26053 1.000 20.15874 317 ALA C CA 1
ATOM 10497 C C . ALA C 2 308 ? 24.29136 -111.79745 -33.90054 1.000 21.97861 317 ALA C C 1
ATOM 10498 O O . ALA C 2 308 ? 23.74280 -112.14763 -32.84801 1.000 20.45139 317 ALA C O 1
ATOM 10500 N N . THR C 2 309 ? 25.44131 -111.14563 -33.94452 1.000 21.15442 318 THR C N 1
ATOM 10501 C CA . THR C 2 309 ? 26.06414 -110.57470 -32.76534 1.000 21.00924 318 THR C CA 1
ATOM 10502 C C . THR C 2 309 ? 25.86352 -109.06754 -32.75279 1.000 21.93530 318 THR C C 1
ATOM 10503 O O . THR C 2 309 ? 26.00696 -108.39749 -33.78221 1.000 22.02037 318 THR C O 1
ATOM 10507 N N . VAL C 2 310 ? 25.51414 -108.54429 -31.58134 1.000 21.59656 319 VAL C N 1
ATOM 10508 C CA . VAL C 2 310 ? 25.32252 -107.11611 -31.36328 1.000 22.71364 319 VAL C CA 1
ATOM 10509 C C . VAL C 2 310 ? 26.50113 -106.59622 -30.55598 1.000 24.88568 319 VAL C C 1
ATOM 10510 O O . VAL C 2 310 ? 26.73205 -107.04536 -29.42294 1.000 24.02327 319 VAL C O 1
ATOM 10514 N N . LYS C 2 311 ? 27.23138 -105.64038 -31.12677 1.000 22.97680 320 LYS C N 1
ATOM 10515 C CA . LYS C 2 311 ? 28.27031 -104.91232 -30.41302 1.000 23.33889 320 LYS C CA 1
ATOM 10516 C C . LYS C 2 311 ? 27.72188 -103.54992 -30.01777 1.000 27.38372 320 LYS C C 1
ATOM 10517 O O . LYS C 2 311 ? 27.12879 -102.84518 -30.84870 1.000 26.20353 320 LYS C O 1
ATOM 10523 N N . VAL C 2 312 ? 27.87946 -103.20829 -28.74083 1.000 23.15154 321 VAL C N 1
ATOM 10524 C CA . VAL C 2 312 ? 27.31253 -102.00260 -28.14833 1.000 24.34695 321 VAL C CA 1
ATOM 10525 C C . VAL C 2 312 ? 28.44557 -101.04589 -27.81775 1.000 26.39638 321 VAL C C 1
ATOM 10526 O O . VAL C 2 312 ? 29.40395 -101.42993 -27.13895 1.000 25.82301 321 VAL C O 1
ATOM 10530 N N . PHE C 2 313 ? 28.32401 -99.79983 -28.27090 1.000 23.72940 322 PHE C N 1
ATOM 10531 C CA . PHE C 2 313 ? 29.26259 -98.73758 -27.93462 1.000 28.39330 322 PHE C CA 1
ATOM 10532 C C . PHE C 2 313 ? 28.50454 -97.60133 -27.26140 1.000 25.53197 322 PHE C C 1
ATOM 10533 O O . PHE C 2 313 ? 27.32722 -97.36942 -27.54864 1.000 26.48394 322 PHE C O 1
ATOM 10541 N N . ILE C 2 314 ? 29.17811 -96.88083 -26.36697 1.000 26.93802 323 ILE C N 1
ATOM 10542 C CA . ILE C 2 314 ? 28.55771 -95.74828 -25.69308 1.000 24.10891 323 ILE C CA 1
ATOM 10543 C C . ILE C 2 314 ? 29.43898 -94.51178 -25.81524 1.000 30.60084 323 ILE C C 1
ATOM 10544 O O . ILE C 2 314 ? 30.65815 -94.59334 -25.99068 1.000 30.22273 323 ILE C O 1
ATOM 10549 N N . HIS C 2 315 ? 28.79206 -93.35307 -25.69640 1.000 24.75442 324 HIS C N 1
ATOM 10550 C CA . HIS C 2 315 ? 29.45674 -92.05680 -25.65630 1.000 28.31080 324 HIS C CA 1
ATOM 10551 C C . HIS C 2 315 ? 28.50478 -91.08392 -24.97978 1.000 30.86492 324 HIS C C 1
ATOM 10552 O O . HIS C 2 315 ? 27.29678 -91.32792 -24.90707 1.000 29.15258 324 HIS C O 1
ATOM 10559 N N . GLY C 2 316 ? 29.05992 -89.98266 -24.48347 1.000 30.87332 325 GLY C N 1
ATOM 10560 C CA . GLY C 2 316 ? 28.25235 -88.94042 -23.88898 1.000 30.92379 325 GLY C CA 1
ATOM 10561 C C . GLY C 2 316 ? 27.58931 -88.05773 -24.92887 1.000 38.20988 325 GLY C C 1
ATOM 10562 O O . GLY C 2 316 ? 27.90530 -88.09505 -26.11411 1.000 40.12046 325 GLY C O 1
ATOM 10563 N N . THR C 2 317 ? 26.63292 -87.25729 -24.46776 1.000 39.21344 326 THR C N 1
ATOM 10564 C CA . THR C 2 317 ? 25.87296 -86.40661 -25.37736 1.000 47.45876 326 THR C CA 1
ATOM 10565 C C . THR C 2 317 ? 26.79413 -85.38267 -26.02299 1.000 50.42225 326 THR C C 1
ATOM 10566 O O . THR C 2 317 ? 27.57929 -84.72195 -25.33885 1.000 52.40300 326 THR C O 1
ATOM 10570 N N . GLY C 2 318 ? 26.71462 -85.25660 -27.34366 1.000 48.52822 327 GLY C N 1
ATOM 10571 C CA . GLY C 2 318 ? 27.65160 -84.40904 -28.05659 1.000 55.47310 327 GLY C CA 1
ATOM 10572 C C . GLY C 2 318 ? 29.11287 -84.73880 -27.79281 1.000 63.24345 327 GLY C C 1
ATOM 10573 O O . GLY C 2 318 ? 29.91765 -84.79905 -28.73049 1.000 60.04660 327 GLY C O 1
ATOM 10574 N N . ALA C 2 319 ? 29.46272 -84.95394 -26.51702 1.000 60.12705 328 ALA C N 1
ATOM 10575 C CA . ALA C 2 319 ? 30.82175 -85.27829 -26.08798 1.000 65.98838 328 ALA C CA 1
ATOM 10576 C C . ALA C 2 319 ? 31.47762 -86.30437 -27.00439 1.000 66.84982 328 ALA C C 1
ATOM 10577 O O . ALA C 2 319 ? 30.80309 -87.16300 -27.58684 1.000 64.14778 328 ALA C O 1
ATOM 10579 N N . ASP C 2 320 ? 32.79580 -86.21206 -27.14220 1.000 66.36082 329 ASP C N 1
ATOM 10580 C CA . ASP C 2 320 ? 33.54974 -87.11394 -27.99229 1.000 66.30747 329 ASP C CA 1
ATOM 10581 C C . ASP C 2 320 ? 34.02666 -88.30523 -27.16252 1.000 63.18483 329 ASP C C 1
ATOM 10582 O O . ASP C 2 320 ? 33.75830 -88.40384 -25.96248 1.000 65.11235 329 ASP C O 1
ATOM 10587 N N . HIS C 2 321 ? 34.74639 -89.22213 -27.80622 1.000 59.16676 330 HIS C N 1
ATOM 10588 C CA . HIS C 2 321 ? 35.24821 -90.41452 -27.13300 1.000 50.74999 330 HIS C CA 1
ATOM 10589 C C . HIS C 2 321 ? 34.14656 -91.45867 -27.00193 1.000 48.31034 330 HIS C C 1
ATOM 10590 O O . HIS C 2 321 ? 33.25137 -91.35610 -26.15486 1.000 38.77303 330 HIS C O 1
ATOM 10597 N N . GLU C 2 322 ? 34.20384 -92.45638 -27.86124 1.000 41.91914 331 GLU C N 1
ATOM 10598 C CA . GLU C 2 322 ? 33.31037 -93.59361 -27.81600 1.000 40.09669 331 GLU C CA 1
ATOM 10599 C C . GLU C 2 322 ? 34.05200 -94.77284 -27.20852 1.000 41.68216 331 GLU C C 1
ATOM 10600 O O . GLU C 2 322 ? 35.27579 -94.88697 -27.33534 1.000 38.42721 331 GLU C O 1
ATOM 10606 N N . GLU C 2 323 ? 33.30752 -95.64988 -26.54026 1.000 36.30698 332 GLU C N 1
ATOM 10607 C CA . GLU C 2 323 ? 33.90283 -96.80960 -25.89106 1.000 34.32457 332 GLU C CA 1
ATOM 10608 C C . GLU C 2 323 ? 33.07259 -98.05191 -26.17043 1.000 33.73234 332 GLU C C 1
ATOM 10609 O O . GLU C 2 323 ? 31.84611 -98.03081 -26.01306 1.000 28.55144 332 GLU C O 1
ATOM 10615 N N . PHE C 2 324 ? 33.73817 -99.12762 -26.58414 1.000 26.49015 333 PHE C N 1
ATOM 10616 C CA . PHE C 2 324 ? 33.07278 -100.41889 -26.66594 1.000 29.65687 333 PHE C CA 1
ATOM 10617 C C . PHE C 2 324 ? 32.55031 -100.80541 -25.28722 1.000 30.98468 333 PHE C C 1
ATOM 10618 O O . PHE C 2 324 ? 33.27200 -100.71609 -24.29066 1.000 28.97628 333 PHE C O 1
ATOM 10626 N N . ALA C 2 325 ? 31.28960 -101.23253 -25.22717 1.000 24.20068 334 ALA C N 1
ATOM 10627 C CA . ALA C 2 325 ? 30.61750 -101.44721 -23.95262 1.000 26.48496 334 ALA C CA 1
ATOM 10628 C C . ALA C 2 325 ? 30.14055 -102.87296 -23.72877 1.000 28.55826 334 ALA C C 1
ATOM 10629 O O . ALA C 2 325 ? 29.66494 -103.17599 -22.63176 1.000 35.47238 334 ALA C O 1
ATOM 10631 N N . GLY C 2 326 ? 30.24500 -103.74973 -24.71844 1.000 26.92853 335 GLY C N 1
ATOM 10632 C CA . GLY C 2 326 ? 29.87246 -105.13669 -24.52726 1.000 25.33570 335 GLY C CA 1
ATOM 10633 C C . GLY C 2 326 ? 29.15337 -105.68149 -25.74029 1.000 24.17483 335 GLY C C 1
ATOM 10634 O O . GLY C 2 326 ? 28.85689 -104.92730 -26.67147 1.000 23.65123 335 GLY C O 1
ATOM 10635 N N . LYS C 2 327 ? 28.86246 -106.98001 -25.74806 1.000 23.20702 336 LYS C N 1
ATOM 10636 C CA . LYS C 2 327 ? 28.16060 -107.57097 -26.87667 1.000 21.68945 336 LYS C CA 1
ATOM 10637 C C . LYS C 2 327 ? 27.39372 -108.80706 -26.42856 1.000 22.69482 336 LYS C C 1
ATOM 10638 O O . LYS C 2 327 ? 27.61762 -109.34961 -25.34101 1.000 20.29071 336 LYS C O 1
ATOM 10644 N N . PHE C 2 328 ? 26.46059 -109.23499 -27.27836 1.000 18.24139 337 PHE C N 1
ATOM 10645 C CA . PHE C 2 328 ? 25.67557 -110.43361 -27.03108 1.000 19.18256 337 PHE C CA 1
ATOM 10646 C C . PHE C 2 328 ? 25.18820 -110.96114 -28.37266 1.000 18.29125 337 PHE C C 1
ATOM 10647 O O . PHE C 2 328 ? 25.29793 -110.28889 -29.40011 1.000 24.04410 337 PHE C O 1
ATOM 10655 N N . ALA C 2 329 ? 24.66278 -112.17842 -28.35113 1.000 20.05230 338 ALA C N 1
ATOM 10656 C CA . ALA C 2 329 ? 24.17232 -112.85598 -29.54157 1.000 23.40347 338 ALA C CA 1
ATOM 10657 C C . ALA C 2 329 ? 22.65523 -113.02607 -29.50095 1.000 23.06920 338 ALA C C 1
ATOM 10658 O O . ALA C 2 329 ? 22.05214 -113.21347 -28.43933 1.000 20.22559 338 ALA C O 1
ATOM 10660 N N . ILE C 2 330 ? 22.05606 -112.96906 -30.68773 1.000 18.84568 339 ILE C N 1
ATOM 10661 C CA . ILE C 2 330 ? 20.63969 -113.24425 -30.92520 1.000 18.20238 339 ILE C CA 1
ATOM 10662 C C . ILE C 2 330 ? 20.55958 -114.34086 -31.98185 1.000 18.13553 339 ILE C C 1
ATOM 10663 O O . ILE C 2 330 ? 21.16890 -114.21018 -33.04587 1.000 20.51687 339 ILE C O 1
ATOM 10668 N N . LEU C 2 331 ? 19.84513 -115.42256 -31.69323 1.000 18.19808 340 LEU C N 1
ATOM 10669 C CA . LEU C 2 331 ? 19.68963 -116.45070 -32.71406 1.000 20.23766 340 LEU C CA 1
ATOM 10670 C C . LEU C 2 331 ? 18.48563 -116.11545 -33.59956 1.000 24.20881 340 LEU C C 1
ATOM 10671 O O . LEU C 2 331 ? 17.60567 -115.34441 -33.22164 1.000 21.87679 340 LEU C O 1
ATOM 10676 N N . GLY C 2 332 ? 18.45638 -116.68770 -34.79681 1.000 23.15744 341 GLY C N 1
ATOM 10677 C CA . GLY C 2 332 ? 17.37447 -116.32804 -35.69654 1.000 24.83773 341 GLY C CA 1
ATOM 10678 C C . GLY C 2 332 ? 17.34057 -117.20816 -36.92361 1.000 30.06933 341 GLY C C 1
ATOM 10679 O O . GLY C 2 332 ? 18.25851 -117.99609 -37.17863 1.000 22.96788 341 GLY C O 1
ATOM 10680 N N . GLY C 2 333 ? 16.25217 -117.04789 -37.68227 1.000 29.47328 342 GLY C N 1
ATOM 10681 C CA . GLY C 2 333 ? 16.04974 -117.79014 -38.91393 1.000 30.31045 342 GLY C CA 1
ATOM 10682 C C . GLY C 2 333 ? 14.92728 -117.18103 -39.72420 1.000 29.67005 342 GLY C C 1
ATOM 10683 O O . GLY C 2 333 ? 14.01604 -116.55016 -39.17546 1.000 27.37111 342 GLY C O 1
ATOM 10684 N N . GLU C 2 334 ? 14.98886 -117.37992 -41.04779 1.000 30.08226 343 GLU C N 1
ATOM 10685 C CA . GLU C 2 334 ? 14.03342 -116.71119 -41.93680 1.000 32.67341 343 GLU C CA 1
ATOM 10686 C C . GLU C 2 334 ? 12.58833 -117.05929 -41.58520 1.000 29.97639 343 GLU C C 1
ATOM 10687 O O . GLU C 2 334 ? 11.69870 -116.20182 -41.66529 1.000 33.71087 343 GLU C O 1
ATOM 10693 N N . LYS C 2 335 ? 12.33384 -118.30403 -41.18181 1.000 23.33068 344 LYS C N 1
ATOM 10694 C CA . LYS C 2 335 ? 10.99221 -118.78382 -40.87693 1.000 28.28773 344 LYS C CA 1
ATOM 10695 C C . LYS C 2 335 ? 10.72368 -118.92339 -39.38443 1.000 24.40098 344 LYS C C 1
ATOM 10696 O O . LYS C 2 335 ? 9.85982 -119.71723 -38.98824 1.000 24.70056 344 LYS C O 1
ATOM 10702 N N . GLU C 2 336 ? 11.44744 -118.18206 -38.55160 1.000 27.83512 345 GLU C N 1
ATOM 10703 C CA . GLU C 2 336 ? 11.22899 -118.24907 -37.11519 1.000 27.27488 345 GLU C CA 1
ATOM 10704 C C . GLU C 2 336 ? 9.83699 -117.73766 -36.76875 1.000 26.69744 345 GLU C C 1
ATOM 10705 O O . GLU C 2 336 ? 9.30192 -116.83944 -37.42076 1.000 27.76800 345 GLU C O 1
ATOM 10711 N N . MET C 2 337 ? 9.25259 -118.32257 -35.73121 1.000 27.48148 346 MET C N 1
ATOM 10712 C CA . MET C 2 337 ? 8.03181 -117.76763 -35.18538 1.000 30.94506 346 MET C CA 1
ATOM 10713 C C . MET C 2 337 ? 8.30223 -116.34311 -34.70731 1.000 30.21234 346 MET C C 1
ATOM 10714 O O . MET C 2 337 ? 9.38530 -116.04371 -34.18698 1.000 28.95986 346 MET C O 1
ATOM 10719 N N . PRO C 2 338 ? 7.34052 -115.44050 -34.86246 1.000 26.30141 347 PRO C N 1
ATOM 10720 C CA . PRO C 2 338 ? 7.53006 -114.09303 -34.32294 1.000 23.44080 347 PRO C CA 1
ATOM 10721 C C . PRO C 2 338 ? 7.69451 -114.16089 -32.80961 1.000 28.87228 347 PRO C C 1
ATOM 10722 O O . PRO C 2 338 ? 7.00624 -114.91880 -32.11988 1.000 30.01019 347 PRO C O 1
ATOM 10726 N N . TRP C 2 339 ? 8.65776 -113.40169 -32.29835 1.000 23.06237 348 TRP C N 1
ATOM 10727 C CA . TRP C 2 339 ? 8.90774 -113.36579 -30.86780 1.000 21.17687 348 TRP C CA 1
ATOM 10728 C C . TRP C 2 339 ? 9.27357 -111.94822 -30.48295 1.000 17.27141 348 TRP C C 1
ATOM 10729 O O . TRP C 2 339 ? 9.76555 -111.17589 -31.30233 1.000 19.94289 348 TRP C O 1
ATOM 10740 N N . ALA C 2 340 ? 9.01761 -111.61900 -29.22352 1.000 20.17707 349 ALA C N 1
ATOM 10741 C CA . ALA C 2 340 ? 9.38837 -110.32902 -28.64676 1.000 22.31048 349 ALA C CA 1
ATOM 10742 C C . ALA C 2 340 ? 9.42059 -110.52170 -27.14326 1.000 22.99445 349 ALA C C 1
ATOM 10743 O O . ALA C 2 340 ? 8.40680 -110.91327 -26.55579 1.000 20.17881 349 ALA C O 1
ATOM 10745 N N . TYR C 2 341 ? 10.58690 -110.29100 -26.53148 1.000 19.47420 350 TYR C N 1
ATOM 10746 C CA . TYR C 2 341 ? 10.73080 -110.51060 -25.09564 1.000 20.61291 350 TYR C CA 1
ATOM 10747 C C . TYR C 2 341 ? 9.83965 -109.57754 -24.28447 1.000 21.49193 350 TYR C C 1
ATOM 10748 O O . TYR C 2 341 ? 9.24137 -109.99271 -23.28103 1.000 22.06104 350 TYR C O 1
ATOM 10757 N N . GLU C 2 342 ? 9.79009 -108.30013 -24.66490 1.000 19.14773 351 GLU C N 1
ATOM 10758 C CA . GLU C 2 342 ? 9.08873 -107.26449 -23.90328 1.000 21.81457 351 GLU C CA 1
ATOM 10759 C C . GLU C 2 342 ? 9.60721 -107.14368 -22.46879 1.000 24.58526 351 GLU C C 1
ATOM 10760 O O . GLU C 2 342 ? 8.95005 -106.54644 -21.61181 1.000 24.67905 351 GLU C O 1
ATOM 10766 N N . ARG C 2 343 ? 10.79456 -107.68540 -22.20924 1.000 22.29867 352 ARG C N 1
ATOM 10767 C CA . ARG C 2 343 ? 11.47240 -107.56729 -20.92667 1.000 24.62043 352 ARG C CA 1
ATOM 10768 C C . ARG C 2 343 ? 12.92725 -107.23442 -21.20132 1.000 24.72388 352 ARG C C 1
ATOM 10769 O O . ARG C 2 343 ? 13.41730 -107.38221 -22.32215 1.000 22.07176 352 ARG C O 1
ATOM 10777 N N . LEU C 2 344 ? 13.61745 -106.77495 -20.17137 1.000 24.26027 353 LEU C N 1
ATOM 10778 C CA . LEU C 2 344 ? 14.94176 -106.20653 -20.34685 1.000 20.09053 353 LEU C CA 1
ATOM 10779 C C . LEU C 2 344 ? 16.01282 -107.29088 -20.33594 1.000 25.94348 353 LEU C C 1
ATOM 10780 O O . LEU C 2 344 ? 16.09839 -108.09087 -19.39736 1.000 23.99849 353 LEU C O 1
ATOM 10785 N N . LEU C 2 345 ? 16.82402 -107.31483 -21.38469 1.000 21.97415 354 LEU C N 1
ATOM 10786 C CA . LEU C 2 345 ? 18.11851 -107.98584 -21.34537 1.000 20.99912 354 LEU C CA 1
ATOM 10787 C C . LEU C 2 345 ? 19.12464 -106.98304 -20.78830 1.000 21.23485 354 LEU C C 1
ATOM 10788 O O . LEU C 2 345 ? 19.29779 -105.90127 -21.35896 1.000 22.13475 354 LEU C O 1
ATOM 10793 N N . LYS C 2 346 ? 19.77035 -107.32197 -19.67078 1.000 21.87736 355 LYS C N 1
ATOM 10794 C CA . LYS C 2 346 ? 20.65003 -106.38518 -18.96815 1.000 22.98826 355 LYS C CA 1
ATOM 10795 C C . LYS C 2 346 ? 22.11605 -106.65324 -19.31048 1.000 25.00290 355 LYS C C 1
ATOM 10796 O O . LYS C 2 346 ? 22.69982 -107.63833 -18.84967 1.000 26.81878 355 LYS C O 1
ATOM 10802 N N . LEU C 2 347 ? 22.71464 -105.75332 -20.09109 1.000 22.70344 356 LEU C N 1
ATOM 10803 C CA . LEU C 2 347 ? 24.12862 -105.81102 -20.44831 1.000 24.07435 356 LEU C CA 1
ATOM 10804 C C . LEU C 2 347 ? 24.87308 -104.82906 -19.55216 1.000 22.46869 356 LEU C C 1
ATOM 10805 O O . LEU C 2 347 ? 24.67512 -103.61605 -19.65917 1.000 23.57238 356 LEU C O 1
ATOM 10810 N N . ASP C 2 348 ? 25.71164 -105.35405 -18.65221 1.000 22.62050 357 ASP C N 1
ATOM 10811 C CA . ASP C 2 348 ? 26.39856 -104.53033 -17.65306 1.000 21.22978 357 ASP C CA 1
ATOM 10812 C C . ASP C 2 348 ? 27.39348 -103.61078 -18.34536 1.000 26.80612 357 ASP C C 1
ATOM 10813 O O . ASP C 2 348 ? 28.36015 -104.07332 -18.95749 1.000 25.87943 357 ASP C O 1
ATOM 10818 N N . ILE C 2 349 ? 27.16738 -102.30579 -18.24886 1.000 23.67911 358 ILE C N 1
ATOM 10819 C CA . ILE C 2 349 ? 28.05327 -101.33341 -18.86944 1.000 24.27101 358 ILE C CA 1
ATOM 10820 C C . ILE C 2 349 ? 28.69609 -100.42549 -17.81664 1.000 23.05469 358 ILE C C 1
ATOM 10821 O O . ILE C 2 349 ? 29.23786 -99.37937 -18.14302 1.000 25.38515 358 ILE C O 1
ATOM 10826 N N . THR C 2 350 ? 28.64319 -100.84733 -16.55018 1.000 22.04035 359 THR C N 1
ATOM 10827 C CA . THR C 2 350 ? 29.06732 -100.00744 -15.42868 1.000 28.20474 359 THR C CA 1
ATOM 10828 C C . THR C 2 350 ? 30.45631 -99.40718 -15.64100 1.000 27.99397 359 THR C C 1
ATOM 10829 O O . THR C 2 350 ? 30.65616 -98.20206 -15.45591 1.000 29.16261 359 THR C O 1
ATOM 10833 N N . ASP C 2 351 ? 31.43117 -100.22648 -16.03626 1.000 28.00346 360 ASP C N 1
ATOM 10834 C CA . ASP C 2 351 ? 32.80907 -99.73114 -16.05556 1.000 35.16844 360 ASP C CA 1
ATOM 10835 C C . ASP C 2 351 ? 33.04985 -98.75811 -17.20934 1.000 32.28420 360 ASP C C 1
ATOM 10836 O O . ASP C 2 351 ? 33.78269 -97.77356 -17.05257 1.000 28.44255 360 ASP C O 1
ATOM 10841 N N . ALA C 2 352 ? 32.44544 -99.00506 -18.37271 1.000 29.88541 361 ALA C N 1
ATOM 10842 C CA . ALA C 2 352 ? 32.59334 -98.05543 -19.47237 1.000 25.38776 361 ALA C CA 1
ATOM 10843 C C . ALA C 2 352 ? 31.92498 -96.72432 -19.14712 1.000 26.60151 361 ALA C C 1
ATOM 10844 O O . ALA C 2 352 ? 32.44284 -95.65701 -19.50457 1.000 27.12999 361 ALA C O 1
ATOM 10846 N N . VAL C 2 353 ? 30.76493 -96.76685 -18.48398 1.000 28.64182 362 VAL C N 1
ATOM 10847 C CA . VAL C 2 353 ? 30.08408 -95.53454 -18.09360 1.000 27.47815 362 VAL C CA 1
ATOM 10848 C C . VAL C 2 353 ? 30.97305 -94.71903 -17.16108 1.000 29.41115 362 VAL C C 1
ATOM 10849 O O . VAL C 2 353 ? 31.10098 -93.49573 -17.30723 1.000 27.44718 362 VAL C O 1
ATOM 10853 N N . HIS C 2 354 ? 31.58722 -95.38346 -16.17890 1.000 30.52234 363 HIS C N 1
ATOM 10854 C CA . HIS C 2 354 ? 32.45364 -94.68398 -15.23491 1.000 34.41388 363 HIS C CA 1
ATOM 10855 C C . HIS C 2 354 ? 33.72578 -94.18610 -15.91596 1.000 33.70387 363 HIS C C 1
ATOM 10856 O O . HIS C 2 354 ? 34.19855 -93.08528 -15.61764 1.000 33.74365 363 HIS C O 1
ATOM 10863 N N . HIS C 2 355 ? 34.26722 -94.95760 -16.86274 1.000 32.08633 364 HIS C N 1
ATOM 10864 C CA . HIS C 2 355 ? 35.44541 -94.50183 -17.59123 1.000 34.76124 364 HIS C CA 1
ATOM 10865 C C . HIS C 2 355 ? 35.17912 -93.18524 -18.30495 1.000 37.72883 364 HIS C C 1
ATOM 10866 O O . HIS C 2 355 ? 36.05459 -92.31449 -18.35791 1.000 32.83899 364 HIS C O 1
ATOM 10873 N N . LEU C 2 356 ? 33.98128 -93.02043 -18.87020 1.000 29.01283 365 LEU C N 1
ATOM 10874 C CA . LEU C 2 356 ? 33.64544 -91.79756 -19.58506 1.000 29.07435 365 LEU C CA 1
ATOM 10875 C C . LEU C 2 356 ? 33.06142 -90.72872 -18.67683 1.000 24.82642 365 LEU C C 1
ATOM 10876 O O . LEU C 2 356 ? 32.78483 -89.62197 -19.14617 1.000 28.57126 365 LEU C O 1
ATOM 10881 N N . HIS C 2 357 ? 32.84247 -91.03242 -17.40259 1.000 24.48106 366 HIS C N 1
ATOM 10882 C CA . HIS C 2 357 ? 32.33391 -90.04507 -16.45591 1.000 29.19796 366 HIS C CA 1
ATOM 10883 C C . HIS C 2 357 ? 30.96748 -89.50794 -16.89499 1.000 30.38901 366 HIS C C 1
ATOM 10884 O O . HIS C 2 357 ? 30.72012 -88.30120 -16.89435 1.000 32.37075 366 HIS C O 1
ATOM 10891 N N . LEU C 2 358 ? 30.06806 -90.41874 -17.26441 1.000 28.99223 367 LEU C N 1
ATOM 10892 C CA . LEU C 2 358 ? 28.75000 -90.04523 -17.75976 1.000 29.33649 367 LEU C CA 1
ATOM 10893 C C . LEU C 2 358 ? 27.69836 -90.17663 -16.66323 1.000 32.41832 367 LEU C C 1
ATOM 10894 O O . LEU C 2 358 ? 27.72037 -91.12524 -15.87716 1.000 29.11386 367 LEU C O 1
ATOM 10899 N N . LYS C 2 359 ? 26.78631 -89.20671 -16.60453 1.000 31.19640 368 LYS C N 1
ATOM 10900 C CA . LYS C 2 359 ? 25.55715 -89.36553 -15.84067 1.000 33.04064 368 LYS C CA 1
ATOM 10901 C C . LYS C 2 359 ? 24.58739 -90.28009 -16.59878 1.000 25.89175 368 LYS C C 1
ATOM 10902 O O . LYS C 2 359 ? 24.66900 -90.43189 -17.81905 1.000 26.57088 368 LYS C O 1
ATOM 10908 N N . ASP C 2 360 ? 23.68290 -90.91894 -15.85221 1.000 25.98829 369 ASP C N 1
ATOM 10909 C CA . ASP C 2 360 ? 22.71953 -91.82591 -16.48052 1.000 30.89965 369 ASP C CA 1
ATOM 10910 C C . ASP C 2 360 ? 22.06375 -91.18426 -17.69407 1.000 29.11735 369 ASP C C 1
ATOM 10911 O O . ASP C 2 360 ? 22.01254 -91.78145 -18.77550 1.000 26.39077 369 ASP C O 1
ATOM 10916 N N . GLU C 2 361 ? 21.57543 -89.95260 -17.53451 1.000 25.31826 370 GLU C N 1
ATOM 10917 C CA . GLU C 2 361 ? 20.80471 -89.30067 -18.58410 1.000 26.18339 370 GLU C CA 1
ATOM 10918 C C . GLU C 2 361 ? 21.63578 -88.96317 -19.81652 1.000 30.27207 370 GLU C C 1
ATOM 10919 O O . GLU C 2 361 ? 21.05114 -88.68747 -20.86724 1.000 26.96008 370 GLU C O 1
ATOM 10925 N N . GLU C 2 362 ? 22.97054 -88.99060 -19.72729 1.000 23.90914 371 GLU C N 1
ATOM 10926 C CA . GLU C 2 362 ? 23.81989 -88.62159 -20.85365 1.000 25.46728 371 GLU C CA 1
ATOM 10927 C C . GLU C 2 362 ? 24.26343 -89.80503 -21.71043 1.000 28.68316 371 GLU C C 1
ATOM 10928 O O . GLU C 2 362 ? 24.89860 -89.58720 -22.74710 1.000 29.24856 371 GLU C O 1
ATOM 10934 N N . ILE C 2 363 ? 23.96964 -91.04234 -21.31384 1.000 26.85562 372 ILE C N 1
ATOM 10935 C CA . ILE C 2 363 ? 24.49182 -92.19153 -22.04739 1.000 24.91646 372 ILE C CA 1
ATOM 10936 C C . ILE C 2 363 ? 23.79701 -92.29003 -23.39654 1.000 24.17212 372 ILE C C 1
ATOM 10937 O O . ILE C 2 363 ? 22.56649 -92.38762 -23.46856 1.000 23.79212 372 ILE C O 1
ATOM 10942 N N . ARG C 2 364 ? 24.58425 -92.30377 -24.46924 1.000 22.15614 373 ARG C N 1
ATOM 10943 C CA . ARG C 2 364 ? 24.09183 -92.55571 -25.81492 1.000 23.14854 373 ARG C CA 1
ATOM 10944 C C . ARG C 2 364 ? 24.78175 -93.79691 -26.36717 1.000 25.86504 373 ARG C C 1
ATOM 10945 O O . ARG C 2 364 ? 25.89557 -94.14147 -25.95359 1.000 26.61621 373 ARG C O 1
ATOM 10953 N N . PHE C 2 365 ? 24.11061 -94.46662 -27.30081 1.000 20.60693 374 PHE C N 1
ATOM 10954 C CA . PHE C 2 365 ? 24.51882 -95.77596 -27.79096 1.000 24.73694 374 PHE C CA 1
ATOM 10955 C C . PHE C 2 365 ? 24.71170 -95.77793 -29.29954 1.000 29.47267 374 PHE C C 1
ATOM 10956 O O . PHE C 2 365 ? 24.06052 -95.02451 -30.02805 1.000 26.12384 374 PHE C O 1
ATOM 10964 N N . ARG C 2 366 ? 25.59819 -96.66116 -29.75788 1.000 25.75664 375 ARG C N 1
ATOM 10965 C CA . ARG C 2 366 ? 25.71080 -97.04188 -31.16083 1.000 24.71415 375 ARG C CA 1
ATOM 10966 C C . ARG C 2 366 ? 25.88329 -98.55221 -31.19841 1.000 26.85639 375 ARG C C 1
ATOM 10967 O O . ARG C 2 366 ? 26.62545 -99.10202 -30.38360 1.000 28.23855 375 ARG C O 1
ATOM 10975 N N . MET C 2 367 ? 25.16997 -99.23139 -32.09553 1.000 25.75605 376 MET C N 1
ATOM 10976 C CA . MET C 2 367 ? 25.27811 -100.68167 -32.21788 1.000 25.85600 376 MET C CA 1
ATOM 10977 C C . MET C 2 367 ? 25.76895 -101.07855 -33.60138 1.000 32.57698 376 MET C C 1
ATOM 10978 O O . MET C 2 367 ? 25.37782 -100.47623 -34.60495 1.000 35.92159 376 MET C O 1
ATOM 10983 N N . GLU C 2 368 ? 26.62474 -102.10538 -33.63984 1.000 32.78066 377 GLU C N 1
ATOM 10984 C CA . GLU C 2 368 ? 27.01826 -102.79784 -34.86484 1.000 29.08850 377 GLU C CA 1
ATOM 10985 C C . GLU C 2 368 ? 26.41857 -104.19851 -34.80043 1.000 28.81622 377 GLU C C 1
ATOM 10986 O O . GLU C 2 368 ? 26.78595 -104.99707 -33.93105 1.000 27.09895 377 GLU C O 1
ATOM 10992 N N . VAL C 2 369 ? 25.48582 -104.49456 -35.69995 1.000 25.27533 378 VAL C N 1
ATOM 10993 C CA . VAL C 2 369 ? 24.76112 -105.76068 -35.68447 1.000 24.61824 378 VAL C CA 1
ATOM 10994 C C . VAL C 2 369 ? 25.13443 -106.52249 -36.94517 1.000 25.18254 378 VAL C C 1
ATOM 10995 O O . VAL C 2 369 ? 24.78966 -106.10919 -38.05998 1.000 25.89525 378 VAL C O 1
ATOM 10999 N N . THR C 2 370 ? 25.80550 -107.65571 -36.76955 1.000 22.64925 379 THR C N 1
ATOM 11000 C CA . THR C 2 370 ? 26.37448 -108.41278 -37.87129 1.000 24.38970 379 THR C CA 1
ATOM 11001 C C . THR C 2 370 ? 25.86471 -109.84191 -37.81597 1.000 25.54235 379 THR C C 1
ATOM 11002 O O . THR C 2 370 ? 25.99255 -110.51613 -36.78450 1.000 21.16336 379 THR C O 1
ATOM 11006 N N . TYR C 2 371 ? 25.27610 -110.29852 -38.91888 1.000 21.30556 380 TYR C N 1
ATOM 11007 C CA . TYR C 2 371 ? 24.80797 -111.67093 -38.97719 1.000 22.33661 380 TYR C CA 1
ATOM 11008 C C . TYR C 2 371 ? 25.98933 -112.63762 -38.87814 1.000 23.43413 380 TYR C C 1
ATOM 11009 O O . TYR C 2 371 ? 27.14994 -112.26850 -39.07639 1.000 25.67620 380 TYR C O 1
ATOM 11011 N N . TYR C 2 372 ? 25.67406 -113.89431 -38.55607 1.000 25.17824 381 TYR C N 1
ATOM 11012 C CA . TYR C 2 372 ? 26.71223 -114.90245 -38.36236 1.000 27.32962 381 TYR C CA 1
ATOM 11013 C C . TYR C 2 372 ? 27.64617 -115.00842 -39.56701 1.000 29.97678 381 TYR C C 1
ATOM 11014 O O . TYR C 2 372 ? 28.82334 -115.36213 -39.41316 1.000 27.39836 381 TYR C O 1
ATOM 11023 N N . ASN C 2 373 ? 27.14991 -114.70787 -40.76843 1.000 30.47993 382 ASN C N 1
ATOM 11024 C CA . ASN C 2 373 ? 27.92327 -114.88683 -41.98731 1.000 30.25056 382 ASN C CA 1
ATOM 11025 C C . ASN C 2 373 ? 28.59500 -113.60235 -42.44107 1.000 34.16132 382 ASN C C 1
ATOM 11026 O O . ASN C 2 373 ? 29.01040 -113.50468 -43.60157 1.000 35.13624 382 ASN C O 1
ATOM 11031 N N . GLY C 2 374 ? 28.71547 -112.62098 -41.55216 1.000 26.66936 383 GLY C N 1
ATOM 11032 C CA . GLY C 2 374 ? 29.38579 -111.37998 -41.86977 1.000 29.16218 383 GLY C CA 1
ATOM 11033 C C . GLY C 2 374 ? 28.51623 -110.31873 -42.51074 1.000 27.84896 383 GLY C C 1
ATOM 11034 O O . GLY C 2 374 ? 28.99140 -109.19584 -42.70323 1.000 31.76026 383 GLY C O 1
ATOM 11035 N N . VAL C 2 375 ? 27.26469 -110.63043 -42.82577 1.000 30.46530 384 VAL C N 1
ATOM 11036 C CA . VAL C 2 375 ? 26.35612 -109.67173 -43.46625 1.000 33.42789 384 VAL C CA 1
ATOM 11037 C C . VAL C 2 375 ? 25.78668 -108.73622 -42.39976 1.000 29.24215 384 VAL C C 1
ATOM 11038 O O . VAL C 2 375 ? 25.22811 -109.22167 -41.40599 1.000 28.02507 384 VAL C O 1
ATOM 11042 N N . PRO C 2 376 ? 25.85514 -107.41248 -42.57715 1.000 26.68303 385 PRO C N 1
ATOM 11043 C CA . PRO C 2 376 ? 25.16168 -106.51575 -41.64030 1.000 28.49688 385 PRO C CA 1
ATOM 11044 C C . PRO C 2 376 ? 23.66082 -106.79653 -41.60137 1.000 24.96066 385 PRO C C 1
ATOM 11045 O O . PRO C 2 376 ? 23.04021 -107.11780 -42.61879 1.000 25.38966 385 PRO C O 1
ATOM 11049 N N . VAL C 2 377 ? 23.08253 -106.69709 -40.40757 1.000 23.75764 386 VAL C N 1
ATOM 11050 C CA . VAL C 2 377 ? 21.65119 -106.93161 -40.22779 1.000 24.67307 386 VAL C CA 1
ATOM 11051 C C . VAL C 2 377 ? 20.89142 -105.66664 -40.60183 1.000 25.52610 386 VAL C C 1
ATOM 11052 O O . VAL C 2 377 ? 21.19492 -104.58316 -40.09943 1.000 28.83458 386 VAL C O 1
ATOM 11056 N N . SER C 2 378 ? 19.87649 -105.79881 -41.45727 1.000 25.77492 387 SER C N 1
ATOM 11057 C CA . SER C 2 378 ? 19.17007 -104.58737 -41.86473 1.000 27.35619 387 SER C CA 1
ATOM 11058 C C . SER C 2 378 ? 18.05756 -104.19662 -40.89088 1.000 28.06600 387 SER C C 1
ATOM 11059 O O . SER C 2 378 ? 17.82860 -103.00477 -40.67254 1.000 34.76433 387 SER C O 1
ATOM 11062 N N . THR C 2 379 ? 17.36164 -105.16922 -40.29912 1.000 33.46177 388 THR C N 1
ATOM 11063 C CA . THR C 2 379 ? 16.35843 -104.88147 -39.27160 1.000 35.68201 388 THR C CA 1
ATOM 11064 C C . THR C 2 379 ? 16.96467 -104.05991 -38.13997 1.000 34.96229 388 THR C C 1
ATOM 11065 O O . THR C 2 379 ? 17.95403 -104.46683 -37.52900 1.000 31.21064 388 THR C O 1
ATOM 11069 N N . LYS C 2 380 ? 16.35596 -102.91180 -37.84501 1.000 35.63463 389 LYS C N 1
ATOM 11070 C CA . LYS C 2 380 ? 16.88618 -102.02082 -36.81863 1.000 37.85757 389 LYS C CA 1
ATOM 11071 C C . LYS C 2 380 ? 16.49406 -102.48630 -35.42026 1.000 34.88356 389 LYS C C 1
ATOM 11072 O O . LYS C 2 380 ? 15.35088 -102.88625 -35.17953 1.000 32.41921 389 LYS C O 1
ATOM 11078 N N . LEU C 2 381 ? 17.46079 -102.44823 -34.49977 1.000 31.80238 390 LEU C N 1
ATOM 11079 C CA . LEU C 2 381 ? 17.18659 -102.59372 -33.07559 1.000 30.69143 390 LEU C CA 1
ATOM 11080 C C . LEU C 2 381 ? 16.96546 -101.22143 -32.46164 1.000 31.03047 390 LEU C C 1
ATOM 11081 O O . LEU C 2 381 ? 17.72143 -100.28293 -32.73446 1.000 34.81752 390 LEU C O 1
ATOM 11086 N N . ALA C 2 382 ? 15.93828 -101.10633 -31.62556 1.000 33.30208 391 ALA C N 1
ATOM 11087 C CA . ALA C 2 382 ? 15.79087 -99.89155 -30.83598 1.000 33.20911 391 ALA C CA 1
ATOM 11088 C C . ALA C 2 382 ? 17.01844 -99.69399 -29.95415 1.000 30.52167 391 ALA C C 1
ATOM 11089 O O . ALA C 2 382 ? 17.68502 -100.65432 -29.55224 1.000 32.40886 391 ALA C O 1
ATOM 11091 N N . ASP C 2 383 ? 17.33124 -98.43324 -29.66089 1.000 29.28174 392 ASP C N 1
ATOM 11092 C CA . ASP C 2 383 ? 18.36774 -98.17819 -28.68044 1.000 28.63132 392 ASP C CA 1
ATOM 11093 C C . ASP C 2 383 ? 17.96586 -98.82865 -27.35718 1.000 25.92119 392 ASP C C 1
ATOM 11094 O O . ASP C 2 383 ? 16.77316 -98.92157 -27.03239 1.000 22.33950 392 ASP C O 1
ATOM 11099 N N . PRO C 2 384 ? 18.93158 -99.32228 -26.59027 1.000 24.77778 393 PRO C N 1
ATOM 11100 C CA . PRO C 2 384 ? 18.60296 -99.86780 -25.27262 1.000 24.61506 393 PRO C CA 1
ATOM 11101 C C . PRO C 2 384 ? 18.20178 -98.75650 -24.31680 1.000 23.17286 393 PRO C C 1
ATOM 11102 O O . PRO C 2 384 ? 18.62685 -97.60568 -24.45116 1.000 25.01089 393 PRO C O 1
ATOM 11106 N N . LEU C 2 385 ? 17.38458 -99.11600 -23.33415 1.000 19.37320 394 LEU C N 1
ATOM 11107 C CA . LEU C 2 385 ? 17.14895 -98.22730 -22.20874 1.000 23.56130 394 LEU C CA 1
ATOM 11108 C C . LEU C 2 385 ? 18.34234 -98.27949 -21.24051 1.000 23.67771 394 LEU C C 1
ATOM 11109 O O . LEU C 2 385 ? 19.25658 -99.09528 -21.38288 1.000 24.07832 394 LEU C O 1
ATOM 11114 N N . ILE C 2 386 ? 18.33500 -97.39433 -20.24663 1.000 23.06853 395 ILE C N 1
ATOM 11115 C CA . ILE C 2 386 ? 19.40279 -97.31252 -19.24892 1.000 19.52718 395 ILE C CA 1
ATOM 11116 C C . ILE C 2 386 ? 18.83326 -97.80835 -17.92722 1.000 23.37869 395 ILE C C 1
ATOM 11117 O O . ILE C 2 386 ? 17.87723 -97.22907 -17.39685 1.000 26.10939 395 ILE C O 1
ATOM 11122 N N . VAL C 2 387 ? 19.39296 -98.89317 -17.40878 1.000 19.91929 396 VAL C N 1
ATOM 11123 C CA . VAL C 2 387 ? 18.94801 -99.48219 -16.15444 1.000 20.66157 396 VAL C CA 1
ATOM 11124 C C . VAL C 2 387 ? 19.99717 -99.17433 -15.09981 1.000 27.16117 396 VAL C C 1
ATOM 11125 O O . VAL C 2 387 ? 21.13664 -99.64937 -15.19539 1.000 24.95368 396 VAL C O 1
ATOM 11129 N N . HIS C 2 388 ? 19.62190 -98.36349 -14.10950 1.000 24.74639 397 HIS C N 1
ATOM 11130 C CA . HIS C 2 388 ? 20.47693 -98.07989 -12.96337 1.000 27.42263 397 HIS C CA 1
ATOM 11131 C C . HIS C 2 388 ? 19.99666 -98.92040 -11.78713 1.000 26.78053 397 HIS C C 1
ATOM 11132 O O . HIS C 2 388 ? 18.85608 -98.77467 -11.33634 1.000 24.56109 397 HIS C O 1
ATOM 11139 N N . ARG C 2 389 ? 20.85893 -99.81546 -11.31134 1.000 25.28043 398 ARG C N 1
ATOM 11140 C CA . ARG C 2 389 ? 20.56449 -100.62410 -10.13724 1.000 24.69707 398 ARG C CA 1
ATOM 11141 C C . ARG C 2 389 ? 21.42858 -100.13685 -8.97385 1.000 31.59945 398 ARG C C 1
ATOM 11142 O O . ARG C 2 389 ? 22.62806 -100.45516 -8.92038 1.000 27.00670 398 ARG C O 1
ATOM 11150 N N . PRO C 2 390 ? 20.88800 -99.35170 -8.04096 1.000 30.20042 399 PRO C N 1
ATOM 11151 C CA . PRO C 2 390 ? 21.70481 -98.86877 -6.91908 1.000 33.18171 399 PRO C CA 1
ATOM 11152 C C . PRO C 2 390 ? 22.16831 -100.01590 -6.03921 1.000 31.95354 399 PRO C C 1
ATOM 11153 O O . PRO C 2 390 ? 21.58239 -101.10057 -6.02520 1.000 24.98288 399 PRO C O 1
ATOM 11157 N N . ALA C 2 391 ? 23.21199 -99.72838 -5.25449 1.000 34.88390 400 ALA C N 1
ATOM 11158 C CA . ALA C 2 391 ? 23.96573 -100.72367 -4.50006 1.000 39.69418 400 ALA C CA 1
ATOM 11159 C C . ALA C 2 391 ? 23.09606 -101.83811 -3.93661 1.000 39.11442 400 ALA C C 1
ATOM 11160 O O . ALA C 2 391 ? 23.20869 -102.98395 -4.37465 1.000 51.48731 400 ALA C O 1
ATOM 11162 N N . HIS C 2 392 ? 22.22395 -101.54212 -2.98991 1.000 32.48255 401 HIS C N 1
ATOM 11163 C CA . HIS C 2 392 ? 21.49295 -102.59566 -2.29668 1.000 38.32973 401 HIS C CA 1
ATOM 11164 C C . HIS C 2 392 ? 19.99959 -102.45704 -2.54006 1.000 39.05411 401 HIS C C 1
ATOM 11165 O O . HIS C 2 392 ? 19.18374 -102.65658 -1.64246 1.000 39.97241 401 HIS C O 1
ATOM 11172 N N . ALA C 2 393 ? 19.63293 -102.14984 -3.77939 1.000 36.15322 402 ALA C N 1
ATOM 11173 C CA . ALA C 2 393 ? 18.29846 -101.66968 -4.10081 1.000 35.08578 402 ALA C CA 1
ATOM 11174 C C . ALA C 2 393 ? 17.32765 -102.81631 -4.34043 1.000 36.78649 402 ALA C C 1
ATOM 11175 O O . ALA C 2 393 ? 17.67872 -103.84061 -4.93350 1.000 39.12529 402 ALA C O 1
ATOM 11177 N N . SER C 2 394 ? 16.09354 -102.62767 -3.87431 1.000 34.28346 403 SER C N 1
ATOM 11178 C CA . SER C 2 394 ? 14.99893 -103.52451 -4.21552 1.000 40.28470 403 SER C CA 1
ATOM 11179 C C . SER C 2 394 ? 14.36339 -103.19311 -5.56595 1.000 37.81677 403 SER C C 1
ATOM 11180 O O . SER C 2 394 ? 13.65513 -104.03789 -6.12559 1.000 41.35694 403 SER C O 1
ATOM 11183 N N . HIS C 2 395 ? 14.60092 -101.99566 -6.10369 1.000 35.16077 404 HIS C N 1
ATOM 11184 C CA . HIS C 2 395 ? 13.98245 -101.56542 -7.35264 1.000 33.27322 404 HIS C CA 1
ATOM 11185 C C . HIS C 2 395 ? 15.01575 -100.92863 -8.27315 1.000 31.19829 404 HIS C C 1
ATOM 11186 O O . HIS C 2 395 ? 15.89316 -100.18557 -7.81960 1.000 32.64518 404 HIS C O 1
ATOM 11193 N N . ASP C 2 396 ? 14.90600 -101.21936 -9.56901 1.000 27.13634 405 ASP C N 1
ATOM 11194 C CA . ASP C 2 396 ? 15.77260 -100.57914 -10.54290 1.000 26.91842 405 ASP C CA 1
ATOM 11195 C C . ASP C 2 396 ? 15.20227 -99.22085 -10.94196 1.000 23.58124 405 ASP C C 1
ATOM 11196 O O . ASP C 2 396 ? 14.01856 -98.92521 -10.73900 1.000 25.45445 405 ASP C O 1
ATOM 11201 N N . ILE C 2 397 ? 16.06613 -98.38361 -11.50294 1.000 22.93361 406 ILE C N 1
ATOM 11202 C CA . ILE C 2 397 ? 15.65059 -97.14388 -12.14545 1.000 24.96917 406 ILE C CA 1
ATOM 11203 C C . ILE C 2 397 ? 15.83787 -97.31810 -13.64505 1.000 24.30274 406 ILE C C 1
ATOM 11204 O O . ILE C 2 397 ? 16.93658 -97.65027 -14.10999 1.000 25.00286 406 ILE C O 1
ATOM 11209 N N . LEU C 2 398 ? 14.76360 -97.09136 -14.39489 1.000 21.06932 407 LEU C N 1
ATOM 11210 C CA . LEU C 2 398 ? 14.75674 -97.19183 -15.84925 1.000 20.06258 407 LEU C CA 1
ATOM 11211 C C . LEU C 2 398 ? 14.80525 -95.77725 -16.42562 1.000 26.63955 407 LEU C C 1
ATOM 11212 O O . LEU C 2 398 ? 13.82534 -95.03058 -16.33486 1.000 28.60065 407 LEU C O 1
ATOM 11217 N N . VAL C 2 399 ? 15.93957 -95.40151 -17.00592 1.000 22.43077 408 VAL C N 1
ATOM 11218 C CA . VAL C 2 399 ? 16.11143 -94.09734 -17.64407 1.000 24.45561 408 VAL C CA 1
ATOM 11219 C C . VAL C 2 399 ? 15.88740 -94.28630 -19.13903 1.000 26.33163 408 VAL C C 1
ATOM 11220 O O . VAL C 2 399 ? 16.51956 -95.15354 -19.75582 1.000 24.97663 408 VAL C O 1
ATOM 11224 N N . ILE C 2 400 ? 14.98907 -93.49260 -19.71645 1.000 25.16223 409 ILE C N 1
ATOM 11225 C CA . ILE C 2 400 ? 14.47294 -93.70140 -21.06593 1.000 21.32617 409 ILE C CA 1
ATOM 11226 C C . ILE C 2 400 ? 14.71748 -92.44068 -21.88973 1.000 22.58236 409 ILE C C 1
ATOM 11227 O O . ILE C 2 400 ? 13.95049 -91.47828 -21.81602 1.000 21.39814 409 ILE C O 1
ATOM 11232 N N . PRO C 2 401 ? 15.77657 -92.40941 -22.69973 1.000 22.29715 410 PRO C N 1
ATOM 11233 C CA . PRO C 2 401 ? 15.98404 -91.26025 -23.59706 1.000 25.13206 410 PRO C CA 1
ATOM 11234 C C . PRO C 2 401 ? 14.94415 -91.22125 -24.70901 1.000 24.68890 410 PRO C C 1
ATOM 11235 O O . PRO C 2 401 ? 14.59019 -92.24692 -25.29107 1.000 22.77669 410 PRO C O 1
ATOM 11239 N N . VAL C 2 402 ? 14.46107 -90.01804 -25.01061 1.000 22.01127 411 VAL C N 1
ATOM 11240 C CA . VAL C 2 402 ? 13.37498 -89.83745 -25.95973 1.000 25.16417 411 VAL C CA 1
ATOM 11241 C C . VAL C 2 402 ? 13.71196 -88.67275 -26.87494 1.000 24.88146 411 VAL C C 1
ATOM 11242 O O . VAL C 2 402 ? 14.36110 -87.70416 -26.46935 1.000 25.59633 411 VAL C O 1
ATOM 11246 N N . GLY C 2 403 ? 13.26125 -88.77480 -28.11379 1.000 23.75827 412 GLY C N 1
ATOM 11247 C CA . GLY C 2 403 ? 13.43965 -87.69717 -29.06205 1.000 29.62144 412 GLY C CA 1
ATOM 11248 C C . GLY C 2 403 ? 12.77237 -88.04472 -30.36767 1.000 29.21119 412 GLY C C 1
ATOM 11249 O O . GLY C 2 403 ? 12.54421 -89.21948 -30.67476 1.000 29.24654 412 GLY C O 1
ATOM 11250 N N . LYS C 2 404 ? 12.44673 -87.00108 -31.12723 1.000 28.95408 413 LYS C N 1
ATOM 11251 C CA . LYS C 2 404 ? 11.79077 -87.17623 -32.41790 1.000 29.90814 413 LYS C CA 1
ATOM 11252 C C . LYS C 2 404 ? 12.53322 -88.20655 -33.26100 1.000 34.33586 413 LYS C C 1
ATOM 11253 O O . LYS C 2 404 ? 13.76387 -88.17855 -33.35504 1.000 32.73346 413 LYS C O 1
ATOM 11259 N N . GLY C 2 405 ? 11.78158 -89.13523 -33.85503 1.000 35.33183 414 GLY C N 1
ATOM 11260 C CA . GLY C 2 405 ? 12.37816 -90.15134 -34.70693 1.000 33.98442 414 GLY C CA 1
ATOM 11261 C C . GLY C 2 405 ? 13.31283 -91.13167 -34.01212 1.000 35.58404 414 GLY C C 1
ATOM 11262 O O . GLY C 2 405 ? 13.96335 -91.93942 -34.67927 1.000 36.95169 414 GLY C O 1
ATOM 11263 N N . HIS C 2 406 ? 13.38724 -91.08357 -32.68276 1.000 30.60361 415 HIS C N 1
ATOM 11264 C CA . HIS C 2 406 ? 14.16887 -92.03969 -31.90132 1.000 30.48482 415 HIS C CA 1
ATOM 11265 C C . HIS C 2 406 ? 13.26071 -93.18711 -31.45141 1.000 29.81334 415 HIS C C 1
ATOM 11266 O O . HIS C 2 406 ? 12.30737 -92.97165 -30.69523 1.000 25.24205 415 HIS C O 1
ATOM 11273 N N . GLU C 2 407 ? 13.56336 -94.40252 -31.90155 1.000 28.49725 416 GLU C N 1
ATOM 11274 C CA . GLU C 2 407 ? 12.67851 -95.53435 -31.65157 1.000 31.69244 416 GLU C CA 1
ATOM 11275 C C . GLU C 2 407 ? 12.79869 -96.03356 -30.21373 1.000 28.64405 416 GLU C C 1
ATOM 11276 O O . GLU C 2 407 ? 13.89799 -96.13756 -29.65780 1.000 25.13974 416 GLU C O 1
ATOM 11282 N N . LEU C 2 408 ? 11.65587 -96.31539 -29.61352 1.000 24.80733 417 LEU C N 1
ATOM 11283 C CA . LEU C 2 408 ? 11.47841 -96.90293 -28.29949 1.000 24.95229 417 LEU C CA 1
ATOM 11284 C C . LEU C 2 408 ? 10.94477 -98.31999 -28.43313 1.000 24.64869 417 LEU C C 1
ATOM 11285 O O . LEU C 2 408 ? 10.26856 -98.63959 -29.41448 1.000 23.73200 417 LEU C O 1
ATOM 11290 N N . PRO C 2 409 ? 11.20270 -99.18571 -27.46012 1.000 22.37887 418 PRO C N 1
ATOM 11291 C CA . PRO C 2 409 ? 10.46707 -100.45828 -27.39169 1.000 21.43018 418 PRO C CA 1
ATOM 11292 C C . PRO C 2 409 ? 8.97572 -100.17651 -27.33940 1.000 22.30786 418 PRO C C 1
ATOM 11293 O O . PRO C 2 409 ? 8.54827 -99.27517 -26.60572 1.000 22.41890 418 PRO C O 1
ATOM 11297 N N . PRO C 2 410 ? 8.15367 -100.87328 -28.12897 1.000 22.35040 419 PRO C N 1
ATOM 11298 C CA . PRO C 2 410 ? 6.70281 -100.60421 -28.05796 1.000 25.47776 419 PRO C CA 1
ATOM 11299 C C . PRO C 2 410 ? 6.11182 -100.91291 -26.69580 1.000 24.83347 419 PRO C C 1
ATOM 11300 O O . PRO C 2 410 ? 5.15867 -100.24244 -26.27191 1.000 21.94911 419 PRO C O 1
ATOM 11304 N N . LYS C 2 411 ? 6.65800 -101.90922 -25.99881 1.000 20.40359 420 LYS C N 1
ATOM 11305 C CA . LYS C 2 411 ? 6.13931 -102.37227 -24.72329 1.000 20.78896 420 LYS C CA 1
ATOM 11306 C C . LYS C 2 411 ? 7.31083 -102.88341 -23.89276 1.000 21.14367 420 LYS C C 1
ATOM 11307 O O . LYS C 2 411 ? 8.17829 -103.59869 -24.40600 1.000 22.41261 420 LYS C O 1
ATOM 11313 N N . VAL C 2 412 ? 7.34365 -102.50945 -22.61951 1.000 20.98031 421 VAL C N 1
ATOM 11314 C CA . VAL C 2 412 ? 8.30804 -103.06679 -21.67473 1.000 18.43300 421 VAL C CA 1
ATOM 11315 C C . VAL C 2 412 ? 7.54650 -103.45769 -20.41623 1.000 22.83069 421 VAL C C 1
ATOM 11316 O O . VAL C 2 412 ? 6.70579 -102.69303 -19.92718 1.000 21.79442 421 VAL C O 1
ATOM 11320 N N . VAL C 2 413 ? 7.80197 -104.66515 -19.92847 1.000 22.01603 422 VAL C N 1
ATOM 11321 C CA . VAL C 2 413 ? 7.19819 -105.18250 -18.71134 1.000 23.09230 422 VAL C CA 1
ATOM 11322 C C . VAL C 2 413 ? 8.19700 -104.99391 -17.57580 1.000 28.65051 422 VAL C C 1
ATOM 11323 O O . VAL C 2 413 ? 9.36651 -105.38668 -17.69793 1.000 24.60042 422 VAL C O 1
ATOM 11327 N N . VAL C 2 414 ? 7.75707 -104.37356 -16.47740 1.000 27.40494 423 VAL C N 1
ATOM 11328 C CA . VAL C 2 414 ? 8.65094 -104.11911 -15.35219 1.000 28.08946 423 VAL C CA 1
ATOM 11329 C C . VAL C 2 414 ? 7.98759 -104.57257 -14.06136 1.000 33.13955 423 VAL C C 1
ATOM 11330 O O . VAL C 2 414 ? 6.76118 -104.66602 -13.94839 1.000 28.23992 423 VAL C O 1
ATOM 11334 N N . LYS C 2 415 ? 8.83940 -104.85272 -13.08326 1.000 33.07747 424 LYS C N 1
ATOM 11335 C CA . LYS C 2 415 ? 8.40487 -105.19820 -11.73947 1.000 34.44004 424 LYS C CA 1
ATOM 11336 C C . LYS C 2 415 ? 7.73078 -104.00366 -11.06892 1.000 27.88146 424 LYS C C 1
ATOM 11337 O O . LYS C 2 415 ? 8.13998 -102.85451 -11.25229 1.000 30.56315 424 LYS C O 1
ATOM 11343 N N . SER C 2 416 ? 6.69329 -104.28162 -10.28530 1.000 26.53225 425 SER C N 1
ATOM 11344 C CA . SER C 2 416 ? 6.05743 -103.24881 -9.47672 1.000 31.88530 425 SER C CA 1
ATOM 11345 C C . SER C 2 416 ? 7.08916 -102.53997 -8.60095 1.000 30.53861 425 SER C C 1
ATOM 11346 O O . SER C 2 416 ? 7.98233 -103.17409 -8.03768 1.000 33.13242 425 SER C O 1
ATOM 11349 N N . GLY C 2 417 ? 6.97273 -101.21342 -8.50257 1.000 29.74295 426 GLY C N 1
ATOM 11350 C CA . GLY C 2 417 ? 7.93358 -100.40533 -7.78228 1.000 33.85045 426 GLY C CA 1
ATOM 11351 C C . GLY C 2 417 ? 9.15971 -99.99635 -8.57978 1.000 32.91745 426 GLY C C 1
ATOM 11352 O O . GLY C 2 417 ? 9.97577 -99.21052 -8.07510 1.000 29.30337 426 GLY C O 1
ATOM 11353 N N . THR C 2 418 ? 9.32436 -100.51099 -9.79838 1.000 27.81798 427 THR C N 1
ATOM 11354 C CA . THR C 2 418 ? 10.34205 -99.98820 -10.69338 1.000 25.42012 427 THR C CA 1
ATOM 11355 C C . THR C 2 418 ? 10.14934 -98.48619 -10.85573 1.000 25.15659 427 THR C C 1
ATOM 11356 O O . THR C 2 418 ? 9.02365 -97.98754 -10.89246 1.000 27.93710 427 THR C O 1
ATOM 11360 N N . LYS C 2 419 ? 11.25019 -97.76108 -10.92250 1.000 25.70886 428 LYS C N 1
ATOM 11361 C CA . LYS C 2 419 ? 11.20424 -96.32780 -11.14947 1.000 26.61529 428 LYS C CA 1
ATOM 11362 C C . LYS C 2 419 ? 11.54965 -96.03501 -12.60415 1.000 25.07174 428 LYS C C 1
ATOM 11363 O O . LYS C 2 419 ? 12.31287 -96.77009 -13.23501 1.000 29.01886 428 LYS C O 1
ATOM 11369 N N . ILE C 2 420 ? 10.93846 -94.98839 -13.15624 1.000 24.10184 429 ILE C N 1
ATOM 11370 C CA . ILE C 2 420 ? 11.18117 -94.61942 -14.54522 1.000 23.49023 429 ILE C CA 1
ATOM 11371 C C . ILE C 2 420 ? 11.39838 -93.12302 -14.63446 1.000 21.36977 429 ILE C C 1
ATOM 11372 O O . ILE C 2 420 ? 10.81083 -92.33962 -13.88515 1.000 23.86726 429 ILE C O 1
ATOM 11377 N N . GLU C 2 421 ? 12.25306 -92.73690 -15.57222 1.000 22.00025 430 GLU C N 1
ATOM 11378 C CA . GLU C 2 421 ? 12.62644 -91.35364 -15.80493 1.000 25.72927 430 GLU C CA 1
ATOM 11379 C C . GLU C 2 421 ? 12.78347 -91.16645 -17.30575 1.000 23.83557 430 GLU C C 1
ATOM 11380 O O . GLU C 2 421 ? 13.50289 -91.93293 -17.95151 1.000 26.52317 430 GLU C O 1
ATOM 11386 N N . PHE C 2 422 ? 12.10622 -90.17335 -17.86305 1.000 21.82615 431 PHE C N 1
ATOM 11387 C CA . PHE C 2 422 ? 12.26427 -89.84121 -19.27232 1.000 22.65383 431 PHE C CA 1
ATOM 11388 C C . PHE C 2 422 ? 13.22614 -88.67429 -19.42172 1.000 21.19256 431 PHE C C 1
ATOM 11389 O O . PHE C 2 422 ? 13.14807 -87.69669 -18.67365 1.000 24.82172 431 PHE C O 1
ATOM 11397 N N . THR C 2 423 ? 14.13480 -88.77035 -20.39180 1.000 21.45302 432 THR C N 1
ATOM 11398 C CA . THR C 2 423 ? 15.10944 -87.70300 -20.54296 1.000 21.75438 432 THR C CA 1
ATOM 11399 C C . THR C 2 423 ? 15.30425 -87.38738 -22.02079 1.000 21.61504 432 THR C C 1
ATOM 11400 O O . THR C 2 423 ? 15.35263 -88.30405 -22.85119 1.000 22.74660 432 THR C O 1
ATOM 11404 N N . PRO C 2 424 ? 15.40407 -86.10894 -22.38493 1.000 23.16054 433 PRO C N 1
ATOM 11405 C CA . PRO C 2 424 ? 15.40440 -85.74761 -23.81067 1.000 22.28981 433 PRO C CA 1
ATOM 11406 C C . PRO C 2 424 ? 16.75440 -85.98870 -24.47537 1.000 27.22857 433 PRO C C 1
ATOM 11407 O O . PRO C 2 424 ? 17.80253 -85.57345 -23.96992 1.000 24.81316 433 PRO C O 1
ATOM 11411 N N . ILE C 2 425 ? 16.71325 -86.67506 -25.62347 1.000 24.04295 434 ILE C N 1
ATOM 11412 C CA . ILE C 2 425 ? 17.90868 -86.86617 -26.44009 1.000 24.94949 434 ILE C CA 1
ATOM 11413 C C . ILE C 2 425 ? 18.27879 -85.57420 -27.15411 1.000 30.47987 434 ILE C C 1
ATOM 11414 O O . ILE C 2 425 ? 19.45940 -85.32313 -27.43006 1.000 27.01134 434 ILE C O 1
ATOM 11419 N N . ASP C 2 426 ? 17.28594 -84.75485 -27.48855 1.000 22.72914 435 ASP C N 1
ATOM 11420 C CA . ASP C 2 426 ? 17.50602 -83.44708 -28.09984 1.000 28.36379 435 ASP C CA 1
ATOM 11421 C C . ASP C 2 426 ? 16.31443 -82.55897 -27.76439 1.000 28.36354 435 ASP C C 1
ATOM 11422 O O . ASP C 2 426 ? 15.40094 -82.96716 -27.03886 1.000 27.43526 435 ASP C O 1
ATOM 11427 N N . SER C 2 427 ? 16.30925 -81.34081 -28.31548 1.000 21.67227 436 SER C N 1
ATOM 11428 C CA . SER C 2 427 ? 15.30880 -80.38122 -27.85611 1.000 25.51076 436 SER C CA 1
ATOM 11429 C C . SER C 2 427 ? 13.91317 -80.64631 -28.41583 1.000 26.17931 436 SER C C 1
ATOM 11430 O O . SER C 2 427 ? 12.98194 -79.93743 -28.02414 1.000 28.12557 436 SER C O 1
ATOM 11433 N N . SER C 2 428 ? 13.74307 -81.63584 -29.30758 1.000 24.21837 437 SER C N 1
ATOM 11434 C CA . SER C 2 428 ? 12.41675 -81.93768 -29.85428 1.000 27.72734 437 SER C CA 1
ATOM 11435 C C . SER C 2 428 ? 11.42127 -82.30302 -28.76149 1.000 31.76487 437 SER C C 1
ATOM 11436 O O . SER C 2 428 ? 10.20885 -82.10400 -28.92230 1.000 30.11957 437 SER C O 1
ATOM 11439 N N . VAL C 2 429 ? 11.90177 -82.87871 -27.66982 1.000 27.72500 438 VAL C N 1
ATOM 11440 C CA . VAL C 2 429 ? 11.06435 -83.22454 -26.53282 1.000 29.43881 438 VAL C CA 1
ATOM 11441 C C . VAL C 2 429 ? 11.31296 -82.14140 -25.49488 1.000 30.41091 438 VAL C C 1
ATOM 11442 O O . VAL C 2 429 ? 12.33210 -82.14516 -24.79587 1.000 29.47126 438 VAL C O 1
ATOM 11446 N N . ASP C 2 430 ? 10.39392 -81.18621 -25.41576 1.000 30.53945 439 ASP C N 1
ATOM 11447 C CA . ASP C 2 430 ? 10.59700 -80.01110 -24.58397 1.000 37.85676 439 ASP C CA 1
ATOM 11448 C C . ASP C 2 430 ? 9.47007 -79.81809 -23.58158 1.000 39.11260 439 ASP C C 1
ATOM 11449 O O . ASP C 2 430 ? 9.41328 -78.77606 -22.91935 1.000 41.71488 439 ASP C O 1
ATOM 11454 N N . ARG C 2 431 ? 8.58498 -80.80234 -23.44230 1.000 31.25355 440 ARG C N 1
ATOM 11455 C CA . ARG C 2 431 ? 7.53826 -80.77808 -22.43574 1.000 34.54246 440 ARG C CA 1
ATOM 11456 C C . ARG C 2 431 ? 7.36609 -82.18554 -21.88021 1.000 29.82215 440 ARG C C 1
ATOM 11457 O O . ARG C 2 431 ? 7.87998 -83.16434 -22.43098 1.000 30.01137 440 ARG C O 1
ATOM 11465 N N . ALA C 2 432 ? 6.62732 -82.28336 -20.77998 1.000 30.00006 441 ALA C N 1
ATOM 11466 C CA . ALA C 2 432 ? 6.48658 -83.55889 -20.09469 1.000 29.50320 441 ALA C CA 1
ATOM 11467 C C . ALA C 2 432 ? 5.87835 -84.60403 -21.02171 1.000 27.52126 441 ALA C C 1
ATOM 11468 O O . ALA C 2 432 ? 5.09100 -84.28869 -21.92124 1.000 26.51842 441 ALA C O 1
ATOM 11470 N N . MET C 2 433 ? 6.26835 -85.85924 -20.80580 1.000 25.49068 442 MET C N 1
ATOM 11471 C CA . MET C 2 433 ? 5.52250 -86.96837 -21.37581 1.000 23.15801 442 MET C CA 1
ATOM 11472 C C . MET C 2 433 ? 4.15013 -87.04515 -20.71000 1.000 24.64430 442 MET C C 1
ATOM 11473 O O . MET C 2 433 ? 3.96016 -86.59176 -19.58142 1.000 24.79577 442 MET C O 1
ATOM 11478 N N . VAL C 2 434 ? 3.19059 -87.64315 -21.41344 1.000 23.05065 443 VAL C N 1
ATOM 11479 C CA . VAL C 2 434 ? 1.82149 -87.73677 -20.91935 1.000 24.11031 443 VAL C CA 1
ATOM 11480 C C . VAL C 2 434 ? 1.37463 -89.19228 -20.93633 1.000 24.49647 443 VAL C C 1
ATOM 11481 O O . VAL C 2 434 ? 1.84486 -90.00057 -21.74514 1.000 25.13363 443 VAL C O 1
ATOM 11485 N N . GLU C 2 435 ? 0.46991 -89.52663 -20.01818 1.000 19.20907 444 GLU C N 1
ATOM 11486 C CA . GLU C 2 435 ? -0.11890 -90.85201 -19.93222 1.000 19.08425 444 GLU C CA 1
ATOM 11487 C C . GLU C 2 435 ? -1.57017 -90.73393 -20.37682 1.000 25.40960 444 GLU C C 1
ATOM 11488 O O . GLU C 2 435 ? -2.33726 -89.96304 -19.78940 1.000 22.01536 444 GLU C O 1
ATOM 11494 N N . LEU C 2 436 ? -1.93137 -91.48217 -21.42077 1.000 20.79036 445 LEU C N 1
ATOM 11495 C CA . LEU C 2 436 ? -3.19911 -91.28964 -22.12105 1.000 24.30870 445 LEU C CA 1
ATOM 11496 C C . LEU C 2 436 ? -4.31564 -92.22401 -21.66859 1.000 22.00555 445 LEU C C 1
ATOM 11497 O O . LEU C 2 436 ? -5.47874 -91.98202 -22.01367 1.000 26.41402 445 LEU C O 1
ATOM 11502 N N . GLY C 2 437 ? -4.01113 -93.27887 -20.92182 1.000 24.29136 446 GLY C N 1
ATOM 11503 C CA . GLY C 2 437 ? -5.04973 -94.08879 -20.32488 1.000 26.96833 446 GLY C CA 1
ATOM 11504 C C . GLY C 2 437 ? -5.51957 -95.28251 -21.13012 1.000 23.37950 446 GLY C C 1
ATOM 11505 O O . GLY C 2 437 ? -6.25804 -96.10819 -20.58823 1.000 22.48966 446 GLY C O 1
ATOM 11506 N N . SER C 2 438 ? -5.12129 -95.42022 -22.39239 1.000 21.72466 447 SER C N 1
ATOM 11507 C CA . SER C 2 438 ? -5.55993 -96.58472 -23.14861 1.000 18.41587 447 SER C CA 1
ATOM 11508 C C . SER C 2 438 ? -4.61224 -96.88068 -24.30382 1.000 21.41373 447 SER C C 1
ATOM 11509 O O . SER C 2 438 ? -3.93075 -95.99760 -24.83462 1.000 20.06089 447 SER C O 1
ATOM 11512 N N . PHE C 2 439 ? -4.58067 -98.16061 -24.66231 1.000 20.73740 448 PHE C N 1
ATOM 11513 C CA . PHE C 2 439 ? -3.93601 -98.63401 -25.88113 1.000 20.09728 448 PHE C CA 1
ATOM 11514 C C . PHE C 2 439 ? -4.40133 -97.83850 -27.10024 1.000 22.16399 448 PHE C C 1
ATOM 11515 O O . PHE C 2 439 ? -3.58718 -97.43867 -27.94017 1.000 19.68562 448 PHE C O 1
ATOM 11523 N N . THR C 2 440 ? -5.71648 -97.58997 -27.21498 1.000 19.44661 449 THR C N 1
ATOM 11524 C CA . THR C 2 440 ? -6.24109 -96.92054 -28.40401 1.000 17.45883 449 THR C CA 1
ATOM 11525 C C . THR C 2 440 ? -5.77337 -95.47667 -28.49060 1.000 16.20920 449 THR C C 1
ATOM 11526 O O . THR C 2 440 ? -5.48536 -94.97681 -29.58404 1.000 17.55999 449 THR C O 1
ATOM 11530 N N . ALA C 2 441 ? -5.75691 -94.76430 -27.36685 1.000 19.01282 450 ALA C N 1
ATOM 11531 C CA . ALA C 2 441 ? -5.30194 -93.37584 -27.41185 1.000 20.99196 450 ALA C CA 1
ATOM 11532 C C . ALA C 2 441 ? -3.83083 -93.29955 -27.80965 1.000 21.14222 450 ALA C C 1
ATOM 11533 O O . ALA C 2 441 ? -3.41558 -92.37259 -28.51814 1.000 19.73240 450 ALA C O 1
ATOM 11535 N N . MET C 2 442 ? -3.02540 -94.26610 -27.36709 1.000 18.72056 451 MET C N 1
ATOM 11536 C CA . MET C 2 442 ? -1.62324 -94.28763 -27.78020 1.000 21.09041 451 MET C CA 1
ATOM 11537 C C . MET C 2 442 ? -1.49659 -94.60221 -29.26628 1.000 20.65966 451 MET C C 1
ATOM 11538 O O . MET C 2 442 ? -0.75188 -93.93491 -29.99466 1.000 21.66048 451 MET C O 1
ATOM 11543 N N . ALA C 2 443 ? -2.21354 -95.62926 -29.73103 1.000 21.22189 452 ALA C N 1
ATOM 11544 C CA . ALA C 2 443 ? -2.14036 -96.01910 -31.13859 1.000 20.47353 452 ALA C CA 1
ATOM 11545 C C . ALA C 2 443 ? -2.54840 -94.87669 -32.05171 1.000 23.14969 452 ALA C C 1
ATOM 11546 O O . ALA C 2 443 ? -1.90382 -94.63653 -33.08093 1.000 25.86695 452 ALA C O 1
ATOM 11548 N N . LYS C 2 444 ? -3.61131 -94.15544 -31.69807 1.000 20.80528 453 LYS C N 1
ATOM 11549 C CA . LYS C 2 444 ? -4.09347 -93.05248 -32.52039 1.000 22.33548 453 LYS C CA 1
ATOM 11550 C C . LYS C 2 444 ? -3.47481 -91.71527 -32.14363 1.000 25.22489 453 LYS C C 1
ATOM 11551 O O . LYS C 2 444 ? -3.82632 -90.69286 -32.75012 1.000 23.50603 453 LYS C O 1
ATOM 11557 N N . CYS C 2 445 ? -2.57816 -91.69875 -31.15959 1.000 21.92382 454 CYS C N 1
ATOM 11558 C CA . CYS C 2 445 ? -1.90169 -90.47642 -30.72433 1.000 22.11318 454 CYS C CA 1
ATOM 11559 C C . CYS C 2 445 ? -2.90232 -89.37749 -30.38201 1.000 27.12987 454 CYS C C 1
ATOM 11560 O O . CYS C 2 445 ? -2.80001 -88.23063 -30.83597 1.000 26.49648 454 CYS C O 1
ATOM 11563 N N . ILE C 2 446 ? -3.87590 -89.73994 -29.54864 1.000 21.01156 455 ILE C N 1
ATOM 11564 C CA . ILE C 2 446 ? -4.85463 -88.78459 -29.05134 1.000 23.36704 455 ILE C CA 1
ATOM 11565 C C . ILE C 2 446 ? -4.22894 -88.04358 -27.88096 1.000 23.87727 455 ILE C C 1
ATOM 11566 O O . ILE C 2 446 ? -4.55650 -88.31284 -26.72144 1.000 23.31886 455 ILE C O 1
ATOM 11571 N N . VAL C 2 447 ? -3.31255 -87.12590 -28.14200 1.000 24.55692 456 VAL C N 1
ATOM 11572 C CA . VAL C 2 447 ? -2.64539 -86.39506 -27.06893 1.000 25.46613 456 VAL C CA 1
ATOM 11573 C C . VAL C 2 447 ? -3.30954 -85.02997 -26.92993 1.000 22.68495 456 VAL C C 1
ATOM 11574 O O . VAL C 2 447 ? -3.47520 -84.32371 -27.93543 1.000 27.15717 456 VAL C O 1
ATOM 11578 N N . PRO C 2 448 ? -3.76225 -84.66591 -25.74201 1.000 24.76716 457 PRO C N 1
ATOM 11579 C CA . PRO C 2 448 ? -4.54692 -83.44463 -25.58057 1.000 28.02351 457 PRO C CA 1
ATOM 11580 C C . PRO C 2 448 ? -3.65996 -82.21338 -25.64535 1.000 30.82539 457 PRO C C 1
ATOM 11581 O O . PRO C 2 448 ? -2.42868 -82.30778 -25.52922 1.000 30.11260 457 PRO C O 1
ATOM 11585 N N . PRO C 2 449 ? -4.24511 -81.04255 -25.83916 1.000 28.71835 458 PRO C N 1
ATOM 11586 C CA . PRO C 2 449 ? -3.43928 -79.81954 -25.93069 1.000 30.59080 458 PRO C CA 1
ATOM 11587 C C . PRO C 2 449 ? -3.11447 -79.23024 -24.56590 1.000 32.48186 458 PRO C C 1
ATOM 11588 O O . PRO C 2 449 ? -3.08234 -78.00767 -24.40603 1.000 39.84959 458 PRO C O 1
ATOM 11592 N N . PHE C 2 450 ? -2.89590 -80.08977 -23.57630 1.000 30.65710 459 PHE C N 1
ATOM 11593 C CA . PHE C 2 450 ? -2.53288 -79.68186 -22.22633 1.000 30.15762 459 PHE C CA 1
ATOM 11594 C C . PHE C 2 450 ? -1.75615 -80.81595 -21.58504 1.000 31.31325 459 PHE C C 1
ATOM 11595 O O . PHE C 2 450 ? -1.90714 -81.97691 -21.97443 1.000 28.70780 459 PHE C O 1
ATOM 11603 N N . THR C 2 451 ? -0.93498 -80.47197 -20.59137 1.000 30.38517 460 THR C N 1
ATOM 11604 C CA . THR C 2 451 ? -0.23581 -81.49871 -19.83452 1.000 31.59558 460 THR C CA 1
ATOM 11605 C C . THR C 2 451 ? -1.24099 -82.36685 -19.09158 1.000 30.49506 460 THR C C 1
ATOM 11606 O O . THR C 2 451 ? -2.25467 -81.87791 -18.58388 1.000 30.96803 460 THR C O 1
ATOM 11610 N N . TYR C 2 452 ? -0.96099 -83.66553 -19.02138 1.000 30.11434 461 TYR C N 1
ATOM 11611 C CA . TYR C 2 452 ? -1.99068 -84.60654 -18.58814 1.000 27.67715 461 TYR C CA 1
ATOM 11612 C C . TYR C 2 452 ? -1.33381 -85.86849 -18.06795 1.000 25.70538 461 TYR C C 1
ATOM 11613 O O . TYR C 2 452 ? -0.66109 -86.56630 -18.83528 1.000 26.78150 461 TYR C O 1
ATOM 11622 N N . ASN C 2 453 ? -1.54510 -86.18008 -16.78734 1.000 23.32013 462 ASN C N 1
ATOM 11623 C CA . ASN C 2 453 ? -0.96040 -87.37425 -16.19223 1.000 24.81619 462 ASN C CA 1
ATOM 11624 C C . ASN C 2 453 ? 0.53019 -87.42267 -16.52210 1.000 26.03323 462 ASN C C 1
ATOM 11625 O O . ASN C 2 453 ? 1.06339 -88.43434 -16.97903 1.000 27.29704 462 ASN C O 1
ATOM 11630 N N . ALA C 2 454 ? 1.20458 -86.30174 -16.26572 1.000 27.07411 463 ALA C N 1
ATOM 11631 C CA . ALA C 2 454 ? 2.51823 -86.05065 -16.84404 1.000 29.36310 463 ALA C CA 1
ATOM 11632 C C . ALA C 2 454 ? 3.62284 -86.84758 -16.16572 1.000 26.39047 463 ALA C C 1
ATOM 11633 O O . ALA C 2 454 ? 3.59511 -87.08200 -14.95622 1.000 27.05262 463 ALA C O 1
ATOM 11635 N N . PHE C 2 455 ? 4.60781 -87.25756 -16.96755 1.000 25.57542 464 PHE C N 1
ATOM 11636 C CA . PHE C 2 455 ? 5.93166 -87.65770 -16.48130 1.000 27.21148 464 PHE C CA 1
ATOM 11637 C C . PHE C 2 455 ? 6.85173 -86.50742 -16.85688 1.000 22.20351 464 PHE C C 1
ATOM 11638 O O . PHE C 2 455 ? 7.24144 -86.37263 -18.01696 1.000 21.17724 464 PHE C O 1
ATOM 11646 N N . GLU C 2 456 ? 7.14751 -85.65039 -15.88876 1.000 21.21758 465 GLU C N 1
ATOM 11647 C CA . GLU C 2 456 ? 8.07360 -84.55282 -16.12419 1.000 25.25220 465 GLU C CA 1
ATOM 11648 C C . GLU C 2 456 ? 9.44054 -85.08546 -16.53855 1.000 22.67451 465 GLU C C 1
ATOM 11649 O O . GLU C 2 456 ? 9.92972 -86.08227 -15.99428 1.000 21.97410 465 GLU C O 1
ATOM 11655 N N . LEU C 2 457 ? 10.06672 -84.40259 -17.49358 1.000 22.50138 466 LEU C N 1
ATOM 11656 C CA . LEU C 2 457 ? 11.38711 -84.80738 -17.96393 1.000 25.86405 466 LEU C CA 1
ATOM 11657 C C . LEU C 2 457 ? 12.43210 -84.73183 -16.85018 1.000 27.07020 466 LEU C C 1
ATOM 11658 O O . LEU C 2 457 ? 12.50086 -83.75988 -16.08894 1.000 25.49458 466 LEU C O 1
ATOM 11663 N N . ASN C 2 458 ? 13.26885 -85.75961 -16.76070 1.000 26.08492 467 ASN C N 1
ATOM 11664 C CA . ASN C 2 458 ? 14.35416 -85.79816 -15.78359 1.000 26.82797 467 ASN C CA 1
ATOM 11665 C C . ASN C 2 458 ? 13.84793 -85.88010 -14.35356 1.000 31.90949 467 ASN C C 1
ATOM 11666 O O . ASN C 2 458 ? 14.55548 -85.48535 -13.42055 1.000 30.33771 467 ASN C O 1
ATOM 11671 N N . LYS C 2 459 ? 12.62773 -86.36695 -14.16821 1.000 24.56307 468 LYS C N 1
ATOM 11672 C CA . LYS C 2 459 ? 12.07173 -86.67031 -12.86014 1.000 28.44610 468 LYS C CA 1
ATOM 11673 C C . LYS C 2 459 ? 11.82882 -88.16484 -12.76607 1.000 26.12267 468 LYS C C 1
ATOM 11674 O O . LYS C 2 459 ? 11.39852 -88.79034 -13.73608 1.000 25.60507 468 LYS C O 1
ATOM 11680 N N . VAL C 2 460 ? 12.06769 -88.72750 -11.59334 1.000 23.92804 469 VAL C N 1
ATOM 11681 C CA . VAL C 2 460 ? 11.93282 -90.15873 -11.36895 1.000 26.31437 469 VAL C CA 1
ATOM 11682 C C . VAL C 2 460 ? 10.56906 -90.43065 -10.75496 1.000 29.04926 469 VAL C C 1
ATOM 11683 O O . VAL C 2 460 ? 10.17854 -89.77380 -9.78134 1.000 31.34460 469 VAL C O 1
ATOM 11687 N N . TYR C 2 461 ? 9.85677 -91.41803 -11.30904 1.000 25.66846 470 TYR C N 1
ATOM 11688 C CA . TYR C 2 461 ? 8.52682 -91.81423 -10.86517 1.000 26.02581 470 TYR C CA 1
ATOM 11689 C C . TYR C 2 461 ? 8.51753 -93.30868 -10.58722 1.000 28.14271 470 TYR C C 1
ATOM 11690 O O . TYR C 2 461 ? 9.10612 -94.08989 -11.33660 1.000 29.57656 470 TYR C O 1
ATOM 11699 N N . SER C 2 462 ? 7.84218 -93.69823 -9.51595 1.000 27.40978 471 SER C N 1
ATOM 11700 C CA . SER C 2 462 ? 7.61553 -95.09873 -9.18812 1.000 32.11399 471 SER C CA 1
ATOM 11701 C C . SER C 2 462 ? 6.26777 -95.50457 -9.78293 1.000 35.63380 471 SER C C 1
ATOM 11702 O O . SER C 2 462 ? 5.31697 -94.72269 -9.73564 1.000 35.57885 471 SER C O 1
ATOM 11705 N N . VAL C 2 463 ? 6.18174 -96.69258 -10.38317 1.000 32.40156 472 VAL C N 1
ATOM 11706 C CA . VAL C 2 463 ? 5.00499 -97.03286 -11.20450 1.000 35.93622 472 VAL C CA 1
ATOM 11707 C C . VAL C 2 463 ? 3.99719 -97.92384 -10.46965 1.000 45.05697 472 VAL C C 1
ATOM 11708 O O . VAL C 2 463 ? 2.79499 -97.65316 -10.50751 1.000 49.47545 472 VAL C O 1
ATOM 11712 N N . ASP C 2 464 ? 4.43666 -99.01313 -9.83766 1.000 41.24428 473 ASP C N 1
ATOM 11713 C CA . ASP C 2 464 ? 3.51923 -99.78433 -8.97956 1.000 49.21198 473 ASP C CA 1
ATOM 11714 C C . ASP C 2 464 ? 2.65401 -100.86260 -9.66025 1.000 48.19639 473 ASP C C 1
ATOM 11715 O O . ASP C 2 464 ? 2.87566 -102.05080 -9.39781 1.000 51.21359 473 ASP C O 1
ATOM 11720 N N . HIS C 2 465 ? 1.64915 -100.51522 -10.47939 1.000 40.57993 474 HIS C N 1
ATOM 11721 C CA . HIS C 2 465 ? 0.78235 -101.59317 -10.96023 1.000 46.04493 474 HIS C CA 1
ATOM 11722 C C . HIS C 2 465 ? -0.14027 -101.14097 -12.09621 1.000 47.95264 474 HIS C C 1
ATOM 11723 O O . HIS C 2 465 ? -0.78433 -100.09420 -12.00065 1.000 52.97396 474 HIS C O 1
ATOM 11730 N N . GLY C 2 466 ? -0.24084 -101.96928 -13.13434 1.000 32.87709 475 GLY C N 1
ATOM 11731 C CA . GLY C 2 466 ? -1.14776 -101.75137 -14.24744 1.000 41.37767 475 GLY C CA 1
ATOM 11732 C C . GLY C 2 466 ? -0.42786 -101.43196 -15.54539 1.000 34.26508 475 GLY C C 1
ATOM 11733 O O . GLY C 2 466 ? 0.76623 -101.69167 -15.71880 1.000 31.27857 475 GLY C O 1
ATOM 11734 N N . ASP C 2 467 ? -1.17303 -100.84040 -16.47080 1.000 24.43635 476 ASP C N 1
ATOM 11735 C CA . ASP C 2 467 ? -0.62424 -100.41611 -17.75432 1.000 25.46588 476 ASP C CA 1
ATOM 11736 C C . ASP C 2 467 ? -0.52021 -98.89778 -17.82567 1.000 28.57813 476 ASP C C 1
ATOM 11737 O O . ASP C 2 467 ? -1.45160 -98.18143 -17.44213 1.000 28.84404 476 ASP C O 1
ATOM 11742 N N . TYR C 2 468 ? 0.61338 -98.41361 -18.33293 1.000 22.49185 477 TYR C N 1
ATOM 11743 C CA . TYR C 2 468 ? 0.81421 -97.00287 -18.64635 1.000 24.49996 477 TYR C CA 1
ATOM 11744 C C . TYR C 2 468 ? 1.00954 -96.85842 -20.14694 1.000 26.02522 477 TYR C C 1
ATOM 11745 O O . TYR C 2 468 ? 1.86355 -97.53286 -20.73358 1.000 23.95030 477 TYR C O 1
ATOM 11754 N N . TYR C 2 469 ? 0.24244 -95.96465 -20.76308 1.000 22.25223 478 TYR C N 1
ATOM 11755 C CA . TYR C 2 469 ? 0.35885 -95.68965 -22.18829 1.000 20.67475 478 TYR C CA 1
ATOM 11756 C C . TYR C 2 469 ? 0.91218 -94.28306 -22.32098 1.000 22.26348 478 TYR C C 1
ATOM 11757 O O . TYR C 2 469 ? 0.16091 -93.30323 -22.25403 1.000 20.23594 478 TYR C O 1
ATOM 11766 N N . ILE C 2 470 ? 2.23151 -94.18814 -22.49578 1.000 21.72224 479 ILE C N 1
ATOM 11767 C CA . ILE C 2 470 ? 2.96758 -92.94393 -22.32051 1.000 21.41165 479 ILE C CA 1
ATOM 11768 C C . ILE C 2 470 ? 3.40424 -92.43658 -23.68681 1.000 24.28005 479 ILE C C 1
ATOM 11769 O O . ILE C 2 470 ? 3.92229 -93.20130 -24.50833 1.000 25.10356 479 ILE C O 1
ATOM 11774 N N . THR C 2 471 ? 3.18617 -91.15179 -23.93622 1.000 22.24133 480 THR C N 1
ATOM 11775 C CA . THR C 2 471 ? 3.56750 -90.56259 -25.20692 1.000 23.85255 480 THR C CA 1
ATOM 11776 C C . THR C 2 471 ? 4.17453 -89.20068 -24.93479 1.000 22.50167 480 THR C C 1
ATOM 11777 O O . THR C 2 471 ? 4.11665 -88.68033 -23.81263 1.000 21.76739 480 THR C O 1
ATOM 11781 N N . ALA C 2 472 ? 4.75671 -88.63153 -25.98611 1.000 21.32960 481 ALA C N 1
ATOM 11782 C CA . ALA C 2 472 ? 5.21038 -87.25642 -25.94212 1.000 23.92397 481 ALA C CA 1
ATOM 11783 C C . ALA C 2 472 ? 4.01209 -86.31640 -25.84369 1.000 28.82162 481 ALA C C 1
ATOM 11784 O O . ALA C 2 472 ? 2.86340 -86.67734 -26.15152 1.000 26.15664 481 ALA C O 1
ATOM 11786 N N . GLY C 2 473 ? 4.28656 -85.09499 -25.40472 1.000 26.06491 482 GLY C N 1
ATOM 11787 C CA . GLY C 2 473 ? 3.22007 -84.13082 -25.20196 1.000 28.38202 482 GLY C CA 1
ATOM 11788 C C . GLY C 2 473 ? 2.64502 -83.46950 -26.44166 1.000 28.78651 482 GLY C C 1
ATOM 11789 O O . GLY C 2 473 ? 1.88041 -82.50882 -26.31410 1.000 34.11908 482 GLY C O 1
ATOM 11790 N N . THR C 2 474 ? 2.99804 -83.93432 -27.63992 1.000 26.37789 483 THR C N 1
ATOM 11791 C CA . THR C 2 474 ? 2.35000 -83.45719 -28.85803 1.000 29.81758 483 THR C CA 1
ATOM 11792 C C . THR C 2 474 ? 1.99231 -84.63176 -29.75909 1.000 31.89363 483 THR C C 1
ATOM 11793 O O . THR C 2 474 ? 2.66202 -85.66985 -29.76008 1.000 27.23556 483 THR C O 1
ATOM 11797 N N . HIS C 2 475 ? 0.91789 -84.44421 -30.52863 1.000 30.42009 484 HIS C N 1
ATOM 11798 C CA . HIS C 2 475 ? 0.47520 -85.46422 -31.47327 1.000 31.39288 484 HIS C CA 1
ATOM 11799 C C . HIS C 2 475 ? 1.57306 -85.80517 -32.48462 1.000 31.05105 484 HIS C C 1
ATOM 11800 O O . HIS C 2 475 ? 1.82850 -86.98511 -32.75584 1.000 26.89461 484 HIS C O 1
ATOM 11807 N N . GLU C 2 476 ? 2.24886 -84.78816 -33.04476 1.000 32.11155 485 GLU C N 1
ATOM 11808 C CA . GLU C 2 476 ? 3.24289 -85.05746 -34.08685 1.000 36.04970 485 GLU C CA 1
ATOM 11809 C C . GLU C 2 476 ? 4.38315 -85.90835 -33.55447 1.000 31.58018 485 GLU C C 1
ATOM 11810 O O . GLU C 2 476 ? 4.90132 -86.78252 -34.26105 1.000 31.21994 485 GLU C O 1
ATOM 11816 N N . LEU C 2 477 ? 4.79949 -85.64580 -32.31817 1.000 33.01823 486 LEU C N 1
ATOM 11817 C CA . LEU C 2 477 ? 5.89442 -86.39237 -31.71286 1.000 31.38415 486 LEU C CA 1
ATOM 11818 C C . LEU C 2 477 ? 5.49202 -87.83274 -31.42612 1.000 31.02968 486 LEU C C 1
ATOM 11819 O O . LEU C 2 477 ? 6.26044 -88.76944 -31.68034 1.000 26.09865 486 LEU C O 1
ATOM 11824 N N . CYS C 2 478 ? 4.29845 -88.02172 -30.85303 1.000 30.37422 487 CYS C N 1
ATOM 11825 C CA . CYS C 2 478 ? 3.76170 -89.36445 -30.66359 1.000 25.86782 487 CYS C CA 1
ATOM 11826 C C . CYS C 2 478 ? 3.75314 -90.13230 -31.97896 1.000 28.44016 487 CYS C C 1
ATOM 11827 O O . CYS C 2 478 ? 4.07482 -91.32763 -32.01476 1.000 28.61222 487 CYS C O 1
ATOM 11830 N N . GLU C 2 479 ? 3.39596 -89.45237 -33.07826 1.000 24.53419 488 GLU C N 1
ATOM 11831 C CA . GLU C 2 479 ? 3.43636 -90.05789 -34.40741 1.000 28.13371 488 GLU C CA 1
ATOM 11832 C C . GLU C 2 479 ? 4.85500 -90.20825 -34.94643 1.000 28.34859 488 GLU C C 1
ATOM 11833 O O . GLU C 2 479 ? 5.04544 -90.89992 -35.94934 1.000 32.29742 488 GLU C O 1
ATOM 11839 N N . GLN C 2 480 ? 5.84321 -89.58142 -34.31940 1.000 30.42216 489 GLN C N 1
ATOM 11840 C CA . GLN C 2 480 ? 7.24302 -89.71355 -34.70547 1.000 30.04354 489 GLN C CA 1
ATOM 11841 C C . GLN C 2 480 ? 8.02594 -90.52648 -33.67667 1.000 34.14819 489 GLN C C 1
ATOM 11842 O O . GLN C 2 480 ? 9.13644 -90.15261 -33.28840 1.000 31.18953 489 GLN C O 1
ATOM 11848 N N . ASN C 2 481 ? 7.43471 -91.62130 -33.18547 1.000 32.19880 490 ASN C N 1
ATOM 11849 C CA . ASN C 2 481 ? 8.07532 -92.68577 -32.41135 1.000 33.31690 490 ASN C CA 1
ATOM 11850 C C . ASN C 2 481 ? 8.02512 -92.49599 -30.89170 1.000 31.57212 490 ASN C C 1
ATOM 11851 O O . ASN C 2 481 ? 8.37427 -93.42541 -30.16694 1.000 29.24754 490 ASN C O 1
ATOM 11856 N N . VAL C 2 482 ? 7.63596 -91.33394 -30.37668 1.000 28.94066 491 VAL C N 1
ATOM 11857 C CA . VAL C 2 482 ? 7.80191 -91.06411 -28.93420 1.000 27.32578 491 VAL C CA 1
ATOM 11858 C C . VAL C 2 482 ? 6.52102 -91.52957 -28.25280 1.000 25.28466 491 VAL C C 1
ATOM 11859 O O . VAL C 2 482 ? 5.61533 -90.75183 -27.94484 1.000 24.19268 491 VAL C O 1
ATOM 11863 N N . ARG C 2 483 ? 6.45643 -92.83532 -27.99019 1.000 19.92513 492 ARG C N 1
ATOM 11864 C CA . ARG C 2 483 ? 5.36954 -93.45741 -27.24866 1.000 25.71135 492 ARG C CA 1
ATOM 11865 C C . ARG C 2 483 ? 5.80964 -94.86017 -26.86636 1.000 25.79122 492 ARG C C 1
ATOM 11866 O O . ARG C 2 483 ? 6.56122 -95.50158 -27.61193 1.000 24.42145 492 ARG C O 1
ATOM 11874 N N . LEU C 2 484 ? 5.34457 -95.32922 -25.70357 1.000 20.60723 493 LEU C N 1
ATOM 11875 C CA . LEU C 2 484 ? 5.53683 -96.72550 -25.34122 1.000 22.29391 493 LEU C CA 1
ATOM 11876 C C . LEU C 2 484 ? 4.54892 -97.13113 -24.25484 1.000 24.51515 493 LEU C C 1
ATOM 11877 O O . LEU C 2 484 ? 3.99735 -96.29825 -23.52989 1.000 24.20504 493 LEU C O 1
ATOM 11882 N N . ASN C 2 485 ? 4.34155 -98.43652 -24.15253 1.000 22.70474 494 ASN C N 1
ATOM 11883 C CA . ASN C 2 485 ? 3.49810 -99.02851 -23.12637 1.000 21.92879 494 ASN C CA 1
ATOM 11884 C C . ASN C 2 485 ? 4.40379 -99.61173 -22.05569 1.000 22.49703 494 ASN C C 1
ATOM 11885 O O . ASN C 2 485 ? 5.18308 -100.52588 -22.34057 1.000 21.63005 494 ASN C O 1
ATOM 11890 N N . VAL C 2 486 ? 4.33574 -99.05416 -20.84967 1.000 22.81966 495 VAL C N 1
ATOM 11891 C CA . VAL C 2 486 ? 4.97579 -99.64484 -19.68324 1.000 23.14428 495 VAL C CA 1
ATOM 11892 C C . VAL C 2 486 ? 3.92742 -100.49210 -18.98368 1.000 23.31470 495 VAL C C 1
ATOM 11893 O O . VAL C 2 486 ? 2.89337 -99.97876 -18.54076 1.000 23.19433 495 VAL C O 1
ATOM 11897 N N . HIS C 2 487 ? 4.18132 -101.79175 -18.90860 1.000 23.34343 496 HIS C N 1
ATOM 11898 C CA . HIS C 2 487 ? 3.28116 -102.74839 -18.28313 1.000 22.71915 496 HIS C CA 1
ATOM 11899 C C . HIS C 2 487 ? 3.90174 -103.19423 -16.96503 1.000 30.70278 496 HIS C C 1
ATOM 11900 O O . HIS C 2 487 ? 5.02572 -103.71192 -16.94680 1.000 25.13781 496 HIS C O 1
ATOM 11907 N N . VAL C 2 488 ? 3.18446 -102.98530 -15.86748 1.000 33.09439 497 VAL C N 1
ATOM 11908 C CA . VAL C 2 488 ? 3.70974 -103.25665 -14.53318 1.000 33.90954 497 VAL C CA 1
ATOM 11909 C C . VAL C 2 488 ? 3.19564 -104.62118 -14.09889 1.000 42.67643 497 VAL C C 1
ATOM 11910 O O . VAL C 2 488 ? 1.98919 -104.81155 -13.90458 1.000 47.71591 497 VAL C O 1
ATOM 11914 N N . GLU C 2 489 ? 4.12200 -105.55881 -13.93339 1.000 44.71327 498 GLU C N 1
ATOM 11915 C CA . GLU C 2 489 ? 3.82403 -106.96487 -13.68506 1.000 47.91665 498 GLU C CA 1
ATOM 11916 C C . GLU C 2 489 ? 3.31156 -107.20842 -12.27404 1.000 49.16654 498 GLU C C 1
ATOM 11917 O O . GLU C 2 489 ? 3.32188 -108.34259 -11.79951 1.000 59.03392 498 GLU C O 1
#

Sequence (1467 aa):
VLIRKEVDLLSLKEANAIKDALYKLQNDHSKGGFEEIAGYHGYPNKCPEKGDDKYPCCVHGMPIFPHWHRLHTIQMERALKNHGSQIGIPYWNWTKRMSSIPAFFGDDSNNNPFYKYHIRAVNQYTTRDVDVELFNQTKFGEYDYLYYLTLQVLEENSFCDFEVQYEILHNAVHAWLGGAGKYSMSTLEYSAYDPVFMIHHSSLDRIWILWQQLQKRRMKPYYAADCAGDLMKFPMHPFSYKSENEDEFTRVNSVPNIVFDHYKFNYDYDNMRIRGHDINELEAIINELRNKDRIFAGFVLSGIRITATVKVFIHGTGAEHEEFAGKFAILGGEKEMPWAYERLLKLDITDAVHHLHLKDEEIRFRMEVTYYNGVPVSTKLADPLIVHRPAHASHDILVIPVGKGHELPPKVVVKSGTKIEFTPIDSSVDRAMVELGSFTAMAKCIVPPFTYNAFELNKVYSVDHGDYYITAGTHELCEQNVRLNVHVEVLIRKEVDLLSLKEANAIKDALYKLQNDHSKGGFEEIAGYHGYPNKCPEKGDDKYPCCVHGMPIFPHWHRLHTIQMERALKNHGSQIGIPYWNWTKRMSSIPAFFGDDSNNNPFYKYHIRAVNQYTTRDVDVELFNQTKFGEYDYLYYLTLQVLEENSFCDFEVQYEILHNAVHAWLGGAGKYSMSTLEYSAYDPVFMIHHSSLDRIWILWQQLQKRRMKPYYAADCAGDLMKFPMHPFSYKSENEDEFTRVNSVPNIVFDHYKFNYDYDNMRIRGHDINELEAIINELRNKDRIFAGFVLSGIRITATVKVFIHGTGADHEEFAGKFAILGGEKEMPWAYERLLKLDITDAVHHLHLKDEEIRFRMEVTYYNGVPVSTKLADPLIVHRPAHASHDILVIPVGKGHELPPKVVVKSGTKIEFTPIDSSVDRAMVELGSFTAMAKCIVPPFTYNAFELNKVYSVDHGDYYITAGTHELCEQNVRLNVHVEVLIRKEVDLLSLKEANAIKDALYKLQNDHSKGGFEEIAGYHGYPNKCPEKGDDKYPCCVHGMPIFPHWHRLHTIQMERALKNHGSQIGIPYWNWTKRMSSIPAFFGDDSNNNPFYKYHIRAVNQYTTRDVDVELFNQTKFGEYDYLYYLTLQVLEENSFCDFEVQYEILHNAVHAWLGGAGKYSMSTLEYSAYDPVFMIHHSSLDRIWILWQQLQKRRMKPYYAADCAGDLMKFPMHPFSYKSENEDEFTRVNSVPNIVFDHYKFNYDYDNMRIRGHDINELEAIINELRNKDRIFAGFVLSGIRITATVKVFIHGTGADHEEFAGKFAILGGEKEMPWAYERLLKLDITDAVHHLHLKDEEIRFRMEVTYYNGVPVSTKLADPLIVHRPAHASHDILVIPVGKGHELPPKVVVKSGTKIEFTPIDSSVDRAMVELGSFTAMAKCIVPPFTYNAFELNKVYSVDHGDYYITAGTHELCEQNVRLNVHVE

Organism: Haliotis discus hannai (NCBI:txid42344)

InterPro domains:
  IPR002227 Tyrosinase copper-binding domain [PF00264] (50-239)
  IPR002227 Tyrosinase copper-binding domain [PF00264] (471-662)
  IPR002227 Tyrosinase copper-binding domain [PF00264] (885-1075)
  IPR002227 Tyrosinase copper-binding domain [PF00264] (1302-1484)
  IPR002227 Tyrosinase copper-binding domain [PF00264] (1714-1909)
  IPR002227 Tyrosinase copper-binding domain [PF00264] (2132-2322)
  IPR002227 Tyrosinase copper-binding domain [PF00264] (2552-2732)
  IPR002227 Tyrosinase copper-binding domain [PF00264] (2961-3141)
  IPR002227 Tyrosinase copper-binding domain [PR00092] (499-516)
  IPR002227 Tyrosinase copper-binding domain [PR00092] (528-533)
  IPR002227 Tyrosinase copper-binding domain [PR00092] (618-629)
  IPR002227 Tyrosinase copper-binding domain [PR00092] (642-660)
  IPR002227 Tyrosinase copper-binding domain [PS00497] (77-94)
  IPR002227 Tyrosinase copper-binding domain [PS00497] (499-516)
  IPR002227 Tyrosinase copper-binding domain [PS00497] (1328-1345)
  IPR002227 Tyrosinase copper-binding domain [PS00497] (2160-2177)
  IPR002227 Tyrosinase copper-binding domain [PS00497] (2580-2597)
  IPR002227 Tyrosinase copper-binding domain [PS00497] (2988-3005)
  IPR002227 Tyrosinase copper-binding domain [PS00498] (220-231)
  IPR002227 Tyrosinase copper-binding domain [PS00498] (643-654)

Secondary structure (DSSP, 8-state):
-EEE-BGGG--HHHHHHHHHHHHHHHT--STTSHHHHHTTTBTB---SSSSS--------SSTTHHHHHHHHHHHHHHHHHHTT--S---B--TTS--SS--HHHH--GGG-TTT--EETTTTEE------GGGGS--EETTEEHHHHHHHHHHH--SHHHHHHHHHHHHHHHHHHHHTT-TTSTT-TTTGGGSTHHHHHHHHHHHHHHHHHHHHHHHT--SSS-SS-TTTTTSPPTTTT-TTT---HHHHHT--HHHHT-GGGG-EEES---BTTB-HHHHHHHHHHHTTS-EEEEEE--B--SS-EEEEEEEE-SSS---EEEEEEEE---TTPPP-B--S-EEEE-HHHHHHTT--GGG-EEEEEEEETTSPBP-SPPPPPEEEEE-TT-SS-EEEEEE-TT----SEEE--TT-EEEEEESSTT--S-EEE-SSHHHHHTT---SS--SEE-TT--EE--SSEEEEE-SSHHHHTTT-EEEEE--/-EEE-BTTS--HHHHHHHHHHHHHHHH--STTSHHHHHTTTBTB--BSSSSS--B-----SSTTHHHHHHHHHHHHHHHHHHTT--S---B--TTS--SS--HHHH--GGG-TTT--EETTTTEE------GGGGS--EETTEEHHHHHHHHHHH--SHHHHHHHHHHHHHHHHHHHHTT-SSSTT-TTTGGGSTHHHHHHHHHHHHHHHHHHHHHHTT--SSS-SS-TTGGGSPPTTTT-TTT---HHHHHT--HHHHT-GGGGSEEES---BTTB-HHHHHHHHHHHTTS-EEEEEE--B--SS-EEEEEEEE-SS----EEEEEEEE---TTPPP-B--S-EEEE-HHHHHHHT--GGG-EEEEEEEETTSPBP-SPPPPPEEEEE-TT-SS-EEEEEE-TT----SEEEE-TT-EEEEEESSTT--S-EEE-SSHHHHHHT---SS--SEE-TT--EE--SEEEEEE-SSHHHHHTT-EEEEEE-/-EEE-BGGG--HHHHHHHHHHHHHHHH--STTSHHHHHTTTBTB---SSS-S--------SSTTHHHHHHHHHHHHHHHHHHTT--S---B--TTS--SS--HHHH--GGG-TTT--B-STT--B------GGGGS--EETTEEHHHHHHHHHHH--SHHHHHHHHHHHHHHHHHHHHTT-SSSTT-TTTGGGSTHHHHHHHHHHHHHHHHHHHHHHTT--SSS-SS-TTTTTSPPTTTT-TTT---HHHHHT--HHHHT-GGGG-EEES---BTTB-HHHHHHHHHHHTTS-EEEEEE--B--SS-EEEEEEEE-SS----EEEEEEEE---TTPPP-B--S-EEEE-HHHHHHHT--GGG-EEEEEEEETTSPBP-SPPPPPEEEEE-TT-SS-EEEEEE-TT----SEEEE-TT-EEEEEESSTT--S-BEE-SSHHHHHTT---SS--S-B-TT-EEE--SEEEEEE-SSHHHHTTT-EEEEEE-

Solvent-accessible surface area: 55831 Å² total; per-residue (Å²): 124,12,65,0,54,9,6,88,114,23,55,139,76,39,14,69,52,1,44,88,2,0,135,118,0,18,83,33,125,56,79,11,0,1,15,42,3,0,0,0,1,1,58,62,27,13,3,56,52,84,62,54,119,57,77,11,4,6,13,21,4,40,27,10,0,1,0,1,6,3,0,2,1,1,5,2,4,64,6,2,103,114,37,46,4,149,23,1,0,0,2,2,15,2,2,75,155,26,102,72,33,13,61,14,0,30,64,84,60,143,142,8,18,0,74,88,12,64,0,80,67,40,109,71,110,6,65,52,78,44,54,109,27,4,60,120,31,62,108,24,47,125,27,12,4,0,11,4,7,0,0,5,0,0,34,17,54,23,5,3,27,0,2,1,2,4,5,3,0,1,6,4,2,2,17,20,0,0,16,57,21,109,45,0,1,1,5,7,53,26,0,3,3,1,0,0,3,3,0,0,4,0,4,2,3,6,5,0,8,1,1,10,49,0,0,104,122,71,177,92,81,63,92,52,24,86,22,37,34,115,60,3,116,132,57,6,81,0,0,18,15,140,69,18,1,105,19,100,75,0,63,105,25,0,28,0,67,50,0,1,26,6,136,111,9,73,5,57,22,54,28,42,114,1,52,59,51,64,30,94,79,0,54,55,17,18,85,96,19,96,75,162,58,12,5,1,0,0,2,26,5,60,24,5,139,31,2,1,40,0,83,0,30,0,51,4,96,39,116,114,112,64,43,82,13,9,35,4,5,3,10,3,3,58,110,25,51,115,24,54,16,55,33,27,4,20,5,14,2,15,84,8,1,100,115,28,159,27,142,26,53,52,0,40,21,91,38,73,24,56,4,48,67,34,24,46,13,33,62,154,23,20,41,2,3,0,1,31,47,40,29,121,30,100,72,34,33,2,0,0,8,0,0,112,54,36,73,10,3,106,62,0,13,9,85,38,14,12,70,0,6,0,4,40,48,69,101,36,4,112,97,11,0,4,22,18,55,44,142,78,12,25,54,124,3,104,22,26,129,112,86,96,87,29,15,85,41,87,111,66,48,77,2,82,118,38,65,44,32,0,0,1,5,46,96,104,18,0,85,56,65,1,74,0,12,0,56,4,115,132,14,64,0,56,11,6,92,110,22,55,140,77,45,14,75,42,1,46,94,3,0,132,124,0,18,94,37,121,55,81,11,0,2,14,46,4,1,0,0,1,1,61,61,24,11,2,59,65,86,55,58,61,52,22,10,3,8,17,16,4,27,28,2,0,2,0,1,5,3,0,3,1,0,6,4,3,71,7,2,106,108,38,48,3,144,20,1,0,0,2,6,11,1,2,79,188,26,102,72,34,13,68,19,0,22,63,88,63,146,144,10,18,0,70,85,12,61,0,88,67,37,107,70,114,6,67,49,78,44,56,110,33,2,65,121,27,65,128,19,39,113,21,12,8,0,8,3,7,0,0,5,0,0,35,16,53,22,7,3,16,0,2,2,2,4,4,2,0,0,6,5,0,2,17,20,1,0,16,60,22,103,42,0,0,1,5,8,48,23,0,5,2,1,0,0,4,4,0,0,4,0,4,2,3,5,4,0,7,1,1,10,65,0,0,126,120,68,180,88,83,60,90,52,28,63,32,34,41,66,73,4,127,129,58,10,80,0,0,30,14,158,71,18,4,120,25,116,78,0,50,85,26,1,27,0,64,57,0,1,25,5,133,118,7,64,3,54,19,54,29,41,115,1,38,57,37,71,30,95,84,0,49,56,22,18,93,100,0,109,89,75,60,4,7,1,0,0,1,22,6,16,9,8,93,48,2,1,40,0,81,0,27,0,39,2,82,74,56,117,122,56,47,78,13,8,36,4,6,3,11,2,3,111,75,12,21,5,15,15,18,17,19,24,5,17,4,12,2,16,79,4,1,100,117,26,146,20,132,25,54,62,1,29,22,93,39,72,23,57,4,46,68,51,78,109,16,96,62,141,30,15,36,3,2,0,2,32,51,41,32,115,30,97,77,31,34,2,0,0,6,0,0,116,56,34,50,8,2,22,29,0,13,8,86,53,19,11,82,0,6,0,5,39,50,70,96,35,5,108,129,8,0,4,21,4,55,14,13,5,0,11,42,53,2,20,10,1,77,10,58,19,87,28,13,73,36,82,120,73,64,76,0,77,90,38,64,44,20,0,0,0,8,39,95,111,17,0,86,50,66,1,72,0,2,0,60,8,77,126,14,61,0,53,12,9,100,110,20,54,154,72,33,17,98,47,1,56,87,1,0,126,106,0,18,82,34,124,56,73,22,0,1,15,39,2,0,0,0,2,1,62,61,24,10,2,45,70,92,50,107,54,60,23,9,2,7,10,15,4,32,29,9,0,2,0,1,6,2,0,0,0,0,8,2,4,72,7,2,102,117,30,44,4,162,26,1,0,0,2,1,15,3,2,61,194,22,103,76,33,16,72,20,0,28,62,89,62,147,139,7,15,0,73,89,12,61,0,84,70,41,108,73,112,6,67,52,76,46,54,108,29,2,57,120,27,54,121,24,46,123,24,29,4,0,12,2,6,0,0,5,0,0,27,21,62,38,6,5,32,0,3,2,1,4,5,2,0,0,5,4,0,3,16,21,0,0,13,57,21,109,51,0,0,0,5,8,50,28,0,4,3,1,0,0,2,3,0,0,3,0,5,3,2,6,5,0,8,2,2,14,62,0,0,158,115,65,177,99,78,18,115,53,24,64,51,14,36,78,59,3,111,135,56,6,77,0,0,31,16,168,60,24,0,119,25,112,71,0,50,95,9,0,28,0,67,54,0,2,44,8,137,104,8,72,4,53,20,52,50,43,107,1,48,47,49,46,29,90,82,0,54,62,28,10,81,102,7,80,80,78,58,0,7,2,0,0,1,17,7,12,10,8,76,48,1,1,42,0,77,0,26,0,53,2,34,68,57,121,146,79,46,74,12,10,37,5,4,3,9,2,4,109,77,9,23,3,14,16,18,16,20,25,4,17,5,8,2,4,84,13,0,100,122,32,155,25,133,24,53,50,0,29,18,96,38,70,24,56,4,44,66,51,84,105,23,108,67,172,27,11,38,2,3,0,1,30,44,41,32,118,31,80,69,29,34,1,1,0,7,0,0,110,53,33,56,9,2,21,28,0,10,8,104,55,9,8,77,0,7,0,4,14,34,26,16,18,5,54,90,10,0,2,23,5,54,13,13,6,0,11,43,59,2,16,10,2,74,6,57,24,85,31,13,87,40,86,108,72,52,64,4,82,124,17,64,45,20,0,0,0,7,29,86,106,15,0,91,68,69,1,77,0,3,0,55,5,82

Radius of gyration: 38.41 Å; Cα contacts (8 Å, |Δi|>4): 3191; chains: 3; bounding box: 92×112×74 Å